Protein 2DRW (pdb70)

Organism: Brucella anthropi (NCBI:txid529)

Nearest PDB structures (foldseek):
  2efu-assembly2_B  TM=1.002E+00  e=4.991E-77  Brucella anthropi
  2efx-assembly3_C  TM=1.000E+00  e=6.703E-76  Brucella anthropi
  2dns-assembly3_C  TM=9.996E-01  e=4.632E-75  Brucella anthropi
  2efx-assembly5_E  TM=1.001E+00  e=9.361E-72  Brucella anthropi
  2dns-assembly5_E  TM=9.984E-01  e=8.812E-72  Brucella anthropi

InterPro domains:
  IPR001466 Beta-lactamase-related [PF00144] (11-337)
  IPR012338 Beta-lactamase/transpeptidase-like [G3DSA:3.40.710.10] (1-363)
  IPR012338 Beta-lactamase/transpeptidase-like [SSF56601] (3-345)
  IPR050491 Beta-lactamase AmpC-like [PTHR46825] (19-333)

CATH classification: 3.40.710.10

Structure (mmCIF, N/CA/C/O backbone):
data_2DRW
#
_entry.id   2DRW
#
_cell.length_a   77.205
_cell.length_b   123.219
_cell.length_c   115.706
_cell.angle_alpha   90.00
_cell.angle_beta   104.36
_cell.angle_gamma   90.00
#
_symmetry.space_group_name_H-M   'P 1 21 1'
#
loop_
_entity.id
_entity.type
_entity.pdbx_description
1 polymer 'D-Amino acid amidase'
2 non-polymer 'BARIUM ION'
3 water water
#
loop_
_atom_site.group_PDB
_atom_site.id
_atom_site.type_symbol
_atom_site.label_atom_id
_atom_site.label_alt_id
_atom_site.label_comp_id
_atom_site.label_asym_id
_atom_site.label_entity_id
_atom_site.label_seq_id
_atom_site.pdbx_PDB_ins_code
_atom_site.Cartn_x
_atom_site.Cartn_y
_atom_site.Cartn_z
_atom_site.occupancy
_atom_site.B_iso_or_equiv
_atom_site.auth_seq_id
_atom_site.auth_comp_id
_atom_site.auth_asym_id
_atom_site.auth_atom_id
_atom_site.pdbx_PDB_model_num
ATOM 1 N N . SER A 1 2 ? 8.482 50.254 114.345 1.00 38.34 2 SER A N 1
ATOM 2 C CA . SER A 1 2 ? 9.730 50.324 113.524 1.00 38.27 2 SER A CA 1
ATOM 3 C C . SER A 1 2 ? 9.603 51.408 112.457 1.00 37.94 2 SER A C 1
ATOM 4 O O . SER A 1 2 ? 8.513 51.953 112.249 1.00 38.25 2 SER A O 1
ATOM 7 N N . ASP A 1 3 ? 10.713 51.722 111.788 1.00 37.34 3 ASP A N 1
ATOM 8 C CA . ASP A 1 3 ? 10.683 52.617 110.632 1.00 36.60 3 ASP A CA 1
ATOM 9 C C . ASP A 1 3 ? 9.813 52.035 109.493 1.00 35.46 3 ASP A C 1
ATOM 10 O O . ASP A 1 3 ? 9.097 52.774 108.808 1.00 35.05 3 ASP A O 1
ATOM 15 N N . LEU A 1 4 ? 9.871 50.717 109.301 1.00 34.03 4 LEU A N 1
ATOM 16 C CA . LEU A 1 4 ? 9.068 50.066 108.254 1.00 33.09 4 LEU A CA 1
ATOM 17 C C . LEU A 1 4 ? 7.563 50.227 108.480 1.00 32.24 4 LEU A C 1
ATOM 18 O O . LEU A 1 4 ? 6.852 50.653 107.577 1.00 31.80 4 LEU A O 1
ATOM 23 N N . ASN A 1 5 ? 7.105 49.886 109.685 1.00 31.69 5 ASN A N 1
ATOM 24 C CA . ASN A 1 5 ? 5.723 50.102 110.127 1.00 31.61 5 ASN A CA 1
ATOM 25 C C . ASN A 1 5 ? 5.185 51.470 109.773 1.00 31.12 5 ASN A C 1
ATOM 26 O O . ASN A 1 5 ? 4.110 51.591 109.186 1.00 31.18 5 ASN A O 1
ATOM 31 N N . ASN A 1 6 ? 5.934 52.501 110.154 1.00 30.72 6 ASN A N 1
ATOM 32 C CA . ASN A 1 6 ? 5.544 53.878 109.902 1.00 30.26 6 ASN A CA 1
ATOM 33 C C . ASN A 1 6 ? 5.535 54.236 108.413 1.00 29.32 6 ASN A C 1
ATOM 34 O O . ASN A 1 6 ? 4.629 54.936 107.944 1.00 28.82 6 ASN A O 1
ATOM 39 N N . ALA A 1 7 ? 6.540 53.761 107.677 1.00 28.10 7 ALA A N 1
ATOM 40 C CA . ALA A 1 7 ? 6.576 53.931 106.227 1.00 27.38 7 ALA A CA 1
ATOM 41 C C . ALA A 1 7 ? 5.340 53.328 105.532 1.00 26.67 7 ALA A C 1
ATOM 42 O O . ALA A 1 7 ? 4.725 53.967 104.673 1.00 26.14 7 ALA A O 1
ATOM 44 N N . ILE A 1 8 ? 4.995 52.101 105.911 1.00 25.83 8 ILE A N 1
ATOM 45 C CA . ILE A 1 8 ? 3.872 51.385 105.313 1.00 25.23 8 ILE A CA 1
ATOM 46 C C . ILE A 1 8 ? 2.548 52.072 105.668 1.00 24.63 8 ILE A C 1
ATOM 47 O O . ILE A 1 8 ? 1.732 52.313 104.791 1.00 24.44 8 ILE A O 1
ATOM 52 N N . GLN A 1 9 ? 2.360 52.414 106.943 1.00 24.11 9 GLN A N 1
ATOM 53 C CA . GLN A 1 9 ? 1.160 53.136 107.367 1.00 23.53 9 GLN A CA 1
ATOM 54 C C . GLN A 1 9 ? 1.022 54.455 106.621 1.00 23.25 9 GLN A C 1
ATOM 55 O O . GLN A 1 9 ? -0.079 54.824 106.214 1.00 23.38 9 GLN A O 1
ATOM 61 N N . GLY A 1 10 ? 2.137 55.150 106.422 1.00 22.52 10 GLY A N 1
ATOM 62 C CA . GLY A 1 10 ? 2.144 56.389 105.645 1.00 23.30 10 GLY A CA 1
ATOM 63 C C . GLY A 1 10 ? 1.727 56.168 104.198 1.00 22.96 10 GLY A C 1
ATOM 64 O O . GLY A 1 10 ? 1.005 56.976 103.624 1.00 23.54 10 GLY A O 1
ATOM 65 N N . ILE A 1 11 ? 2.189 55.071 103.606 1.00 22.83 11 ILE A N 1
ATOM 66 C CA . ILE A 1 11 ? 1.816 54.716 102.234 1.00 21.91 11 ILE A CA 1
ATOM 67 C C . ILE A 1 11 ? 0.300 54.512 102.115 1.00 21.74 11 ILE A C 1
ATOM 68 O O . ILE A 1 11 ? -0.328 54.977 101.165 1.00 21.94 11 ILE A O 1
ATOM 73 N N . LEU A 1 12 ? -0.276 53.810 103.080 1.00 21.67 12 LEU A N 1
ATOM 74 C CA . LEU A 1 12 ? -1.700 53.537 103.073 1.00 21.74 12 LEU A CA 1
ATOM 75 C C . LEU A 1 12 ? -2.507 54.802 103.323 1.00 22.39 12 LEU A C 1
ATOM 76 O O . LEU A 1 12 ? -3.516 55.033 102.666 1.00 22.08 12 LEU A O 1
ATOM 81 N N . ASP A 1 13 ? -2.042 55.634 104.256 1.00 22.97 13 ASP A N 1
ATOM 82 C CA . ASP A 1 13 ? -2.676 56.921 104.519 1.00 23.15 13 ASP A CA 1
ATOM 83 C C . ASP A 1 13 ? -2.637 57.830 103.294 1.00 23.24 13 ASP A C 1
ATOM 84 O O . ASP A 1 13 ? -3.627 58.478 102.977 1.00 23.07 13 ASP A O 1
ATOM 89 N N . ASP A 1 14 ? -1.499 57.875 102.607 1.00 23.54 14 ASP A N 1
ATOM 90 C CA . ASP A 1 14 ? -1.377 58.674 101.384 1.00 23.89 14 ASP A CA 1
ATOM 91 C C . ASP A 1 14 ? -2.378 58.218 100.313 1.00 23.68 14 ASP A C 1
ATOM 92 O O . ASP A 1 14 ? -2.930 59.052 99.604 1.00 23.74 14 ASP A O 1
ATOM 97 N N . HIS A 1 15 ? -2.593 56.902 100.204 1.00 23.70 15 HIS A N 1
ATOM 98 C CA . HIS A 1 15 ? -3.466 56.307 99.163 1.00 23.09 15 HIS A CA 1
ATOM 99 C C . HIS A 1 15 ? -4.938 56.633 99.417 1.00 23.22 15 HIS A C 1
ATOM 100 O O . HIS A 1 15 ? -5.635 57.063 98.504 1.00 23.51 15 HIS A O 1
ATOM 107 N N . VAL A 1 16 ? -5.406 56.460 100.650 1.00 23.38 16 VAL A N 1
ATOM 108 C CA . VAL A 1 16 ? -6.784 56.862 100.989 1.00 24.19 16 VAL A CA 1
ATOM 109 C C . VAL A 1 16 ? -6.988 58.383 100.844 1.00 24.36 16 VAL A C 1
ATOM 110 O O . VAL A 1 16 ? -8.062 58.831 100.445 1.00 24.50 16 VAL A O 1
ATOM 114 N N . ALA A 1 17 ? -5.946 59.161 101.135 1.00 24.06 17 ALA A N 1
ATOM 115 C CA . ALA A 1 17 ? -5.981 60.612 100.930 1.00 23.90 17 ALA A CA 1
ATOM 116 C C . ALA A 1 17 ? -6.067 60.995 99.439 1.00 23.74 17 ALA A C 1
ATOM 117 O O . ALA A 1 17 ? -6.347 62.144 99.102 1.00 23.53 17 ALA A O 1
ATOM 119 N N . ARG A 1 18 ? -5.829 60.031 98.551 1.00 23.43 18 ARG A N 1
ATOM 120 C CA . ARG A 1 18 ? -6.049 60.233 97.116 1.00 22.94 18 ARG A CA 1
ATOM 121 C C . ARG A 1 18 ? -7.534 60.174 96.792 1.00 22.57 18 ARG A C 1
ATOM 122 O O . ARG A 1 18 ? -7.957 60.575 95.712 1.00 22.69 18 ARG A O 1
ATOM 130 N N . GLY A 1 19 ? -8.316 59.652 97.731 1.00 22.59 19 GLY A N 1
ATOM 131 C CA . GLY A 1 19 ? -9.758 59.493 97.549 1.00 22.21 19 GLY A CA 1
ATOM 132 C C . GLY A 1 19 ? -10.231 58.052 97.575 1.00 21.63 19 GLY A C 1
ATOM 133 O O . GLY A 1 19 ? -11.386 57.782 97.269 1.00 21.79 19 GLY A O 1
ATOM 134 N N . VAL A 1 20 ? -9.343 57.125 97.933 1.00 21.47 20 VAL A N 1
ATOM 135 C CA . VAL A 1 20 ? -9.723 55.726 98.181 1.00 21.25 20 VAL A CA 1
ATOM 136 C C . VAL A 1 20 ? -10.411 55.647 99.551 1.00 21.13 20 VAL A C 1
ATOM 137 O O . VAL A 1 20 ? -9.918 56.228 100.516 1.00 21.46 20 VAL A O 1
ATOM 141 N N . VAL A 1 21 ? -11.542 54.943 99.646 1.00 20.98 21 VAL A N 1
ATOM 142 C CA . VAL A 1 21 ? -12.354 54.943 100.880 1.00 20.51 21 VAL A CA 1
ATOM 143 C C . VAL A 1 21 ? -11.614 54.290 102.035 1.00 21.05 21 VAL A C 1
ATOM 144 O O . VAL A 1 21 ? -11.570 54.824 103.151 1.00 21.34 21 VAL A O 1
ATOM 148 N N . GLY A 1 22 ? -11.021 53.133 101.765 1.00 20.98 22 GLY A N 1
ATOM 149 C CA . GLY A 1 22 ? -10.303 52.417 102.792 1.00 20.34 22 GLY A CA 1
ATOM 150 C C . GLY A 1 22 ? -9.393 51.383 102.185 1.00 20.61 22 GLY A C 1
ATOM 151 O O . GLY A 1 22 ? -9.506 51.051 100.994 1.00 19.92 22 GLY A O 1
ATOM 152 N N . VAL A 1 23 ? -8.477 50.883 103.006 1.00 19.88 23 VAL A N 1
ATOM 153 C CA . VAL A 1 23 ? -7.533 49.879 102.555 1.00 20.01 23 VAL A CA 1
ATOM 154 C C . VAL A 1 23 ? -7.132 48.983 103.730 1.00 19.78 23 VAL A C 1
ATOM 155 O O . VAL A 1 23 ? -6.993 49.443 104.880 1.00 20.12 23 VAL A O 1
ATOM 159 N N . SER A 1 24 ? -7.010 47.699 103.436 1.00 18.48 24 SER A N 1
ATOM 160 C CA . SER A 1 24 ? -6.615 46.698 104.412 1.00 18.10 24 SER A CA 1
ATOM 161 C C . SER A 1 24 ? -5.476 45.876 103.797 1.00 17.74 24 SER A C 1
ATOM 162 O O . SER A 1 24 ? -5.616 45.357 102.688 1.00 16.59 24 SER A O 1
ATOM 165 N N . LEU A 1 25 ? -4.359 45.787 104.528 1.00 17.32 25 LEU A N 1
ATOM 166 C CA . LEU A 1 25 ? -3.152 45.064 104.110 1.00 16.80 25 LEU A CA 1
ATOM 167 C C . LEU A 1 25 ? -2.713 44.050 105.166 1.00 17.02 25 LEU A C 1
ATOM 168 O O . LEU A 1 25 ? -2.733 44.336 106.369 1.00 17.24 25 LEU A O 1
ATOM 173 N N . ALA A 1 26 ? -2.334 42.863 104.716 1.00 16.34 26 ALA A N 1
ATOM 174 C CA . ALA A 1 26 ? -1.562 41.938 105.536 1.00 16.93 26 ALA A CA 1
ATOM 175 C C . ALA A 1 26 ? -0.218 41.737 104.835 1.00 17.98 26 ALA A C 1
ATOM 176 O O . ALA A 1 26 ? -0.171 41.586 103.608 1.00 17.02 26 ALA A O 1
ATOM 178 N N . LEU A 1 27 ? 0.864 41.795 105.614 1.00 18.59 27 LEU A N 1
ATOM 179 C CA . LEU A 1 27 ? 2.212 41.606 105.101 1.00 19.40 27 LEU A CA 1
ATOM 180 C C . LEU A 1 27 ? 2.990 40.686 106.019 1.00 20.23 27 LEU A C 1
ATOM 181 O O . LEU A 1 27 ? 3.192 40.991 107.202 1.00 21.04 27 LEU A O 1
ATOM 186 N N . CYS A 1 28 ? 3.438 39.564 105.479 1.00 20.10 28 CYS A N 1
ATOM 187 C CA . CYS A 1 28 ? 4.339 38.717 106.218 1.00 20.91 28 CYS A CA 1
ATOM 188 C C . CYS A 1 28 ? 5.727 38.735 105.600 1.00 21.15 28 CYS A C 1
ATOM 189 O O . CYS A 1 28 ? 5.896 38.566 104.379 1.00 20.70 28 CYS A O 1
ATOM 192 N N . LEU A 1 29 ? 6.716 38.950 106.458 1.00 21.50 29 LEU A N 1
ATOM 193 C CA . LEU A 1 29 ? 8.112 39.002 106.058 1.00 22.20 29 LEU A CA 1
ATOM 194 C C . LEU A 1 29 ? 8.875 37.826 106.625 1.00 22.80 29 LEU A C 1
ATOM 195 O O . LEU A 1 29 ? 8.539 37.344 107.704 1.00 22.37 29 LEU A O 1
ATOM 200 N N . PRO A 1 30 ? 9.940 37.374 105.925 1.00 23.74 30 PRO A N 1
ATOM 201 C CA . PRO A 1 30 ? 10.697 36.228 106.442 1.00 24.04 30 PRO A CA 1
ATOM 202 C C . PRO A 1 30 ? 11.128 36.450 107.900 1.00 24.32 30 PRO A C 1
ATOM 203 O O . PRO A 1 30 ? 11.578 37.538 108.259 1.00 23.63 30 PRO A O 1
ATOM 207 N N . GLY A 1 31 ? 10.945 35.434 108.732 1.00 25.00 31 GLY A N 1
ATOM 208 C CA . GLY A 1 31 ? 11.396 35.499 110.127 1.00 26.55 31 GLY A CA 1
ATOM 209 C C . GLY A 1 31 ? 10.481 36.261 111.067 1.00 27.14 31 GLY A C 1
ATOM 210 O O . GLY A 1 31 ? 10.812 36.430 112.246 1.00 27.41 31 GLY A O 1
ATOM 211 N N . GLU A 1 32 ? 9.338 36.719 110.538 1.00 26.83 32 GLU A N 1
ATOM 212 C CA . GLU A 1 32 ? 8.385 37.546 111.274 1.00 26.44 32 GLU A CA 1
ATOM 213 C C . GLU A 1 32 ? 6.971 36.983 111.170 1.00 26.03 32 GLU A C 1
ATOM 214 O O . GLU A 1 32 ? 6.648 36.229 110.242 1.00 25.70 32 GLU A O 1
ATOM 220 N N . GLU A 1 33 ? 6.139 37.374 112.136 1.00 25.45 33 GLU A N 1
ATOM 221 C CA . GLU A 1 33 ? 4.688 37.204 112.099 1.00 24.36 33 GLU A CA 1
ATOM 222 C C . GLU A 1 33 ? 4.083 38.100 111.034 1.00 24.20 33 GLU A C 1
ATOM 223 O O . GLU A 1 33 ? 4.707 39.081 110.638 1.00 23.89 33 GLU A O 1
ATOM 229 N N . THR A 1 34 ? 2.861 37.777 110.600 1.00 23.82 34 THR A N 1
ATOM 230 C CA . THR A 1 34 ? 2.094 38.646 109.709 1.00 24.02 34 THR A CA 1
ATOM 231 C C . THR A 1 34 ? 1.699 39.915 110.450 1.00 24.50 34 THR A C 1
ATOM 232 O O . THR A 1 34 ? 1.176 39.848 111.561 1.00 25.06 34 THR A O 1
ATOM 236 N N . SER A 1 35 ? 1.998 41.058 109.840 1.00 24.53 35 SER A N 1
ATOM 237 C CA . SER A 1 35 ? 1.562 42.366 110.314 1.00 25.06 35 SER A CA 1
ATOM 238 C C . SER A 1 35 ? 0.376 42.849 109.479 1.00 24.78 35 SER A C 1
ATOM 239 O O . SER A 1 35 ? 0.389 42.709 108.248 1.00 24.83 35 SER A O 1
ATOM 242 N N . LEU A 1 36 ? -0.628 43.416 110.155 1.00 24.23 36 LEU A N 1
ATOM 243 C CA . LEU A 1 36 ? -1.809 43.978 109.510 1.00 23.81 36 LEU A CA 1
ATOM 244 C C . LEU A 1 36 ? -1.821 45.500 109.608 1.00 23.86 36 LEU A C 1
ATOM 245 O O . LEU A 1 36 ? -1.433 46.078 110.627 1.00 23.70 36 LEU A O 1
ATOM 250 N N . TYR A 1 37 ? -2.261 46.143 108.534 1.00 23.51 37 TYR A N 1
ATOM 251 C CA . TYR A 1 37 ? -2.290 47.583 108.457 1.00 23.55 37 TYR A CA 1
ATOM 252 C C . TYR A 1 37 ? -3.596 47.970 107.802 1.00 23.51 37 TYR A C 1
ATOM 253 O O . TYR A 1 37 ? -4.004 47.336 106.833 1.00 22.61 37 TYR A O 1
ATOM 262 N N . GLN A 1 38 ? -4.266 48.989 108.336 1.00 23.25 38 GLN A N 1
ATOM 263 C CA . GLN A 1 38 ? -5.447 49.537 107.674 1.00 23.27 38 GLN A CA 1
ATOM 264 C C . GLN A 1 38 ? -5.414 51.051 107.694 1.00 23.49 38 GLN A C 1
ATOM 265 O O . GLN A 1 38 ? -4.707 51.669 108.513 1.00 23.50 38 GLN A O 1
ATOM 271 N N . SER A 1 39 ? -6.147 51.643 106.758 1.00 23.40 39 SER A N 1
ATOM 272 C CA . SER A 1 39 ? -6.340 53.086 106.707 1.00 23.49 39 SER A CA 1
ATOM 273 C C . SER A 1 39 ? -7.716 53.369 106.119 1.00 23.60 39 SER A C 1
ATOM 274 O O . SER A 1 39 ? -8.260 52.549 105.372 1.00 23.21 39 SER A O 1
ATOM 277 N N . GLY A 1 40 ? -8.291 54.515 106.469 1.00 23.53 40 GLY A N 1
ATOM 278 C CA . GLY A 1 40 ? -9.595 54.902 105.934 1.00 24.08 40 GLY A CA 1
ATOM 279 C C . GLY A 1 40 ? -10.726 54.087 106.524 1.00 24.48 40 GLY A C 1
ATOM 280 O O . GLY A 1 40 ? -10.614 53.582 107.647 1.00 24.44 40 GLY A O 1
ATOM 281 N N . TYR A 1 41 ? -11.799 53.922 105.748 1.00 25.03 41 TYR A N 1
ATOM 282 C CA . TYR A 1 41 ? -13.060 53.402 106.274 1.00 25.64 41 TYR A CA 1
ATOM 283 C C . TYR A 1 41 ? -13.565 52.109 105.629 1.00 25.63 41 TYR A C 1
ATOM 284 O O . TYR A 1 41 ? -13.443 51.924 104.424 1.00 25.22 41 TYR A O 1
ATOM 293 N N . ALA A 1 42 ? -14.174 51.244 106.441 1.00 25.87 42 ALA A N 1
ATOM 294 C CA . ALA A 1 42 ? -14.892 50.075 105.933 1.00 26.70 42 ALA A CA 1
ATOM 295 C C . ALA A 1 42 ? -16.286 50.454 105.452 1.00 27.36 42 ALA A C 1
ATOM 296 O O . ALA A 1 42 ? -16.834 49.803 104.560 1.00 27.71 42 ALA A O 1
ATOM 298 N N . ASP A 1 43 ? -16.837 51.510 106.053 1.00 28.06 43 ASP A N 1
ATOM 299 C CA . ASP A 1 43 ? -18.176 52.013 105.752 1.00 28.83 43 ASP A CA 1
ATOM 300 C C . ASP A 1 43 ? -18.085 53.533 105.644 1.00 29.16 43 ASP A C 1
ATOM 301 O O . ASP A 1 43 ? -17.855 54.211 106.636 1.00 29.39 43 ASP A O 1
ATOM 306 N N . LYS A 1 44 ? -18.239 54.054 104.432 1.00 29.75 44 LYS A N 1
ATOM 307 C CA . LYS A 1 44 ? -18.023 55.473 104.159 1.00 30.75 44 LYS A CA 1
ATOM 308 C C . LYS A 1 44 ? -19.036 56.349 104.900 1.00 31.62 44 LYS A C 1
ATOM 309 O O . LYS A 1 44 ? -18.677 57.377 105.477 1.00 31.82 44 LYS A O 1
ATOM 315 N N . PHE A 1 45 ? -20.293 55.919 104.897 1.00 32.53 45 PHE A N 1
ATOM 316 C CA . PHE A 1 45 ? -21.382 56.742 105.407 1.00 33.84 45 PHE A CA 1
ATOM 317 C C . PHE A 1 45 ? -21.570 56.682 106.925 1.00 34.25 45 PHE A C 1
ATOM 318 O O . PHE A 1 45 ? -21.902 57.691 107.540 1.00 34.51 45 PHE A O 1
ATOM 326 N N . ASN A 1 46 ? -21.314 55.514 107.520 1.00 34.83 46 ASN A N 1
ATOM 327 C CA . ASN A 1 46 ? -21.303 55.355 108.974 1.00 35.37 46 ASN A CA 1
ATOM 328 C C . ASN A 1 46 ? -19.960 55.728 109.613 1.00 35.40 46 ASN A C 1
ATOM 329 O O . ASN A 1 46 ? -19.823 55.722 110.840 1.00 35.34 46 ASN A O 1
ATOM 334 N N . LYS A 1 47 ? -18.976 56.047 108.769 1.00 35.26 47 LYS A N 1
ATOM 335 C CA . LYS A 1 47 ? -17.601 56.324 109.194 1.00 34.97 47 LYS A CA 1
ATOM 336 C C . LYS A 1 47 ? -17.030 55.257 110.137 1.00 34.07 47 LYS A C 1
ATOM 337 O O . LYS A 1 47 ? -16.377 55.577 111.133 1.00 34.16 47 LYS A O 1
ATOM 343 N N . MET A 1 48 ? -17.283 53.987 109.819 1.00 32.99 48 MET A N 1
ATOM 344 C CA . MET A 1 48 ? -16.656 52.888 110.555 1.00 31.96 48 MET A CA 1
ATOM 345 C C . MET A 1 48 ? -15.213 52.705 110.071 1.00 30.30 48 MET A C 1
ATOM 346 O O . MET A 1 48 ? -14.981 52.560 108.867 1.00 29.54 48 MET A O 1
ATOM 351 N N . PRO A 1 49 ? -14.240 52.746 111.006 1.00 29.00 49 PRO A N 1
ATOM 352 C CA . PRO A 1 49 ? -12.830 52.491 110.677 1.00 27.61 49 PRO A CA 1
ATOM 353 C C . PRO A 1 49 ? -12.607 51.104 110.075 1.00 26.25 49 PRO A C 1
ATOM 354 O O . PRO A 1 49 ? -13.212 50.125 110.511 1.00 25.76 49 PRO A O 1
ATOM 358 N N . MET A 1 50 ? -11.748 51.031 109.063 1.00 25.44 50 MET A N 1
ATOM 359 C CA . MET A 1 50 ? -11.345 49.748 108.491 1.00 24.19 50 MET A CA 1
ATOM 360 C C . MET A 1 50 ? -10.505 49.014 109.530 1.00 23.33 50 MET A C 1
ATOM 361 O O . MET A 1 50 ? -9.643 49.622 110.154 1.00 23.64 50 MET A O 1
ATOM 366 N N . THR A 1 51 ? -10.777 47.728 109.735 1.00 22.63 51 THR A N 1
ATOM 367 C CA . THR A 1 51 ? -9.937 46.880 110.584 1.00 22.53 51 THR A CA 1
ATOM 368 C C . THR A 1 51 ? -9.424 45.660 109.802 1.00 22.29 51 THR A C 1
ATOM 369 O O . THR A 1 51 ? -9.895 45.380 108.701 1.00 21.78 51 THR A O 1
ATOM 373 N N . GLY A 1 52 ? -8.470 44.937 110.393 1.00 22.13 52 GLY A N 1
ATOM 374 C CA . GLY A 1 52 ? -7.941 43.703 109.814 1.00 21.90 52 GLY A CA 1
ATOM 375 C C . GLY A 1 52 ? -8.917 42.542 109.859 1.00 21.66 52 GLY A C 1
ATOM 376 O O . GLY A 1 52 ? -8.633 41.455 109.342 1.00 21.35 52 GLY A O 1
ATOM 377 N N . ASP A 1 53 ? -10.061 42.777 110.493 1.00 21.47 53 ASP A N 1
ATOM 378 C CA . ASP A 1 53 ? -11.123 41.792 110.592 1.00 22.07 53 ASP A CA 1
ATOM 379 C C . ASP A 1 53 ? -12.225 41.959 109.547 1.00 21.61 53 ASP A C 1
ATOM 380 O O . ASP A 1 53 ? -13.032 41.055 109.365 1.00 21.92 53 ASP A O 1
ATOM 385 N N . HIS A 1 54 ? -12.268 43.108 108.877 1.00 21.34 54 HIS A N 1
ATOM 386 C CA . HIS A 1 54 ? -13.239 43.304 107.792 1.00 21.43 54 HIS A CA 1
ATOM 387 C C . HIS A 1 54 ? -13.048 42.298 106.642 1.00 20.62 54 HIS A C 1
ATOM 388 O O . HIS A 1 54 ? -11.915 42.014 106.212 1.00 20.27 54 HIS A O 1
ATOM 395 N N . LEU A 1 55 ? -14.166 41.753 106.176 1.00 19.97 55 LEU A N 1
ATOM 396 C CA . LEU A 1 55 ? -14.173 40.785 105.085 1.00 19.45 55 LEU A CA 1
ATOM 397 C C . LEU A 1 55 ? -14.239 41.512 103.761 1.00 19.41 55 LEU A C 1
ATOM 398 O O . LEU A 1 55 ? -14.800 42.626 103.681 1.00 19.24 55 LEU A O 1
ATOM 403 N N . PHE A 1 56 ? -13.666 40.881 102.727 1.00 18.34 56 PHE A N 1
ATOM 404 C CA . PHE A 1 56 ? -13.699 41.417 101.376 1.00 17.84 56 PHE A CA 1
ATOM 405 C C . PHE A 1 56 ? -14.031 40.329 100.347 1.00 17.52 56 PHE A C 1
ATOM 406 O O . PHE A 1 56 ? -13.693 39.155 100.522 1.00 17.29 56 PHE A O 1
ATOM 414 N N . ARG A 1 57 ? -14.641 40.747 99.249 1.00 16.61 57 ARG A N 1
ATOM 415 C CA . ARG A 1 57 ? -14.737 39.897 98.078 1.00 16.73 57 ARG A CA 1
ATOM 416 C C . ARG A 1 57 ? -13.358 39.963 97.368 1.00 16.35 57 ARG A C 1
ATOM 417 O O . ARG A 1 57 ? -12.936 41.028 96.886 1.00 16.13 57 ARG A O 1
ATOM 425 N N . ILE A 1 58 ? -12.668 38.821 97.323 1.00 15.60 58 ILE A N 1
ATOM 426 C CA . ILE A 1 58 ? -11.313 38.748 96.726 1.00 14.89 58 ILE A CA 1
ATOM 427 C C . ILE A 1 58 ? -11.324 38.572 95.207 1.00 14.38 58 ILE A C 1
ATOM 428 O O . ILE A 1 58 ? -10.268 38.577 94.557 1.00 13.95 58 ILE A O 1
ATOM 433 N N . ALA A 1 59 ? -12.524 38.445 94.645 1.00 14.25 59 ALA A N 1
ATOM 434 C CA . ALA A 1 59 ? -12.710 38.474 93.189 1.00 14.03 59 ALA A CA 1
ATOM 435 C C . ALA A 1 59 ? -11.814 37.398 92.561 1.00 13.93 59 ALA A C 1
ATOM 436 O O . ALA A 1 59 ? -11.788 36.277 93.068 1.00 14.34 59 ALA A O 1
ATOM 438 N N . SER A 1 60 ? -11.082 37.728 91.497 1.00 13.46 60 SER A N 1
ATOM 439 C CA . SER A 1 60 ? -10.207 36.767 90.806 1.00 14.25 60 SER A CA 1
ATOM 440 C C . SER A 1 60 ? -9.055 36.138 91.607 1.00 13.69 60 SER A C 1
ATOM 441 O O . SER A 1 60 ? -8.453 35.185 91.145 1.00 13.68 60 SER A O 1
ATOM 444 N N . CYS A 1 61 ? -8.747 36.648 92.796 1.00 13.58 61 CYS A N 1
ATOM 445 C CA . CYS A 1 61 ? -7.798 35.947 93.685 1.00 13.69 61 CYS A CA 1
ATOM 446 C C . CYS A 1 61 ? -8.320 34.537 94.006 1.00 13.48 61 CYS A C 1
ATOM 447 O O . CYS A 1 61 ? -7.548 33.628 94.339 1.00 13.57 61 CYS A O 1
ATOM 450 N N . THR A 1 62 ? -9.637 34.367 93.875 1.00 13.62 62 THR A N 1
ATOM 451 C CA . THR A 1 62 ? -10.308 33.057 93.944 1.00 14.11 62 THR A CA 1
ATOM 452 C C . THR A 1 62 ? -9.643 32.038 93.020 1.00 14.03 62 THR A C 1
ATOM 453 O O . THR A 1 62 ? -9.535 30.865 93.355 1.00 14.48 62 THR A O 1
ATOM 457 N N . LYS A 1 63 ? -9.192 32.512 91.864 1.00 14.81 63 LYS A N 1
ATOM 458 C CA . LYS A 1 63 ? -8.608 31.662 90.835 1.00 14.77 63 LYS A CA 1
ATOM 459 C C . LYS A 1 63 ? -7.402 30.874 91.337 1.00 15.26 63 LYS A C 1
ATOM 460 O O . LYS A 1 63 ? -7.195 29.745 90.923 1.00 14.38 63 LYS A O 1
ATOM 466 N N . SER A 1 64 ? -6.627 31.463 92.253 1.00 15.44 64 SER A N 1
ATOM 467 C CA . SER A 1 64 ? -5.469 30.777 92.814 1.00 16.00 64 SER A CA 1
ATOM 468 C C . SER A 1 64 ? -5.902 29.587 93.684 1.00 16.15 64 SER A C 1
ATOM 469 O O . SER A 1 64 ? -5.238 28.541 93.670 1.00 16.44 64 SER A O 1
ATOM 472 N N . PHE A 1 65 ? -7.011 29.743 94.414 1.00 15.86 65 PHE A N 1
ATOM 473 C CA . PHE A 1 65 ? -7.570 28.657 95.241 1.00 15.73 65 PHE A CA 1
ATOM 474 C C . PHE A 1 65 ? -8.191 27.512 94.403 1.00 16.29 65 PHE A C 1
ATOM 475 O O . PHE A 1 65 ? -8.064 26.322 94.752 1.00 14.99 65 PHE A O 1
ATOM 483 N N . ILE A 1 66 ? -8.884 27.881 93.320 1.00 16.35 66 ILE A N 1
ATOM 484 C CA . ILE A 1 66 ? -9.483 26.900 92.396 1.00 16.90 66 ILE A CA 1
ATOM 485 C C . ILE A 1 66 ? -8.404 26.101 91.660 1.00 17.32 66 ILE A C 1
ATOM 486 O O . ILE A 1 66 ? -8.485 24.874 91.568 1.00 18.21 66 ILE A O 1
ATOM 491 N N . ALA A 1 67 ? -7.381 26.790 91.173 1.00 17.59 67 ALA A N 1
ATOM 492 C CA . ALA A 1 67 ? -6.176 26.142 90.663 1.00 18.28 67 ALA A CA 1
ATOM 493 C C . ALA A 1 67 ? -5.579 25.156 91.672 1.00 19.14 67 ALA A C 1
ATOM 494 O O . ALA A 1 67 ? -5.276 24.004 91.323 1.00 19.25 67 ALA A O 1
ATOM 496 N N . THR A 1 68 ? -5.398 25.612 92.915 1.00 19.59 68 THR A N 1
ATOM 497 C CA . THR A 1 68 ? -4.885 24.762 93.999 1.00 20.52 68 THR A CA 1
ATOM 498 C C . THR A 1 68 ? -5.746 23.524 94.184 1.00 20.69 68 THR A C 1
ATOM 499 O O . THR A 1 68 ? -5.233 22.416 94.320 1.00 21.32 68 THR A O 1
ATOM 503 N N . GLY A 1 69 ? -7.057 23.718 94.162 1.00 21.27 69 GLY A N 1
ATOM 504 C CA . GLY A 1 69 ? -7.996 22.621 94.295 1.00 21.85 69 GLY A CA 1
ATOM 505 C C . GLY A 1 69 ? -7.795 21.604 93.194 1.00 22.27 69 GLY A C 1
ATOM 506 O O . GLY A 1 69 ? -7.756 20.392 93.454 1.00 22.12 69 GLY A O 1
ATOM 507 N N . LEU A 1 70 ? -7.656 22.100 91.963 1.00 22.50 70 LEU A N 1
ATOM 508 C CA . LEU A 1 70 ? -7.479 21.227 90.816 1.00 22.48 70 LEU A CA 1
ATOM 509 C C . LEU A 1 70 ? -6.162 20.470 90.896 1.00 22.47 70 LEU A C 1
ATOM 510 O O . LEU A 1 70 ? -6.144 19.248 90.720 1.00 22.98 70 LEU A O 1
ATOM 515 N N . HIS A 1 71 ? -5.083 21.192 91.187 1.00 22.51 71 HIS A N 1
ATOM 516 C CA . HIS A 1 71 ? -3.748 20.603 91.324 1.00 22.97 71 HIS A CA 1
ATOM 517 C C . HIS A 1 71 ? -3.690 19.539 92.423 1.00 23.61 71 HIS A C 1
ATOM 518 O O . HIS A 1 71 ? -2.963 18.562 92.300 1.00 24.16 71 HIS A O 1
ATOM 525 N N . LEU A 1 72 ? -4.455 19.739 93.491 1.00 24.08 72 LEU A N 1
ATOM 526 C CA . LEU A 1 72 ? -4.656 18.711 94.523 1.00 24.59 72 LEU A CA 1
ATOM 527 C C . LEU A 1 72 ? -5.332 17.426 94.004 1.00 24.50 72 LEU A C 1
ATOM 528 O O . LEU A 1 72 ? -5.004 16.335 94.461 1.00 23.87 72 LEU A O 1
ATOM 533 N N . LEU A 1 73 ? -6.285 17.557 93.074 1.00 25.24 73 LEU A N 1
ATOM 534 C CA . LEU A 1 73 ? -6.952 16.387 92.468 1.00 25.80 73 LEU A CA 1
ATOM 535 C C . LEU A 1 73 ? -6.032 15.668 91.492 1.00 26.56 73 LEU A C 1
ATOM 536 O O . LEU A 1 73 ? -6.222 14.484 91.201 1.00 27.03 73 LEU A O 1
ATOM 541 N N . VAL A 1 74 ? -5.051 16.401 90.976 1.00 27.22 74 VAL A N 1
ATOM 542 C CA . VAL A 1 74 ? -3.966 15.833 90.197 1.00 28.35 74 VAL A CA 1
ATOM 543 C C . VAL A 1 74 ? -3.098 15.000 91.135 1.00 29.16 74 VAL A C 1
ATOM 544 O O . VAL A 1 74 ? -2.737 13.859 90.816 1.00 29.48 74 VAL A O 1
ATOM 548 N N . GLN A 1 75 ? -2.776 15.573 92.292 1.00 29.88 75 GLN A N 1
ATOM 549 C CA . GLN A 1 75 ? -2.052 14.863 93.346 1.00 30.29 75 GLN A CA 1
ATOM 550 C C . GLN A 1 75 ? -2.765 13.590 93.781 1.00 30.74 75 GLN A C 1
ATOM 551 O O . GLN A 1 75 ? -2.126 12.558 93.957 1.00 31.42 75 GLN A O 1
ATOM 557 N N . ASP A 1 76 ? -4.087 13.646 93.908 1.00 31.15 76 ASP A N 1
ATOM 558 C CA . ASP A 1 76 ? -4.876 12.456 94.246 1.00 31.66 76 ASP A CA 1
ATOM 559 C C . ASP A 1 76 ? -4.848 11.372 93.151 1.00 32.10 76 ASP A C 1
ATOM 560 O O . ASP A 1 76 ? -5.252 10.224 93.396 1.00 32.25 76 ASP A O 1
ATOM 565 N N . GLY A 1 77 ? -4.370 11.747 91.962 1.00 31.88 77 GLY A N 1
ATOM 566 C CA . GLY A 1 77 ? -4.194 10.824 90.842 1.00 31.95 77 GLY A CA 1
ATOM 567 C C . GLY A 1 77 ? -5.413 10.667 89.953 1.00 32.24 77 GLY A C 1
ATOM 568 O O . GLY A 1 77 ? -5.432 9.816 89.064 1.00 32.55 77 GLY A O 1
ATOM 569 N N . THR A 1 78 ? -6.437 11.483 90.183 1.00 32.25 78 THR A N 1
ATOM 570 C CA . THR A 1 78 ? -7.672 11.356 89.422 1.00 32.34 78 THR A CA 1
ATOM 571 C C . THR A 1 78 ? -7.769 12.309 88.219 1.00 32.02 78 THR A C 1
ATOM 572 O O . THR A 1 78 ? -8.623 12.126 87.337 1.00 32.47 78 THR A O 1
ATOM 576 N N . VAL A 1 79 ? -6.892 13.314 88.189 1.00 31.47 79 VAL A N 1
ATOM 577 C CA . VAL A 1 79 ? -6.864 14.317 87.121 1.00 30.52 79 VAL A CA 1
ATOM 578 C C . VAL A 1 79 ? -5.453 14.445 86.552 1.00 29.83 79 VAL A C 1
ATOM 579 O O . VAL A 1 79 ? -4.479 14.502 87.294 1.00 29.62 79 VAL A O 1
ATOM 583 N N . ASP A 1 80 ? -5.361 14.484 85.227 1.00 29.09 80 ASP A N 1
ATOM 584 C CA . ASP A 1 80 ? -4.100 14.680 84.535 1.00 28.89 80 ASP A CA 1
ATOM 585 C C . ASP A 1 80 ? -4.173 16.052 83.872 1.00 28.09 80 ASP A C 1
ATOM 586 O O . ASP A 1 80 ? -5.124 16.332 83.147 1.00 27.94 80 ASP A O 1
ATOM 591 N N . LEU A 1 81 ? -3.172 16.891 84.117 1.00 27.33 81 LEU A N 1
ATOM 592 C CA . LEU A 1 81 ? -3.132 18.250 83.554 1.00 27.40 81 LEU A CA 1
ATOM 593 C C . LEU A 1 81 ? -3.115 18.273 82.024 1.00 27.53 81 LEU A C 1
ATOM 594 O O . LEU A 1 81 ? -3.437 19.293 81.406 1.00 27.27 81 LEU A O 1
ATOM 599 N N . ASP A 1 82 ? -2.744 17.146 81.422 1.00 27.56 82 ASP A N 1
ATOM 600 C CA . ASP A 1 82 ? -2.515 17.092 79.985 1.00 27.65 82 ASP A CA 1
ATOM 601 C C . ASP A 1 82 ? -3.592 16.347 79.214 1.00 27.33 82 ASP A C 1
ATOM 602 O O . ASP A 1 82 ? -3.539 16.269 77.985 1.00 27.46 82 ASP A O 1
ATOM 607 N N . GLU A 1 83 ? -4.585 15.834 79.937 1.00 27.28 83 GLU A N 1
ATOM 608 C CA . GLU A 1 83 ? -5.689 15.093 79.331 1.00 27.10 83 GLU A CA 1
ATOM 609 C C . GLU A 1 83 ? -6.786 16.053 78.866 1.00 27.04 83 GLU A C 1
ATOM 610 O O . GLU A 1 83 ? -6.986 17.102 79.506 1.00 26.76 83 GLU A O 1
ATOM 616 N N . PRO A 1 84 ? -7.503 15.696 77.768 1.00 26.53 84 PRO A N 1
ATOM 617 C CA . PRO A 1 84 ? -8.590 16.524 77.221 1.00 26.64 84 PRO A CA 1
ATOM 618 C C . PRO A 1 84 ? -9.823 16.612 78.111 1.00 26.46 84 PRO A C 1
ATOM 619 O O . PRO A 1 84 ? -10.235 15.618 78.713 1.00 26.71 84 PRO A O 1
ATOM 623 N N . ILE A 1 85 ? -10.410 17.804 78.177 1.00 26.45 85 ILE A N 1
ATOM 624 C CA . ILE A 1 85 ? -11.605 18.046 78.995 1.00 26.12 85 ILE A CA 1
ATOM 625 C C . ILE A 1 85 ? -12.894 17.474 78.402 1.00 26.05 85 ILE A C 1
ATOM 626 O O . ILE A 1 85 ? -13.961 17.592 79.008 1.00 26.10 85 ILE A O 1
ATOM 631 N N . THR A 1 86 ? -12.792 16.855 77.221 1.00 26.15 86 THR A N 1
ATOM 632 C CA . THR A 1 86 ? -13.909 16.091 76.637 1.00 26.02 86 THR A CA 1
ATOM 633 C C . THR A 1 86 ? -14.463 15.029 77.598 1.00 26.29 86 THR A C 1
ATOM 634 O O . THR A 1 86 ? -15.633 14.650 77.508 1.00 26.73 86 THR A O 1
ATOM 638 N N . ARG A 1 87 ? -13.612 14.550 78.501 1.00 26.18 87 ARG A N 1
ATOM 639 C CA . ARG A 1 87 ? -14.017 13.638 79.550 1.00 26.53 87 ARG A CA 1
ATOM 640 C C . ARG A 1 87 ? -15.179 14.202 80.381 1.00 26.98 87 ARG A C 1
ATOM 641 O O . ARG A 1 87 ? -16.135 13.473 80.700 1.00 27.36 87 ARG A O 1
ATOM 649 N N . TRP A 1 88 ? -15.107 15.498 80.713 1.00 26.81 88 TRP A N 1
ATOM 650 C CA . TRP A 1 88 ? -16.140 16.156 81.524 1.00 26.20 88 TRP A CA 1
ATOM 651 C C . TRP A 1 88 ? -17.138 16.953 80.687 1.00 26.35 88 TRP A C 1
ATOM 652 O O . TRP A 1 88 ? -18.292 17.117 81.081 1.00 26.50 88 TRP A O 1
ATOM 663 N N . PHE A 1 89 ? -16.685 17.468 79.547 1.00 26.87 89 PHE A N 1
ATOM 664 C CA . PHE A 1 89 ? -17.510 18.358 78.718 1.00 27.44 89 PHE A CA 1
ATOM 665 C C . PHE A 1 89 ? -17.485 17.887 77.267 1.00 28.13 89 PHE A C 1
ATOM 666 O O . PHE A 1 89 ? -16.921 18.565 76.390 1.00 28.03 89 PHE A O 1
ATOM 674 N N . PRO A 1 90 ? -18.107 16.717 76.998 1.00 28.53 90 PRO A N 1
ATOM 675 C CA . PRO A 1 90 ? -17.899 16.087 75.685 1.00 28.82 90 PRO A CA 1
ATOM 676 C C . PRO A 1 90 ? -18.393 16.954 74.533 1.00 28.72 90 PRO A C 1
ATOM 677 O O . PRO A 1 90 ? -17.821 16.907 73.449 1.00 29.15 90 PRO A O 1
ATOM 681 N N . ASP A 1 91 ? -19.417 17.766 74.795 1.00 29.19 91 ASP A N 1
ATOM 682 C CA . ASP A 1 91 ? -20.069 18.588 73.775 1.00 29.12 91 ASP A CA 1
ATOM 683 C C . ASP A 1 91 ? -19.631 20.052 73.736 1.00 28.77 91 ASP A C 1
ATOM 684 O O . ASP A 1 91 ? -20.133 20.818 72.910 1.00 28.73 91 ASP A O 1
ATOM 689 N N . LEU A 1 92 ? -18.731 20.449 74.636 1.00 27.69 92 LEU A N 1
ATOM 690 C CA . LEU A 1 92 ? -18.153 21.797 74.610 1.00 26.91 92 LEU A CA 1
ATOM 691 C C . LEU A 1 92 ? -17.342 22.004 73.333 1.00 26.05 92 LEU A C 1
ATOM 692 O O . LEU A 1 92 ? -16.403 21.259 73.073 1.00 26.33 92 LEU A O 1
ATOM 697 N N . PRO A 1 93 ? -17.697 23.020 72.523 1.00 25.78 93 PRO A N 1
ATOM 698 C CA . PRO A 1 93 ? -16.974 23.243 71.267 1.00 25.41 93 PRO A CA 1
ATOM 699 C C . PRO A 1 93 ? -15.449 23.369 71.439 1.00 25.78 93 PRO A C 1
ATOM 700 O O . PRO A 1 93 ? -14.981 24.174 72.261 1.00 25.82 93 PRO A O 1
ATOM 704 N N . LYS A 1 94 ? -14.706 22.573 70.665 1.00 25.51 94 LYS A N 1
ATOM 705 C CA . LYS A 1 94 ? -13.227 22.524 70.664 1.00 25.81 94 LYS A CA 1
ATOM 706 C C . LYS A 1 94 ? -12.606 21.810 71.880 1.00 26.01 94 LYS A C 1
ATOM 707 O O . LYS A 1 94 ? -11.387 21.850 72.066 1.00 25.69 94 LYS A O 1
ATOM 713 N N . ALA A 1 95 ? -13.433 21.144 72.687 1.00 26.46 95 ALA A N 1
ATOM 714 C CA . ALA A 1 95 ? -12.959 20.516 73.935 1.00 26.49 95 ALA A CA 1
ATOM 715 C C . ALA A 1 95 ? -11.826 19.515 73.735 1.00 26.80 95 ALA A C 1
ATOM 716 O O . ALA A 1 95 ? -10.958 19.391 74.594 1.00 27.40 95 ALA A O 1
ATOM 718 N N . ALA A 1 96 ? -11.823 18.807 72.605 1.00 26.90 96 ALA A N 1
ATOM 719 C CA . ALA A 1 96 ? -10.739 17.859 72.282 1.00 26.92 96 ALA A CA 1
ATOM 720 C C . ALA A 1 96 ? -9.350 18.501 72.172 1.00 26.48 96 ALA A C 1
ATOM 721 O O . ALA A 1 96 ? -8.339 17.849 72.413 1.00 26.74 96 ALA A O 1
ATOM 723 N N . GLN A 1 97 ? -9.297 19.775 71.803 1.00 26.36 97 GLN A N 1
ATOM 724 C CA . GLN A 1 97 ? -8.012 20.479 71.729 1.00 26.35 97 GLN A CA 1
ATOM 725 C C . GLN A 1 97 ? -7.651 21.186 73.055 1.00 25.34 97 GLN A C 1
ATOM 726 O O . GLN A 1 97 ? -6.719 21.989 73.108 1.00 25.33 97 GLN A O 1
ATOM 732 N N . MET A 1 98 ? -8.379 20.858 74.121 1.00 24.27 98 MET A N 1
ATOM 733 C CA . MET A 1 98 ? -8.240 21.553 75.404 1.00 22.75 98 MET A CA 1
ATOM 734 C C . MET A 1 98 ? -7.784 20.630 76.532 1.00 22.11 98 MET A C 1
ATOM 735 O O . MET A 1 98 ? -8.618 19.989 77.173 1.00 22.66 98 MET A O 1
ATOM 740 N N . PRO A 1 99 ? -6.461 20.545 76.782 1.00 21.47 99 PRO A N 1
ATOM 741 C CA . PRO A 1 99 ? -6.006 19.836 77.987 1.00 21.11 99 PRO A CA 1
ATOM 742 C C . PRO A 1 99 ? -6.479 20.547 79.262 1.00 21.17 99 PRO A C 1
ATOM 743 O O . PRO A 1 99 ? -6.756 21.741 79.228 1.00 21.03 99 PRO A O 1
ATOM 747 N N . VAL A 1 100 ? -6.561 19.815 80.370 1.00 20.86 100 VAL A N 1
ATOM 748 C CA . VAL A 1 100 ? -6.918 20.372 81.672 1.00 20.37 100 VAL A CA 1
ATOM 749 C C . VAL A 1 100 ? -6.138 21.667 81.984 1.00 20.21 100 VAL A C 1
ATOM 750 O O . VAL A 1 100 ? -6.740 22.664 82.389 1.00 20.57 100 VAL A O 1
ATOM 754 N N . ARG A 1 101 ? -4.828 21.676 81.739 1.00 19.46 101 ARG A N 1
ATOM 755 C CA . ARG A 1 101 ? -4.013 22.864 82.022 1.00 19.06 101 ARG A CA 1
ATOM 756 C C . ARG A 1 101 ? -4.448 24.183 81.340 1.00 19.13 101 ARG A C 1
ATOM 757 O O . ARG A 1 101 ? -4.199 25.268 81.900 1.00 18.38 101 ARG A O 1
ATOM 765 N N . ILE A 1 102 ? -5.053 24.117 80.149 1.00 18.55 102 ILE A N 1
ATOM 766 C CA . ILE A 1 102 ? -5.468 25.375 79.484 1.00 19.29 102 ILE A CA 1
ATOM 767 C C . ILE A 1 102 ? -6.636 26.091 80.144 1.00 18.56 102 ILE A C 1
ATOM 768 O O . ILE A 1 102 ? -6.946 27.221 79.782 1.00 18.82 102 ILE A O 1
ATOM 773 N N . LEU A 1 103 ? -7.303 25.407 81.070 1.00 18.51 103 LEU A N 1
ATOM 774 C CA . LEU A 1 103 ? -8.369 25.986 81.846 1.00 18.05 103 LEU A CA 1
ATOM 775 C C . LEU A 1 103 ? -7.809 27.000 82.842 1.00 17.87 103 LEU A C 1
ATOM 776 O O . LEU A 1 103 ? -8.523 27.916 83.257 1.00 18.08 103 LEU A O 1
ATOM 781 N N . LEU A 1 104 ? -6.536 26.828 83.202 1.00 17.28 104 LEU A N 1
ATOM 782 C CA . LEU A 1 104 ? -5.870 27.592 84.265 1.00 17.35 104 LEU A CA 1
ATOM 783 C C . LEU A 1 104 ? -4.888 28.652 83.770 1.00 16.84 104 LEU A C 1
ATOM 784 O O . LEU A 1 104 ? -4.576 29.593 84.496 1.00 17.15 104 LEU A O 1
ATOM 789 N N . ASN A 1 105 ? -4.420 28.495 82.534 1.00 16.50 105 ASN A N 1
ATOM 790 C CA . ASN A 1 105 ? -3.335 29.298 81.996 1.00 15.65 105 ASN A CA 1
ATOM 791 C C . ASN A 1 105 ? -3.732 30.422 81.010 1.00 15.44 105 ASN A C 1
ATOM 792 O O . ASN A 1 105 ? -2.863 31.051 80.401 1.00 14.80 105 ASN A O 1
ATOM 797 N N . HIS A 1 106 ? -5.031 30.650 80.837 1.00 15.22 106 HIS A N 1
ATOM 798 C CA . HIS A 1 106 ? -5.529 31.786 80.050 1.00 15.14 106 HIS A CA 1
ATOM 799 C C . HIS A 1 106 ? -5.207 31.713 78.566 1.00 15.65 106 HIS A C 1
ATOM 800 O O . HIS A 1 106 ? -5.098 32.745 77.910 1.00 16.35 106 HIS A O 1
ATOM 807 N N . ARG A 1 107 ? -5.062 30.498 78.029 1.00 16.34 107 ARG A N 1
ATOM 808 C CA . ARG A 1 107 ? -4.763 30.325 76.591 1.00 16.90 107 ARG A CA 1
ATOM 809 C C . ARG A 1 107 ? -5.745 29.386 75.886 1.00 16.95 107 ARG A C 1
ATOM 810 O O . ARG A 1 107 ? -5.466 28.882 74.807 1.00 16.80 107 ARG A O 1
ATOM 818 N N . SER A 1 108 ? -6.890 29.170 76.511 1.00 17.23 108 SER A N 1
ATOM 819 C CA . SER A 1 108 ? -7.886 28.235 76.023 1.00 17.85 108 SER A CA 1
ATOM 820 C C . SER A 1 108 ? -8.633 28.775 74.801 1.00 18.34 108 SER A C 1
ATOM 821 O O . SER A 1 108 ? -9.136 27.995 73.994 1.00 18.51 108 SER A O 1
ATOM 824 N N . GLY A 1 109 ? -8.740 30.101 74.700 1.00 17.55 109 GLY A N 1
ATOM 825 C CA . GLY A 1 109 ? -9.551 30.723 73.661 1.00 18.08 109 GLY A CA 1
ATOM 826 C C . GLY A 1 109 ? -11.037 30.678 73.959 1.00 18.81 109 GLY A C 1
ATOM 827 O O . GLY A 1 109 ? -11.845 31.059 73.113 1.00 19.07 109 GLY A O 1
ATOM 828 N N . LEU A 1 110 ? -11.407 30.243 75.167 1.00 19.09 110 LEU A N 1
ATOM 829 C CA . LEU A 1 110 ? -12.822 30.132 75.562 1.00 19.28 110 LEU A CA 1
ATOM 830 C C . LEU A 1 110 ? -13.540 31.486 75.537 1.00 19.75 110 LEU A C 1
ATOM 831 O O . LEU A 1 110 ? -12.950 32.497 75.911 1.00 20.14 110 LEU A O 1
ATOM 836 N N . PRO A 1 111 ? -14.824 31.502 75.115 1.00 20.09 111 PRO A N 1
ATOM 837 C CA . PRO A 1 111 ? -15.607 32.741 75.152 1.00 20.18 111 PRO A CA 1
ATOM 838 C C . PRO A 1 111 ? -15.882 33.136 76.592 1.00 20.40 111 PRO A C 1
ATOM 839 O O . PRO A 1 111 ? -16.094 32.269 77.433 1.00 19.91 111 PRO A O 1
ATOM 843 N N . ASP A 1 112 ? -15.858 34.434 76.888 1.00 21.09 112 ASP A N 1
ATOM 844 C CA . ASP A 1 112 ? -15.982 34.868 78.277 1.00 20.96 112 ASP A CA 1
ATOM 845 C C . ASP A 1 112 ? -17.366 35.428 78.531 1.00 22.12 112 ASP A C 1
ATOM 846 O O . ASP A 1 112 ? -18.055 35.836 77.591 1.00 22.49 112 ASP A O 1
ATOM 851 N N . PHE A 1 113 ? -17.770 35.426 79.802 1.00 22.82 113 PHE A N 1
ATOM 852 C CA . PHE A 1 113 ? -19.097 35.874 80.207 1.00 23.24 113 PHE A CA 1
ATOM 853 C C . PHE A 1 113 ? -19.116 37.238 80.884 1.00 23.79 113 PHE A C 1
ATOM 854 O O . PHE A 1 113 ? -20.171 37.876 80.941 1.00 24.19 113 PHE A O 1
ATOM 862 N N . GLU A 1 114 ? -17.968 37.675 81.402 1.00 24.13 114 GLU A N 1
ATOM 863 C CA . GLU A 1 114 ? -17.944 38.761 82.400 1.00 25.12 114 GLU A CA 1
ATOM 864 C C . GLU A 1 114 ? -18.414 40.130 81.899 1.00 25.35 114 GLU A C 1
ATOM 865 O O . GLU A 1 114 ? -19.074 40.880 82.624 1.00 25.36 114 GLU A O 1
ATOM 871 N N . THR A 1 115 ? -18.078 40.455 80.660 1.00 25.66 115 THR A N 1
ATOM 872 C CA . THR A 1 115 ? -18.458 41.748 80.118 1.00 26.36 115 THR A CA 1
ATOM 873 C C . THR A 1 115 ? -19.941 41.839 79.699 1.00 26.76 115 THR A C 1
ATOM 874 O O . THR A 1 115 ? -20.440 42.938 79.426 1.00 27.21 115 THR A O 1
ATOM 878 N N . SER A 1 116 ? -20.637 40.698 79.678 1.00 26.93 116 SER A N 1
ATOM 879 C CA . SER A 1 116 ? -22.055 40.631 79.292 1.00 27.56 116 SER A CA 1
ATOM 880 C C . SER A 1 116 ? -22.980 40.450 80.477 1.00 27.83 116 SER A C 1
ATOM 881 O O . SER A 1 116 ? -24.166 40.770 80.396 1.00 28.33 116 SER A O 1
ATOM 884 N N . MET A 1 117 ? -22.447 39.907 81.567 1.00 28.32 117 MET A N 1
ATOM 885 C CA . MET A 1 117 ? -23.256 39.533 82.718 1.00 28.51 117 MET A CA 1
ATOM 886 C C . MET A 1 117 ? -23.798 40.767 83.445 1.00 28.93 117 MET A C 1
ATOM 887 O O . MET A 1 117 ? -23.031 41.662 83.795 1.00 29.05 117 MET A O 1
ATOM 892 N N . PRO A 1 118 ? -25.133 40.838 83.647 1.00 29.46 118 PRO A N 1
ATOM 893 C CA . PRO A 1 118 ? -25.659 41.956 84.435 1.00 29.93 118 PRO A CA 1
ATOM 894 C C . PRO A 1 118 ? -25.058 41.958 85.845 1.00 30.59 118 PRO A C 1
ATOM 895 O O . PRO A 1 118 ? -25.094 40.938 86.537 1.00 30.91 118 PRO A O 1
ATOM 899 N N . MET A 1 119 ? -24.473 43.085 86.245 1.00 31.25 119 MET A N 1
ATOM 900 C CA . MET A 1 119 ? -23.841 43.191 87.559 1.00 32.01 119 MET A CA 1
ATOM 901 C C . MET A 1 119 ? -24.849 43.446 88.668 1.00 32.42 119 MET A C 1
ATOM 902 O O . MET A 1 119 ? -24.675 42.956 89.769 1.00 32.05 119 MET A O 1
ATOM 907 N N . ILE A 1 120 ? -25.887 44.232 88.387 1.00 33.46 120 ILE A N 1
ATOM 908 C CA . ILE A 1 120 ? -26.893 44.528 89.413 1.00 34.29 120 ILE A CA 1
ATOM 909 C C . ILE A 1 120 ? -28.108 43.635 89.189 1.00 34.91 120 ILE A C 1
ATOM 910 O O . ILE A 1 120 ? -28.932 43.912 88.328 1.00 35.61 120 ILE A O 1
ATOM 915 N N . SER A 1 121 ? -28.173 42.540 89.945 1.00 35.33 121 SER A N 1
ATOM 916 C CA . SER A 1 121 ? -29.255 41.563 89.855 1.00 36.08 121 SER A CA 1
ATOM 917 C C . SER A 1 121 ? -29.291 40.686 91.112 1.00 36.65 121 SER A C 1
ATOM 918 O O . SER A 1 121 ? -28.383 40.747 91.947 1.00 36.82 121 SER A O 1
ATOM 921 N N . ASP A 1 122 ? -30.344 39.885 91.248 1.00 37.34 122 ASP A N 1
ATOM 922 C CA . ASP A 1 122 ? -30.496 38.950 92.361 1.00 37.68 122 ASP A CA 1
ATOM 923 C C . ASP A 1 122 ? -30.402 37.504 91.876 1.00 37.49 122 ASP A C 1
ATOM 924 O O . ASP A 1 122 ? -30.703 36.563 92.611 1.00 37.86 122 ASP A O 1
ATOM 929 N N . LYS A 1 123 ? -29.968 37.343 90.632 1.00 37.28 123 LYS A N 1
ATOM 930 C CA . LYS A 1 123 ? -29.941 36.054 89.962 1.00 36.81 123 LYS A CA 1
ATOM 931 C C . LYS A 1 123 ? -28.949 35.069 90.589 1.00 36.56 123 LYS A C 1
ATOM 932 O O . LYS A 1 123 ? -27.772 35.375 90.729 1.00 37.09 123 LYS A O 1
ATOM 938 N N . SER A 1 124 ? -29.439 33.895 90.976 1.00 35.83 124 SER A N 1
ATOM 939 C CA . SER A 1 124 ? -28.580 32.812 91.434 1.00 35.27 124 SER A CA 1
ATOM 940 C C . SER A 1 124 ? -28.119 32.012 90.219 1.00 34.41 124 SER A C 1
ATOM 941 O O . SER A 1 124 ? -28.919 31.351 89.548 1.00 35.17 124 SER A O 1
ATOM 944 N N . TRP A 1 125 ? -26.830 32.086 89.930 1.00 32.74 125 TRP A N 1
ATOM 945 C CA . TRP A 1 125 ? -26.266 31.421 88.765 1.00 30.96 125 TRP A CA 1
ATOM 946 C C . TRP A 1 125 ? -25.837 29.989 89.032 1.00 30.68 125 TRP A C 1
ATOM 947 O O . TRP A 1 125 ? -25.368 29.654 90.120 1.00 30.55 125 TRP A O 1
ATOM 958 N N . THR A 1 126 ? -26.017 29.156 88.013 1.00 29.83 126 THR A N 1
ATOM 959 C CA . THR A 1 126 ? -25.460 27.820 87.951 1.00 29.38 126 THR A CA 1
ATOM 960 C C . THR A 1 126 ? -24.193 27.879 87.087 1.00 28.45 126 THR A C 1
ATOM 961 O O . THR A 1 126 ? -24.101 28.699 86.164 1.00 28.14 126 THR A O 1
ATOM 965 N N . ALA A 1 127 ? -23.221 27.025 87.402 1.00 27.62 127 ALA A N 1
ATOM 966 C CA . ALA A 1 127 ? -21.967 26.924 86.640 1.00 27.17 127 ALA A CA 1
ATOM 967 C C . ALA A 1 127 ? -22.209 26.625 85.157 1.00 26.87 127 ALA A C 1
ATOM 968 O O . ALA A 1 127 ? -21.672 27.302 84.283 1.00 26.45 127 ALA A O 1
ATOM 970 N N . GLN A 1 128 ? -23.037 25.620 84.883 1.00 26.93 128 GLN A N 1
ATOM 971 C CA . GLN A 1 128 ? -23.405 25.266 83.517 1.00 26.89 128 GLN A CA 1
ATOM 972 C C . GLN A 1 128 ? -24.092 26.433 82.803 1.00 26.77 128 GLN A C 1
ATOM 973 O O . GLN A 1 128 ? -23.889 26.659 81.616 1.00 26.74 128 GLN A O 1
ATOM 979 N N . GLU A 1 129 ? -24.911 27.160 83.551 1.00 26.99 129 GLU A N 1
ATOM 980 C CA . GLU A 1 129 ? -25.632 28.314 83.044 1.00 27.40 129 GLU A CA 1
ATOM 981 C C . GLU A 1 129 ? -24.667 29.414 82.595 1.00 26.51 129 GLU A C 1
ATOM 982 O O . GLU A 1 129 ? -24.913 30.109 81.606 1.00 26.83 129 GLU A O 1
ATOM 988 N N . ILE A 1 130 ? -23.559 29.544 83.320 1.00 25.72 130 ILE A N 1
ATOM 989 C CA . ILE A 1 130 ? -22.549 30.561 83.049 1.00 24.17 130 ILE A CA 1
ATOM 990 C C . ILE A 1 130 ? -21.771 30.191 81.797 1.00 24.43 130 ILE A C 1
ATOM 991 O O . ILE A 1 130 ? -21.507 31.042 80.947 1.00 23.83 130 ILE A O 1
ATOM 996 N N . VAL A 1 131 ? -21.402 28.917 81.708 1.00 24.79 131 VAL A N 1
ATOM 997 C CA . VAL A 1 131 ? -20.767 28.352 80.519 1.00 24.96 131 VAL A CA 1
ATOM 998 C C . VAL A 1 131 ? -21.686 28.551 79.304 1.00 24.96 131 VAL A C 1
ATOM 999 O O . VAL A 1 131 ? -21.245 29.051 78.280 1.00 24.30 131 VAL A O 1
ATOM 1003 N N . ASP A 1 132 ? -22.962 28.194 79.444 1.00 25.91 132 ASP A N 1
ATOM 1004 C CA . ASP A 1 132 ? -23.958 28.422 78.376 1.00 26.67 132 ASP A CA 1
ATOM 1005 C C . ASP A 1 132 ? -23.992 29.904 77.998 1.00 26.27 132 ASP A C 1
ATOM 1006 O O . ASP A 1 132 ? -23.905 30.253 76.821 1.00 26.35 132 ASP A O 1
ATOM 1011 N N . PHE A 1 133 ? -24.099 30.766 79.013 1.00 26.47 133 PHE A N 1
ATOM 1012 C CA . PHE A 1 133 ? -24.121 32.228 78.837 1.00 26.37 133 PHE A CA 1
ATOM 1013 C C . PHE A 1 133 ? -22.877 32.724 78.102 1.00 26.79 133 PHE A C 1
ATOM 1014 O O . PHE A 1 133 ? -22.970 33.608 77.246 1.00 26.67 133 PHE A O 1
ATOM 1022 N N . SER A 1 134 ? -21.722 32.141 78.425 1.00 26.77 134 SER A N 1
ATOM 1023 C CA . SER A 1 134 ? -20.446 32.501 77.794 1.00 27.05 134 SER A CA 1
ATOM 1024 C C . SER A 1 134 ? -20.439 32.222 76.302 1.00 27.10 134 SER A C 1
ATOM 1025 O O . SER A 1 134 ? -19.987 33.044 75.525 1.00 27.12 134 SER A O 1
ATOM 1028 N N . PHE A 1 135 ? -20.950 31.060 75.909 1.00 28.06 135 PHE A N 1
ATOM 1029 C CA . PHE A 1 135 ? -20.982 30.671 74.494 1.00 28.54 135 PHE A CA 1
ATOM 1030 C C . PHE A 1 135 ? -22.016 31.457 73.699 1.00 29.37 135 PHE A C 1
ATOM 1031 O O . PHE A 1 135 ? -21.815 31.738 72.515 1.00 29.51 135 PHE A O 1
ATOM 1039 N N . ARG A 1 136 ? -23.091 31.847 74.375 1.00 30.43 136 ARG A N 1
ATOM 1040 C CA . ARG A 1 136 ? -24.127 32.681 73.784 1.00 31.37 136 ARG A CA 1
ATOM 1041 C C . ARG A 1 136 ? -23.607 34.084 73.459 1.00 31.48 136 ARG A C 1
ATOM 1042 O O . ARG A 1 136 ? -23.882 34.593 72.382 1.00 31.44 136 ARG A O 1
ATOM 1050 N N . HIS A 1 137 ? -22.831 34.688 74.365 1.00 31.42 137 HIS A N 1
ATOM 1051 C CA . HIS A 1 137 ? -22.462 36.107 74.230 1.00 31.51 137 HIS A CA 1
ATOM 1052 C C . HIS A 1 137 ? -20.982 36.420 73.993 1.00 31.33 137 HIS A C 1
ATOM 1053 O O . HIS A 1 137 ? -20.644 37.532 73.566 1.00 31.10 137 HIS A O 1
ATOM 1060 N N . GLY A 1 138 ? -20.105 35.465 74.287 1.00 30.97 138 GLY A N 1
ATOM 1061 C CA . GLY A 1 138 ? -18.668 35.662 74.096 1.00 30.44 138 GLY A CA 1
ATOM 1062 C C . GLY A 1 138 ? -18.154 35.186 72.747 1.00 30.10 138 GLY A C 1
ATOM 1063 O O . GLY A 1 138 ? -18.886 34.594 71.958 1.00 30.18 138 GLY A O 1
ATOM 1064 N N . VAL A 1 139 ? -16.878 35.434 72.491 1.00 29.56 139 VAL A N 1
ATOM 1065 C CA . VAL A 1 139 ? -16.259 35.029 71.239 1.00 28.87 139 VAL A CA 1
ATOM 1066 C C . VAL A 1 139 ? -15.234 33.957 71.558 1.00 28.23 139 VAL A C 1
ATOM 1067 O O . VAL A 1 139 ? -14.342 34.176 72.385 1.00 27.60 139 VAL A O 1
ATOM 1071 N N . GLN A 1 140 ? -15.375 32.797 70.915 1.00 27.25 140 GLN A N 1
ATOM 1072 C CA . GLN A 1 140 ? -14.403 31.724 71.071 1.00 26.62 140 GLN A CA 1
ATOM 1073 C C . GLN A 1 140 ? -13.257 31.864 70.092 1.00 26.42 140 GLN A C 1
ATOM 1074 O O . GLN A 1 140 ? -13.473 32.100 68.903 1.00 27.38 140 GLN A O 1
ATOM 1080 N N . LYS A 1 141 ? -12.041 31.707 70.606 1.00 25.60 141 LYS A N 1
ATOM 1081 C CA . LYS A 1 141 ? -10.833 31.618 69.800 1.00 25.25 141 LYS A CA 1
ATOM 1082 C C . LYS A 1 141 ? -10.294 30.177 69.815 1.00 25.05 141 LYS A C 1
ATOM 1083 O O . LYS A 1 141 ? -10.824 29.320 70.515 1.00 25.42 141 LYS A O 1
ATOM 1089 N N . GLU A 1 142 ? -9.242 29.908 69.053 1.00 25.13 142 GLU A N 1
ATOM 1090 C CA . GLU A 1 142 ? -8.631 28.582 69.047 1.00 25.29 142 GLU A CA 1
ATOM 1091 C C . GLU A 1 142 ? -7.789 28.386 70.298 1.00 24.68 142 GLU A C 1
ATOM 1092 O O . GLU A 1 142 ? -7.073 29.298 70.697 1.00 24.59 142 GLU A O 1
ATOM 1098 N N . PRO A 1 143 ? -7.871 27.192 70.920 1.00 23.96 143 PRO A N 1
ATOM 1099 C CA . PRO A 1 143 ? -6.937 26.841 71.989 1.00 23.32 143 PRO A CA 1
ATOM 1100 C C . PRO A 1 143 ? -5.497 27.208 71.622 1.00 22.80 143 PRO A C 1
ATOM 1101 O O . PRO A 1 143 ? -5.046 26.953 70.494 1.00 22.79 143 PRO A O 1
ATOM 1105 N N . TRP A 1 144 ? -4.792 27.826 72.560 1.00 21.67 144 TRP A N 1
ATOM 1106 C CA . TRP A 1 144 ? -3.390 28.192 72.358 1.00 20.94 144 TRP A CA 1
ATOM 1107 C C . TRP A 1 144 ? -3.170 29.339 71.359 1.00 20.08 144 TRP A C 1
ATOM 1108 O O . TRP A 1 144 ? -2.060 29.526 70.889 1.00 20.42 144 TRP A O 1
ATOM 1119 N N . HIS A 1 145 ? -4.217 30.101 71.041 1.00 19.47 145 HIS A N 1
ATOM 1120 C CA . HIS A 1 145 ? -4.106 31.270 70.143 1.00 19.08 145 HIS A CA 1
ATOM 1121 C C . HIS A 1 145 ? -3.087 32.316 70.649 1.00 18.60 145 HIS A C 1
ATOM 1122 O O . HIS A 1 145 ? -2.500 33.054 69.857 1.00 19.35 145 HIS A O 1
ATOM 1129 N N . GLY A 1 146 ? -2.880 32.349 71.967 1.00 18.28 146 GLY A N 1
ATOM 1130 C CA . GLY A 1 146 ? -2.136 33.419 72.672 1.00 16.89 146 GLY A CA 1
ATOM 1131 C C . GLY A 1 146 ? -2.775 33.548 74.056 1.00 16.41 146 GLY A C 1
ATOM 1132 O O . GLY A 1 146 ? -3.667 32.775 74.401 1.00 15.94 146 GLY A O 1
ATOM 1133 N N . MET A 1 147 ? -2.346 34.513 74.855 1.00 15.38 147 MET A N 1
ATOM 1134 C CA . MET A 1 147 ? -2.940 34.693 76.179 1.00 14.98 147 MET A CA 1
ATOM 1135 C C . MET A 1 147 ? -4.087 35.722 76.107 1.00 15.44 147 MET A C 1
ATOM 1136 O O . MET A 1 147 ? -3.888 36.853 75.650 1.00 15.60 147 MET A O 1
ATOM 1141 N N . GLU A 1 148 ? -5.283 35.311 76.527 1.00 15.10 148 GLU A N 1
ATOM 1142 C CA . GLU A 1 148 ? -6.373 36.233 76.799 1.00 15.39 148 GLU A CA 1
ATOM 1143 C C . GLU A 1 148 ? -7.083 35.751 78.055 1.00 15.36 148 GLU A C 1
ATOM 1144 O O . GLU A 1 148 ? -7.586 34.609 78.122 1.00 14.96 148 GLU A O 1
ATOM 1150 N N . TYR A 1 149 ? -7.111 36.625 79.057 1.00 15.11 149 TYR A N 1
ATOM 1151 C CA . TYR A 1 149 ? -7.627 36.285 80.381 1.00 14.59 149 TYR A CA 1
ATOM 1152 C C . TYR A 1 149 ? -9.000 35.634 80.271 1.00 14.71 149 TYR A C 1
ATOM 1153 O O . TYR A 1 149 ? -9.902 36.167 79.618 1.00 14.16 149 TYR A O 1
ATOM 1162 N N . SER A 1 150 ? -9.145 34.475 80.910 1.00 14.37 150 SER A N 1
ATOM 1163 C CA . SER A 1 150 ? -10.350 33.666 80.786 1.00 14.47 150 SER A CA 1
ATOM 1164 C C . SER A 1 150 ? -10.923 33.299 82.146 1.00 14.73 150 SER A C 1
ATOM 1165 O O . SER A 1 150 ? -10.300 32.566 82.934 1.00 13.82 150 SER A O 1
ATOM 1168 N N . ASN A 1 151 ? -12.115 33.822 82.396 1.00 15.13 151 ASN A N 1
ATOM 1169 C CA . ASN A 1 151 ? -12.914 33.463 83.560 1.00 15.67 151 ASN A CA 1
ATOM 1170 C C . ASN A 1 151 ? -13.599 32.126 83.372 1.00 15.81 151 ASN A C 1
ATOM 1171 O O . ASN A 1 151 ? -13.644 31.314 84.295 1.00 15.50 151 ASN A O 1
ATOM 1176 N N . THR A 1 152 ? -14.123 31.912 82.162 1.00 15.97 152 THR A N 1
ATOM 1177 C CA . THR A 1 152 ? -14.782 30.654 81.792 1.00 16.92 152 THR A CA 1
ATOM 1178 C C . THR A 1 152 ? -13.919 29.407 82.100 1.00 17.02 152 THR A C 1
ATOM 1179 O O . THR A 1 152 ? -14.429 28.413 82.608 1.00 17.35 152 THR A O 1
ATOM 1183 N N . GLY A 1 153 ? -12.623 29.481 81.797 1.00 17.55 153 GLY A N 1
ATOM 1184 C CA . GLY A 1 153 ? -11.692 28.388 82.077 1.00 17.40 153 GLY A CA 1
ATOM 1185 C C . GLY A 1 153 ? -11.725 27.964 83.535 1.00 17.70 153 GLY A C 1
ATOM 1186 O O . GLY A 1 153 ? -11.654 26.775 83.858 1.00 18.00 153 GLY A O 1
ATOM 1187 N N . TYR A 1 154 ? -11.848 28.949 84.417 1.00 17.83 154 TYR A N 1
ATOM 1188 C CA . TYR A 1 154 ? -11.930 28.695 85.847 1.00 17.88 154 TYR A CA 1
ATOM 1189 C C . TYR A 1 154 ? -13.289 28.176 86.308 1.00 18.50 154 TYR A C 1
ATOM 1190 O O . TYR A 1 154 ? -13.367 27.373 87.235 1.00 18.40 154 TYR A O 1
ATOM 1199 N N . VAL A 1 155 ? -14.359 28.617 85.652 1.00 18.82 155 VAL A N 1
ATOM 1200 C CA . VAL A 1 155 ? -15.675 28.067 85.946 1.00 19.45 155 VAL A CA 1
ATOM 1201 C C . VAL A 1 155 ? -15.681 26.591 85.574 1.00 19.83 155 VAL A C 1
ATOM 1202 O O . VAL A 1 155 ? -16.194 25.763 86.338 1.00 20.20 155 VAL A O 1
ATOM 1206 N N . LEU A 1 156 ? -15.107 26.270 84.410 1.00 19.75 156 LEU A N 1
ATOM 1207 C CA . LEU A 1 156 ? -14.954 24.881 83.992 1.00 20.00 156 LEU A CA 1
ATOM 1208 C C . LEU A 1 156 ? -14.091 24.080 84.966 1.00 20.67 156 LEU A C 1
ATOM 1209 O O . LEU A 1 156 ? -14.430 22.940 85.292 1.00 20.58 156 LEU A O 1
ATOM 1214 N N . ALA A 1 157 ? -12.983 24.673 85.429 1.00 20.67 157 ALA A N 1
ATOM 1215 C CA . ALA A 1 157 ? -12.145 24.038 86.457 1.00 20.48 157 ALA A CA 1
ATOM 1216 C C . ALA A 1 157 ? -12.954 23.692 87.719 1.00 20.81 157 ALA A C 1
ATOM 1217 O O . ALA A 1 157 ? -12.797 22.608 88.288 1.00 21.35 157 ALA A O 1
ATOM 1219 N N . GLY A 1 158 ? -13.837 24.595 88.141 1.00 20.30 158 GLY A N 1
ATOM 1220 C CA . GLY A 1 158 ? -14.722 24.323 89.277 1.00 20.75 158 GLY A CA 1
ATOM 1221 C C . GLY A 1 158 ? -15.649 23.136 89.040 1.00 20.89 158 GLY A C 1
ATOM 1222 O O . GLY A 1 158 ? -15.980 22.403 89.959 1.00 20.22 158 GLY A O 1
ATOM 1223 N N . MET A 1 159 ? -16.071 22.956 87.794 1.00 21.56 159 MET A N 1
ATOM 1224 C CA . MET A 1 159 ? -16.987 21.876 87.432 1.00 22.41 159 MET A CA 1
ATOM 1225 C C . MET A 1 159 ? -16.301 20.515 87.476 1.00 22.96 159 MET A C 1
ATOM 1226 O O . MET A 1 159 ? -16.926 19.513 87.852 1.00 22.85 159 MET A O 1
ATOM 1231 N N . ILE A 1 160 ? -15.025 20.488 87.091 1.00 23.26 160 ILE A N 1
ATOM 1232 C CA . ILE A 1 160 ? -14.202 19.290 87.233 1.00 24.38 160 ILE A CA 1
ATOM 1233 C C . ILE A 1 160 ? -14.067 18.934 88.713 1.00 24.90 160 ILE A C 1
ATOM 1234 O O . ILE A 1 160 ? -14.314 17.783 89.099 1.00 25.52 160 ILE A O 1
ATOM 1239 N N . ILE A 1 161 ? -13.710 19.919 89.539 1.00 25.21 161 ILE A N 1
ATOM 1240 C CA . ILE A 1 161 ? -13.568 19.692 90.972 1.00 25.47 161 ILE A CA 1
ATOM 1241 C C . ILE A 1 161 ? -14.839 19.058 91.543 1.00 26.31 161 ILE A C 1
ATOM 1242 O O . ILE A 1 161 ? -14.757 18.079 92.292 1.00 26.57 161 ILE A O 1
ATOM 1247 N N . ALA A 1 162 ? -15.998 19.598 91.170 1.00 27.04 162 ALA A N 1
ATOM 1248 C CA . ALA A 1 162 ? -17.278 19.077 91.641 1.00 27.92 162 ALA A CA 1
ATOM 1249 C C . ALA A 1 162 ? -17.493 17.633 91.164 1.00 28.84 162 ALA A C 1
ATOM 1250 O O . ALA A 1 162 ? -17.931 16.776 91.935 1.00 28.54 162 ALA A O 1
ATOM 1252 N N . HIS A 1 163 ? -17.182 17.371 89.897 1.00 29.55 163 HIS A N 1
ATOM 1253 C CA . HIS A 1 163 ? -17.452 16.057 89.334 1.00 31.21 163 HIS A CA 1
ATOM 1254 C C . HIS A 1 163 ? -16.551 14.970 89.930 1.00 31.22 163 HIS A C 1
ATOM 1255 O O . HIS A 1 163 ? -17.014 13.863 90.196 1.00 32.01 163 HIS A O 1
ATOM 1262 N N . GLU A 1 164 ? -15.287 15.308 90.165 1.00 30.96 164 GLU A N 1
ATOM 1263 C CA . GLU A 1 164 ? -14.289 14.366 90.672 1.00 30.89 164 GLU A CA 1
ATOM 1264 C C . GLU A 1 164 ? -14.356 14.150 92.180 1.00 30.91 164 GLU A C 1
ATOM 1265 O O . GLU A 1 164 ? -13.696 13.254 92.711 1.00 31.34 164 GLU A O 1
ATOM 1271 N N . THR A 1 165 ? -15.140 14.973 92.867 1.00 30.60 165 THR A N 1
ATOM 1272 C CA . THR A 1 165 ? -15.297 14.859 94.317 1.00 30.09 165 THR A CA 1
ATOM 1273 C C . THR A 1 165 ? -16.751 14.583 94.686 1.00 30.00 165 THR A C 1
ATOM 1274 O O . THR A 1 165 ? -17.080 14.414 95.876 1.00 30.02 165 THR A O 1
ATOM 1278 N N . GLY A 1 166 ? -17.613 14.551 93.666 1.00 29.15 166 GLY A N 1
ATOM 1279 C CA . GLY A 1 166 ? -19.054 14.345 93.842 1.00 28.90 166 GLY A CA 1
ATOM 1280 C C . GLY A 1 166 ? -19.752 15.345 94.757 1.00 28.66 166 GLY A C 1
ATOM 1281 O O . GLY A 1 166 ? -20.828 15.062 95.283 1.00 28.46 166 GLY A O 1
ATOM 1282 N N . LYS A 1 167 ? -19.138 16.513 94.941 1.00 28.39 167 LYS A N 1
ATOM 1283 C CA . LYS A 1 167 ? -19.647 17.555 95.850 1.00 28.41 167 LYS A CA 1
ATOM 1284 C C . LYS A 1 167 ? -19.316 18.955 95.312 1.00 27.43 167 LYS A C 1
ATOM 1285 O O . LYS A 1 167 ? -18.423 19.086 94.484 1.00 27.18 167 LYS A O 1
ATOM 1291 N N . PRO A 1 168 ? -20.023 20.005 95.786 1.00 26.94 168 PRO A N 1
ATOM 1292 C CA . PRO A 1 168 ? -19.620 21.379 95.411 1.00 26.42 168 PRO A CA 1
ATOM 1293 C C . PRO A 1 168 ? -18.124 21.662 95.667 1.00 25.79 168 PRO A C 1
ATOM 1294 O O . PRO A 1 168 ? -17.560 21.148 96.650 1.00 26.04 168 PRO A O 1
ATOM 1298 N N . TYR A 1 169 ? -17.494 22.466 94.801 1.00 24.76 169 TYR A N 1
ATOM 1299 C CA . TYR A 1 169 ? -16.051 22.784 94.922 1.00 23.70 169 TYR A CA 1
ATOM 1300 C C . TYR A 1 169 ? -15.644 23.493 96.228 1.00 23.68 169 TYR A C 1
ATOM 1301 O O . TYR A 1 169 ? -14.480 23.436 96.647 1.00 23.68 169 TYR A O 1
ATOM 1310 N N . SER A 1 170 ? -16.598 24.175 96.855 1.00 24.20 170 SER A N 1
ATOM 1311 C CA . SER A 1 170 ? -16.412 24.751 98.196 1.00 24.62 170 SER A CA 1
ATOM 1312 C C . SER A 1 170 ? -15.981 23.709 99.249 1.00 25.15 170 SER A C 1
ATOM 1313 O O . SER A 1 170 ? -15.107 23.993 100.081 1.00 25.45 170 SER A O 1
ATOM 1316 N N . ASP A 1 171 ? -16.593 22.518 99.204 1.00 25.69 171 ASP A N 1
ATOM 1317 C CA . ASP A 1 171 ? -16.255 21.406 100.112 1.00 26.22 171 ASP A CA 1
ATOM 1318 C C . ASP A 1 171 ? -14.785 21.008 100.013 1.00 25.88 171 ASP A C 1
ATOM 1319 O O . ASP A 1 171 ? -14.114 20.841 101.028 1.00 26.16 171 ASP A O 1
ATOM 1324 N N . HIS A 1 172 ? -14.290 20.880 98.783 1.00 25.45 172 HIS A N 1
ATOM 1325 C CA . HIS A 1 172 ? -12.908 20.486 98.512 1.00 24.74 172 HIS A CA 1
ATOM 1326 C C . HIS A 1 172 ? -11.931 21.553 98.996 1.00 24.70 172 HIS A C 1
ATOM 1327 O O . HIS A 1 172 ? -10.931 21.246 99.661 1.00 24.51 172 HIS A O 1
ATOM 1334 N N . LEU A 1 173 ? -12.230 22.806 98.657 1.00 24.63 173 LEU A N 1
ATOM 1335 C CA . LEU A 1 173 ? -11.429 23.948 99.074 1.00 24.54 173 LEU A CA 1
ATOM 1336 C C . LEU A 1 173 ? -11.422 24.107 100.591 1.00 24.48 173 LEU A C 1
ATOM 1337 O O . LEU A 1 173 ? -10.367 24.353 101.181 1.00 24.34 173 LEU A O 1
ATOM 1342 N N . ARG A 1 174 ? -12.590 23.971 101.223 1.00 24.60 174 ARG A N 1
ATOM 1343 C CA . ARG A 1 174 ? -12.658 24.034 102.692 1.00 24.76 174 ARG A CA 1
ATOM 1344 C C . ARG A 1 174 ? -11.872 22.900 103.367 1.00 25.32 174 ARG A C 1
ATOM 1345 O O . ARG A 1 174 ? -10.976 23.152 104.184 1.00 25.07 174 ARG A O 1
ATOM 1353 N N . SER A 1 175 ? -12.208 21.655 103.023 1.00 26.26 175 SER A N 1
ATOM 1354 C CA . SER A 1 175 ? -11.568 20.487 103.639 1.00 27.14 175 SER A CA 1
ATOM 1355 C C . SER A 1 175 ? -10.062 20.390 103.355 1.00 27.23 175 SER A C 1
ATOM 1356 O O . SER A 1 175 ? -9.294 19.986 104.230 1.00 27.05 175 SER A O 1
ATOM 1359 N N . ARG A 1 176 ? -9.641 20.770 102.144 1.00 27.18 176 ARG A N 1
ATOM 1360 C CA . ARG A 1 176 ? -8.228 20.635 101.735 1.00 26.58 176 ARG A CA 1
ATOM 1361 C C . ARG A 1 176 ? -7.368 21.896 101.885 1.00 26.47 176 ARG A C 1
ATOM 1362 O O . ARG A 1 176 ? -6.147 21.807 101.812 1.00 26.42 176 ARG A O 1
ATOM 1370 N N . ILE A 1 177 ? -7.986 23.063 102.049 1.00 26.45 177 ILE A N 1
ATOM 1371 C CA . ILE A 1 177 ? -7.224 24.323 102.186 1.00 26.70 177 ILE A CA 1
ATOM 1372 C C . ILE A 1 177 ? -7.575 25.127 103.456 1.00 26.39 177 ILE A C 1
ATOM 1373 O O . ILE A 1 177 ? -6.717 25.289 104.307 1.00 26.95 177 ILE A O 1
ATOM 1378 N N . PHE A 1 178 ? -8.813 25.608 103.591 1.00 26.08 178 PHE A N 1
ATOM 1379 C CA . PHE A 1 178 ? -9.170 26.508 104.715 1.00 25.81 178 PHE A CA 1
ATOM 1380 C C . PHE A 1 178 ? -9.038 25.845 106.097 1.00 26.59 178 PHE A C 1
ATOM 1381 O O . PHE A 1 178 ? -8.400 26.401 106.990 1.00 26.72 178 PHE A O 1
ATOM 1389 N N . ALA A 1 179 ? -9.662 24.673 106.260 1.00 27.17 179 ALA A N 1
ATOM 1390 C CA . ALA A 1 179 ? -9.599 23.907 107.510 1.00 27.40 179 ALA A CA 1
ATOM 1391 C C . ALA A 1 179 ? -8.170 23.586 107.972 1.00 27.83 179 ALA A C 1
ATOM 1392 O O . ALA A 1 179 ? -7.809 23.974 109.076 1.00 28.00 179 ALA A O 1
ATOM 1394 N N . PRO A 1 180 ? -7.353 22.887 107.138 1.00 28.03 180 PRO A N 1
ATOM 1395 C CA . PRO A 1 180 ? -5.998 22.571 107.608 1.00 27.89 180 PRO A CA 1
ATOM 1396 C C . PRO A 1 180 ? -5.111 23.765 107.929 1.00 27.70 180 PRO A C 1
ATOM 1397 O O . PRO A 1 180 ? -4.142 23.609 108.678 1.00 27.65 180 PRO A O 1
ATOM 1401 N N . LEU A 1 181 ? -5.430 24.938 107.379 1.00 27.44 181 LEU A N 1
ATOM 1402 C CA . LEU A 1 181 ? -4.618 26.138 107.606 1.00 27.02 181 LEU A CA 1
ATOM 1403 C C . LEU A 1 181 ? -5.233 27.096 108.629 1.00 26.83 181 LEU A C 1
ATOM 1404 O O . LEU A 1 181 ? -4.659 28.141 108.933 1.00 26.78 181 LEU A O 1
ATOM 1409 N N . GLY A 1 182 ? -6.410 26.747 109.138 1.00 26.91 182 GLY A N 1
ATOM 1410 C CA . GLY A 1 182 ? -7.092 27.566 110.143 1.00 27.10 182 GLY A CA 1
ATOM 1411 C C . GLY A 1 182 ? -7.572 28.905 109.625 1.00 26.79 182 GLY A C 1
ATOM 1412 O O . GLY A 1 182 ? -7.564 29.914 110.350 1.00 26.74 182 GLY A O 1
ATOM 1413 N N . MET A 1 183 ? -7.985 28.913 108.362 1.00 26.62 183 MET A N 1
ATOM 1414 C CA . MET A 1 183 ? -8.575 30.093 107.738 1.00 26.11 183 MET A CA 1
ATOM 1415 C C . MET A 1 183 ? -10.039 30.142 108.108 1.00 26.40 183 MET A C 1
ATOM 1416 O O . MET A 1 183 ? -10.882 29.534 107.435 1.00 26.88 183 MET A O 1
ATOM 1421 N N . LYS A 1 184 ? -10.330 30.859 109.192 1.00 26.28 184 LYS A N 1
ATOM 1422 C CA . LYS A 1 184 ? -11.670 30.897 109.782 1.00 26.82 184 LYS A CA 1
ATOM 1423 C C . LYS A 1 184 ? -12.593 31.979 109.226 1.00 26.20 184 LYS A C 1
ATOM 1424 O O . LYS A 1 184 ? -13.814 31.890 109.393 1.00 27.09 184 LYS A O 1
ATOM 1430 N N . ASP A 1 185 ? -12.015 32.981 108.560 1.00 25.43 185 ASP A N 1
ATOM 1431 C CA . ASP A 1 185 ? -12.781 34.095 107.990 1.00 24.49 185 ASP A CA 1
ATOM 1432 C C . ASP A 1 185 ? -12.799 34.072 106.463 1.00 23.92 185 ASP A C 1
ATOM 1433 O O . ASP A 1 185 ? -12.696 35.122 105.817 1.00 23.86 185 ASP A O 1
ATOM 1438 N N . THR A 1 186 ? -12.935 32.877 105.904 1.00 23.18 186 THR A N 1
ATOM 1439 C CA . THR A 1 186 ? -12.910 32.684 104.454 1.00 22.75 186 THR A CA 1
ATOM 1440 C C . THR A 1 186 ? -14.125 31.858 104.030 1.00 22.61 186 THR A C 1
ATOM 1441 O O . THR A 1 186 ? -14.410 30.816 104.613 1.00 22.43 186 THR A O 1
ATOM 1445 N N . TRP A 1 187 ? -14.848 32.347 103.025 1.00 22.59 187 TRP A N 1
ATOM 1446 C CA . TRP A 1 187 ? -15.964 31.602 102.458 1.00 22.51 187 TRP A CA 1
ATOM 1447 C C . TRP A 1 187 ? -15.947 31.574 100.931 1.00 22.39 187 TRP A C 1
ATOM 1448 O O . TRP A 1 187 ? -15.358 32.446 100.279 1.00 21.98 187 TRP A O 1
ATOM 1459 N N . VAL A 1 188 ? -16.617 30.558 100.387 1.00 22.46 188 VAL A N 1
ATOM 1460 C CA . VAL A 1 188 ? -16.782 30.359 98.951 1.00 21.76 188 VAL A CA 1
ATOM 1461 C C . VAL A 1 188 ? -18.201 30.771 98.621 1.00 22.42 188 VAL A C 1
ATOM 1462 O O . VAL A 1 188 ? -19.154 30.041 98.890 1.00 22.24 188 VAL A O 1
ATOM 1466 N N . GLY A 1 189 ? -18.335 31.963 98.046 1.00 23.03 189 GLY A N 1
ATOM 1467 C CA . GLY A 1 189 ? -19.625 32.643 97.919 1.00 23.51 189 GLY A CA 1
ATOM 1468 C C . GLY A 1 189 ? -20.755 31.926 97.211 1.00 24.30 189 GLY A C 1
ATOM 1469 O O . GLY A 1 189 ? -21.922 32.128 97.553 1.00 24.46 189 GLY A O 1
ATOM 1470 N N . THR A 1 190 ? -20.427 31.101 96.218 1.00 24.44 190 THR A N 1
ATOM 1471 C CA . THR A 1 190 ? -21.457 30.399 95.448 1.00 24.76 190 THR A CA 1
ATOM 1472 C C . THR A 1 190 ? -22.217 29.377 96.302 1.00 25.38 190 THR A C 1
ATOM 1473 O O . THR A 1 190 ? -23.442 29.270 96.201 1.00 25.14 190 THR A O 1
ATOM 1477 N N . HIS A 1 191 ? -21.491 28.670 97.165 1.00 25.71 191 HIS A N 1
ATOM 1478 C CA . HIS A 1 191 ? -22.034 27.521 97.878 1.00 26.67 191 HIS A CA 1
ATOM 1479 C C . HIS A 1 191 ? -22.083 27.690 99.395 1.00 27.28 191 HIS A C 1
ATOM 1480 O O . HIS A 1 191 ? -22.492 26.773 100.103 1.00 27.85 191 HIS A O 1
ATOM 1487 N N . GLU A 1 192 ? -21.655 28.843 99.896 1.00 27.84 192 GLU A N 1
ATOM 1488 C CA . GLU A 1 192 ? -21.606 29.072 101.328 1.00 28.09 192 GLU A CA 1
ATOM 1489 C C . GLU A 1 192 ? -22.190 30.428 101.683 1.00 28.64 192 GLU A C 1
ATOM 1490 O O . GLU A 1 192 ? -22.080 31.376 100.914 1.00 28.24 192 GLU A O 1
ATOM 1496 N N . THR A 1 193 ? -22.833 30.501 102.850 1.00 29.28 193 THR A N 1
ATOM 1497 C CA . THR A 1 193 ? -23.270 31.773 103.412 1.00 29.60 193 THR A CA 1
ATOM 1498 C C . THR A 1 193 ? -22.144 32.340 104.276 1.00 29.73 193 THR A C 1
ATOM 1499 O O . THR A 1 193 ? -21.507 31.625 105.048 1.00 30.22 193 THR A O 1
ATOM 1503 N N . PHE A 1 194 ? -21.876 33.623 104.101 1.00 29.90 194 PHE A N 1
ATOM 1504 C CA . PHE A 1 194 ? -20.880 34.310 104.894 1.00 29.77 194 PHE A CA 1
ATOM 1505 C C . PHE A 1 194 ? -21.594 35.456 105.613 1.00 30.13 194 PHE A C 1
ATOM 1506 O O . PHE A 1 194 ? -22.661 35.897 105.159 1.00 30.24 194 PHE A O 1
ATOM 1514 N N . PRO A 1 195 ? -21.042 35.908 106.756 1.00 30.19 195 PRO A N 1
ATOM 1515 C CA . PRO A 1 195 ? -21.621 37.020 107.522 1.00 30.23 195 PRO A CA 1
ATOM 1516 C C . PRO A 1 195 ? -21.480 38.390 106.846 1.00 30.19 195 PRO A C 1
ATOM 1517 O O . PRO A 1 195 ? -20.458 39.069 106.992 1.00 30.24 195 PRO A O 1
ATOM 1521 N N . ILE A 1 196 ? -22.523 38.789 106.125 1.00 30.34 196 ILE A N 1
ATOM 1522 C CA . ILE A 1 196 ? -22.550 40.047 105.363 1.00 30.26 196 ILE A CA 1
ATOM 1523 C C . ILE A 1 196 ? -22.212 41.249 106.232 1.00 29.61 196 ILE A C 1
ATOM 1524 O O . ILE A 1 196 ? -21.568 42.190 105.777 1.00 29.51 196 ILE A O 1
ATOM 1529 N N . GLU A 1 197 ? -22.648 41.207 107.485 1.00 29.18 197 GLU A N 1
ATOM 1530 C CA . GLU A 1 197 ? -22.471 42.333 108.402 1.00 29.19 197 GLU A CA 1
ATOM 1531 C C . GLU A 1 197 ? -21.004 42.629 108.692 1.00 28.12 197 GLU A C 1
ATOM 1532 O O . GLU A 1 197 ? -20.650 43.752 109.009 1.00 27.92 197 GLU A O 1
ATOM 1538 N N . ARG A 1 198 ? -20.166 41.603 108.578 1.00 27.76 198 ARG A N 1
ATOM 1539 C CA . ARG A 1 198 ? -18.720 41.715 108.778 1.00 27.57 198 ARG A CA 1
ATOM 1540 C C . ARG A 1 198 ? -17.964 42.247 107.550 1.00 26.94 198 ARG A C 1
ATOM 1541 O O . ARG A 1 198 ? -16.786 42.607 107.638 1.00 27.18 198 ARG A O 1
ATOM 1549 N N . GLU A 1 199 ? -18.639 42.316 106.410 1.00 25.96 199 GLU A N 1
ATOM 1550 C CA . GLU A 1 199 ? -17.967 42.702 105.173 1.00 25.01 199 GLU A CA 1
ATOM 1551 C C . GLU A 1 199 ? -17.794 44.213 105.059 1.00 24.55 199 GLU A C 1
ATOM 1552 O O . GLU A 1 199 ? -18.734 44.984 105.299 1.00 24.47 199 GLU A O 1
ATOM 1558 N N . ALA A 1 200 ? -16.581 44.636 104.709 1.00 23.48 200 ALA A N 1
ATOM 1559 C CA . ALA A 1 200 ? -16.356 46.020 104.312 1.00 23.03 200 ALA A CA 1
ATOM 1560 C C . ALA A 1 200 ? -17.267 46.342 103.135 1.00 22.42 200 ALA A C 1
ATOM 1561 O O . ALA A 1 200 ? -17.473 45.516 102.245 1.00 21.88 200 ALA A O 1
ATOM 1563 N N . ARG A 1 201 ? -17.805 47.550 103.140 1.00 21.98 201 ARG A N 1
ATOM 1564 C CA . ARG A 1 201 ? -18.645 48.002 102.050 1.00 21.90 201 ARG A CA 1
ATOM 1565 C C . ARG A 1 201 ? -17.746 48.259 100.842 1.00 21.60 201 ARG A C 1
ATOM 1566 O O . ARG A 1 201 ? -16.604 48.686 100.994 1.00 21.45 201 ARG A O 1
ATOM 1574 N N . GLY A 1 202 ? -18.261 47.982 99.653 1.00 21.58 202 GLY A N 1
ATOM 1575 C CA . GLY A 1 202 ? -17.535 48.271 98.429 1.00 21.28 202 GLY A CA 1
ATOM 1576 C C . GLY A 1 202 ? -18.129 49.487 97.768 1.00 21.16 202 GLY A C 1
ATOM 1577 O O . GLY A 1 202 ? -19.357 49.658 97.755 1.00 21.37 202 GLY A O 1
ATOM 1578 N N . TYR A 1 203 ? -17.260 50.315 97.196 1.00 21.03 203 TYR A N 1
ATOM 1579 C CA . TYR A 1 203 ? -17.652 51.589 96.602 1.00 21.16 203 TYR A CA 1
ATOM 1580 C C . TYR A 1 203 ? -17.165 51.728 95.173 1.00 21.74 203 TYR A C 1
ATOM 1581 O O . TYR A 1 203 ? -15.963 51.609 94.895 1.00 21.44 203 TYR A O 1
ATOM 1590 N N . MET A 1 204 ? -18.112 51.953 94.266 1.00 21.78 204 MET A N 1
ATOM 1591 C CA . MET A 1 204 ? -17.776 52.312 92.901 1.00 22.55 204 MET A CA 1
ATOM 1592 C C . MET A 1 204 ? -17.763 53.831 92.846 1.00 23.02 204 MET A C 1
ATOM 1593 O O . MET A 1 204 ? -18.658 54.471 93.390 1.00 22.94 204 MET A O 1
ATOM 1598 N N . HIS A 1 205 ? -16.753 54.415 92.212 1.00 23.81 205 HIS A N 1
ATOM 1599 C CA . HIS A 1 205 ? -16.606 55.879 92.217 1.00 24.75 205 HIS A CA 1
ATOM 1600 C C . HIS A 1 205 ? -17.106 56.464 90.907 1.00 25.37 205 HIS A C 1
ATOM 1601 O O . HIS A 1 205 ? -16.901 55.874 89.837 1.00 25.38 205 HIS A O 1
ATOM 1608 N N . ALA A 1 206 ? -17.790 57.608 90.994 1.00 25.80 206 ALA A N 1
ATOM 1609 C CA . ALA A 1 206 ? -18.257 58.306 89.809 1.00 25.81 206 ALA A CA 1
ATOM 1610 C C . ALA A 1 206 ? -17.117 59.152 89.246 1.00 25.54 206 ALA A C 1
ATOM 1611 O O . ALA A 1 206 ? -17.166 60.389 89.241 1.00 27.29 206 ALA A O 1
ATOM 1613 N N . ALA A 1 207 ? -16.094 58.468 88.749 1.00 24.49 207 ALA A N 1
ATOM 1614 C CA . ALA A 1 207 ? -14.848 59.098 88.342 1.00 22.60 207 ALA A CA 1
ATOM 1615 C C . ALA A 1 207 ? -14.833 59.446 86.856 1.00 21.76 207 ALA A C 1
ATOM 1616 O O . ALA A 1 207 ? -15.431 58.736 86.033 1.00 21.38 207 ALA A O 1
ATOM 1618 N N . ALA A 1 208 ? -14.131 60.530 86.528 1.00 20.15 208 ALA A N 1
ATOM 1619 C CA . ALA A 1 208 ? -13.940 60.973 85.145 1.00 19.68 208 ALA A CA 1
ATOM 1620 C C . ALA A 1 208 ? -13.192 59.972 84.253 1.00 19.21 208 ALA A C 1
ATOM 1621 O O . ALA A 1 208 ? -13.431 59.927 83.043 1.00 18.83 208 ALA A O 1
ATOM 1623 N N . ASP A 1 209 ? -12.286 59.184 84.834 1.00 18.91 209 ASP A N 1
ATOM 1624 C CA . ASP A 1 209 ? -11.507 58.228 84.040 1.00 19.03 209 ASP A CA 1
ATOM 1625 C C . ASP A 1 209 ? -12.176 56.854 83.898 1.00 19.70 209 ASP A C 1
ATOM 1626 O O . ASP A 1 209 ? -11.598 55.914 83.349 1.00 19.43 209 ASP A O 1
ATOM 1631 N N . ASP A 1 210 ? -13.393 56.740 84.415 1.00 20.14 210 ASP A N 1
ATOM 1632 C CA . ASP A 1 210 ? -14.204 55.577 84.164 1.00 20.87 210 ASP A CA 1
ATOM 1633 C C . ASP A 1 210 ? -14.887 55.752 82.805 1.00 21.67 210 ASP A C 1
ATOM 1634 O O . ASP A 1 210 ? -16.105 55.899 82.718 1.00 22.38 210 ASP A O 1
ATOM 1639 N N . GLU A 1 211 ? -14.075 55.724 81.752 1.00 22.06 211 GLU A N 1
ATOM 1640 C CA . GLU A 1 211 ? -14.529 55.963 80.391 1.00 22.72 211 GLU A CA 1
ATOM 1641 C C . GLU A 1 211 ? -15.054 54.721 79.700 1.00 22.86 211 GLU A C 1
ATOM 1642 O O . GLU A 1 211 ? -16.113 54.769 79.068 1.00 23.26 211 GLU A O 1
ATOM 1648 N N . ASN A 1 212 ? -14.306 53.622 79.806 1.00 22.48 212 ASN A N 1
ATOM 1649 C CA . ASN A 1 212 ? -14.661 52.370 79.168 1.00 22.47 212 ASN A CA 1
ATOM 1650 C C . ASN A 1 212 ? -14.975 51.296 80.198 1.00 22.09 212 ASN A C 1
ATOM 1651 O O . ASN A 1 212 ? -14.163 50.388 80.412 1.00 21.23 212 ASN A O 1
ATOM 1656 N N . PRO A 1 213 ? -16.187 51.347 80.787 1.00 21.91 213 PRO A N 1
ATOM 1657 C CA . PRO A 1 213 ? -16.520 50.432 81.887 1.00 21.67 213 PRO A CA 1
ATOM 1658 C C . PRO A 1 213 ? -16.489 48.970 81.424 1.00 21.37 213 PRO A C 1
ATOM 1659 O O . PRO A 1 213 ? -16.912 48.664 80.315 1.00 20.98 213 PRO A O 1
ATOM 1663 N N . GLN A 1 214 ? -15.953 48.084 82.260 1.00 20.70 214 GLN A N 1
ATOM 1664 C CA . GLN A 1 214 ? -15.854 46.673 81.917 1.00 20.50 214 GLN A CA 1
ATOM 1665 C C . GLN A 1 214 ? -17.106 45.857 82.274 1.00 20.71 214 GLN A C 1
ATOM 1666 O O . GLN A 1 214 ? -17.189 44.679 81.950 1.00 20.93 214 GLN A O 1
ATOM 1672 N N . TRP A 1 215 ? -18.042 46.459 82.995 1.00 21.13 215 TRP A N 1
ATOM 1673 C CA . TRP A 1 215 ? -19.249 45.752 83.403 1.00 21.77 215 TRP A CA 1
ATOM 1674 C C . TRP A 1 215 ? -20.525 46.460 82.973 1.00 22.91 215 TRP A C 1
ATOM 1675 O O . TRP A 1 215 ? -20.543 47.679 82.812 1.00 22.95 215 TRP A O 1
ATOM 1686 N N . ASP A 1 216 ? -21.586 45.673 82.808 1.00 24.15 216 ASP A N 1
ATOM 1687 C CA . ASP A 1 216 ? -22.948 46.181 82.673 1.00 25.37 216 ASP A CA 1
ATOM 1688 C C . ASP A 1 216 ? -23.475 46.610 84.056 1.00 25.75 216 ASP A C 1
ATOM 1689 O O . ASP A 1 216 ? -23.947 45.778 84.830 1.00 25.75 216 ASP A O 1
ATOM 1694 N N . VAL A 1 217 ? -23.373 47.902 84.362 1.00 26.66 217 VAL A N 1
ATOM 1695 C CA . VAL A 1 217 ? -23.804 48.444 85.662 1.00 28.17 217 VAL A CA 1
ATOM 1696 C C . VAL A 1 217 ? -25.100 49.275 85.565 1.00 29.52 217 VAL A C 1
ATOM 1697 O O . VAL A 1 217 ? -25.314 50.226 86.332 1.00 29.62 217 VAL A O 1
ATOM 1701 N N . SER A 1 218 ? -25.966 48.908 84.628 1.00 31.16 218 SER A N 1
ATOM 1702 C CA . SER A 1 218 ? -27.277 49.544 84.541 1.00 32.91 218 SER A CA 1
ATOM 1703 C C . SER A 1 218 ? -28.126 49.175 85.757 1.00 33.56 218 SER A C 1
ATOM 1704 O O . SER A 1 218 ? -28.052 48.053 86.275 1.00 33.96 218 SER A O 1
ATOM 1707 N N . GLY A 1 219 ? -28.905 50.141 86.228 1.00 34.41 219 GLY A N 1
ATOM 1708 C CA . GLY A 1 219 ? -29.745 49.941 87.400 1.00 35.24 219 GLY A CA 1
ATOM 1709 C C . GLY A 1 219 ? -29.070 50.421 88.670 1.00 35.87 219 GLY A C 1
ATOM 1710 O O . GLY A 1 219 ? -29.501 50.067 89.767 1.00 36.33 219 GLY A O 1
ATOM 1711 N N . ALA A 1 220 ? -28.026 51.238 88.529 1.00 36.26 220 ALA A N 1
ATOM 1712 C CA . ALA A 1 220 ? -27.224 51.662 89.677 1.00 37.02 220 ALA A CA 1
ATOM 1713 C C . ALA A 1 220 ? -27.888 52.762 90.493 1.00 37.31 220 ALA A C 1
ATOM 1714 O O . ALA A 1 220 ? -27.598 52.916 91.688 1.00 37.10 220 ALA A O 1
ATOM 1716 N N . GLY A 1 221 ? -28.759 53.530 89.842 1.00 37.44 221 GLY A N 1
ATOM 1717 C CA . GLY A 1 221 ? -29.359 54.697 90.467 1.00 37.90 221 GLY A CA 1
ATOM 1718 C C . GLY A 1 221 ? -28.357 55.832 90.500 1.00 38.29 221 GLY A C 1
ATOM 1719 O O . GLY A 1 221 ? -27.425 55.872 89.698 1.00 38.31 221 GLY A O 1
ATOM 1720 N N . ASP A 1 222 ? -28.543 56.748 91.442 1.00 38.79 222 ASP A N 1
ATOM 1721 C CA . ASP A 1 222 ? -27.723 57.950 91.529 1.00 39.44 222 ASP A CA 1
ATOM 1722 C C . ASP A 1 222 ? -26.594 57.759 92.528 1.00 39.35 222 ASP A C 1
ATOM 1723 O O . ASP A 1 222 ? -26.769 57.059 93.521 1.00 39.65 222 ASP A O 1
ATOM 1728 N N . PRO A 1 223 ? -25.432 58.384 92.275 1.00 39.38 223 PRO A N 1
ATOM 1729 C CA . PRO A 1 223 ? -24.356 58.302 93.272 1.00 39.45 223 PRO A CA 1
ATOM 1730 C C . PRO A 1 223 ? -24.617 59.193 94.494 1.00 39.62 223 PRO A C 1
ATOM 1731 O O . PRO A 1 223 ? -25.078 60.326 94.345 1.00 40.00 223 PRO A O 1
ATOM 1735 N N . VAL A 1 224 ? -24.340 58.670 95.687 1.00 39.46 224 VAL A N 1
ATOM 1736 C CA . VAL A 1 224 ? -24.377 59.460 96.912 1.00 39.27 224 VAL A CA 1
ATOM 1737 C C . VAL A 1 224 ? -22.934 59.761 97.305 1.00 38.82 224 VAL A C 1
ATOM 1738 O O . VAL A 1 224 ? -22.109 58.839 97.379 1.00 38.85 224 VAL A O 1
ATOM 1742 N N . ASP A 1 225 ? -22.640 61.046 97.540 1.00 37.83 225 ASP A N 1
ATOM 1743 C CA . ASP A 1 225 ? -21.299 61.537 97.914 1.00 37.11 225 ASP A CA 1
ATOM 1744 C C . ASP A 1 225 ? -20.187 61.013 96.991 1.00 35.73 225 ASP A C 1
ATOM 1745 O O . ASP A 1 225 ? -19.081 60.703 97.441 1.00 35.19 225 ASP A O 1
ATOM 1750 N N . GLY A 1 226 ? -20.500 60.922 95.701 1.00 34.71 226 GLY A N 1
ATOM 1751 C CA . GLY A 1 226 ? -19.523 60.546 94.669 1.00 33.24 226 GLY A CA 1
ATOM 1752 C C . GLY A 1 226 ? -19.394 59.057 94.391 1.00 32.09 226 GLY A C 1
ATOM 1753 O O . GLY A 1 226 ? -18.636 58.658 93.509 1.00 31.65 226 GLY A O 1
ATOM 1754 N N . VAL A 1 227 ? -20.138 58.237 95.131 1.00 31.11 227 VAL A N 1
ATOM 1755 C CA . VAL A 1 227 ? -20.007 56.782 95.030 1.00 30.46 227 VAL A CA 1
ATOM 1756 C C . VAL A 1 227 ? -21.337 56.040 94.991 1.00 29.95 227 VAL A C 1
ATOM 1757 O O . VAL A 1 227 ? -22.378 56.583 95.370 1.00 30.07 227 VAL A O 1
ATOM 1761 N N . TRP A 1 228 ? -21.289 54.792 94.532 1.00 29.02 228 TRP A N 1
ATOM 1762 C CA . TRP A 1 228 ? -22.371 53.840 94.741 1.00 28.51 228 TRP A CA 1
ATOM 1763 C C . TRP A 1 228 ? -21.882 52.788 95.735 1.00 28.32 228 TRP A C 1
ATOM 1764 O O . TRP A 1 228 ? -20.747 52.327 95.630 1.00 27.63 228 TRP A O 1
ATOM 1775 N N . ASP A 1 229 ? -22.733 52.381 96.674 1.00 28.08 229 ASP A N 1
ATOM 1776 C CA . ASP A 1 229 ? -22.446 51.192 97.468 1.00 28.35 229 ASP A CA 1
ATOM 1777 C C . ASP A 1 229 ? -22.723 49.947 96.610 1.00 28.41 229 ASP A C 1
ATOM 1778 O O . ASP A 1 229 ? -23.881 49.586 96.367 1.00 28.63 229 ASP A O 1
ATOM 1783 N N . SER A 1 230 ? -21.651 49.288 96.167 1.00 27.92 230 SER A N 1
ATOM 1784 C CA . SER A 1 230 ? -21.750 48.157 95.235 1.00 27.30 230 SER A CA 1
ATOM 1785 C C . SER A 1 230 ? -21.479 46.791 95.868 1.00 27.75 230 SER A C 1
ATOM 1786 O O . SER A 1 230 ? -21.298 45.793 95.160 1.00 27.75 230 SER A O 1
ATOM 1789 N N . THR A 1 231 ? -21.469 46.751 97.198 1.00 28.07 231 THR A N 1
ATOM 1790 C CA . THR A 1 231 ? -21.130 45.555 97.962 1.00 28.56 231 THR A CA 1
ATOM 1791 C C . THR A 1 231 ? -21.963 44.359 97.532 1.00 29.74 231 THR A C 1
ATOM 1792 O O . THR A 1 231 ? -21.432 43.275 97.281 1.00 29.59 231 THR A O 1
ATOM 1796 N N . GLU A 1 232 ? -23.272 44.569 97.462 1.00 31.35 232 GLU A N 1
ATOM 1797 C CA . GLU A 1 232 ? -24.218 43.490 97.231 1.00 32.98 232 GLU A CA 1
ATOM 1798 C C . GLU A 1 232 ? -24.923 43.718 95.912 1.00 33.55 232 GLU A C 1
ATOM 1799 O O . GLU A 1 232 ? -26.098 43.400 95.792 1.00 34.27 232 GLU A O 1
ATOM 1805 N N . TRP A 1 233 ? -24.211 44.295 94.941 1.00 34.17 233 TRP A N 1
ATOM 1806 C CA . TRP A 1 233 ? -24.733 44.508 93.586 1.00 34.17 233 TRP A CA 1
ATOM 1807 C C . TRP A 1 233 ? -24.872 43.169 92.891 1.00 34.32 233 TRP A C 1
ATOM 1808 O O . TRP A 1 233 ? -25.927 42.814 92.359 1.00 34.32 233 TRP A O 1
ATOM 1819 N N . PHE A 1 234 ? -23.774 42.427 92.938 1.00 34.43 234 PHE A N 1
ATOM 1820 C CA . PHE A 1 234 ? -23.523 41.318 92.040 1.00 34.04 234 PHE A CA 1
ATOM 1821 C C . PHE A 1 234 ? -23.507 39.990 92.807 1.00 33.34 234 PHE A C 1
ATOM 1822 O O . PHE A 1 234 ? -22.832 39.872 93.840 1.00 33.53 234 PHE A O 1
ATOM 1830 N N . PRO A 1 235 ? -24.308 39.011 92.334 1.00 32.23 235 PRO A N 1
ATOM 1831 C CA . PRO A 1 235 ? -24.254 37.625 92.793 1.00 30.96 235 PRO A CA 1
ATOM 1832 C C . PRO A 1 235 ? -22.870 37.008 92.661 1.00 29.29 235 PRO A C 1
ATOM 1833 O O . PRO A 1 235 ? -22.316 36.942 91.556 1.00 29.50 235 PRO A O 1
ATOM 1837 N N . LEU A 1 236 ? -22.323 36.544 93.781 1.00 27.36 236 LEU A N 1
ATOM 1838 C CA . LEU A 1 236 ? -21.058 35.808 93.762 1.00 25.57 236 LEU A CA 1
ATOM 1839 C C . LEU A 1 236 ? -21.218 34.496 92.978 1.00 24.61 236 LEU A C 1
ATOM 1840 O O . LEU A 1 236 ? -20.264 34.005 92.377 1.00 23.85 236 LEU A O 1
ATOM 1845 N N . SER A 1 237 ? -22.438 33.958 92.943 1.00 23.70 237 SER A N 1
ATOM 1846 C CA . SER A 1 237 ? -22.713 32.773 92.132 1.00 23.52 237 SER A CA 1
ATOM 1847 C C . SER A 1 237 ? -22.412 33.062 90.654 1.00 23.05 237 SER A C 1
ATOM 1848 O O . SER A 1 237 ? -22.055 32.157 89.915 1.00 22.91 237 SER A O 1
ATOM 1851 N N . GLY A 1 238 ? -22.561 34.321 90.245 1.00 22.35 238 GLY A N 1
ATOM 1852 C CA . GLY A 1 238 ? -22.248 34.753 88.881 1.00 21.92 238 GLY A CA 1
ATOM 1853 C C . GLY A 1 238 ? -20.766 34.693 88.539 1.00 21.35 238 GLY A C 1
ATOM 1854 O O . GLY A 1 238 ? -20.396 34.354 87.412 1.00 21.52 238 GLY A O 1
ATOM 1855 N N . ALA A 1 239 ? -19.916 35.012 89.515 1.00 20.70 239 ALA A N 1
ATOM 1856 C CA . ALA A 1 239 ? -18.457 34.886 89.350 1.00 20.44 239 ALA A CA 1
ATOM 1857 C C . ALA A 1 239 ? -18.006 33.421 89.486 1.00 20.01 239 ALA A C 1
ATOM 1858 O O . ALA A 1 239 ? -17.067 32.979 88.823 1.00 20.00 239 ALA A O 1
ATOM 1860 N N . ASN A 1 240 ? -18.703 32.675 90.338 1.00 19.76 240 ASN A N 1
ATOM 1861 C CA . ASN A 1 240 ? -18.466 31.245 90.520 1.00 19.47 240 ASN A CA 1
ATOM 1862 C C . ASN A 1 240 ? -16.974 30.971 90.827 1.00 18.88 240 ASN A C 1
ATOM 1863 O O . ASN A 1 240 ? -16.327 31.735 91.583 1.00 18.63 240 ASN A O 1
ATOM 1868 N N . ALA A 1 241 ? -16.424 29.920 90.225 1.00 17.62 241 ALA A N 1
ATOM 1869 C CA . ALA A 1 241 ? -15.052 29.509 90.496 1.00 17.51 241 ALA A CA 1
ATOM 1870 C C . ALA A 1 241 ? -14.016 30.490 89.902 1.00 16.93 241 ALA A C 1
ATOM 1871 O O . ALA A 1 241 ? -12.803 30.374 90.139 1.00 16.30 241 ALA A O 1
ATOM 1873 N N . ALA A 1 242 ? -14.517 31.475 89.152 1.00 16.21 242 ALA A N 1
ATOM 1874 C CA . ALA A 1 242 ? -13.671 32.536 88.614 1.00 16.37 242 ALA A CA 1
ATOM 1875 C C . ALA A 1 242 ? -13.446 33.722 89.593 1.00 15.55 242 ALA A C 1
ATOM 1876 O O . ALA A 1 242 ? -12.558 34.537 89.367 1.00 15.15 242 ALA A O 1
ATOM 1878 N N . GLY A 1 243 ? -14.240 33.816 90.659 1.00 15.41 243 GLY A N 1
ATOM 1879 C CA . GLY A 1 243 ? -14.121 34.941 91.605 1.00 15.89 243 GLY A CA 1
ATOM 1880 C C . GLY A 1 243 ? -15.141 35.121 92.731 1.00 16.04 243 GLY A C 1
ATOM 1881 O O . GLY A 1 243 ? -15.467 36.261 93.085 1.00 16.60 243 GLY A O 1
ATOM 1882 N N . ASP A 1 244 ? -15.603 34.021 93.336 1.00 16.58 244 ASP A N 1
ATOM 1883 C CA . ASP A 1 244 ? -16.698 34.075 94.325 1.00 16.65 244 ASP A CA 1
ATOM 1884 C C . ASP A 1 244 ? -16.277 34.108 95.804 1.00 16.87 244 ASP A C 1
ATOM 1885 O O . ASP A 1 244 ? -17.123 34.132 96.693 1.00 16.79 244 ASP A O 1
ATOM 1890 N N . MET A 1 245 ? -14.979 34.135 96.079 1.00 17.32 245 MET A N 1
ATOM 1891 C CA . MET A 1 245 ? -14.533 34.013 97.466 1.00 16.94 245 MET A CA 1
ATOM 1892 C C . MET A 1 245 ? -14.600 35.300 98.294 1.00 16.94 245 MET A C 1
ATOM 1893 O O . MET A 1 245 ? -14.514 36.414 97.770 1.00 16.16 245 MET A O 1
ATOM 1898 N N . VAL A 1 246 ? -14.796 35.113 99.599 1.00 17.63 246 VAL A N 1
ATOM 1899 C CA . VAL A 1 246 ? -14.820 36.194 100.580 1.00 18.55 246 VAL A CA 1
ATOM 1900 C C . VAL A 1 246 ? -13.779 35.864 101.656 1.00 18.45 246 VAL A C 1
ATOM 1901 O O . VAL A 1 246 ? -13.703 34.739 102.125 1.00 18.06 246 VAL A O 1
ATOM 1905 N N . SER A 1 247 ? -12.964 36.846 102.029 1.00 19.61 247 SER A N 1
ATOM 1906 C CA . SER A 1 247 ? -11.848 36.590 102.944 1.00 19.40 247 SER A CA 1
ATOM 1907 C C . SER A 1 247 ? -11.290 37.876 103.534 1.00 19.76 247 SER A C 1
ATOM 1908 O O . SER A 1 247 ? -11.784 38.973 103.246 1.00 19.94 247 SER A O 1
ATOM 1911 N N . THR A 1 248 ? -10.237 37.726 104.341 1.00 19.32 248 THR A N 1
ATOM 1912 C CA . THR A 1 248 ? -9.508 38.858 104.919 1.00 19.32 248 THR A CA 1
ATOM 1913 C C . THR A 1 248 ? -8.064 38.829 104.433 1.00 19.01 248 THR A C 1
ATOM 1914 O O . THR A 1 248 ? -7.550 37.764 104.150 1.00 19.31 248 THR A O 1
ATOM 1918 N N . PRO A 1 249 ? -7.393 39.986 104.345 1.00 18.92 249 PRO A N 1
ATOM 1919 C CA . PRO A 1 249 ? -5.960 39.889 104.079 1.00 19.16 249 PRO A CA 1
ATOM 1920 C C . PRO A 1 249 ? -5.225 38.886 105.000 1.00 19.39 249 PRO A C 1
ATOM 1921 O O . PRO A 1 249 ? -4.428 38.071 104.500 1.00 19.06 249 PRO A O 1
ATOM 1925 N N . ARG A 1 250 ? -5.526 38.896 106.305 1.00 18.94 250 ARG A N 1
ATOM 1926 C CA . ARG A 1 250 ? -4.888 37.954 107.247 1.00 18.96 250 ARG A CA 1
ATOM 1927 C C . ARG A 1 250 ? -4.939 36.521 106.727 1.00 18.46 250 ARG A C 1
ATOM 1928 O O . ARG A 1 250 ? -3.910 35.863 106.603 1.00 17.91 250 ARG A O 1
ATOM 1936 N N . ASP A 1 251 ? -6.156 36.050 106.449 1.00 18.86 251 ASP A N 1
ATOM 1937 C CA . ASP A 1 251 ? -6.408 34.698 105.944 1.00 18.55 251 ASP A CA 1
ATOM 1938 C C . ASP A 1 251 ? -5.749 34.392 104.615 1.00 18.87 251 ASP A C 1
ATOM 1939 O O . ASP A 1 251 ? -5.322 33.253 104.390 1.00 19.32 251 ASP A O 1
ATOM 1944 N N . ILE A 1 252 ? -5.694 35.385 103.721 1.00 18.42 252 ILE A N 1
ATOM 1945 C CA . ILE A 1 252 ? -5.076 35.199 102.405 1.00 17.98 252 ILE A CA 1
ATOM 1946 C C . ILE A 1 252 ? -3.559 34.966 102.545 1.00 18.57 252 ILE A C 1
ATOM 1947 O O . ILE A 1 252 ? -2.984 34.122 101.855 1.00 18.34 252 ILE A O 1
ATOM 1952 N N . VAL A 1 253 ? -2.923 35.701 103.455 1.00 19.12 253 VAL A N 1
ATOM 1953 C CA . VAL A 1 253 ? -1.480 35.555 103.716 1.00 19.44 253 VAL A CA 1
ATOM 1954 C C . VAL A 1 253 ? -1.154 34.197 104.364 1.00 19.84 253 VAL A C 1
ATOM 1955 O O . VAL A 1 253 ? -0.117 33.604 104.079 1.00 21.04 253 VAL A O 1
ATOM 1959 N N . LYS A 1 254 ? -2.063 33.687 105.185 1.00 20.09 254 LYS A N 1
ATOM 1960 C CA . LYS A 1 254 ? -1.973 32.313 105.688 1.00 20.26 254 LYS A CA 1
ATOM 1961 C C . LYS A 1 254 ? -1.834 31.303 104.532 1.00 20.51 254 LYS A C 1
ATOM 1962 O O . LYS A 1 254 ? -0.889 30.502 104.494 1.00 20.46 254 LYS A O 1
ATOM 1968 N N . PHE A 1 255 ? -2.789 31.354 103.604 1.00 20.42 255 PHE A N 1
ATOM 1969 C CA . PHE A 1 255 ? -2.761 30.556 102.387 1.00 20.25 255 PHE A CA 1
ATOM 1970 C C . PHE A 1 255 ? -1.479 30.722 101.570 1.00 20.26 255 PHE A C 1
ATOM 1971 O O . PHE A 1 255 ? -0.867 29.735 101.181 1.00 20.56 255 PHE A O 1
ATOM 1979 N N . LEU A 1 256 ? -1.090 31.964 101.300 1.00 21.07 256 LEU A N 1
ATOM 1980 C CA . LEU A 1 256 ? 0.113 32.244 100.517 1.00 20.88 256 LEU A CA 1
ATOM 1981 C C . LEU A 1 256 ? 1.373 31.703 101.178 1.00 21.86 256 LEU A C 1
ATOM 1982 O O . LEU A 1 256 ? 2.190 31.061 100.504 1.00 21.64 256 LEU A O 1
ATOM 1987 N N . ASN A 1 257 ? 1.536 31.952 102.484 1.00 22.29 257 ASN A N 1
ATOM 1988 C CA . ASN A 1 257 ? 2.684 31.394 103.227 1.00 22.60 257 ASN A CA 1
ATOM 1989 C C . ASN A 1 257 ? 2.778 29.890 103.070 1.00 22.53 257 ASN A C 1
ATOM 1990 O O . ASN A 1 257 ? 3.827 29.377 102.740 1.00 22.88 257 ASN A O 1
ATOM 1995 N N . ALA A 1 258 ? 1.670 29.186 103.291 1.00 23.48 258 ALA A N 1
ATOM 1996 C CA . ALA A 1 258 ? 1.667 27.723 103.246 1.00 23.53 258 ALA A CA 1
ATOM 1997 C C . ALA A 1 258 ? 1.898 27.173 101.837 1.00 24.35 258 ALA A C 1
ATOM 1998 O O . ALA A 1 258 ? 2.557 26.138 101.661 1.00 24.13 258 ALA A O 1
ATOM 2000 N N . LEU A 1 259 ? 1.339 27.861 100.840 1.00 24.39 259 LEU A N 1
ATOM 2001 C CA . LEU A 1 259 ? 1.474 27.450 99.447 1.00 24.45 259 LEU A CA 1
ATOM 2002 C C . LEU A 1 259 ? 2.936 27.485 99.022 1.00 24.69 259 LEU A C 1
ATOM 2003 O O . LEU A 1 259 ? 3.461 26.490 98.527 1.00 24.97 259 LEU A O 1
ATOM 2008 N N . PHE A 1 260 ? 3.591 28.620 99.248 1.00 25.56 260 PHE A N 1
ATOM 2009 C CA . PHE A 1 260 ? 4.995 28.816 98.875 1.00 26.77 260 PHE A CA 1
ATOM 2010 C C . PHE A 1 260 ? 5.998 28.155 99.838 1.00 27.77 260 PHE A C 1
ATOM 2011 O O . PHE A 1 260 ? 7.183 28.041 99.501 1.00 28.01 260 PHE A O 1
ATOM 2019 N N . ASP A 1 261 ? 5.528 27.737 101.023 1.00 28.19 261 ASP A N 1
ATOM 2020 C CA . ASP A 1 261 ? 6.322 26.908 101.948 1.00 28.79 261 ASP A CA 1
ATOM 2021 C C . ASP A 1 261 ? 6.176 25.425 101.642 1.00 28.57 261 ASP A C 1
ATOM 2022 O O . ASP A 1 261 ? 6.797 24.589 102.302 1.00 28.82 261 ASP A O 1
ATOM 2027 N N . GLY A 1 262 ? 5.322 25.087 100.677 1.00 28.27 262 GLY A N 1
ATOM 2028 C CA . GLY A 1 262 ? 5.198 23.707 100.219 1.00 27.57 262 GLY A CA 1
ATOM 2029 C C . GLY A 1 262 ? 4.330 22.836 101.107 1.00 27.47 262 GLY A C 1
ATOM 2030 O O . GLY A 1 262 ? 4.466 21.607 101.102 1.00 27.39 262 GLY A O 1
ATOM 2031 N N . ARG A 1 263 ? 3.419 23.478 101.839 1.00 26.64 263 ARG A N 1
ATOM 2032 C CA . ARG A 1 263 ? 2.574 22.809 102.811 1.00 26.16 263 ARG A CA 1
ATOM 2033 C C . ARG A 1 263 ? 1.178 22.535 102.256 1.00 25.78 263 ARG A C 1
ATOM 2034 O O . ARG A 1 263 ? 0.344 21.973 102.949 1.00 25.97 263 ARG A O 1
ATOM 2042 N N . ILE A 1 264 ? 0.925 22.916 101.003 1.00 25.00 264 ILE A N 1
ATOM 2043 C CA . ILE A 1 264 ? -0.343 22.567 100.355 1.00 24.10 264 ILE A CA 1
ATOM 2044 C C . ILE A 1 264 ? -0.136 21.633 99.168 1.00 24.09 264 ILE A C 1
ATOM 2045 O O . ILE A 1 264 ? -0.683 20.532 99.118 1.00 24.21 264 ILE A O 1
ATOM 2050 N N . LEU A 1 265 ? 0.633 22.108 98.198 1.00 24.54 265 LEU A N 1
ATOM 2051 C CA . LEU A 1 265 ? 0.870 21.392 96.964 1.00 24.83 265 LEU A CA 1
ATOM 2052 C C . LEU A 1 265 ? 2.237 20.788 97.042 1.00 24.82 265 LEU A C 1
ATOM 2053 O O . LEU A 1 265 ? 3.170 21.419 97.552 1.00 24.13 265 LEU A O 1
ATOM 2058 N N . ASP A 1 266 ? 2.354 19.576 96.504 1.00 25.24 266 ASP A N 1
ATOM 2059 C CA . ASP A 1 266 ? 3.643 18.937 96.330 1.00 25.65 266 ASP A CA 1
ATOM 2060 C C . ASP A 1 266 ? 4.488 19.733 95.338 1.00 26.38 266 ASP A C 1
ATOM 2061 O O . ASP A 1 266 ? 4.016 20.666 94.674 1.00 26.42 266 ASP A O 1
ATOM 2066 N N . GLN A 1 267 ? 5.747 19.366 95.238 1.00 26.50 267 GLN A N 1
ATOM 2067 C CA . GLN A 1 267 ? 6.699 20.198 94.544 1.00 26.87 267 GLN A CA 1
ATOM 2068 C C . GLN A 1 267 ? 6.455 20.334 93.034 1.00 26.49 267 GLN A C 1
ATOM 2069 O O . GLN A 1 267 ? 6.791 21.374 92.450 1.00 26.49 267 GLN A O 1
ATOM 2075 N N . LYS A 1 268 ? 5.888 19.298 92.416 1.00 25.84 268 LYS A N 1
ATOM 2076 C CA . LYS A 1 268 ? 5.619 19.319 90.975 1.00 25.72 268 LYS A CA 1
ATOM 2077 C C . LYS A 1 268 ? 4.413 20.187 90.653 1.00 25.32 268 LYS A C 1
ATOM 2078 O O . LYS A 1 268 ? 4.422 20.937 89.671 1.00 25.54 268 LYS A O 1
ATOM 2084 N N . ARG A 1 269 ? 3.373 20.062 91.473 1.00 24.73 269 ARG A N 1
ATOM 2085 C CA . ARG A 1 269 ? 2.150 20.823 91.294 1.00 24.16 269 ARG A CA 1
ATOM 2086 C C . ARG A 1 269 ? 2.356 22.297 91.653 1.00 23.99 269 ARG A C 1
ATOM 2087 O O . ARG A 1 269 ? 1.763 23.179 91.021 1.00 24.10 269 ARG A O 1
ATOM 2095 N N . LEU A 1 270 ? 3.210 22.561 92.643 1.00 23.23 270 LEU A N 1
ATOM 2096 C CA . LEU A 1 270 ? 3.596 23.925 92.961 1.00 22.68 270 LEU A CA 1
ATOM 2097 C C . LEU A 1 270 ? 4.334 24.547 91.783 1.00 22.64 270 LEU A C 1
ATOM 2098 O O . LEU A 1 270 ? 4.072 25.692 91.419 1.00 22.70 270 LEU A O 1
ATOM 2103 N N . TRP A 1 271 ? 5.262 23.793 91.200 1.00 22.33 271 TRP A N 1
ATOM 2104 C CA . TRP A 1 271 ? 5.991 24.232 90.016 1.00 21.66 271 TRP A CA 1
ATOM 2105 C C . TRP A 1 271 ? 5.070 24.547 88.808 1.00 21.59 271 TRP A C 1
ATOM 2106 O O . TRP A 1 271 ? 5.307 25.509 88.086 1.00 22.46 271 TRP A O 1
ATOM 2117 N N . GLU A 1 272 ? 4.052 23.717 88.584 1.00 21.29 272 GLU A N 1
ATOM 2118 C CA . GLU A 1 272 ? 3.037 23.962 87.555 1.00 21.42 272 GLU A CA 1
ATOM 2119 C C . GLU A 1 272 ? 2.342 25.301 87.758 1.00 21.48 272 GLU A C 1
ATOM 2120 O O . GLU A 1 272 ? 2.111 26.061 86.811 1.00 21.35 272 GLU A O 1
ATOM 2126 N N . MET A 1 273 ? 2.018 25.585 89.012 1.00 21.26 273 MET A N 1
ATOM 2127 C CA . MET A 1 273 ? 1.301 26.789 89.359 1.00 21.22 273 MET A CA 1
ATOM 2128 C C . MET A 1 273 ? 2.113 28.077 89.193 1.00 20.96 273 MET A C 1
ATOM 2129 O O . MET A 1 273 ? 1.582 29.085 88.690 1.00 21.24 273 MET A O 1
ATOM 2134 N N . LYS A 1 274 ? 3.387 28.045 89.587 1.00 19.74 274 LYS A N 1
ATOM 2135 C CA . LYS A 1 274 ? 4.193 29.264 89.712 1.00 19.31 274 LYS A CA 1
ATOM 2136 C C . LYS A 1 274 ? 5.347 29.412 88.717 1.00 19.13 274 LYS A C 1
ATOM 2137 O O . LYS A 1 274 ? 5.818 30.538 88.464 1.00 19.53 274 LYS A O 1
ATOM 2143 N N . ASP A 1 275 ? 5.838 28.296 88.186 1.00 18.17 275 ASP A N 1
ATOM 2144 C CA . ASP A 1 275 ? 7.080 28.332 87.405 1.00 17.65 275 ASP A CA 1
ATOM 2145 C C . ASP A 1 275 ? 6.907 27.901 85.946 1.00 16.50 275 ASP A C 1
ATOM 2146 O O . ASP A 1 275 ? 7.713 28.252 85.097 1.00 16.26 275 ASP A O 1
ATOM 2151 N N . ASN A 1 276 ? 5.882 27.109 85.661 1.00 16.30 276 ASN A N 1
ATOM 2152 C CA . ASN A 1 276 ? 5.573 26.738 84.271 1.00 15.50 276 ASN A CA 1
ATOM 2153 C C . ASN A 1 276 ? 4.774 27.854 83.594 1.00 15.28 276 ASN A C 1
ATOM 2154 O O . ASN A 1 276 ? 3.550 27.763 83.407 1.00 14.94 276 ASN A O 1
ATOM 2159 N N . ILE A 1 277 ? 5.485 28.918 83.255 1.00 14.94 277 ILE A N 1
ATOM 2160 C CA . ILE A 1 277 ? 4.858 30.173 82.886 1.00 15.34 277 ILE A CA 1
ATOM 2161 C C . ILE A 1 277 ? 5.018 30.512 81.399 1.00 15.21 277 ILE A C 1
ATOM 2162 O O . ILE A 1 277 ? 5.929 30.007 80.722 1.00 15.01 277 ILE A O 1
ATOM 2167 N N . LYS A 1 278 ? 4.106 31.358 80.910 1.00 15.06 278 LYS A N 1
ATOM 2168 C CA . LYS A 1 278 ? 4.242 32.039 79.617 1.00 14.19 278 LYS A CA 1
ATOM 2169 C C . LYS A 1 278 ? 3.829 33.502 79.807 1.00 13.15 278 LYS A C 1
ATOM 2170 O O . LYS A 1 278 ? 3.272 33.853 80.845 1.00 12.56 278 LYS A O 1
ATOM 2176 N N . PRO A 1 279 ? 4.123 34.374 78.825 1.00 12.36 279 PRO A N 1
ATOM 2177 C CA . PRO A 1 279 ? 3.660 35.777 78.904 1.00 12.15 279 PRO A CA 1
ATOM 2178 C C . PRO A 1 279 ? 2.160 35.932 79.169 1.00 11.50 279 PRO A C 1
ATOM 2179 O O . PRO A 1 279 ? 1.345 35.092 78.765 1.00 11.02 279 PRO A O 1
ATOM 2183 N N . ALA A 1 280 ? 1.822 36.993 79.883 1.00 11.82 280 ALA A N 1
ATOM 2184 C CA . ALA A 1 280 ? 0.446 37.304 80.232 1.00 11.35 280 ALA A CA 1
ATOM 2185 C C . ALA A 1 280 ? 0.226 38.794 80.346 1.00 11.81 280 ALA A C 1
ATOM 2186 O O . ALA A 1 280 ? 1.121 39.550 80.796 1.00 12.08 280 ALA A O 1
ATOM 2188 N N . PHE A 1 281 ? -0.976 39.193 79.940 1.00 11.45 281 PHE A N 1
ATOM 2189 C CA . PHE A 1 281 ? -1.486 40.566 79.987 1.00 11.65 281 PHE A CA 1
ATOM 2190 C C . PHE A 1 281 ? -2.822 40.638 80.729 1.00 11.91 281 PHE A C 1
ATOM 2191 O O . PHE A 1 281 ? -3.700 39.769 80.561 1.00 11.14 281 PHE A O 1
ATOM 2199 N N . PHE A 1 282 ? -2.967 41.682 81.546 1.00 12.05 282 PHE A N 1
ATOM 2200 C CA . PHE A 1 282 ? -4.272 42.066 82.101 1.00 12.11 282 PHE A CA 1
ATOM 2201 C C . PHE A 1 282 ? -4.314 43.573 82.096 1.00 11.95 282 PHE A C 1
ATOM 2202 O O . PHE A 1 282 ? -3.411 44.217 82.661 1.00 12.02 282 PHE A O 1
ATOM 2210 N N . PRO A 1 283 ? -5.331 44.146 81.427 1.00 12.03 283 PRO A N 1
ATOM 2211 C CA . PRO A 1 283 ? -5.360 45.587 81.169 1.00 12.22 283 PRO A CA 1
ATOM 2212 C C . PRO A 1 283 ? -5.315 46.420 82.444 1.00 12.05 283 PRO A C 1
ATOM 2213 O O . PRO A 1 283 ? -5.998 46.115 83.417 1.00 11.77 283 PRO A O 1
ATOM 2217 N N . GLY A 1 284 ? -4.484 47.452 82.419 1.00 12.67 284 GLY A N 1
ATOM 2218 C CA . GLY A 1 284 ? -4.264 48.311 83.560 1.00 13.50 284 GLY A CA 1
ATOM 2219 C C . GLY A 1 284 ? -3.330 47.762 84.639 1.00 14.02 284 GLY A C 1
ATOM 2220 O O . GLY A 1 284 ? -2.841 48.537 85.465 1.00 14.43 284 GLY A O 1
ATOM 2221 N N . SER A 1 285 ? -3.079 46.448 84.638 1.00 13.30 285 SER A N 1
ATOM 2222 C CA . SER A 1 285 ? -2.292 45.804 85.700 1.00 13.53 285 SER A CA 1
ATOM 2223 C C . SER A 1 285 ? -0.771 45.807 85.475 1.00 13.87 285 SER A C 1
ATOM 2224 O O . SER A 1 285 ? -0.265 46.398 84.508 1.00 13.68 285 SER A O 1
ATOM 2227 N N . ASN A 1 286 ? -0.058 45.161 86.397 1.00 13.85 286 ASN A N 1
ATOM 2228 C CA . ASN A 1 286 ? 1.389 44.977 86.290 1.00 14.43 286 ASN A CA 1
ATOM 2229 C C . ASN A 1 286 ? 1.748 43.570 85.795 1.00 13.83 286 ASN A C 1
ATOM 2230 O O . ASN A 1 286 ? 2.928 43.206 85.778 1.00 14.49 286 ASN A O 1
ATOM 2235 N N . THR A 1 287 ? 0.737 42.800 85.374 1.00 12.73 287 THR A N 1
ATOM 2236 C CA . THR A 1 287 ? 0.932 41.410 84.943 1.00 12.42 287 THR A CA 1
ATOM 2237 C C . THR A 1 287 ? 1.881 41.326 83.757 1.00 12.12 287 THR A C 1
ATOM 2238 O O . THR A 1 287 ? 1.787 42.133 82.815 1.00 11.70 287 THR A O 1
ATOM 2242 N N . VAL A 1 288 ? 2.798 40.355 83.806 1.00 11.64 288 VAL A N 1
ATOM 2243 C CA . VAL A 1 288 ? 3.743 40.124 82.710 1.00 11.14 288 VAL A CA 1
ATOM 2244 C C . VAL A 1 288 ? 3.723 38.663 82.256 1.00 11.80 288 VAL A C 1
ATOM 2245 O O . VAL A 1 288 ? 4.089 38.372 81.119 1.00 12.14 288 VAL A O 1
ATOM 2249 N N . ALA A 1 289 ? 3.291 37.771 83.146 1.00 11.78 289 ALA A N 1
ATOM 2250 C CA . ALA A 1 289 ? 3.293 36.332 82.918 1.00 12.69 289 ALA A CA 1
ATOM 2251 C C . ALA A 1 289 ? 2.272 35.633 83.815 1.00 12.88 289 ALA A C 1
ATOM 2252 O O . ALA A 1 289 ? 1.757 36.240 84.759 1.00 13.37 289 ALA A O 1
ATOM 2254 N N . ASN A 1 290 ? 1.950 34.384 83.489 1.00 12.88 290 ASN A N 1
ATOM 2255 C CA . ASN A 1 290 ? 1.125 33.525 84.355 1.00 13.69 290 ASN A CA 1
ATOM 2256 C C . ASN A 1 290 ? 1.524 32.049 84.272 1.00 13.97 290 ASN A C 1
ATOM 2257 O O . ASN A 1 290 ? 2.007 31.586 83.227 1.00 14.73 290 ASN A O 1
ATOM 2262 N N . GLY A 1 291 ? 1.302 31.319 85.363 1.00 13.82 291 GLY A N 1
ATOM 2263 C CA . GLY A 1 291 ? 1.445 29.874 85.352 1.00 13.45 291 GLY A CA 1
ATOM 2264 C C . GLY A 1 291 ? 0.080 29.257 85.217 1.00 14.35 291 GLY A C 1
ATOM 2265 O O . GLY A 1 291 ? -0.667 29.569 84.274 1.00 13.64 291 GLY A O 1
ATOM 2266 N N . HIS A 1 292 ? -0.250 28.388 86.172 1.00 14.24 292 HIS A N 1
ATOM 2267 C CA . HIS A 1 292 ? -1.509 27.663 86.183 1.00 14.36 292 HIS A CA 1
ATOM 2268 C C . HIS A 1 292 ? -2.197 27.932 87.510 1.00 14.98 292 HIS A C 1
ATOM 2269 O O . HIS A 1 292 ? -2.307 27.041 88.349 1.00 15.10 292 HIS A O 1
ATOM 2276 N N . GLY A 1 293 ? -2.623 29.184 87.702 1.00 14.38 293 GLY A N 1
ATOM 2277 C CA . GLY A 1 293 ? -3.270 29.617 88.947 1.00 14.70 293 GLY A CA 1
ATOM 2278 C C . GLY A 1 293 ? -2.617 30.838 89.578 1.00 14.38 293 GLY A C 1
ATOM 2279 O O . GLY A 1 293 ? -3.136 31.402 90.552 1.00 14.61 293 GLY A O 1
ATOM 2280 N N . LEU A 1 294 ? -1.482 31.249 89.023 1.00 13.98 294 LEU A N 1
ATOM 2281 C CA . LEU A 1 294 ? -0.738 32.384 89.548 1.00 14.25 294 LEU A CA 1
ATOM 2282 C C . LEU A 1 294 ? -0.280 33.341 88.452 1.00 14.29 294 LEU A C 1
ATOM 2283 O O . LEU A 1 294 ? 0.237 32.911 87.421 1.00 14.13 294 LEU A O 1
ATOM 2288 N N . LEU A 1 295 ? -0.453 34.636 88.706 1.00 13.66 295 LEU A N 1
ATOM 2289 C CA . LEU A 1 295 ? 0.027 35.693 87.830 1.00 13.57 295 LEU A CA 1
ATOM 2290 C C . LEU A 1 295 ? 1.374 36.204 88.321 1.00 13.54 295 LEU A C 1
ATOM 2291 O O . LEU A 1 295 ? 1.612 36.316 89.531 1.00 13.72 295 LEU A O 1
ATOM 2296 N N . LEU A 1 296 ? 2.255 36.522 87.388 1.00 13.64 296 LEU A N 1
ATOM 2297 C CA . LEU A 1 296 ? 3.497 37.202 87.726 1.00 13.88 296 LEU A CA 1
ATOM 2298 C C . LEU A 1 296 ? 3.323 38.706 87.465 1.00 13.89 296 LEU A C 1
ATOM 2299 O O . LEU A 1 296 ? 3.104 39.141 86.324 1.00 12.84 296 LEU A O 1
ATOM 2304 N N . MET A 1 297 ? 3.395 39.504 88.527 1.00 13.63 297 MET A N 1
ATOM 2305 C CA . MET A 1 297 ? 3.147 40.938 88.405 1.00 14.07 297 MET A CA 1
ATOM 2306 C C . MET A 1 297 ? 4.382 41.689 88.857 1.00 14.88 297 MET A C 1
ATOM 2307 O O . MET A 1 297 ? 4.869 41.473 89.961 1.00 14.50 297 MET A O 1
ATOM 2312 N N . ARG A 1 298 ? 4.877 42.568 87.986 1.00 15.75 298 ARG A N 1
ATOM 2313 C CA . ARG A 1 298 ? 6.173 43.231 88.168 1.00 16.74 298 ARG A CA 1
ATOM 2314 C C . ARG A 1 298 ? 6.016 44.635 88.748 1.00 17.05 298 ARG A C 1
ATOM 2315 O O . ARG A 1 298 ? 5.237 45.442 88.235 1.00 17.24 298 ARG A O 1
ATOM 2323 N N . TYR A 1 299 ? 6.755 44.906 89.822 1.00 17.75 299 TYR A N 1
ATOM 2324 C CA . TYR A 1 299 ? 6.742 46.202 90.508 1.00 18.63 299 TYR A CA 1
ATOM 2325 C C . TYR A 1 299 ? 8.153 46.804 90.582 1.00 19.70 299 TYR A C 1
ATOM 2326 O O . TYR A 1 299 ? 8.848 46.756 91.620 1.00 19.75 299 TYR A O 1
ATOM 2335 N N . GLY A 1 300 ? 8.574 47.370 89.462 1.00 21.00 300 GLY A N 1
ATOM 2336 C CA . GLY A 1 300 ? 9.969 47.770 89.289 1.00 22.20 300 GLY A CA 1
ATOM 2337 C C . GLY A 1 300 ? 10.897 46.572 89.463 1.00 22.36 300 GLY A C 1
ATOM 2338 O O . GLY A 1 300 ? 10.847 45.616 88.692 1.00 23.06 300 GLY A O 1
ATOM 2339 N N . SER A 1 301 ? 11.725 46.625 90.495 1.00 22.51 301 SER A N 1
ATOM 2340 C CA . SER A 1 301 ? 12.734 45.617 90.727 1.00 23.09 301 SER A CA 1
ATOM 2341 C C . SER A 1 301 ? 12.254 44.449 91.606 1.00 23.07 301 SER A C 1
ATOM 2342 O O . SER A 1 301 ? 13.013 43.524 91.868 1.00 22.92 301 SER A O 1
ATOM 2345 N N . SER A 1 302 ? 10.997 44.489 92.054 1.00 22.82 302 SER A N 1
ATOM 2346 C CA . SER A 1 302 ? 10.386 43.357 92.765 1.00 22.50 302 SER A CA 1
ATOM 2347 C C . SER A 1 302 ? 9.231 42.746 91.958 1.00 22.09 302 SER A C 1
ATOM 2348 O O . SER A 1 302 ? 8.617 43.423 91.129 1.00 22.35 302 SER A O 1
ATOM 2351 N N . GLU A 1 303 ? 8.925 41.477 92.207 1.00 21.29 303 GLU A N 1
ATOM 2352 C CA . GLU A 1 303 ? 7.834 40.805 91.519 1.00 21.72 303 GLU A CA 1
ATOM 2353 C C . GLU A 1 303 ? 6.994 40.005 92.494 1.00 20.50 303 GLU A C 1
ATOM 2354 O O . GLU A 1 303 ? 7.538 39.321 93.359 1.00 21.18 303 GLU A O 1
ATOM 2360 N N . LEU A 1 304 ? 5.675 40.068 92.332 1.00 19.29 304 LEU A N 1
ATOM 2361 C CA . LEU A 1 304 ? 4.777 39.184 93.055 1.00 18.07 304 LEU A CA 1
ATOM 2362 C C . LEU A 1 304 ? 4.324 38.037 92.181 1.00 17.69 304 LEU A C 1
ATOM 2363 O O . LEU A 1 304 ? 4.094 38.216 90.989 1.00 15.83 304 LEU A O 1
ATOM 2368 N N . LYS A 1 305 ? 4.219 36.864 92.806 1.00 17.26 305 LYS A N 1
ATOM 2369 C CA . LYS A 1 305 ? 3.557 35.723 92.244 1.00 17.61 305 LYS A CA 1
ATOM 2370 C C . LYS A 1 305 ? 2.292 35.568 93.045 1.00 17.04 305 LYS A C 1
ATOM 2371 O O . LYS A 1 305 ? 2.334 35.206 94.234 1.00 17.29 305 LYS A O 1
ATOM 2377 N N . GLY A 1 306 ? 1.167 35.883 92.412 1.00 16.57 306 GLY A N 1
ATOM 2378 C CA . GLY A 1 306 ? -0.120 35.856 93.084 1.00 16.01 306 GLY A CA 1
ATOM 2379 C C . GLY A 1 306 ? -1.273 36.036 92.128 1.00 15.82 306 GLY A C 1
ATOM 2380 O O . GLY A 1 306 ? -1.425 35.269 91.168 1.00 15.23 306 GLY A O 1
ATOM 2381 N N . HIS A 1 307 ? -2.085 37.057 92.404 1.00 15.07 307 HIS A N 1
ATOM 2382 C CA . HIS A 1 307 ? -3.219 37.389 91.566 1.00 15.23 307 HIS A CA 1
ATOM 2383 C C . HIS A 1 307 ? -3.750 38.794 91.867 1.00 14.59 307 HIS A C 1
ATOM 2384 O O . HIS A 1 307 ? -3.498 39.363 92.936 1.00 14.35 307 HIS A O 1
ATOM 2391 N N . LEU A 1 308 ? -4.458 39.350 90.896 1.00 14.04 308 LEU A N 1
ATOM 2392 C CA . LEU A 1 308 ? -5.229 40.575 91.097 1.00 13.45 308 LEU A CA 1
ATOM 2393 C C . LEU A 1 308 ? -6.693 40.187 91.170 1.00 13.23 308 LEU A C 1
ATOM 2394 O O . LEU A 1 308 ? -7.071 39.111 90.698 1.00 12.88 308 LEU A O 1
ATOM 2399 N N . GLY A 1 309 ? -7.507 41.048 91.775 1.00 13.11 309 GLY A N 1
ATOM 2400 C CA . GLY A 1 309 ? -8.940 40.858 91.844 1.00 12.85 309 GLY A CA 1
ATOM 2401 C C . GLY A 1 309 ? -9.700 42.166 91.663 1.00 13.32 309 GLY A C 1
ATOM 2402 O O . GLY A 1 309 ? -9.372 43.184 92.301 1.00 12.26 309 GLY A O 1
ATOM 2403 N N . GLN A 1 310 ? -10.691 42.133 90.767 1.00 13.46 310 GLN A N 1
ATOM 2404 C CA . GLN A 1 310 ? -11.618 43.247 90.560 1.00 14.57 310 GLN A CA 1
ATOM 2405 C C . GLN A 1 310 ? -13.080 42.780 90.547 1.00 14.76 310 GLN A C 1
ATOM 2406 O O . GLN A 1 310 ? -13.514 42.116 89.619 1.00 14.54 310 GLN A O 1
ATOM 2412 N N . ILE A 1 311 ? -13.825 43.135 91.593 1.00 15.75 311 ILE A N 1
ATOM 2413 C CA . ILE A 1 311 ? -15.273 42.925 91.657 1.00 15.54 311 ILE A CA 1
ATOM 2414 C C . ILE A 1 311 ? -15.852 44.257 92.156 1.00 15.73 311 ILE A C 1
ATOM 2415 O O . ILE A 1 311 ? -15.238 44.894 93.013 1.00 15.82 311 ILE A O 1
ATOM 2420 N N . PRO A 1 312 ? -17.002 44.716 91.603 1.00 15.75 312 PRO A N 1
ATOM 2421 C CA . PRO A 1 312 ? -17.402 46.106 91.896 1.00 15.52 312 PRO A CA 1
ATOM 2422 C C . PRO A 1 312 ? -17.216 46.578 93.366 1.00 15.81 312 PRO A C 1
ATOM 2423 O O . PRO A 1 312 ? -17.821 46.034 94.305 1.00 15.87 312 PRO A O 1
ATOM 2427 N N . GLY A 1 313 ? -16.324 47.541 93.550 1.00 15.72 313 GLY A N 1
ATOM 2428 C CA . GLY A 1 313 ? -16.079 48.122 94.857 1.00 16.03 313 GLY A CA 1
ATOM 2429 C C . GLY A 1 313 ? -14.942 47.537 95.681 1.00 16.31 313 GLY A C 1
ATOM 2430 O O . GLY A 1 313 ? -14.475 48.206 96.582 1.00 16.61 313 GLY A O 1
ATOM 2431 N N . HIS A 1 314 ? -14.512 46.300 95.399 1.00 15.85 314 HIS A N 1
ATOM 2432 C CA . HIS A 1 314 ? -13.394 45.664 96.121 1.00 16.03 314 HIS A CA 1
ATOM 2433 C C . HIS A 1 314 ? -12.245 45.352 95.147 1.00 16.09 314 HIS A C 1
ATOM 2434 O O . HIS A 1 314 ? -12.416 44.576 94.214 1.00 15.64 314 HIS A O 1
ATOM 2441 N N . THR A 1 315 ? -11.082 45.956 95.369 1.00 16.23 315 THR A N 1
ATOM 2442 C CA . THR A 1 315 ? -9.960 45.836 94.438 1.00 15.92 315 THR A CA 1
ATOM 2443 C C . THR A 1 315 ? -8.746 45.293 95.186 1.00 16.40 315 THR A C 1
ATOM 2444 O O . THR A 1 315 ? -8.265 45.926 96.132 1.00 15.56 315 THR A O 1
ATOM 2448 N N . SER A 1 316 ? -8.242 44.141 94.734 1.00 16.40 316 SER A N 1
ATOM 2449 C CA . SER A 1 316 ? -7.275 43.353 95.503 1.00 16.55 316 SER A CA 1
ATOM 2450 C C . SER A 1 316 ? -6.004 42.945 94.731 1.00 16.87 316 SER A C 1
ATOM 2451 O O . SER A 1 316 ? -6.040 42.650 93.530 1.00 16.23 316 SER A O 1
ATOM 2454 N N . ILE A 1 317 ? -4.878 42.952 95.435 1.00 17.28 317 ILE A N 1
ATOM 2455 C CA . ILE A 1 317 ? -3.597 42.458 94.915 1.00 17.28 317 ILE A CA 1
ATOM 2456 C C . ILE A 1 317 ? -3.024 41.522 95.977 1.00 18.17 317 ILE A C 1
ATOM 2457 O O . ILE A 1 317 ? -2.807 41.956 97.118 1.00 18.91 317 ILE A O 1
ATOM 2462 N N . MET A 1 318 ? -2.804 40.254 95.626 1.00 17.68 318 MET A N 1
ATOM 2463 C CA . MET A 1 318 ? -2.091 39.339 96.525 1.00 17.24 318 MET A CA 1
ATOM 2464 C C . MET A 1 318 ? -0.859 38.760 95.858 1.00 17.55 318 MET A C 1
ATOM 2465 O O . MET A 1 318 ? -0.738 38.754 94.613 1.00 17.48 318 MET A O 1
ATOM 2470 N N . GLY A 1 319 ? 0.077 38.314 96.683 1.00 17.71 319 GLY A N 1
ATOM 2471 C CA . GLY A 1 319 ? 1.256 37.664 96.166 1.00 19.12 319 GLY A CA 1
ATOM 2472 C C . GLY A 1 319 ? 2.413 37.470 97.110 1.00 20.05 319 GLY A C 1
ATOM 2473 O O . GLY A 1 319 ? 2.499 38.088 98.171 1.00 19.80 319 GLY A O 1
ATOM 2474 N N . ARG A 1 320 ? 3.310 36.594 96.681 1.00 21.46 320 ARG A N 1
ATOM 2475 C CA . ARG A 1 320 ? 4.572 36.358 97.340 1.00 22.56 320 ARG A CA 1
ATOM 2476 C C . ARG A 1 320 ? 5.709 36.859 96.453 1.00 22.94 320 ARG A C 1
ATOM 2477 O O . ARG A 1 320 ? 5.727 36.613 95.237 1.00 22.41 320 ARG A O 1
ATOM 2485 N N . ASP A 1 321 ? 6.631 37.601 97.068 1.00 23.50 321 ASP A N 1
ATOM 2486 C CA . ASP A 1 321 ? 7.885 37.987 96.431 1.00 24.92 321 ASP A CA 1
ATOM 2487 C C . ASP A 1 321 ? 8.921 36.876 96.687 1.00 25.88 321 ASP A C 1
ATOM 2488 O O . ASP A 1 321 ? 9.451 36.751 97.797 1.00 24.76 321 ASP A O 1
ATOM 2493 N N . GLU A 1 322 ? 9.177 36.056 95.667 1.00 26.95 322 GLU A N 1
ATOM 2494 C CA . GLU A 1 322 ? 10.042 34.871 95.809 1.00 28.96 322 GLU A CA 1
ATOM 2495 C C . GLU A 1 322 ? 11.488 35.200 96.171 1.00 29.49 322 GLU A C 1
ATOM 2496 O O . GLU A 1 322 ? 12.162 34.399 96.802 1.00 30.29 322 GLU A O 1
ATOM 2502 N N . GLU A 1 323 ? 11.945 36.382 95.777 1.00 30.76 323 GLU A N 1
ATOM 2503 C CA . GLU A 1 323 ? 13.278 36.852 96.093 1.00 31.88 323 GLU A CA 1
ATOM 2504 C C . GLU A 1 323 ? 13.404 37.122 97.579 1.00 32.37 323 GLU A C 1
ATOM 2505 O O . GLU A 1 323 ? 14.250 36.516 98.256 1.00 32.67 323 GLU A O 1
ATOM 2511 N N . THR A 1 324 ? 12.556 38.032 98.068 1.00 32.06 324 THR A N 1
ATOM 2512 C CA . THR A 1 324 ? 12.619 38.522 99.443 1.00 31.83 324 THR A CA 1
ATOM 2513 C C . THR A 1 324 ? 11.889 37.629 100.448 1.00 31.29 324 THR A C 1
ATOM 2514 O O . THR A 1 324 ? 12.193 37.663 101.637 1.00 32.59 324 THR A O 1
ATOM 2518 N N . GLY A 1 325 ? 10.961 36.812 99.967 1.00 30.28 325 GLY A N 1
ATOM 2519 C CA . GLY A 1 325 ? 10.191 35.898 100.809 1.00 28.49 325 GLY A CA 1
ATOM 2520 C C . GLY A 1 325 ? 8.921 36.521 101.378 1.00 27.37 325 GLY A C 1
ATOM 2521 O O . GLY A 1 325 ? 8.171 35.874 102.113 1.00 27.59 325 GLY A O 1
ATOM 2522 N N . ALA A 1 326 ? 8.682 37.782 101.046 1.00 26.32 326 ALA A N 1
ATOM 2523 C CA . ALA A 1 326 ? 7.521 38.508 101.555 1.00 24.89 326 ALA A CA 1
ATOM 2524 C C . ALA A 1 326 ? 6.205 37.998 100.949 1.00 24.21 326 ALA A C 1
ATOM 2525 O O . ALA A 1 326 ? 6.169 37.581 99.786 1.00 24.84 326 ALA A O 1
ATOM 2527 N N . ALA A 1 327 ? 5.142 37.998 101.747 1.00 22.23 327 ALA A N 1
ATOM 2528 C CA . ALA A 1 327 ? 3.805 37.662 101.272 1.00 20.60 327 ALA A CA 1
ATOM 2529 C C . ALA A 1 327 ? 2.855 38.773 101.686 1.00 19.98 327 ALA A C 1
ATOM 2530 O O . ALA A 1 327 ? 2.921 39.258 102.814 1.00 19.12 327 ALA A O 1
ATOM 2532 N N . LEU A 1 328 ? 1.999 39.201 100.756 1.00 19.00 328 LEU A N 1
ATOM 2533 C CA . LEU A 1 328 ? 1.065 40.291 101.015 1.00 18.17 328 LEU A CA 1
ATOM 2534 C C . LEU A 1 328 ? -0.325 40.109 100.373 1.00 18.25 328 LEU A C 1
ATOM 2535 O O . LEU A 1 328 ? -0.494 39.399 99.381 1.00 17.65 328 LEU A O 1
ATOM 2540 N N . MET A 1 329 ? -1.312 40.750 100.975 1.00 17.50 329 MET A N 1
ATOM 2541 C CA . MET A 1 329 ? -2.613 40.924 100.360 1.00 17.37 329 MET A CA 1
ATOM 2542 C C . MET A 1 329 ? -3.040 42.331 100.713 1.00 17.36 329 MET A C 1
ATOM 2543 O O . MET A 1 329 ? -3.221 42.651 101.897 1.00 17.42 329 MET A O 1
ATOM 2548 N N . LEU A 1 330 ? -3.166 43.175 99.692 1.00 16.57 330 LEU A N 1
ATOM 2549 C CA . LEU A 1 330 ? -3.737 44.496 99.864 1.00 16.03 330 LEU A CA 1
ATOM 2550 C C . LEU A 1 330 ? -5.104 44.545 99.174 1.00 16.52 330 LEU A C 1
ATOM 2551 O O . LEU A 1 330 ? -5.214 44.200 97.995 1.00 15.57 330 LEU A O 1
ATOM 2556 N N . ILE A 1 331 ? -6.140 44.956 99.916 1.00 16.62 331 ILE A N 1
ATOM 2557 C CA . ILE A 1 331 ? -7.468 45.173 99.325 1.00 16.63 331 ILE A CA 1
ATOM 2558 C C . ILE A 1 331 ? -7.966 46.559 99.704 1.00 17.62 331 ILE A C 1
ATOM 2559 O O . ILE A 1 331 ? -7.925 46.950 100.891 1.00 17.47 331 ILE A O 1
ATOM 2564 N N . GLN A 1 332 ? -8.389 47.320 98.695 1.00 17.13 332 GLN A N 1
ATOM 2565 C CA . GLN A 1 332 ? -9.131 48.545 98.937 1.00 17.47 332 GLN A CA 1
ATOM 2566 C C . GLN A 1 332 ? -10.636 48.354 98.656 1.00 17.78 332 GLN A C 1
ATOM 2567 O O . GLN A 1 332 ? -11.035 47.499 97.856 1.00 17.44 332 GLN A O 1
ATOM 2573 N N . ASN A 1 333 ? -11.467 49.159 99.307 1.00 17.80 333 ASN A N 1
ATOM 2574 C CA . ASN A 1 333 ? -12.902 49.122 99.021 1.00 18.01 333 ASN A CA 1
ATOM 2575 C C . ASN A 1 333 ? -13.361 50.290 98.149 1.00 18.00 333 ASN A C 1
ATOM 2576 O O . ASN A 1 333 ? -14.490 50.771 98.268 1.00 18.49 333 ASN A O 1
ATOM 2581 N N . SER A 1 334 ? -12.460 50.725 97.268 1.00 17.86 334 SER A N 1
ATOM 2582 C CA . SER A 1 334 ? -12.763 51.613 96.141 1.00 17.61 334 SER A CA 1
ATOM 2583 C C . SER A 1 334 ? -12.522 50.866 94.838 1.00 17.61 334 SER A C 1
ATOM 2584 O O . SER A 1 334 ? -11.550 50.104 94.704 1.00 16.58 334 SER A O 1
ATOM 2587 N N . GLY A 1 335 ? -13.413 51.093 93.880 1.00 17.36 335 GLY A N 1
ATOM 2588 C CA . GLY A 1 335 ? -13.199 50.667 92.513 1.00 17.30 335 GLY A CA 1
ATOM 2589 C C . GLY A 1 335 ? -13.921 51.564 91.525 1.00 17.75 335 GLY A C 1
ATOM 2590 O O . GLY A 1 335 ? -14.551 52.541 91.907 1.00 17.62 335 GLY A O 1
ATOM 2591 N N . ALA A 1 336 ? -13.796 51.227 90.248 1.00 17.67 336 ALA A N 1
ATOM 2592 C CA . ALA A 1 336 ? -14.543 51.844 89.161 1.00 17.61 336 ALA A CA 1
ATOM 2593 C C . ALA A 1 336 ? -14.726 50.704 88.151 1.00 17.49 336 ALA A C 1
ATOM 2594 O O . ALA A 1 336 ? -14.393 49.562 88.465 1.00 18.56 336 ALA A O 1
ATOM 2596 N N . GLY A 1 337 ? -15.258 50.983 86.966 1.00 17.20 337 GLY A N 1
ATOM 2597 C CA . GLY A 1 337 ? -15.454 49.945 85.945 1.00 16.19 337 GLY A CA 1
ATOM 2598 C C . GLY A 1 337 ? -14.276 49.817 84.986 1.00 16.26 337 GLY A C 1
ATOM 2599 O O . GLY A 1 337 ? -13.889 48.720 84.609 1.00 15.90 337 GLY A O 1
ATOM 2600 N N . ASP A 1 338 ? -13.688 50.949 84.616 1.00 16.24 338 ASP A N 1
ATOM 2601 C CA . ASP A 1 338 ? -12.655 51.006 83.586 1.00 16.34 338 ASP A CA 1
ATOM 2602 C C . ASP A 1 338 ? -11.317 50.482 84.134 1.00 16.82 338 ASP A C 1
ATOM 2603 O O . ASP A 1 338 ? -10.860 50.945 85.184 1.00 17.08 338 ASP A O 1
ATOM 2608 N N . PHE A 1 339 ? -10.714 49.530 83.416 1.00 16.44 339 PHE A N 1
ATOM 2609 C CA . PHE A 1 339 ? -9.423 48.909 83.796 1.00 17.35 339 PHE A CA 1
ATOM 2610 C C . PHE A 1 339 ? -8.314 49.920 84.058 1.00 17.10 339 PHE A C 1
ATOM 2611 O O . PHE A 1 339 ? -7.421 49.667 84.866 1.00 17.30 339 PHE A O 1
ATOM 2619 N N . GLU A 1 340 ? -8.361 51.032 83.333 1.00 17.44 340 GLU A N 1
ATOM 2620 C CA . GLU A 1 340 ? -7.348 52.080 83.409 1.00 18.29 340 GLU A CA 1
ATOM 2621 C C . GLU A 1 340 ? -7.700 53.187 84.394 1.00 17.73 340 GLU A C 1
ATOM 2622 O O . GLU A 1 340 ? -6.922 54.128 84.540 1.00 17.74 340 GLU A O 1
ATOM 2628 N N . SER A 1 341 ? -8.860 53.099 85.050 1.00 17.29 341 SER A N 1
ATOM 2629 C CA . SER A 1 341 ? -9.211 54.078 86.094 1.00 17.08 341 SER A CA 1
ATOM 2630 C C . SER A 1 341 ? -8.253 53.994 87.258 1.00 16.95 341 SER A C 1
ATOM 2631 O O . SER A 1 341 ? -7.858 52.904 87.646 1.00 17.06 341 SER A O 1
ATOM 2634 N N . PHE A 1 342 ? -7.907 55.146 87.831 1.00 17.07 342 PHE A N 1
ATOM 2635 C CA . PHE A 1 342 ? -7.115 55.180 89.051 1.00 16.66 342 PHE A CA 1
ATOM 2636 C C . PHE A 1 342 ? -7.711 54.273 90.120 1.00 16.57 342 PHE A C 1
ATOM 2637 O O . PHE A 1 342 ? -6.985 53.637 90.880 1.00 16.35 342 PHE A O 1
ATOM 2645 N N . TYR A 1 343 ? -9.035 54.214 90.179 1.00 17.00 343 TYR A N 1
ATOM 2646 C CA . TYR A 1 343 ? -9.719 53.494 91.261 1.00 17.45 343 TYR A CA 1
ATOM 2647 C C . TYR A 1 343 ? -9.587 51.992 91.094 1.00 17.07 343 TYR A C 1
ATOM 2648 O O . TYR A 1 343 ? -9.858 51.246 92.028 1.00 16.67 343 TYR A O 1
ATOM 2657 N N . LEU A 1 344 ? -9.159 51.569 89.899 1.00 16.44 344 LEU A N 1
ATOM 2658 C CA . LEU A 1 344 ? -8.865 50.179 89.614 1.00 16.51 344 LEU A CA 1
ATOM 2659 C C . LEU A 1 344 ? -7.350 49.945 89.526 1.00 16.26 344 LEU A C 1
ATOM 2660 O O . LEU A 1 344 ? -6.757 49.257 90.375 1.00 16.27 344 LEU A O 1
ATOM 2665 N N . LYS A 1 345 ? -6.719 50.532 88.518 1.00 16.04 345 LYS A N 1
ATOM 2666 C CA . LYS A 1 345 ? -5.305 50.266 88.276 1.00 16.15 345 LYS A CA 1
ATOM 2667 C C . LYS A 1 345 ? -4.373 50.868 89.352 1.00 15.90 345 LYS A C 1
ATOM 2668 O O . LYS A 1 345 ? -3.266 50.366 89.573 1.00 15.51 345 LYS A O 1
ATOM 2674 N N . GLY A 1 346 ? -4.848 51.911 90.039 1.00 15.23 346 GLY A N 1
ATOM 2675 C CA . GLY A 1 346 ? -4.062 52.632 91.047 1.00 14.86 346 GLY A CA 1
ATOM 2676 C C . GLY A 1 346 ? -3.816 51.871 92.327 1.00 14.80 346 GLY A C 1
ATOM 2677 O O . GLY A 1 346 ? -3.010 52.297 93.147 1.00 14.87 346 GLY A O 1
ATOM 2678 N N . VAL A 1 347 ? -4.503 50.740 92.500 1.00 14.75 347 VAL A N 1
ATOM 2679 C CA . VAL A 1 347 ? -4.253 49.814 93.610 1.00 13.66 347 VAL A CA 1
ATOM 2680 C C . VAL A 1 347 ? -2.821 49.287 93.578 1.00 14.36 347 VAL A C 1
ATOM 2681 O O . VAL A 1 347 ? -2.272 48.884 94.617 1.00 14.01 347 VAL A O 1
ATOM 2685 N N . ASN A 1 348 ? -2.218 49.293 92.387 1.00 13.77 348 ASN A N 1
ATOM 2686 C CA . ASN A 1 348 ? -0.849 48.845 92.228 1.00 14.26 348 ASN A CA 1
ATOM 2687 C C . ASN A 1 348 ? 0.192 49.828 92.785 1.00 14.93 348 ASN A C 1
ATOM 2688 O O . ASN A 1 348 ? 1.339 49.441 93.033 1.00 14.14 348 ASN A O 1
ATOM 2693 N N . GLU A 1 349 ? -0.209 51.090 92.964 1.00 15.34 349 GLU A N 1
ATOM 2694 C CA . GLU A 1 349 ? 0.700 52.110 93.480 1.00 16.46 349 GLU A CA 1
ATOM 2695 C C . GLU A 1 349 ? 1.131 51.869 94.923 1.00 16.45 349 GLU A C 1
ATOM 2696 O O . GLU A 1 349 ? 2.320 51.847 95.185 1.00 17.54 349 GLU A O 1
ATOM 2702 N N . PRO A 1 350 ? 0.184 51.712 95.870 1.00 16.68 350 PRO A N 1
ATOM 2703 C CA . PRO A 1 350 ? 0.671 51.402 97.217 1.00 16.29 350 PRO A CA 1
ATOM 2704 C C . PRO A 1 350 ? 1.409 50.062 97.315 1.00 16.55 350 PRO A C 1
ATOM 2705 O O . PRO A 1 350 ? 2.360 49.958 98.091 1.00 16.63 350 PRO A O 1
ATOM 2709 N N . VAL A 1 351 ? 0.998 49.060 96.534 1.00 16.35 351 VAL A N 1
ATOM 2710 C CA . VAL A 1 351 ? 1.739 47.785 96.464 1.00 15.99 351 VAL A CA 1
ATOM 2711 C C . VAL A 1 351 ? 3.190 48.032 96.040 1.00 16.64 351 VAL A C 1
ATOM 2712 O O . VAL A 1 351 ? 4.121 47.541 96.684 1.00 16.35 351 VAL A O 1
ATOM 2716 N N . ASP A 1 352 ? 3.376 48.803 94.971 1.00 16.86 352 ASP A N 1
ATOM 2717 C CA . ASP A 1 352 ? 4.714 49.166 94.512 1.00 18.21 352 ASP A CA 1
ATOM 2718 C C . ASP A 1 352 ? 5.535 49.826 95.653 1.00 18.95 352 ASP A C 1
ATOM 2719 O O . ASP A 1 352 ? 6.645 49.375 95.947 1.00 19.15 352 ASP A O 1
ATOM 2724 N N . ARG A 1 353 ? 4.971 50.862 96.287 1.00 19.43 353 ARG A N 1
ATOM 2725 C CA . ARG A 1 353 ? 5.607 51.576 97.415 1.00 20.31 353 ARG A CA 1
ATOM 2726 C C . ARG A 1 353 ? 5.964 50.671 98.584 1.00 20.51 353 ARG A C 1
ATOM 2727 O O . ARG A 1 353 ? 7.027 50.815 99.190 1.00 20.47 353 ARG A O 1
ATOM 2735 N N . VAL A 1 354 ? 5.085 49.730 98.897 1.00 20.74 354 VAL A N 1
ATOM 2736 C CA . VAL A 1 354 ? 5.332 48.808 100.013 1.00 20.61 354 VAL A CA 1
ATOM 2737 C C . VAL A 1 354 ? 6.564 47.948 99.731 1.00 21.11 354 VAL A C 1
ATOM 2738 O O . VAL A 1 354 ? 7.428 47.773 100.597 1.00 20.54 354 VAL A O 1
ATOM 2742 N N . LEU A 1 355 ? 6.644 47.424 98.508 1.00 21.72 355 LEU A N 1
ATOM 2743 C CA . LEU A 1 355 ? 7.722 46.521 98.147 1.00 22.18 355 LEU A CA 1
ATOM 2744 C C . LEU A 1 355 ? 9.068 47.237 98.165 1.00 22.69 355 LEU A C 1
ATOM 2745 O O . LEU A 1 355 ? 10.078 46.651 98.606 1.00 22.24 355 LEU A O 1
ATOM 2750 N N . GLU A 1 356 ? 9.077 48.487 97.698 1.00 23.46 356 GLU A N 1
ATOM 2751 C CA . GLU A 1 356 ? 10.296 49.298 97.741 1.00 25.69 356 GLU A CA 1
ATOM 2752 C C . GLU A 1 356 ? 10.649 49.772 99.165 1.00 25.90 356 GLU A C 1
ATOM 2753 O O . GLU A 1 356 ? 11.816 50.008 99.446 1.00 26.27 356 GLU A O 1
ATOM 2759 N N . ALA A 1 357 ? 9.662 49.870 100.060 1.00 26.70 357 ALA A N 1
ATOM 2760 C CA . ALA A 1 357 ? 9.936 50.170 101.480 1.00 27.39 357 ALA A CA 1
ATOM 2761 C C . ALA A 1 357 ? 10.585 48.964 102.151 1.00 28.09 357 ALA A C 1
ATOM 2762 O O . ALA A 1 357 ? 11.551 49.114 102.898 1.00 28.09 357 ALA A O 1
ATOM 2764 N N . ILE A 1 358 ? 10.054 47.773 101.870 1.00 28.91 358 ILE A N 1
ATOM 2765 C CA . ILE A 1 358 ? 10.642 46.512 102.345 1.00 29.98 358 ILE A CA 1
ATOM 2766 C C . ILE A 1 358 ? 12.101 46.392 101.880 1.00 31.29 358 ILE A C 1
ATOM 2767 O O . ILE A 1 358 ? 12.989 46.041 102.671 1.00 31.33 358 ILE A O 1
ATOM 2772 N N . LYS A 1 359 ? 12.321 46.688 100.601 1.00 32.50 359 LYS A N 1
ATOM 2773 C CA . LYS A 1 359 ? 13.624 46.570 99.958 1.00 34.36 359 LYS A CA 1
ATOM 2774 C C . LYS A 1 359 ? 14.618 47.513 100.615 1.00 35.45 359 LYS A C 1
ATOM 2775 O O . LYS A 1 359 ? 15.748 47.122 100.897 1.00 35.90 359 LYS A O 1
ATOM 2781 N N . ASN A 1 360 ? 14.181 48.743 100.871 1.00 36.70 360 ASN A N 1
ATOM 2782 C CA . ASN A 1 360 ? 15.007 49.733 101.533 1.00 38.41 360 ASN A CA 1
ATOM 2783 C C . ASN A 1 360 ? 15.293 49.405 102.998 1.00 38.96 360 ASN A C 1
ATOM 2784 O O . ASN A 1 360 ? 16.380 49.698 103.495 1.00 39.05 360 ASN A O 1
ATOM 2789 N N . SER A 1 361 ? 14.337 48.771 103.674 1.00 39.68 361 SER A N 1
ATOM 2790 C CA . SER A 1 361 ? 14.539 48.333 105.058 1.00 40.35 361 SER A CA 1
ATOM 2791 C C . SER A 1 361 ? 15.550 47.183 105.129 1.00 40.96 361 SER A C 1
ATOM 2792 O O . SER A 1 361 ? 16.065 46.871 106.206 1.00 40.86 361 SER A O 1
ATOM 2795 N N . ARG A 1 362 ? 15.820 46.573 103.972 1.00 41.72 362 ARG A N 1
ATOM 2796 C CA . ARG A 1 362 ? 16.677 45.393 103.846 1.00 42.70 362 ARG A CA 1
ATOM 2797 C C . ARG A 1 362 ? 18.057 45.686 103.242 1.00 43.11 362 ARG A C 1
ATOM 2798 O O . ARG A 1 362 ? 18.918 44.801 103.214 1.00 43.19 362 ARG A O 1
ATOM 2806 N N . SER A 1 363 ? 18.260 46.911 102.757 1.00 43.95 363 SER A N 1
ATOM 2807 C CA . SER A 1 363 ? 19.476 47.276 102.002 1.00 44.50 363 SER A CA 1
ATOM 2808 C C . SER A 1 363 ? 20.782 47.155 102.809 1.00 44.89 363 SER A C 1
ATOM 2809 O O . SER A 1 363 ? 21.040 47.919 103.748 1.00 45.29 363 SER A O 1
ATOM 2812 N N . SER B 1 2 ? 27.503 63.691 90.807 1.00 42.83 2 SER B N 1
ATOM 2813 C CA . SER B 1 2 ? 28.559 63.907 91.831 1.00 42.86 2 SER B CA 1
ATOM 2814 C C . SER B 1 2 ? 29.629 62.832 91.707 1.00 42.80 2 SER B C 1
ATOM 2815 O O . SER B 1 2 ? 30.555 62.941 90.885 1.00 42.86 2 SER B O 1
ATOM 2818 N N . ASP B 1 3 ? 29.487 61.814 92.559 1.00 42.17 3 ASP B N 1
ATOM 2819 C CA . ASP B 1 3 ? 30.244 60.580 92.490 1.00 41.42 3 ASP B CA 1
ATOM 2820 C C . ASP B 1 3 ? 29.854 59.881 91.187 1.00 40.10 3 ASP B C 1
ATOM 2821 O O . ASP B 1 3 ? 30.729 59.452 90.425 1.00 39.37 3 ASP B O 1
ATOM 2826 N N . LEU B 1 4 ? 28.542 59.806 90.930 1.00 38.39 4 LEU B N 1
ATOM 2827 C CA . LEU B 1 4 ? 28.010 59.159 89.723 1.00 36.97 4 LEU B CA 1
ATOM 2828 C C . LEU B 1 4 ? 28.478 59.846 88.434 1.00 35.85 4 LEU B C 1
ATOM 2829 O O . LEU B 1 4 ? 28.909 59.179 87.493 1.00 35.45 4 LEU B O 1
ATOM 2834 N N . ASN B 1 5 ? 28.406 61.176 88.407 1.00 34.69 5 ASN B N 1
ATOM 2835 C CA . ASN B 1 5 ? 28.845 61.953 87.258 1.00 34.03 5 ASN B CA 1
ATOM 2836 C C . ASN B 1 5 ? 30.305 61.676 86.925 1.00 32.87 5 ASN B C 1
ATOM 2837 O O . ASN B 1 5 ? 30.673 61.508 85.753 1.00 32.56 5 ASN B O 1
ATOM 2842 N N . ASN B 1 6 ? 31.129 61.616 87.969 1.00 31.07 6 ASN B N 1
ATOM 2843 C CA . ASN B 1 6 ? 32.544 61.345 87.812 1.00 29.47 6 ASN B CA 1
ATOM 2844 C C . ASN B 1 6 ? 32.823 59.912 87.377 1.00 27.59 6 ASN B C 1
ATOM 2845 O O . ASN B 1 6 ? 33.641 59.695 86.488 1.00 27.10 6 ASN B O 1
ATOM 2850 N N . ALA B 1 7 ? 32.159 58.945 88.010 1.00 25.67 7 ALA B N 1
ATOM 2851 C CA . ALA B 1 7 ? 32.301 57.540 87.628 1.00 24.24 7 ALA B CA 1
ATOM 2852 C C . ALA B 1 7 ? 31.899 57.295 86.170 1.00 23.13 7 ALA B C 1
ATOM 2853 O O . ALA B 1 7 ? 32.599 56.584 85.460 1.00 23.20 7 ALA B O 1
ATOM 2855 N N . ILE B 1 8 ? 30.795 57.901 85.731 1.00 21.76 8 ILE B N 1
ATOM 2856 C CA . ILE B 1 8 ? 30.310 57.764 84.335 1.00 20.62 8 ILE B CA 1
ATOM 2857 C C . ILE B 1 8 ? 31.283 58.364 83.319 1.00 20.10 8 ILE B C 1
ATOM 2858 O O . ILE B 1 8 ? 31.630 57.713 82.327 1.00 19.28 8 ILE B O 1
ATOM 2863 N N . GLN B 1 9 ? 31.720 59.602 83.573 1.00 19.55 9 GLN B N 1
ATOM 2864 C CA . GLN B 1 9 ? 32.682 60.265 82.698 1.00 18.62 9 GLN B CA 1
ATOM 2865 C C . GLN B 1 9 ? 33.934 59.407 82.547 1.00 18.57 9 GLN B C 1
ATOM 2866 O O . GLN B 1 9 ? 34.416 59.222 81.437 1.00 18.77 9 GLN B O 1
ATOM 2872 N N . GLY B 1 10 ? 34.421 58.848 83.652 1.00 18.45 10 GLY B N 1
ATOM 2873 C CA . GLY B 1 10 ? 35.599 57.964 83.626 1.00 18.15 10 GLY B CA 1
ATOM 2874 C C . GLY B 1 10 ? 35.387 56.684 82.837 1.00 17.67 10 GLY B C 1
ATOM 2875 O O . GLY B 1 10 ? 36.260 56.264 82.075 1.00 17.56 10 GLY B O 1
ATOM 2876 N N . ILE B 1 11 ? 34.221 56.059 83.011 1.00 17.93 11 ILE B N 1
ATOM 2877 C CA . ILE B 1 11 ? 33.829 54.908 82.168 1.00 17.11 11 ILE B CA 1
ATOM 2878 C C . ILE B 1 11 ? 33.964 55.211 80.668 1.00 17.54 11 ILE B C 1
ATOM 2879 O O . ILE B 1 11 ? 34.536 54.406 79.915 1.00 18.37 11 ILE B O 1
ATOM 2884 N N . LEU B 1 12 ? 33.451 56.360 80.231 1.00 17.82 12 LEU B N 1
ATOM 2885 C CA . LEU B 1 12 ? 33.565 56.757 78.813 1.00 17.63 12 LEU B CA 1
ATOM 2886 C C . LEU B 1 12 ? 34.995 57.048 78.374 1.00 17.73 12 LEU B C 1
ATOM 2887 O O . LEU B 1 12 ? 35.417 56.638 77.287 1.00 17.71 12 LEU B O 1
ATOM 2892 N N . ASP B 1 13 ? 35.737 57.764 79.220 1.00 18.00 13 ASP B N 1
ATOM 2893 C CA . ASP B 1 13 ? 37.140 58.063 78.943 1.00 18.18 13 ASP B CA 1
ATOM 2894 C C . ASP B 1 13 ? 37.944 56.775 78.816 1.00 17.68 13 ASP B C 1
ATOM 2895 O O . ASP B 1 13 ? 38.692 56.606 77.851 1.00 18.96 13 ASP B O 1
ATOM 2900 N N . ASP B 1 14 ? 37.770 55.865 79.775 1.00 17.80 14 ASP B N 1
ATOM 2901 C CA . ASP B 1 14 ? 38.423 54.548 79.746 1.00 18.26 14 ASP B CA 1
ATOM 2902 C C . ASP B 1 14 ? 38.137 53.792 78.459 1.00 17.97 14 ASP B C 1
ATOM 2903 O O . ASP B 1 14 ? 39.024 53.149 77.901 1.00 18.04 14 ASP B O 1
ATOM 2908 N N . HIS B 1 15 ? 36.889 53.863 77.999 1.00 18.05 15 HIS B N 1
ATOM 2909 C CA . HIS B 1 15 ? 36.478 53.227 76.740 1.00 17.61 15 HIS B CA 1
ATOM 2910 C C . HIS B 1 15 ? 37.165 53.880 75.524 1.00 17.80 15 HIS B C 1
ATOM 2911 O O . HIS B 1 15 ? 37.634 53.195 74.616 1.00 17.70 15 HIS B O 1
ATOM 2918 N N . VAL B 1 16 ? 37.203 55.208 75.502 1.00 18.48 16 VAL B N 1
ATOM 2919 C CA . VAL B 1 16 ? 37.937 55.940 74.470 1.00 18.97 16 VAL B CA 1
ATOM 2920 C C . VAL B 1 16 ? 39.438 55.579 74.439 1.00 19.94 16 VAL B C 1
ATOM 2921 O O . VAL B 1 16 ? 40.021 55.436 73.355 1.00 19.92 16 VAL B O 1
ATOM 2925 N N . ALA B 1 17 ? 40.054 55.413 75.611 1.00 20.95 17 ALA B N 1
ATOM 2926 C CA . ALA B 1 17 ? 41.498 55.073 75.664 1.00 21.75 17 ALA B CA 1
ATOM 2927 C C . ALA B 1 17 ? 41.787 53.662 75.188 1.00 22.44 17 ALA B C 1
ATOM 2928 O O . ALA B 1 17 ? 42.932 53.337 74.867 1.00 22.84 17 ALA B O 1
ATOM 2930 N N . ARG B 1 18 ? 40.746 52.830 75.117 1.00 22.95 18 ARG B N 1
ATOM 2931 C CA . ARG B 1 18 ? 40.876 51.492 74.545 1.00 23.16 18 ARG B CA 1
ATOM 2932 C C . ARG B 1 18 ? 40.907 51.481 73.008 1.00 23.04 18 ARG B C 1
ATOM 2933 O O . ARG B 1 18 ? 41.079 50.420 72.398 1.00 23.22 18 ARG B O 1
ATOM 2941 N N . GLY B 1 19 ? 40.755 52.655 72.391 1.00 21.95 19 GLY B N 1
ATOM 2942 C CA . GLY B 1 19 ? 40.817 52.779 70.931 1.00 21.32 19 GLY B CA 1
ATOM 2943 C C . GLY B 1 19 ? 39.580 53.366 70.261 1.00 20.68 19 GLY B C 1
ATOM 2944 O O . GLY B 1 19 ? 39.603 53.671 69.059 1.00 20.87 19 GLY B O 1
ATOM 2945 N N . VAL B 1 20 ? 38.500 53.518 71.028 1.00 19.90 20 VAL B N 1
ATOM 2946 C CA . VAL B 1 20 ? 37.218 54.052 70.507 1.00 18.83 20 VAL B CA 1
ATOM 2947 C C . VAL B 1 20 ? 37.357 55.559 70.275 1.00 18.48 20 VAL B C 1
ATOM 2948 O O . VAL B 1 20 ? 37.845 56.268 71.157 1.00 18.29 20 VAL B O 1
ATOM 2952 N N . VAL B 1 21 ? 36.952 56.039 69.094 1.00 17.57 21 VAL B N 1
ATOM 2953 C CA . VAL B 1 21 ? 37.161 57.440 68.705 1.00 17.16 21 VAL B CA 1
ATOM 2954 C C . VAL B 1 21 ? 36.396 58.429 69.595 1.00 17.25 21 VAL B C 1
ATOM 2955 O O . VAL B 1 21 ? 36.947 59.431 70.065 1.00 16.19 21 VAL B O 1
ATOM 2959 N N . GLY B 1 22 ? 35.115 58.141 69.807 1.00 16.78 22 GLY B N 1
ATOM 2960 C CA . GLY B 1 22 ? 34.244 59.012 70.581 1.00 16.38 22 GLY B CA 1
ATOM 2961 C C . GLY B 1 22 ? 33.004 58.254 70.998 1.00 16.78 22 GLY B C 1
ATOM 2962 O O . GLY B 1 22 ? 32.688 57.188 70.440 1.00 16.19 22 GLY B O 1
ATOM 2963 N N . VAL B 1 23 ? 32.314 58.800 71.990 1.00 16.74 23 VAL B N 1
ATOM 2964 C CA . VAL B 1 23 ? 31.138 58.182 72.577 1.00 16.73 23 VAL B CA 1
ATOM 2965 C C . VAL B 1 23 ? 30.225 59.314 73.034 1.00 16.79 23 VAL B C 1
ATOM 2966 O O . VAL B 1 23 ? 30.685 60.322 73.603 1.00 17.05 23 VAL B O 1
ATOM 2970 N N . SER B 1 24 ? 28.937 59.154 72.784 1.00 15.90 24 SER B N 1
ATOM 2971 C CA . SER B 1 24 ? 27.939 60.116 73.237 1.00 15.98 24 SER B CA 1
ATOM 2972 C C . SER B 1 24 ? 26.861 59.350 74.008 1.00 15.43 24 SER B C 1
ATOM 2973 O O . SER B 1 24 ? 26.277 58.383 73.498 1.00 15.04 24 SER B O 1
ATOM 2976 N N . LEU B 1 25 ? 26.618 59.783 75.238 1.00 14.90 25 LEU B N 1
ATOM 2977 C CA . LEU B 1 25 ? 25.664 59.128 76.122 1.00 14.75 25 LEU B CA 1
ATOM 2978 C C . LEU B 1 25 ? 24.606 60.104 76.593 1.00 15.03 25 LEU B C 1
ATOM 2979 O O . LEU B 1 25 ? 24.904 61.262 76.878 1.00 14.72 25 LEU B O 1
ATOM 2984 N N . ALA B 1 26 ? 23.368 59.620 76.619 1.00 14.81 26 ALA B N 1
ATOM 2985 C CA . ALA B 1 26 ? 22.264 60.275 77.304 1.00 14.93 26 ALA B CA 1
ATOM 2986 C C . ALA B 1 26 ? 21.707 59.261 78.303 1.00 15.26 26 ALA B C 1
ATOM 2987 O O . ALA B 1 26 ? 21.521 58.079 77.975 1.00 14.46 26 ALA B O 1
ATOM 2989 N N . LEU B 1 27 ? 21.470 59.728 79.524 1.00 16.39 27 LEU B N 1
ATOM 2990 C CA . LEU B 1 27 ? 20.983 58.889 80.607 1.00 18.15 27 LEU B CA 1
ATOM 2991 C C . LEU B 1 27 ? 19.922 59.644 81.395 1.00 19.86 27 LEU B C 1
ATOM 2992 O O . LEU B 1 27 ? 20.120 60.807 81.748 1.00 19.89 27 LEU B O 1
ATOM 2997 N N . CYS B 1 28 ? 18.784 58.996 81.645 1.00 21.67 28 CYS B N 1
ATOM 2998 C CA . CYS B 1 28 ? 17.745 59.584 82.482 1.00 24.07 28 CYS B CA 1
ATOM 2999 C C . CYS B 1 28 ? 17.398 58.620 83.595 1.00 25.15 28 CYS B C 1
ATOM 3000 O O . CYS B 1 28 ? 16.978 57.499 83.345 1.00 24.64 28 CYS B O 1
ATOM 3003 N N . LEU B 1 29 ? 17.624 59.056 84.828 1.00 27.20 29 LEU B N 1
ATOM 3004 C CA . LEU B 1 29 ? 17.219 58.297 85.996 1.00 28.96 29 LEU B CA 1
ATOM 3005 C C . LEU B 1 29 ? 15.788 58.699 86.345 1.00 30.65 29 LEU B C 1
ATOM 3006 O O . LEU B 1 29 ? 15.399 59.852 86.120 1.00 30.98 29 LEU B O 1
ATOM 3011 N N . PRO B 1 30 ? 14.993 57.759 86.896 1.00 32.04 30 PRO B N 1
ATOM 3012 C CA . PRO B 1 30 ? 13.564 58.018 87.048 1.00 33.32 30 PRO B CA 1
ATOM 3013 C C . PRO B 1 30 ? 13.273 59.286 87.868 1.00 34.52 30 PRO B C 1
ATOM 3014 O O . PRO B 1 30 ? 13.900 59.529 88.914 1.00 34.39 30 PRO B O 1
ATOM 3018 N N . GLY B 1 31 ? 12.365 60.104 87.337 1.00 35.89 31 GLY B N 1
ATOM 3019 C CA . GLY B 1 31 ? 11.983 61.376 87.949 1.00 37.47 31 GLY B CA 1
ATOM 3020 C C . GLY B 1 31 ? 13.086 62.414 88.032 1.00 38.44 31 GLY B C 1
ATOM 3021 O O . GLY B 1 31 ? 12.997 63.368 88.821 1.00 39.08 31 GLY B O 1
ATOM 3022 N N . GLU B 1 32 ? 14.135 62.233 87.234 1.00 38.83 32 GLU B N 1
ATOM 3023 C CA . GLU B 1 32 ? 15.185 63.244 87.102 1.00 38.99 32 GLU B CA 1
ATOM 3024 C C . GLU B 1 32 ? 15.224 63.763 85.675 1.00 38.44 32 GLU B C 1
ATOM 3025 O O . GLU B 1 32 ? 14.430 63.333 84.832 1.00 38.71 32 GLU B O 1
ATOM 3031 N N . GLU B 1 33 ? 16.130 64.700 85.407 1.00 37.82 33 GLU B N 1
ATOM 3032 C CA . GLU B 1 33 ? 16.290 65.217 84.044 1.00 36.68 33 GLU B CA 1
ATOM 3033 C C . GLU B 1 33 ? 17.520 64.591 83.393 1.00 34.91 33 GLU B C 1
ATOM 3034 O O . GLU B 1 33 ? 18.521 64.289 84.071 1.00 34.63 33 GLU B O 1
ATOM 3040 N N . THR B 1 34 ? 17.419 64.388 82.080 1.00 32.67 34 THR B N 1
ATOM 3041 C CA . THR B 1 34 ? 18.428 63.688 81.290 1.00 30.36 34 THR B CA 1
ATOM 3042 C C . THR B 1 34 ? 19.847 64.232 81.507 1.00 28.64 34 THR B C 1
ATOM 3043 O O . THR B 1 34 ? 20.066 65.441 81.489 1.00 27.96 34 THR B O 1
ATOM 3047 N N . SER B 1 35 ? 20.787 63.318 81.749 1.00 26.21 35 SER B N 1
ATOM 3048 C CA . SER B 1 35 ? 22.209 63.640 81.858 1.00 24.88 35 SER B CA 1
ATOM 3049 C C . SER B 1 35 ? 22.935 63.201 80.593 1.00 23.16 35 SER B C 1
ATOM 3050 O O . SER B 1 35 ? 22.882 62.023 80.221 1.00 23.04 35 SER B O 1
ATOM 3053 N N . LEU B 1 36 ? 23.618 64.145 79.955 1.00 20.71 36 LEU B N 1
ATOM 3054 C CA . LEU B 1 36 ? 24.408 63.872 78.758 1.00 19.37 36 LEU B CA 1
ATOM 3055 C C . LEU B 1 36 ? 25.884 63.791 79.118 1.00 18.78 36 LEU B C 1
ATOM 3056 O O . LEU B 1 36 ? 26.366 64.585 79.938 1.00 18.40 36 LEU B O 1
ATOM 3061 N N . TYR B 1 37 ? 26.581 62.821 78.520 1.00 18.32 37 TYR B N 1
ATOM 3062 C CA . TYR B 1 37 ? 28.037 62.686 78.621 1.00 18.33 37 TYR B CA 1
ATOM 3063 C C . TYR B 1 37 ? 28.644 62.412 77.246 1.00 17.95 37 TYR B C 1
ATOM 3064 O O . TYR B 1 37 ? 28.013 61.786 76.414 1.00 17.66 37 TYR B O 1
ATOM 3073 N N . GLN B 1 38 ? 29.869 62.888 77.018 1.00 17.72 38 GLN B N 1
ATOM 3074 C CA . GLN B 1 38 ? 30.645 62.551 75.819 1.00 17.33 38 GLN B CA 1
ATOM 3075 C C . GLN B 1 38 ? 32.116 62.389 76.200 1.00 17.66 38 GLN B C 1
ATOM 3076 O O . GLN B 1 38 ? 32.569 62.969 77.181 1.00 17.99 38 GLN B O 1
ATOM 3082 N N . SER B 1 39 ? 32.852 61.611 75.414 1.00 17.46 39 SER B N 1
ATOM 3083 C CA . SER B 1 39 ? 34.314 61.598 75.468 1.00 17.40 39 SER B CA 1
ATOM 3084 C C . SER B 1 39 ? 34.815 61.436 74.046 1.00 17.24 39 SER B C 1
ATOM 3085 O O . SER B 1 39 ? 34.102 60.890 73.196 1.00 17.06 39 SER B O 1
ATOM 3088 N N . GLY B 1 40 ? 36.027 61.927 73.780 1.00 16.88 40 GLY B N 1
ATOM 3089 C CA . GLY B 1 40 ? 36.671 61.716 72.488 1.00 16.22 40 GLY B CA 1
ATOM 3090 C C . GLY B 1 40 ? 36.139 62.625 71.397 1.00 16.20 40 GLY B C 1
ATOM 3091 O O . GLY B 1 40 ? 35.607 63.688 71.678 1.00 15.95 40 GLY B O 1
ATOM 3092 N N . TYR B 1 41 ? 36.251 62.163 70.156 1.00 16.84 41 TYR B N 1
ATOM 3093 C CA . TYR B 1 41 ? 36.102 62.997 68.966 1.00 17.80 41 TYR B CA 1
ATOM 3094 C C . TYR B 1 41 ? 34.958 62.598 68.029 1.00 17.58 41 TYR B C 1
ATOM 3095 O O . TYR B 1 41 ? 34.720 61.416 67.767 1.00 17.08 41 TYR B O 1
ATOM 3104 N N . ALA B 1 42 ? 34.247 63.605 67.542 1.00 17.48 42 ALA B N 1
ATOM 3105 C CA . ALA B 1 42 ? 33.274 63.413 66.478 1.00 17.88 42 ALA B CA 1
ATOM 3106 C C . ALA B 1 42 ? 34.006 63.312 65.132 1.00 18.27 42 ALA B C 1
ATOM 3107 O O . ALA B 1 42 ? 33.590 62.575 64.244 1.00 18.39 42 ALA B O 1
ATOM 3109 N N . ASP B 1 43 ? 35.107 64.047 65.000 1.00 18.63 43 ASP B N 1
ATOM 3110 C CA . ASP B 1 43 ? 35.942 64.014 63.802 1.00 19.24 43 ASP B CA 1
ATOM 3111 C C . ASP B 1 43 ? 37.390 63.828 64.263 1.00 20.37 43 ASP B C 1
ATOM 3112 O O . ASP B 1 43 ? 38.009 64.746 64.817 1.00 19.85 43 ASP B O 1
ATOM 3117 N N . LYS B 1 44 ? 37.903 62.625 64.030 1.00 21.85 44 LYS B N 1
ATOM 3118 C CA . LYS B 1 44 ? 39.236 62.221 64.461 1.00 23.50 44 LYS B CA 1
ATOM 3119 C C . LYS B 1 44 ? 40.325 63.081 63.824 1.00 24.23 44 LYS B C 1
ATOM 3120 O O . LYS B 1 44 ? 41.254 63.507 64.505 1.00 24.97 44 LYS B O 1
ATOM 3126 N N . PHE B 1 45 ? 40.201 63.348 62.532 1.00 25.12 45 PHE B N 1
ATOM 3127 C CA . PHE B 1 45 ? 41.267 64.027 61.810 1.00 26.22 45 PHE B CA 1
ATOM 3128 C C . PHE B 1 45 ? 41.229 65.558 61.884 1.00 26.32 45 PHE B C 1
ATOM 3129 O O . PHE B 1 45 ? 42.284 66.202 61.918 1.00 26.30 45 PHE B O 1
ATOM 3137 N N . ASN B 1 46 ? 40.029 66.129 61.960 1.00 25.77 46 ASN B N 1
ATOM 3138 C CA . ASN B 1 46 ? 39.882 67.571 62.179 1.00 25.25 46 ASN B CA 1
ATOM 3139 C C . ASN B 1 46 ? 39.839 67.926 63.657 1.00 24.62 46 ASN B C 1
ATOM 3140 O O . ASN B 1 46 ? 39.642 69.089 64.025 1.00 24.11 46 ASN B O 1
ATOM 3145 N N . LYS B 1 47 ? 40.020 66.910 64.495 1.00 24.18 47 LYS B N 1
ATOM 3146 C CA . LYS B 1 47 ? 40.099 67.084 65.941 1.00 24.14 47 LYS B CA 1
ATOM 3147 C C . LYS B 1 47 ? 38.888 67.851 66.470 1.00 23.38 47 LYS B C 1
ATOM 3148 O O . LYS B 1 47 ? 39.032 68.765 67.292 1.00 23.40 47 LYS B O 1
ATOM 3154 N N . MET B 1 48 ? 37.702 67.477 65.979 1.00 22.19 48 MET B N 1
ATOM 3155 C CA . MET B 1 48 ? 36.452 68.055 66.449 1.00 21.87 48 MET B CA 1
ATOM 3156 C C . MET B 1 48 ? 35.908 67.175 67.567 1.00 20.59 48 MET B C 1
ATOM 3157 O O . MET B 1 48 ? 35.614 65.998 67.340 1.00 21.08 48 MET B O 1
ATOM 3162 N N . PRO B 1 49 ? 35.810 67.721 68.790 1.00 19.52 49 PRO B N 1
ATOM 3163 C CA . PRO B 1 49 ? 35.382 66.890 69.922 1.00 18.81 49 PRO B CA 1
ATOM 3164 C C . PRO B 1 49 ? 33.910 66.507 69.853 1.00 18.18 49 PRO B C 1
ATOM 3165 O O . PRO B 1 49 ? 33.097 67.233 69.298 1.00 17.65 49 PRO B O 1
ATOM 3169 N N . MET B 1 50 ? 33.596 65.360 70.430 1.00 17.72 50 MET B N 1
ATOM 3170 C CA . MET B 1 50 ? 32.232 64.883 70.529 1.00 17.32 50 MET B CA 1
ATOM 3171 C C . MET B 1 50 ? 31.428 65.740 71.511 1.00 17.03 50 MET B C 1
ATOM 3172 O O . MET B 1 50 ? 31.873 65.980 72.629 1.00 16.52 50 MET B O 1
ATOM 3177 N N . THR B 1 51 ? 30.244 66.175 71.081 1.00 16.46 51 THR B N 1
ATOM 3178 C CA . THR B 1 51 ? 29.298 66.934 71.918 1.00 16.60 51 THR B CA 1
ATOM 3179 C C . THR B 1 51 ? 27.914 66.243 71.974 1.00 16.47 51 THR B C 1
ATOM 3180 O O . THR B 1 51 ? 27.661 65.295 71.234 1.00 16.75 51 THR B O 1
ATOM 3184 N N . GLY B 1 52 ? 27.026 66.715 72.850 1.00 15.99 52 GLY B N 1
ATOM 3185 C CA . GLY B 1 52 ? 25.676 66.187 72.937 1.00 16.16 52 GLY B CA 1
ATOM 3186 C C . GLY B 1 52 ? 24.792 66.565 71.759 1.00 16.69 52 GLY B C 1
ATOM 3187 O O . GLY B 1 52 ? 23.645 66.108 71.662 1.00 16.85 52 GLY B O 1
ATOM 3188 N N . ASP B 1 53 ? 25.317 67.405 70.871 1.00 15.99 53 ASP B N 1
ATOM 3189 C CA . ASP B 1 53 ? 24.573 67.838 69.693 1.00 16.57 53 ASP B CA 1
ATOM 3190 C C . ASP B 1 53 ? 24.895 67.037 68.421 1.00 15.76 53 ASP B C 1
ATOM 3191 O O . ASP B 1 53 ? 24.160 67.136 67.449 1.00 16.20 53 ASP B O 1
ATOM 3196 N N . HIS B 1 54 ? 25.973 66.254 68.425 1.00 14.26 54 HIS B N 1
ATOM 3197 C CA . HIS B 1 54 ? 26.298 65.421 67.263 1.00 13.89 54 HIS B CA 1
ATOM 3198 C C . HIS B 1 54 ? 25.231 64.361 66.975 1.00 13.16 54 HIS B C 1
ATOM 3199 O O . HIS B 1 54 ? 24.729 63.684 67.885 1.00 12.58 54 HIS B O 1
ATOM 3206 N N . LEU B 1 55 ? 24.911 64.239 65.692 1.00 12.62 55 LEU B N 1
ATOM 3207 C CA . LEU B 1 55 ? 23.962 63.246 65.181 1.00 12.11 55 LEU B CA 1
ATOM 3208 C C . LEU B 1 55 ? 24.702 61.964 64.856 1.00 11.93 55 LEU B C 1
ATOM 3209 O O . LEU B 1 55 ? 25.879 61.998 64.511 1.00 12.46 55 LEU B O 1
ATOM 3214 N N . PHE B 1 56 ? 23.993 60.841 64.966 1.00 11.60 56 PHE B N 1
ATOM 3215 C CA . PHE B 1 56 ? 24.512 59.526 64.666 1.00 10.85 56 PHE B CA 1
ATOM 3216 C C . PHE B 1 56 ? 23.481 58.784 63.855 1.00 11.22 56 PHE B C 1
ATOM 3217 O O . PHE B 1 56 ? 22.292 59.044 63.962 1.00 9.27 56 PHE B O 1
ATOM 3225 N N . ARG B 1 57 ? 23.944 57.822 63.074 1.00 11.58 57 ARG B N 1
ATOM 3226 C CA . ARG B 1 57 ? 23.040 56.843 62.452 1.00 12.20 57 ARG B CA 1
ATOM 3227 C C . ARG B 1 57 ? 22.753 55.756 63.493 1.00 12.08 57 ARG B C 1
ATOM 3228 O O . ARG B 1 57 ? 23.668 55.039 63.920 1.00 11.57 57 ARG B O 1
ATOM 3236 N N . ILE B 1 58 ? 21.484 55.629 63.915 1.00 11.66 58 ILE B N 1
ATOM 3237 C CA . ILE B 1 58 ? 21.150 54.689 64.995 1.00 11.11 58 ILE B CA 1
ATOM 3238 C C . ILE B 1 58 ? 20.904 53.260 64.507 1.00 11.91 58 ILE B C 1
ATOM 3239 O O . ILE B 1 58 ? 20.595 52.378 65.305 1.00 11.69 58 ILE B O 1
ATOM 3244 N N . ALA B 1 59 ? 21.045 53.047 63.196 1.00 11.72 59 ALA B N 1
ATOM 3245 C CA . ALA B 1 59 ? 20.937 51.728 62.587 1.00 12.04 59 ALA B CA 1
ATOM 3246 C C . ALA B 1 59 ? 19.652 51.005 63.056 1.00 12.22 59 ALA B C 1
ATOM 3247 O O . ALA B 1 59 ? 18.577 51.616 63.094 1.00 12.69 59 ALA B O 1
ATOM 3249 N N . SER B 1 60 ? 19.776 49.744 63.465 1.00 11.89 60 SER B N 1
ATOM 3250 C CA . SER B 1 60 ? 18.623 48.923 63.852 1.00 12.39 60 SER B CA 1
ATOM 3251 C C . SER B 1 60 ? 17.810 49.401 65.063 1.00 12.26 60 SER B C 1
ATOM 3252 O O . SER B 1 60 ? 16.753 48.852 65.335 1.00 11.65 60 SER B O 1
ATOM 3255 N N . CYS B 1 61 ? 18.291 50.411 65.791 1.00 12.22 61 CYS B N 1
ATOM 3256 C CA . CYS B 1 61 ? 17.441 51.055 66.797 1.00 11.93 61 CYS B CA 1
ATOM 3257 C C . CYS B 1 61 ? 16.165 51.607 66.132 1.00 11.74 61 CYS B C 1
ATOM 3258 O O . CYS B 1 61 ? 15.138 51.733 66.781 1.00 10.92 61 CYS B O 1
ATOM 3261 N N . THR B 1 62 ? 16.260 51.895 64.828 1.00 11.89 62 THR B N 1
ATOM 3262 C CA . THR B 1 62 ? 15.141 52.328 63.979 1.00 12.01 62 THR B CA 1
ATOM 3263 C C . THR B 1 62 ? 13.988 51.341 64.100 1.00 11.66 62 THR B C 1
ATOM 3264 O O . THR B 1 62 ? 12.822 51.732 64.045 1.00 11.42 62 THR B O 1
ATOM 3268 N N . LYS B 1 63 ? 14.325 50.067 64.291 1.00 11.34 63 LYS B N 1
ATOM 3269 C CA . LYS B 1 63 ? 13.320 48.996 64.347 1.00 11.52 63 LYS B CA 1
ATOM 3270 C C . LYS B 1 63 ? 12.305 49.234 65.456 1.00 11.41 63 LYS B C 1
ATOM 3271 O O . LYS B 1 63 ? 11.133 48.910 65.284 1.00 11.13 63 LYS B O 1
ATOM 3277 N N . SER B 1 64 ? 12.747 49.802 66.591 1.00 10.69 64 SER B N 1
ATOM 3278 C CA . SER B 1 64 ? 11.823 50.085 67.713 1.00 10.50 64 SER B CA 1
ATOM 3279 C C . SER B 1 64 ? 10.799 51.154 67.332 1.00 9.90 64 SER B C 1
ATOM 3280 O O . SER B 1 64 ? 9.651 51.118 67.766 1.00 10.40 64 SER B O 1
ATOM 3283 N N . PHE B 1 65 ? 11.236 52.130 66.552 1.00 9.77 65 PHE B N 1
ATOM 3284 C CA . PHE B 1 65 ? 10.363 53.182 66.041 1.00 10.14 65 PHE B CA 1
ATOM 3285 C C . PHE B 1 65 ? 9.346 52.683 65.009 1.00 9.71 65 PHE B C 1
ATOM 3286 O O . PHE B 1 65 ? 8.211 53.041 65.063 1.00 9.83 65 PHE B O 1
ATOM 3294 N N . ILE B 1 66 ? 9.784 51.854 64.076 1.00 10.55 66 ILE B N 1
ATOM 3295 C CA . ILE B 1 66 ? 8.902 51.241 63.076 1.00 10.53 66 ILE B CA 1
ATOM 3296 C C . ILE B 1 66 ? 7.890 50.277 63.727 1.00 10.63 66 ILE B C 1
ATOM 3297 O O . ILE B 1 66 ? 6.713 50.251 63.357 1.00 11.50 66 ILE B O 1
ATOM 3302 N N . ALA B 1 67 ? 8.346 49.498 64.698 1.00 10.21 67 ALA B N 1
ATOM 3303 C CA . ALA B 1 67 ? 7.450 48.647 65.482 1.00 10.91 67 ALA B CA 1
ATOM 3304 C C . ALA B 1 67 ? 6.399 49.476 66.205 1.00 10.93 67 ALA B C 1
ATOM 3305 O O . ALA B 1 67 ? 5.209 49.141 66.171 1.00 11.07 67 ALA B O 1
ATOM 3307 N N . THR B 1 68 ? 6.844 50.552 66.863 1.00 10.63 68 THR B N 1
ATOM 3308 C CA . THR B 1 68 ? 5.939 51.519 67.499 1.00 10.89 68 THR B CA 1
ATOM 3309 C C . THR B 1 68 ? 4.922 52.068 66.481 1.00 11.17 68 THR B C 1
ATOM 3310 O O . THR B 1 68 ? 3.730 52.089 66.759 1.00 11.52 68 THR B O 1
ATOM 3314 N N . GLY B 1 69 ? 5.418 52.482 65.311 1.00 10.98 69 GLY B N 1
ATOM 3315 C CA . GLY B 1 69 ? 4.587 52.956 64.207 1.00 11.28 69 GLY B CA 1
ATOM 3316 C C . GLY B 1 69 ? 3.511 51.945 63.812 1.00 11.29 69 GLY B C 1
ATOM 3317 O O . GLY B 1 69 ? 2.358 52.327 63.622 1.00 12.14 69 GLY B O 1
ATOM 3318 N N . LEU B 1 70 ? 3.884 50.673 63.713 1.00 11.12 70 LEU B N 1
ATOM 3319 C CA . LEU B 1 70 ? 2.955 49.595 63.350 1.00 12.15 70 LEU B CA 1
ATOM 3320 C C . LEU B 1 70 ? 1.915 49.319 64.432 1.00 12.57 70 LEU B C 1
ATOM 3321 O O . LEU B 1 70 ? 0.724 49.218 64.134 1.00 12.97 70 LEU B O 1
ATOM 3326 N N . HIS B 1 71 ? 2.376 49.176 65.671 1.00 12.59 71 HIS B N 1
ATOM 3327 C CA . HIS B 1 71 ? 1.507 49.059 66.846 1.00 12.95 71 HIS B CA 1
ATOM 3328 C C . HIS B 1 71 ? 0.490 50.204 66.953 1.00 12.80 71 HIS B C 1
ATOM 3329 O O . HIS B 1 71 ? -0.636 49.993 67.404 1.00 12.63 71 HIS B O 1
ATOM 3336 N N . LEU B 1 72 ? 0.895 51.412 66.570 1.00 12.77 72 LEU B N 1
ATOM 3337 C CA . LEU B 1 72 ? -0.044 52.549 66.514 1.00 12.91 72 LEU B CA 1
ATOM 3338 C C . LEU B 1 72 ? -1.225 52.275 65.572 1.00 12.85 72 LEU B C 1
ATOM 3339 O O . LEU B 1 72 ? -2.356 52.608 65.895 1.00 13.34 72 LEU B O 1
ATOM 3344 N N . LEU B 1 73 ? -0.956 51.688 64.412 1.00 13.04 73 LEU B N 1
ATOM 3345 C CA . LEU B 1 73 ? -2.029 51.245 63.492 1.00 13.30 73 LEU B CA 1
ATOM 3346 C C . LEU B 1 73 ? -2.865 50.115 64.085 1.00 14.00 73 LEU B C 1
ATOM 3347 O O . LEU B 1 73 ? -4.074 50.053 63.854 1.00 14.25 73 LEU B O 1
ATOM 3352 N N . VAL B 1 74 ? -2.222 49.223 64.838 1.00 14.16 74 VAL B N 1
ATOM 3353 C CA . VAL B 1 74 ? -2.932 48.177 65.560 1.00 15.05 74 VAL B CA 1
ATOM 3354 C C . VAL B 1 74 ? -3.940 48.787 66.559 1.00 16.02 74 VAL B C 1
ATOM 3355 O O . VAL B 1 74 ? -5.139 48.457 66.518 1.00 16.62 74 VAL B O 1
ATOM 3359 N N . GLN B 1 75 ? -3.495 49.708 67.414 1.00 16.72 75 GLN B N 1
ATOM 3360 C CA . GLN B 1 75 ? -4.445 50.360 68.342 1.00 17.24 75 GLN B CA 1
ATOM 3361 C C . GLN B 1 75 ? -5.507 51.240 67.645 1.00 17.29 75 GLN B C 1
ATOM 3362 O O . GLN B 1 75 ? -6.640 51.285 68.091 1.00 18.22 75 GLN B O 1
ATOM 3368 N N . ASP B 1 76 ? -5.159 51.878 66.531 1.00 17.60 76 ASP B N 1
ATOM 3369 C CA . ASP B 1 76 ? -6.146 52.506 65.639 1.00 17.78 76 ASP B CA 1
ATOM 3370 C C . ASP B 1 76 ? -7.273 51.553 65.179 1.00 18.25 76 ASP B C 1
ATOM 3371 O O . ASP B 1 76 ? -8.374 52.004 64.882 1.00 17.91 76 ASP B O 1
ATOM 3376 N N . GLY B 1 77 ? -6.980 50.251 65.107 1.00 18.71 77 GLY B N 1
ATOM 3377 C CA . GLY B 1 77 ? -7.943 49.251 64.626 1.00 18.65 77 GLY B CA 1
ATOM 3378 C C . GLY B 1 77 ? -7.743 48.875 63.175 1.00 18.82 77 GLY B C 1
ATOM 3379 O O . GLY B 1 77 ? -8.546 48.147 62.611 1.00 19.54 77 GLY B O 1
ATOM 3380 N N . THR B 1 78 ? -6.658 49.359 62.576 1.00 18.61 78 THR B N 1
ATOM 3381 C CA . THR B 1 78 ? -6.432 49.283 61.135 1.00 19.27 78 THR B CA 1
ATOM 3382 C C . THR B 1 78 ? -5.698 47.985 60.767 1.00 18.97 78 THR B C 1
ATOM 3383 O O . THR B 1 78 ? -5.881 47.429 59.676 1.00 19.14 78 THR B O 1
ATOM 3387 N N . VAL B 1 79 ? -4.852 47.529 61.692 1.00 18.05 79 VAL B N 1
ATOM 3388 C CA . VAL B 1 79 ? -4.042 46.340 61.528 1.00 17.39 79 VAL B CA 1
ATOM 3389 C C . VAL B 1 79 ? -4.302 45.445 62.738 1.00 17.33 79 VAL B C 1
ATOM 3390 O O . VAL B 1 79 ? -4.499 45.940 63.852 1.00 17.35 79 VAL B O 1
ATOM 3394 N N . ASP B 1 80 ? -4.329 44.136 62.505 1.00 16.62 80 ASP B N 1
ATOM 3395 C CA . ASP B 1 80 ? -4.393 43.142 63.568 1.00 17.07 80 ASP B CA 1
ATOM 3396 C C . ASP B 1 80 ? -3.064 42.403 63.564 1.00 17.06 80 ASP B C 1
ATOM 3397 O O . ASP B 1 80 ? -2.610 41.968 62.501 1.00 17.10 80 ASP B O 1
ATOM 3402 N N . LEU B 1 81 ? -2.442 42.244 64.734 1.00 16.62 81 LEU B N 1
ATOM 3403 C CA . LEU B 1 81 ? -1.142 41.571 64.817 1.00 16.35 81 LEU B CA 1
ATOM 3404 C C . LEU B 1 81 ? -1.178 40.104 64.389 1.00 17.13 81 LEU B C 1
ATOM 3405 O O . LEU B 1 81 ? -0.129 39.496 64.074 1.00 16.70 81 LEU B O 1
ATOM 3410 N N . ASP B 1 82 ? -2.372 39.518 64.400 1.00 17.71 82 ASP B N 1
ATOM 3411 C CA . ASP B 1 82 ? -2.496 38.093 64.077 1.00 18.93 82 ASP B CA 1
ATOM 3412 C C . ASP B 1 82 ? -3.096 37.799 62.697 1.00 18.81 82 ASP B C 1
ATOM 3413 O O . ASP B 1 82 ? -3.314 36.642 62.350 1.00 19.13 82 ASP B O 1
ATOM 3418 N N . GLU B 1 83 ? -3.316 38.847 61.904 1.00 18.98 83 GLU B N 1
ATOM 3419 C CA . GLU B 1 83 ? -3.839 38.680 60.545 1.00 18.95 83 GLU B CA 1
ATOM 3420 C C . GLU B 1 83 ? -2.706 38.390 59.556 1.00 19.11 83 GLU B C 1
ATOM 3421 O O . GLU B 1 83 ? -1.598 38.893 59.741 1.00 19.60 83 GLU B O 1
ATOM 3427 N N . PRO B 1 84 ? -2.968 37.561 58.517 1.00 19.36 84 PRO B N 1
ATOM 3428 C CA . PRO B 1 84 ? -1.927 37.223 57.536 1.00 18.82 84 PRO B CA 1
ATOM 3429 C C . PRO B 1 84 ? -1.481 38.415 56.685 1.00 19.22 84 PRO B C 1
ATOM 3430 O O . PRO B 1 84 ? -2.308 39.253 56.270 1.00 19.41 84 PRO B O 1
ATOM 3434 N N . ILE B 1 85 ? -0.183 38.495 56.403 1.00 18.91 85 ILE B N 1
ATOM 3435 C CA . ILE B 1 85 ? 0.324 39.639 55.632 1.00 18.63 85 ILE B CA 1
ATOM 3436 C C . ILE B 1 85 ? -0.051 39.599 54.144 1.00 18.99 85 ILE B C 1
ATOM 3437 O O . ILE B 1 85 ? 0.271 40.521 53.400 1.00 18.67 85 ILE B O 1
ATOM 3442 N N . THR B 1 86 ? -0.755 38.541 53.726 1.00 19.32 86 THR B N 1
ATOM 3443 C CA . THR B 1 86 ? -1.234 38.428 52.346 1.00 19.61 86 THR B CA 1
ATOM 3444 C C . THR B 1 86 ? -2.100 39.621 51.938 1.00 19.81 86 THR B C 1
ATOM 3445 O O . THR B 1 86 ? -2.242 39.910 50.739 1.00 19.83 86 THR B O 1
ATOM 3449 N N . ARG B 1 87 ? -2.666 40.311 52.935 1.00 19.23 87 ARG B N 1
ATOM 3450 C CA . ARG B 1 87 ? -3.463 41.519 52.714 1.00 19.00 87 ARG B CA 1
ATOM 3451 C C . ARG B 1 87 ? -2.650 42.573 51.968 1.00 19.23 87 ARG B C 1
ATOM 3452 O O . ARG B 1 87 ? -3.198 43.326 51.160 1.00 19.59 87 ARG B O 1
ATOM 3460 N N . TRP B 1 88 ? -1.347 42.630 52.257 1.00 19.06 88 TRP B N 1
ATOM 3461 C CA . TRP B 1 88 ? -0.452 43.606 51.639 1.00 18.55 88 TRP B CA 1
ATOM 3462 C C . TRP B 1 88 ? 0.499 42.973 50.627 1.00 18.94 88 TRP B C 1
ATOM 3463 O O . TRP B 1 88 ? 0.891 43.623 49.652 1.00 18.95 88 TRP B O 1
ATOM 3474 N N . PHE B 1 89 ? 0.889 41.722 50.881 1.00 18.83 89 PHE B N 1
ATOM 3475 C CA . PHE B 1 89 ? 1.889 41.026 50.063 1.00 19.41 89 PHE B CA 1
ATOM 3476 C C . PHE B 1 89 ? 1.374 39.639 49.615 1.00 19.79 89 PHE B C 1
ATOM 3477 O O . PHE B 1 89 ? 1.910 38.606 50.034 1.00 19.05 89 PHE B O 1
ATOM 3485 N N . PRO B 1 90 ? 0.325 39.621 48.763 1.00 20.67 90 PRO B N 1
ATOM 3486 C CA . PRO B 1 90 ? -0.333 38.369 48.357 1.00 21.54 90 PRO B CA 1
ATOM 3487 C C . PRO B 1 90 ? 0.590 37.387 47.631 1.00 22.32 90 PRO B C 1
ATOM 3488 O O . PRO B 1 90 ? 0.400 36.171 47.721 1.00 23.25 90 PRO B O 1
ATOM 3492 N N . ASP B 1 91 ? 1.596 37.917 46.944 1.00 22.87 91 ASP B N 1
ATOM 3493 C CA . ASP B 1 91 ? 2.500 37.121 46.135 1.00 23.24 91 ASP B CA 1
ATOM 3494 C C . ASP B 1 91 ? 3.769 36.713 46.846 1.00 23.16 91 ASP B C 1
ATOM 3495 O O . ASP B 1 91 ? 4.525 35.909 46.328 1.00 23.64 91 ASP B O 1
ATOM 3500 N N . LEU B 1 92 ? 4.011 37.261 48.030 1.00 23.05 92 LEU B N 1
ATOM 3501 C CA . LEU B 1 92 ? 5.229 36.945 48.756 1.00 23.08 92 LEU B CA 1
ATOM 3502 C C . LEU B 1 92 ? 5.196 35.498 49.259 1.00 22.89 92 LEU B C 1
ATOM 3503 O O . LEU B 1 92 ? 4.249 35.102 49.940 1.00 23.59 92 LEU B O 1
ATOM 3508 N N . PRO B 1 93 ? 6.216 34.693 48.906 1.00 22.52 93 PRO B N 1
ATOM 3509 C CA . PRO B 1 93 ? 6.204 33.289 49.300 1.00 22.18 93 PRO B CA 1
ATOM 3510 C C . PRO B 1 93 ? 5.970 33.090 50.799 1.00 22.04 93 PRO B C 1
ATOM 3511 O O . PRO B 1 93 ? 6.682 33.675 51.626 1.00 21.64 93 PRO B O 1
ATOM 3515 N N . LYS B 1 94 ? 4.968 32.266 51.117 1.00 21.74 94 LYS B N 1
ATOM 3516 C CA . LYS B 1 94 ? 4.623 31.825 52.482 1.00 21.55 94 LYS B CA 1
ATOM 3517 C C . LYS B 1 94 ? 3.912 32.895 53.309 1.00 21.33 94 LYS B C 1
ATOM 3518 O O . LYS B 1 94 ? 3.766 32.740 54.525 1.00 21.78 94 LYS B O 1
ATOM 3524 N N . ALA B 1 95 ? 3.461 33.964 52.654 1.00 20.79 95 ALA B N 1
ATOM 3525 C CA . ALA B 1 95 ? 2.814 35.091 53.343 1.00 20.75 95 ALA B CA 1
ATOM 3526 C C . ALA B 1 95 ? 1.526 34.690 54.080 1.00 20.83 95 ALA B C 1
ATOM 3527 O O . ALA B 1 95 ? 1.188 35.262 55.125 1.00 20.59 95 ALA B O 1
ATOM 3529 N N . ALA B 1 96 ? 0.811 33.701 53.556 1.00 20.47 96 ALA B N 1
ATOM 3530 C CA . ALA B 1 96 ? -0.380 33.214 54.241 1.00 20.09 96 ALA B CA 1
ATOM 3531 C C . ALA B 1 96 ? -0.068 32.608 55.608 1.00 20.10 96 ALA B C 1
ATOM 3532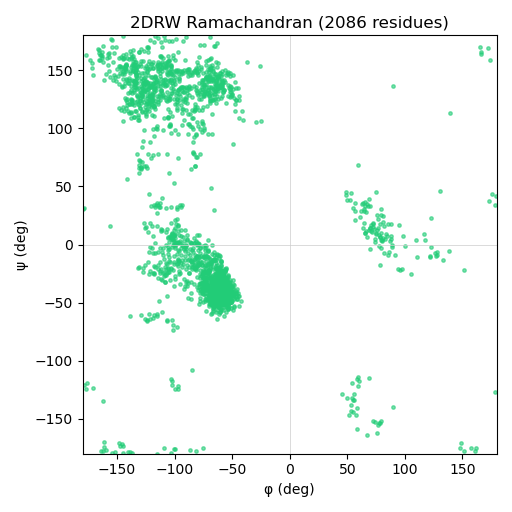 O O . ALA B 1 96 ? -0.934 32.618 56.478 1.00 20.21 96 ALA B O 1
ATOM 3534 N N . GLN B 1 97 ? 1.149 32.090 55.801 1.00 19.94 97 GLN B N 1
ATOM 3535 C CA . GLN B 1 97 ? 1.574 31.579 57.121 1.00 20.49 97 GLN B CA 1
ATOM 3536 C C . GLN B 1 97 ? 2.232 32.641 58.012 1.00 19.94 97 GLN B C 1
ATOM 3537 O O . GLN B 1 97 ? 2.784 32.307 59.064 1.00 19.74 97 GLN B O 1
ATOM 3543 N N . MET B 1 98 ? 2.197 33.897 57.575 1.00 18.97 98 MET B N 1
ATOM 3544 C CA . MET B 1 98 ? 2.869 34.974 58.277 1.00 18.02 98 MET B CA 1
ATOM 3545 C C . MET B 1 98 ? 1.876 36.004 58.812 1.00 17.24 98 MET B C 1
ATOM 3546 O O . MET B 1 98 ? 1.396 36.859 58.043 1.00 16.98 98 MET B O 1
ATOM 3551 N N . PRO B 1 99 ? 1.555 35.919 60.125 1.00 16.20 99 PRO B N 1
ATOM 3552 C CA . PRO B 1 99 ? 0.766 36.975 60.762 1.00 16.35 99 PRO B CA 1
ATOM 3553 C C . PRO B 1 99 ? 1.619 38.235 60.862 1.00 16.31 99 PRO B C 1
ATOM 3554 O O . PRO B 1 99 ? 2.863 38.133 60.904 1.00 16.44 99 PRO B O 1
ATOM 3558 N N . VAL B 1 100 ? 0.970 39.399 60.887 1.00 15.79 100 VAL B N 1
ATOM 3559 C CA . VAL B 1 100 ? 1.677 40.683 61.005 1.00 15.38 100 VAL B CA 1
ATOM 3560 C C . VAL B 1 100 ? 2.774 40.660 62.081 1.00 15.29 100 VAL B C 1
ATOM 3561 O O . VAL B 1 100 ? 3.884 41.132 61.829 1.00 14.81 100 VAL B O 1
ATOM 3565 N N . ARG B 1 101 ? 2.478 40.084 63.253 1.00 14.52 101 ARG B N 1
ATOM 3566 C CA . ARG B 1 101 ? 3.446 40.053 64.364 1.00 14.06 101 ARG B CA 1
ATOM 3567 C C . ARG B 1 101 ? 4.778 39.429 63.968 1.00 13.65 101 ARG B C 1
ATOM 3568 O O . ARG B 1 101 ? 5.825 39.784 64.537 1.00 13.40 101 ARG B O 1
ATOM 3576 N N . ILE B 1 102 ? 4.743 38.512 62.998 1.00 12.92 102 ILE B N 1
ATOM 3577 C CA . ILE B 1 102 ? 5.943 37.756 62.618 1.00 12.48 102 ILE B CA 1
ATOM 3578 C C . ILE B 1 102 ? 7.015 38.633 61.907 1.00 12.63 102 ILE B C 1
ATOM 3579 O O . ILE B 1 102 ? 8.208 38.286 61.848 1.00 12.66 102 ILE B O 1
ATOM 3584 N N . LEU B 1 103 ? 6.583 39.785 61.414 1.00 13.03 103 LEU B N 1
ATOM 3585 C CA . LEU B 1 103 ? 7.486 40.767 60.815 1.00 13.66 103 LEU B CA 1
ATOM 3586 C C . LEU B 1 103 ? 8.396 41.446 61.857 1.00 13.92 103 LEU B C 1
ATOM 3587 O O . LEU B 1 103 ? 9.456 41.984 61.516 1.00 14.59 103 LEU B O 1
ATOM 3592 N N . LEU B 1 104 ? 7.962 41.407 63.118 1.00 13.12 104 LEU B N 1
ATOM 3593 C CA . LEU B 1 104 ? 8.563 42.201 64.194 1.00 12.35 104 LEU B CA 1
ATOM 3594 C C . LEU B 1 104 ? 9.371 41.384 65.168 1.00 11.95 104 LEU B C 1
ATOM 3595 O O . LEU B 1 104 ? 10.234 41.946 65.855 1.00 11.51 104 LEU B O 1
ATOM 3600 N N . ASN B 1 105 ? 9.106 40.073 65.218 1.00 11.02 105 ASN B N 1
ATOM 3601 C CA . ASN B 1 105 ? 9.655 39.199 66.266 1.00 11.91 105 ASN B CA 1
ATOM 3602 C C . ASN B 1 105 ? 10.815 38.302 65.844 1.00 11.30 105 ASN B C 1
ATOM 3603 O O . ASN B 1 105 ? 11.204 37.419 66.598 1.00 11.67 105 ASN B O 1
ATOM 3608 N N . HIS B 1 106 ? 11.310 38.489 64.627 1.00 11.69 106 HIS B N 1
ATOM 3609 C CA . HIS B 1 106 ? 12.501 37.784 64.141 1.00 12.55 106 HIS B CA 1
ATOM 3610 C C . HIS B 1 106 ? 12.301 36.262 64.027 1.00 12.98 106 HIS B C 1
ATOM 3611 O O . HIS B 1 106 ? 13.235 35.469 64.198 1.00 12.98 106 HIS B O 1
ATOM 3618 N N . ARG B 1 107 ? 11.061 35.864 63.745 1.00 13.34 107 ARG B N 1
ATOM 3619 C CA . ARG B 1 107 ? 10.736 34.449 63.590 1.00 13.89 107 ARG B CA 1
ATOM 3620 C C . ARG B 1 107 ? 10.053 34.152 62.259 1.00 14.23 107 ARG B C 1
ATOM 3621 O O . ARG B 1 107 ? 9.481 33.081 62.096 1.00 14.49 107 ARG B O 1
ATOM 3629 N N . SER B 1 108 ? 10.105 35.107 61.324 1.00 14.31 108 SER B N 1
ATOM 3630 C CA . SER B 1 108 ? 9.430 34.974 60.026 1.00 14.95 108 SER B CA 1
ATOM 3631 C C . SER B 1 108 ? 10.064 33.947 59.099 1.00 15.43 108 SER B C 1
ATOM 3632 O O . SER B 1 108 ? 9.389 33.413 58.209 1.00 15.99 108 SER B O 1
ATOM 3635 N N . GLY B 1 109 ? 11.371 33.728 59.263 1.00 15.29 109 GLY B N 1
ATOM 3636 C CA . GLY B 1 109 ? 12.144 32.935 58.308 1.00 15.54 109 GLY B CA 1
ATOM 3637 C C . GLY B 1 109 ? 12.352 33.633 56.980 1.00 16.17 109 GLY B C 1
ATOM 3638 O O . GLY B 1 109 ? 12.783 33.003 56.011 1.00 16.43 109 GLY B O 1
ATOM 3639 N N . LEU B 1 110 ? 12.041 34.934 56.922 1.00 15.93 110 LEU B N 1
ATOM 3640 C CA . LEU B 1 110 ? 12.225 35.708 55.713 1.00 16.19 110 LEU B CA 1
ATOM 3641 C C . LEU B 1 110 ? 13.695 35.738 55.309 1.00 16.90 110 LEU B C 1
ATOM 3642 O O . LEU B 1 110 ? 14.593 35.765 56.186 1.00 17.01 110 LEU B O 1
ATOM 3647 N N . PRO B 1 111 ? 13.949 35.744 53.985 1.00 16.72 111 PRO B N 1
ATOM 3648 C CA . PRO B 1 111 ? 15.313 35.831 53.466 1.00 17.13 111 PRO B CA 1
ATOM 3649 C C . PRO B 1 111 ? 15.836 37.235 53.731 1.00 17.16 111 PRO B C 1
ATOM 3650 O O . PRO B 1 111 ? 15.072 38.195 53.615 1.00 17.80 111 PRO B O 1
ATOM 3654 N N . ASP B 1 112 ? 17.115 37.365 54.067 1.00 17.41 112 ASP B N 1
ATOM 3655 C CA . ASP B 1 112 ? 17.672 38.677 54.439 1.00 17.23 112 ASP B CA 1
ATOM 3656 C C . ASP B 1 112 ? 18.608 39.311 53.404 1.00 17.71 112 ASP B C 1
ATOM 3657 O O . ASP B 1 112 ? 19.290 38.616 52.644 1.00 17.68 112 ASP B O 1
ATOM 3662 N N . PHE B 1 113 ? 18.651 40.644 53.407 1.00 18.16 113 PHE B N 1
ATOM 3663 C CA . PHE B 1 113 ? 19.457 41.408 52.455 1.00 18.30 113 PHE B CA 1
ATOM 3664 C C . PHE B 1 113 ? 20.832 41.865 52.958 1.00 19.25 113 PHE B C 1
ATOM 3665 O O . PHE B 1 113 ? 21.704 42.212 52.151 1.00 18.24 113 PHE B O 1
ATOM 3673 N N . GLU B 1 114 ? 21.025 41.880 54.279 1.00 20.43 114 GLU B N 1
ATOM 3674 C CA . GLU B 1 114 ? 22.161 42.609 54.848 1.00 22.02 114 GLU B CA 1
ATOM 3675 C C . GLU B 1 114 ? 23.505 41.970 54.522 1.00 22.12 114 GLU B C 1
ATOM 3676 O O . GLU B 1 114 ? 24.468 42.675 54.240 1.00 22.11 114 GLU B O 1
ATOM 3682 N N . THR B 1 115 ? 23.550 40.641 54.547 1.00 21.92 115 THR B N 1
ATOM 3683 C CA . THR B 1 115 ? 24.761 39.897 54.200 1.00 23.10 115 THR B CA 1
ATOM 3684 C C . THR B 1 115 ? 25.335 40.217 52.796 1.00 22.22 115 THR B C 1
ATOM 3685 O O . THR B 1 115 ? 26.541 40.310 52.655 1.00 22.50 115 THR B O 1
ATOM 3689 N N . SER B 1 116 ? 24.498 40.406 51.772 1.00 21.41 116 SER B N 1
ATOM 3690 C CA . SER B 1 116 ? 25.050 40.711 50.445 1.00 21.21 116 SER B CA 1
ATOM 3691 C C . SER B 1 116 ? 24.813 42.109 49.829 1.00 20.40 116 SER B C 1
ATOM 3692 O O . SER B 1 116 ? 25.330 42.393 48.746 1.00 19.81 116 SER B O 1
ATOM 3695 N N . MET B 1 117 ? 24.063 42.975 50.508 1.00 19.88 117 MET B N 1
ATOM 3696 C CA . MET B 1 117 ? 23.837 44.330 50.005 1.00 19.58 117 MET B CA 1
ATOM 3697 C C . MET B 1 117 ? 25.160 45.080 49.998 1.00 19.12 117 MET B C 1
ATOM 3698 O O . MET B 1 117 ? 25.865 45.052 50.998 1.00 17.98 117 MET B O 1
ATOM 3703 N N . PRO B 1 118 ? 25.515 45.717 48.860 1.00 19.40 118 PRO B N 1
ATOM 3704 C CA . PRO B 1 118 ? 26.755 46.519 48.820 1.00 19.25 118 PRO B CA 1
ATOM 3705 C C . PRO B 1 118 ? 26.802 47.576 49.944 1.00 19.49 118 PRO B C 1
ATOM 3706 O O . PRO B 1 118 ? 25.922 48.458 50.035 1.00 18.98 118 PRO B O 1
ATOM 3710 N N A MET B 1 119 ? 27.828 47.444 50.781 0.50 19.52 119 MET B N 1
ATOM 3711 N N B MET B 1 119 ? 27.821 47.502 50.788 0.50 19.59 119 MET B N 1
ATOM 3712 C CA A MET B 1 119 ? 28.091 48.319 51.921 0.50 19.88 119 MET B CA 1
ATOM 3713 C CA B MET B 1 119 ? 27.916 48.434 51.909 0.50 20.01 119 MET B CA 1
ATOM 3714 C C A MET B 1 119 ? 28.515 49.703 51.448 0.50 19.48 119 MET B C 1
ATOM 3715 C C B MET B 1 119 ? 28.640 49.728 51.550 0.50 19.54 119 MET B C 1
ATOM 3716 O O A MET B 1 119 ? 28.073 50.714 51.981 0.50 19.54 119 MET B O 1
ATOM 3717 O O B MET B 1 119 ? 28.523 50.715 52.270 0.50 19.58 119 MET B O 1
ATOM 3726 N N . ILE B 1 120 ? 29.373 49.733 50.437 1.00 19.38 120 ILE B N 1
ATOM 3727 C CA . ILE B 1 120 ? 29.921 50.972 49.898 1.00 18.98 120 ILE B CA 1
ATOM 3728 C C . ILE B 1 120 ? 29.260 51.255 48.550 1.00 19.31 120 ILE B C 1
ATOM 3729 O O . ILE B 1 120 ? 29.594 50.646 47.524 1.00 18.71 120 ILE B O 1
ATOM 3734 N N . SER B 1 121 ? 28.309 52.188 48.552 1.00 19.31 121 SER B N 1
ATOM 3735 C CA . SER B 1 121 ? 27.437 52.360 47.393 1.00 19.29 121 SER B CA 1
ATOM 3736 C C . SER B 1 121 ? 26.843 53.750 47.347 1.00 19.33 121 SER B C 1
ATOM 3737 O O . SER B 1 121 ? 26.629 54.368 48.387 1.00 19.21 121 SER B O 1
ATOM 3740 N N . ASP B 1 122 ? 26.590 54.234 46.139 1.00 19.40 122 ASP B N 1
ATOM 3741 C CA . ASP B 1 122 ? 25.870 55.484 45.932 1.00 19.54 122 ASP B CA 1
ATOM 3742 C C . ASP B 1 122 ? 24.417 55.244 45.528 1.00 19.15 122 ASP B C 1
ATOM 3743 O O . ASP B 1 122 ? 23.725 56.169 45.121 1.00 19.20 122 ASP B O 1
ATOM 3748 N N . LYS B 1 123 ? 23.962 53.999 45.619 1.00 18.40 123 LYS B N 1
ATOM 3749 C CA . LYS B 1 123 ? 22.613 53.667 45.173 1.00 18.40 123 LYS B CA 1
ATOM 3750 C C . LYS B 1 123 ? 21.517 54.149 46.133 1.00 18.90 123 LYS B C 1
ATOM 3751 O O . LYS B 1 123 ? 21.615 53.991 47.360 1.00 18.25 123 LYS B O 1
ATOM 3757 N N . SER B 1 124 ? 20.479 54.722 45.533 1.00 18.72 124 SER B N 1
ATOM 3758 C CA . SER B 1 124 ? 19.221 55.031 46.191 1.00 19.48 124 SER B CA 1
ATOM 3759 C C . SER B 1 124 ? 18.261 53.823 46.053 1.00 19.10 124 SER B C 1
ATOM 3760 O O . SER B 1 124 ? 17.877 53.438 44.938 1.00 19.00 124 SER B O 1
ATOM 3763 N N . TRP B 1 125 ? 17.912 53.208 47.184 1.00 18.36 125 TRP B N 1
ATOM 3764 C CA . TRP B 1 125 ? 17.111 51.992 47.173 1.00 17.82 125 TRP B CA 1
ATOM 3765 C C . TRP B 1 125 ? 15.633 52.279 47.435 1.00 17.86 125 TRP B C 1
ATOM 3766 O O . TRP B 1 125 ? 15.265 53.214 48.149 1.00 17.35 125 TRP B O 1
ATOM 3777 N N . THR B 1 126 ? 14.802 51.426 46.861 1.00 17.43 126 THR B N 1
ATOM 3778 C CA . THR B 1 126 ? 13.372 51.454 47.049 1.00 18.11 126 THR B CA 1
ATOM 3779 C C . THR B 1 126 ? 13.039 50.299 48.026 1.00 17.04 126 THR B C 1
ATOM 3780 O O . THR B 1 126 ? 13.807 49.337 48.104 1.00 16.96 126 THR B O 1
ATOM 3784 N N . ALA B 1 127 ? 11.953 50.400 48.796 1.00 15.97 127 ALA B N 1
ATOM 3785 C CA . ALA B 1 127 ? 11.533 49.296 49.689 1.00 16.14 127 ALA B CA 1
ATOM 3786 C C . ALA B 1 127 ? 11.339 47.993 48.925 1.00 15.69 127 ALA B C 1
ATOM 3787 O O . ALA B 1 127 ? 11.786 46.945 49.375 1.00 15.06 127 ALA B O 1
ATOM 3789 N N . GLN B 1 128 ? 10.664 48.075 47.777 1.00 16.45 128 GLN B N 1
ATOM 3790 C CA . GLN B 1 128 ? 10.374 46.897 46.953 1.00 16.73 128 GLN B CA 1
ATOM 3791 C C . GLN B 1 128 ? 11.653 46.329 46.363 1.00 16.51 128 GLN B C 1
ATOM 3792 O O . GLN B 1 128 ? 11.803 45.120 46.275 1.00 17.26 128 GLN B O 1
ATOM 3798 N N . GLU B 1 129 ? 12.578 47.201 45.976 1.00 16.27 129 GLU B N 1
ATOM 3799 C CA . GLU B 1 129 ? 13.919 46.764 45.551 1.00 15.84 129 GLU B CA 1
ATOM 3800 C C . GLU B 1 129 ? 14.646 45.942 46.617 1.00 15.38 129 GLU B C 1
ATOM 3801 O O . GLU B 1 129 ? 15.216 44.897 46.311 1.00 14.89 129 GLU B O 1
ATOM 3807 N N . ILE B 1 130 ? 14.630 46.431 47.862 1.00 14.55 130 ILE B N 1
ATOM 3808 C CA . ILE B 1 130 ? 15.179 45.697 49.000 1.00 14.09 130 ILE B CA 1
ATOM 3809 C C . ILE B 1 130 ? 14.505 44.337 49.206 1.00 14.24 130 ILE B C 1
ATOM 3810 O O . ILE B 1 130 ? 15.183 43.339 49.472 1.00 13.68 130 ILE B O 1
ATOM 3815 N N . VAL B 1 131 ? 13.175 44.298 49.083 1.00 14.56 131 VAL B N 1
ATOM 3816 C CA . VAL B 1 131 ? 12.441 43.047 49.233 1.00 14.30 131 VAL B CA 1
ATOM 3817 C C . VAL B 1 131 ? 12.850 42.081 48.121 1.00 14.43 131 VAL B C 1
ATOM 3818 O O . VAL B 1 131 ? 13.138 40.922 48.392 1.00 14.80 131 VAL B O 1
ATOM 3822 N N . ASP B 1 132 ? 12.883 42.567 46.880 1.00 14.83 132 ASP B N 1
ATOM 3823 C CA . ASP B 1 132 ? 13.307 41.746 45.751 1.00 15.66 132 ASP B CA 1
ATOM 3824 C C . ASP B 1 132 ? 14.746 41.250 45.937 1.00 15.69 132 ASP B C 1
ATOM 3825 O O . ASP B 1 132 ? 15.027 40.084 45.674 1.00 16.18 132 ASP B O 1
ATOM 3830 N N . PHE B 1 133 ? 15.630 42.133 46.410 1.00 14.98 133 PHE B N 1
ATOM 3831 C CA . PHE B 1 133 ? 17.041 41.801 46.717 1.00 15.13 133 PHE B CA 1
ATOM 3832 C C . PHE B 1 133 ? 17.153 40.677 47.733 1.00 15.41 133 PHE B C 1
ATOM 3833 O O . PHE B 1 133 ? 17.978 39.768 47.580 1.00 15.60 133 PHE B O 1
ATOM 3841 N N . SER B 1 134 ? 16.329 40.745 48.781 1.00 15.67 134 SER B N 1
ATOM 3842 C CA . SER B 1 134 ? 16.335 39.735 49.834 1.00 16.30 134 SER B CA 1
ATOM 3843 C C . SER B 1 134 ? 15.977 38.351 49.300 1.00 16.30 134 SER B C 1
ATOM 3844 O O . SER B 1 134 ? 16.580 37.351 49.702 1.00 16.39 134 SER B O 1
ATOM 3847 N N . PHE B 1 135 ? 14.978 38.291 48.427 1.00 16.63 135 PHE B N 1
ATOM 3848 C CA . PHE B 1 135 ? 14.574 37.017 47.840 1.00 17.61 135 PHE B CA 1
ATOM 3849 C C . PHE B 1 135 ? 15.540 36.564 46.755 1.00 17.40 135 PHE B C 1
ATOM 3850 O O . PHE B 1 135 ? 15.666 35.384 46.510 1.00 18.22 135 PHE B O 1
ATOM 3858 N N . ARG B 1 136 ? 16.238 37.510 46.134 1.00 17.87 136 ARG B N 1
ATOM 3859 C CA . ARG B 1 136 ? 17.263 37.179 45.149 1.00 17.41 136 ARG B CA 1
ATOM 3860 C C . ARG B 1 136 ? 18.495 36.524 45.798 1.00 17.49 136 ARG B C 1
ATOM 3861 O O . ARG B 1 136 ? 19.044 35.552 45.265 1.00 17.69 136 ARG B O 1
ATOM 3869 N N . HIS B 1 137 ? 18.908 37.031 46.964 1.00 17.44 137 HIS B N 1
ATOM 3870 C CA . HIS B 1 137 ? 20.217 36.698 47.539 1.00 17.05 137 HIS B CA 1
ATOM 3871 C C . HIS B 1 137 ? 20.173 35.965 48.877 1.00 17.59 137 HIS B C 1
ATOM 3872 O O . HIS B 1 137 ? 21.168 35.348 49.289 1.00 16.44 137 HIS B O 1
ATOM 3879 N N . GLY B 1 138 ? 19.036 36.057 49.564 1.00 17.92 138 GLY B N 1
ATOM 3880 C CA . GLY B 1 138 ? 18.907 35.506 50.907 1.00 18.56 138 GLY B CA 1
ATOM 3881 C C . GLY B 1 138 ? 18.230 34.164 50.839 1.00 19.64 138 GLY B C 1
ATOM 3882 O O . GLY B 1 138 ? 17.809 33.738 49.765 1.00 19.85 138 GLY B O 1
ATOM 3883 N N . VAL B 1 139 ? 18.100 33.522 51.994 1.00 20.03 139 VAL B N 1
ATOM 3884 C CA . VAL B 1 139 ? 17.551 32.171 52.126 1.00 20.71 139 VAL B CA 1
ATOM 3885 C C . VAL B 1 139 ? 16.274 32.207 52.977 1.00 20.79 139 VAL B C 1
ATOM 3886 O O . VAL B 1 139 ? 16.296 32.659 54.127 1.00 20.77 139 VAL B O 1
ATOM 3890 N N . GLN B 1 140 ? 15.161 31.743 52.415 1.00 21.06 140 GLN B N 1
ATOM 3891 C CA . GLN B 1 140 ? 13.903 31.718 53.156 1.00 21.50 140 GLN B CA 1
ATOM 3892 C C . GLN B 1 140 ? 13.736 30.410 53.922 1.00 22.08 140 GLN B C 1
ATOM 3893 O O . GLN B 1 140 ? 13.962 29.338 53.373 1.00 22.63 140 GLN B O 1
ATOM 3899 N N . LYS B 1 141 ? 13.402 30.515 55.208 1.00 22.22 141 LYS B N 1
ATOM 3900 C CA . LYS B 1 141 ? 13.087 29.356 56.036 1.00 22.60 141 LYS B CA 1
ATOM 3901 C C . LYS B 1 141 ? 11.590 29.358 56.336 1.00 22.44 141 LYS B C 1
ATOM 3902 O O . LYS B 1 141 ? 10.846 30.184 55.810 1.00 22.05 141 LYS B O 1
ATOM 3908 N N . GLU B 1 142 ? 11.146 28.423 57.165 1.00 22.87 142 GLU B N 1
ATOM 3909 C CA . GLU B 1 142 ? 9.723 28.323 57.478 1.00 22.95 142 GLU B CA 1
ATOM 3910 C C . GLU B 1 142 ? 9.338 29.337 58.544 1.00 22.10 142 GLU B C 1
ATOM 3911 O O . GLU B 1 142 ? 10.046 29.472 59.535 1.00 21.79 142 GLU B O 1
ATOM 3917 N N . PRO B 1 143 ? 8.205 30.036 58.355 1.00 21.68 143 PRO B N 1
ATOM 3918 C CA . PRO B 1 143 ? 7.686 30.839 59.451 1.00 21.24 143 PRO B CA 1
ATOM 3919 C C . PRO B 1 143 ? 7.689 30.032 60.759 1.00 20.90 143 PRO B C 1
ATOM 3920 O O . PRO B 1 143 ? 7.314 28.852 60.766 1.00 20.46 143 PRO B O 1
ATOM 3924 N N . TRP B 1 144 ? 8.159 30.663 61.834 1.00 20.22 144 TRP B N 1
ATOM 3925 C CA . TRP B 1 144 ? 8.223 30.068 63.184 1.00 20.06 144 TRP B CA 1
ATOM 3926 C C . TRP B 1 144 ? 9.293 29.000 63.385 1.00 19.76 144 TRP B C 1
ATOM 3927 O O . TRP B 1 144 ? 9.264 28.305 64.385 1.00 20.11 144 TRP B O 1
ATOM 3938 N N . HIS B 1 145 ? 10.244 28.887 62.459 1.00 20.02 145 HIS B N 1
ATOM 3939 C CA . HIS B 1 145 ? 11.338 27.901 62.549 1.00 20.02 145 HIS B CA 1
ATOM 3940 C C . HIS B 1 145 ? 12.136 28.061 63.841 1.00 19.41 145 HIS B C 1
ATOM 3941 O O . HIS B 1 145 ? 12.655 27.093 64.409 1.00 19.73 145 HIS B O 1
ATOM 3948 N N . GLY B 1 146 ? 12.217 29.300 64.308 1.00 19.09 146 GLY B N 1
ATOM 3949 C CA . GLY B 1 146 ? 13.036 29.654 65.455 1.00 17.86 146 GLY B CA 1
ATOM 3950 C C . GLY B 1 146 ? 13.451 31.093 65.259 1.00 17.23 146 GLY B C 1
ATOM 3951 O O . GLY B 1 146 ? 13.035 31.733 64.297 1.00 16.71 146 GLY B O 1
ATOM 3952 N N . MET B 1 147 ? 14.256 31.614 66.171 1.00 16.51 147 MET B N 1
ATOM 3953 C CA . MET B 1 147 ? 14.644 33.006 66.060 1.00 16.30 147 MET B CA 1
ATOM 3954 C C . MET B 1 147 ? 15.851 33.153 65.141 1.00 15.88 147 MET B C 1
ATOM 3955 O O . MET B 1 147 ? 16.875 32.496 65.331 1.00 15.07 147 MET B O 1
ATOM 3960 N N . GLU B 1 148 ? 15.703 34.032 64.156 1.00 15.65 148 GLU B N 1
ATOM 3961 C CA . GLU B 1 148 ? 16.813 34.484 63.343 1.00 16.53 148 GLU B CA 1
ATOM 3962 C C . GLU B 1 148 ? 16.600 35.938 62.936 1.00 16.01 148 GLU B C 1
ATOM 3963 O O . GLU B 1 148 ? 15.650 36.268 62.219 1.00 15.58 148 GLU B O 1
ATOM 3969 N N . TYR B 1 149 ? 17.484 36.811 63.408 1.00 15.80 149 TYR B N 1
ATOM 3970 C CA . TYR B 1 149 ? 17.343 38.246 63.182 1.00 15.56 149 TYR B CA 1
ATOM 3971 C C . TYR B 1 149 ? 16.956 38.617 61.748 1.00 15.50 149 TYR B C 1
ATOM 3972 O O . TYR B 1 149 ? 17.648 38.260 60.768 1.00 16.46 149 TYR B O 1
ATOM 3981 N N . SER B 1 150 ? 15.860 39.352 61.610 1.00 14.02 150 SER B N 1
ATOM 3982 C CA . SER B 1 150 ? 15.340 39.670 60.286 1.00 13.64 150 SER B CA 1
ATOM 3983 C C . SER B 1 150 ? 15.195 41.172 60.056 1.00 13.94 150 SER B C 1
ATOM 3984 O O . SER B 1 150 ? 14.406 41.853 60.739 1.00 14.27 150 SER B O 1
ATOM 3987 N N . ASN B 1 151 ? 15.959 41.678 59.088 1.00 13.60 151 ASN B N 1
ATOM 3988 C CA . ASN B 1 151 ? 15.808 43.048 58.624 1.00 13.82 151 ASN B CA 1
ATOM 3989 C C . ASN B 1 151 ? 14.617 43.195 57.698 1.00 13.33 151 ASN B C 1
ATOM 3990 O O . ASN B 1 151 ? 13.899 44.191 57.749 1.00 12.91 151 ASN B O 1
ATOM 3995 N N . THR B 1 152 ? 14.424 42.183 56.858 1.00 12.91 152 THR B N 1
ATOM 3996 C CA . THR B 1 152 ? 13.369 42.183 55.857 1.00 12.87 152 THR B CA 1
ATOM 3997 C C . THR B 1 152 ? 11.977 42.344 56.493 1.00 12.26 152 THR B C 1
ATOM 3998 O O . THR B 1 152 ? 11.153 43.081 55.968 1.00 11.92 152 THR B O 1
ATOM 4002 N N . GLY B 1 153 ? 11.740 41.663 57.620 1.00 12.64 153 GLY B N 1
ATOM 4003 C CA . GLY B 1 153 ? 10.486 41.818 58.383 1.00 12.76 153 GLY B CA 1
ATOM 4004 C C . GLY B 1 153 ? 10.141 43.274 58.627 1.00 12.64 153 GLY B C 1
ATOM 4005 O O . GLY B 1 153 ? 8.995 43.708 58.442 1.00 12.40 153 GLY B O 1
ATOM 4006 N N . TYR B 1 154 ? 11.158 44.046 59.008 1.00 12.66 154 TYR B N 1
ATOM 4007 C CA . TYR B 1 154 ? 10.976 45.466 59.307 1.00 11.86 154 TYR B CA 1
ATOM 4008 C C . TYR B 1 154 ? 10.789 46.302 58.085 1.00 11.50 154 TYR B C 1
ATOM 4009 O O . TYR B 1 154 ? 10.059 47.288 58.127 1.00 11.33 154 TYR B O 1
ATOM 4018 N N . VAL B 1 155 ? 11.416 45.906 56.976 1.00 11.03 155 VAL B N 1
ATOM 4019 C CA . VAL B 1 155 ? 11.138 46.578 55.710 1.00 10.72 155 VAL B CA 1
ATOM 4020 C C . VAL B 1 155 ? 9.656 46.412 55.276 1.00 11.19 155 VAL B C 1
ATOM 4021 O O . VAL B 1 155 ? 8.985 47.386 54.899 1.00 11.56 155 VAL B O 1
ATOM 4025 N N . LEU B 1 156 ? 9.159 45.185 55.334 1.00 11.34 156 LEU B N 1
ATOM 4026 C CA . LEU B 1 156 ? 7.740 44.921 55.084 1.00 12.18 156 LEU B CA 1
ATOM 4027 C C . LEU B 1 156 ? 6.807 45.669 56.061 1.00 12.56 156 LEU B C 1
ATOM 4028 O O . LEU B 1 156 ? 5.770 46.198 55.650 1.00 13.25 156 LEU B O 1
ATOM 4033 N N . ALA B 1 157 ? 7.158 45.691 57.351 1.00 12.30 157 ALA B N 1
ATOM 4034 C CA . ALA B 1 157 ? 6.431 46.527 58.322 1.00 12.18 157 ALA B CA 1
ATOM 4035 C C . ALA B 1 157 ? 6.279 47.994 57.850 1.00 12.33 157 ALA B C 1
ATOM 4036 O O . ALA B 1 157 ? 5.172 48.551 57.863 1.00 12.61 157 ALA B O 1
ATOM 4038 N N . GLY B 1 158 ? 7.366 48.606 57.395 1.00 11.82 158 GLY B N 1
ATOM 4039 C CA . GLY B 1 158 ? 7.296 49.983 56.886 1.00 11.94 158 GLY B CA 1
ATOM 4040 C C . GLY B 1 158 ? 6.363 50.124 55.692 1.00 12.52 158 GLY B C 1
ATOM 4041 O O . GLY B 1 158 ? 5.703 51.163 55.515 1.00 12.16 158 GLY B O 1
ATOM 4042 N N . MET B 1 159 ? 6.306 49.073 54.869 1.00 13.05 159 MET B N 1
ATOM 4043 C CA . MET B 1 159 ? 5.490 49.078 53.664 1.00 13.83 159 MET B CA 1
ATOM 4044 C C . MET B 1 159 ? 4.002 49.023 54.021 1.00 13.45 159 MET B C 1
ATOM 4045 O O . MET B 1 159 ? 3.194 49.684 53.384 1.00 14.64 159 MET B O 1
ATOM 4050 N N . ILE B 1 160 ? 3.659 48.241 55.040 1.00 13.53 160 ILE B N 1
ATOM 4051 C CA . ILE B 1 160 ? 2.313 48.281 55.640 1.00 13.67 160 ILE B CA 1
ATOM 4052 C C . ILE B 1 160 ? 1.997 49.706 56.123 1.00 13.88 160 ILE B C 1
ATOM 4053 O O . ILE B 1 160 ? 0.963 50.284 55.761 1.00 14.21 160 ILE B O 1
ATOM 4058 N N . ILE B 1 161 ? 2.908 50.297 56.892 1.00 13.48 161 ILE B N 1
ATOM 4059 C CA . ILE B 1 161 ? 2.697 51.663 57.370 1.00 13.33 161 ILE B CA 1
ATOM 4060 C C . ILE B 1 161 ? 2.456 52.618 56.207 1.00 14.06 161 ILE B C 1
ATOM 4061 O O . ILE B 1 161 ? 1.515 53.421 56.243 1.00 14.46 161 ILE B O 1
ATOM 4066 N N . ALA B 1 162 ? 3.327 52.554 55.197 1.00 14.42 162 ALA B N 1
ATOM 4067 C CA . ALA B 1 162 ? 3.200 53.401 54.009 1.00 16.06 162 ALA B CA 1
ATOM 4068 C C . ALA B 1 162 ? 1.849 53.165 53.320 1.00 16.81 162 ALA B C 1
ATOM 4069 O O . ALA B 1 162 ? 1.219 54.113 52.859 1.00 17.64 162 ALA B O 1
ATOM 4071 N N . HIS B 1 163 ? 1.420 51.902 53.239 1.00 17.22 163 HIS B N 1
ATOM 4072 C CA . HIS B 1 163 ? 0.170 51.599 52.556 1.00 17.65 163 HIS B CA 1
ATOM 4073 C C . HIS B 1 163 ? -1.033 52.177 53.296 1.00 17.53 163 HIS B C 1
ATOM 4074 O O . HIS B 1 163 ? -1.844 52.894 52.713 1.00 17.96 163 HIS B O 1
ATOM 4081 N N . GLU B 1 164 ? -1.130 51.881 54.588 1.00 17.99 164 GLU B N 1
ATOM 4082 C CA . GLU B 1 164 ? -2.307 52.262 55.359 1.00 18.00 164 GLU B CA 1
ATOM 4083 C C . GLU B 1 164 ? -2.446 53.759 55.507 1.00 17.99 164 GLU B C 1
ATOM 4084 O O . GLU B 1 164 ? -3.561 54.288 55.526 1.00 18.51 164 GLU B O 1
ATOM 4090 N N . THR B 1 165 ? -1.309 54.448 55.552 1.00 17.38 165 THR B N 1
ATOM 4091 C CA . THR B 1 165 ? -1.285 55.893 55.759 1.00 15.77 165 THR B CA 1
ATOM 4092 C C . THR B 1 165 ? -1.265 56.682 54.449 1.00 15.85 165 THR B C 1
ATOM 4093 O O . THR B 1 165 ? -1.536 57.887 54.457 1.00 15.77 165 THR B O 1
ATOM 4097 N N . GLY B 1 166 ? -0.932 56.027 53.335 1.00 15.52 166 GLY B N 1
ATOM 4098 C CA . GLY B 1 166 ? -0.851 56.731 52.042 1.00 15.30 166 GLY B CA 1
ATOM 4099 C C . GLY B 1 166 ? 0.298 57.739 51.902 1.00 15.77 166 GLY B C 1
ATOM 4100 O O . GLY B 1 166 ? 0.323 58.543 50.956 1.00 16.35 166 GLY B O 1
ATOM 4101 N N . LYS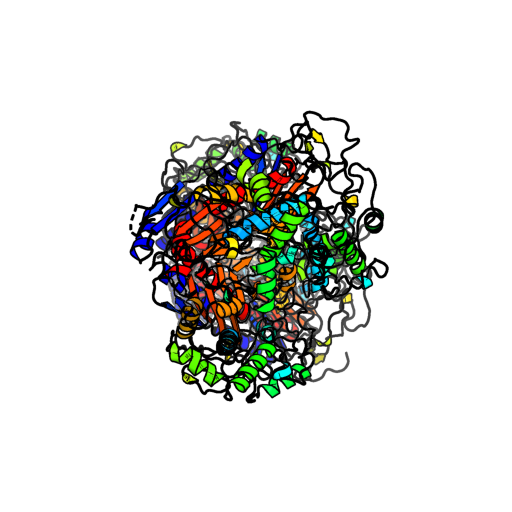 B 1 167 ? 1.252 57.696 52.838 1.00 15.58 167 LYS B N 1
ATOM 4102 C CA . LYS B 1 167 ? 2.457 58.540 52.820 1.00 15.33 167 LYS B CA 1
ATOM 4103 C C . LYS B 1 167 ? 3.691 57.705 53.216 1.00 14.55 167 LYS B C 1
ATOM 4104 O O . LYS B 1 167 ? 3.534 56.630 53.802 1.00 14.71 167 LYS B O 1
ATOM 4110 N N . PRO B 1 168 ? 4.919 58.172 52.888 1.00 13.76 168 PRO B N 1
ATOM 4111 C CA . PRO B 1 168 ? 6.106 57.412 53.328 1.00 13.70 168 PRO B CA 1
ATOM 4112 C C . PRO B 1 168 ? 6.060 57.224 54.854 1.00 12.80 168 PRO B C 1
ATOM 4113 O O . PRO B 1 168 ? 5.531 58.095 55.536 1.00 12.56 168 PRO B O 1
ATOM 4117 N N . TYR B 1 169 ? 6.548 56.091 55.364 1.00 12.59 169 TYR B N 1
ATOM 4118 C CA . TYR B 1 169 ? 6.504 55.793 56.812 1.00 12.80 169 TYR B CA 1
ATOM 4119 C C . TYR B 1 169 ? 7.154 56.884 57.703 1.00 12.66 169 TYR B C 1
ATOM 4120 O O . TYR B 1 169 ? 6.868 56.968 58.898 1.00 13.09 169 TYR B O 1
ATOM 4129 N N . SER B 1 170 ? 8.020 57.702 57.109 1.00 12.48 170 SER B N 1
ATOM 4130 C CA . SER B 1 170 ? 8.628 58.854 57.784 1.00 12.81 170 SER B CA 1
ATOM 4131 C C . SER B 1 170 ? 7.594 59.851 58.327 1.00 12.75 170 SER B C 1
ATOM 4132 O O . SER B 1 170 ? 7.776 60.397 59.425 1.00 11.44 170 SER B O 1
ATOM 4135 N N . ASP B 1 171 ? 6.518 60.073 57.561 1.00 11.95 171 ASP B N 1
ATOM 4136 C CA . ASP B 1 171 ? 5.427 60.955 57.988 1.00 12.81 171 ASP B CA 1
ATOM 4137 C C . ASP B 1 171 ? 4.699 60.418 59.223 1.00 12.59 171 ASP B C 1
ATOM 4138 O O . ASP B 1 171 ? 4.283 61.190 60.079 1.00 12.38 171 ASP B O 1
ATOM 4143 N N . HIS B 1 172 ? 4.511 59.101 59.262 1.00 12.34 172 HIS B N 1
ATOM 4144 C CA . HIS B 1 172 ? 3.841 58.424 60.361 1.00 12.76 172 HIS B CA 1
ATOM 4145 C C . HIS B 1 172 ? 4.668 58.551 61.658 1.00 12.51 172 HIS B C 1
ATOM 4146 O O . HIS B 1 172 ? 4.159 58.931 62.718 1.00 12.31 172 HIS B O 1
ATOM 4153 N N . LEU B 1 173 ? 5.954 58.241 61.550 1.00 12.10 173 LEU B N 1
ATOM 4154 C CA . LEU B 1 173 ? 6.891 58.366 62.673 1.00 12.89 173 LEU B CA 1
ATOM 4155 C C . LEU B 1 173 ? 7.059 59.802 63.153 1.00 12.46 173 LEU B C 1
ATOM 4156 O O . LEU B 1 173 ? 7.116 60.041 64.350 1.00 12.75 173 LEU B O 1
ATOM 4161 N N . ARG B 1 174 ? 7.147 60.747 62.223 1.00 12.62 174 ARG B N 1
ATOM 4162 C CA . ARG B 1 174 ? 7.302 62.171 62.575 1.00 12.91 174 ARG B CA 1
ATOM 4163 C C . ARG B 1 174 ? 6.050 62.742 63.246 1.00 13.77 174 ARG B C 1
ATOM 4164 O O . ARG B 1 174 ? 6.142 63.341 64.339 1.00 14.32 174 ARG B O 1
ATOM 4172 N N . SER B 1 175 ? 4.889 62.555 62.613 1.00 13.25 175 SER B N 1
ATOM 4173 C CA . SER B 1 175 ? 3.635 63.149 63.115 1.00 14.08 175 SER B CA 1
ATOM 4174 C C . SER B 1 175 ? 3.158 62.562 64.450 1.00 13.88 175 SER B C 1
ATOM 4175 O O . SER B 1 175 ? 2.587 63.278 65.280 1.00 14.20 175 SER B O 1
ATOM 4178 N N . ARG B 1 176 ? 3.417 61.272 64.665 1.00 13.36 176 ARG B N 1
ATOM 4179 C CA . ARG B 1 176 ? 2.889 60.552 65.830 1.00 13.03 176 ARG B CA 1
ATOM 4180 C C . ARG B 1 176 ? 3.941 60.140 66.869 1.00 12.94 176 ARG B C 1
ATOM 4181 O O . ARG B 1 176 ? 3.598 59.636 67.958 1.00 12.64 176 ARG B O 1
ATOM 4189 N N . ILE B 1 177 ? 5.213 60.350 66.542 1.00 12.39 177 ILE B N 1
ATOM 4190 C CA . ILE B 1 177 ? 6.281 60.140 67.537 1.00 12.74 177 ILE B CA 1
ATOM 4191 C C . ILE B 1 177 ? 7.125 61.393 67.704 1.00 12.77 177 ILE B C 1
ATOM 4192 O O . ILE B 1 177 ? 7.061 62.024 68.760 1.00 13.56 177 ILE B O 1
ATOM 4197 N N . PHE B 1 178 ? 7.867 61.793 66.669 1.00 12.76 178 PHE B N 1
ATOM 4198 C CA . PHE B 1 178 ? 8.902 62.823 66.857 1.00 12.78 178 PHE B CA 1
ATOM 4199 C C . PHE B 1 178 ? 8.323 64.155 67.284 1.00 13.14 178 PHE B C 1
ATOM 4200 O O . PHE B 1 178 ? 8.807 64.763 68.247 1.00 13.30 178 PHE B O 1
ATOM 4208 N N . ALA B 1 179 ? 7.304 64.615 66.552 1.00 13.45 179 ALA B N 1
ATOM 4209 C CA . ALA B 1 179 ? 6.726 65.946 66.760 1.00 13.22 179 ALA B CA 1
ATOM 4210 C C . ALA B 1 179 ? 6.063 66.133 68.144 1.00 14.22 179 ALA B C 1
ATOM 4211 O O . ALA B 1 179 ? 6.375 67.106 68.824 1.00 13.88 179 ALA B O 1
ATOM 4213 N N . PRO B 1 180 ? 5.137 65.223 68.553 1.00 14.80 180 PRO B N 1
ATOM 4214 C CA . PRO B 1 180 ? 4.568 65.345 69.903 1.00 14.97 180 PRO B CA 1
ATOM 4215 C C . PRO B 1 180 ? 5.602 65.282 71.029 1.00 15.54 180 PRO B C 1
ATOM 4216 O O . PRO B 1 180 ? 5.386 65.861 72.095 1.00 15.46 180 PRO B O 1
ATOM 4220 N N . LEU B 1 181 ? 6.710 64.590 70.797 1.00 15.88 181 LEU B N 1
ATOM 4221 C CA . LEU B 1 181 ? 7.724 64.431 71.838 1.00 15.81 181 LEU B CA 1
ATOM 4222 C C . LEU B 1 181 ? 8.795 65.511 71.810 1.00 15.65 181 LEU B C 1
ATOM 4223 O O . LEU B 1 181 ? 9.629 65.560 72.695 1.00 15.99 181 LEU B O 1
ATOM 4228 N N . GLY B 1 182 ? 8.758 66.382 70.804 1.00 15.41 182 GLY B N 1
ATOM 4229 C CA . GLY B 1 182 ? 9.768 67.426 70.665 1.00 15.45 182 GLY B CA 1
ATOM 4230 C C . GLY B 1 182 ? 11.149 66.885 70.322 1.00 15.29 182 GLY B C 1
ATOM 4231 O O . GLY B 1 182 ? 12.174 67.438 70.751 1.00 14.37 182 GLY B O 1
ATOM 4232 N N . MET B 1 183 ? 11.169 65.786 69.563 1.00 14.94 183 MET B N 1
ATOM 4233 C CA . MET B 1 183 ? 12.406 65.260 68.989 1.00 15.09 183 MET B CA 1
ATOM 4234 C C . MET B 1 183 ? 12.752 66.041 67.724 1.00 15.50 183 MET B C 1
ATOM 4235 O O . MET B 1 183 ? 12.271 65.729 66.611 1.00 16.03 183 MET B O 1
ATOM 4240 N N . LYS B 1 184 ? 13.591 67.060 67.897 1.00 14.78 184 LYS B N 1
ATOM 4241 C CA . LYS B 1 184 ? 13.909 67.994 66.823 1.00 14.87 184 LYS B CA 1
ATOM 4242 C C . LYS B 1 184 ? 15.207 67.658 66.122 1.00 14.58 184 LYS B C 1
ATOM 4243 O O . LYS B 1 184 ? 15.519 68.248 65.094 1.00 14.26 184 LYS B O 1
ATOM 4249 N N . ASP B 1 185 ? 15.946 66.694 66.667 1.00 14.34 185 ASP B N 1
ATOM 4250 C CA . ASP B 1 185 ? 17.217 66.273 66.081 1.00 14.34 185 ASP B CA 1
ATOM 4251 C C . ASP B 1 185 ? 17.165 64.818 65.582 1.00 14.22 185 ASP B C 1
ATOM 4252 O O . ASP B 1 185 ? 18.162 64.079 65.639 1.00 13.34 185 ASP B O 1
ATOM 4257 N N . THR B 1 186 ? 16.002 64.436 65.065 1.00 13.69 186 THR B N 1
ATOM 4258 C CA . THR B 1 186 ? 15.755 63.068 64.633 1.00 13.50 186 THR B CA 1
ATOM 4259 C C . THR B 1 186 ? 15.193 63.075 63.213 1.00 14.01 186 THR B C 1
ATOM 4260 O O . THR B 1 186 ? 14.249 63.837 62.934 1.00 14.55 186 THR B O 1
ATOM 4264 N N . TRP B 1 187 ? 15.765 62.251 62.324 1.00 13.51 187 TRP B N 1
ATOM 4265 C CA . TRP B 1 187 ? 15.268 62.120 60.938 1.00 13.88 187 TRP B CA 1
ATOM 4266 C C . TRP B 1 187 ? 15.186 60.673 60.486 1.00 13.79 187 TRP B C 1
ATOM 4267 O O . TRP B 1 187 ? 15.862 59.804 61.039 1.00 12.41 187 TRP B O 1
ATOM 4278 N N . VAL B 1 188 ? 14.369 60.441 59.451 1.00 13.76 188 VAL B N 1
ATOM 4279 C CA . VAL B 1 188 ? 14.239 59.119 58.824 1.00 13.63 188 VAL B CA 1
ATOM 4280 C C . VAL B 1 188 ? 14.972 59.177 57.466 1.00 14.09 188 VAL B C 1
ATOM 4281 O O . VAL B 1 188 ? 14.503 59.814 56.536 1.00 13.57 188 VAL B O 1
ATOM 4285 N N . GLY B 1 189 ? 16.117 58.495 57.377 1.00 14.93 189 GLY B N 1
ATOM 4286 C CA . GLY B 1 189 ? 17.111 58.691 56.299 1.00 14.92 189 GLY B CA 1
ATOM 4287 C C . GLY B 1 189 ? 16.753 58.344 54.864 1.00 14.88 189 GLY B C 1
ATOM 4288 O O . GLY B 1 189 ? 17.316 58.915 53.928 1.00 14.34 189 GLY B O 1
ATOM 4289 N N . THR B 1 190 ? 15.813 57.425 54.686 1.00 15.06 190 THR B N 1
ATOM 4290 C CA . THR B 1 190 ? 15.309 57.066 53.357 1.00 15.65 190 THR B CA 1
ATOM 4291 C C . THR B 1 190 ? 14.471 58.186 52.745 1.00 15.85 190 THR B C 1
ATOM 4292 O O . THR B 1 190 ? 14.514 58.422 51.541 1.00 16.34 190 THR B O 1
ATOM 4296 N N . HIS B 1 191 ? 13.720 58.890 53.583 1.00 16.07 191 HIS B N 1
ATOM 4297 C CA . HIS B 1 191 ? 12.708 59.811 53.097 1.00 16.51 191 HIS B CA 1
ATOM 4298 C C . HIS B 1 191 ? 12.927 61.270 53.498 1.00 17.39 191 HIS B C 1
ATOM 4299 O O . HIS B 1 191 ? 12.192 62.151 53.055 1.00 17.53 191 HIS B O 1
ATOM 4306 N N . GLU B 1 192 ? 13.911 61.535 54.350 1.00 17.48 192 GLU B N 1
ATOM 4307 C CA . GLU B 1 192 ? 14.123 62.910 54.810 1.00 18.35 192 GLU B CA 1
ATOM 4308 C C . GLU B 1 192 ? 15.594 63.286 54.680 1.00 18.90 192 GLU B C 1
ATOM 4309 O O . GLU B 1 192 ? 16.463 62.446 54.831 1.00 19.09 192 GLU B O 1
ATOM 4315 N N . THR B 1 193 ? 15.861 64.547 54.380 1.00 20.61 193 THR B N 1
ATOM 4316 C CA . THR B 1 193 ? 17.232 65.051 54.385 1.00 21.98 193 THR B CA 1
ATOM 4317 C C . THR B 1 193 ? 17.571 65.528 55.795 1.00 21.76 193 THR B C 1
ATOM 4318 O O . THR B 1 193 ? 16.756 66.166 56.459 1.00 21.96 193 THR B O 1
ATOM 4322 N N . PHE B 1 194 ? 18.757 65.162 56.262 1.00 22.04 194 PHE B N 1
ATOM 4323 C CA . PHE B 1 194 ? 19.238 65.557 57.580 1.00 21.92 194 PHE B CA 1
ATOM 4324 C C . PHE B 1 194 ? 20.528 66.380 57.419 1.00 22.22 194 PHE B C 1
ATOM 4325 O O . PHE B 1 194 ? 21.229 66.239 56.415 1.00 21.81 194 PHE B O 1
ATOM 4333 N N . PRO B 1 195 ? 20.847 67.245 58.402 1.00 22.44 195 PRO B N 1
ATOM 4334 C CA . PRO B 1 195 ? 22.048 68.045 58.213 1.00 22.13 195 PRO B CA 1
ATOM 4335 C C . PRO B 1 195 ? 23.319 67.207 58.441 1.00 22.30 195 PRO B C 1
ATOM 4336 O O . PRO B 1 195 ? 23.666 66.903 59.583 1.00 21.43 195 PRO B O 1
ATOM 4340 N N . ILE B 1 196 ? 23.987 66.827 57.346 1.00 22.30 196 ILE B N 1
ATOM 4341 C CA . ILE B 1 196 ? 25.204 66.000 57.415 1.00 22.79 196 ILE B CA 1
ATOM 4342 C C . ILE B 1 196 ? 26.342 66.665 58.198 1.00 22.37 196 ILE B C 1
ATOM 4343 O O . ILE B 1 196 ? 27.152 65.968 58.823 1.00 22.25 196 ILE B O 1
ATOM 4348 N N . GLU B 1 197 ? 26.389 67.998 58.178 1.00 21.73 197 GLU B N 1
ATOM 4349 C CA . GLU B 1 197 ? 27.434 68.745 58.884 1.00 21.66 197 GLU B CA 1
ATOM 4350 C C . GLU B 1 197 ? 27.356 68.542 60.404 1.00 20.22 197 GLU B C 1
ATOM 4351 O O . GLU B 1 197 ? 28.339 68.725 61.114 1.00 20.37 197 GLU B O 1
ATOM 4357 N N . ARG B 1 198 ? 26.190 68.133 60.889 1.00 18.12 198 ARG B N 1
ATOM 4358 C CA . ARG B 1 198 ? 25.994 67.912 62.315 1.00 16.39 198 ARG B CA 1
ATOM 4359 C C . ARG B 1 198 ? 26.297 66.477 62.714 1.00 15.28 198 ARG B C 1
ATOM 4360 O O . ARG B 1 198 ? 26.353 66.168 63.898 1.00 15.33 198 ARG B O 1
ATOM 4368 N N . GLU B 1 199 ? 26.493 65.602 61.732 1.00 14.13 199 GLU B N 1
ATOM 4369 C CA . GLU B 1 199 ? 26.716 64.191 62.011 1.00 13.31 199 GLU B CA 1
ATOM 4370 C C . GLU B 1 199 ? 28.148 63.917 62.472 1.00 13.32 199 GLU B C 1
ATOM 4371 O O . GLU B 1 199 ? 29.108 64.388 61.845 1.00 12.57 199 GLU B O 1
ATOM 4377 N N . ALA B 1 200 ? 28.278 63.146 63.555 1.00 12.97 200 ALA B N 1
ATOM 4378 C CA . ALA B 1 200 ? 29.571 62.632 63.981 1.00 12.78 200 ALA B CA 1
ATOM 4379 C C . ALA B 1 200 ? 30.062 61.714 62.887 1.00 13.06 200 ALA B C 1
ATOM 4380 O O . ALA B 1 200 ? 29.293 60.913 62.332 1.00 12.90 200 ALA B O 1
ATOM 4382 N N . ARG B 1 201 ? 31.339 61.821 62.556 1.00 13.31 201 ARG B N 1
ATOM 4383 C CA . ARG B 1 201 ? 31.901 60.921 61.560 1.00 14.04 201 ARG B CA 1
ATOM 4384 C C . ARG B 1 201 ? 31.913 59.543 62.182 1.00 14.21 201 ARG B C 1
ATOM 4385 O O . ARG B 1 201 ? 31.959 59.407 63.414 1.00 14.30 201 ARG B O 1
ATOM 4393 N N . GLY B 1 202 ? 31.827 58.525 61.335 1.00 14.80 202 GLY B N 1
ATOM 4394 C CA . GLY B 1 202 ? 31.918 57.138 61.796 1.00 14.95 202 GLY B CA 1
ATOM 4395 C C . GLY B 1 202 ? 33.197 56.525 61.265 1.00 15.19 202 GLY B C 1
ATOM 4396 O O . GLY B 1 202 ? 33.642 56.847 60.163 1.00 15.04 202 GLY B O 1
ATOM 4397 N N . TYR B 1 203 ? 33.796 55.657 62.062 1.00 16.14 203 TYR B N 1
ATOM 4398 C CA . TYR B 1 203 ? 35.096 55.075 61.732 1.00 17.81 203 TYR B CA 1
ATOM 4399 C C . TYR B 1 203 ? 35.066 53.567 61.827 1.00 18.52 203 TYR B C 1
ATOM 4400 O O . TYR B 1 203 ? 34.650 53.013 62.842 1.00 18.59 203 TYR B O 1
ATOM 4409 N N . MET B 1 204 ? 35.513 52.913 60.762 1.00 20.20 204 MET B N 1
ATOM 4410 C CA . MET B 1 204 ? 35.707 51.464 60.766 1.00 22.45 204 MET B CA 1
ATOM 4411 C C . MET B 1 204 ? 37.170 51.147 61.072 1.00 24.18 204 MET B C 1
ATOM 4412 O O . MET B 1 204 ? 38.068 51.685 60.432 1.00 23.86 204 MET B O 1
ATOM 4417 N N . HIS B 1 205 ? 37.399 50.260 62.037 1.00 26.67 205 HIS B N 1
ATOM 4418 C CA . HIS B 1 205 ? 38.750 50.009 62.532 1.00 29.54 205 HIS B CA 1
ATOM 4419 C C . HIS B 1 205 ? 39.437 48.831 61.869 1.00 32.00 205 HIS B C 1
ATOM 4420 O O . HIS B 1 205 ? 38.889 47.726 61.813 1.00 31.76 205 HIS B O 1
ATOM 4427 N N . ALA B 1 206 ? 40.648 49.102 61.377 1.00 35.26 206 ALA B N 1
ATOM 4428 C CA . ALA B 1 206 ? 41.462 48.127 60.656 1.00 38.40 206 ALA B CA 1
ATOM 4429 C C . ALA B 1 206 ? 41.588 46.828 61.428 1.00 40.32 206 ALA B C 1
ATOM 4430 O O . ALA B 1 206 ? 41.951 46.816 62.612 1.00 40.73 206 ALA B O 1
ATOM 4432 N N . ALA B 1 207 ? 41.267 45.750 60.719 1.00 42.77 207 ALA B N 1
ATOM 4433 C CA . ALA B 1 207 ? 41.166 44.401 61.256 1.00 44.72 207 ALA B CA 1
ATOM 4434 C C . ALA B 1 207 ? 42.362 43.946 62.078 1.00 46.07 207 ALA B C 1
ATOM 4435 O O . ALA B 1 207 ? 43.515 44.066 61.644 1.00 46.63 207 ALA B O 1
ATOM 4437 N N . ALA B 1 208 ? 42.058 43.444 63.273 1.00 47.51 208 ALA B N 1
ATOM 4438 C CA . ALA B 1 208 ? 42.977 42.644 64.086 1.00 48.64 208 ALA B CA 1
ATOM 4439 C C . ALA B 1 208 ? 42.146 41.501 64.679 1.00 49.35 208 ALA B C 1
ATOM 4440 O O . ALA B 1 208 ? 42.400 40.324 64.401 1.00 49.71 208 ALA B O 1
ATOM 4442 N N . ASP B 1 209 ? 41.142 41.866 65.479 1.00 50.01 209 ASP B N 1
ATOM 4443 C CA . ASP B 1 209 ? 40.100 40.936 65.929 1.00 50.36 209 ASP B CA 1
ATOM 4444 C C . ASP B 1 209 ? 38.885 40.968 64.983 1.00 51.01 209 ASP B C 1
ATOM 4445 O O . ASP B 1 209 ? 37.848 40.355 65.250 1.00 50.97 209 ASP B O 1
ATOM 4450 N N . ASP B 1 210 ? 39.034 41.697 63.880 1.00 51.80 210 ASP B N 1
ATOM 4451 C CA . ASP B 1 210 ? 38.038 41.746 62.823 1.00 52.54 210 ASP B CA 1
ATOM 4452 C C . ASP B 1 210 ? 38.304 40.566 61.874 1.00 53.33 210 ASP B C 1
ATOM 4453 O O . ASP B 1 210 ? 38.643 40.746 60.698 1.00 53.52 210 ASP B O 1
ATOM 4458 N N . GLU B 1 211 ? 38.134 39.359 62.418 1.00 54.24 211 GLU B N 1
ATOM 4459 C CA . GLU B 1 211 ? 38.507 38.105 61.762 1.00 55.23 211 GLU B CA 1
ATOM 4460 C C . GLU B 1 211 ? 37.654 37.803 60.533 1.00 55.56 211 GLU B C 1
ATOM 4461 O O . GLU B 1 211 ? 38.188 37.644 59.434 1.00 55.74 211 GLU B O 1
ATOM 4467 N N . ASN B 1 212 ? 36.337 37.708 60.721 1.00 56.08 212 ASN B N 1
ATOM 4468 C CA . ASN B 1 212 ? 35.406 37.615 59.587 1.00 56.49 212 ASN B CA 1
ATOM 4469 C C . ASN B 1 212 ? 34.314 38.687 59.609 1.00 56.76 212 ASN B C 1
ATOM 4470 O O . ASN B 1 212 ? 33.481 38.711 60.517 1.00 56.90 212 ASN B O 1
ATOM 4475 N N . PRO B 1 213 ? 34.323 39.577 58.598 1.00 57.02 213 PRO B N 1
ATOM 4476 C CA . PRO B 1 213 ? 33.369 40.676 58.485 1.00 57.05 213 PRO B CA 1
ATOM 4477 C C . PRO B 1 213 ? 31.956 40.211 58.155 1.00 57.18 213 PRO B C 1
ATOM 4478 O O . PRO B 1 213 ? 31.776 39.193 57.479 1.00 57.18 213 PRO B O 1
ATOM 4482 N N . GLN B 1 214 ? 30.972 40.956 58.653 1.00 57.16 214 GLN B N 1
ATOM 4483 C CA . GLN B 1 214 ? 29.570 40.772 58.289 1.00 57.14 214 GLN B CA 1
ATOM 4484 C C . GLN B 1 214 ? 29.250 41.537 57.001 1.00 57.12 214 GLN B C 1
ATOM 4485 O O . GLN B 1 214 ? 28.219 41.307 56.367 1.00 57.15 214 GLN B O 1
ATOM 4491 N N . TRP B 1 215 ? 30.147 42.448 56.635 1.00 57.18 215 TRP B N 1
ATOM 4492 C CA . TRP B 1 215 ? 29.969 43.318 55.481 1.00 57.34 215 TRP B CA 1
ATOM 4493 C C . TRP B 1 215 ? 31.092 43.115 54.453 1.00 57.35 215 TRP B C 1
ATOM 4494 O O . TRP B 1 215 ? 31.955 42.253 54.634 1.00 57.53 215 TRP B O 1
ATOM 4505 N N A ASP B 1 216 ? 31.024 43.899 53.376 0.70 57.44 216 ASP B N 1
ATOM 4506 N N B ASP B 1 216 ? 31.128 43.934 53.404 0.30 57.29 216 ASP B N 1
ATOM 4507 C CA A ASP B 1 216 ? 31.974 43.832 52.271 0.70 57.37 216 ASP B CA 1
ATOM 4508 C CA B ASP B 1 216 ? 32.076 43.726 52.294 0.30 57.15 216 ASP B CA 1
ATOM 4509 C C A ASP B 1 216 ? 32.690 45.176 52.059 0.70 57.28 216 ASP B C 1
ATOM 4510 C C B ASP B 1 216 ? 33.440 44.421 52.459 0.30 57.14 216 ASP B C 1
ATOM 4511 O O A ASP B 1 216 ? 32.559 45.820 51.013 0.70 57.20 216 ASP B O 1
ATOM 4512 O O B ASP B 1 216 ? 34.471 43.893 52.038 0.30 57.18 216 ASP B O 1
ATOM 4521 N N . VAL B 1 217 ? 33.415 45.590 53.096 1.00 57.23 217 VAL B N 1
ATOM 4522 C CA . VAL B 1 217 ? 34.459 46.666 53.049 1.00 56.91 217 VAL B CA 1
ATOM 4523 C C . VAL B 1 217 ? 35.470 46.796 51.871 1.00 56.54 217 VAL B C 1
ATOM 4524 O O . VAL B 1 217 ? 36.377 47.636 51.929 1.00 56.62 217 VAL B O 1
ATOM 4528 N N . SER B 1 218 ? 35.333 45.998 50.818 1.00 55.84 218 SER B N 1
ATOM 4529 C CA . SER B 1 218 ? 36.247 46.122 49.688 1.00 55.29 218 SER B CA 1
ATOM 4530 C C . SER B 1 218 ? 36.034 47.455 48.980 1.00 54.95 218 SER B C 1
ATOM 4531 O O . SER B 1 218 ? 34.903 47.928 48.876 1.00 54.78 218 SER B O 1
ATOM 4534 N N . GLY B 1 219 ? 37.131 48.062 48.525 1.00 54.45 219 GLY B N 1
ATOM 4535 C CA . GLY B 1 219 ? 37.077 49.340 47.813 1.00 53.90 219 GLY B CA 1
ATOM 4536 C C . GLY B 1 219 ? 36.916 50.534 48.736 1.00 53.51 219 GLY B C 1
ATOM 4537 O O . GLY B 1 219 ? 36.400 51.577 48.332 1.00 53.37 219 GLY B O 1
ATOM 4538 N N . ALA B 1 220 ? 37.364 50.372 49.980 1.00 53.17 220 ALA B N 1
ATOM 4539 C CA . ALA B 1 220 ? 37.325 51.437 50.988 1.00 52.82 220 ALA B CA 1
ATOM 4540 C C . ALA B 1 220 ? 38.541 52.369 50.882 1.00 52.52 220 ALA B C 1
ATOM 4541 O O . ALA B 1 220 ? 38.562 53.458 51.472 1.00 52.33 220 ALA B O 1
ATOM 4543 N N . GLY B 1 221 ? 39.535 51.935 50.109 1.00 52.12 221 GLY B N 1
ATOM 4544 C CA . GLY B 1 221 ? 40.839 52.582 50.071 1.00 51.52 221 GLY B CA 1
ATOM 4545 C C . GLY B 1 221 ? 41.694 51.924 51.131 1.00 51.05 221 GLY B C 1
ATOM 4546 O O . GLY B 1 221 ? 41.634 50.707 51.308 1.00 51.17 221 GLY B O 1
ATOM 4547 N N . ASP B 1 222 ? 42.477 52.729 51.845 1.00 50.69 222 ASP B N 1
ATOM 4548 C CA . ASP B 1 222 ? 43.289 52.250 52.970 1.00 50.18 222 ASP B CA 1
ATOM 4549 C C . ASP B 1 222 ? 43.071 53.150 54.195 1.00 49.31 222 ASP B C 1
ATOM 4550 O O . ASP B 1 222 ? 42.501 54.237 54.051 1.00 48.86 222 ASP B O 1
ATOM 4555 N N . PRO B 1 223 ? 43.496 52.695 55.406 1.00 48.81 223 PRO B N 1
ATOM 4556 C CA . PRO B 1 223 ? 43.712 53.601 56.549 1.00 48.33 223 PRO B CA 1
ATOM 4557 C C . PRO B 1 223 ? 44.291 54.907 55.991 1.00 47.70 223 PRO B C 1
ATOM 4558 O O . PRO B 1 223 ? 44.979 54.847 54.966 1.00 47.54 223 PRO B O 1
ATOM 4562 N N . VAL B 1 224 ? 44.176 56.056 56.655 1.00 46.77 224 VAL B N 1
ATOM 4563 C CA . VAL B 1 224 ? 44.767 56.400 57.962 1.00 45.59 224 VAL B CA 1
ATOM 4564 C C . VAL B 1 224 ? 44.450 55.830 59.342 1.00 44.89 224 VAL B C 1
ATOM 4565 O O . VAL B 1 224 ? 43.381 56.037 59.913 1.00 44.48 224 VAL B O 1
ATOM 4569 N N . ASP B 1 225 ? 45.447 55.118 59.862 1.00 43.83 225 ASP B N 1
ATOM 4570 C CA . ASP B 1 225 ? 45.771 55.124 61.288 1.00 42.66 225 ASP B CA 1
ATOM 4571 C C . ASP B 1 225 ? 44.725 54.682 62.324 1.00 41.20 225 ASP B C 1
ATOM 4572 O O . ASP B 1 225 ? 44.203 55.516 63.058 1.00 41.47 225 ASP B O 1
ATOM 4577 N N . GLY B 1 226 ? 44.353 53.405 62.377 1.00 39.57 226 GLY B N 1
ATOM 4578 C CA . GLY B 1 226 ? 44.237 52.512 61.241 1.00 36.83 226 GLY B CA 1
ATOM 4579 C C . GLY B 1 226 ? 42.717 52.431 61.134 1.00 34.93 226 GLY B C 1
ATOM 4580 O O . GLY B 1 226 ? 42.090 51.489 61.624 1.00 35.26 226 GLY B O 1
ATOM 4581 N N . VAL B 1 227 ? 42.123 53.472 60.560 1.00 32.78 227 VAL B N 1
ATOM 4582 C CA . VAL B 1 227 ? 40.677 53.589 60.462 1.00 30.28 227 VAL B CA 1
ATOM 4583 C C . VAL B 1 227 ? 40.284 54.103 59.082 1.00 28.68 227 VAL B C 1
ATOM 4584 O O . VAL B 1 227 ? 41.049 54.816 58.425 1.00 27.64 227 VAL B O 1
ATOM 4588 N N . TRP B 1 228 ? 39.073 53.742 58.660 1.00 26.51 228 TRP B N 1
ATOM 4589 C CA . TRP B 1 228 ? 38.431 54.387 57.522 1.00 24.98 228 TRP B CA 1
ATOM 4590 C C . TRP B 1 228 ? 37.297 55.252 58.020 1.00 23.36 228 TRP B C 1
ATOM 4591 O O . TRP B 1 228 ? 36.568 54.859 58.928 1.00 22.65 228 TRP B O 1
ATOM 4602 N N . ASP B 1 229 ? 37.132 56.411 57.404 1.00 21.51 229 ASP B N 1
ATOM 4603 C CA . ASP B 1 229 ? 35.956 57.219 57.628 1.00 20.74 229 ASP B CA 1
ATOM 4604 C C . ASP B 1 229 ? 34.828 56.626 56.772 1.00 20.39 229 ASP B C 1
ATOM 4605 O O . ASP B 1 229 ? 34.787 56.828 55.550 1.00 20.49 229 ASP B O 1
ATOM 4610 N N . SER B 1 230 ? 33.945 55.880 57.435 1.00 19.04 230 SER B N 1
ATOM 4611 C CA . SER B 1 230 ? 32.861 55.163 56.784 1.00 18.58 230 SER B CA 1
ATOM 4612 C C . SER B 1 230 ? 31.518 55.912 56.778 1.00 18.97 230 SER B C 1
ATOM 4613 O O . SER B 1 230 ? 30.509 55.333 56.384 1.00 18.40 230 SER B O 1
ATOM 4616 N N . THR B 1 231 ? 31.508 57.178 57.206 1.00 19.04 231 THR B N 1
ATOM 4617 C CA . THR B 1 231 ? 30.250 57.917 57.446 1.00 19.83 231 THR B CA 1
ATOM 4618 C C . THR B 1 231 ? 29.263 57.884 56.275 1.00 20.21 231 THR B C 1
ATOM 4619 O O . THR B 1 231 ? 28.057 57.785 56.476 1.00 20.69 231 THR B O 1
ATOM 4623 N N . GLU B 1 232 ? 29.789 58.008 55.069 1.00 20.71 232 GLU B N 1
ATOM 4624 C CA . GLU B 1 232 ? 28.975 58.067 53.881 1.00 21.26 232 GLU B CA 1
ATOM 4625 C C . GLU B 1 232 ? 29.327 56.919 52.932 1.00 20.26 232 GLU B C 1
ATOM 4626 O O . GLU B 1 232 ? 29.279 57.088 51.722 1.00 19.34 232 GLU B O 1
ATOM 4632 N N . TRP B 1 233 ? 29.701 55.767 53.487 1.00 19.24 233 TRP B N 1
ATOM 4633 C CA . TRP B 1 233 ? 29.914 54.566 52.693 1.00 18.70 233 TRP B CA 1
ATOM 4634 C C . TRP B 1 233 ? 28.556 54.083 52.237 1.00 18.99 233 TRP B C 1
ATOM 4635 O O . TRP B 1 233 ? 28.364 53.767 51.077 1.00 19.04 233 TRP B O 1
ATOM 4646 N N . PHE B 1 234 ? 27.618 54.020 53.178 1.00 19.07 234 PHE B N 1
ATOM 4647 C CA . PHE B 1 234 ? 26.398 53.247 52.995 1.00 19.39 234 PHE B CA 1
ATOM 4648 C C . PHE B 1 234 ? 25.197 54.175 52.842 1.00 19.25 234 PHE B C 1
ATOM 4649 O O . PHE B 1 234 ? 25.000 55.073 53.639 1.00 19.10 234 PHE B O 1
ATOM 4657 N N . PRO B 1 235 ? 24.406 53.967 51.787 1.00 19.47 235 PRO B N 1
ATOM 4658 C CA . PRO B 1 235 ? 23.183 54.755 51.609 1.00 18.80 235 PRO B CA 1
ATOM 4659 C C . PRO B 1 235 ? 22.138 54.338 52.648 1.00 17.92 235 PRO B C 1
ATOM 4660 O O . PRO B 1 235 ? 21.866 53.150 52.792 1.00 17.96 235 PRO B O 1
ATOM 4664 N N . LEU B 1 236 ? 21.561 55.307 53.358 1.00 16.91 236 LEU B N 1
ATOM 4665 C CA . LEU B 1 236 ? 20.606 55.024 54.423 1.00 16.61 236 LEU B CA 1
ATOM 4666 C C . LEU B 1 236 ? 19.362 54.324 53.905 1.00 16.40 236 LEU B C 1
ATOM 4667 O O . LEU B 1 236 ? 18.845 53.451 54.574 1.00 16.24 236 LEU B O 1
ATOM 4672 N N . SER B 1 237 ? 18.920 54.699 52.702 1.00 16.10 237 SER B N 1
ATOM 4673 C CA . SER B 1 237 ? 17.827 54.031 51.992 1.00 16.69 237 SER B CA 1
ATOM 4674 C C . SER B 1 237 ? 18.071 52.529 51.792 1.00 16.55 237 SER B C 1
ATOM 4675 O O . SER B 1 237 ? 17.125 51.759 51.608 1.00 16.26 237 SER B O 1
ATOM 4678 N N . GLY B 1 238 ? 19.339 52.123 51.830 1.00 16.32 238 GLY B N 1
ATOM 4679 C CA . GLY B 1 238 ? 19.696 50.712 51.784 1.00 15.71 238 GLY B CA 1
ATOM 4680 C C . GLY B 1 238 ? 19.312 49.945 53.034 1.00 15.80 238 GLY B C 1
ATOM 4681 O O . GLY B 1 238 ? 19.239 48.723 53.012 1.00 16.47 238 GLY B O 1
ATOM 4682 N N . ALA B 1 239 ? 19.095 50.657 54.134 1.00 15.01 239 ALA B N 1
ATOM 4683 C CA . ALA B 1 239 ? 18.608 50.030 55.363 1.00 14.98 239 ALA B CA 1
ATOM 4684 C C . ALA B 1 239 ? 17.079 50.142 55.472 1.00 14.47 239 ALA B C 1
ATOM 4685 O O . ALA B 1 239 ? 16.432 49.240 55.991 1.00 15.05 239 ALA B O 1
ATOM 4687 N N . ASN B 1 240 ? 16.525 51.248 54.973 1.00 13.86 240 ASN B N 1
ATOM 4688 C CA . ASN B 1 240 ? 15.084 51.481 54.937 1.00 14.13 240 ASN B CA 1
ATOM 4689 C C . ASN B 1 240 ? 14.511 51.327 56.376 1.00 13.80 240 ASN B C 1
ATOM 4690 O O . ASN B 1 240 ? 15.208 51.658 57.337 1.00 13.91 240 ASN B O 1
ATOM 4695 N N . ALA B 1 241 ? 13.298 50.786 56.529 1.00 13.13 241 ALA B N 1
ATOM 4696 C CA . ALA B 1 241 ? 12.660 50.669 57.838 1.00 12.66 241 ALA B CA 1
ATOM 4697 C C . ALA B 1 241 ? 13.412 49.769 58.805 1.00 12.46 241 ALA B C 1
ATOM 4698 O O . ALA B 1 241 ? 13.084 49.708 59.996 1.00 12.19 241 ALA B O 1
ATOM 4700 N N . ALA B 1 242 ? 14.434 49.069 58.314 1.00 11.88 242 ALA B N 1
ATOM 4701 C CA . ALA B 1 242 ? 15.240 48.234 59.224 1.00 10.95 242 ALA B CA 1
ATOM 4702 C C . ALA B 1 242 ? 16.362 49.016 59.923 1.00 10.72 242 ALA B C 1
ATOM 4703 O O . ALA B 1 242 ? 16.916 48.521 60.905 1.00 11.25 242 ALA B O 1
ATOM 4705 N N . GLY B 1 243 ? 16.713 50.200 59.416 1.00 10.28 243 GLY B N 1
ATOM 4706 C CA . GLY B 1 243 ? 17.824 50.967 60.010 1.00 10.99 243 GLY B CA 1
ATOM 4707 C C . GLY B 1 243 ? 18.241 52.327 59.488 1.00 11.32 243 GLY B C 1
ATOM 4708 O O . GLY B 1 243 ? 19.415 52.689 59.573 1.00 11.89 243 GLY B O 1
ATOM 4709 N N . ASP B 1 244 ? 17.302 53.109 58.959 1.00 11.91 244 ASP B N 1
ATOM 4710 C CA . ASP B 1 244 ? 17.657 54.386 58.338 1.00 11.85 244 ASP B CA 1
ATOM 4711 C C . ASP B 1 244 ? 17.581 55.669 59.207 1.00 11.39 244 ASP B C 1
ATOM 4712 O O . ASP B 1 244 ? 17.703 56.768 58.666 1.00 11.19 244 ASP B O 1
ATOM 4717 N N . MET B 1 245 ? 17.338 55.566 60.514 1.00 10.39 245 MET B N 1
ATOM 4718 C CA . MET B 1 245 ? 17.151 56.806 61.279 1.00 10.17 245 MET B CA 1
ATOM 4719 C C . MET B 1 245 ? 18.437 57.495 61.739 1.00 10.17 245 MET B C 1
ATOM 4720 O O . MET B 1 245 ? 19.434 56.851 61.994 1.00 9.73 245 MET B O 1
ATOM 4725 N N . VAL B 1 246 ? 18.379 58.815 61.847 1.00 10.89 246 VAL B N 1
ATOM 4726 C CA . VAL B 1 246 ? 19.493 59.640 62.327 1.00 11.33 246 VAL B CA 1
ATOM 4727 C C . VAL B 1 246 ? 18.956 60.375 63.530 1.00 11.49 246 VAL B C 1
ATOM 4728 O O . VAL B 1 246 ? 17.883 60.963 63.450 1.00 11.45 246 VAL B O 1
ATOM 4732 N N . SER B 1 247 ? 19.670 60.318 64.650 1.00 11.41 247 SER B N 1
ATOM 4733 C CA . SER B 1 247 ? 19.222 60.974 65.878 1.00 11.75 247 SER B CA 1
ATOM 4734 C C . SER B 1 247 ? 20.385 61.338 66.806 1.00 12.19 247 SER B C 1
ATOM 4735 O O . SER B 1 247 ? 21.545 61.098 66.476 1.00 12.63 247 SER B O 1
ATOM 4738 N N . THR B 1 248 ? 20.046 61.925 67.956 1.00 12.53 248 THR B N 1
ATOM 4739 C CA . THR B 1 248 ? 20.981 62.209 69.043 1.00 12.20 248 THR B CA 1
ATOM 4740 C C . THR B 1 248 ? 20.646 61.298 70.201 1.00 12.05 248 THR B C 1
ATOM 4741 O O . THR B 1 248 ? 19.491 60.869 70.342 1.00 12.61 248 THR B O 1
ATOM 4745 N N . PRO B 1 249 ? 21.645 60.965 71.034 1.00 11.77 249 PRO B N 1
ATOM 4746 C CA . PRO B 1 249 ? 21.260 60.229 72.246 1.00 11.81 249 PRO B CA 1
ATOM 4747 C C . PRO B 1 249 ? 20.143 60.885 73.104 1.00 12.50 249 PRO B C 1
ATOM 4748 O O . PRO B 1 249 ? 19.283 60.170 73.646 1.00 12.63 249 PRO B O 1
ATOM 4752 N N . ARG B 1 250 ? 20.146 62.213 73.206 1.00 12.96 250 ARG B N 1
ATOM 4753 C CA . ARG B 1 250 ? 19.104 62.971 73.932 1.00 13.44 250 ARG B CA 1
ATOM 4754 C C . ARG B 1 250 ? 17.687 62.656 73.412 1.00 13.23 250 ARG B C 1
ATOM 4755 O O . ARG B 1 250 ? 16.795 62.328 74.193 1.00 12.70 250 ARG B O 1
ATOM 4763 N N . ASP B 1 251 ? 17.505 62.751 72.098 1.00 13.34 251 ASP B N 1
ATOM 4764 C CA . ASP B 1 251 ? 16.195 62.503 71.465 1.00 13.05 251 ASP B CA 1
ATOM 4765 C C . ASP B 1 251 ? 15.748 61.099 71.679 1.00 13.10 251 ASP B C 1
ATOM 4766 O O . ASP B 1 251 ? 14.573 60.873 71.929 1.00 13.35 251 ASP B O 1
ATOM 4771 N N . ILE B 1 252 ? 16.677 60.149 71.575 1.00 13.60 252 ILE B N 1
ATOM 4772 C CA . ILE B 1 252 ? 16.349 58.732 71.786 1.00 13.34 252 ILE B CA 1
ATOM 4773 C C . ILE B 1 252 ? 15.807 58.471 73.196 1.00 14.17 252 ILE B C 1
ATOM 4774 O O . ILE B 1 252 ? 14.835 57.716 73.370 1.00 14.12 252 ILE B O 1
ATOM 4779 N N . VAL B 1 253 ? 16.412 59.112 74.199 1.00 14.15 253 VAL B N 1
ATOM 4780 C CA . VAL B 1 253 ? 15.921 58.988 75.566 1.00 14.06 253 VAL B CA 1
ATOM 4781 C C . VAL B 1 253 ? 14.534 59.680 75.697 1.00 13.68 253 VAL B C 1
ATOM 4782 O O . VAL B 1 253 ? 13.709 59.209 76.447 1.00 13.69 253 VAL B O 1
ATOM 4786 N N . LYS B 1 254 ? 14.267 60.748 74.932 1.00 13.32 254 LYS B N 1
ATOM 4787 C CA . LYS B 1 254 ? 12.906 61.319 74.885 1.00 13.66 254 LYS B CA 1
ATOM 4788 C C . LYS B 1 254 ? 11.893 60.252 74.470 1.00 13.16 254 LYS B C 1
ATOM 4789 O O . LYS B 1 254 ? 10.861 60.071 75.124 1.00 13.19 254 LYS B O 1
ATOM 4795 N N . PHE B 1 255 ? 12.189 59.555 73.376 1.00 12.61 255 PHE B N 1
ATOM 4796 C CA . PHE B 1 255 ? 11.371 58.408 72.937 1.00 11.70 255 PHE B CA 1
ATOM 4797 C C . PHE B 1 255 ? 11.230 57.322 73.994 1.00 11.37 255 PHE B C 1
ATOM 4798 O O . PHE B 1 255 ? 10.128 56.878 74.291 1.00 11.55 255 PHE B O 1
ATOM 4806 N N . LEU B 1 256 ? 12.340 56.862 74.560 1.00 11.69 256 LEU B N 1
ATOM 4807 C CA . LEU B 1 256 ? 12.289 55.752 75.517 1.00 11.84 256 LEU B CA 1
ATOM 4808 C C . LEU B 1 256 ? 11.440 56.078 76.741 1.00 12.36 256 LEU B C 1
ATOM 4809 O O . LEU B 1 256 ? 10.624 55.268 77.184 1.00 12.05 256 LEU B O 1
ATOM 4814 N N . ASN B 1 257 ? 11.632 57.276 77.279 1.00 13.04 257 ASN B N 1
ATOM 4815 C CA . ASN B 1 257 ? 10.872 57.716 78.439 1.00 13.89 257 ASN B CA 1
ATOM 4816 C C . ASN B 1 257 ? 9.377 57.686 78.155 1.00 13.42 257 ASN B C 1
ATOM 4817 O O . ASN B 1 257 ? 8.619 57.118 78.920 1.00 13.69 257 ASN B O 1
ATOM 4822 N N . ALA B 1 258 ? 8.970 58.290 77.043 1.00 13.03 258 ALA B N 1
ATOM 4823 C CA . ALA B 1 258 ? 7.556 58.332 76.648 1.00 12.30 258 ALA B CA 1
ATOM 4824 C C . ALA B 1 258 ? 6.969 56.950 76.360 1.00 11.99 258 ALA B C 1
ATOM 4825 O O . ALA B 1 258 ? 5.805 56.676 76.682 1.00 11.88 258 ALA B O 1
ATOM 4827 N N . LEU B 1 259 ? 7.755 56.095 75.707 1.00 12.09 259 LEU B N 1
ATOM 4828 C CA . LEU B 1 259 ? 7.315 54.716 75.399 1.00 12.82 259 LEU B CA 1
ATOM 4829 C C . LEU B 1 259 ? 7.021 53.909 76.672 1.00 13.26 259 LEU B C 1
ATOM 4830 O O . LEU B 1 259 ? 5.939 53.314 76.832 1.00 12.90 259 LEU B O 1
ATOM 4835 N N . PHE B 1 260 ? 7.990 53.894 77.582 1.00 13.73 260 PHE B N 1
ATOM 4836 C CA . PHE B 1 260 ? 7.850 53.089 78.771 1.00 14.39 260 PHE B CA 1
ATOM 4837 C C . PHE B 1 260 ? 6.967 53.739 79.838 1.00 15.07 260 PHE B C 1
ATOM 4838 O O . PHE B 1 260 ? 6.459 53.048 80.730 1.00 14.59 260 PHE B O 1
ATOM 4846 N N . ASP B 1 261 ? 6.753 55.053 79.730 1.00 16.12 261 ASP B N 1
ATOM 4847 C CA . ASP B 1 261 ? 5.788 55.744 80.609 1.00 17.10 261 ASP B CA 1
ATOM 4848 C C . ASP B 1 261 ? 4.345 55.698 80.062 1.00 16.88 261 ASP B C 1
ATOM 4849 O O . ASP B 1 261 ? 3.445 56.289 80.658 1.00 16.86 261 ASP B O 1
ATOM 4854 N N . GLY B 1 262 ? 4.127 55.023 78.927 1.00 16.66 262 GLY B N 1
ATOM 4855 C CA . GLY B 1 262 ? 2.766 54.817 78.405 1.00 15.67 262 GLY B CA 1
ATOM 4856 C C . GLY B 1 262 ? 2.171 55.982 77.628 1.00 16.16 262 GLY B C 1
ATOM 4857 O O . GLY B 1 262 ? 0.954 56.054 77.432 1.00 15.26 262 GLY B O 1
ATOM 4858 N N . ARG B 1 263 ? 3.026 56.886 77.155 1.00 15.86 263 ARG B N 1
ATOM 4859 C CA . ARG B 1 263 ? 2.555 58.073 76.464 1.00 16.30 263 ARG B CA 1
ATOM 4860 C C . ARG B 1 263 ? 2.470 57.938 74.936 1.00 16.24 263 ARG B C 1
ATOM 4861 O O . ARG B 1 263 ? 2.078 58.887 74.263 1.00 16.61 263 ARG B O 1
ATOM 4869 N N . ILE B 1 264 ? 2.850 56.780 74.393 1.00 15.73 264 ILE B N 1
ATOM 4870 C CA . ILE B 1 264 ? 2.801 56.564 72.940 1.00 15.32 264 ILE B CA 1
ATOM 4871 C C . ILE B 1 264 ? 1.846 55.419 72.598 1.00 14.85 264 ILE B C 1
ATOM 4872 O O . ILE B 1 264 ? 0.853 55.622 71.894 1.00 14.77 264 ILE B O 1
ATOM 4877 N N . LEU B 1 265 ? 2.190 54.221 73.078 1.00 14.53 265 LEU B N 1
ATOM 4878 C CA . LEU B 1 265 ? 1.381 53.019 72.895 1.00 14.25 265 LEU B CA 1
ATOM 4879 C C . LEU B 1 265 ? 0.537 52.773 74.144 1.00 14.64 265 LEU B C 1
ATOM 4880 O O . LEU B 1 265 ? 0.936 53.121 75.258 1.00 14.08 265 LEU B O 1
ATOM 4885 N N . ASP B 1 266 ? -0.632 52.174 73.939 1.00 14.92 266 ASP B N 1
ATOM 4886 C CA . ASP B 1 266 ? -1.502 51.795 75.031 1.00 14.52 266 ASP B CA 1
ATOM 4887 C C . ASP B 1 266 ? -0.941 50.510 75.640 1.00 15.02 266 ASP B C 1
ATOM 4888 O O . ASP B 1 266 ? 0.007 49.913 75.098 1.00 14.77 266 ASP B O 1
ATOM 4893 N N . GLN B 1 267 ? -1.499 50.089 76.770 1.00 14.83 267 GLN B N 1
ATOM 4894 C CA . GLN B 1 267 ? -0.862 49.037 77.558 1.00 15.22 267 GLN B CA 1
ATOM 4895 C C . GLN B 1 267 ? -0.699 47.722 76.830 1.00 14.57 267 GLN B C 1
ATOM 4896 O O . GLN B 1 267 ? 0.337 47.077 76.943 1.00 14.46 267 GLN B O 1
ATOM 4902 N N . LYS B 1 268 ? -1.727 47.328 76.094 1.00 14.54 268 LYS B N 1
ATOM 4903 C CA . LYS B 1 268 ? -1.693 46.091 75.312 1.00 14.15 268 LYS B CA 1
ATOM 4904 C C . LYS B 1 268 ? -0.584 46.087 74.252 1.00 13.31 268 LYS B C 1
ATOM 4905 O O . LYS B 1 268 ? 0.151 45.114 74.156 1.00 13.24 268 LYS B O 1
ATOM 4911 N N . ARG B 1 269 ? -0.463 47.161 73.475 1.00 12.82 269 ARG B N 1
ATOM 4912 C CA . ARG B 1 269 ? 0.592 47.251 72.439 1.00 13.46 269 ARG B CA 1
ATOM 4913 C C . ARG B 1 269 ? 1.990 47.404 73.016 1.00 13.20 269 ARG B C 1
ATOM 4914 O O . ARG B 1 269 ? 2.947 46.849 72.475 1.00 13.32 269 ARG B O 1
ATOM 4922 N N . LEU B 1 270 ? 2.101 48.165 74.102 1.00 12.19 270 LEU B N 1
ATOM 4923 C CA . LEU B 1 270 ? 3.349 48.217 74.854 1.00 12.25 270 LEU B CA 1
ATOM 4924 C C . LEU B 1 270 ? 3.734 46.831 75.417 1.00 12.23 270 LEU B C 1
ATOM 4925 O O . LEU B 1 270 ? 4.912 46.453 75.397 1.00 12.56 270 LEU B O 1
ATOM 4930 N N . TRP B 1 271 ? 2.748 46.099 75.942 1.00 11.94 271 TRP B N 1
ATOM 4931 C CA . TRP B 1 271 ? 2.939 44.713 76.367 1.00 11.99 271 TRP B CA 1
ATOM 4932 C C . TRP B 1 271 ? 3.423 43.805 75.207 1.00 12.54 271 TRP B C 1
ATOM 4933 O O . TRP B 1 271 ? 4.366 43.018 75.366 1.00 11.57 271 TRP B O 1
ATOM 4944 N N . GLU B 1 272 ? 2.787 43.932 74.038 1.00 13.08 272 GLU B N 1
ATOM 4945 C CA . GLU B 1 272 ? 3.234 43.203 72.842 1.00 13.96 272 GLU B CA 1
ATOM 4946 C C . GLU B 1 272 ? 4.699 43.487 72.504 1.00 14.11 272 GLU B C 1
ATOM 4947 O O . GLU B 1 272 ? 5.487 42.579 72.256 1.00 13.87 272 GLU B O 1
ATOM 4953 N N . MET B 1 273 ? 5.045 44.764 72.539 1.00 14.48 273 MET B N 1
ATOM 4954 C CA . MET B 1 273 ? 6.355 45.230 72.163 1.00 14.23 273 MET B CA 1
ATOM 4955 C C . MET B 1 273 ? 7.444 44.755 73.133 1.00 14.25 273 MET B C 1
ATOM 4956 O O . MET B 1 273 ? 8.505 44.296 72.691 1.00 14.37 273 MET B O 1
ATOM 4961 N N . LYS B 1 274 ? 7.173 44.825 74.436 1.00 13.31 274 LYS B N 1
ATOM 4962 C CA . LYS B 1 274 ? 8.197 44.571 75.455 1.00 13.10 274 LYS B CA 1
ATOM 4963 C C . LYS B 1 274 ? 8.078 43.283 76.265 1.00 13.18 274 LYS B C 1
ATOM 4964 O O . LYS B 1 274 ? 9.079 42.784 76.761 1.00 13.34 274 LYS B O 1
ATOM 4970 N N . ASP B 1 275 ? 6.863 42.761 76.431 1.00 13.32 275 ASP B N 1
ATOM 4971 C CA . ASP B 1 275 ? 6.647 41.665 77.366 1.00 13.14 275 ASP B CA 1
ATOM 4972 C C . ASP B 1 275 ? 6.224 40.351 76.731 1.00 13.16 275 ASP B C 1
ATOM 4973 O O . ASP B 1 275 ? 6.354 39.285 77.352 1.00 13.20 275 ASP B O 1
ATOM 4978 N N . ASN B 1 276 ? 5.687 40.430 75.517 1.00 13.36 276 ASN B N 1
ATOM 4979 C CA . ASN B 1 276 ? 5.340 39.234 74.759 1.00 13.14 276 ASN B CA 1
ATOM 4980 C C . ASN B 1 276 ? 6.583 38.701 74.034 1.00 12.88 276 ASN B C 1
ATOM 4981 O O . ASN B 1 276 ? 6.754 38.895 72.840 1.00 13.21 276 ASN B O 1
ATOM 4986 N N . ILE B 1 277 ? 7.439 38.034 74.802 1.00 13.13 277 ILE B N 1
ATOM 4987 C CA . ILE B 1 277 ? 8.814 37.747 74.417 1.00 13.47 277 ILE B CA 1
ATOM 4988 C C . ILE B 1 277 ? 9.055 36.262 74.204 1.00 13.89 277 ILE B C 1
ATOM 4989 O O . ILE B 1 277 ? 8.317 35.419 74.717 1.00 13.64 277 ILE B O 1
ATOM 4994 N N . LYS B 1 278 ? 10.070 35.965 73.397 1.00 14.12 278 LYS B N 1
ATOM 4995 C CA . LYS B 1 278 ? 10.622 34.614 73.253 1.00 14.72 278 LYS B CA 1
ATOM 4996 C C . LYS B 1 278 ? 12.150 34.749 73.224 1.00 14.31 278 LYS B C 1
ATOM 4997 O O . LYS B 1 278 ? 12.650 35.858 73.027 1.00 13.76 278 LYS B O 1
ATOM 5003 N N . PRO B 1 279 ? 12.898 33.637 73.432 1.00 14.53 279 PRO B N 1
ATOM 5004 C CA . PRO B 1 279 ? 14.365 33.738 73.354 1.00 14.39 279 PRO B CA 1
ATOM 5005 C C . PRO B 1 279 ? 14.878 34.333 72.037 1.00 14.56 279 PRO B C 1
ATOM 5006 O O . PRO B 1 279 ? 14.280 34.109 70.975 1.00 14.89 279 PRO B O 1
ATOM 5010 N N . ALA B 1 280 ? 15.998 35.059 72.110 1.00 14.50 280 ALA B N 1
ATOM 5011 C CA . ALA B 1 280 ? 16.595 35.697 70.937 1.00 14.02 280 ALA B CA 1
ATOM 5012 C C . ALA B 1 280 ? 18.130 35.750 70.965 1.00 14.26 280 ALA B C 1
ATOM 5013 O O . ALA B 1 280 ? 18.747 35.906 72.014 1.00 14.56 280 ALA B O 1
ATOM 5015 N N . PHE B 1 281 ? 18.722 35.658 69.781 1.00 15.12 281 PHE B N 1
ATOM 5016 C CA . PHE B 1 281 ? 20.166 35.697 69.593 1.00 15.58 281 PHE B CA 1
ATOM 5017 C C . PHE B 1 281 ? 20.517 36.849 68.664 1.00 15.56 281 PHE B C 1
ATOM 5018 O O . PHE B 1 281 ? 19.800 37.122 67.689 1.00 15.74 281 PHE B O 1
ATOM 5026 N N . PHE B 1 282 ? 21.598 37.551 68.990 1.00 15.60 282 PHE B N 1
ATOM 5027 C CA . PHE B 1 282 ? 22.276 38.414 68.021 1.00 16.14 282 PHE B CA 1
ATOM 5028 C C . PHE B 1 282 ? 23.782 38.296 68.284 1.00 16.70 282 PHE B C 1
ATOM 5029 O O . PHE B 1 282 ? 24.221 38.526 69.415 1.00 17.24 282 PHE B O 1
ATOM 5037 N N . PRO B 1 283 ? 24.570 37.919 67.256 1.00 17.15 283 PRO B N 1
ATOM 5038 C CA . PRO B 1 283 ? 25.970 37.543 67.518 1.00 17.67 283 PRO B CA 1
ATOM 5039 C C . PRO B 1 283 ? 26.817 38.695 68.082 1.00 18.16 283 PRO B C 1
ATOM 5040 O O . PRO B 1 283 ? 26.754 39.826 67.587 1.00 17.56 283 PRO B O 1
ATOM 5044 N N . GLY B 1 284 ? 27.588 38.389 69.120 1.00 18.35 284 GLY B N 1
ATOM 5045 C CA . GLY B 1 284 ? 28.439 39.379 69.795 1.00 19.10 284 GLY B CA 1
ATOM 5046 C C . GLY B 1 284 ? 27.743 40.199 70.880 1.00 19.74 284 GLY B C 1
ATOM 5047 O O . GLY B 1 284 ? 28.399 40.915 71.629 1.00 20.33 284 GLY B O 1
ATOM 5048 N N . SER B 1 285 ? 26.418 40.090 70.985 1.00 19.33 285 SER B N 1
ATOM 5049 C CA . SER B 1 285 ? 25.651 41.012 71.821 1.00 18.68 285 SER B CA 1
ATOM 5050 C C . SER B 1 285 ? 25.312 40.399 73.180 1.00 18.41 285 SER B C 1
ATOM 5051 O O . SER B 1 285 ? 25.746 39.289 73.493 1.00 18.50 285 SER B O 1
ATOM 5054 N N . ASN B 1 286 ? 24.536 41.134 73.977 1.00 18.64 286 ASN B N 1
ATOM 5055 C CA . ASN B 1 286 ? 24.008 40.642 75.258 1.00 18.56 286 ASN B CA 1
ATOM 5056 C C . ASN B 1 286 ? 22.517 40.254 75.164 1.00 18.09 286 ASN B C 1
ATOM 5057 O O . ASN B 1 286 ? 21.837 40.149 76.186 1.00 18.43 286 ASN B O 1
ATOM 5062 N N . THR B 1 287 ? 22.026 40.046 73.943 1.00 17.97 287 THR B N 1
ATOM 5063 C CA . THR B 1 287 ? 20.603 39.764 73.690 1.00 17.43 287 THR B CA 1
ATOM 5064 C C . THR B 1 287 ? 20.257 38.379 74.184 1.00 17.15 287 THR B C 1
ATOM 5065 O O . THR B 1 287 ? 20.987 37.414 73.907 1.00 17.41 287 THR B O 1
ATOM 5069 N N . VAL B 1 288 ? 19.148 38.273 74.920 1.00 15.87 288 VAL B N 1
ATOM 5070 C CA . VAL B 1 288 ? 18.656 36.972 75.389 1.00 14.69 288 VAL B CA 1
ATOM 5071 C C . VAL B 1 288 ? 17.209 36.677 74.952 1.00 14.55 288 VAL B C 1
ATOM 5072 O O . VAL B 1 288 ? 16.759 35.539 75.048 1.00 15.31 288 VAL B O 1
ATOM 5076 N N . ALA B 1 289 ? 16.505 37.712 74.494 1.00 13.82 289 ALA B N 1
ATOM 5077 C CA . ALA B 1 289 ? 15.088 37.642 74.143 1.00 13.65 289 ALA B CA 1
ATOM 5078 C C . ALA B 1 289 ? 14.669 38.858 73.326 1.00 13.28 289 ALA B C 1
ATOM 5079 O O . ALA B 1 289 ? 15.392 39.860 73.224 1.00 13.06 289 ALA B O 1
ATOM 5081 N N . ASN B 1 290 ? 13.509 38.743 72.697 1.00 13.51 290 ASN B N 1
ATOM 5082 C CA . ASN B 1 290 ? 12.879 39.871 72.038 1.00 13.25 290 ASN B CA 1
ATOM 5083 C C . ASN B 1 290 ? 11.354 39.771 72.091 1.00 13.63 290 ASN B C 1
ATOM 5084 O O . ASN B 1 290 ? 10.801 38.665 72.189 1.00 14.15 290 ASN B O 1
ATOM 5089 N N . GLY B 1 291 ? 10.701 40.934 72.023 1.00 13.19 291 GLY B N 1
ATOM 5090 C CA . GLY B 1 291 ? 9.248 41.027 71.908 1.00 13.21 291 GLY B CA 1
ATOM 5091 C C . GLY B 1 291 ? 8.883 41.340 70.476 1.00 12.67 291 GLY B C 1
ATOM 5092 O O . GLY B 1 291 ? 9.206 40.577 69.566 1.00 13.70 291 GLY B O 1
ATOM 5093 N N . HIS B 1 292 ? 8.203 42.464 70.280 1.00 12.27 292 HIS B N 1
ATOM 5094 C CA . HIS B 1 292 ? 7.812 42.925 68.952 1.00 11.40 292 HIS B CA 1
ATOM 5095 C C . HIS B 1 292 ? 8.261 44.370 68.766 1.00 11.32 292 HIS B C 1
ATOM 5096 O O . HIS B 1 292 ? 7.436 45.297 68.751 1.00 10.74 292 HIS B O 1
ATOM 5103 N N . GLY B 1 293 ? 9.584 44.536 68.633 1.00 11.19 293 GLY B N 1
ATOM 5104 C CA . GLY B 1 293 ? 10.229 45.839 68.419 1.00 12.03 293 GLY B CA 1
ATOM 5105 C C . GLY B 1 293 ? 11.277 46.187 69.475 1.00 12.68 293 GLY B C 1
ATOM 5106 O O . GLY B 1 293 ? 11.948 47.211 69.387 1.00 12.86 293 GLY B O 1
ATOM 5107 N N . LEU B 1 294 ? 11.440 45.320 70.463 1.00 13.53 294 LEU B N 1
ATOM 5108 C CA . LEU B 1 294 ? 12.429 45.539 71.516 1.00 14.16 294 LEU B CA 1
ATOM 5109 C C . LEU B 1 294 ? 13.206 44.257 71.780 1.00 14.82 294 LEU B C 1
ATOM 5110 O O . LEU B 1 294 ? 12.631 43.164 71.827 1.00 15.17 294 LEU B O 1
ATOM 5115 N N . LEU B 1 295 ? 14.511 44.407 71.973 1.00 14.97 295 LEU B N 1
ATOM 5116 C CA . LEU B 1 295 ? 15.361 43.318 72.445 1.00 15.02 295 LEU B CA 1
ATOM 5117 C C . LEU B 1 295 ? 15.518 43.386 73.954 1.00 15.24 295 LEU B C 1
ATOM 5118 O O . LEU B 1 295 ? 15.517 44.460 74.532 1.00 14.99 295 LEU B O 1
ATOM 5123 N N . LEU B 1 296 ? 15.637 42.223 74.591 1.00 16.07 296 LEU B N 1
ATOM 5124 C CA . LEU B 1 296 ? 16.043 42.153 75.991 1.00 16.84 296 LEU B CA 1
ATOM 5125 C C . LEU B 1 296 ? 17.531 41.860 76.047 1.00 16.65 296 LEU B C 1
ATOM 5126 O O . LEU B 1 296 ? 17.958 40.819 75.574 1.00 16.67 296 LEU B O 1
ATOM 5131 N N . MET B 1 297 ? 18.320 42.782 76.608 1.00 17.14 297 MET B N 1
ATOM 5132 C CA . MET B 1 297 ? 19.789 42.624 76.654 1.00 17.18 297 MET B CA 1
ATOM 5133 C C . MET B 1 297 ? 20.309 42.661 78.102 1.00 17.94 297 MET B C 1
ATOM 5134 O O . MET B 1 297 ? 20.045 43.615 78.837 1.00 17.13 297 MET B O 1
ATOM 5139 N N . ARG B 1 298 ? 21.033 41.616 78.509 1.00 18.73 298 ARG B N 1
ATOM 5140 C CA . ARG B 1 298 ? 21.484 41.488 79.903 1.00 20.49 298 ARG B CA 1
ATOM 5141 C C . ARG B 1 298 ? 22.839 42.104 80.220 1.00 20.43 298 ARG B C 1
ATOM 5142 O O . ARG B 1 298 ? 23.806 41.926 79.491 1.00 20.51 298 ARG B O 1
ATOM 5150 N N . TYR B 1 299 ? 22.885 42.815 81.340 1.00 21.27 299 TYR B N 1
ATOM 5151 C CA . TYR B 1 299 ? 24.092 43.496 81.813 1.00 21.85 299 TYR B CA 1
ATOM 5152 C C . TYR B 1 299 ? 24.264 43.173 83.282 1.00 22.46 299 TYR B C 1
ATOM 5153 O O . TYR B 1 299 ? 23.932 43.981 84.153 1.00 22.64 299 TYR B O 1
ATOM 5162 N N . GLY B 1 300 ? 24.766 41.969 83.538 1.00 23.50 300 GLY B N 1
ATOM 5163 C CA . GLY B 1 300 ? 24.867 41.440 84.889 1.00 24.83 300 GLY B CA 1
ATOM 5164 C C . GLY B 1 300 ? 23.514 41.346 85.557 1.00 25.84 300 GLY B C 1
ATOM 5165 O O . GLY B 1 300 ? 22.628 40.625 85.085 1.00 26.27 300 GLY B O 1
ATOM 5166 N N . SER B 1 301 ? 23.360 42.094 86.650 1.00 27.10 301 SER B N 1
ATOM 5167 C CA . SER B 1 301 ? 22.107 42.170 87.391 1.00 28.57 301 SER B CA 1
ATOM 5168 C C . SER B 1 301 ? 21.106 43.145 86.761 1.00 28.62 301 SER B C 1
ATOM 5169 O O . SER B 1 301 ? 19.931 43.180 87.148 1.00 29.58 301 SER B O 1
ATOM 5172 N N . SER B 1 302 ? 21.570 43.933 85.792 1.00 28.28 302 SER B N 1
ATOM 5173 C CA . SER B 1 302 ? 20.690 44.819 85.041 1.00 27.52 302 SER B CA 1
ATOM 5174 C C . SER B 1 302 ? 20.299 44.223 83.686 1.00 27.29 302 SER B C 1
ATOM 5175 O O . SER B 1 302 ? 20.966 43.329 83.155 1.00 27.10 302 SER B O 1
ATOM 5178 N N . GLU B 1 303 ? 19.197 44.729 83.141 1.00 26.89 303 GLU B N 1
ATOM 5179 C CA . GLU B 1 303 ? 18.685 44.299 81.855 1.00 26.47 303 GLU B CA 1
ATOM 5180 C C . GLU B 1 303 ? 18.102 45.497 81.139 1.00 25.53 303 GLU B C 1
ATOM 5181 O O . GLU B 1 303 ? 17.402 46.297 81.751 1.00 26.44 303 GLU B O 1
ATOM 5187 N N . LEU B 1 304 ? 18.388 45.626 79.846 1.00 23.42 304 LEU B N 1
ATOM 5188 C CA . LEU B 1 304 ? 17.817 46.698 79.060 1.00 21.21 304 LEU B CA 1
ATOM 5189 C C . LEU B 1 304 ? 16.787 46.114 78.106 1.00 20.08 304 LEU B C 1
ATOM 5190 O O . LEU B 1 304 ? 17.003 45.046 77.524 1.00 19.05 304 LEU B O 1
ATOM 5195 N N . LYS B 1 305 ? 15.667 46.821 77.979 1.00 18.54 305 LYS B N 1
ATOM 5196 C CA . LYS B 1 305 ? 14.674 46.567 76.950 1.00 17.92 305 LYS B CA 1
ATOM 5197 C C . LYS B 1 305 ? 14.850 47.688 75.949 1.00 16.77 305 LYS B C 1
ATOM 5198 O O . LYS B 1 305 ? 14.548 48.839 76.239 1.00 15.83 305 LYS B O 1
ATOM 5204 N N . GLY B 1 306 ? 15.363 47.356 74.777 1.00 15.97 306 GLY B N 1
ATOM 5205 C CA . GLY B 1 306 ? 15.673 48.387 73.791 1.00 15.69 306 GLY B CA 1
ATOM 5206 C C . GLY B 1 306 ? 16.154 47.770 72.511 1.00 15.03 306 GLY B C 1
ATOM 5207 O O . GLY B 1 306 ? 15.432 47.005 71.894 1.00 14.54 306 GLY B O 1
ATOM 5208 N N . HIS B 1 307 ? 17.382 48.098 72.119 1.00 14.45 307 HIS B N 1
ATOM 5209 C CA . HIS B 1 307 ? 17.928 47.642 70.846 1.00 13.86 307 HIS B CA 1
ATOM 5210 C C . HIS B 1 307 ? 19.394 48.018 70.722 1.00 13.66 307 HIS B C 1
ATOM 5211 O O . HIS B 1 307 ? 19.874 48.920 71.411 1.00 12.70 307 HIS B O 1
ATOM 5218 N N . LEU B 1 308 ? 20.089 47.292 69.851 1.00 13.29 308 LEU B N 1
ATOM 5219 C CA . LEU B 1 308 ? 21.474 47.570 69.470 1.00 12.79 308 LEU B CA 1
ATOM 5220 C C . LEU B 1 308 ? 21.386 48.017 68.033 1.00 12.99 308 LEU B C 1
ATOM 5221 O O . LEU B 1 308 ? 20.435 47.673 67.333 1.00 13.30 308 LEU B O 1
ATOM 5226 N N . GLY B 1 309 ? 22.361 48.783 67.588 1.00 12.90 309 GLY B N 1
ATOM 5227 C CA . GLY B 1 309 ? 22.408 49.212 66.209 1.00 13.36 309 GLY B CA 1
ATOM 5228 C C . GLY B 1 309 ? 23.839 49.106 65.729 1.00 13.97 309 GLY B C 1
ATOM 5229 O O . GLY B 1 309 ? 24.765 49.529 66.424 1.00 14.19 309 GLY B O 1
ATOM 5230 N N . GLN B 1 310 ? 24.030 48.524 64.553 1.00 14.34 310 GLN B N 1
ATOM 5231 C CA . GLN B 1 310 ? 25.358 48.501 63.941 1.00 14.92 310 GLN B CA 1
ATOM 5232 C C . GLN B 1 310 ? 25.260 48.868 62.466 1.00 15.90 310 GLN B C 1
ATOM 5233 O O . GLN B 1 310 ? 24.677 48.132 61.677 1.00 16.58 310 GLN B O 1
ATOM 5239 N N . ILE B 1 311 ? 25.848 50.002 62.108 1.00 16.20 311 ILE B N 1
ATOM 5240 C CA . ILE B 1 311 ? 25.912 50.480 60.728 1.00 16.47 311 ILE B CA 1
ATOM 5241 C C . ILE B 1 311 ? 27.335 51.045 60.597 1.00 16.91 311 ILE B C 1
ATOM 5242 O O . ILE B 1 311 ? 27.855 51.581 61.572 1.00 17.77 311 ILE B O 1
ATOM 5247 N N . PRO B 1 312 ? 27.987 50.885 59.430 1.00 16.69 312 PRO B N 1
ATOM 5248 C CA . PRO B 1 312 ? 29.433 51.142 59.360 1.00 16.74 312 PRO B CA 1
ATOM 5249 C C . PRO B 1 312 ? 29.915 52.363 60.151 1.00 16.31 312 PRO B C 1
ATOM 5250 O O . PRO B 1 312 ? 29.630 53.497 59.770 1.00 17.10 312 PRO B O 1
ATOM 5254 N N . GLY B 1 313 ? 30.593 52.114 61.271 1.00 16.36 313 GLY B N 1
ATOM 5255 C CA . GLY B 1 313 ? 31.227 53.175 62.042 1.00 15.95 313 GLY B CA 1
ATOM 5256 C C . GLY B 1 313 ? 30.429 53.832 63.155 1.00 15.88 313 GLY B C 1
ATOM 5257 O O . GLY B 1 313 ? 31.001 54.630 63.916 1.00 15.59 313 GLY B O 1
ATOM 5258 N N . HIS B 1 314 ? 29.122 53.536 63.245 1.00 15.00 314 HIS B N 1
ATOM 5259 C CA . HIS B 1 314 ? 28.278 54.028 64.344 1.00 14.19 314 HIS B CA 1
ATOM 5260 C C . HIS B 1 314 ? 27.656 52.851 65.067 1.00 14.52 314 HIS B C 1
ATOM 5261 O O . HIS B 1 314 ? 26.841 52.123 64.496 1.00 14.07 314 HIS B O 1
ATOM 5268 N N . THR B 1 315 ? 28.043 52.676 66.325 1.00 14.29 315 THR B N 1
ATOM 5269 C CA . THR B 1 315 ? 27.634 51.524 67.109 1.00 14.84 315 THR B CA 1
ATOM 5270 C C . THR B 1 315 ? 26.844 51.964 68.340 1.00 14.55 315 THR B C 1
ATOM 5271 O O . THR B 1 315 ? 27.357 52.706 69.178 1.00 14.45 315 THR B O 1
ATOM 5275 N N . SER B 1 316 ? 25.596 51.502 68.441 1.00 14.15 316 SER B N 1
ATOM 5276 C CA . SER B 1 316 ? 24.651 52.071 69.402 1.00 14.34 316 SER B CA 1
ATOM 5277 C C . SER B 1 316 ? 23.986 51.033 70.285 1.00 14.68 316 SER B C 1
ATOM 5278 O O . SER B 1 316 ? 23.761 49.896 69.860 1.00 14.93 316 SER B O 1
ATOM 5281 N N . ILE B 1 317 ? 23.680 51.434 71.519 1.00 14.64 317 ILE B N 1
ATOM 5282 C CA . ILE B 1 317 ? 22.873 50.634 72.437 1.00 14.42 317 ILE B CA 1
ATOM 5283 C C . ILE B 1 317 ? 21.875 51.542 73.126 1.00 14.83 317 ILE B C 1
ATOM 5284 O O . ILE B 1 317 ? 22.271 52.502 73.810 1.00 14.82 317 ILE B O 1
ATOM 5289 N N . MET B 1 318 ? 20.586 51.235 72.964 1.00 14.75 318 MET B N 1
ATOM 5290 C CA . MET B 1 318 ? 19.536 51.967 73.675 1.00 15.04 318 MET B CA 1
ATOM 5291 C C . MET B 1 318 ? 18.640 51.054 74.516 1.00 15.61 318 MET B C 1
ATOM 5292 O O . MET B 1 318 ? 18.511 49.855 74.236 1.00 15.46 318 MET B O 1
ATOM 5297 N N . GLY B 1 319 ? 18.024 51.616 75.548 1.00 15.69 319 GLY B N 1
ATOM 5298 C CA . GLY B 1 319 ? 17.077 50.842 76.326 1.00 16.63 319 GLY B CA 1
ATOM 5299 C C . GLY B 1 319 ? 16.685 51.440 77.655 1.00 17.56 319 GLY B C 1
ATOM 5300 O O . GLY B 1 319 ? 17.325 52.384 78.140 1.00 16.70 319 GLY B O 1
ATOM 5301 N N . ARG B 1 320 ? 15.607 50.901 78.220 1.00 18.71 320 ARG B N 1
ATOM 5302 C CA . ARG B 1 320 ? 15.208 51.194 79.592 1.00 20.78 320 ARG B CA 1
ATOM 5303 C C . ARG B 1 320 ? 15.486 49.961 80.450 1.00 21.59 320 ARG B C 1
ATOM 5304 O O . ARG B 1 320 ? 15.208 48.845 80.031 1.00 20.29 320 ARG B O 1
ATOM 5312 N N . ASP B 1 321 ? 16.055 50.186 81.633 1.00 23.77 321 ASP B N 1
ATOM 5313 C CA . ASP B 1 321 ? 16.145 49.191 82.696 1.00 26.63 321 ASP B CA 1
ATOM 5314 C C . ASP B 1 321 ? 14.857 49.331 83.511 1.00 27.96 321 ASP B C 1
ATOM 5315 O O . ASP B 1 321 ? 14.765 50.181 84.393 1.00 27.84 321 ASP B O 1
ATOM 5320 N N . GLU B 1 322 ? 13.855 48.507 83.192 1.00 29.94 322 GLU B N 1
ATOM 5321 C CA . GLU B 1 322 ? 12.483 48.625 83.757 1.00 31.46 322 GLU B CA 1
ATOM 5322 C C . GLU B 1 322 ? 12.427 48.580 85.285 1.00 32.42 322 GLU B C 1
ATOM 5323 O O . GLU B 1 322 ? 11.465 49.057 85.905 1.00 33.18 322 GLU B O 1
ATOM 5329 N N . GLU B 1 323 ? 13.464 48.005 85.881 1.00 33.02 323 GLU B N 1
ATOM 5330 C CA . GLU B 1 323 ? 13.552 47.883 87.320 1.00 33.80 323 GLU B CA 1
ATOM 5331 C C . GLU B 1 323 ? 13.853 49.207 87.990 1.00 33.93 323 GLU B C 1
ATOM 5332 O O . GLU B 1 323 ? 13.155 49.602 88.934 1.00 34.45 323 GLU B O 1
ATOM 5338 N N . THR B 1 324 ? 14.868 49.908 87.480 1.00 33.58 324 THR B N 1
ATOM 5339 C CA . THR B 1 324 ? 15.291 51.182 88.060 1.00 32.86 324 THR B CA 1
ATOM 5340 C C . THR B 1 324 ? 14.627 52.365 87.378 1.00 31.77 324 THR B C 1
ATOM 5341 O O . THR B 1 324 ? 14.665 53.483 87.890 1.00 31.88 324 THR B O 1
ATOM 5345 N N . GLY B 1 325 ? 14.017 52.114 86.228 1.00 29.74 325 GLY B N 1
ATOM 5346 C CA . GLY B 1 325 ? 13.365 53.166 85.471 1.00 27.73 325 GLY B CA 1
ATOM 5347 C C . GLY B 1 325 ? 14.346 53.972 84.647 1.00 25.98 325 GLY B C 1
ATOM 5348 O O . GLY B 1 325 ? 13.947 54.949 84.013 1.00 27.03 325 GLY B O 1
ATOM 5349 N N . ALA B 1 326 ? 15.610 53.548 84.628 1.00 24.21 326 ALA B N 1
ATOM 5350 C CA . ALA B 1 326 ? 16.686 54.258 83.913 1.00 22.45 326 ALA B CA 1
ATOM 5351 C C . ALA B 1 326 ? 16.656 54.040 82.400 1.00 20.81 326 ALA B C 1
ATOM 5352 O O . ALA B 1 326 ? 16.687 52.902 81.938 1.00 21.23 326 ALA B O 1
ATOM 5354 N N . ALA B 1 327 ? 16.618 55.129 81.636 1.00 18.61 327 ALA B N 1
ATOM 5355 C CA . ALA B 1 327 ? 16.633 55.046 80.178 1.00 17.24 327 ALA B CA 1
ATOM 5356 C C . ALA B 1 327 ? 17.930 55.625 79.619 1.00 16.26 327 ALA B C 1
ATOM 5357 O O . ALA B 1 327 ? 18.380 56.683 80.060 1.00 15.49 327 ALA B O 1
ATOM 5359 N N . LEU B 1 328 ? 18.524 54.930 78.649 1.00 14.97 328 LEU B N 1
ATOM 5360 C CA . LEU B 1 328 ? 19.799 55.359 78.087 1.00 14.13 328 LEU B CA 1
ATOM 5361 C C . LEU B 1 328 ? 19.940 55.095 76.592 1.00 13.80 328 LEU B C 1
ATOM 5362 O O . LEU B 1 328 ? 19.290 54.208 76.020 1.00 13.64 328 LEU B O 1
ATOM 5367 N N . MET B 1 329 ? 20.762 55.920 75.967 1.00 12.58 329 MET B N 1
ATOM 5368 C CA . MET B 1 329 ? 21.234 55.678 74.626 1.00 12.58 329 MET B CA 1
ATOM 5369 C C . MET B 1 329 ? 22.717 56.016 74.646 1.00 12.07 329 MET B C 1
ATOM 5370 O O . MET B 1 329 ? 23.098 57.129 75.002 1.00 12.78 329 MET B O 1
ATOM 5375 N N . LEU B 1 330 ? 23.544 55.035 74.300 1.00 12.03 330 LEU B N 1
ATOM 5376 C CA . LEU B 1 330 ? 24.980 55.240 74.185 1.00 12.01 330 LEU B CA 1
ATOM 5377 C C . LEU B 1 330 ? 25.359 54.931 72.752 1.00 11.66 330 LEU B C 1
ATOM 5378 O O . LEU B 1 330 ? 25.049 53.850 72.238 1.00 12.26 330 LEU B O 1
ATOM 5383 N N . ILE B 1 331 ? 26.032 55.865 72.102 1.00 11.46 331 ILE B N 1
ATOM 5384 C CA . ILE B 1 331 ? 26.500 55.637 70.726 1.00 11.46 331 ILE B CA 1
ATOM 5385 C C . ILE B 1 331 ? 27.979 55.985 70.604 1.00 12.20 331 ILE B C 1
ATOM 5386 O O . ILE B 1 331 ? 28.405 57.030 71.081 1.00 12.01 331 ILE B O 1
ATOM 5391 N N . GLN B 1 332 ? 28.766 55.090 70.006 1.00 13.30 332 GLN B N 1
ATOM 5392 C CA . GLN B 1 332 ? 30.178 55.409 69.681 1.00 13.17 332 GLN B CA 1
ATOM 5393 C C . GLN B 1 332 ? 30.348 55.480 68.171 1.00 13.25 332 GLN B C 1
ATOM 5394 O O . GLN B 1 332 ? 29.658 54.751 67.422 1.00 13.10 332 GLN B O 1
ATOM 5400 N N . ASN B 1 333 ? 31.255 56.345 67.719 1.00 12.95 333 ASN B N 1
ATOM 5401 C CA . ASN B 1 333 ? 31.581 56.453 66.301 1.00 13.26 333 ASN B CA 1
ATOM 5402 C C . ASN B 1 333 ? 32.792 55.595 65.921 1.00 13.95 333 ASN B C 1
ATOM 5403 O O . ASN B 1 333 ? 33.566 55.940 65.031 1.00 14.11 333 ASN B O 1
ATOM 5408 N N . SER B 1 334 ? 32.923 54.469 66.613 1.00 14.96 334 SER B N 1
ATOM 5409 C CA . SER B 1 334 ? 33.799 53.378 66.214 1.00 16.23 334 SER B CA 1
ATOM 5410 C C . SER B 1 334 ? 32.961 52.111 65.932 1.00 16.77 334 SER B C 1
ATOM 5411 O O . SER B 1 334 ? 32.037 51.769 66.680 1.00 16.44 334 SER B O 1
ATOM 5414 N N . GLY B 1 335 ? 33.300 51.427 64.846 1.00 17.96 335 GLY B N 1
ATOM 5415 C CA . GLY B 1 335 ? 32.808 50.084 64.595 1.00 18.63 335 GLY B CA 1
ATOM 5416 C C . GLY B 1 335 ? 33.855 49.222 63.911 1.00 20.04 335 GLY B C 1
ATOM 5417 O O . GLY B 1 335 ? 34.988 49.667 63.654 1.00 19.73 335 GLY B O 1
ATOM 5418 N N . ALA B 1 336 ? 33.488 47.962 63.659 1.00 20.44 336 ALA B N 1
ATOM 5419 C CA . ALA B 1 336 ? 34.265 47.083 62.793 1.00 20.99 336 ALA B CA 1
ATOM 5420 C C . ALA B 1 336 ? 33.324 46.162 62.002 1.00 21.54 336 ALA B C 1
ATOM 5421 O O . ALA B 1 336 ? 32.096 46.355 62.017 1.00 20.67 336 ALA B O 1
ATOM 5423 N N . GLY B 1 337 ? 33.904 45.206 61.271 1.00 22.23 337 GLY B N 1
ATOM 5424 C CA . GLY B 1 337 ? 33.127 44.289 60.439 1.00 23.01 337 GLY B CA 1
ATOM 5425 C C . GLY B 1 337 ? 32.634 43.078 61.218 1.00 23.93 337 GLY B C 1
ATOM 5426 O O . GLY B 1 337 ? 31.491 42.658 61.065 1.00 24.64 337 GLY B O 1
ATOM 5427 N N . ASP B 1 338 ? 33.497 42.534 62.066 1.00 23.95 338 ASP B N 1
ATOM 5428 C CA . ASP B 1 338 ? 33.258 41.255 62.716 1.00 24.40 338 ASP B CA 1
ATOM 5429 C C . ASP B 1 338 ? 32.434 41.512 63.966 1.00 23.65 338 ASP B C 1
ATOM 5430 O O . ASP B 1 338 ? 32.737 42.441 64.704 1.00 22.99 338 ASP B O 1
ATOM 5435 N N . PHE B 1 339 ? 31.400 40.689 64.186 1.00 22.77 339 PHE B N 1
ATOM 5436 C CA . PHE B 1 339 ? 30.521 40.807 65.362 1.00 22.84 339 PHE B CA 1
ATOM 5437 C C . PHE B 1 339 ? 31.229 40.678 66.693 1.00 23.04 339 PHE B C 1
ATOM 5438 O O . PHE B 1 339 ? 30.775 41.230 67.704 1.00 23.28 339 PHE B O 1
ATOM 5446 N N . GLU B 1 340 ? 32.310 39.909 66.701 1.00 23.36 340 GLU B N 1
ATOM 5447 C CA . GLU B 1 340 ? 33.040 39.629 67.917 1.00 24.42 340 GLU B CA 1
ATOM 5448 C C . GLU B 1 340 ? 34.242 40.566 68.062 1.00 23.57 340 GLU B C 1
ATOM 5449 O O . GLU B 1 340 ? 34.991 40.465 69.029 1.00 23.98 340 GLU B O 1
ATOM 5455 N N . SER B 1 341 ? 34.415 41.479 67.105 1.00 22.88 341 SER B N 1
ATOM 5456 C CA . SER B 1 341 ? 35.424 42.534 67.226 1.00 22.18 341 SER B CA 1
ATOM 5457 C C . SER B 1 341 ? 35.082 43.458 68.389 1.00 22.06 341 SER B C 1
ATOM 5458 O O . SER B 1 341 ? 33.913 43.818 68.576 1.00 21.49 341 SER B O 1
ATOM 5461 N N . PHE B 1 342 ? 36.104 43.844 69.158 1.00 21.04 342 PHE B N 1
ATOM 5462 C CA . PHE B 1 342 ? 35.937 44.789 70.256 1.00 20.31 342 PHE B CA 1
ATOM 5463 C C . PHE B 1 342 ? 35.158 46.045 69.844 1.00 19.74 342 PHE B C 1
ATOM 5464 O O . PHE B 1 342 ? 34.365 46.572 70.626 1.00 19.18 342 PHE B O 1
ATOM 5472 N N . TYR B 1 343 ? 35.403 46.531 68.628 1.00 19.57 343 TYR B N 1
ATOM 5473 C CA . TYR B 1 343 ? 34.776 47.784 68.153 1.00 20.13 343 TYR B CA 1
ATOM 5474 C C . TYR B 1 343 ? 33.274 47.679 67.830 1.00 19.81 343 TYR B C 1
ATOM 5475 O O . TYR B 1 343 ? 32.616 48.693 67.590 1.00 20.23 343 TYR B O 1
ATOM 5484 N N . LEU B 1 344 ? 32.741 46.459 67.819 1.00 19.18 344 LEU B N 1
ATOM 5485 C CA . LEU B 1 344 ? 31.293 46.265 67.777 1.00 18.87 344 LEU B CA 1
ATOM 5486 C C . LEU B 1 344 ? 30.810 45.793 69.127 1.00 18.56 344 LEU B C 1
ATOM 5487 O O . LEU B 1 344 ? 30.081 46.494 69.813 1.00 18.60 344 LEU B O 1
ATOM 5492 N N . LYS B 1 345 ? 31.249 44.592 69.497 1.00 18.54 345 LYS B N 1
ATOM 5493 C CA . LYS B 1 345 ? 30.870 43.902 70.722 1.00 18.46 345 LYS B CA 1
ATOM 5494 C C . LYS B 1 345 ? 31.187 44.693 71.984 1.00 18.05 345 LYS B C 1
ATOM 5495 O O . LYS B 1 345 ? 30.432 44.649 72.959 1.00 18.31 345 LYS B O 1
ATOM 5501 N N . GLY B 1 346 ? 32.302 45.421 71.975 1.00 17.36 346 GLY B N 1
ATOM 5502 C CA . GLY B 1 346 ? 32.742 46.135 73.172 1.00 16.11 346 GLY B CA 1
ATOM 5503 C C . GLY B 1 346 ? 31.875 47.317 73.569 1.00 16.14 346 GLY B C 1
ATOM 5504 O O . GLY B 1 346 ? 32.028 47.825 74.675 1.00 16.29 346 GLY B O 1
ATOM 5505 N N . VAL B 1 347 ? 30.959 47.757 72.685 1.00 15.47 347 VAL B N 1
ATOM 5506 C CA . VAL B 1 347 ? 30.028 48.842 73.024 1.00 15.01 347 VAL B CA 1
ATOM 5507 C C . VAL B 1 347 ? 29.221 48.475 74.269 1.00 14.96 347 VAL B C 1
ATOM 5508 O O . VAL B 1 347 ? 28.807 49.346 75.029 1.00 14.83 347 VAL B O 1
ATOM 5512 N N . ASN B 1 348 ? 29.063 47.168 74.494 1.00 15.25 348 ASN B N 1
ATOM 5513 C CA . ASN B 1 348 ? 28.343 46.633 75.653 1.00 15.34 348 ASN B CA 1
ATOM 5514 C C . ASN B 1 348 ? 29.090 46.795 76.970 1.00 16.22 348 ASN B C 1
ATOM 5515 O O . ASN B 1 348 ? 28.467 46.809 78.044 1.00 15.89 348 ASN B O 1
ATOM 5520 N N . GLU B 1 349 ? 30.417 46.914 76.892 1.00 17.01 349 GLU B N 1
ATOM 5521 C CA . GLU B 1 349 ? 31.230 47.103 78.107 1.00 17.84 349 GLU B CA 1
ATOM 5522 C C . GLU B 1 349 ? 30.889 48.383 78.895 1.00 17.37 349 GLU B C 1
ATOM 5523 O O . GLU B 1 349 ? 30.522 48.277 80.050 1.00 18.15 349 GLU B O 1
ATOM 5529 N N . PRO B 1 350 ? 30.986 49.587 78.282 1.00 16.80 350 PRO B N 1
ATOM 5530 C CA . PRO B 1 350 ? 30.615 50.804 79.026 1.00 16.84 350 PRO B CA 1
ATOM 5531 C C . PRO B 1 350 ? 29.156 50.875 79.485 1.00 17.01 350 PRO B C 1
ATOM 5532 O O . PRO B 1 350 ? 28.879 51.492 80.514 1.00 16.68 350 PRO B O 1
ATOM 5536 N N . VAL B 1 351 ? 28.237 50.234 78.750 1.00 16.46 351 VAL B N 1
ATOM 5537 C CA . VAL B 1 351 ? 26.838 50.130 79.184 1.00 16.30 351 VAL B CA 1
ATOM 5538 C C . VAL B 1 351 ? 26.729 49.324 80.480 1.00 16.95 351 VAL B C 1
ATOM 5539 O O . VAL B 1 351 ? 26.071 49.750 81.435 1.00 16.38 351 VAL B O 1
ATOM 5543 N N . ASP B 1 352 ? 27.383 48.162 80.500 1.00 17.99 352 ASP B N 1
ATOM 5544 C CA . ASP B 1 352 ? 27.463 47.313 81.694 1.00 19.40 352 ASP B CA 1
ATOM 5545 C C . ASP B 1 352 ? 28.007 48.125 82.860 1.00 19.73 352 ASP B C 1
ATOM 5546 O O . ASP B 1 352 ? 27.447 48.099 83.948 1.00 19.84 352 ASP B O 1
ATOM 5551 N N . ARG B 1 353 ? 29.102 48.847 82.619 1.00 20.36 353 ARG B N 1
ATOM 5552 C CA . ARG B 1 353 ? 29.741 49.660 83.654 1.00 21.30 353 ARG B CA 1
ATOM 5553 C C . ARG B 1 353 ? 28.841 50.797 84.131 1.00 20.53 353 ARG B C 1
ATOM 5554 O O . ARG B 1 353 ? 28.732 51.018 85.329 1.00 20.92 353 ARG B O 1
ATOM 5562 N N . VAL B 1 354 ? 28.177 51.484 83.201 1.00 20.61 354 VAL B N 1
ATOM 5563 C CA . VAL B 1 354 ? 27.260 52.572 83.545 1.00 20.41 354 VAL B CA 1
ATOM 5564 C C . VAL B 1 354 ? 26.121 52.075 84.439 1.00 21.02 354 VAL B C 1
ATOM 5565 O O . VAL B 1 354 ? 25.826 52.685 85.471 1.00 20.42 354 VAL B O 1
ATOM 5569 N N . LEU B 1 355 ? 25.506 50.956 84.053 1.00 21.60 355 LEU B N 1
ATOM 5570 C CA . LEU B 1 355 ? 24.401 50.382 84.821 1.00 22.59 355 LEU B CA 1
ATOM 5571 C C . LEU B 1 355 ? 24.844 49.934 86.224 1.00 23.53 355 LEU B C 1
ATOM 5572 O O . LEU B 1 355 ? 24.135 50.173 87.191 1.00 23.48 355 LEU B O 1
ATOM 5577 N N . GLU B 1 356 ? 26.024 49.324 86.318 1.00 25.41 356 GLU B N 1
ATOM 5578 C CA . GLU B 1 356 ? 26.657 48.959 87.602 1.00 27.65 356 GLU B CA 1
ATOM 5579 C C . GLU B 1 356 ? 26.848 50.207 88.501 1.00 28.08 356 GLU B C 1
ATOM 5580 O O . GLU B 1 356 ? 26.509 50.186 89.689 1.00 27.53 356 GLU B O 1
ATOM 5586 N N . ALA B 1 357 ? 27.324 51.305 87.902 1.00 28.93 357 ALA B N 1
ATOM 5587 C CA . ALA B 1 357 ? 27.549 52.574 88.608 1.00 29.57 357 ALA B CA 1
ATOM 5588 C C . ALA B 1 357 ? 26.260 53.184 89.168 1.00 30.70 357 ALA B C 1
ATOM 5589 O O . ALA B 1 357 ? 26.262 53.777 90.259 1.00 30.06 357 ALA B O 1
ATOM 5591 N N . ILE B 1 358 ? 25.168 53.035 88.415 1.00 32.08 358 ILE B N 1
ATOM 5592 C CA . ILE B 1 358 ? 23.827 53.449 88.859 1.00 33.02 358 ILE B CA 1
ATOM 5593 C C . ILE B 1 358 ? 23.364 52.606 90.058 1.00 34.68 358 ILE B C 1
ATOM 5594 O O . ILE B 1 358 ? 22.922 53.159 91.063 1.00 34.65 358 ILE B O 1
ATOM 5599 N N . LYS B 1 359 ? 23.477 51.279 89.948 1.00 36.40 359 LYS B N 1
ATOM 5600 C CA . LYS B 1 359 ? 23.087 50.357 91.031 1.00 38.76 359 LYS B CA 1
ATOM 5601 C C . LYS B 1 359 ? 23.863 50.586 92.336 1.00 40.15 359 LYS B C 1
ATOM 5602 O O . LYS B 1 359 ? 23.285 50.543 93.429 1.00 40.53 359 LYS B O 1
ATOM 5608 N N . ASN B 1 360 ? 25.164 50.833 92.215 1.00 41.86 360 ASN B N 1
ATOM 5609 C CA . ASN B 1 360 ? 26.010 51.047 93.381 1.00 43.74 360 ASN B CA 1
ATOM 5610 C C . ASN B 1 360 ? 25.830 52.422 94.028 1.00 44.84 360 ASN B C 1
ATOM 5611 O O . ASN B 1 360 ? 26.019 52.571 95.230 1.00 45.29 360 ASN B O 1
ATOM 5616 N N . SER B 1 361 ? 25.432 53.416 93.242 1.00 46.34 361 SER B N 1
ATOM 5617 C CA . SER B 1 361 ? 25.109 54.733 93.794 1.00 47.72 361 SER B CA 1
ATOM 5618 C C . SER B 1 361 ? 23.775 54.712 94.561 1.00 48.92 361 SER B C 1
ATOM 5619 O O . SER B 1 361 ? 23.583 55.480 95.511 1.00 49.07 361 SER B O 1
ATOM 5622 N N . ARG B 1 362 ? 22.865 53.834 94.134 1.00 50.10 362 ARG B N 1
ATOM 5623 C CA . ARG B 1 362 ? 21.580 53.624 94.803 1.00 51.34 362 ARG B CA 1
ATOM 5624 C C . ARG B 1 362 ? 21.651 52.353 95.666 1.00 51.94 362 ARG B C 1
ATOM 5625 O O . ARG B 1 362 ? 20.808 51.462 95.544 1.00 52.24 362 ARG B O 1
ATOM 5633 N N . SER B 1 363 ? 22.662 52.273 96.534 1.00 52.63 363 SER B N 1
ATOM 5634 C CA . SER B 1 363 ? 22.937 51.048 97.297 1.00 52.97 363 SER B CA 1
ATOM 5635 C C . SER B 1 363 ? 23.191 51.331 98.782 1.00 53.23 363 SER B C 1
ATOM 5636 O O . SER B 1 363 ? 22.884 50.503 99.650 1.00 53.41 363 SER B O 1
ATOM 5639 N N . ASP C 1 3 ? 5.239 78.585 115.734 1.00 43.73 3 ASP C N 1
ATOM 5640 C CA . ASP C 1 3 ? 4.622 77.900 114.556 1.00 43.95 3 ASP C CA 1
ATOM 5641 C C . ASP C 1 3 ? 5.298 78.247 113.231 1.00 43.14 3 ASP C C 1
ATOM 5642 O O . ASP C 1 3 ? 5.806 77.355 112.544 1.00 42.97 3 ASP C O 1
ATOM 5647 N N . LEU C 1 4 ? 5.292 79.537 112.881 1.00 42.45 4 LEU C N 1
ATOM 5648 C CA . LEU C 1 4 ? 5.779 80.000 111.564 1.00 41.46 4 LEU C CA 1
ATOM 5649 C C . LEU C 1 4 ? 7.288 79.842 111.413 1.00 40.94 4 LEU C C 1
ATOM 5650 O O . LEU C 1 4 ? 7.759 79.402 110.360 1.00 41.17 4 LEU C O 1
ATOM 5655 N N . ASN C 1 5 ? 8.030 80.198 112.464 1.00 40.09 5 ASN C N 1
ATOM 5656 C CA . ASN C 1 5 ? 9.480 80.026 112.505 1.00 39.69 5 ASN C CA 1
ATOM 5657 C C . ASN C 1 5 ? 9.896 78.590 112.182 1.00 39.07 5 ASN C C 1
ATOM 5658 O O . ASN C 1 5 ? 10.807 78.363 111.383 1.00 39.00 5 ASN C O 1
ATOM 5663 N N . ASN C 1 6 ? 9.208 77.628 112.795 1.00 38.16 6 ASN C N 1
ATOM 5664 C CA . ASN C 1 6 ? 9.491 76.209 112.596 1.00 37.16 6 ASN C CA 1
ATOM 5665 C C . ASN C 1 6 ? 9.131 75.743 111.192 1.00 35.97 6 ASN C C 1
ATOM 5666 O O . ASN C 1 6 ? 9.895 75.007 110.563 1.00 35.49 6 ASN C O 1
ATOM 5671 N N . ALA C 1 7 ? 7.964 76.179 110.719 1.00 34.72 7 ALA C N 1
ATOM 5672 C CA . ALA C 1 7 ? 7.504 75.917 109.355 1.00 33.78 7 ALA C CA 1
ATOM 5673 C C . ALA C 1 7 ? 8.461 76.473 108.286 1.00 32.85 7 ALA C C 1
ATOM 5674 O O . ALA C 1 7 ? 8.731 75.804 107.294 1.00 32.89 7 ALA C O 1
ATOM 5676 N N . ILE C 1 8 ? 8.966 77.688 108.494 1.00 32.02 8 ILE C N 1
ATOM 5677 C CA . ILE C 1 8 ? 9.923 78.302 107.565 1.00 31.00 8 ILE C CA 1
ATOM 5678 C C . ILE C 1 8 ? 11.244 77.540 107.572 1.00 30.91 8 ILE C C 1
ATOM 5679 O O . ILE C 1 8 ? 11.826 77.270 106.509 1.00 30.85 8 ILE C O 1
ATOM 5684 N N . GLN C 1 9 ? 11.703 77.177 108.771 1.00 30.48 9 GLN C N 1
ATOM 5685 C CA . GLN C 1 9 ? 12.925 76.389 108.921 1.00 30.15 9 GLN C CA 1
ATOM 5686 C C . GLN C 1 9 ? 12.804 75.038 108.209 1.00 29.84 9 GLN C C 1
ATOM 5687 O O . GLN C 1 9 ? 13.736 74.596 107.532 1.00 29.56 9 GLN C O 1
ATOM 5693 N N . GLY C 1 10 ? 11.645 74.401 108.371 1.00 29.86 10 GLY C N 1
ATOM 5694 C CA . GLY C 1 10 ? 11.326 73.151 107.689 1.00 29.67 10 GLY C CA 1
ATOM 5695 C C . GLY C 1 10 ? 11.395 73.299 106.181 1.00 29.27 10 GLY C C 1
ATOM 5696 O O . GLY C 1 10 ? 11.989 72.460 105.501 1.00 29.48 10 GLY C O 1
ATOM 5697 N N . ILE C 1 11 ? 10.797 74.373 105.662 1.00 28.86 11 ILE C N 1
ATOM 5698 C CA . ILE C 1 11 ? 10.809 74.643 104.216 1.00 28.51 11 ILE C CA 1
ATOM 5699 C C . ILE C 1 11 ? 12.242 74.681 103.662 1.00 28.44 11 ILE C C 1
ATOM 5700 O O . ILE C 1 11 ? 12.528 74.060 102.633 1.00 28.58 11 ILE C O 1
ATOM 5705 N N . LEU C 1 12 ? 13.123 75.392 104.367 1.00 28.43 12 LEU C N 1
ATOM 5706 C CA . LEU C 1 12 ? 14.510 75.581 103.962 1.00 28.60 12 LEU C CA 1
ATOM 5707 C C . LEU C 1 12 ? 15.306 74.300 104.052 1.00 28.90 12 LEU C C 1
ATOM 5708 O O . LEU C 1 12 ? 16.035 73.952 103.115 1.00 29.42 12 LEU C O 1
ATOM 5713 N N . ASP C 1 13 ? 15.167 73.607 105.185 1.00 29.42 13 ASP C N 1
ATOM 5714 C CA . ASP C 1 13 ? 15.810 72.308 105.414 1.00 29.25 13 ASP C CA 1
ATOM 5715 C C . ASP C 1 13 ? 15.497 71.292 104.315 1.00 29.03 13 ASP C C 1
ATOM 5716 O O . ASP C 1 13 ? 16.391 70.574 103.856 1.00 29.18 13 ASP C O 1
ATOM 5721 N N . ASP C 1 14 ? 14.230 71.249 103.904 1.00 28.87 14 ASP C N 1
ATOM 5722 C CA . ASP C 1 14 ? 13.754 70.359 102.848 1.00 28.92 14 ASP C CA 1
ATOM 5723 C C . ASP C 1 14 ? 14.310 70.700 101.471 1.00 28.81 14 ASP C C 1
ATOM 5724 O O . ASP C 1 14 ? 14.468 69.820 100.628 1.00 28.61 14 ASP C O 1
ATOM 5729 N N . HIS C 1 15 ? 14.574 71.985 101.244 1.00 28.92 15 HIS C N 1
ATOM 5730 C CA . HIS C 1 15 ? 15.112 72.468 99.969 1.00 28.76 15 HIS C CA 1
ATOM 5731 C C . HIS C 1 15 ? 16.576 72.072 99.872 1.00 28.99 15 HIS C C 1
ATOM 5732 O O . HIS C 1 15 ? 17.016 71.546 98.847 1.00 28.51 15 HIS C O 1
ATOM 5739 N N . VAL C 1 16 ? 17.328 72.308 100.945 1.00 29.60 16 VAL C N 1
ATOM 5740 C CA . VAL C 1 16 ? 18.733 71.913 100.966 1.00 30.39 16 VAL C CA 1
ATOM 5741 C C . VAL C 1 16 ? 18.876 70.388 100.829 1.00 30.94 16 VAL C C 1
ATOM 5742 O O . VAL C 1 16 ? 19.796 69.898 100.162 1.00 31.27 16 VAL C O 1
ATOM 5746 N N . ALA C 1 17 ? 17.930 69.652 101.418 1.00 31.64 17 ALA C N 1
ATOM 5747 C CA . ALA C 1 17 ? 17.903 68.187 101.344 1.00 32.15 17 ALA C CA 1
ATOM 5748 C C . ALA C 1 17 ? 17.776 67.713 99.898 1.00 32.70 17 ALA C C 1
ATOM 5749 O O . ALA C 1 17 ? 18.238 66.625 99.545 1.00 32.34 17 ALA C O 1
ATOM 5751 N N . ARG C 1 18 ? 17.164 68.555 99.065 1.00 33.14 18 ARG C N 1
ATOM 5752 C CA . ARG C 1 18 ? 16.949 68.242 97.662 1.00 33.56 18 ARG C CA 1
ATOM 5753 C C . ARG C 1 18 ? 18.182 68.411 96.788 1.00 33.37 18 ARG C C 1
ATOM 5754 O O . ARG C 1 18 ? 18.136 68.130 95.592 1.00 33.98 18 ARG C O 1
ATOM 5762 N N . GLY C 1 19 ? 19.280 68.872 97.374 1.00 33.09 19 GLY C N 1
ATOM 5763 C CA . GLY C 1 19 ? 20.523 69.034 96.622 1.00 32.92 19 GLY C CA 1
ATOM 5764 C C . GLY C 1 19 ? 21.095 70.440 96.604 1.00 32.41 19 GLY C C 1
ATOM 5765 O O . GLY C 1 19 ? 22.231 70.646 96.173 1.00 32.78 19 GLY C O 1
ATOM 5766 N N . VAL C 1 20 ? 20.310 71.409 97.068 1.00 31.89 20 VAL C N 1
ATOM 5767 C CA . VAL C 1 20 ? 20.794 72.785 97.246 1.00 30.96 20 VAL C CA 1
ATOM 5768 C C . VAL C 1 20 ? 21.792 72.838 98.417 1.00 30.20 20 VAL C C 1
ATOM 5769 O O . VAL C 1 20 ? 21.501 72.338 99.501 1.00 29.99 20 VAL C O 1
ATOM 5773 N N . VAL C 1 21 ? 22.966 73.423 98.171 1.00 29.48 21 VAL C N 1
ATOM 5774 C CA . VAL C 1 21 ? 24.073 73.466 99.136 1.00 28.86 21 VAL C CA 1
ATOM 5775 C C . VAL C 1 21 ? 23.718 74.237 100.417 1.00 29.04 21 VAL C C 1
ATOM 5776 O O . VAL C 1 21 ? 23.935 73.732 101.541 1.00 29.02 21 VAL C O 1
ATOM 5780 N N . GLY C 1 22 ? 23.161 75.439 100.246 1.00 27.92 22 GLY C N 1
ATOM 5781 C CA . GLY C 1 22 ? 22.780 76.297 101.369 1.00 27.61 22 GLY C CA 1
ATOM 5782 C C . GLY C 1 22 ? 21.796 77.385 100.952 1.00 27.49 22 GLY C C 1
ATOM 5783 O O . GLY C 1 22 ? 21.702 77.730 99.763 1.00 27.22 22 GLY C O 1
ATOM 5784 N N . VAL C 1 23 ? 21.043 77.897 101.923 1.00 26.56 23 VAL C N 1
ATOM 5785 C CA . VAL C 1 23 ? 20.056 78.960 101.690 1.00 26.17 23 VAL C CA 1
ATOM 5786 C C . VAL C 1 23 ? 20.139 79.967 102.843 1.00 25.83 23 VAL C C 1
ATOM 5787 O O . VAL C 1 23 ? 20.475 79.608 103.983 1.00 26.07 23 VAL C O 1
ATOM 5791 N N . SER C 1 24 ? 19.844 81.225 102.540 1.00 24.92 24 SER C N 1
ATOM 5792 C CA . SER C 1 24 ? 19.741 82.267 103.550 1.00 23.82 24 SER C CA 1
ATOM 5793 C C . SER C 1 24 ? 18.525 83.137 103.234 1.00 23.36 24 SER C C 1
ATOM 5794 O O . SER C 1 24 ? 18.377 83.660 102.112 1.00 22.66 24 SER C O 1
ATOM 5797 N N . LEU C 1 25 ? 17.637 83.239 104.219 1.00 22.79 25 LEU C N 1
ATOM 5798 C CA . LEU C 1 25 ? 16.391 83.989 104.115 1.00 22.42 25 LEU C CA 1
ATOM 5799 C C . LEU C 1 25 ? 16.285 85.115 105.146 1.00 22.78 25 LEU C C 1
ATOM 5800 O O . LEU C 1 25 ? 16.618 84.934 106.327 1.00 22.53 25 LEU C O 1
ATOM 5805 N N . ALA C 1 26 ? 15.829 86.276 104.686 1.00 22.48 26 ALA C N 1
ATOM 5806 C CA . ALA C 1 26 ? 15.358 87.316 105.576 1.00 22.53 26 ALA C CA 1
ATOM 5807 C C . ALA C 1 26 ? 13.890 87.539 105.256 1.00 22.53 26 ALA C C 1
ATOM 5808 O O . ALA C 1 26 ? 13.502 87.613 104.082 1.00 22.61 26 ALA C O 1
ATOM 5810 N N . LEU C 1 27 ? 13.082 87.605 106.306 1.00 21.90 27 LEU C N 1
ATOM 5811 C CA . LEU C 1 27 ? 11.654 87.840 106.197 1.00 22.30 27 LEU C CA 1
ATOM 5812 C C . LEU C 1 27 ? 11.212 88.849 107.258 1.00 22.67 27 LEU C C 1
ATOM 5813 O O . LEU C 1 27 ? 11.543 88.701 108.435 1.00 22.00 27 LEU C O 1
ATOM 5818 N N . CYS C 1 28 ? 10.475 89.868 106.827 1.00 23.08 28 CYS C N 1
ATOM 5819 C CA . CYS C 1 28 ? 9.855 90.794 107.749 1.00 24.26 28 CYS C CA 1
ATOM 5820 C C . CYS C 1 28 ? 8.347 90.808 107.533 1.00 25.23 28 CYS C C 1
ATOM 5821 O O . CYS C 1 28 ? 7.872 90.835 106.393 1.00 25.18 28 CYS C O 1
ATOM 5824 N N . LEU C 1 29 ? 7.595 90.777 108.628 1.00 25.91 29 LEU C N 1
ATOM 5825 C CA . LEU C 1 29 ? 6.155 90.933 108.553 1.00 26.96 29 LEU C CA 1
ATOM 5826 C C . LEU C 1 29 ? 5.781 92.313 109.095 1.00 27.73 29 LEU C C 1
ATOM 5827 O O . LEU C 1 29 ? 6.528 92.873 109.899 1.00 27.61 29 LEU C O 1
ATOM 5832 N N . PRO C 1 30 ? 4.638 92.877 108.651 1.00 28.34 30 PRO C N 1
ATOM 5833 C CA . PRO C 1 30 ? 4.318 94.252 109.038 1.00 29.20 30 PRO C CA 1
ATOM 5834 C C . PRO C 1 30 ? 4.101 94.378 110.549 1.00 29.66 30 PRO C C 1
ATOM 5835 O O . PRO C 1 30 ? 3.513 93.483 111.177 1.00 29.44 30 PRO C O 1
ATOM 5839 N N . GLY C 1 31 ? 4.604 95.469 111.115 1.00 30.23 31 GLY C N 1
ATOM 5840 C CA . GLY C 1 31 ? 4.587 95.675 112.568 1.00 31.12 31 GLY C CA 1
ATOM 5841 C C . GLY C 1 31 ? 5.642 94.890 113.329 1.00 31.23 31 GLY C C 1
ATOM 5842 O O . GLY C 1 31 ? 5.748 95.014 114.551 1.00 31.61 31 GLY C O 1
ATOM 5843 N N . GLU C 1 32 ? 6.430 94.090 112.613 1.00 31.26 32 GLU C N 1
ATOM 5844 C CA . GLU C 1 32 ? 7.488 93.297 113.234 1.00 31.11 32 GLU C CA 1
ATOM 5845 C C . GLU C 1 32 ? 8.890 93.705 112.782 1.00 30.69 32 GLU C C 1
ATOM 5846 O O . GLU C 1 32 ? 9.069 94.627 111.980 1.00 30.84 32 GLU C O 1
ATOM 5852 N N . GLU C 1 33 ? 9.879 93.005 113.325 1.00 29.76 33 GLU C N 1
ATOM 5853 C CA . GLU C 1 33 ? 11.267 93.179 112.959 1.00 29.18 33 GLU C CA 1
ATOM 5854 C C . GLU C 1 33 ? 11.673 91.970 112.147 1.00 28.21 33 GLU C C 1
ATOM 5855 O O . GLU C 1 33 ? 11.081 90.898 112.286 1.00 27.93 33 GLU C O 1
ATOM 5861 N N . THR C 1 34 ? 12.689 92.152 111.308 1.00 27.34 34 THR C N 1
ATOM 5862 C CA . THR C 1 34 ? 13.139 91.119 110.381 1.00 26.60 34 THR C CA 1
ATOM 5863 C C . THR C 1 34 ? 13.673 89.898 111.115 1.00 26.48 34 THR C C 1
ATOM 5864 O O . THR C 1 34 ? 14.470 90.030 112.039 1.00 26.45 34 THR C O 1
ATOM 5868 N N . SER C 1 35 ? 13.205 88.724 110.690 1.00 26.57 35 SER C N 1
ATOM 5869 C CA . SER C 1 35 ? 13.712 87.423 111.127 1.00 26.39 35 SER C CA 1
ATOM 5870 C C . SER C 1 35 ? 14.597 86.769 110.072 1.00 26.14 35 SER C C 1
ATOM 5871 O O . SER C 1 35 ? 14.287 86.803 108.873 1.00 26.11 35 SER C O 1
ATOM 5874 N N . LEU C 1 36 ? 15.674 86.149 110.542 1.00 25.79 36 LEU C N 1
ATOM 5875 C CA . LEU C 1 36 ? 16.660 85.495 109.706 1.00 25.57 36 LEU C CA 1
ATOM 5876 C C . LEU C 1 36 ? 16.609 83.975 109.849 1.00 26.50 36 LEU C C 1
ATOM 5877 O O . LEU C 1 36 ? 16.439 83.447 110.952 1.00 25.73 36 LEU C O 1
ATOM 5882 N N . TYR C 1 37 ? 16.749 83.274 108.725 1.00 27.37 37 TYR C N 1
ATOM 5883 C CA . TYR C 1 37 ? 16.779 81.811 108.718 1.00 28.16 37 TYR C CA 1
ATOM 5884 C C . TYR C 1 37 ? 17.802 81.306 107.720 1.00 28.58 37 TYR C C 1
ATOM 5885 O O . TYR C 1 37 ? 17.921 81.835 106.608 1.00 28.51 37 TYR C O 1
ATOM 5894 N N . GLN C 1 38 ? 18.533 80.271 108.114 1.00 28.59 38 GLN C N 1
ATOM 5895 C CA . GLN C 1 38 ? 19.468 79.619 107.215 1.00 28.99 38 GLN C CA 1
ATOM 5896 C C . GLN C 1 38 ? 19.369 78.109 107.346 1.00 29.21 38 GLN C C 1
ATOM 5897 O O . GLN C 1 38 ? 18.838 77.580 108.328 1.00 29.09 38 GLN C O 1
ATOM 5903 N N . SER C 1 39 ? 19.874 77.431 106.326 1.00 29.43 39 SER C N 1
ATOM 5904 C CA . SER C 1 39 ? 19.994 75.988 106.309 1.00 29.80 39 SER C CA 1
ATOM 5905 C C . SER C 1 39 ? 21.200 75.729 105.443 1.00 29.99 39 SER C C 1
ATOM 5906 O O . SER C 1 39 ? 21.514 76.542 104.567 1.00 30.11 39 SER C O 1
ATOM 5909 N N . GLY C 1 40 ? 21.891 74.623 105.705 1.00 30.16 40 GLY C N 1
ATOM 5910 C CA . GLY C 1 40 ? 23.023 74.191 104.897 1.00 30.23 40 GLY C CA 1
ATOM 5911 C C . GLY C 1 40 ? 24.304 74.979 105.072 1.00 30.72 40 GLY C C 1
ATOM 5912 O O . GLY C 1 40 ? 24.547 75.588 106.120 1.00 30.59 40 GLY C O 1
ATOM 5913 N N . TYR C 1 41 ? 25.112 74.985 104.019 1.00 31.33 41 TYR C N 1
ATOM 5914 C CA . TYR C 1 41 ? 26.485 75.473 104.091 1.00 32.19 41 TYR C CA 1
ATOM 5915 C C . TYR C 1 41 ? 26.767 76.698 103.229 1.00 32.27 41 TYR C C 1
ATOM 5916 O O . TYR C 1 41 ? 26.307 76.781 102.090 1.00 31.89 41 TYR C O 1
ATOM 5925 N N . ALA C 1 42 ? 27.553 77.618 103.782 1.00 32.51 42 ALA C N 1
ATOM 5926 C CA . ALA C 1 42 ? 28.196 78.679 103.024 1.00 33.33 42 ALA C CA 1
ATOM 5927 C C . ALA C 1 42 ? 29.386 78.146 102.224 1.00 34.12 42 ALA C C 1
ATOM 5928 O O . ALA C 1 42 ? 29.734 78.690 101.176 1.00 34.26 42 ALA C O 1
ATOM 5930 N N . ASP C 1 43 ? 30.013 77.092 102.738 1.00 35.17 43 ASP C N 1
ATOM 5931 C CA . ASP C 1 43 ? 31.195 76.500 102.134 1.00 36.27 43 ASP C CA 1
ATOM 5932 C C . ASP C 1 43 ? 31.001 74.994 102.155 1.00 37.20 43 ASP C C 1
ATOM 5933 O O . ASP C 1 43 ? 31.015 74.379 103.221 1.00 37.39 43 ASP C O 1
ATOM 5938 N N . LYS C 1 44 ? 30.796 74.414 100.974 1.00 38.65 44 LYS C N 1
ATOM 5939 C CA . LYS C 1 44 ? 30.455 72.997 100.836 1.00 39.84 44 LYS C CA 1
ATOM 5940 C C . LYS C 1 44 ? 31.589 72.086 101.274 1.00 40.82 44 LYS C C 1
ATOM 5941 O O . LYS C 1 44 ? 31.348 71.043 101.886 1.00 41.33 44 LYS C O 1
ATOM 5947 N N . PHE C 1 45 ? 32.818 72.480 100.945 1.00 41.82 45 PHE C N 1
ATOM 5948 C CA . PHE C 1 45 ? 33.986 71.632 101.158 1.00 42.77 45 PHE C CA 1
ATOM 5949 C C . PHE C 1 45 ? 34.593 71.811 102.552 1.00 43.01 45 PHE C C 1
ATOM 5950 O O . PHE C 1 45 ? 34.900 70.821 103.227 1.00 43.27 45 PHE C O 1
ATOM 5958 N N . ASN C 1 46 ? 34.756 73.063 102.980 1.00 42.93 46 ASN C N 1
ATOM 5959 C CA . ASN C 1 46 ? 35.239 73.372 104.327 1.00 42.93 46 ASN C CA 1
ATOM 5960 C C . ASN C 1 46 ? 34.150 73.285 105.395 1.00 42.78 46 ASN C C 1
ATOM 5961 O O . ASN C 1 46 ? 34.357 73.704 106.533 1.00 43.03 46 ASN C O 1
ATOM 5966 N N . LYS C 1 47 ? 32.979 72.785 105.009 1.00 42.57 47 LYS C N 1
ATOM 5967 C CA . LYS C 1 47 ? 31.880 72.504 105.935 1.00 42.27 47 LYS C CA 1
ATOM 5968 C C . LYS C 1 47 ? 31.427 73.677 106.812 1.00 41.98 47 LYS C C 1
ATOM 5969 O O . LYS C 1 47 ? 30.957 73.472 107.936 1.00 41.88 47 LYS C O 1
ATOM 5975 N N . MET C 1 48 ? 31.538 74.897 106.282 1.00 41.17 48 MET C N 1
ATOM 5976 C CA . MET C 1 48 ? 31.125 76.108 106.990 1.00 40.35 48 MET C CA 1
ATOM 5977 C C . MET C 1 48 ? 29.616 76.340 106.860 1.00 38.90 48 MET C C 1
ATOM 5978 O O . MET C 1 48 ? 29.111 76.520 105.744 1.00 38.75 48 MET C O 1
ATOM 5983 N N . PRO C 1 49 ? 28.891 76.337 108.000 1.00 37.34 49 PRO C N 1
ATOM 5984 C CA . PRO C 1 49 ? 27.440 76.531 108.004 1.00 35.97 49 PRO C CA 1
ATOM 5985 C C . PRO C 1 49 ? 27.019 77.939 107.555 1.00 34.62 49 PRO C C 1
ATOM 5986 O O . PRO C 1 49 ? 27.742 78.904 107.785 1.00 34.49 49 PRO C O 1
ATOM 5990 N N . MET C 1 50 ? 25.853 78.036 106.920 1.00 33.29 50 MET C N 1
ATOM 5991 C CA . MET C 1 50 ? 25.311 79.308 106.455 1.00 31.46 50 MET C CA 1
ATOM 5992 C C . MET C 1 50 ? 24.797 80.127 107.626 1.00 31.03 50 MET C C 1
ATOM 5993 O O . MET C 1 50 ? 24.047 79.618 108.465 1.00 31.04 50 MET C O 1
ATOM 5998 N N . THR C 1 51 ? 25.185 81.400 107.666 1.00 29.86 51 THR C N 1
ATOM 5999 C CA . THR C 1 51 ? 24.679 82.348 108.659 1.00 29.09 51 THR C CA 1
ATOM 6000 C C . THR C 1 51 ? 24.048 83.560 107.957 1.00 28.88 51 THR C C 1
ATOM 6001 O O . THR C 1 51 ? 24.189 83.723 106.744 1.00 28.64 51 THR C O 1
ATOM 6005 N N . GLY C 1 52 ? 23.359 84.402 108.729 1.00 28.41 52 GLY C N 1
ATOM 6006 C CA . GLY C 1 52 ? 22.668 85.574 108.194 1.00 27.63 52 GLY C CA 1
ATOM 6007 C C . GLY C 1 52 ? 23.605 86.736 107.921 1.00 27.31 52 GLY C C 1
ATOM 6008 O O . GLY C 1 52 ? 23.172 87.803 107.491 1.00 27.19 52 GLY C O 1
ATOM 6009 N N . ASP C 1 53 ? 24.890 86.524 108.184 1.00 26.84 53 ASP C N 1
ATOM 6010 C CA . ASP C 1 53 ? 25.918 87.506 107.868 1.00 26.97 53 ASP C CA 1
ATOM 6011 C C . ASP C 1 53 ? 26.691 87.182 106.587 1.00 25.98 53 ASP C C 1
ATOM 6012 O O . ASP C 1 53 ? 27.452 88.004 106.118 1.00 26.12 53 ASP C O 1
ATOM 6017 N N . HIS C 1 54 ? 26.493 85.991 106.032 1.00 24.98 54 HIS C N 1
ATOM 6018 C CA . HIS C 1 54 ? 27.096 85.659 104.749 1.00 24.09 54 HIS C CA 1
ATOM 6019 C C . HIS C 1 54 ? 26.592 86.560 103.624 1.00 23.11 54 HIS C C 1
ATOM 6020 O O . HIS C 1 54 ? 25.393 86.837 103.513 1.00 22.67 54 HIS C O 1
ATOM 6027 N N . LEU C 1 55 ? 27.542 87.021 102.816 1.00 22.43 55 LEU C N 1
ATOM 6028 C CA . LEU C 1 55 ? 27.268 87.881 101.667 1.00 21.61 55 LEU C CA 1
ATOM 6029 C C . LEU C 1 55 ? 27.005 87.026 100.430 1.00 21.06 55 LEU C C 1
ATOM 6030 O O . LEU C 1 55 ? 27.535 85.924 100.309 1.00 20.83 55 LEU C O 1
ATOM 6035 N N . PHE C 1 56 ? 26.157 87.534 99.530 1.00 20.25 56 PHE C N 1
ATOM 6036 C CA . PHE C 1 56 ? 25.880 86.884 98.253 1.00 19.04 56 PHE C CA 1
ATOM 6037 C C . PHE C 1 56 ? 25.924 87.932 97.152 1.00 18.43 56 PHE C C 1
ATOM 6038 O O . PHE C 1 56 ? 25.630 89.101 97.394 1.00 17.96 56 PHE C O 1
ATOM 6046 N N . ARG C 1 57 ? 26.272 87.501 95.943 1.00 17.54 57 ARG C N 1
ATOM 6047 C CA . ARG C 1 57 ? 26.050 88.312 94.761 1.00 16.93 57 ARG C CA 1
ATOM 6048 C C . ARG C 1 57 ? 24.544 88.235 94.444 1.00 16.51 57 ARG C C 1
ATOM 6049 O O . ARG C 1 57 ? 23.993 87.157 94.228 1.00 15.86 57 ARG C O 1
ATOM 6057 N N . ILE C 1 58 ? 23.871 89.384 94.475 1.00 16.39 58 ILE C N 1
ATOM 6058 C CA . ILE C 1 58 ? 22.403 89.407 94.294 1.00 16.13 58 ILE C CA 1
ATOM 6059 C C . ILE C 1 58 ? 22.052 89.513 92.801 1.00 15.56 58 ILE C C 1
ATOM 6060 O O . ILE C 1 58 ? 20.888 89.402 92.413 1.00 14.94 58 ILE C O 1
ATOM 6065 N N . ALA C 1 59 ? 23.076 89.721 91.973 1.00 15.20 59 ALA C N 1
ATOM 6066 C CA . ALA C 1 59 ? 22.895 89.723 90.519 1.00 14.65 59 ALA C CA 1
ATOM 6067 C C . ALA C 1 59 ? 21.824 90.744 90.109 1.00 14.12 59 ALA C C 1
ATOM 6068 O O . ALA C 1 59 ? 21.892 91.902 90.526 1.00 14.15 59 ALA C O 1
ATOM 6070 N N . SER C 1 60 ? 20.832 90.327 89.324 1.00 13.75 60 SER C N 1
ATOM 6071 C CA . SER C 1 60 ? 19.861 91.281 88.760 1.00 13.74 60 SER C CA 1
ATOM 6072 C C . SER C 1 60 ? 18.986 92.015 89.790 1.00 13.66 60 SER C C 1
ATOM 6073 O O . SER C 1 60 ? 18.307 92.979 89.435 1.00 12.60 60 SER C O 1
ATOM 6076 N N . CYS C 1 61 ? 19.004 91.587 91.056 1.00 13.07 61 CYS C N 1
ATOM 6077 C CA . CYS C 1 61 ? 18.313 92.383 92.096 1.00 13.44 61 CYS C CA 1
ATOM 6078 C C . CYS C 1 61 ? 18.943 93.787 92.189 1.00 13.37 61 CYS C C 1
ATOM 6079 O O . CYS C 1 61 ? 18.304 94.719 92.663 1.00 13.95 61 CYS C O 1
ATOM 6082 N N . THR C 1 62 ? 20.185 93.920 91.698 1.00 13.08 62 THR C N 1
ATOM 6083 C CA . THR C 1 62 ? 20.888 95.201 91.532 1.00 12.10 62 THR C CA 1
ATOM 6084 C C . THR C 1 62 ? 20.028 96.180 90.747 1.00 11.92 62 THR C C 1
ATOM 6085 O O . THR C 1 62 ? 20.062 97.394 90.987 1.00 11.26 62 THR C O 1
ATOM 6089 N N . LYS C 1 63 ? 19.248 95.642 89.810 1.00 11.47 63 LYS C N 1
ATOM 6090 C CA . LYS C 1 63 ? 18.436 96.479 88.921 1.00 11.32 63 LYS C CA 1
ATOM 6091 C C . LYS C 1 63 ? 17.457 97.344 89.686 1.00 10.84 63 LYS C C 1
ATOM 6092 O O . LYS C 1 63 ? 17.223 98.484 89.309 1.00 10.82 63 LYS C O 1
ATOM 6098 N N . SER C 1 64 ? 16.903 96.806 90.770 1.00 9.98 64 SER C N 1
ATOM 6099 C CA . SER C 1 64 ? 15.970 97.579 91.581 1.00 10.54 64 SER C CA 1
ATOM 6100 C C . SER C 1 64 ? 16.645 98.796 92.224 1.00 9.95 64 SER C C 1
ATOM 6101 O O . SER C 1 64 ? 16.023 99.842 92.382 1.00 9.97 64 SER C O 1
ATOM 6104 N N . PHE C 1 65 ? 17.923 98.673 92.561 1.00 10.71 65 PHE C N 1
ATOM 6105 C CA . PHE C 1 65 ? 18.671 99.794 93.173 1.00 11.22 65 PHE C CA 1
ATOM 6106 C C . PHE C 1 65 ? 19.066 100.829 92.130 1.00 11.44 65 PHE C C 1
ATOM 6107 O O . PHE C 1 65 ? 19.039 102.046 92.388 1.00 11.75 65 PHE C O 1
ATOM 6115 N N . ILE C 1 66 ? 19.469 100.343 90.953 1.00 11.70 66 ILE C N 1
ATOM 6116 C CA . ILE C 1 66 ? 19.779 101.239 89.841 1.00 11.34 66 ILE C CA 1
ATOM 6117 C C . ILE C 1 66 ? 18.530 102.006 89.425 1.00 11.28 66 ILE C C 1
ATOM 6118 O O . ILE C 1 66 ? 18.566 103.244 89.301 1.00 11.22 66 ILE C O 1
ATOM 6123 N N . ALA C 1 67 ? 17.415 101.290 89.259 1.00 10.44 67 ALA C N 1
ATOM 6124 C CA . ALA C 1 67 ? 16.149 101.963 88.973 1.00 10.90 67 ALA C CA 1
ATOM 6125 C C . ALA C 1 67 ? 15.829 103.027 90.032 1.00 11.08 67 ALA C C 1
ATOM 6126 O O . ALA C 1 67 ? 15.514 104.150 89.688 1.00 10.56 67 ALA C O 1
ATOM 6128 N N . THR C 1 68 ? 15.896 102.653 91.309 1.00 11.61 68 THR C N 1
ATOM 6129 C CA . THR C 1 68 ? 15.652 103.605 92.407 1.00 12.28 68 THR C CA 1
ATOM 6130 C C . THR C 1 68 ? 16.571 104.842 92.281 1.00 12.67 68 THR C C 1
ATOM 6131 O O . THR C 1 68 ? 16.138 105.972 92.480 1.00 13.32 68 THR C O 1
ATOM 6135 N N . GLY C 1 69 ? 17.843 104.610 91.966 1.00 13.04 69 GLY C N 1
ATOM 6136 C CA . GLY C 1 69 ? 18.809 105.696 91.817 1.00 13.47 69 GLY C CA 1
ATOM 6137 C C . GLY C 1 69 ? 18.468 106.634 90.678 1.00 14.35 69 GLY C C 1
ATOM 6138 O O . GLY C 1 69 ? 18.623 107.850 90.806 1.00 14.92 69 GLY C O 1
ATOM 6139 N N . LEU C 1 70 ? 17.985 106.084 89.565 1.00 13.96 70 LEU C N 1
ATOM 6140 C CA . LEU C 1 70 ? 17.576 106.914 88.438 1.00 14.13 70 LEU C CA 1
ATOM 6141 C C . LEU C 1 70 ? 16.273 107.667 88.766 1.00 13.92 70 LEU C C 1
ATOM 6142 O O . LEU C 1 70 ? 16.132 108.832 88.402 1.00 13.45 70 LEU C O 1
ATOM 6147 N N . HIS C 1 71 ? 15.335 107.006 89.457 1.00 13.57 71 HIS C N 1
ATOM 6148 C CA . HIS C 1 71 ? 14.105 107.676 89.928 1.00 13.43 71 HIS C CA 1
ATOM 6149 C C . HIS C 1 71 ? 14.407 108.830 90.905 1.00 13.53 71 HIS C C 1
ATOM 6150 O O . HIS C 1 71 ? 13.726 109.854 90.875 1.00 14.23 71 HIS C O 1
ATOM 6157 N N . LEU C 1 72 ? 15.426 108.682 91.751 1.00 13.67 72 LEU C N 1
ATOM 6158 C CA . LEU C 1 72 ? 15.878 109.819 92.593 1.00 13.97 72 LEU C CA 1
ATOM 6159 C C . LEU C 1 72 ? 16.300 111.058 91.794 1.00 14.08 72 LEU C C 1
ATOM 6160 O O . LEU C 1 72 ? 15.976 112.189 92.174 1.00 14.56 72 LEU C O 1
ATOM 6165 N N . LEU C 1 73 ? 17.015 110.840 90.692 1.00 13.87 73 LEU C N 1
ATOM 6166 C CA . LEU C 1 73 ? 17.441 111.927 89.804 1.00 14.18 73 LEU C CA 1
ATOM 6167 C C . LEU C 1 73 ? 16.237 112.528 89.097 1.00 13.88 73 LEU C C 1
ATOM 6168 O O . LEU C 1 73 ? 16.237 113.698 88.748 1.00 14.81 73 LEU C O 1
ATOM 6173 N N . VAL C 1 74 ? 15.219 111.716 88.875 1.00 14.05 74 VAL C N 1
ATOM 6174 C CA . VAL C 1 74 ? 13.940 112.206 88.359 1.00 14.42 74 VAL C CA 1
ATOM 6175 C C . VAL C 1 74 ? 13.300 113.168 89.387 1.00 15.01 74 VAL C C 1
ATOM 6176 O O . VAL C 1 74 ? 12.947 114.297 89.050 1.00 14.88 74 VAL C O 1
ATOM 6180 N N . GLN C 1 75 ? 13.208 112.734 90.640 1.00 15.86 75 GLN C N 1
ATOM 6181 C CA . GLN C 1 75 ? 12.705 113.600 91.720 1.00 17.62 75 GLN C CA 1
ATOM 6182 C C . GLN C 1 75 ? 13.523 114.864 91.865 1.00 18.17 75 GLN C C 1
ATOM 6183 O O . GLN C 1 75 ? 12.964 115.938 92.075 1.00 19.41 75 GLN C O 1
ATOM 6189 N N . ASP C 1 76 ? 14.846 114.736 91.771 1.00 18.94 76 ASP C N 1
ATOM 6190 C CA . ASP C 1 76 ? 15.740 115.893 91.848 1.00 19.34 76 ASP C CA 1
ATOM 6191 C C . ASP C 1 76 ? 15.499 116.874 90.718 1.00 19.89 76 ASP C C 1
ATOM 6192 O O . ASP C 1 76 ? 15.868 118.029 90.836 1.00 20.12 76 ASP C O 1
ATOM 6197 N N . GLY C 1 77 ? 14.928 116.411 89.609 1.00 20.75 77 GLY C N 1
ATOM 6198 C CA . GLY C 1 77 ? 14.603 117.299 88.475 1.00 21.05 77 GLY C CA 1
ATOM 6199 C C . GLY C 1 77 ? 15.574 117.296 87.295 1.00 21.45 77 GLY C C 1
ATOM 6200 O O . GLY C 1 77 ? 15.352 118.016 86.314 1.00 21.47 77 GLY C O 1
ATOM 6201 N N . THR C 1 78 ? 16.650 116.513 87.377 1.00 21.29 78 THR C N 1
ATOM 6202 C CA . THR C 1 78 ? 17.667 116.487 86.297 1.00 21.94 78 THR C CA 1
ATOM 6203 C C . THR C 1 78 ? 17.314 115.594 85.112 1.00 20.76 78 THR C C 1
ATOM 6204 O O . THR C 1 78 ? 17.859 115.764 84.022 1.00 21.60 78 THR C O 1
ATOM 6208 N N . VAL C 1 79 ? 16.422 114.645 85.354 1.00 19.66 79 VAL C N 1
ATOM 6209 C CA . VAL C 1 79 ? 16.093 113.578 84.424 1.00 18.65 79 VAL C CA 1
ATOM 6210 C C . VAL C 1 79 ? 14.566 113.469 84.338 1.00 18.11 79 VAL C C 1
ATOM 6211 O O . VAL C 1 79 ? 13.864 113.569 85.343 1.00 17.54 79 VAL C O 1
ATOM 6215 N N . ASP C 1 80 ? 14.071 113.272 83.124 1.00 17.38 80 ASP C N 1
ATOM 6216 C CA . ASP C 1 80 ? 12.657 113.103 82.852 1.00 16.51 80 ASP C CA 1
ATOM 6217 C C . ASP C 1 80 ? 12.484 111.693 82.269 1.00 15.05 80 ASP C C 1
ATOM 6218 O O . ASP C 1 80 ? 13.095 111.359 81.265 1.00 14.91 80 ASP C O 1
ATOM 6223 N N . LEU C 1 81 ? 11.650 110.866 82.891 1.00 13.98 81 LEU C N 1
ATOM 6224 C CA . LEU C 1 81 ? 11.429 109.480 82.409 1.00 12.95 81 LEU C CA 1
ATOM 6225 C C . LEU C 1 81 ? 10.989 109.405 80.944 1.00 12.63 81 LEU C C 1
ATOM 6226 O O . LEU C 1 81 ? 11.131 108.378 80.317 1.00 12.23 81 LEU C O 1
ATOM 6231 N N . ASP C 1 82 ? 10.471 110.509 80.406 1.00 13.35 82 ASP C N 1
ATOM 6232 C CA . ASP C 1 82 ? 9.970 110.544 79.032 1.00 13.76 82 ASP C CA 1
ATOM 6233 C C . ASP C 1 82 ? 10.834 111.273 77.981 1.00 13.79 82 ASP C C 1
ATOM 6234 O O . ASP C 1 82 ? 10.526 111.269 76.791 1.00 13.62 82 ASP C O 1
ATOM 6239 N N . GLU C 1 83 ? 11.948 111.848 78.415 1.00 13.84 83 GLU C N 1
ATOM 6240 C CA . GLU C 1 83 ? 12.864 112.495 77.490 1.00 13.44 83 GLU C CA 1
ATOM 6241 C C . GLU C 1 83 ? 13.755 111.452 76.792 1.00 12.98 83 GLU C C 1
ATOM 6242 O O . GLU C 1 83 ? 14.048 110.403 77.376 1.00 13.18 83 GLU C O 1
ATOM 6248 N N . PRO C 1 84 ? 14.166 111.723 75.528 1.00 13.08 84 PRO C N 1
ATOM 6249 C CA . PRO C 1 84 ? 14.995 110.762 74.781 1.00 12.58 84 PRO C CA 1
ATOM 6250 C C . PRO C 1 84 ? 16.419 110.645 75.363 1.00 13.06 84 PRO C C 1
ATOM 6251 O O . PRO C 1 84 ? 16.986 111.630 75.854 1.00 13.03 84 PRO C O 1
ATOM 6255 N N . ILE C 1 85 ? 16.993 109.449 75.300 1.00 12.73 85 ILE C N 1
ATOM 6256 C CA . ILE C 1 85 ? 18.333 109.238 75.852 1.00 12.78 85 ILE C CA 1
ATOM 6257 C C . ILE C 1 85 ? 19.461 109.730 74.924 1.00 12.87 85 ILE C C 1
ATOM 6258 O O . ILE C 1 85 ? 20.636 109.599 75.245 1.00 13.24 85 ILE C O 1
ATOM 6263 N N . THR C 1 86 ? 19.101 110.302 73.782 1.00 13.73 86 THR C N 1
ATOM 6264 C CA . THR C 1 86 ? 20.091 110.934 72.907 1.00 14.62 86 THR C CA 1
ATOM 6265 C C . THR C 1 86 ? 20.875 112.011 73.653 1.00 14.39 86 THR C C 1
ATOM 6266 O O . THR C 1 86 ? 21.978 112.332 73.255 1.00 14.75 86 THR C O 1
ATOM 6270 N N . ARG C 1 87 ? 20.295 112.560 74.723 1.00 14.02 87 ARG C N 1
ATOM 6271 C CA . ARG C 1 87 ? 20.939 113.574 75.567 1.00 14.64 87 ARG C CA 1
ATOM 6272 C C . ARG C 1 87 ? 22.263 113.036 76.112 1.00 14.95 87 ARG C C 1
ATOM 6273 O O . ARG C 1 87 ? 23.257 113.767 76.197 1.00 15.38 87 ARG C O 1
ATOM 6281 N N . TRP C 1 88 ? 22.276 111.744 76.435 1.00 14.62 88 TRP C N 1
ATOM 6282 C CA . TRP C 1 88 ? 23.464 111.089 76.989 1.00 14.05 88 TRP C CA 1
ATOM 6283 C C . TRP C 1 88 ? 24.190 110.228 75.959 1.00 14.18 88 TRP C C 1
ATOM 6284 O O . TRP C 1 88 ? 25.414 110.082 76.007 1.00 13.90 88 TRP C O 1
ATOM 6295 N N . PHE C 1 89 ? 23.438 109.668 75.018 1.00 13.66 89 PHE C N 1
ATOM 6296 C CA . PHE C 1 89 ? 24.006 108.724 74.056 1.00 13.35 89 PHE C CA 1
ATOM 6297 C C . PHE C 1 89 ? 23.638 109.123 72.620 1.00 13.40 89 PHE C C 1
ATOM 6298 O O . PHE C 1 89 ? 22.899 108.404 71.961 1.00 13.81 89 PHE C O 1
ATOM 6306 N N . PRO C 1 90 ? 24.131 110.285 72.139 1.00 14.04 90 PRO C N 1
ATOM 6307 C CA . PRO C 1 90 ? 23.769 110.732 70.772 1.00 14.71 90 PRO C CA 1
ATOM 6308 C C . PRO C 1 90 ? 24.249 109.806 69.633 1.00 15.06 90 PRO C C 1
ATOM 6309 O O . PRO C 1 90 ? 23.689 109.843 68.548 1.00 14.98 90 PRO C O 1
ATOM 6313 N N . ASP C 1 91 ? 25.264 108.988 69.902 1.00 15.85 91 ASP C N 1
ATOM 6314 C CA . ASP C 1 91 ? 25.829 108.048 68.932 1.00 16.95 91 ASP C CA 1
ATOM 6315 C C . ASP C 1 91 ? 25.203 106.648 68.968 1.00 17.02 91 ASP C C 1
ATOM 6316 O O . ASP C 1 91 ? 25.624 105.752 68.239 1.00 17.03 91 ASP C O 1
ATOM 6321 N N . LEU C 1 92 ? 24.194 106.465 69.810 1.00 17.09 92 LEU C N 1
ATOM 6322 C CA . LEU C 1 92 ? 23.590 105.157 70.012 1.00 16.85 92 LEU C CA 1
ATOM 6323 C C . LEU C 1 92 ? 22.424 104.949 69.057 1.00 16.33 92 LEU C C 1
ATOM 6324 O O . LEU C 1 92 ? 21.490 105.746 69.050 1.00 16.08 92 LEU C O 1
ATOM 6329 N N . PRO C 1 93 ? 22.471 103.878 68.239 1.00 15.91 93 PRO C N 1
ATOM 6330 C CA . PRO C 1 93 ? 21.399 103.703 67.270 1.00 15.84 93 PRO C CA 1
ATOM 6331 C C . PRO C 1 93 ? 20.000 103.598 67.895 1.00 15.84 93 PRO C C 1
ATOM 6332 O O . PRO C 1 93 ? 19.799 102.890 68.888 1.00 15.58 93 PRO C O 1
ATOM 6336 N N . LYS C 1 94 ? 19.068 104.342 67.301 1.00 15.31 94 LYS C N 1
ATOM 6337 C CA . LYS C 1 94 ? 17.650 104.406 67.705 1.00 15.01 94 LYS C CA 1
ATOM 6338 C C . LYS C 1 94 ? 17.430 105.098 69.041 1.00 14.83 94 LYS C C 1
ATOM 6339 O O . LYS C 1 94 ? 16.337 105.025 69.601 1.00 15.38 94 LYS C O 1
ATOM 6345 N N . ALA C 1 95 ? 18.445 105.796 69.539 1.00 14.03 95 ALA C N 1
ATOM 6346 C CA . ALA C 1 95 ? 18.347 106.454 70.843 1.00 13.67 95 ALA C CA 1
ATOM 6347 C C . ALA C 1 95 ? 17.249 107.525 70.856 1.00 13.41 95 ALA C C 1
ATOM 6348 O O . ALA C 1 95 ? 16.617 107.741 71.875 1.00 12.49 95 ALA C O 1
ATOM 6350 N N . ALA C 1 96 ? 17.012 108.163 69.707 1.00 13.33 96 ALA C N 1
ATOM 6351 C CA . ALA C 1 96 ? 15.948 109.144 69.580 1.00 13.78 96 ALA C CA 1
ATOM 6352 C C . ALA C 1 96 ? 14.569 108.543 69.887 1.00 14.08 96 ALA C C 1
ATOM 6353 O O . ALA C 1 96 ? 13.637 109.245 70.273 1.00 14.25 96 ALA C O 1
ATOM 6355 N N . GLN C 1 97 ? 14.451 107.231 69.726 1.00 14.48 97 GLN C N 1
ATOM 6356 C CA . GLN C 1 97 ? 13.185 106.531 69.953 1.00 14.80 97 GLN C CA 1
ATOM 6357 C C . GLN C 1 97 ? 13.134 105.844 71.310 1.00 14.38 97 GLN C C 1
ATOM 6358 O O . GLN C 1 97 ? 12.232 105.047 71.576 1.00 13.81 97 GLN C O 1
ATOM 6364 N N . MET C 1 98 ? 14.092 106.180 72.171 1.00 13.83 98 MET C N 1
ATOM 6365 C CA . MET C 1 98 ? 14.190 105.588 73.506 1.00 13.49 98 MET C CA 1
ATOM 6366 C C . MET C 1 98 ? 14.065 106.640 74.595 1.00 13.75 98 MET C C 1
ATOM 6367 O O . MET C 1 98 ? 15.037 107.309 74.915 1.00 13.75 98 MET C O 1
ATOM 6372 N N . PRO C 1 99 ? 12.861 106.769 75.185 1.00 14.00 99 PRO C N 1
ATOM 6373 C CA . PRO C 1 99 ? 12.656 107.596 76.369 1.00 13.39 99 PRO C CA 1
ATOM 6374 C C . PRO C 1 99 ? 13.408 106.944 77.531 1.00 13.23 99 PRO C C 1
ATOM 6375 O O . PRO C 1 99 ? 13.638 105.730 77.511 1.00 13.19 99 PRO C O 1
ATOM 6379 N N . VAL C 1 100 ? 13.805 107.737 78.524 1.00 12.79 100 VAL C N 1
ATOM 6380 C CA . VAL C 1 100 ? 14.578 107.228 79.666 1.00 12.05 100 VAL C CA 1
ATOM 6381 C C . VAL C 1 100 ? 13.945 105.961 80.287 1.00 12.02 100 VAL C C 1
ATOM 6382 O O . VAL C 1 100 ? 14.652 105.006 80.644 1.00 11.28 100 VAL C O 1
ATOM 6386 N N . ARG C 1 101 ? 12.618 105.959 80.427 1.00 11.71 101 ARG C N 1
ATOM 6387 C CA . ARG C 1 101 ? 11.920 104.846 81.089 1.00 11.58 101 ARG C CA 1
ATOM 6388 C C . ARG C 1 101 ? 12.144 103.498 80.410 1.00 11.22 101 ARG C C 1
ATOM 6389 O O . ARG C 1 101 ? 12.115 102.465 81.067 1.00 11.12 101 ARG C O 1
ATOM 6397 N N . ILE C 1 102 ? 12.388 103.522 79.094 1.00 11.89 102 ILE C N 1
ATOM 6398 C CA . ILE C 1 102 ? 12.522 102.302 78.303 1.00 11.69 102 ILE C CA 1
ATOM 6399 C C . ILE C 1 102 ? 13.790 101.519 78.674 1.00 11.96 102 ILE C C 1
ATOM 6400 O O . ILE C 1 102 ? 13.936 100.337 78.339 1.00 12.63 102 ILE C O 1
ATOM 6405 N N . LEU C 1 103 ? 14.706 102.182 79.373 1.00 11.89 103 LEU C N 1
ATOM 6406 C CA . LEU C 1 103 ? 15.934 101.547 79.850 1.00 11.58 103 LEU C CA 1
ATOM 6407 C C . LEU C 1 103 ? 15.629 100.640 81.023 1.00 11.75 103 LEU C C 1
ATOM 6408 O O . LEU C 1 103 ? 16.379 99.695 81.308 1.00 12.44 103 LEU C O 1
ATOM 6413 N N . LEU C 1 104 ? 14.516 100.939 81.693 1.00 11.70 104 LEU C N 1
ATOM 6414 C CA . LEU C 1 104 ? 14.131 100.299 82.959 1.00 11.46 104 LEU C CA 1
ATOM 6415 C C . LEU C 1 104 ? 13.061 99.220 82.829 1.00 10.96 104 LEU C C 1
ATOM 6416 O O . LEU C 1 104 ? 12.942 98.351 83.699 1.00 11.75 104 LEU C O 1
ATOM 6421 N N . ASN C 1 105 ? 12.295 99.279 81.742 1.00 11.25 105 ASN C N 1
ATOM 6422 C CA . ASN C 1 105 ? 11.060 98.478 81.556 1.00 11.09 105 ASN C CA 1
ATOM 6423 C C . ASN C 1 105 ? 11.174 97.276 80.618 1.00 11.48 105 ASN C C 1
ATOM 6424 O O . ASN C 1 105 ? 10.146 96.655 80.279 1.00 11.60 105 ASN C O 1
ATOM 6429 N N . HIS C 1 106 ? 12.401 96.978 80.188 1.00 11.17 106 HIS C N 1
ATOM 6430 C CA . HIS C 1 106 ? 12.722 95.801 79.368 1.00 11.54 106 HIS C CA 1
ATOM 6431 C C . HIS C 1 106 ? 12.038 95.779 78.004 1.00 11.41 106 HIS C C 1
ATOM 6432 O O . HIS C 1 106 ? 11.785 94.714 77.433 1.00 12.78 106 HIS C O 1
ATOM 6439 N N . ARG C 1 107 ? 11.761 96.963 77.479 1.00 10.93 107 ARG C N 1
ATOM 6440 C CA . ARG C 1 107 ? 11.173 97.101 76.156 1.00 10.76 107 ARG C CA 1
ATOM 6441 C C . ARG C 1 107 ? 12.041 97.917 75.213 1.00 10.28 107 ARG C C 1
ATOM 6442 O O . ARG C 1 107 ? 11.560 98.398 74.225 1.00 10.61 107 ARG C O 1
ATOM 6450 N N . SER C 1 108 ? 13.325 98.072 75.517 1.00 10.57 108 SER C N 1
ATOM 6451 C CA . SER C 1 108 ? 14.163 98.988 74.732 1.00 10.86 108 SER C CA 1
ATOM 6452 C C . SER C 1 108 ? 14.529 98.395 73.392 1.00 10.98 108 SER C C 1
ATOM 6453 O O . SER C 1 108 ? 14.839 99.129 72.465 1.00 11.59 108 SER C O 1
ATOM 6456 N N . GLY C 1 109 ? 14.516 97.066 73.306 1.00 11.32 109 GLY C N 1
ATOM 6457 C CA . GLY C 1 109 ? 15.032 96.361 72.129 1.00 11.73 109 GLY C CA 1
ATOM 6458 C C . GLY C 1 109 ? 16.547 96.415 72.023 1.00 12.07 109 GLY C C 1
ATOM 6459 O O . GLY C 1 109 ? 17.106 96.038 70.998 1.00 12.32 109 GLY C O 1
ATOM 6460 N N . LEU C 1 110 ? 17.228 96.873 73.077 1.00 11.99 110 LEU C N 1
ATOM 6461 C CA . LEU C 1 110 ? 18.692 96.927 73.055 1.00 11.76 110 LEU C CA 1
ATOM 6462 C C . LEU C 1 110 ? 19.341 95.549 72.911 1.00 12.38 110 LEU C C 1
ATOM 6463 O O . LEU C 1 110 ? 18.859 94.557 73.478 1.00 12.26 110 LEU C O 1
ATOM 6468 N N . PRO C 1 111 ? 20.469 95.485 72.182 1.00 13.18 111 PRO C N 1
ATOM 6469 C CA . PRO C 1 111 ? 21.153 94.213 72.062 1.00 13.76 111 PRO C CA 1
ATOM 6470 C C . PRO C 1 111 ? 21.772 93.847 73.424 1.00 14.35 111 PRO C C 1
ATOM 6471 O O . PRO C 1 111 ? 22.236 94.732 74.145 1.00 15.02 111 PRO C O 1
ATOM 6475 N N . ASP C 1 112 ? 21.745 92.571 73.789 1.00 15.19 112 ASP C N 1
ATOM 6476 C CA . ASP C 1 112 ? 22.220 92.144 75.117 1.00 16.20 112 ASP C CA 1
ATOM 6477 C C . ASP C 1 112 ? 23.588 91.490 75.087 1.00 16.77 112 ASP C C 1
ATOM 6478 O O . ASP C 1 112 ? 23.977 90.903 74.077 1.00 17.03 112 ASP C O 1
ATOM 6483 N N . PHE C 1 113 ? 24.306 91.583 76.209 1.00 17.88 113 PHE C N 1
ATOM 6484 C CA . PHE C 1 113 ? 25.660 91.047 76.329 1.00 18.41 113 PHE C CA 1
ATOM 6485 C C . PHE C 1 113 ? 25.744 89.733 77.100 1.00 19.57 113 PHE C C 1
ATOM 6486 O O . PHE C 1 113 ? 26.716 89.000 76.949 1.00 18.94 113 PHE C O 1
ATOM 6494 N N . GLU C 1 114 ? 24.747 89.434 77.929 1.00 21.41 114 GLU C N 1
ATOM 6495 C CA . GLU C 1 114 ? 24.962 88.443 78.998 1.00 23.17 114 GLU C CA 1
ATOM 6496 C C . GLU C 1 114 ? 25.230 87.038 78.483 1.00 23.87 114 GLU C C 1
ATOM 6497 O O . GLU C 1 114 ? 25.977 86.271 79.099 1.00 23.86 114 GLU C O 1
ATOM 6503 N N . THR C 1 115 ? 24.627 86.718 77.344 1.00 24.64 115 THR C N 1
ATOM 6504 C CA . THR C 1 115 ? 24.687 85.373 76.799 1.00 25.92 115 THR C CA 1
ATOM 6505 C C . THR C 1 115 ? 26.014 85.017 76.130 1.00 26.08 115 THR C C 1
ATOM 6506 O O . THR C 1 115 ? 26.309 83.839 75.934 1.00 26.46 115 THR C O 1
ATOM 6510 N N . SER C 1 116 ? 26.821 86.020 75.791 1.00 26.54 116 SER C N 1
ATOM 6511 C CA . SER C 1 116 ? 28.105 85.756 75.130 1.00 26.82 116 SER C CA 1
ATOM 6512 C C . SER C 1 116 ? 29.317 86.304 75.869 1.00 26.63 116 SER C C 1
ATOM 6513 O O . SER C 1 116 ? 30.459 86.049 75.479 1.00 26.83 116 SER C O 1
ATOM 6516 N N . MET C 1 117 ? 29.083 87.061 76.933 1.00 26.57 117 MET C N 1
ATOM 6517 C CA . MET C 1 117 ? 30.188 87.518 77.761 1.00 26.42 117 MET C CA 1
ATOM 6518 C C . MET C 1 117 ? 30.799 86.309 78.468 1.00 26.66 117 MET C C 1
ATOM 6519 O O . MET C 1 117 ? 30.077 85.577 79.131 1.00 26.13 117 MET C O 1
ATOM 6524 N N . PRO C 1 118 ? 32.124 86.081 78.301 1.00 27.56 118 PRO C N 1
ATOM 6525 C CA . PRO C 1 118 ? 32.794 85.003 79.043 1.00 28.15 118 PRO C CA 1
ATOM 6526 C C . PRO C 1 118 ? 32.656 85.183 80.559 1.00 28.74 118 PRO C C 1
ATOM 6527 O O . PRO C 1 118 ? 32.950 86.260 81.105 1.00 28.73 118 PRO C O 1
ATOM 6531 N N . MET C 1 119 ? 32.195 84.128 81.221 1.00 29.55 119 MET C N 1
ATOM 6532 C CA . MET C 1 119 ? 31.900 84.185 82.651 1.00 30.38 119 MET C CA 1
ATOM 6533 C C . MET C 1 119 ? 33.100 83.878 83.524 1.00 30.84 119 MET C C 1
ATOM 6534 O O . MET C 1 119 ? 33.152 84.309 84.665 1.00 31.10 119 MET C O 1
ATOM 6539 N N . ILE C 1 120 ? 34.062 83.141 82.979 1.00 31.38 120 ILE C N 1
ATOM 6540 C CA . ILE C 1 120 ? 35.267 82.784 83.708 1.00 31.75 120 ILE C CA 1
ATOM 6541 C C . ILE C 1 120 ? 36.419 83.545 83.080 1.00 32.38 120 ILE C C 1
ATOM 6542 O O . ILE C 1 120 ? 36.941 83.155 82.033 1.00 32.88 120 ILE C O 1
ATOM 6547 N N . SER C 1 121 ? 36.777 84.662 83.712 1.00 32.53 121 SER C N 1
ATOM 6548 C CA . SER C 1 121 ? 37.791 85.580 83.202 1.00 32.74 121 SER C CA 1
ATOM 6549 C C . SER C 1 121 ? 38.201 86.546 84.304 1.00 32.49 121 SER C C 1
ATOM 6550 O O . SER C 1 121 ? 37.534 86.631 85.333 1.00 32.11 121 SER C O 1
ATOM 6553 N N . ASP C 1 122 ? 39.295 87.268 84.090 1.00 32.48 122 ASP C N 1
ATOM 6554 C CA . ASP C 1 122 ? 39.718 88.315 85.019 1.00 32.67 122 ASP C CA 1
ATOM 6555 C C . ASP C 1 122 ? 39.598 89.700 84.408 1.00 32.36 122 ASP C C 1
ATOM 6556 O O . ASP C 1 122 ? 40.136 90.668 84.948 1.00 32.63 122 ASP C O 1
ATOM 6561 N N . LYS C 1 123 ? 38.898 89.806 83.282 1.00 32.20 123 LYS C N 1
ATOM 6562 C CA . LYS C 1 123 ? 38.754 91.105 82.619 1.00 31.49 123 LYS C CA 1
ATOM 6563 C C . LYS C 1 123 ? 38.035 92.107 83.506 1.00 31.00 123 LYS C C 1
ATOM 6564 O O . LYS C 1 123 ? 36.939 91.830 83.987 1.00 31.03 123 LYS C O 1
ATOM 6570 N N . SER C 1 124 ? 38.666 93.258 83.730 1.00 30.25 124 SER C N 1
ATOM 6571 C CA . SER C 1 124 ? 37.994 94.405 84.330 1.00 29.60 124 SER C CA 1
ATOM 6572 C C . SER C 1 124 ? 37.255 95.136 83.214 1.00 28.45 124 SER C C 1
ATOM 6573 O O . SER C 1 124 ? 37.887 95.665 82.287 1.00 28.84 124 SER C O 1
ATOM 6576 N N . TRP C 1 125 ? 35.925 95.150 83.305 1.00 25.65 125 TRP C N 1
ATOM 6577 C CA . TRP C 1 125 ? 35.084 95.781 82.300 1.00 22.96 125 TRP C CA 1
ATOM 6578 C C . TRP C 1 125 ? 34.753 97.236 82.626 1.00 22.01 125 TRP C C 1
ATOM 6579 O O . TRP C 1 125 ? 34.610 97.632 83.781 1.00 21.48 125 TRP C O 1
ATOM 6590 N N . THR C 1 126 ? 34.612 98.018 81.569 1.00 20.49 126 THR C N 1
ATOM 6591 C CA . THR C 1 126 ? 34.103 99.364 81.652 1.00 19.32 126 THR C CA 1
ATOM 6592 C C . THR C 1 126 ? 32.661 99.347 81.068 1.00 17.86 126 THR C C 1
ATOM 6593 O O . THR C 1 126 ? 32.331 98.481 80.262 1.00 16.70 126 THR C O 1
ATOM 6597 N N . ALA C 1 127 ? 31.820 100.287 81.486 1.00 16.89 127 ALA C N 1
ATOM 6598 C CA . ALA C 1 127 ? 30.447 100.407 80.967 1.00 16.56 127 ALA C CA 1
ATOM 6599 C C . ALA C 1 127 ? 30.366 100.491 79.431 1.00 16.56 127 ALA C C 1
ATOM 6600 O O . ALA C 1 127 ? 29.602 99.755 78.811 1.00 15.33 127 ALA C O 1
ATOM 6602 N N . GLN C 1 128 ? 31.179 101.360 78.819 1.00 16.71 128 GLN C N 1
ATOM 6603 C CA . GLN C 1 128 ? 31.205 101.472 77.350 1.00 17.22 128 GLN C CA 1
ATOM 6604 C C . GLN C 1 128 ? 31.622 100.163 76.657 1.00 17.51 128 GLN C C 1
ATOM 6605 O O . GLN C 1 128 ? 31.040 99.782 75.632 1.00 17.97 128 GLN C O 1
ATOM 6611 N N . GLU C 1 129 ? 32.614 99.472 77.221 1.00 17.54 129 GLU C N 1
ATOM 6612 C CA . GLU C 1 129 ? 33.045 98.164 76.705 1.00 18.00 129 GLU C CA 1
ATOM 6613 C C . GLU C 1 129 ? 31.891 97.175 76.672 1.00 17.67 129 GLU C C 1
ATOM 6614 O O . GLU C 1 129 ? 31.738 96.423 75.712 1.00 18.22 129 GLU C O 1
ATOM 6620 N N . ILE C 1 130 ? 31.104 97.155 77.744 1.00 16.71 130 ILE C N 1
ATOM 6621 C CA . ILE C 1 130 ? 29.889 96.343 77.794 1.00 15.64 130 ILE C CA 1
ATOM 6622 C C . ILE C 1 130 ? 28.938 96.735 76.663 1.00 15.31 130 ILE C C 1
ATOM 6623 O O . ILE C 1 130 ? 28.477 95.871 75.918 1.00 15.99 130 ILE C O 1
ATOM 6628 N N . VAL C 1 131 ? 28.654 98.029 76.526 1.00 15.52 131 VAL C N 1
ATOM 6629 C CA . VAL C 1 131 ? 27.795 98.517 75.428 1.00 15.77 131 VAL C CA 1
ATOM 6630 C C . VAL C 1 131 ? 28.346 98.118 74.048 1.00 15.71 131 VAL C C 1
ATOM 6631 O O . VAL C 1 131 ? 27.607 97.598 73.225 1.00 15.89 131 VAL C O 1
ATOM 6635 N N . ASP C 1 132 ? 29.631 98.378 73.810 1.00 16.41 132 ASP C N 1
ATOM 6636 C CA . ASP C 1 132 ? 30.337 97.955 72.590 1.00 17.42 132 ASP C CA 1
ATOM 6637 C C . ASP C 1 132 ? 30.162 96.465 72.368 1.00 17.36 132 ASP C C 1
ATOM 6638 O O . ASP C 1 132 ? 29.750 96.029 71.309 1.00 17.83 132 ASP C O 1
ATOM 6643 N N . PHE C 1 133 ? 30.491 95.682 73.388 1.00 17.44 133 PHE C N 1
ATOM 6644 C CA . PHE C 1 133 ? 30.338 94.240 73.326 1.00 17.60 133 PHE C CA 1
ATOM 6645 C C . PHE C 1 133 ? 28.887 93.806 73.003 1.00 17.79 133 PHE C C 1
ATOM 6646 O O . PHE C 1 133 ? 28.683 92.853 72.250 1.00 17.38 133 PHE C O 1
ATOM 6654 N N . SER C 1 134 ? 27.898 94.483 73.600 1.00 18.18 134 SER C N 1
ATOM 6655 C CA . SER C 1 134 ? 26.471 94.231 73.325 1.00 19.13 134 SER C CA 1
ATOM 6656 C C . SER C 1 134 ? 26.140 94.348 71.833 1.00 19.43 134 SER C C 1
ATOM 6657 O O . SER C 1 134 ? 25.484 93.471 71.271 1.00 19.58 134 SER C O 1
ATOM 6660 N N . PHE C 1 135 ? 26.596 95.425 71.190 1.00 20.04 135 PHE C N 1
ATOM 6661 C CA . PHE C 1 135 ? 26.345 95.610 69.752 1.00 21.39 135 PHE C CA 1
ATOM 6662 C C . PHE C 1 135 ? 27.054 94.605 68.844 1.00 22.42 135 PHE C C 1
ATOM 6663 O O . PHE C 1 135 ? 26.516 94.236 67.809 1.00 22.21 135 PHE C O 1
ATOM 6671 N N . ARG C 1 136 ? 28.230 94.123 69.245 1.00 24.16 136 ARG C N 1
ATOM 6672 C CA . ARG C 1 136 ? 28.918 93.112 68.434 1.00 25.53 136 ARG C CA 1
ATOM 6673 C C . ARG C 1 136 ? 28.254 91.747 68.496 1.00 25.60 136 ARG C C 1
ATOM 6674 O O . ARG C 1 136 ? 28.267 90.997 67.521 1.00 25.87 136 ARG C O 1
ATOM 6682 N N . HIS C 1 137 ? 27.703 91.404 69.653 1.00 25.55 137 HIS C N 1
ATOM 6683 C CA . HIS C 1 137 ? 27.284 90.026 69.883 1.00 25.42 137 HIS C CA 1
ATOM 6684 C C . HIS C 1 137 ? 25.781 89.842 69.985 1.00 24.88 137 HIS C C 1
ATOM 6685 O O . HIS C 1 137 ? 25.291 88.738 69.795 1.00 25.46 137 HIS C O 1
ATOM 6692 N N . GLY C 1 138 ? 25.056 90.914 70.290 1.00 23.85 138 GLY C N 1
ATOM 6693 C CA . GLY C 1 138 ? 23.614 90.834 70.428 1.00 22.80 138 GLY C CA 1
ATOM 6694 C C . GLY C 1 138 ? 22.867 91.338 69.208 1.00 21.85 138 GLY C C 1
ATOM 6695 O O . GLY C 1 138 ? 23.461 91.702 68.200 1.00 21.41 138 GLY C O 1
ATOM 6696 N N . VAL C 1 139 ? 21.547 91.373 69.318 1.00 21.48 139 VAL C N 1
ATOM 6697 C CA . VAL C 1 139 ? 20.693 91.815 68.225 1.00 20.98 139 VAL C CA 1
ATOM 6698 C C . VAL C 1 139 ? 19.811 92.962 68.705 1.00 19.29 139 VAL C C 1
ATOM 6699 O O . VAL C 1 139 ? 19.110 92.809 69.697 1.00 18.55 139 VAL C O 1
ATOM 6703 N N . GLN C 1 140 ? 19.834 94.088 67.989 1.00 18.05 140 GLN C N 1
ATOM 6704 C CA . GLN C 1 140 ? 18.989 95.214 68.332 1.00 17.83 140 GLN C CA 1
ATOM 6705 C C . GLN C 1 140 ? 17.617 95.100 67.675 1.00 18.01 140 GLN C C 1
ATOM 6706 O O . GLN C 1 140 ? 17.497 94.876 66.464 1.00 18.51 140 GLN C O 1
ATOM 6712 N N . LYS C 1 141 ? 16.585 95.236 68.491 1.00 17.71 141 LYS C N 1
ATOM 6713 C CA . LYS C 1 141 ? 15.213 95.325 67.998 1.00 17.73 141 LYS C CA 1
ATOM 6714 C C . LYS C 1 141 ? 14.705 96.773 68.040 1.00 17.37 141 LYS C C 1
ATOM 6715 O O . LYS C 1 141 ? 15.431 97.689 68.417 1.00 16.86 141 LYS C O 1
ATOM 6721 N N . GLU C 1 142 ? 13.460 96.989 67.634 1.00 17.64 142 GLU C N 1
ATOM 6722 C CA . GLU C 1 142 ? 12.894 98.321 67.662 1.00 17.35 142 GLU C CA 1
ATOM 6723 C C . GLU C 1 142 ? 12.482 98.621 69.086 1.00 16.55 142 GLU C C 1
ATOM 6724 O O . GLU C 1 142 ? 11.988 97.740 69.765 1.00 16.76 142 GLU C O 1
ATOM 6730 N N . PRO C 1 143 ? 12.737 99.853 69.564 1.00 15.79 143 PRO C N 1
ATOM 6731 C CA . PRO C 1 143 ? 12.185 100.228 70.868 1.00 15.35 143 PRO C CA 1
ATOM 6732 C C . PRO C 1 143 ? 10.662 99.990 70.880 1.00 15.11 143 PRO C C 1
ATOM 6733 O O . PRO C 1 143 ? 9.985 100.274 69.893 1.00 13.91 143 PRO C O 1
ATOM 6737 N N . TRP C 1 144 ? 10.156 99.436 71.981 1.00 14.45 144 TRP C N 1
ATOM 6738 C CA . TRP C 1 144 ? 8.738 99.109 72.129 1.00 14.72 144 TRP C CA 1
ATOM 6739 C C . TRP C 1 144 ? 8.284 97.863 71.342 1.00 15.20 144 TRP C C 1
ATOM 6740 O O . TRP C 1 144 ? 7.092 97.575 71.303 1.00 15.77 144 TRP C O 1
ATOM 6751 N N . HIS C 1 145 ? 9.228 97.112 70.765 1.00 15.53 145 HIS C N 1
ATOM 6752 C CA . HIS C 1 145 ? 8.931 95.849 70.053 1.00 15.73 145 HIS C CA 1
ATOM 6753 C C . HIS C 1 145 ? 8.035 94.907 70.871 1.00 15.82 145 HIS C C 1
ATOM 6754 O O . HIS C 1 145 ? 7.151 94.232 70.334 1.00 16.16 145 HIS C O 1
ATOM 6761 N N . GLY C 1 146 ? 8.268 94.884 72.177 1.00 15.62 146 GLY C N 1
ATOM 6762 C CA . GLY C 1 146 ? 7.644 93.926 73.088 1.00 14.33 146 GLY C CA 1
ATOM 6763 C C . GLY C 1 146 ? 8.549 93.860 74.298 1.00 14.30 146 GLY C C 1
ATOM 6764 O O . GLY C 1 146 ? 9.512 94.628 74.393 1.00 14.86 146 GLY C O 1
ATOM 6765 N N . MET C 1 147 ? 8.252 92.971 75.235 1.00 13.41 147 MET C N 1
ATOM 6766 C CA . MET C 1 147 ? 9.130 92.793 76.378 1.00 12.53 147 MET C CA 1
ATOM 6767 C C . MET C 1 147 ? 10.201 91.744 76.078 1.00 12.51 147 MET C C 1
ATOM 6768 O O . MET C 1 147 ? 9.898 90.597 75.749 1.00 11.61 147 MET C O 1
ATOM 6773 N N . GLU C 1 148 ? 11.464 92.144 76.188 1.00 12.59 148 GLU C N 1
ATOM 6774 C CA . GLU C 1 148 ? 12.547 91.158 76.237 1.00 12.73 148 GLU C CA 1
ATOM 6775 C C . GLU C 1 148 ? 13.544 91.635 77.282 1.00 12.72 148 GLU C C 1
ATOM 6776 O O . GLU C 1 148 ? 14.077 92.741 77.177 1.00 12.49 148 GLU C O 1
ATOM 6782 N N . TYR C 1 149 ? 13.778 90.808 78.291 1.00 12.75 149 TYR C N 1
ATOM 6783 C CA . TYR C 1 149 ? 14.660 91.169 79.402 1.00 12.46 149 TYR C CA 1
ATOM 6784 C C . TYR C 1 149 ? 15.980 91.793 78.922 1.00 12.34 149 TYR C C 1
ATOM 6785 O O . TYR C 1 149 ? 16.711 91.174 78.148 1.00 12.17 149 TYR C O 1
ATOM 6794 N N . SER C 1 150 ? 16.291 93.000 79.398 1.00 12.23 150 SER C N 1
ATOM 6795 C CA . SER C 1 150 ? 17.467 93.735 78.915 1.00 12.34 150 SER C CA 1
ATOM 6796 C C . SER C 1 150 ? 18.400 94.160 80.035 1.00 12.66 150 SER C C 1
ATOM 6797 O O . SER C 1 150 ? 18.048 95.011 80.858 1.00 12.26 150 SER C O 1
ATOM 6800 N N . ASN C 1 151 ? 19.598 93.579 80.030 1.00 12.68 151 ASN C N 1
ATOM 6801 C CA . ASN C 1 151 ? 20.681 94.011 80.893 1.00 13.12 151 ASN C CA 1
ATOM 6802 C C . ASN C 1 151 ? 21.328 95.329 80.451 1.00 12.82 151 ASN C C 1
ATOM 6803 O O . ASN C 1 151 ? 21.630 96.177 81.277 1.00 13.71 151 ASN C O 1
ATOM 6808 N N . THR C 1 152 ? 21.558 95.487 79.148 1.00 12.47 152 THR C N 1
ATOM 6809 C CA . THR C 1 152 ? 22.155 96.713 78.582 1.00 11.55 152 THR C CA 1
ATOM 6810 C C . THR C 1 152 ? 21.370 97.996 78.963 1.00 11.26 152 THR C C 1
ATOM 6811 O O . THR C 1 152 ? 21.969 99.038 79.203 1.00 10.98 152 THR C O 1
ATOM 6815 N N . GLY C 1 153 ? 20.038 97.919 78.993 1.00 10.55 153 GLY C N 1
ATOM 6816 C CA . GLY C 1 153 ? 19.220 99.054 79.455 1.00 10.68 153 GLY C CA 1
ATOM 6817 C C . GLY C 1 153 ? 19.688 99.580 80.809 1.00 10.74 153 GLY C C 1
ATOM 6818 O O . GLY C 1 153 ? 19.805 100.799 81.026 1.00 10.57 153 GLY C O 1
ATOM 6819 N N . TYR C 1 154 ? 19.993 98.652 81.711 1.00 10.36 154 TYR C N 1
ATOM 6820 C CA . TYR C 1 154 ? 20.471 99.002 83.049 1.00 10.54 154 TYR C CA 1
ATOM 6821 C C . TYR C 1 154 ? 21.906 99.490 83.085 1.00 10.35 154 TYR C C 1
ATOM 6822 O O . TYR C 1 154 ? 22.237 100.345 83.903 1.00 10.36 154 TYR C O 1
ATOM 6831 N N . VAL C 1 155 ? 22.752 98.983 82.186 1.00 10.44 155 VAL C N 1
ATOM 6832 C CA . VAL C 1 155 ? 24.103 99.539 82.035 1.00 10.42 155 VAL C CA 1
ATOM 6833 C C . VAL C 1 155 ? 24.031 101.006 81.588 1.00 11.02 155 VAL C C 1
ATOM 6834 O O . VAL C 1 155 ? 24.709 101.854 82.164 1.00 12.19 155 VAL C O 1
ATOM 6838 N N . LEU C 1 156 ? 23.173 101.305 80.616 1.00 10.94 156 LEU C N 1
ATOM 6839 C CA . LEU C 1 156 ? 22.957 102.683 80.181 1.00 11.16 156 LEU C CA 1
ATOM 6840 C C . LEU C 1 156 ? 22.338 103.566 81.288 1.00 11.21 156 LEU C C 1
ATOM 6841 O O . LEU C 1 156 ? 22.641 104.751 81.366 1.00 10.56 156 LEU C O 1
ATOM 6846 N N . ALA C 1 157 ? 21.485 102.980 82.137 1.00 10.90 157 ALA C N 1
ATOM 6847 C CA . ALA C 1 157 ? 20.872 103.713 83.247 1.00 11.36 157 ALA C CA 1
ATOM 6848 C C . ALA C 1 157 ? 21.946 104.139 84.249 1.00 11.79 157 ALA C C 1
ATOM 6849 O O . ALA C 1 157 ? 21.906 105.252 84.762 1.00 11.60 157 ALA C O 1
ATOM 6851 N N . GLY C 1 158 ? 22.894 103.232 84.526 1.00 11.55 158 GLY C N 1
ATOM 6852 C CA . GLY C 1 158 ? 24.049 103.530 85.352 1.00 11.72 158 GLY C CA 1
ATOM 6853 C C . GLY C 1 158 ? 24.916 104.637 84.791 1.00 12.24 158 GLY C C 1
ATOM 6854 O O . GLY C 1 158 ? 25.398 105.474 85.528 1.00 11.49 158 GLY C O 1
ATOM 6855 N N . MET C 1 159 ? 25.110 104.637 83.474 1.00 13.14 159 MET C N 1
ATOM 6856 C CA . MET C 1 159 ? 25.841 105.705 82.794 1.00 13.32 159 MET C CA 1
ATOM 6857 C C . MET C 1 159 ? 25.144 107.059 82.875 1.00 13.49 159 MET C C 1
ATOM 6858 O O . MET C 1 159 ? 25.813 108.086 82.978 1.00 14.44 159 MET C O 1
ATOM 6863 N N . ILE C 1 160 ? 23.812 107.084 82.814 1.00 13.87 160 ILE C N 1
ATOM 6864 C CA . ILE C 1 160 ? 23.081 108.330 83.050 1.00 13.38 160 ILE C CA 1
ATOM 6865 C C . ILE C 1 160 ? 23.377 108.839 84.461 1.00 14.18 160 ILE C C 1
ATOM 6866 O O . ILE C 1 160 ? 23.706 110.014 84.645 1.00 13.35 160 ILE C O 1
ATOM 6871 N N . ILE C 1 161 ? 23.252 107.958 85.453 1.00 14.35 161 ILE C N 1
ATOM 6872 C CA . ILE C 1 161 ? 23.520 108.327 86.855 1.00 14.85 161 ILE C CA 1
ATOM 6873 C C . ILE C 1 161 ? 24.936 108.907 87.029 1.00 15.61 161 ILE C C 1
ATOM 6874 O O . ILE C 1 161 ? 25.111 109.952 87.657 1.00 15.56 161 ILE C O 1
ATOM 6879 N N . ALA C 1 162 ? 25.938 108.222 86.482 1.00 16.42 162 ALA C N 1
ATOM 6880 C CA . ALA C 1 162 ? 27.333 108.703 86.559 1.00 17.50 162 ALA C CA 1
ATOM 6881 C C . ALA C 1 162 ? 27.533 110.056 85.869 1.00 18.21 162 ALA C C 1
ATOM 6882 O O . ALA C 1 162 ? 28.178 110.967 86.415 1.00 18.27 162 ALA C O 1
ATOM 6884 N N . HIS C 1 163 ? 26.966 110.207 84.677 1.00 19.33 163 HIS C N 1
ATOM 6885 C CA . HIS C 1 163 ? 27.015 111.503 84.008 1.00 20.26 163 HIS C CA 1
ATOM 6886 C C . HIS C 1 163 ? 26.331 112.632 84.779 1.00 20.71 163 HIS C C 1
ATOM 6887 O O . HIS C 1 163 ? 26.910 113.710 84.925 1.00 20.93 163 HIS C O 1
ATOM 6894 N N . GLU C 1 164 ? 25.103 112.395 85.247 1.00 20.96 164 GLU C N 1
ATOM 6895 C CA . GLU C 1 164 ? 24.327 113.418 85.953 1.00 21.24 164 GLU C CA 1
ATOM 6896 C C . GLU C 1 164 ? 24.902 113.798 87.318 1.00 21.00 164 GLU C C 1
ATOM 6897 O O . GLU C 1 164 ? 24.709 114.925 87.786 1.00 22.16 164 GLU C O 1
ATOM 6903 N N . THR C 1 165 ? 25.616 112.878 87.956 1.00 20.76 165 THR C N 1
ATOM 6904 C CA . THR C 1 165 ? 26.140 113.137 89.297 1.00 19.89 165 THR C CA 1
ATOM 6905 C C . THR C 1 165 ? 27.633 113.429 89.310 1.00 20.44 165 THR C C 1
ATOM 6906 O O . THR C 1 165 ? 28.159 113.883 90.326 1.00 20.26 165 THR C O 1
ATOM 6910 N N . GLY C 1 166 ? 28.320 113.128 88.210 1.00 20.47 166 GLY C N 1
ATOM 6911 C CA . GLY C 1 166 ? 29.757 113.357 88.127 1.00 20.62 166 GLY C CA 1
ATOM 6912 C C . GLY C 1 166 ? 30.614 112.344 88.851 1.00 21.23 166 GLY C C 1
ATOM 6913 O O . GLY C 1 166 ? 31.811 112.564 89.031 1.00 22.04 166 GLY C O 1
ATOM 6914 N N . LYS C 1 167 ? 30.029 111.212 89.239 1.00 20.77 167 LYS C N 1
ATOM 6915 C CA . LYS C 1 167 ? 30.738 110.224 90.041 1.00 20.44 167 LYS C CA 1
ATOM 6916 C C . LYS C 1 167 ? 30.297 108.827 89.638 1.00 20.17 167 LYS C C 1
ATOM 6917 O O . LYS C 1 167 ? 29.244 108.685 89.011 1.00 20.16 167 LYS C O 1
ATOM 6923 N N . PRO C 1 168 ? 31.069 107.787 90.014 1.00 19.37 168 PRO C N 1
ATOM 6924 C CA . PRO C 1 168 ? 30.583 106.431 89.766 1.00 19.30 168 PRO C CA 1
ATOM 6925 C C . PRO C 1 168 ? 29.176 106.237 90.360 1.00 19.16 168 PRO C C 1
ATOM 6926 O O . PRO C 1 168 ? 28.835 106.891 91.366 1.00 19.11 168 PRO C O 1
ATOM 6930 N N . TYR C 1 169 ? 28.350 105.397 89.727 1.00 18.37 169 TYR C N 1
ATOM 6931 C CA . TYR C 1 169 ? 26.951 105.239 90.164 1.00 18.23 169 TYR C CA 1
ATOM 6932 C C . TYR C 1 169 ? 26.858 104.672 91.577 1.00 18.24 169 TYR C C 1
ATOM 6933 O O . TYR C 1 169 ? 25.834 104.826 92.245 1.00 18.56 169 TYR C O 1
ATOM 6942 N N . SER C 1 170 ? 27.936 104.030 92.023 1.00 18.67 170 SER C N 1
ATOM 6943 C CA . SER C 1 170 ? 28.034 103.485 93.374 1.00 18.71 170 SER C CA 1
ATOM 6944 C C . SER C 1 170 ? 27.921 104.552 94.458 1.00 19.32 170 SER C C 1
ATOM 6945 O O . SER C 1 170 ? 27.360 104.293 95.504 1.00 19.61 170 SER C O 1
ATOM 6948 N N . ASP C 1 171 ? 28.466 105.743 94.208 1.00 20.27 171 ASP C N 1
ATOM 6949 C CA . ASP C 1 171 ? 28.394 106.849 95.166 1.00 20.98 171 ASP C CA 1
ATOM 6950 C C . ASP C 1 171 ? 26.956 107.359 95.356 1.00 20.06 171 ASP C C 1
ATOM 6951 O O . ASP C 1 171 ? 26.569 107.763 96.459 1.00 20.00 171 ASP C O 1
ATOM 6956 N N . HIS C 1 172 ? 26.177 107.340 94.276 1.00 18.84 172 HIS C N 1
ATOM 6957 C CA . HIS C 1 172 ? 24.774 107.765 94.300 1.00 17.47 172 HIS C CA 1
ATOM 6958 C C . HIS C 1 172 ? 23.945 106.749 95.089 1.00 17.13 172 HIS C C 1
ATOM 6959 O O . HIS C 1 172 ? 23.149 107.127 95.951 1.00 16.40 172 HIS C O 1
ATOM 6966 N N . LEU C 1 173 ? 24.158 105.460 94.824 1.00 17.18 173 LEU C N 1
ATOM 6967 C CA . LEU C 1 173 ? 23.435 104.415 95.542 1.00 17.66 173 LEU C CA 1
ATOM 6968 C C . LEU C 1 173 ? 23.806 104.429 97.013 1.00 18.43 173 LEU C C 1
ATOM 6969 O O . LEU C 1 173 ? 22.945 104.257 97.859 1.00 18.33 173 LEU C O 1
ATOM 6974 N N . ARG C 1 174 ? 25.091 104.645 97.308 1.00 18.50 174 ARG C N 1
ATOM 6975 C CA . ARG C 1 174 ? 25.565 104.637 98.693 1.00 18.99 174 ARG C CA 1
ATOM 6976 C C . ARG C 1 174 ? 25.075 105.841 99.497 1.00 19.01 174 ARG C C 1
ATOM 6977 O O . ARG C 1 174 ? 24.517 105.669 100.580 1.00 18.64 174 ARG C O 1
ATOM 6985 N N . SER C 1 175 ? 25.259 107.054 98.969 1.00 18.73 175 SER C N 1
ATOM 6986 C CA . SER C 1 175 ? 24.870 108.252 99.719 1.00 19.30 175 SER C CA 1
ATOM 6987 C C . SER C 1 175 ? 23.360 108.432 99.822 1.00 19.26 175 SER C C 1
ATOM 6988 O O . SER C 1 175 ? 22.870 108.956 100.823 1.00 19.25 175 SER C O 1
ATOM 6991 N N . ARG C 1 176 ? 22.623 107.967 98.813 1.00 18.96 176 ARG C N 1
ATOM 6992 C CA . ARG C 1 176 ? 21.164 108.162 98.774 1.00 18.70 176 ARG C CA 1
ATOM 6993 C C . ARG C 1 176 ? 20.333 106.941 99.204 1.00 18.44 176 ARG C C 1
ATOM 6994 O O . ARG C 1 176 ? 19.143 107.086 99.488 1.00 18.21 176 ARG C O 1
ATOM 7002 N N . ILE C 1 177 ? 20.945 105.757 99.233 1.00 18.49 177 ILE C N 1
ATOM 7003 C CA . ILE C 1 177 ? 20.239 104.523 99.603 1.00 18.20 177 ILE C CA 1
ATOM 7004 C C . ILE C 1 177 ? 20.900 103.785 100.765 1.00 18.40 177 ILE C C 1
ATOM 7005 O O . ILE C 1 177 ? 20.305 103.701 101.832 1.00 18.68 177 ILE C O 1
ATOM 7010 N N . PHE C 1 178 ? 22.122 103.288 100.588 1.00 18.61 178 PHE C N 1
ATOM 7011 C CA . PHE C 1 178 ? 22.744 102.450 101.627 1.00 19.04 178 PHE C CA 1
ATOM 7012 C C . PHE C 1 178 ? 22.951 103.177 102.956 1.00 19.82 178 PHE C C 1
ATOM 7013 O O . PHE C 1 178 ? 22.562 102.674 104.013 1.00 20.02 178 PHE C O 1
ATOM 7021 N N . ALA C 1 179 ? 23.600 104.334 102.890 1.00 19.95 179 ALA C N 1
ATOM 7022 C CA . ALA C 1 179 ? 23.975 105.052 104.094 1.00 20.84 179 ALA C CA 1
ATOM 7023 C C . ALA C 1 179 ? 22.771 105.540 104.921 1.00 21.43 179 ALA C C 1
ATOM 7024 O O . ALA C 1 179 ? 22.723 105.249 106.118 1.00 21.77 179 ALA C O 1
ATOM 7026 N N . PRO C 1 180 ? 21.789 106.250 104.299 1.00 22.04 180 PRO C N 1
ATOM 7027 C CA . PRO C 1 180 ? 20.600 106.637 105.081 1.00 22.23 180 PRO C CA 1
ATOM 7028 C C . PRO C 1 180 ? 19.724 105.494 105.591 1.00 22.75 180 PRO C C 1
ATOM 7029 O O . PRO C 1 180 ? 18.895 105.711 106.477 1.00 23.65 180 PRO C O 1
ATOM 7033 N N . LEU C 1 181 ? 19.928 104.283 105.084 1.00 23.10 181 LEU C N 1
ATOM 7034 C CA . LEU C 1 181 ? 19.192 103.125 105.575 1.00 22.59 181 LEU C CA 1
ATOM 7035 C C . LEU C 1 181 ? 19.998 102.181 106.481 1.00 22.63 181 LEU C C 1
ATOM 7036 O O . LEU C 1 181 ? 19.481 101.159 106.913 1.00 21.76 181 LEU C O 1
ATOM 7041 N N . GLY C 1 182 ? 21.258 102.514 106.763 1.00 22.79 182 GLY C N 1
ATOM 7042 C CA . GLY C 1 182 ? 22.104 101.655 107.605 1.00 22.68 182 GLY C CA 1
ATOM 7043 C C . GLY C 1 182 ? 22.426 100.304 106.991 1.00 22.68 182 GLY C C 1
ATOM 7044 O O . GLY C 1 182 ? 22.552 99.305 107.695 1.00 23.09 182 GLY C O 1
ATOM 7045 N N . MET C 1 183 ? 22.557 100.272 105.667 1.00 22.19 183 MET C N 1
ATOM 7046 C CA . MET C 1 183 ? 22.951 99.059 104.966 1.00 21.16 183 MET C CA 1
ATOM 7047 C C . MET C 1 183 ? 24.475 98.945 104.986 1.00 21.25 183 MET C C 1
ATOM 7048 O O . MET C 1 183 ? 25.160 99.422 104.081 1.00 21.37 183 MET C O 1
ATOM 7053 N N . LYS C 1 184 ? 25.004 98.316 106.035 1.00 21.27 184 LYS C N 1
ATOM 7054 C CA . LYS C 1 184 ? 26.453 98.230 106.226 1.00 21.05 184 LYS C CA 1
ATOM 7055 C C . LYS C 1 184 ? 27.106 97.065 105.492 1.00 20.72 184 LYS C C 1
ATOM 7056 O O . LYS C 1 184 ? 28.333 97.019 105.370 1.00 20.85 184 LYS C O 1
ATOM 7062 N N . ASP C 1 185 ? 26.285 96.120 105.032 1.00 20.36 185 ASP C N 1
ATOM 7063 C CA . ASP C 1 185 ? 26.781 94.877 104.441 1.00 19.95 185 ASP C CA 1
ATOM 7064 C C . ASP C 1 185 ? 26.444 94.779 102.952 1.00 19.45 185 ASP C C 1
ATOM 7065 O O . ASP C 1 185 ? 26.229 93.687 102.429 1.00 18.39 185 ASP C O 1
ATOM 7070 N N . THR C 1 186 ? 26.405 95.933 102.290 1.00 19.20 186 THR C N 1
ATOM 7071 C CA . THR C 1 186 ? 26.015 96.013 100.886 1.00 19.28 186 THR C CA 1
ATOM 7072 C C . THR C 1 186 ? 27.076 96.769 100.105 1.00 19.27 186 THR C C 1
ATOM 7073 O O . THR C 1 186 ? 27.528 97.835 100.532 1.00 19.25 186 THR C O 1
ATOM 7077 N N . TRP C 1 187 ? 27.463 96.204 98.959 1.00 19.46 187 TRP C N 1
ATOM 7078 C CA . TRP C 1 187 ? 28.441 96.822 98.050 1.00 19.32 187 TRP C CA 1
ATOM 7079 C C . TRP C 1 187 ? 28.061 96.770 96.570 1.00 18.62 187 TRP C C 1
ATOM 7080 O O . TRP C 1 187 ? 27.317 95.906 96.129 1.00 18.12 187 TRP C O 1
ATOM 7091 N N . VAL C 1 188 ? 28.603 97.722 95.826 1.00 18.07 188 VAL C N 1
ATOM 7092 C CA . VAL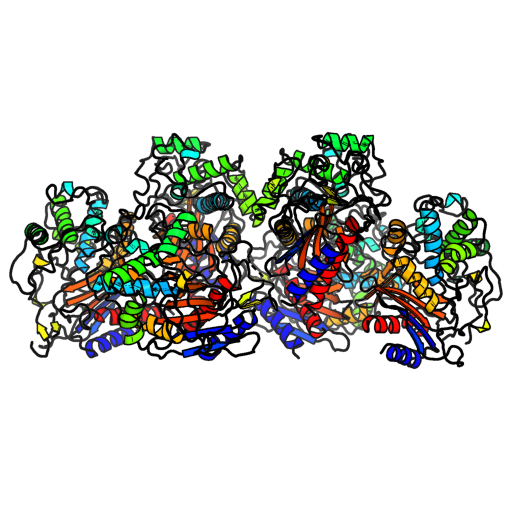 C 1 188 ? 28.466 97.810 94.384 1.00 17.55 188 VAL C CA 1
ATOM 7093 C C . VAL C 1 188 ? 29.794 97.359 93.786 1.00 17.71 188 VAL C C 1
ATOM 7094 O O . VAL C 1 188 ? 30.768 98.105 93.787 1.00 17.66 188 VAL C O 1
ATOM 7098 N N . GLY C 1 189 ? 29.816 96.128 93.294 1.00 18.23 189 GLY C N 1
ATOM 7099 C CA . GLY C 1 189 ? 31.052 95.418 92.935 1.00 18.71 189 GLY C CA 1
ATOM 7100 C C . GLY C 1 189 ? 31.934 95.943 91.816 1.00 19.52 189 GLY C C 1
ATOM 7101 O O . GLY C 1 189 ? 33.140 95.661 91.798 1.00 19.55 189 GLY C O 1
ATOM 7102 N N . THR C 1 190 ? 31.356 96.688 90.873 1.00 19.46 190 THR C N 1
ATOM 7103 C CA . THR C 1 190 ? 32.144 97.306 89.799 1.00 19.80 190 THR C CA 1
ATOM 7104 C C . THR C 1 190 ? 33.062 98.398 90.353 1.00 19.97 190 THR C C 1
ATOM 7105 O O . THR C 1 190 ? 34.192 98.571 89.885 1.00 19.60 190 THR C O 1
ATOM 7109 N N . HIS C 1 191 ? 32.571 99.122 91.356 1.00 20.11 191 HIS C N 1
ATOM 7110 C CA . HIS C 1 191 ? 33.261 100.305 91.842 1.00 20.84 191 HIS C CA 1
ATOM 7111 C C . HIS C 1 191 ? 33.748 100.232 93.300 1.00 21.32 191 HIS C C 1
ATOM 7112 O O . HIS C 1 191 ? 34.451 101.131 93.749 1.00 22.02 191 HIS C O 1
ATOM 7119 N N . GLU C 1 192 ? 33.375 99.182 94.027 1.00 21.72 192 GLU C N 1
ATOM 7120 C CA . GLU C 1 192 ? 33.738 99.044 95.438 1.00 22.71 192 GLU C CA 1
ATOM 7121 C C . GLU C 1 192 ? 34.300 97.664 95.735 1.00 23.65 192 GLU C C 1
ATOM 7122 O O . GLU C 1 192 ? 33.918 96.672 95.102 1.00 24.15 192 GLU C O 1
ATOM 7128 N N . THR C 1 193 ? 35.219 97.610 96.696 1.00 24.51 193 THR C N 1
ATOM 7129 C CA . THR C 1 193 ? 35.720 96.350 97.221 1.00 25.39 193 THR C CA 1
ATOM 7130 C C . THR C 1 193 ? 34.799 95.900 98.359 1.00 25.30 193 THR C C 1
ATOM 7131 O O . THR C 1 193 ? 34.366 96.710 99.168 1.00 25.28 193 THR C O 1
ATOM 7135 N N . PHE C 1 194 ? 34.467 94.613 98.373 1.00 25.56 194 PHE C N 1
ATOM 7136 C CA . PHE C 1 194 ? 33.695 93.995 99.457 1.00 25.91 194 PHE C CA 1
ATOM 7137 C C . PHE C 1 194 ? 34.583 92.911 100.076 1.00 26.57 194 PHE C C 1
ATOM 7138 O O . PHE C 1 194 ? 35.513 92.439 99.422 1.00 26.45 194 PHE C O 1
ATOM 7146 N N . PRO C 1 195 ? 34.321 92.531 101.337 1.00 27.52 195 PRO C N 1
ATOM 7147 C CA . PRO C 1 195 ? 35.133 91.487 101.989 1.00 27.91 195 PRO C CA 1
ATOM 7148 C C . PRO C 1 195 ? 34.817 90.081 101.483 1.00 28.61 195 PRO C C 1
ATOM 7149 O O . PRO C 1 195 ? 33.849 89.454 101.931 1.00 28.18 195 PRO C O 1
ATOM 7153 N N . ILE C 1 196 ? 35.642 89.591 100.558 1.00 29.01 196 ILE C N 1
ATOM 7154 C CA . ILE C 1 196 ? 35.440 88.269 99.959 1.00 29.53 196 ILE C CA 1
ATOM 7155 C C . ILE C 1 196 ? 35.315 87.165 101.010 1.00 29.42 196 ILE C C 1
ATOM 7156 O O . ILE C 1 196 ? 34.513 86.238 100.848 1.00 29.51 196 ILE C O 1
ATOM 7161 N N . GLU C 1 197 ? 36.092 87.272 102.087 1.00 29.41 197 GLU C N 1
ATOM 7162 C CA . GLU C 1 197 ? 36.076 86.258 103.150 1.00 29.61 197 GLU C CA 1
ATOM 7163 C C . GLU C 1 197 ? 34.671 86.048 103.757 1.00 28.96 197 GLU C C 1
ATOM 7164 O O . GLU C 1 197 ? 34.318 84.948 104.184 1.00 29.39 197 GLU C O 1
ATOM 7170 N N . ARG C 1 198 ? 33.867 87.103 103.743 1.00 28.50 198 ARG C N 1
ATOM 7171 C CA . ARG C 1 198 ? 32.510 87.077 104.281 1.00 28.69 198 ARG C CA 1
ATOM 7172 C C . ARG C 1 198 ? 31.473 86.434 103.355 1.00 28.70 198 ARG C C 1
ATOM 7173 O O . ARG C 1 198 ? 30.381 86.052 103.799 1.00 29.03 198 ARG C O 1
ATOM 7181 N N . GLU C 1 199 ? 31.812 86.309 102.072 1.00 28.74 199 GLU C N 1
ATOM 7182 C CA . GLU C 1 199 ? 30.863 85.838 101.064 1.00 28.54 199 GLU C CA 1
ATOM 7183 C C . GLU C 1 199 ? 30.664 84.319 101.107 1.00 28.37 199 GLU C C 1
ATOM 7184 O O . GLU C 1 199 ? 31.637 83.561 101.134 1.00 28.43 199 GLU C O 1
ATOM 7190 N N . ALA C 1 200 ? 29.404 83.884 101.120 1.00 28.09 200 ALA C N 1
ATOM 7191 C CA . ALA C 1 200 ? 29.073 82.475 100.924 1.00 28.28 200 ALA C CA 1
ATOM 7192 C C . ALA C 1 200 ? 29.589 82.040 99.560 1.00 28.55 200 ALA C C 1
ATOM 7193 O O . ALA C 1 200 ? 29.458 82.780 98.579 1.00 29.06 200 ALA C O 1
ATOM 7195 N N . ARG C 1 201 ? 30.176 80.851 99.477 1.00 28.24 201 ARG C N 1
ATOM 7196 C CA . ARG C 1 201 ? 30.660 80.368 98.192 1.00 27.57 201 ARG C CA 1
ATOM 7197 C C . ARG C 1 201 ? 29.481 80.044 97.282 1.00 27.32 201 ARG C C 1
ATOM 7198 O O . ARG C 1 201 ? 28.401 79.699 97.757 1.00 27.60 201 ARG C O 1
ATOM 7206 N N . GLY C 1 202 ? 29.677 80.191 95.977 1.00 26.80 202 GLY C N 1
ATOM 7207 C CA . GLY C 1 202 ? 28.628 79.867 95.019 1.00 26.21 202 GLY C CA 1
ATOM 7208 C C . GLY C 1 202 ? 28.959 78.575 94.308 1.00 25.81 202 GLY C C 1
ATOM 7209 O O . GLY C 1 202 ? 30.120 78.336 93.973 1.00 25.16 202 GLY C O 1
ATOM 7210 N N . TYR C 1 203 ? 27.942 77.746 94.078 1.00 25.86 203 TYR C N 1
ATOM 7211 C CA . TYR C 1 203 ? 28.145 76.457 93.428 1.00 26.27 203 TYR C CA 1
ATOM 7212 C C . TYR C 1 203 ? 27.291 76.264 92.181 1.00 26.53 203 TYR C C 1
ATOM 7213 O O . TYR C 1 203 ? 26.076 76.454 92.203 1.00 26.36 203 TYR C O 1
ATOM 7222 N N . MET C 1 204 ? 27.960 75.903 91.090 1.00 27.19 204 MET C N 1
ATOM 7223 C CA . MET C 1 204 ? 27.299 75.462 89.860 1.00 27.82 204 MET C CA 1
ATOM 7224 C C . MET C 1 204 ? 27.273 73.937 89.859 1.00 28.51 204 MET C C 1
ATOM 7225 O O . MET C 1 204 ? 28.287 73.306 90.125 1.00 28.05 204 MET C O 1
ATOM 7230 N N . HIS C 1 205 ? 26.119 73.361 89.550 1.00 29.73 205 HIS C N 1
ATOM 7231 C CA . HIS C 1 205 ? 25.884 71.934 89.713 1.00 31.13 205 HIS C CA 1
ATOM 7232 C C . HIS C 1 205 ? 25.940 71.138 88.419 1.00 32.14 205 HIS C C 1
ATOM 7233 O O . HIS C 1 205 ? 25.296 71.479 87.438 1.00 32.57 205 HIS C O 1
ATOM 7240 N N . ALA C 1 206 ? 26.704 70.055 88.439 1.00 33.59 206 ALA C N 1
ATOM 7241 C CA . ALA C 1 206 ? 26.744 69.133 87.315 1.00 34.22 206 ALA C CA 1
ATOM 7242 C C . ALA C 1 206 ? 25.487 68.263 87.301 1.00 34.78 206 ALA C C 1
ATOM 7243 O O . ALA C 1 206 ? 25.204 67.593 86.306 1.00 35.54 206 ALA C O 1
ATOM 7245 N N . ASP C 1 210 ? 21.452 71.254 81.648 1.00 35.32 210 ASP C N 1
ATOM 7246 C CA . ASP C 1 210 ? 21.972 72.466 80.989 1.00 35.69 210 ASP C CA 1
ATOM 7247 C C . ASP C 1 210 ? 21.982 72.344 79.455 1.00 35.69 210 ASP C C 1
ATOM 7248 O O . ASP C 1 210 ? 22.970 72.690 78.792 1.00 36.28 210 ASP C O 1
ATOM 7253 N N . GLU C 1 211 ? 20.873 71.861 78.903 1.00 35.54 211 GLU C N 1
ATOM 7254 C CA . GLU C 1 211 ? 20.694 71.748 77.452 1.00 35.48 211 GLU C CA 1
ATOM 7255 C C . GLU C 1 211 ? 20.840 73.098 76.765 1.00 34.93 211 GLU C C 1
ATOM 7256 O O . GLU C 1 211 ? 21.459 73.199 75.698 1.00 35.23 211 GLU C O 1
ATOM 7262 N N . ASN C 1 212 ? 20.272 74.128 77.398 1.00 34.46 212 ASN C N 1
ATOM 7263 C CA . ASN C 1 212 ? 20.257 75.485 76.868 1.00 33.79 212 ASN C CA 1
ATOM 7264 C C . ASN C 1 212 ? 20.982 76.453 77.803 1.00 33.08 212 ASN C C 1
ATOM 7265 O O . ASN C 1 212 ? 20.327 77.221 78.513 1.00 33.04 212 ASN C O 1
ATOM 7270 N N . PRO C 1 213 ? 22.333 76.444 77.792 1.00 32.33 213 PRO C N 1
ATOM 7271 C CA . PRO C 1 213 ? 23.063 77.212 78.805 1.00 31.54 213 PRO C CA 1
ATOM 7272 C C . PRO C 1 213 ? 23.018 78.716 78.515 1.00 30.64 213 PRO C C 1
ATOM 7273 O O . PRO C 1 213 ? 23.321 79.141 77.393 1.00 30.76 213 PRO C O 1
ATOM 7277 N N . GLN C 1 214 ? 22.643 79.511 79.513 1.00 28.97 214 GLN C N 1
ATOM 7278 C CA . GLN C 1 214 ? 22.542 80.950 79.320 1.00 27.58 214 GLN C CA 1
ATOM 7279 C C . GLN C 1 214 ? 23.902 81.668 79.304 1.00 27.34 214 GLN C C 1
ATOM 7280 O O . GLN C 1 214 ? 23.987 82.805 78.844 1.00 26.90 214 GLN C O 1
ATOM 7286 N N . TRP C 1 215 ? 24.950 81.016 79.810 1.00 26.98 215 TRP C N 1
ATOM 7287 C CA . TRP C 1 215 ? 26.267 81.645 79.879 1.00 27.24 215 TRP C CA 1
ATOM 7288 C C . TRP C 1 215 ? 27.336 80.841 79.176 1.00 28.09 215 TRP C C 1
ATOM 7289 O O . TRP C 1 215 ? 27.278 79.615 79.130 1.00 28.36 215 TRP C O 1
ATOM 7300 N N . ASP C 1 216 ? 28.324 81.552 78.644 1.00 29.42 216 ASP C N 1
ATOM 7301 C CA . ASP C 1 216 ? 29.583 80.946 78.235 1.00 30.68 216 ASP C CA 1
ATOM 7302 C C . ASP C 1 216 ? 30.437 80.692 79.489 1.00 31.18 216 ASP C C 1
ATOM 7303 O O . ASP C 1 216 ? 31.086 81.603 80.021 1.00 31.39 216 ASP C O 1
ATOM 7308 N N . VAL C 1 217 ? 30.415 79.445 79.956 1.00 32.20 217 VAL C N 1
ATOM 7309 C CA . VAL C 1 217 ? 31.151 79.040 81.153 1.00 32.88 217 VAL C CA 1
ATOM 7310 C C . VAL C 1 217 ? 32.297 78.073 80.821 1.00 34.15 217 VAL C C 1
ATOM 7311 O O . VAL C 1 217 ? 32.616 77.162 81.588 1.00 34.47 217 VAL C O 1
ATOM 7315 N N . SER C 1 218 ? 32.928 78.293 79.671 1.00 34.95 218 SER C N 1
ATOM 7316 C CA . SER C 1 218 ? 34.097 77.509 79.280 1.00 35.61 218 SER C CA 1
ATOM 7317 C C . SER C 1 218 ? 35.299 77.911 80.123 1.00 35.82 218 SER C C 1
ATOM 7318 O O . SER C 1 218 ? 35.363 79.026 80.626 1.00 35.81 218 SER C O 1
ATOM 7321 N N . GLY C 1 219 ? 36.244 76.993 80.283 1.00 36.64 219 GLY C N 1
ATOM 7322 C CA . GLY C 1 219 ? 37.382 77.205 81.178 1.00 37.73 219 GLY C CA 1
ATOM 7323 C C . GLY C 1 219 ? 37.067 76.840 82.620 1.00 38.34 219 GLY C C 1
ATOM 7324 O O . GLY C 1 219 ? 37.778 77.250 83.535 1.00 38.53 219 GLY C O 1
ATOM 7325 N N . ALA C 1 220 ? 36.002 76.062 82.810 1.00 39.27 220 ALA C N 1
ATOM 7326 C CA . ALA C 1 220 ? 35.510 75.690 84.142 1.00 39.99 220 ALA C CA 1
ATOM 7327 C C . ALA C 1 220 ? 36.258 74.497 84.736 1.00 40.62 220 ALA C C 1
ATOM 7328 O O . ALA C 1 220 ? 36.153 74.218 85.933 1.00 40.54 220 ALA C O 1
ATOM 7330 N N . GLY C 1 221 ? 36.994 73.788 83.882 1.00 41.47 221 GLY C N 1
ATOM 7331 C CA . GLY C 1 221 ? 37.731 72.599 84.291 1.00 42.03 221 GLY C CA 1
ATOM 7332 C C . GLY C 1 221 ? 36.780 71.487 84.666 1.00 42.35 221 GLY C C 1
ATOM 7333 O O . GLY C 1 221 ? 35.592 71.537 84.325 1.00 42.59 221 GLY C O 1
ATOM 7334 N N . ASP C 1 222 ? 37.302 70.478 85.361 1.00 42.73 222 ASP C N 1
ATOM 7335 C CA . ASP C 1 222 ? 36.482 69.363 85.835 1.00 42.79 222 ASP C CA 1
ATOM 7336 C C . ASP C 1 222 ? 35.755 69.797 87.106 1.00 42.45 222 ASP C C 1
ATOM 7337 O O . ASP C 1 222 ? 36.285 70.612 87.875 1.00 42.64 222 ASP C O 1
ATOM 7342 N N . PRO C 1 223 ? 34.535 69.276 87.327 1.00 42.07 223 PRO C N 1
ATOM 7343 C CA . PRO C 1 223 ? 33.876 69.537 88.602 1.00 41.84 223 PRO C CA 1
ATOM 7344 C C . PRO C 1 223 ? 34.447 68.639 89.698 1.00 41.79 223 PRO C C 1
ATOM 7345 O O . PRO C 1 223 ? 35.101 67.636 89.404 1.00 41.91 223 PRO C O 1
ATOM 7349 N N . VAL C 1 224 ? 34.224 69.020 90.949 1.00 41.53 224 VAL C N 1
ATOM 7350 C CA . VAL C 1 224 ? 34.574 68.178 92.088 1.00 41.35 224 VAL C CA 1
ATOM 7351 C C . VAL C 1 224 ? 33.301 67.864 92.878 1.00 40.79 224 VAL C C 1
ATOM 7352 O O . VAL C 1 224 ? 32.612 68.771 93.342 1.00 40.86 224 VAL C O 1
ATOM 7356 N N . ASP C 1 225 ? 33.002 66.571 93.004 1.00 40.28 225 ASP C N 1
ATOM 7357 C CA . ASP C 1 225 ? 31.791 66.069 93.672 1.00 39.64 225 ASP C CA 1
ATOM 7358 C C . ASP C 1 225 ? 30.505 66.632 93.053 1.00 38.99 225 ASP C C 1
ATOM 7359 O O . ASP C 1 225 ? 29.507 66.877 93.746 1.00 38.85 225 ASP C O 1
ATOM 7364 N N . GLY C 1 226 ? 30.541 66.808 91.733 1.00 38.13 226 GLY C N 1
ATOM 7365 C CA . GLY C 1 226 ? 29.378 67.238 90.962 1.00 37.07 226 GLY C CA 1
ATOM 7366 C C . GLY C 1 226 ? 29.070 68.711 91.084 1.00 36.11 226 GLY C C 1
ATOM 7367 O O . GLY C 1 226 ? 27.955 69.133 90.804 1.00 36.29 226 GLY C O 1
ATOM 7368 N N . VAL C 1 227 ? 30.082 69.483 91.465 1.00 35.41 227 VAL C N 1
ATOM 7369 C CA . VAL C 1 227 ? 29.948 70.894 91.788 1.00 34.58 227 VAL C CA 1
ATOM 7370 C C . VAL C 1 227 ? 31.200 71.661 91.351 1.00 33.98 227 VAL C C 1
ATOM 7371 O O . VAL C 1 227 ? 32.322 71.134 91.422 1.00 33.98 227 VAL C O 1
ATOM 7375 N N . TRP C 1 228 ? 31.000 72.884 90.863 1.00 32.60 228 TRP C N 1
ATOM 7376 C CA . TRP C 1 228 ? 32.094 73.827 90.654 1.00 31.66 228 TRP C CA 1
ATOM 7377 C C . TRP C 1 228 ? 31.930 74.952 91.653 1.00 31.37 228 TRP C C 1
ATOM 7378 O O . TRP C 1 228 ? 30.811 75.371 91.927 1.00 31.10 228 TRP C O 1
ATOM 7389 N N . ASP C 1 229 ? 33.036 75.448 92.194 1.00 30.80 229 ASP C N 1
ATOM 7390 C CA . ASP C 1 229 ? 32.994 76.668 92.986 1.00 30.60 229 ASP C CA 1
ATOM 7391 C C . ASP C 1 229 ? 33.074 77.849 92.023 1.00 29.99 229 ASP C C 1
ATOM 7392 O O . ASP C 1 229 ? 34.156 78.216 91.552 1.00 28.85 229 ASP C O 1
ATOM 7397 N N . SER C 1 230 ? 31.907 78.427 91.739 1.00 29.78 230 SER C N 1
ATOM 7398 C CA . SER C 1 230 ? 31.774 79.502 90.767 1.00 29.39 230 SER C CA 1
ATOM 7399 C C . SER C 1 230 ? 31.767 80.892 91.390 1.00 29.32 230 SER C C 1
ATOM 7400 O O . SER C 1 230 ? 31.376 81.865 90.723 1.00 29.07 230 SER C O 1
ATOM 7403 N N . THR C 1 231 ? 32.199 80.991 92.649 1.00 28.78 231 THR C N 1
ATOM 7404 C CA . THR C 1 231 ? 32.098 82.239 93.412 1.00 28.92 231 THR C CA 1
ATOM 7405 C C . THR C 1 231 ? 32.815 83.366 92.682 1.00 29.17 231 THR C C 1
ATOM 7406 O O . THR C 1 231 ? 32.284 84.468 92.537 1.00 28.84 231 THR C O 1
ATOM 7410 N N . GLU C 1 232 ? 34.035 83.077 92.245 1.00 29.21 232 GLU C N 1
ATOM 7411 C CA . GLU C 1 232 ? 34.924 84.090 91.701 1.00 29.77 232 GLU C CA 1
ATOM 7412 C C . GLU C 1 232 ? 35.225 83.789 90.252 1.00 29.66 232 GLU C C 1
ATOM 7413 O O . GLU C 1 232 ? 36.329 84.067 89.766 1.00 30.15 232 GLU C O 1
ATOM 7419 N N . TRP C 1 233 ? 34.239 83.204 89.578 1.00 29.37 233 TRP C N 1
ATOM 7420 C CA . TRP C 1 233 ? 34.311 82.916 88.155 1.00 28.88 233 TRP C CA 1
ATOM 7421 C C . TRP C 1 233 ? 34.349 84.240 87.417 1.00 29.20 233 TRP C C 1
ATOM 7422 O O . TRP C 1 233 ? 35.273 84.518 86.633 1.00 29.22 233 TRP C O 1
ATOM 7433 N N . PHE C 1 234 ? 33.374 85.078 87.762 1.00 29.25 234 PHE C N 1
ATOM 7434 C CA . PHE C 1 234 ? 32.931 86.206 86.955 1.00 28.72 234 PHE C CA 1
ATOM 7435 C C . PHE C 1 234 ? 33.216 87.550 87.651 1.00 28.43 234 PHE C C 1
ATOM 7436 O O . PHE C 1 234 ? 32.781 87.771 88.786 1.00 28.57 234 PHE C O 1
ATOM 7444 N N . PRO C 1 235 ? 33.984 88.441 86.984 1.00 27.93 235 PRO C N 1
ATOM 7445 C CA . PRO C 1 235 ? 34.163 89.790 87.520 1.00 27.15 235 PRO C CA 1
ATOM 7446 C C . PRO C 1 235 ? 32.840 90.551 87.535 1.00 25.75 235 PRO C C 1
ATOM 7447 O O . PRO C 1 235 ? 32.113 90.561 86.543 1.00 24.70 235 PRO C O 1
ATOM 7451 N N . LEU C 1 236 ? 32.535 91.173 88.671 1.00 24.61 236 LEU C N 1
ATOM 7452 C CA . LEU C 1 236 ? 31.264 91.879 88.840 1.00 23.40 236 LEU C CA 1
ATOM 7453 C C . LEU C 1 236 ? 31.162 93.089 87.909 1.00 22.04 236 LEU C C 1
ATOM 7454 O O . LEU C 1 236 ? 30.062 93.486 87.527 1.00 21.87 236 LEU C O 1
ATOM 7459 N N . SER C 1 237 ? 32.315 93.631 87.510 1.00 20.79 237 SER C N 1
ATOM 7460 C CA . SER C 1 237 ? 32.393 94.741 86.544 1.00 19.72 237 SER C CA 1
ATOM 7461 C C . SER C 1 237 ? 31.779 94.387 85.191 1.00 18.89 237 SER C C 1
ATOM 7462 O O . SER C 1 237 ? 31.364 95.271 84.442 1.00 19.24 237 SER C O 1
ATOM 7465 N N . GLY C 1 238 ? 31.726 93.092 84.893 1.00 18.16 238 GLY C N 1
ATOM 7466 C CA . GLY C 1 238 ? 31.108 92.590 83.668 1.00 17.43 238 GLY C CA 1
ATOM 7467 C C . GLY C 1 238 ? 29.592 92.617 83.726 1.00 17.30 238 GLY C C 1
ATOM 7468 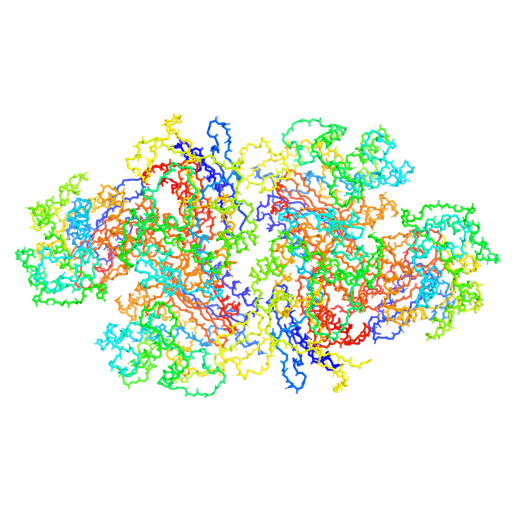O O . GLY C 1 238 ? 28.918 92.658 82.684 1.00 16.68 238 GLY C O 1
ATOM 7469 N N . ALA C 1 239 ? 29.048 92.605 84.941 1.00 16.16 239 ALA C N 1
ATOM 7470 C CA . ALA C 1 239 ? 27.611 92.768 85.118 1.00 15.73 239 ALA C CA 1
ATOM 7471 C C . ALA C 1 239 ? 27.245 94.249 85.226 1.00 15.30 239 ALA C C 1
ATOM 7472 O O . ALA C 1 239 ? 26.175 94.668 84.783 1.00 15.37 239 ALA C O 1
ATOM 7474 N N . ASN C 1 240 ? 28.143 95.047 85.809 1.00 15.17 240 ASN C N 1
ATOM 7475 C CA . ASN C 1 240 ? 27.954 96.497 85.917 1.00 14.57 240 ASN C CA 1
ATOM 7476 C C . ASN C 1 240 ? 26.577 96.792 86.569 1.00 14.17 240 ASN C C 1
ATOM 7477 O O . ASN C 1 240 ? 26.127 96.021 87.440 1.00 14.17 240 ASN C O 1
ATOM 7482 N N . ALA C 1 241 ? 25.901 97.852 86.126 1.00 13.16 241 ALA C N 1
ATOM 7483 C CA . ALA C 1 241 ? 24.642 98.305 86.721 1.00 12.62 241 ALA C CA 1
ATOM 7484 C C . ALA C 1 241 ? 23.493 97.329 86.496 1.00 12.43 241 ALA C C 1
ATOM 7485 O O . ALA C 1 241 ? 22.416 97.498 87.054 1.00 12.50 241 ALA C O 1
ATOM 7487 N N . ALA C 1 242 ? 23.727 96.309 85.670 1.00 12.30 242 ALA C N 1
ATOM 7488 C CA . ALA C 1 242 ? 22.747 95.237 85.455 1.00 12.09 242 ALA C CA 1
ATOM 7489 C C . ALA C 1 242 ? 22.749 94.160 86.569 1.00 12.25 242 ALA C C 1
ATOM 7490 O O . ALA C 1 242 ? 21.778 93.420 86.704 1.00 11.80 242 ALA C O 1
ATOM 7492 N N . GLY C 1 243 ? 23.819 94.082 87.365 1.00 12.28 243 GLY C N 1
ATOM 7493 C CA . GLY C 1 243 ? 23.960 92.965 88.303 1.00 12.38 243 GLY C CA 1
ATOM 7494 C C . GLY C 1 243 ? 25.176 92.868 89.215 1.00 12.38 243 GLY C C 1
ATOM 7495 O O . GLY C 1 243 ? 25.565 91.771 89.589 1.00 12.34 243 GLY C O 1
ATOM 7496 N N . ASP C 1 244 ? 25.771 93.986 89.623 1.00 12.71 244 ASP C N 1
ATOM 7497 C CA . ASP C 1 244 ? 27.070 93.887 90.310 1.00 12.75 244 ASP C CA 1
ATOM 7498 C C . ASP C 1 244 ? 27.060 93.878 91.848 1.00 13.70 244 ASP C C 1
ATOM 7499 O O . ASP C 1 244 ? 28.139 93.839 92.475 1.00 13.25 244 ASP C O 1
ATOM 7504 N N . MET C 1 245 ? 25.878 93.941 92.461 1.00 13.82 245 MET C N 1
ATOM 7505 C CA . MET C 1 245 ? 25.832 94.191 93.910 1.00 15.07 245 MET C CA 1
ATOM 7506 C C . MET C 1 245 ? 26.043 92.960 94.783 1.00 15.30 245 MET C C 1
ATOM 7507 O O . MET C 1 245 ? 25.734 91.837 94.394 1.00 14.94 245 MET C O 1
ATOM 7512 N N . VAL C 1 246 ? 26.612 93.196 95.958 1.00 16.41 246 VAL C N 1
ATOM 7513 C CA . VAL C 1 246 ? 26.810 92.162 96.963 1.00 16.97 246 VAL C CA 1
ATOM 7514 C C . VAL C 1 246 ? 26.086 92.641 98.226 1.00 17.46 246 VAL C C 1
ATOM 7515 O O . VAL C 1 246 ? 26.161 93.826 98.577 1.00 17.43 246 VAL C O 1
ATOM 7519 N N . SER C 1 247 ? 25.374 91.729 98.888 1.00 17.47 247 SER C N 1
ATOM 7520 C CA . SER C 1 247 ? 24.570 92.105 100.058 1.00 17.76 247 SER C CA 1
ATOM 7521 C C . SER C 1 247 ? 24.253 90.896 100.939 1.00 17.83 247 SER C C 1
ATOM 7522 O O . SER C 1 247 ? 24.681 89.781 100.670 1.00 18.00 247 SER C O 1
ATOM 7525 N N . THR C 1 248 ? 23.473 91.133 101.983 1.00 17.65 248 THR C N 1
ATOM 7526 C CA . THR C 1 248 ? 22.916 90.059 102.781 1.00 17.47 248 THR C CA 1
ATOM 7527 C C . THR C 1 248 ? 21.407 90.088 102.557 1.00 17.34 248 THR C C 1
ATOM 7528 O O . THR C 1 248 ? 20.847 91.146 102.248 1.00 17.87 248 THR C O 1
ATOM 7532 N N . PRO C 1 249 ? 20.726 88.945 102.737 1.00 16.86 249 PRO C N 1
ATOM 7533 C CA . PRO C 1 249 ? 19.276 89.061 102.747 1.00 16.58 249 PRO C CA 1
ATOM 7534 C C . PRO C 1 249 ? 18.733 90.119 103.740 1.00 16.38 249 PRO C C 1
ATOM 7535 O O . PRO C 1 249 ? 17.746 90.776 103.442 1.00 16.34 249 PRO C O 1
ATOM 7539 N N . ARG C 1 250 ? 19.369 90.302 104.895 1.00 16.67 250 ARG C N 1
ATOM 7540 C CA . ARG C 1 250 ? 18.870 91.298 105.863 1.00 16.70 250 ARG C CA 1
ATOM 7541 C C . ARG C 1 250 ? 18.897 92.747 105.353 1.00 16.29 250 ARG C C 1
ATOM 7542 O O . ARG C 1 250 ? 17.935 93.492 105.544 1.00 16.20 250 ARG C O 1
ATOM 7550 N N . ASP C 1 251 ? 20.006 93.137 104.728 1.00 16.18 251 ASP C N 1
ATOM 7551 C CA . ASP C 1 251 ? 20.152 94.458 104.122 1.00 16.05 251 ASP C CA 1
ATOM 7552 C C . ASP C 1 251 ? 19.157 94.674 102.994 1.00 15.53 251 ASP C C 1
ATOM 7553 O O . ASP C 1 251 ? 18.623 95.761 102.843 1.00 15.09 251 ASP C O 1
ATOM 7558 N N . ILE C 1 252 ? 18.898 93.626 102.211 1.00 15.41 252 ILE C N 1
ATOM 7559 C CA . ILE C 1 252 ? 17.907 93.701 101.131 1.00 14.87 252 ILE C CA 1
ATOM 7560 C C . ILE C 1 252 ? 16.504 94.037 101.681 1.00 14.59 252 ILE C C 1
ATOM 7561 O O . ILE C 1 252 ? 15.802 94.896 101.144 1.00 13.90 252 ILE C O 1
ATOM 7566 N N . VAL C 1 253 ? 16.128 93.394 102.785 1.00 15.01 253 VAL C N 1
ATOM 7567 C CA . VAL C 1 253 ? 14.825 93.643 103.391 1.00 15.27 253 VAL C CA 1
ATOM 7568 C C . VAL C 1 253 ? 14.710 95.053 103.967 1.00 15.47 253 VAL C C 1
ATOM 7569 O O . VAL C 1 253 ? 13.636 95.665 103.866 1.00 15.69 253 VAL C O 1
ATOM 7573 N N . LYS C 1 254 ? 15.816 95.586 104.496 1.00 15.22 254 LYS C N 1
ATOM 7574 C CA . LYS C 1 254 ? 15.876 96.996 104.922 1.00 15.98 254 LYS C CA 1
ATOM 7575 C C . LYS C 1 254 ? 15.504 97.885 103.753 1.00 15.46 254 LYS C C 1
ATOM 7576 O O . LYS C 1 254 ? 14.719 98.819 103.896 1.00 15.25 254 LYS C O 1
ATOM 7582 N N . PHE C 1 255 ? 16.120 97.610 102.602 1.00 14.70 255 PHE C N 1
ATOM 7583 C CA . PHE C 1 255 ? 15.811 98.350 101.369 1.00 14.32 255 PHE C CA 1
ATOM 7584 C C . PHE C 1 255 ? 14.345 98.198 100.942 1.00 13.71 255 PHE C C 1
ATOM 7585 O O . PHE C 1 255 ? 13.644 99.185 100.760 1.00 13.72 255 PHE C O 1
ATOM 7593 N N . LEU C 1 256 ? 13.886 96.958 100.791 1.00 14.40 256 LEU C N 1
ATOM 7594 C CA . LEU C 1 256 ? 12.500 96.720 100.350 1.00 14.66 256 LEU C CA 1
ATOM 7595 C C . LEU C 1 256 ? 11.503 97.403 101.260 1.00 15.15 256 LEU C C 1
ATOM 7596 O O . LEU C 1 256 ? 10.548 98.037 100.778 1.00 15.34 256 LEU C O 1
ATOM 7601 N N . ASN C 1 257 ? 11.720 97.277 102.571 1.00 15.16 257 ASN C N 1
ATOM 7602 C CA . ASN C 1 257 ? 10.820 97.908 103.530 1.00 15.98 257 ASN C CA 1
ATOM 7603 C C . ASN C 1 257 ? 10.745 99.417 103.371 1.00 16.07 257 ASN C C 1
ATOM 7604 O O . ASN C 1 257 ? 9.653 99.953 103.299 1.00 16.54 257 ASN C O 1
ATOM 7609 N N . ALA C 1 258 ? 11.898 100.086 103.289 1.00 16.23 258 ALA C N 1
ATOM 7610 C CA . ALA C 1 258 ? 11.938 101.541 103.100 1.00 16.12 258 ALA C CA 1
ATOM 7611 C C . ALA C 1 258 ? 11.333 101.957 101.767 1.00 16.32 258 ALA C C 1
ATOM 7612 O O . ALA C 1 258 ? 10.582 102.937 101.695 1.00 16.64 258 ALA C O 1
ATOM 7614 N N . LEU C 1 259 ? 11.666 101.218 100.708 1.00 16.67 259 LEU C N 1
ATOM 7615 C CA . LEU C 1 259 ? 11.112 101.514 99.381 1.00 16.36 259 LEU C CA 1
ATOM 7616 C C . LEU C 1 259 ? 9.577 101.532 99.412 1.00 16.41 259 LEU C C 1
ATOM 7617 O O . LEU C 1 259 ? 8.942 102.515 99.023 1.00 16.20 259 LEU C O 1
ATOM 7622 N N . PHE C 1 260 ? 8.985 100.455 99.901 1.00 16.79 260 PHE C N 1
ATOM 7623 C CA . PHE C 1 260 ? 7.535 100.322 99.860 1.00 17.77 260 PHE C CA 1
ATOM 7624 C C . PHE C 1 260 ? 6.817 101.132 100.950 1.00 18.74 260 PHE C C 1
ATOM 7625 O O . PHE C 1 260 ? 5.635 101.440 100.797 1.00 19.20 260 PHE C O 1
ATOM 7633 N N . ASP C 1 261 ? 7.525 101.478 102.031 1.00 19.83 261 ASP C N 1
ATOM 7634 C CA . ASP C 1 261 ? 6.954 102.344 103.074 1.00 21.09 261 ASP C CA 1
ATOM 7635 C C . ASP C 1 261 ? 6.981 103.804 102.683 1.00 21.29 261 ASP C C 1
ATOM 7636 O O . ASP C 1 261 ? 6.474 104.656 103.416 1.00 21.85 261 ASP C O 1
ATOM 7641 N N . GLY C 1 262 ? 7.585 104.101 101.535 1.00 20.84 262 GLY C N 1
ATOM 7642 C CA . GLY C 1 262 ? 7.594 105.468 101.016 1.00 20.22 262 GLY C CA 1
ATOM 7643 C C . GLY C 1 262 ? 8.744 106.316 101.527 1.00 20.03 262 GLY C C 1
ATOM 7644 O O . GLY C 1 262 ? 8.708 107.541 101.405 1.00 19.64 262 GLY C O 1
ATOM 7645 N N . ARG C 1 263 ? 9.778 105.671 102.064 1.00 19.74 263 ARG C N 1
ATOM 7646 C CA . ARG C 1 263 ? 10.909 106.391 102.657 1.00 20.59 263 ARG C CA 1
ATOM 7647 C C . ARG C 1 263 ? 12.126 106.623 101.738 1.00 20.44 263 ARG C C 1
ATOM 7648 O O . ARG C 1 263 ? 13.142 107.145 102.180 1.00 20.86 263 ARG C O 1
ATOM 7656 N N . ILE C 1 264 ? 12.045 106.220 100.472 1.00 20.26 264 ILE C N 1
ATOM 7657 C CA . ILE C 1 264 ? 13.166 106.468 99.551 1.00 19.35 264 ILE C CA 1
ATOM 7658 C C . ILE C 1 264 ? 12.681 107.369 98.443 1.00 18.74 264 ILE C C 1
ATOM 7659 O O . ILE C 1 264 ? 13.194 108.470 98.260 1.00 18.54 264 ILE C O 1
ATOM 7664 N N . LEU C 1 265 ? 11.683 106.881 97.715 1.00 18.38 265 LEU C N 1
ATOM 7665 C CA . LEU C 1 265 ? 11.117 107.557 96.562 1.00 17.83 265 LEU C CA 1
ATOM 7666 C C . LEU C 1 265 ? 9.794 108.184 96.947 1.00 17.78 265 LEU C C 1
ATOM 7667 O O . LEU C 1 265 ? 9.053 107.623 97.759 1.00 17.29 265 LEU C O 1
ATOM 7672 N N . ASP C 1 266 ? 9.484 109.329 96.342 1.00 17.07 266 ASP C N 1
ATOM 7673 C CA . ASP C 1 266 ? 8.174 109.933 96.495 1.00 17.51 266 ASP C CA 1
ATOM 7674 C C . ASP C 1 266 ? 7.101 109.040 95.860 1.00 17.77 266 ASP C C 1
ATOM 7675 O O . ASP C 1 266 ? 7.414 108.038 95.200 1.00 17.86 266 ASP C O 1
ATOM 7680 N N . GLN C 1 267 ? 5.838 109.379 96.082 1.00 18.42 267 GLN C N 1
ATOM 7681 C CA . GLN C 1 267 ? 4.730 108.514 95.658 1.00 18.72 267 GLN C CA 1
ATOM 7682 C C . GLN C 1 267 ? 4.706 108.252 94.161 1.00 17.63 267 GLN C C 1
ATOM 7683 O O . GLN C 1 267 ? 4.427 107.132 93.734 1.00 17.26 267 GLN C O 1
ATOM 7689 N N . LYS C 1 268 ? 4.980 109.294 93.375 1.00 17.16 268 LYS C N 1
ATOM 7690 C CA . LYS C 1 268 ? 4.936 109.219 91.910 1.00 16.31 268 LYS C CA 1
ATOM 7691 C C . LYS C 1 268 ? 6.017 108.312 91.344 1.00 15.84 268 LYS C C 1
ATOM 7692 O O . LYS C 1 268 ? 5.759 107.526 90.430 1.00 15.64 268 LYS C O 1
ATOM 7698 N N . ARG C 1 269 ? 7.230 108.418 91.877 1.00 15.42 269 ARG C N 1
ATOM 7699 C CA . ARG C 1 269 ? 8.314 107.548 91.418 1.00 15.67 269 ARG C CA 1
ATOM 7700 C C . ARG C 1 269 ? 8.159 106.127 91.914 1.00 14.51 269 ARG C C 1
ATOM 7701 O O . ARG C 1 269 ? 8.455 105.183 91.193 1.00 15.50 269 ARG C O 1
ATOM 7709 N N . LEU C 1 270 ? 7.677 105.965 93.137 1.00 13.72 270 LEU C N 1
ATOM 7710 C CA . LEU C 1 270 ? 7.340 104.636 93.608 1.00 12.71 270 LEU C CA 1
ATOM 7711 C C . LEU C 1 270 ? 6.211 103.996 92.767 1.00 12.48 270 LEU C C 1
ATOM 7712 O O . LEU C 1 270 ? 6.241 102.803 92.508 1.00 13.19 270 LEU C O 1
ATOM 7717 N N . TRP C 1 271 ? 5.241 104.792 92.334 1.00 12.94 271 TRP C N 1
ATOM 7718 C CA . TRP C 1 271 ? 4.193 104.342 91.403 1.00 13.07 271 TRP C CA 1
ATOM 7719 C C . TRP C 1 271 ? 4.789 103.943 90.041 1.00 13.23 271 TRP C C 1
ATOM 7720 O O . TRP C 1 271 ? 4.425 102.918 89.471 1.00 13.12 271 TRP C O 1
ATOM 7731 N N . GLU C 1 272 ? 5.731 104.740 89.540 1.00 14.05 272 GLU C N 1
ATOM 7732 C CA . GLU C 1 272 ? 6.416 104.427 88.289 1.00 13.80 272 GLU C CA 1
ATOM 7733 C C . GLU C 1 272 ? 7.149 103.081 88.391 1.00 14.29 272 GLU C C 1
ATOM 7734 O O . GLU C 1 272 ? 6.997 102.210 87.536 1.00 14.58 272 GLU C O 1
ATOM 7740 N N . MET C 1 273 ? 7.915 102.907 89.461 1.00 14.57 273 MET C N 1
ATOM 7741 C CA . MET C 1 273 ? 8.602 101.658 89.740 1.00 14.81 273 MET C CA 1
ATOM 7742 C C . MET C 1 273 ? 7.703 100.408 89.881 1.00 15.09 273 MET C C 1
ATOM 7743 O O . MET C 1 273 ? 7.994 99.362 89.289 1.00 15.56 273 MET C O 1
ATOM 7748 N N . LYS C 1 274 ? 6.622 100.509 90.650 1.00 14.88 274 LYS C N 1
ATOM 7749 C CA . LYS C 1 274 ? 5.852 99.311 91.033 1.00 14.74 274 LYS C CA 1
ATOM 7750 C C . LYS C 1 274 ? 4.487 99.132 90.386 1.00 13.99 274 LYS C C 1
ATOM 7751 O O . LYS C 1 274 ? 4.009 98.006 90.302 1.00 14.24 274 LYS C O 1
ATOM 7757 N N . ASP C 1 275 ? 3.846 100.222 89.976 1.00 13.92 275 ASP C N 1
ATOM 7758 C CA . ASP C 1 275 ? 2.458 100.160 89.494 1.00 14.03 275 ASP C CA 1
ATOM 7759 C C . ASP C 1 275 ? 2.262 100.467 88.017 1.00 13.88 275 ASP C C 1
ATOM 7760 O O . ASP C 1 275 ? 1.251 100.081 87.446 1.00 14.44 275 ASP C O 1
ATOM 7765 N N . ASN C 1 276 ? 3.194 101.193 87.412 1.00 13.33 276 ASN C N 1
ATOM 7766 C CA . ASN C 1 276 ? 3.099 101.509 85.997 1.00 14.19 276 ASN C CA 1
ATOM 7767 C C . ASN C 1 276 ? 3.675 100.314 85.250 1.00 14.02 276 ASN C C 1
ATOM 7768 O O . ASN C 1 276 ? 4.824 100.337 84.821 1.00 13.87 276 ASN C O 1
ATOM 7773 N N . ILE C 1 277 ? 2.860 99.268 85.118 1.00 13.70 277 ILE C N 1
ATOM 7774 C CA . ILE C 1 277 ? 3.359 97.958 84.688 1.00 14.36 277 ILE C CA 1
ATOM 7775 C C . ILE C 1 277 ? 2.844 97.531 83.314 1.00 14.01 277 ILE C C 1
ATOM 7776 O O . ILE C 1 277 ? 1.849 98.073 82.811 1.00 13.63 277 ILE C O 1
ATOM 7781 N N . LYS C 1 278 ? 3.548 96.558 82.730 1.00 14.14 278 LYS C N 1
ATOM 7782 C CA . LYS C 1 278 ? 3.158 95.886 81.480 1.00 14.30 278 LYS C CA 1
ATOM 7783 C C . LYS C 1 278 ? 3.596 94.434 81.629 1.00 13.79 278 LYS C C 1
ATOM 7784 O O . LYS C 1 278 ? 4.420 94.143 82.486 1.00 13.43 278 LYS C O 1
ATOM 7790 N N . PRO C 1 279 ? 3.028 93.510 80.824 1.00 13.43 279 PRO C N 1
ATOM 7791 C CA . PRO C 1 279 ? 3.438 92.102 80.912 1.00 13.22 279 PRO C CA 1
ATOM 7792 C C . PRO C 1 279 ? 4.951 91.865 80.780 1.00 13.24 279 PRO C C 1
ATOM 7793 O O . PRO C 1 279 ? 5.647 92.602 80.066 1.00 12.48 279 PRO C O 1
ATOM 7797 N N . ALA C 1 280 ? 5.451 90.851 81.491 1.00 12.62 280 ALA C N 1
ATOM 7798 C CA . ALA C 1 280 ? 6.868 90.486 81.413 1.00 13.03 280 ALA C CA 1
ATOM 7799 C C . ALA C 1 280 ? 7.070 88.991 81.496 1.00 12.75 280 ALA C C 1
ATOM 7800 O O . ALA C 1 280 ? 6.295 88.305 82.133 1.00 13.69 280 ALA C O 1
ATOM 7802 N N . PHE C 1 281 ? 8.146 88.508 80.877 1.00 13.17 281 PHE C N 1
ATOM 7803 C CA . PHE C 1 281 ? 8.535 87.104 80.902 1.00 12.71 281 PHE C CA 1
ATOM 7804 C C . PHE C 1 281 ? 9.988 87.011 81.311 1.00 13.19 281 PHE C C 1
ATOM 7805 O O . PHE C 1 281 ? 10.822 87.765 80.801 1.00 12.81 281 PHE C O 1
ATOM 7813 N N . PHE C 1 282 ? 10.317 86.080 82.200 1.00 12.76 282 PHE C N 1
ATOM 7814 C CA . PHE C 1 282 ? 11.724 85.718 82.392 1.00 13.59 282 PHE C CA 1
ATOM 7815 C C . PHE C 1 282 ? 11.762 84.207 82.496 1.00 14.15 282 PHE C C 1
ATOM 7816 O O . PHE C 1 282 ? 11.047 83.638 83.315 1.00 14.19 282 PHE C O 1
ATOM 7824 N N . PRO C 1 283 ? 12.573 83.551 81.642 1.00 15.51 283 PRO C N 1
ATOM 7825 C CA . PRO C 1 283 ? 12.496 82.089 81.533 1.00 16.11 283 PRO C CA 1
ATOM 7826 C C . PRO C 1 283 ? 12.790 81.350 82.833 1.00 16.98 283 PRO C C 1
ATOM 7827 O O . PRO C 1 283 ? 13.768 81.652 83.553 1.00 16.97 283 PRO C O 1
ATOM 7831 N N . GLY C 1 284 ? 11.946 80.363 83.104 1.00 17.07 284 GLY C N 1
ATOM 7832 C CA . GLY C 1 284 ? 12.069 79.543 84.302 1.00 18.28 284 GLY C CA 1
ATOM 7833 C C . GLY C 1 284 ? 11.518 80.205 85.552 1.00 18.39 284 GLY C C 1
ATOM 7834 O O . GLY C 1 284 ? 11.507 79.576 86.609 1.00 19.70 284 GLY C O 1
ATOM 7835 N N . SER C 1 285 ? 11.051 81.455 85.446 1.00 18.37 285 SER C N 1
ATOM 7836 C CA . SER C 1 285 ? 10.624 82.237 86.628 1.00 18.11 285 SER C CA 1
ATOM 7837 C C . SER C 1 285 ? 9.102 82.340 86.761 1.00 18.32 285 SER C C 1
ATOM 7838 O O . SER C 1 285 ? 8.360 81.894 85.871 1.00 18.10 285 SER C O 1
ATOM 7841 N N . ASN C 1 286 ? 8.656 82.955 87.865 1.00 17.76 286 ASN C N 1
ATOM 7842 C CA . ASN C 1 286 ? 7.240 83.256 88.122 1.00 17.44 286 ASN C CA 1
ATOM 7843 C C . ASN C 1 286 ? 6.810 84.676 87.701 1.00 17.07 286 ASN C C 1
ATOM 7844 O O . ASN C 1 286 ? 5.713 85.134 88.042 1.00 16.81 286 ASN C O 1
ATOM 7849 N N . THR C 1 287 ? 7.676 85.348 86.943 1.00 16.58 287 THR C N 1
ATOM 7850 C CA . THR C 1 287 ? 7.419 86.692 86.424 1.00 15.46 287 THR C CA 1
ATOM 7851 C C . THR C 1 287 ? 6.210 86.716 85.495 1.00 15.64 287 THR C C 1
ATOM 7852 O O . THR C 1 287 ? 6.043 85.838 84.643 1.00 16.03 287 THR C O 1
ATOM 7856 N N . VAL C 1 288 ? 5.376 87.730 85.665 1.00 15.20 288 VAL C N 1
ATOM 7857 C CA . VAL C 1 288 ? 4.214 87.958 84.815 1.00 14.65 288 VAL C CA 1
ATOM 7858 C C . VAL C 1 288 ? 4.145 89.404 84.320 1.00 14.30 288 VAL C C 1
ATOM 7859 O O . VAL C 1 288 ? 3.457 89.703 83.337 1.00 14.72 288 VAL C O 1
ATOM 7863 N N . ALA C 1 289 ? 4.847 90.303 85.007 1.00 14.07 289 ALA C N 1
ATOM 7864 C CA . ALA C 1 289 ? 4.807 91.738 84.708 1.00 13.22 289 ALA C CA 1
ATOM 7865 C C . ALA C 1 289 ? 6.053 92.453 85.240 1.00 13.02 289 ALA C C 1
ATOM 7866 O O . ALA C 1 289 ? 6.802 91.903 86.062 1.00 12.50 289 ALA C O 1
ATOM 7868 N N . ASN C 1 290 ? 6.294 93.666 84.745 1.00 12.83 290 ASN C N 1
ATOM 7869 C CA . ASN C 1 290 ? 7.320 94.548 85.330 1.00 12.74 290 ASN C CA 1
ATOM 7870 C C . ASN C 1 290 ? 6.889 96.017 85.329 1.00 12.99 290 ASN C C 1
ATOM 7871 O O . ASN C 1 290 ? 6.058 96.418 84.513 1.00 12.35 290 ASN C O 1
ATOM 7876 N N . GLY C 1 291 ? 7.421 96.808 86.261 1.00 12.83 291 GLY C N 1
ATOM 7877 C CA . GLY C 1 291 ? 7.197 98.250 86.220 1.00 12.63 291 GLY C CA 1
ATOM 7878 C C . GLY C 1 291 ? 8.460 98.880 85.661 1.00 13.22 291 GLY C C 1
ATOM 7879 O O . GLY C 1 291 ? 8.845 98.618 84.521 1.00 13.95 291 GLY C O 1
ATOM 7880 N N . HIS C 1 292 ? 9.110 99.714 86.466 1.00 12.98 292 HIS C N 1
ATOM 7881 C CA . HIS C 1 292 ? 10.374 100.307 86.071 1.00 12.51 292 HIS C CA 1
ATOM 7882 C C . HIS C 1 292 ? 11.381 100.095 87.196 1.00 12.59 292 HIS C C 1
ATOM 7883 O O . HIS C 1 292 ? 11.732 101.037 87.906 1.00 12.48 292 HIS C O 1
ATOM 7890 N N . GLY C 1 293 ? 11.829 98.848 87.356 1.00 12.11 293 GLY C N 1
ATOM 7891 C CA . GLY C 1 293 ? 12.769 98.497 88.415 1.00 12.11 293 GLY C CA 1
ATOM 7892 C C . GLY C 1 293 ? 12.306 97.325 89.259 1.00 12.46 293 GLY C C 1
ATOM 7893 O O . GLY C 1 293 ? 13.061 96.805 90.065 1.00 12.99 293 GLY C O 1
ATOM 7894 N N . LEU C 1 294 ? 11.066 96.896 89.067 1.00 12.48 294 LEU C N 1
ATOM 7895 C CA . LEU C 1 294 ? 10.521 95.792 89.853 1.00 12.87 294 LEU C CA 1
ATOM 7896 C C . LEU C 1 294 ? 9.804 94.822 88.967 1.00 13.31 294 LEU C C 1
ATOM 7897 O O . LEU C 1 294 ? 9.103 95.223 88.041 1.00 13.18 294 LEU C O 1
ATOM 7902 N N . LEU C 1 295 ? 9.980 93.538 89.276 1.00 13.68 295 LEU C N 1
ATOM 7903 C CA . LEU C 1 295 ? 9.227 92.470 88.622 1.00 14.30 295 LEU C CA 1
ATOM 7904 C C . LEU C 1 295 ? 8.017 92.100 89.481 1.00 14.50 295 LEU C C 1
ATOM 7905 O O . LEU C 1 295 ? 8.104 92.100 90.711 1.00 14.83 295 LEU C O 1
ATOM 7910 N N . LEU C 1 296 ? 6.887 91.834 88.830 1.00 14.58 296 LEU C N 1
ATOM 7911 C CA . LEU C 1 296 ? 5.754 91.182 89.479 1.00 14.72 296 LEU C CA 1
ATOM 7912 C C . LEU C 1 296 ? 5.885 89.684 89.221 1.00 15.12 296 LEU C C 1
ATOM 7913 O O . LEU C 1 296 ? 5.850 89.242 88.058 1.00 14.34 296 LEU C O 1
ATOM 7918 N N . MET C 1 297 ? 6.063 88.935 90.316 1.00 15.02 297 MET C N 1
ATOM 7919 C CA . MET C 1 297 ? 6.240 87.497 90.289 1.00 15.80 297 MET C CA 1
ATOM 7920 C C . MET C 1 297 ? 5.111 86.791 91.075 1.00 16.67 297 MET C C 1
ATOM 7921 O O . MET C 1 297 ? 4.862 87.101 92.238 1.00 16.06 297 MET C O 1
ATOM 7926 N N . ARG C 1 298 ? 4.428 85.868 90.408 1.00 17.29 298 ARG C N 1
ATOM 7927 C CA . ARG C 1 298 ? 3.227 85.226 90.958 1.00 18.84 298 ARG C CA 1
ATOM 7928 C C . ARG C 1 298 ? 3.522 83.868 91.586 1.00 18.87 298 ARG C C 1
ATOM 7929 O O . ARG C 1 298 ? 4.101 82.989 90.943 1.00 19.30 298 ARG C O 1
ATOM 7937 N N . TYR C 1 299 ? 3.129 83.721 92.851 1.00 19.24 299 TYR C N 1
ATOM 7938 C CA . TYR C 1 299 ? 3.276 82.479 93.600 1.00 19.61 299 TYR C CA 1
ATOM 7939 C C . TYR C 1 299 ? 1.902 81.982 94.064 1.00 20.71 299 TYR C C 1
ATOM 7940 O O . TYR C 1 299 ? 1.536 82.103 95.238 1.00 20.84 299 TYR C O 1
ATOM 7949 N N . GLY C 1 300 ? 1.129 81.450 93.124 1.00 21.76 300 GLY C N 1
ATOM 7950 C CA . GLY C 1 300 ? -0.200 80.929 93.424 1.00 23.03 300 GLY C CA 1
ATOM 7951 C C . GLY C 1 300 ? -1.126 82.065 93.776 1.00 23.65 300 GLY C C 1
ATOM 7952 O O . GLY C 1 300 ? -1.405 82.928 92.937 1.00 23.63 300 GLY C O 1
ATOM 7953 N N . SER C 1 301 ? -1.586 82.078 95.027 1.00 24.54 301 SER C N 1
ATOM 7954 C CA . SER C 1 301 ? -2.460 83.154 95.517 1.00 24.97 301 SER C CA 1
ATOM 7955 C C . SER C 1 301 ? -1.690 84.407 95.966 1.00 25.02 301 SER C C 1
ATOM 7956 O O . SER C 1 301 ? -2.297 85.451 96.208 1.00 25.00 301 SER C O 1
ATOM 7959 N N . SER C 1 302 ? -0.369 84.292 96.107 1.00 24.77 302 SER C N 1
ATOM 7960 C CA . SER C 1 302 ? 0.468 85.420 96.534 1.00 24.60 302 SER C CA 1
ATOM 7961 C C . SER C 1 302 ? 1.314 85.989 95.376 1.00 23.90 302 SER C C 1
ATOM 7962 O O . SER C 1 302 ? 1.595 85.287 94.412 1.00 23.36 302 SER C O 1
ATOM 7965 N N . GLU C 1 303 ? 1.662 87.274 95.463 1.00 23.12 303 GLU C N 1
ATOM 7966 C CA . GLU C 1 303 ? 2.506 87.941 94.465 1.00 22.69 303 GLU C CA 1
ATOM 7967 C C . GLU C 1 303 ? 3.590 88.774 95.147 1.00 21.37 303 GLU C C 1
ATOM 7968 O O . GLU C 1 303 ? 3.315 89.458 96.143 1.00 21.23 303 GLU C O 1
ATOM 7974 N N . LEU C 1 304 ? 4.809 88.713 94.606 1.00 19.57 304 LEU C N 1
ATOM 7975 C CA . LEU C 1 304 ? 5.898 89.587 95.041 1.00 18.51 304 LEU C CA 1
ATOM 7976 C C . LEU C 1 304 ? 6.198 90.664 93.999 1.00 18.24 304 LEU C C 1
ATOM 7977 O O . LEU C 1 304 ? 6.231 90.388 92.801 1.00 18.19 304 LEU C O 1
ATOM 7982 N N . LYS C 1 305 ? 6.405 91.886 94.476 1.00 17.47 305 LYS C N 1
ATOM 7983 C CA . LYS C 1 305 ? 6.951 92.971 93.674 1.00 17.71 305 LYS C CA 1
ATOM 7984 C C . LYS C 1 305 ? 8.400 93.075 94.090 1.00 16.83 305 LYS C C 1
ATOM 7985 O O . LYS C 1 305 ? 8.688 93.478 95.220 1.00 16.63 305 LYS C O 1
ATOM 7991 N N . GLY C 1 306 ? 9.309 92.702 93.200 1.00 16.02 306 GLY C N 1
ATOM 7992 C CA . GLY C 1 306 ? 10.725 92.678 93.538 1.00 14.80 306 GLY C CA 1
ATOM 7993 C C . GLY C 1 306 ? 11.601 92.299 92.374 1.00 14.60 306 GLY C C 1
ATOM 7994 O O . GLY C 1 306 ? 11.559 92.946 91.325 1.00 14.90 306 GLY C O 1
ATOM 7995 N N . HIS C 1 307 ? 12.408 91.263 92.551 1.00 13.74 307 HIS C N 1
ATOM 7996 C CA . HIS C 1 307 ? 13.324 90.849 91.494 1.00 14.28 307 HIS C CA 1
ATOM 7997 C C . HIS C 1 307 ? 13.864 89.471 91.752 1.00 14.50 307 HIS C C 1
ATOM 7998 O O . HIS C 1 307 ? 13.757 88.927 92.852 1.00 14.08 307 HIS C O 1
ATOM 8005 N N . LEU C 1 308 ? 14.408 88.895 90.687 1.00 14.58 308 LEU C N 1
ATOM 8006 C CA . LEU C 1 308 ? 15.154 87.675 90.749 1.00 14.36 308 LEU C CA 1
ATOM 8007 C C . LEU C 1 308 ? 16.588 87.993 90.342 1.00 14.70 308 LEU C C 1
ATOM 8008 O O . LEU C 1 308 ? 16.829 88.937 89.579 1.00 15.35 308 LEU C O 1
ATOM 8013 N N . GLY C 1 309 ? 17.526 87.181 90.821 1.00 14.42 309 GLY C N 1
ATOM 8014 C CA . GLY C 1 309 ? 18.935 87.316 90.479 1.00 14.15 309 GLY C CA 1
ATOM 8015 C C . GLY C 1 309 ? 19.539 85.983 90.118 1.00 14.83 309 GLY C C 1
ATOM 8016 O O . GLY C 1 309 ? 19.294 84.970 90.794 1.00 15.02 309 GLY C O 1
ATOM 8017 N N . GLN C 1 310 ? 20.314 85.971 89.038 1.00 14.89 310 GLN C N 1
ATOM 8018 C CA . GLN C 1 310 ? 21.042 84.775 88.629 1.00 15.91 310 GLN C CA 1
ATOM 8019 C C . GLN C 1 310 ? 22.453 85.141 88.195 1.00 16.51 310 GLN C C 1
ATOM 8020 O O . GLN C 1 310 ? 22.650 85.831 87.189 1.00 16.47 310 GLN C O 1
ATOM 8026 N N . ILE C 1 311 ? 23.425 84.676 88.968 1.00 16.95 311 ILE C N 1
ATOM 8027 C CA . ILE C 1 311 ? 24.842 84.844 88.646 1.00 18.20 311 ILE C CA 1
ATOM 8028 C C . ILE C 1 311 ? 25.490 83.524 89.092 1.00 18.97 311 ILE C C 1
ATOM 8029 O O . ILE C 1 311 ? 25.060 82.975 90.105 1.00 20.40 311 ILE C O 1
ATOM 8034 N N . PRO C 1 312 ? 26.494 82.996 88.344 1.00 18.89 312 PRO C N 1
ATOM 8035 C CA . PRO C 1 312 ? 26.869 81.592 88.563 1.00 18.94 312 PRO C CA 1
ATOM 8036 C C . PRO C 1 312 ? 27.040 81.244 90.046 1.00 19.16 312 PRO C C 1
ATOM 8037 O O . PRO C 1 312 ? 27.892 81.805 90.731 1.00 18.79 312 PRO C O 1
ATOM 8041 N N . GLY C 1 313 ? 26.176 80.370 90.548 1.00 19.35 313 GLY C N 1
ATOM 8042 C CA . GLY C 1 313 ? 26.306 79.909 91.928 1.00 19.55 313 GLY C CA 1
ATOM 8043 C C . GLY C 1 313 ? 25.488 80.620 92.989 1.00 19.96 313 GLY C C 1
ATOM 8044 O O . GLY C 1 313 ? 25.264 80.043 94.047 1.00 20.44 313 GLY C O 1
ATOM 8045 N N . HIS C 1 314 ? 25.056 81.861 92.729 1.00 19.27 314 HIS C N 1
ATOM 8046 C CA . HIS C 1 314 ? 24.162 82.567 93.650 1.00 18.93 314 HIS C CA 1
ATOM 8047 C C . HIS C 1 314 ? 22.813 82.893 93.009 1.00 18.98 314 HIS C C 1
ATOM 8048 O O . HIS C 1 314 ? 22.745 83.611 92.003 1.00 18.52 314 HIS C O 1
ATOM 8055 N N . THR C 1 315 ? 21.753 82.349 93.600 1.00 18.50 315 THR C N 1
ATOM 8056 C CA . THR C 1 315 ? 20.401 82.416 93.044 1.00 18.69 315 THR C CA 1
ATOM 8057 C C . THR C 1 315 ? 19.455 83.037 94.072 1.00 18.37 315 THR C C 1
ATOM 8058 O O . THR C 1 315 ? 19.301 82.522 95.184 1.00 18.14 315 THR C O 1
ATOM 8062 N N . SER C 1 316 ? 18.819 84.140 93.687 1.00 17.85 316 SER C N 1
ATOM 8063 C CA . SER C 1 316 ? 18.120 84.992 94.643 1.00 17.38 316 SER C CA 1
ATOM 8064 C C . SER C 1 316 ? 16.739 85.400 94.186 1.00 16.96 316 SER C C 1
ATOM 8065 O O . SER C 1 316 ? 16.509 85.606 92.991 1.00 16.69 316 SER C O 1
ATOM 8068 N N . ILE C 1 317 ? 15.830 85.530 95.156 1.00 15.98 317 ILE C N 1
ATOM 8069 C CA . ILE C 1 317 ? 14.513 86.098 94.937 1.00 15.20 317 ILE C CA 1
ATOM 8070 C C . ILE C 1 317 ? 14.255 87.134 96.034 1.00 15.53 317 ILE C C 1
ATOM 8071 O O . ILE C 1 317 ? 14.388 86.830 97.229 1.00 15.17 317 ILE C O 1
ATOM 8076 N N . MET C 1 318 ? 13.887 88.353 95.640 1.00 14.88 318 MET C N 1
ATOM 8077 C CA . MET C 1 318 ? 13.458 89.333 96.631 1.00 14.90 318 MET C CA 1
ATOM 8078 C C . MET C 1 318 ? 12.114 89.924 96.265 1.00 15.48 318 MET C C 1
ATOM 8079 O O . MET C 1 318 ? 11.683 89.880 95.095 1.00 14.66 318 MET C O 1
ATOM 8084 N N . GLY C 1 319 ? 11.432 90.461 97.270 1.00 15.51 319 GLY C N 1
ATOM 8085 C CA . GLY C 1 319 ? 10.216 91.173 96.993 1.00 16.76 319 GLY C CA 1
ATOM 8086 C C . GLY C 1 319 ? 9.338 91.456 98.179 1.00 17.42 319 GLY C C 1
ATOM 8087 O O . GLY C 1 319 ? 9.548 90.933 99.267 1.00 17.34 319 GLY C O 1
ATOM 8088 N N . ARG C 1 320 ? 8.338 92.287 97.931 1.00 18.42 320 ARG C N 1
ATOM 8089 C CA . ARG C 1 320 ? 7.361 92.659 98.928 1.00 19.53 320 ARG C CA 1
ATOM 8090 C C . ARG C 1 320 ? 5.993 92.176 98.450 1.00 19.87 320 ARG C C 1
ATOM 8091 O O . ARG C 1 320 ? 5.630 92.352 97.289 1.00 19.79 320 ARG C O 1
ATOM 8099 N N . ASP C 1 321 ? 5.244 91.549 99.344 1.00 20.49 321 ASP C N 1
ATOM 8100 C CA . ASP C 1 321 ? 3.867 91.201 99.049 1.00 21.08 321 ASP C CA 1
ATOM 8101 C C . ASP C 1 321 ? 3.032 92.399 99.464 1.00 21.38 321 ASP C C 1
ATOM 8102 O O . ASP C 1 321 ? 2.929 92.705 100.650 1.00 20.81 321 ASP C O 1
ATOM 8107 N N . GLU C 1 322 ? 2.445 93.083 98.489 1.00 21.98 322 GLU C N 1
ATOM 8108 C CA . GLU C 1 322 ? 1.722 94.327 98.771 1.00 23.24 322 GLU C CA 1
ATOM 8109 C C . GLU C 1 322 ? 0.411 94.099 99.525 1.00 24.01 322 GLU C C 1
ATOM 8110 O O . GLU C 1 322 ? -0.114 95.014 100.178 1.00 23.90 322 GLU C O 1
ATOM 8116 N N . GLU C 1 323 ? -0.114 92.882 99.415 1.00 24.09 323 GLU C N 1
ATOM 8117 C CA . GLU C 1 323 ? -1.330 92.494 100.125 1.00 25.17 323 GLU C CA 1
ATOM 8118 C C . GLU C 1 323 ? -1.113 92.236 101.612 1.00 25.06 323 GLU C C 1
ATOM 8119 O O . GLU C 1 323 ? -1.989 92.541 102.423 1.00 25.14 323 GLU C O 1
ATOM 8125 N N . THR C 1 324 ? 0.035 91.664 101.964 1.00 25.12 324 THR C N 1
ATOM 8126 C CA . THR C 1 324 ? 0.305 91.318 103.359 1.00 25.71 324 THR C CA 1
ATOM 8127 C C . THR C 1 324 ? 1.329 92.231 104.018 1.00 25.49 324 THR C C 1
ATOM 8128 O O . THR C 1 324 ? 1.443 92.240 105.243 1.00 25.98 324 THR C O 1
ATOM 8132 N N . GLY C 1 325 ? 2.071 92.988 103.209 1.00 24.50 325 GLY C N 1
ATOM 8133 C CA . GLY C 1 325 ? 3.150 93.831 103.715 1.00 23.02 325 GLY C CA 1
ATOM 8134 C C . GLY C 1 325 ? 4.437 93.085 104.001 1.00 22.29 325 GLY C C 1
ATOM 8135 O O . GLY C 1 325 ? 5.391 93.681 104.488 1.00 22.31 325 GLY C O 1
ATOM 8136 N N . ALA C 1 326 ? 4.482 91.782 103.708 1.00 21.52 326 ALA C N 1
ATOM 8137 C CA . ALA C 1 326 ? 5.702 91.007 103.952 1.00 21.26 326 ALA C CA 1
ATOM 8138 C C . ALA C 1 326 ? 6.792 91.378 102.952 1.00 21.05 326 ALA C C 1
ATOM 8139 O O . ALA C 1 326 ? 6.510 91.622 101.773 1.00 21.16 326 ALA C O 1
ATOM 8141 N N . ALA C 1 327 ? 8.030 91.413 103.432 1.00 20.42 327 ALA C N 1
ATOM 8142 C CA . ALA C 1 327 ? 9.178 91.558 102.569 1.00 19.60 327 ALA C CA 1
ATOM 8143 C C . ALA C 1 327 ? 10.152 90.425 102.839 1.00 19.30 327 ALA C C 1
ATOM 8144 O O . ALA C 1 327 ? 10.359 90.021 103.995 1.00 19.14 327 ALA C O 1
ATOM 8146 N N . LEU C 1 328 ? 10.759 89.915 101.774 1.00 18.39 328 LEU C N 1
ATOM 8147 C CA . LEU C 1 328 ? 11.668 88.777 101.885 1.00 17.75 328 LEU C CA 1
ATOM 8148 C C . LEU C 1 328 ? 12.820 88.887 100.892 1.00 17.84 328 LEU C C 1
ATOM 8149 O O . LEU C 1 328 ? 12.675 89.479 99.818 1.00 17.77 328 LEU C O 1
ATOM 8154 N N . MET C 1 329 ? 13.966 88.341 101.274 1.00 17.58 329 MET C N 1
ATOM 8155 C CA . MET C 1 329 ? 15.029 88.024 100.322 1.00 17.97 329 MET C CA 1
ATOM 8156 C C . MET C 1 329 ? 15.480 86.617 100.643 1.00 18.11 329 MET C C 1
ATOM 8157 O O . MET C 1 329 ? 15.851 86.325 101.783 1.00 17.73 329 MET C O 1
ATOM 8162 N N . LEU C 1 330 ? 15.419 85.746 99.641 1.00 18.28 330 LEU C N 1
ATOM 8163 C CA . LEU C 1 330 ? 15.902 84.377 99.783 1.00 18.67 330 LEU C CA 1
ATOM 8164 C C . LEU C 1 330 ? 16.996 84.124 98.762 1.00 18.29 330 LEU C C 1
ATOM 8165 O O . LEU C 1 330 ? 16.779 84.306 97.573 1.00 18.37 330 LEU C O 1
ATOM 8170 N N . ILE C 1 331 ? 18.177 83.723 99.230 1.00 18.21 331 ILE C N 1
ATOM 8171 C CA . ILE C 1 331 ? 19.294 83.420 98.329 1.00 18.04 331 ILE C CA 1
ATOM 8172 C C . ILE C 1 331 ? 19.871 82.043 98.625 1.00 18.66 331 ILE C C 1
ATOM 8173 O O . ILE C 1 331 ? 20.182 81.728 99.783 1.00 18.36 331 ILE C O 1
ATOM 8178 N N . GLN C 1 332 ? 19.979 81.222 97.582 1.00 18.35 332 GLN C N 1
ATOM 8179 C CA . GLN C 1 332 ? 20.716 79.958 97.664 1.00 19.31 332 GLN C CA 1
ATOM 8180 C C . GLN C 1 332 ? 22.066 80.064 96.980 1.00 19.54 332 GLN C C 1
ATOM 8181 O O . GLN C 1 332 ? 22.227 80.822 96.003 1.00 18.92 332 GLN C O 1
ATOM 8187 N N . ASN C 1 333 ? 23.032 79.311 97.497 1.00 19.80 333 ASN C N 1
ATOM 8188 C CA . ASN C 1 333 ? 24.359 79.243 96.884 1.00 20.49 333 ASN C CA 1
ATOM 8189 C C . ASN C 1 333 ? 24.519 78.010 95.983 1.00 20.94 333 ASN C C 1
ATOM 8190 O O . ASN C 1 333 ? 25.610 77.457 95.819 1.00 21.05 333 ASN C O 1
ATOM 8195 N N . SER C 1 334 ? 23.397 77.608 95.395 1.00 21.14 334 SER C N 1
ATOM 8196 C CA . SER C 1 334 ? 23.382 76.673 94.283 1.00 21.65 334 SER C CA 1
ATOM 8197 C C . SER C 1 334 ? 22.806 77.363 93.058 1.00 21.81 334 SER C C 1
ATOM 8198 O O . SER C 1 334 ? 21.901 78.203 93.167 1.00 21.85 334 SER C O 1
ATOM 8201 N N . GLY C 1 335 ? 23.350 76.999 91.905 1.00 22.27 335 GLY C N 1
ATOM 8202 C CA . GLY C 1 335 ? 22.833 77.428 90.621 1.00 23.11 335 GLY C CA 1
ATOM 8203 C C . GLY C 1 335 ? 23.202 76.442 89.525 1.00 23.50 335 GLY C C 1
ATOM 8204 O O . GLY C 1 335 ? 23.877 75.441 89.770 1.00 23.75 335 GLY C O 1
ATOM 8205 N N . ALA C 1 336 ? 22.716 76.731 88.324 1.00 23.63 336 ALA C N 1
ATOM 8206 C CA . ALA C 1 336 ? 23.090 76.045 87.101 1.00 24.06 336 ALA C CA 1
ATOM 8207 C C . ALA C 1 336 ? 23.075 77.084 85.974 1.00 24.27 336 ALA C C 1
ATOM 8208 O O . ALA C 1 336 ? 22.924 78.278 86.235 1.00 23.65 336 ALA C O 1
ATOM 8210 N N . GLY C 1 337 ? 23.218 76.634 84.729 1.00 24.94 337 GLY C N 1
ATOM 8211 C CA . GLY C 1 337 ? 23.187 77.530 83.571 1.00 25.79 337 GLY C CA 1
ATOM 8212 C C . GLY C 1 337 ? 21.871 77.579 82.809 1.00 26.51 337 GLY C C 1
ATOM 8213 O O . GLY C 1 337 ? 21.495 78.631 82.293 1.00 27.12 337 GLY C O 1
ATOM 8214 N N . ASP C 1 338 ? 21.184 76.440 82.709 1.00 26.82 338 ASP C N 1
ATOM 8215 C CA . ASP C 1 338 ? 19.864 76.364 82.074 1.00 27.03 338 ASP C CA 1
ATOM 8216 C C . ASP C 1 338 ? 18.799 76.965 82.989 1.00 26.95 338 ASP C C 1
ATOM 8217 O O . ASP C 1 338 ? 18.683 76.579 84.157 1.00 26.41 338 ASP C O 1
ATOM 8222 N N . PHE C 1 339 ? 18.024 77.903 82.434 1.00 27.12 339 PHE C N 1
ATOM 8223 C CA . PHE C 1 339 ? 16.918 78.575 83.129 1.00 27.12 339 PHE C CA 1
ATOM 8224 C C . PHE C 1 339 ? 15.897 77.596 83.723 1.00 27.58 339 PHE C C 1
ATOM 8225 O O . PHE C 1 339 ? 15.277 77.879 84.755 1.00 26.83 339 PHE C O 1
ATOM 8233 N N . GLU C 1 340 ? 15.708 76.463 83.044 1.00 28.32 340 GLU C N 1
ATOM 8234 C CA . GLU C 1 340 ? 14.688 75.467 83.412 1.00 29.20 340 GLU C CA 1
ATOM 8235 C C . GLU C 1 340 ? 15.145 74.421 84.437 1.00 28.80 340 GLU C C 1
ATOM 8236 O O . GLU C 1 340 ? 14.312 73.684 84.975 1.00 28.56 340 GLU C O 1
ATOM 8242 N N . SER C 1 341 ? 16.457 74.350 84.685 1.00 28.47 341 SER C N 1
ATOM 8243 C CA . SER C 1 341 ? 17.028 73.446 85.681 1.00 28.14 341 SER C CA 1
ATOM 8244 C C . SER C 1 341 ? 16.549 73.748 87.099 1.00 28.23 341 SER C C 1
ATOM 8245 O O . SER C 1 341 ? 16.401 74.910 87.485 1.00 28.05 341 SER C O 1
ATOM 8248 N N . PHE C 1 342 ? 16.343 72.689 87.879 1.00 27.96 342 PHE C N 1
ATOM 8249 C CA . PHE C 1 342 ? 15.989 72.809 89.293 1.00 27.24 342 PHE C CA 1
ATOM 8250 C C . PHE C 1 342 ? 16.853 73.806 90.064 1.00 26.90 342 PHE C C 1
ATOM 8251 O O . PHE C 1 342 ? 16.336 74.546 90.894 1.00 27.47 342 PHE C O 1
ATOM 8259 N N . TYR C 1 343 ? 18.159 73.818 89.815 1.00 26.71 343 TYR C N 1
ATOM 8260 C CA . TYR C 1 343 ? 19.076 74.652 90.602 1.00 26.88 343 TYR C CA 1
ATOM 8261 C C . TYR C 1 343 ? 18.929 76.152 90.314 1.00 25.55 343 TYR C C 1
ATOM 8262 O O . TYR C 1 343 ? 19.375 76.992 91.104 1.00 24.93 343 TYR C O 1
ATOM 8271 N N . LEU C 1 344 ? 18.298 76.466 89.186 1.00 24.17 344 LEU C N 1
ATOM 8272 C CA . LEU C 1 344 ? 17.864 77.821 88.882 1.00 23.14 344 LEU C CA 1
ATOM 8273 C C . LEU C 1 344 ? 16.388 78.005 89.222 1.00 22.28 344 LEU C C 1
ATOM 8274 O O . LEU C 1 344 ? 16.050 78.688 90.197 1.00 22.01 344 LEU C O 1
ATOM 8279 N N . LYS C 1 345 ? 15.523 77.381 88.423 1.00 21.57 345 LYS C N 1
ATOM 8280 C CA . LYS C 1 345 ? 14.068 77.461 88.564 1.00 21.29 345 LYS C CA 1
ATOM 8281 C C . LYS C 1 345 ? 13.531 77.105 89.946 1.00 21.09 345 LYS C C 1
ATOM 8282 O O . LYS C 1 345 ? 12.548 77.688 90.391 1.00 20.96 345 LYS C O 1
ATOM 8288 N N . GLY C 1 346 ? 14.180 76.151 90.617 1.00 21.05 346 GLY C N 1
ATOM 8289 C CA . GLY C 1 346 ? 13.664 75.599 91.867 1.00 20.65 346 GLY C CA 1
ATOM 8290 C C . GLY C 1 346 ? 13.780 76.541 93.048 1.00 20.51 346 GLY C C 1
ATOM 8291 O O . GLY C 1 346 ? 13.220 76.266 94.100 1.00 20.44 346 GLY C O 1
ATOM 8292 N N . VAL C 1 347 ? 14.504 77.650 92.878 1.00 20.02 347 VAL C N 1
ATOM 8293 C CA . VAL C 1 347 ? 14.591 78.671 93.923 1.00 19.69 347 VAL C CA 1
ATOM 8294 C C . VAL C 1 347 ? 13.199 79.214 94.214 1.00 19.56 347 VAL C C 1
ATOM 8295 O O . VAL C 1 347 ? 12.928 79.660 95.318 1.00 19.70 347 VAL C O 1
ATOM 8299 N N . ASN C 1 348 ? 12.310 79.156 93.224 1.00 19.49 348 ASN C N 1
ATOM 8300 C CA . ASN C 1 348 ? 10.947 79.662 93.389 1.00 19.55 348 ASN C CA 1
ATOM 8301 C C . ASN C 1 348 ? 10.068 78.783 94.277 1.00 20.17 348 ASN C C 1
ATOM 8302 O O . ASN C 1 348 ? 9.045 79.245 94.783 1.00 20.08 348 ASN C O 1
ATOM 8307 N N . GLU C 1 349 ? 10.459 77.519 94.445 1.00 20.89 349 GLU C N 1
ATOM 8308 C CA . GLU C 1 349 ? 9.681 76.568 95.261 1.00 21.81 349 GLU C CA 1
ATOM 8309 C C . GLU C 1 349 ? 9.653 76.929 96.751 1.00 21.30 349 GLU C C 1
ATOM 8310 O O . GLU C 1 349 ? 8.572 77.118 97.296 1.00 21.95 349 GLU C O 1
ATOM 8316 N N . PRO C 1 350 ? 10.824 77.049 97.415 1.00 21.17 350 PRO C N 1
ATOM 8317 C CA . PRO C 1 350 ? 10.741 77.483 98.831 1.00 21.21 350 PRO C CA 1
ATOM 8318 C C . PRO C 1 350 ? 10.067 78.847 99.041 1.00 21.46 350 PRO C C 1
ATOM 8319 O O . PRO C 1 350 ? 9.301 79.003 99.984 1.00 22.16 350 PRO C O 1
ATOM 8323 N N . VAL C 1 351 ? 10.334 79.822 98.174 1.00 21.55 351 VAL C N 1
ATOM 8324 C CA . VAL C 1 351 ? 9.591 81.088 98.218 1.00 21.42 351 VAL C CA 1
ATOM 8325 C C . VAL C 1 351 ? 8.068 80.886 98.187 1.00 21.59 351 VAL C C 1
ATOM 8326 O O . VAL C 1 351 ? 7.339 81.516 98.957 1.00 20.36 351 VAL C O 1
ATOM 8330 N N . ASP C 1 352 ? 7.599 80.018 97.289 1.00 22.90 352 ASP C N 1
ATOM 8331 C CA . ASP C 1 352 ? 6.178 79.684 97.197 1.00 23.97 352 ASP C CA 1
ATOM 8332 C C . ASP C 1 352 ? 5.661 79.125 98.544 1.00 24.44 352 ASP C C 1
ATOM 8333 O O . ASP C 1 352 ? 4.612 79.540 99.035 1.00 24.52 352 ASP C O 1
ATOM 8338 N N . ARG C 1 353 ? 6.419 78.215 99.154 1.00 25.20 353 ARG C N 1
ATOM 8339 C CA . ARG C 1 353 ? 5.999 77.592 100.422 1.00 26.15 353 ARG C CA 1
ATOM 8340 C C . ARG C 1 353 ? 6.008 78.590 101.571 1.00 26.02 353 ARG C C 1
ATOM 8341 O O . ARG C 1 353 ? 5.127 78.561 102.418 1.00 26.21 353 ARG C O 1
ATOM 8349 N N . VAL C 1 354 ? 6.999 79.485 101.584 1.00 26.66 354 VAL C N 1
ATOM 8350 C CA . VAL C 1 354 ? 7.076 80.516 102.614 1.00 26.83 354 VAL C CA 1
ATOM 8351 C C . VAL C 1 354 ? 5.854 81.420 102.545 1.00 27.37 354 VAL C C 1
ATOM 8352 O O . VAL C 1 354 ? 5.258 81.718 103.575 1.00 27.49 354 VAL C O 1
ATOM 8356 N N . LEU C 1 355 ? 5.463 81.835 101.341 1.00 27.65 355 LEU C N 1
ATOM 8357 C CA . LEU C 1 355 ? 4.287 82.693 101.190 1.00 28.44 355 LEU C CA 1
ATOM 8358 C C . LEU C 1 355 ? 2.981 81.989 101.599 1.00 29.50 355 LEU C C 1
ATOM 8359 O O . LEU C 1 355 ? 2.115 82.604 102.230 1.00 29.14 355 LEU C O 1
ATOM 8364 N N . GLU C 1 356 ? 2.851 80.709 101.229 1.00 30.95 356 GLU C N 1
ATOM 8365 C CA . GLU C 1 356 ? 1.728 79.865 101.659 1.00 32.61 356 GLU C CA 1
ATOM 8366 C C . GLU C 1 356 ? 1.670 79.821 103.181 1.00 33.21 356 GLU C C 1
ATOM 8367 O O . GLU C 1 356 ? 0.599 79.970 103.764 1.00 33.55 356 GLU C O 1
ATOM 8373 N N . ALA C 1 357 ? 2.833 79.626 103.807 1.00 34.52 357 ALA C N 1
ATOM 8374 C CA . ALA C 1 357 ? 2.952 79.528 105.262 1.00 35.53 357 ALA C CA 1
ATOM 8375 C C . ALA C 1 357 ? 2.498 80.795 105.991 1.00 36.53 357 ALA C C 1
ATOM 8376 O O . ALA C 1 357 ? 1.842 80.702 107.042 1.00 36.54 357 ALA C O 1
ATOM 8378 N N . ILE C 1 358 ? 2.843 81.964 105.434 1.00 37.13 358 ILE C N 1
ATOM 8379 C CA . ILE C 1 358 ? 2.398 83.268 105.964 1.00 37.85 358 ILE C CA 1
ATOM 8380 C C . ILE C 1 358 ? 0.890 83.453 105.769 1.00 38.96 358 ILE C C 1
ATOM 8381 O O . ILE C 1 358 ? 0.205 83.956 106.655 1.00 38.93 358 ILE C O 1
ATOM 8386 N N . LYS C 1 359 ? 0.387 83.044 104.607 1.00 40.25 359 LYS C N 1
ATOM 8387 C CA . LYS C 1 359 ? -1.042 83.100 104.306 1.00 41.97 359 LYS C CA 1
ATOM 8388 C C . LYS C 1 359 ? -1.870 82.262 105.288 1.00 43.20 359 LYS C C 1
ATOM 8389 O O . LYS C 1 359 ? -2.944 82.684 105.722 1.00 43.21 359 LYS C O 1
ATOM 8395 N N . ASN C 1 360 ? -1.354 81.083 105.632 1.00 44.80 360 ASN C N 1
ATOM 8396 C CA . ASN C 1 360 ? -2.040 80.150 106.532 1.00 46.38 360 ASN C CA 1
ATOM 8397 C C . ASN C 1 360 ? -1.879 80.491 108.014 1.00 47.32 360 ASN C C 1
ATOM 8398 O O . ASN C 1 360 ? -2.407 79.786 108.875 1.00 47.63 360 ASN C O 1
ATOM 8403 N N . SER C 1 361 ? -1.141 81.560 108.307 1.00 48.25 361 SER C N 1
ATOM 8404 C CA . SER C 1 361 ? -1.084 82.113 109.658 1.00 49.08 361 SER C CA 1
ATOM 8405 C C . SER C 1 361 ? -2.019 83.320 109.775 1.00 49.60 361 SER C C 1
ATOM 8406 O O . SER C 1 361 ? -2.005 84.029 110.779 1.00 49.78 361 SER C O 1
ATOM 8409 N N . ARG C 1 362 ? -2.838 83.533 108.745 1.00 50.30 362 ARG C N 1
ATOM 8410 C CA . ARG C 1 362 ? -3.669 84.730 108.632 1.00 50.96 362 ARG C CA 1
ATOM 8411 C C . ARG C 1 362 ? -5.131 84.427 108.277 1.00 51.41 362 ARG C C 1
ATOM 8412 O O . ARG C 1 362 ? -6.017 85.263 108.510 1.00 51.54 362 ARG C O 1
ATOM 8420 N N . SER C 1 363 ? -5.379 83.243 107.713 1.00 51.76 363 SER C N 1
ATOM 8421 C CA . SER C 1 363 ? -6.733 82.846 107.302 1.00 52.33 363 SER C CA 1
ATOM 8422 C C . SER C 1 363 ? -7.362 81.802 108.229 1.00 52.35 363 SER C C 1
ATOM 8423 O O . SER C 1 363 ? -6.776 80.745 108.488 1.00 52.50 363 SER C O 1
ATOM 8426 N N . SER D 1 2 ? -16.370 66.058 98.833 1.00 43.07 2 SER D N 1
ATOM 8427 C CA . SER D 1 2 ? -16.749 65.971 100.274 1.00 43.24 2 SER D CA 1
ATOM 8428 C C . SER D 1 2 ? -18.231 66.315 100.399 1.00 42.62 2 SER D C 1
ATOM 8429 O O . SER D 1 2 ? -19.065 65.681 99.748 1.00 43.01 2 SER D O 1
ATOM 8432 N N . ASP D 1 3 ? -18.551 67.310 101.232 1.00 41.58 3 ASP D N 1
ATOM 8433 C CA . ASP D 1 3 ? -19.825 68.034 101.137 1.00 40.33 3 ASP D CA 1
ATOM 8434 C C . ASP D 1 3 ? -19.726 69.031 99.977 1.00 38.97 3 ASP D C 1
ATOM 8435 O O . ASP D 1 3 ? -20.706 69.682 99.612 1.00 38.66 3 ASP D O 1
ATOM 8440 N N . LEU D 1 4 ? -18.524 69.151 99.414 1.00 37.36 4 LEU D N 1
ATOM 8441 C CA . LEU D 1 4 ? -18.298 69.967 98.226 1.00 35.87 4 LEU D CA 1
ATOM 8442 C C . LEU D 1 4 ? -18.916 69.311 96.994 1.00 34.91 4 LEU D C 1
ATOM 8443 O O . LEU D 1 4 ? -19.479 69.994 96.139 1.00 34.96 4 LEU D O 1
ATOM 8448 N N . ASN D 1 5 ? -18.817 67.988 96.918 1.00 33.76 5 ASN D N 1
ATOM 8449 C CA . ASN D 1 5 ? -19.469 67.229 95.870 1.00 32.80 5 ASN D CA 1
ATOM 8450 C C . ASN D 1 5 ? -20.986 67.498 95.883 1.00 31.41 5 ASN D C 1
ATOM 8451 O O . ASN D 1 5 ? -21.606 67.727 94.835 1.00 30.83 5 ASN D O 1
ATOM 8456 N N . ASN D 1 6 ? -21.577 67.492 97.078 1.00 29.52 6 ASN D N 1
ATOM 8457 C CA . ASN D 1 6 ? -23.014 67.690 97.208 1.00 28.04 6 ASN D CA 1
ATOM 8458 C C . ASN D 1 6 ? -23.436 69.117 96.901 1.00 26.39 6 ASN D C 1
ATOM 8459 O O . ASN D 1 6 ? -24.467 69.332 96.270 1.00 25.90 6 ASN D O 1
ATOM 8464 N N . ALA D 1 7 ? -22.613 70.080 97.328 1.00 24.27 7 ALA D N 1
ATOM 8465 C CA . ALA D 1 7 ? -22.839 71.494 97.037 1.00 22.74 7 ALA D CA 1
ATOM 8466 C C . ALA D 1 7 ? -22.804 71.736 95.527 1.00 21.34 7 ALA D C 1
ATOM 8467 O O . ALA D 1 7 ? -23.640 72.449 94.977 1.00 21.52 7 ALA D O 1
ATOM 8469 N N . ILE D 1 8 ? -21.843 71.113 94.861 1.00 19.77 8 ILE D N 1
ATOM 8470 C CA . ILE D 1 8 ? -21.720 71.235 93.410 1.00 18.31 8 ILE D CA 1
ATOM 8471 C C . ILE D 1 8 ? -22.932 70.660 92.691 1.00 17.63 8 ILE D C 1
ATOM 8472 O O . ILE D 1 8 ? -23.461 71.288 91.787 1.00 17.19 8 ILE D O 1
ATOM 8477 N N . GLN D 1 9 ? -23.355 69.466 93.096 1.00 16.97 9 GLN D N 1
ATOM 8478 C CA . GLN D 1 9 ? -24.554 68.848 92.530 1.00 17.33 9 GLN D CA 1
ATOM 8479 C C . GLN D 1 9 ? -25.734 69.777 92.707 1.00 16.80 9 GLN D C 1
ATOM 8480 O O . GLN D 1 9 ? -26.444 70.077 91.743 1.00 17.25 9 GLN D O 1
ATOM 8486 N N . GLY D 1 10 ? -25.924 70.240 93.942 1.00 16.85 10 GLY D N 1
ATOM 8487 C CA . GLY D 1 10 ? -26.933 71.244 94.271 1.00 16.54 10 GLY D CA 1
ATOM 8488 C C . GLY D 1 10 ? -26.945 72.461 93.365 1.00 16.59 10 GLY D C 1
ATOM 8489 O O . GLY D 1 10 ? -28.009 72.879 92.891 1.00 16.58 10 GLY D O 1
ATOM 8490 N N . ILE D 1 11 ? -25.763 73.022 93.108 1.00 16.60 11 ILE D N 1
ATOM 8491 C CA . ILE D 1 11 ? -25.627 74.193 92.223 1.00 16.23 11 ILE D CA 1
ATOM 8492 C C . ILE D 1 11 ? -26.138 73.924 90.798 1.00 15.94 11 ILE D C 1
ATOM 8493 O O . ILE D 1 11 ? -26.850 74.738 90.205 1.00 15.72 11 ILE D O 1
ATOM 8498 N N . LEU D 1 12 ? -25.790 72.767 90.257 1.00 16.26 12 LEU D N 1
ATOM 8499 C CA . LEU D 1 12 ? -26.274 72.405 88.935 1.00 16.32 12 LEU D CA 1
ATOM 8500 C C . LEU D 1 12 ? -27.770 72.121 88.929 1.00 16.58 12 LEU D C 1
ATOM 8501 O O . LEU D 1 12 ? -28.462 72.542 88.003 1.00 17.31 12 LEU D O 1
ATOM 8506 N N . ASP D 1 13 ? -28.267 71.409 89.943 1.00 16.56 13 ASP D N 1
ATOM 8507 C CA . ASP D 1 13 ? -29.703 71.125 90.035 1.00 17.52 13 ASP D CA 1
ATOM 8508 C C . ASP D 1 13 ? -30.494 72.414 90.095 1.00 17.55 13 ASP D C 1
ATOM 8509 O O . ASP D 1 13 ? -31.489 72.552 89.398 1.00 17.54 13 ASP D O 1
ATOM 8514 N N . ASP D 1 14 ? -30.027 73.355 90.924 1.00 18.52 14 ASP D N 1
ATOM 8515 C CA . ASP D 1 14 ? -30.620 74.688 91.052 1.00 19.27 14 ASP D CA 1
ATOM 8516 C C . ASP D 1 14 ? -30.687 75.438 89.730 1.00 19.22 14 ASP D C 1
ATOM 8517 O O . ASP D 1 14 ? -31.678 76.099 89.440 1.00 19.76 14 ASP D O 1
ATOM 8522 N N . HIS D 1 15 ? -29.620 75.337 88.943 1.00 18.68 15 HIS D N 1
ATOM 8523 C CA . HIS D 1 15 ? -29.536 76.001 87.645 1.00 17.81 15 HIS D CA 1
ATOM 8524 C C . HIS D 1 15 ? -30.533 75.396 86.647 1.00 17.25 15 HIS D C 1
ATOM 8525 O O . HIS D 1 15 ? -31.190 76.109 85.886 1.00 16.41 15 HIS D O 1
ATOM 8532 N N . VAL D 1 16 ? -30.651 74.074 86.670 1.00 17.87 16 VAL D N 1
ATOM 8533 C CA . VAL D 1 16 ? -31.628 73.368 85.841 1.00 18.02 16 VAL D CA 1
ATOM 8534 C C . VAL D 1 16 ? -33.077 73.740 86.224 1.00 18.98 16 VAL D C 1
ATOM 8535 O O . VAL D 1 16 ? -33.930 73.915 85.348 1.00 19.48 16 VAL D O 1
ATOM 8539 N N . ALA D 1 17 ? -33.330 73.879 87.527 1.00 19.18 17 ALA D N 1
ATOM 8540 C CA . ALA D 1 17 ? -34.634 74.310 88.058 1.00 19.69 17 ALA D CA 1
ATOM 8541 C C . ALA D 1 17 ? -35.028 75.672 87.537 1.00 20.20 17 ALA D C 1
ATOM 8542 O O . ALA D 1 17 ? -36.205 76.001 87.484 1.00 20.73 17 ALA D O 1
ATOM 8544 N N . ARG D 1 18 ? -34.040 76.462 87.129 1.00 20.64 18 ARG D N 1
ATOM 8545 C CA . ARG D 1 18 ? -34.302 77.785 86.566 1.00 20.50 18 ARG D CA 1
ATOM 8546 C C . ARG D 1 18 ? -34.655 77.806 85.086 1.00 19.87 18 ARG D C 1
ATOM 8547 O O . ARG D 1 18 ? -34.787 78.879 84.505 1.00 20.28 18 ARG D O 1
ATOM 8555 N N . GLY D 1 19 ? -34.813 76.636 84.479 1.00 18.92 19 GLY D N 1
ATOM 8556 C CA . GLY D 1 19 ? -35.258 76.553 83.096 1.00 17.87 19 GLY D CA 1
ATOM 8557 C C . GLY D 1 19 ? -34.191 76.071 82.144 1.00 17.36 19 GLY D C 1
ATOM 8558 O O . GLY D 1 19 ? -34.473 75.766 80.989 1.00 17.21 19 GLY D O 1
ATOM 8559 N N . VAL D 1 20 ? -32.953 76.003 82.619 1.00 17.08 20 VAL D N 1
ATOM 8560 C CA . VAL D 1 20 ? -31.881 75.400 81.829 1.00 16.20 20 VAL D CA 1
ATOM 8561 C C . VAL D 1 20 ? -32.186 73.911 81.593 1.00 15.51 20 VAL D C 1
ATOM 8562 O O . VAL D 1 20 ? -32.487 73.181 82.536 1.00 15.13 20 VAL D O 1
ATOM 8566 N N . VAL D 1 21 ? -32.145 73.473 80.333 1.00 14.38 21 VAL D N 1
ATOM 8567 C CA . VAL D 1 21 ? -32.514 72.089 80.022 1.00 14.27 21 VAL D CA 1
ATOM 8568 C C . VAL D 1 21 ? -31.618 71.048 80.711 1.00 14.23 21 VAL D C 1
ATOM 8569 O O . VAL D 1 21 ? -32.113 70.093 81.341 1.00 14.04 21 VAL D O 1
ATOM 8573 N N . GLY D 1 22 ? -30.306 71.227 80.593 1.00 13.18 22 GLY D N 1
ATOM 8574 C CA . GLY D 1 22 ? -29.371 70.316 81.228 1.00 12.59 22 GLY D CA 1
ATOM 8575 C C . GLY D 1 22 ? -27.968 70.903 81.228 1.00 12.18 22 GLY D C 1
ATOM 8576 O O . GLY D 1 22 ? -27.702 71.894 80.555 1.00 11.01 22 GLY D O 1
ATOM 8577 N N . VAL D 1 23 ? -27.083 70.276 81.988 1.00 11.98 23 VAL D N 1
ATOM 8578 C CA . VAL D 1 23 ? -25.736 70.790 82.194 1.00 12.83 23 VAL D CA 1
ATOM 8579 C C . VAL D 1 23 ? -24.797 69.640 82.508 1.00 12.85 23 VAL D C 1
ATOM 8580 O O . VAL D 1 23 ? -25.187 68.684 83.172 1.00 12.67 23 VAL D O 1
ATOM 8584 N N . SER D 1 24 ? -23.579 69.728 81.959 1.00 12.85 24 SER D N 1
ATOM 8585 C CA . SER D 1 24 ? -22.522 68.749 82.181 1.00 12.49 24 SER D CA 1
ATOM 8586 C C . SER D 1 24 ? -21.272 69.495 82.632 1.00 12.66 24 SER D C 1
ATOM 8587 O O . SER D 1 24 ? -20.870 70.487 82.006 1.00 12.61 24 SER D O 1
ATOM 8590 N N . LEU D 1 25 ? -20.668 69.020 83.717 1.00 12.15 25 LEU D N 1
ATOM 8591 C CA . LEU D 1 25 ? -19.485 69.675 84.306 1.00 12.77 25 LEU D CA 1
ATOM 8592 C C . LEU D 1 25 ? -18.352 68.656 84.478 1.00 12.85 25 LEU D C 1
ATOM 8593 O O . LEU D 1 25 ? -18.596 67.497 84.813 1.00 13.97 25 LEU D O 1
ATOM 8598 N N . ALA D 1 26 ? -17.129 69.066 84.172 1.00 13.45 26 ALA D N 1
ATOM 8599 C CA . ALA D 1 26 ? -15.944 68.327 84.595 1.00 13.78 26 ALA D CA 1
ATOM 8600 C C . ALA D 1 26 ? -15.146 69.268 85.484 1.00 14.25 26 ALA D C 1
ATOM 8601 O O . ALA D 1 26 ? -15.043 70.454 85.190 1.00 13.72 26 ALA D O 1
ATOM 8603 N N . LEU D 1 27 ? -14.600 68.753 86.579 1.00 14.80 27 LEU D N 1
ATOM 8604 C CA . LEU D 1 27 ? -13.868 69.612 87.511 1.00 15.66 27 LEU D CA 1
ATOM 8605 C C . LEU D 1 27 ? -12.676 68.876 88.086 1.00 16.84 27 LEU D C 1
ATOM 8606 O O . LEU D 1 27 ? -12.813 67.764 88.611 1.00 16.15 27 LEU D O 1
ATOM 8611 N N . CYS D 1 28 ? -11.503 69.490 87.960 1.00 17.76 28 CYS D N 1
ATOM 8612 C CA . CYS D 1 28 ? -10.304 68.943 88.556 1.00 19.88 28 CYS D CA 1
ATOM 8613 C C . CYS D 1 28 ? -9.802 69.908 89.619 1.00 20.86 28 CYS D C 1
ATOM 8614 O O . CYS D 1 28 ? -9.638 71.095 89.362 1.00 19.95 28 CYS D O 1
ATOM 8617 N N . LEU D 1 29 ? -9.586 69.381 90.815 1.00 22.79 29 LEU D N 1
ATOM 8618 C CA . LEU D 1 29 ? -9.021 70.132 91.927 1.00 25.39 29 LEU D CA 1
ATOM 8619 C C . LEU D 1 29 ? -7.700 69.449 92.299 1.00 26.39 29 LEU D C 1
ATOM 8620 O O . LEU D 1 29 ? -7.596 68.220 92.214 1.00 26.55 29 LEU D O 1
ATOM 8625 N N . PRO D 1 30 ? -6.672 70.234 92.672 1.00 27.46 30 PRO D N 1
ATOM 8626 C CA . PRO D 1 30 ? -5.391 69.615 93.050 1.00 28.02 30 PRO D CA 1
ATOM 8627 C C . PRO D 1 30 ? -5.477 68.744 94.302 1.00 28.35 30 PRO D C 1
ATOM 8628 O O . PRO D 1 30 ? -6.206 69.071 95.237 1.00 28.13 30 PRO D O 1
ATOM 8632 N N . GLY D 1 31 ? -4.750 67.625 94.281 1.00 29.22 31 GLY D N 1
ATOM 8633 C CA . GLY D 1 31 ? -4.775 66.640 95.368 1.00 29.97 31 GLY D CA 1
ATOM 8634 C C . GLY D 1 31 ? -6.032 65.791 95.345 1.00 30.46 31 GLY D C 1
ATOM 8635 O O . GLY D 1 31 ? -6.461 65.256 96.380 1.00 30.74 31 GLY D O 1
ATOM 8636 N N . GLU D 1 32 ? -6.625 65.666 94.156 1.00 30.08 32 GLU D N 1
ATOM 8637 C CA . GLU D 1 32 ? -7.939 65.067 94.022 1.00 29.46 32 GLU D CA 1
ATOM 8638 C C . GLU D 1 32 ? -8.167 64.589 92.593 1.00 27.88 32 GLU D C 1
ATOM 8639 O O . GLU D 1 32 ? -7.664 65.195 91.642 1.00 28.35 32 GLU D O 1
ATOM 8645 N N . GLU D 1 33 ? -8.913 63.494 92.445 1.00 25.76 33 GLU D N 1
ATOM 8646 C CA . GLU D 1 33 ? -9.229 62.958 91.119 1.00 23.62 33 GLU D CA 1
ATOM 8647 C C . GLU D 1 33 ? -10.288 63.812 90.436 1.00 21.94 33 GLU D C 1
ATOM 8648 O O . GLU D 1 33 ? -11.228 64.268 91.082 1.00 21.27 33 GLU D O 1
ATOM 8654 N N . THR D 1 34 ? -10.138 64.012 89.130 1.00 20.61 34 THR D N 1
ATOM 8655 C CA . THR D 1 34 ? -11.144 64.705 88.319 1.00 19.06 34 THR D CA 1
ATOM 8656 C C . THR D 1 34 ? -12.534 64.092 88.529 1.00 18.21 34 THR D C 1
ATOM 8657 O O . THR D 1 34 ? -12.692 62.863 88.510 1.00 17.51 34 THR D O 1
ATOM 8661 N N . SER D 1 35 ? -13.520 64.958 88.769 1.00 17.17 35 SER D N 1
ATOM 8662 C CA . SER D 1 35 ? -14.916 64.545 88.960 1.00 16.73 35 SER D CA 1
ATOM 8663 C C . SER D 1 35 ? -15.817 65.065 87.838 1.00 15.94 35 SER D C 1
ATOM 8664 O O . SER D 1 35 ? -15.544 66.117 87.251 1.00 15.47 35 SER D O 1
ATOM 8667 N N . LEU D 1 36 ? -16.895 64.332 87.569 1.00 14.76 36 LEU D N 1
ATOM 8668 C CA . LEU D 1 36 ? -17.912 64.749 86.613 1.00 14.52 36 LEU D CA 1
ATOM 8669 C C . LEU D 1 36 ? -19.253 64.935 87.319 1.00 13.97 36 LEU D C 1
ATOM 8670 O O . LEU D 1 36 ? -19.562 64.207 88.251 1.00 14.08 36 LEU D O 1
ATOM 8675 N N . TYR D 1 37 ? -20.028 65.918 86.879 1.00 13.39 37 TYR D N 1
ATOM 8676 C CA . TYR D 1 37 ? -21.366 66.154 87.409 1.00 14.14 37 TYR D CA 1
ATOM 8677 C C . TYR D 1 37 ? -22.296 66.511 86.260 1.00 14.00 37 TYR D C 1
ATOM 8678 O O . TYR D 1 37 ? -21.910 67.267 85.370 1.00 12.85 37 TYR D O 1
ATOM 8687 N N . GLN D 1 38 ? -23.519 65.978 86.290 1.00 13.74 38 GLN D N 1
ATOM 8688 C CA . GLN D 1 38 ? -24.532 66.374 85.323 1.00 13.25 38 GLN D CA 1
ATOM 8689 C C . GLN D 1 38 ? -25.864 66.633 86.023 1.00 13.57 38 GLN D C 1
ATOM 8690 O O . GLN D 1 38 ? -26.085 66.151 87.126 1.00 13.14 38 GLN D O 1
ATOM 8696 N N . SER D 1 39 ? -26.717 67.433 85.386 1.00 14.04 39 SER D N 1
ATOM 8697 C CA . SER D 1 39 ? -28.095 67.612 85.810 1.00 14.88 39 SER D CA 1
ATOM 8698 C C . SER D 1 39 ? -28.982 67.830 84.589 1.00 14.74 39 SER D C 1
ATOM 8699 O O . SER D 1 39 ? -28.527 68.351 83.582 1.00 14.59 39 SER D O 1
ATOM 8702 N N . GLY D 1 40 ? -30.255 67.460 84.686 1.00 14.54 40 GLY D N 1
ATOM 8703 C CA . GLY D 1 40 ? -31.182 67.780 83.624 1.00 14.20 40 GLY D CA 1
ATOM 8704 C C . GLY D 1 40 ? -31.007 66.809 82.479 1.00 14.27 40 GLY D C 1
ATOM 8705 O O . GLY D 1 40 ? -30.592 65.668 82.678 1.00 14.33 40 GLY D O 1
ATOM 8706 N N . TYR D 1 41 ? -31.311 67.271 81.274 1.00 14.08 41 TYR D N 1
ATOM 8707 C CA . TYR D 1 41 ? -31.529 66.356 80.164 1.00 14.45 41 TYR D CA 1
ATOM 8708 C C . TYR D 1 41 ? -30.644 66.656 78.979 1.00 13.71 41 TYR D C 1
ATOM 8709 O O . TYR D 1 41 ? -30.440 67.807 78.636 1.00 13.46 41 TYR D O 1
ATOM 8718 N N . ALA D 1 42 ? -30.155 65.601 78.340 1.00 13.68 42 ALA D N 1
ATOM 8719 C CA . ALA D 1 42 ? -29.468 65.740 77.057 1.00 14.18 42 ALA D CA 1
ATOM 8720 C C . ALA D 1 42 ? -30.483 65.923 75.943 1.00 14.40 42 ALA D C 1
ATOM 8721 O O . ALA D 1 42 ? -30.220 66.624 74.966 1.00 13.88 42 ALA D O 1
ATOM 8723 N N . ASP D 1 43 ? -31.641 65.276 76.092 1.00 15.07 43 ASP D N 1
ATOM 8724 C CA . ASP D 1 43 ? -32.751 65.439 75.139 1.00 15.83 43 ASP D CA 1
ATOM 8725 C C . ASP D 1 43 ? -33.998 65.784 75.942 1.00 16.03 43 ASP D C 1
ATOM 8726 O O . ASP D 1 43 ? -34.473 64.984 76.739 1.00 16.07 43 ASP D O 1
ATOM 8731 N N . LYS D 1 44 ? -34.489 66.998 75.747 1.00 16.03 44 LYS D N 1
ATOM 8732 C CA . LYS D 1 44 ? -35.592 67.542 76.523 1.00 17.16 44 LYS D CA 1
ATOM 8733 C C . LYS D 1 44 ? -36.869 66.695 76.334 1.00 17.98 44 LYS D C 1
ATOM 8734 O O . LYS D 1 44 ? -37.589 66.382 77.298 1.00 18.16 44 LYS D O 1
ATOM 8740 N N . PHE D 1 45 ? -37.133 66.289 75.100 1.00 18.24 45 PHE D N 1
ATOM 8741 C CA . PHE D 1 45 ? -38.433 65.670 74.834 1.00 19.23 45 PHE D CA 1
ATOM 8742 C C . PHE D 1 45 ? -38.512 64.153 75.063 1.00 18.83 45 PHE D C 1
ATOM 8743 O O . PHE D 1 45 ? -39.578 63.635 75.391 1.00 18.25 45 PHE D O 1
ATOM 8751 N N . ASN D 1 46 ? -37.357 63.485 74.978 1.00 19.34 46 ASN D N 1
ATOM 8752 C CA . ASN D 1 46 ? -37.190 62.094 75.408 1.00 19.49 46 ASN D CA 1
ATOM 8753 C C . ASN D 1 46 ? -37.027 62.002 76.904 1.00 19.65 46 ASN D C 1
ATOM 8754 O O . ASN D 1 46 ? -37.112 60.904 77.478 1.00 19.88 46 ASN D O 1
ATOM 8759 N N . LYS D 1 47 ? -36.748 63.152 77.525 1.00 19.43 47 LYS D N 1
ATOM 8760 C CA . LYS D 1 47 ? -36.260 63.229 78.901 1.00 19.40 47 LYS D CA 1
ATOM 8761 C C . LYS D 1 47 ? -35.079 62.278 79.165 1.00 19.00 47 LYS D C 1
ATOM 8762 O O . LYS D 1 47 ? -35.033 61.572 80.181 1.00 18.49 47 LYS D O 1
ATOM 8768 N N . MET D 1 48 ? -34.125 62.269 78.237 1.00 18.26 48 MET D N 1
ATOM 8769 C CA . MET D 1 48 ? -32.933 61.444 78.375 1.00 18.10 48 MET D CA 1
ATOM 8770 C C . MET D 1 48 ? -31.941 62.195 79.263 1.00 17.70 48 MET D C 1
ATOM 8771 O O . MET D 1 48 ? -31.536 63.302 78.938 1.00 16.98 48 MET D O 1
ATOM 8776 N N . PRO D 1 49 ? -31.547 61.587 80.388 1.00 17.68 49 PRO D N 1
ATOM 8777 C CA . PRO D 1 49 ? -30.708 62.308 81.343 1.00 17.44 49 PRO D CA 1
ATOM 8778 C C . PRO D 1 49 ? -29.347 62.642 80.760 1.00 16.24 49 PRO D C 1
ATOM 8779 O O . PRO D 1 49 ? -28.785 61.878 79.981 1.00 16.51 49 PRO D O 1
ATOM 8783 N N . MET D 1 50 ? -28.838 63.806 81.119 1.00 16.17 50 MET D N 1
ATOM 8784 C CA . MET D 1 50 ? -27.502 64.198 80.726 1.00 14.88 50 MET D CA 1
ATOM 8785 C C . MET D 1 50 ? -26.489 63.282 81.426 1.00 14.63 50 MET D C 1
ATOM 8786 O O . MET D 1 50 ? -26.621 63.049 82.619 1.00 14.66 50 MET D O 1
ATOM 8791 N N . THR D 1 51 ? -25.496 62.764 80.687 1.00 14.18 51 THR D N 1
ATOM 8792 C CA . THR D 1 51 ? -24.359 62.015 81.274 1.00 13.66 51 THR D CA 1
ATOM 8793 C C . THR D 1 51 ? -23.024 62.680 80.933 1.00 13.28 51 THR D C 1
ATOM 8794 O O . THR D 1 51 ? -22.981 63.621 80.146 1.00 12.86 51 THR D O 1
ATOM 8798 N N . GLY D 1 52 ? -21.929 62.141 81.480 1.00 13.35 52 GLY D N 1
ATOM 8799 C CA . GLY D 1 52 ? -20.579 62.662 81.219 1.00 13.59 52 GLY D CA 1
ATOM 8800 C C . GLY D 1 52 ? -20.041 62.326 79.834 1.00 13.31 52 GLY D C 1
ATOM 8801 O O . GLY D 1 52 ? -18.952 62.784 79.433 1.00 12.96 52 GLY D O 1
ATOM 8802 N N . ASP D 1 53 ? -20.809 61.529 79.096 1.00 13.40 53 ASP D N 1
ATOM 8803 C CA . ASP D 1 53 ? -20.400 61.072 77.766 1.00 13.02 53 ASP D CA 1
ATOM 8804 C C . ASP D 1 53 ? -21.047 61.850 76.641 1.00 12.64 53 ASP D C 1
ATOM 8805 O O . ASP D 1 53 ? -20.615 61.740 75.497 1.00 13.02 53 ASP D O 1
ATOM 8810 N N . HIS D 1 54 ? -22.103 62.605 76.943 1.00 12.08 54 HIS D N 1
ATOM 8811 C CA . HIS D 1 54 ? -22.718 63.461 75.932 1.00 11.17 54 HIS D CA 1
ATOM 8812 C C . HIS D 1 54 ? -21.731 64.486 75.368 1.00 10.96 54 HIS D C 1
ATOM 8813 O O . HIS D 1 54 ? -20.956 65.138 76.113 1.00 10.10 54 HIS D O 1
ATOM 8820 N N . LEU D 1 55 ? -21.770 64.616 74.047 1.00 10.59 55 LEU D N 1
ATOM 8821 C CA . LEU D 1 55 ? -20.938 65.553 73.304 1.00 10.51 55 LEU D CA 1
ATOM 8822 C C . LEU D 1 55 ? -21.605 66.913 73.164 1.00 10.06 55 LEU D C 1
ATOM 8823 O O . LEU D 1 55 ? -22.831 67.025 73.150 1.00 10.60 55 LEU D O 1
ATOM 8828 N N . PHE D 1 56 ? -20.790 67.956 73.079 1.00 9.97 56 PHE D N 1
ATOM 8829 C CA . PHE D 1 56 ? -21.269 69.313 72.835 1.00 9.67 56 PHE D CA 1
ATOM 8830 C C . PHE D 1 56 ? -20.401 70.013 71.811 1.00 10.01 56 PHE D C 1
ATOM 8831 O O . PHE D 1 56 ? -19.209 69.719 71.679 1.00 9.46 56 PHE D O 1
ATOM 8839 N N . ARG D 1 57 ? -20.993 70.996 71.139 1.00 10.68 57 ARG D N 1
ATOM 8840 C CA . ARG D 1 57 ? -20.250 71.938 70.322 1.00 11.14 57 ARG D CA 1
ATOM 8841 C C . ARG D 1 57 ? -19.692 73.011 71.271 1.00 11.77 57 ARG D C 1
ATOM 8842 O O . ARG D 1 57 ? -20.443 73.739 71.950 1.00 11.61 57 ARG D O 1
ATOM 8850 N N . ILE D 1 58 ? -18.369 73.080 71.349 1.00 11.27 58 ILE D N 1
ATOM 8851 C CA . ILE D 1 58 ? -17.710 73.963 72.321 1.00 10.73 58 ILE D CA 1
ATOM 8852 C C . ILE D 1 58 ? -17.454 75.342 71.753 1.00 11.42 58 ILE D C 1
ATOM 8853 O O . ILE D 1 58 ? -16.916 76.231 72.451 1.00 11.78 58 ILE D O 1
ATOM 8858 N N . ALA D 1 59 ? -17.831 75.525 70.484 1.00 11.37 59 ALA D N 1
ATOM 8859 C CA . ALA D 1 59 ? -17.875 76.858 69.878 1.00 11.50 59 ALA D CA 1
ATOM 8860 C C . ALA D 1 59 ? -16.526 77.563 70.031 1.00 11.93 59 ALA D C 1
ATOM 8861 O O . ALA D 1 59 ? -15.484 76.960 69.766 1.00 12.64 59 ALA D O 1
ATOM 8863 N N . SER D 1 60 ? -16.522 78.812 70.478 1.00 12.24 60 SER D N 1
ATOM 8864 C CA . SER D 1 60 ? -15.276 79.571 70.581 1.00 12.89 60 SER D CA 1
ATOM 8865 C C . SER D 1 60 ? -14.206 79.011 71.493 1.00 12.30 60 SER D C 1
ATOM 8866 O O . SER D 1 60 ? -13.092 79.514 71.489 1.00 12.61 60 SER D O 1
ATOM 8869 N N . CYS D 1 61 ? -14.533 77.986 72.280 1.00 12.06 61 CYS D N 1
ATOM 8870 C CA . CYS D 1 61 ? -13.511 77.297 73.061 1.00 11.19 61 CYS D CA 1
ATOM 8871 C C . CYS D 1 61 ? -12.462 76.634 72.128 1.00 10.67 61 CYS D C 1
ATOM 8872 O O . CYS D 1 61 ? -11.330 76.402 72.531 1.00 9.96 61 CYS D O 1
ATOM 8875 N N . THR D 1 62 ? -12.872 76.347 70.886 1.00 10.52 62 THR D N 1
ATOM 8876 C CA . THR D 1 62 ? -12.011 75.902 69.783 1.00 9.68 62 THR D CA 1
ATOM 8877 C C . THR D 1 62 ? -10.793 76.803 69.664 1.00 10.05 62 THR D C 1
ATOM 8878 O O . THR D 1 62 ? -9.680 76.328 69.462 1.00 9.66 62 THR D O 1
ATOM 8882 N N . LYS D 1 63 ? -11.015 78.109 69.818 1.00 9.55 63 LYS D N 1
ATOM 8883 C CA . LYS D 1 63 ? -9.966 79.104 69.690 1.00 9.38 63 LYS D CA 1
ATOM 8884 C C . LYS D 1 63 ? -8.720 78.790 70.539 1.00 9.10 63 LYS D C 1
ATOM 8885 O O . LYS D 1 63 ? -7.608 78.974 70.081 1.00 9.57 63 LYS D O 1
ATOM 8891 N N . SER D 1 64 ? -8.909 78.286 71.750 1.00 9.17 64 SER D N 1
ATOM 8892 C CA . SER D 1 64 ? -7.769 77.942 72.613 1.00 10.02 64 SER D CA 1
ATOM 8893 C C . SER D 1 64 ? -6.928 76.826 72.041 1.00 9.79 64 SER D C 1
ATOM 8894 O O . SER D 1 64 ? -5.695 76.866 72.129 1.00 9.85 64 SER D O 1
ATOM 8897 N N . PHE D 1 65 ? -7.600 75.829 71.460 1.00 9.12 65 PHE D N 1
ATOM 8898 C CA . PHE D 1 65 ? -6.934 74.766 70.717 1.00 9.93 65 PHE D CA 1
ATOM 8899 C C . PHE D 1 65 ? -6.189 75.217 69.476 1.00 10.07 65 PHE D C 1
ATOM 8900 O O . PHE D 1 65 ? -5.105 74.731 69.214 1.00 10.85 65 PHE D O 1
ATOM 8908 N N . ILE D 1 66 ? -6.797 76.101 68.692 1.00 10.41 66 ILE D N 1
ATOM 8909 C CA . ILE D 1 66 ? -6.182 76.627 67.479 1.00 11.31 66 ILE D CA 1
ATOM 8910 C C . ILE D 1 66 ? -4.938 77.476 67.814 1.00 11.20 66 ILE D C 1
ATOM 8911 O O . ILE D 1 66 ? -3.879 77.345 67.158 1.00 11.56 66 ILE D O 1
ATOM 8916 N N . ALA D 1 67 ? -5.082 78.329 68.832 1.00 11.25 67 ALA D N 1
ATOM 8917 C CA . ALA D 1 67 ? -3.953 79.105 69.388 1.00 11.05 67 ALA D CA 1
ATOM 8918 C C . ALA D 1 67 ? -2.840 78.181 69.814 1.00 11.34 67 ALA D C 1
ATOM 8919 O O . ALA D 1 67 ? -1.666 78.415 69.465 1.00 11.86 67 ALA D O 1
ATOM 8921 N N . THR D 1 68 ? -3.196 77.132 70.558 1.00 11.10 68 THR D N 1
ATOM 8922 C CA . THR D 1 68 ? -2.207 76.160 70.995 1.00 11.59 68 THR D CA 1
ATOM 8923 C C . THR D 1 68 ? -1.488 75.549 69.782 1.00 12.18 68 THR D C 1
ATOM 8924 O O . THR D 1 68 ? -0.257 75.491 69.756 1.00 12.03 68 THR D O 1
ATOM 8928 N N . GLY D 1 69 ? -2.255 75.102 68.788 1.00 12.68 69 GLY D N 1
ATOM 8929 C CA . GLY D 1 69 ? -1.673 74.582 67.533 1.00 13.21 69 GLY D CA 1
ATOM 8930 C C . GLY D 1 69 ? -0.677 75.530 66.862 1.00 13.42 69 GLY D C 1
ATOM 8931 O O . GLY D 1 69 ? 0.380 75.100 66.417 1.00 14.15 69 GLY D O 1
ATOM 8932 N N . LEU D 1 70 ? -1.018 76.816 66.795 1.00 13.86 70 LEU D N 1
ATOM 8933 C CA . LEU D 1 70 ? -0.164 77.840 66.182 1.00 13.88 70 LEU D CA 1
ATOM 8934 C C . LEU D 1 70 ? 1.090 78.101 67.035 1.00 13.31 70 LEU D C 1
ATOM 8935 O O . LEU D 1 70 ? 2.188 78.160 66.499 1.00 13.52 70 LEU D O 1
ATOM 8940 N N . HIS D 1 71 ? 0.921 78.222 68.351 1.00 12.80 71 HIS D N 1
ATOM 8941 C CA . HIS D 1 71 ? 2.053 78.322 69.286 1.00 12.81 71 HIS D CA 1
ATOM 8942 C C . HIS D 1 71 ? 3.015 77.121 69.193 1.00 13.07 71 HIS D C 1
ATOM 8943 O O . HIS D 1 71 ? 4.222 77.286 69.341 1.00 13.73 71 HIS D O 1
ATOM 8950 N N . LEU D 1 72 ? 2.491 75.923 68.930 1.00 12.37 72 LEU D N 1
ATOM 8951 C CA . LEU D 1 72 ? 3.358 74.754 68.673 1.00 12.57 72 LEU D CA 1
ATOM 8952 C C . LEU D 1 72 ? 4.290 74.916 67.475 1.00 12.39 72 LEU D C 1
ATOM 8953 O O . LEU D 1 72 ? 5.451 74.511 67.534 1.00 12.24 72 LEU D O 1
ATOM 8958 N N . LEU D 1 73 ? 3.774 75.490 66.388 1.00 13.09 73 LEU D N 1
ATOM 8959 C CA . LEU D 1 73 ? 4.580 75.830 65.218 1.00 14.32 73 LEU D CA 1
ATOM 8960 C C . LEU D 1 73 ? 5.590 76.940 65.518 1.00 15.71 73 LEU D C 1
ATOM 8961 O O . LEU D 1 73 ? 6.719 76.924 65.007 1.00 16.50 73 LEU D O 1
ATOM 8966 N N . VAL D 1 74 ? 5.182 77.914 66.319 1.00 16.30 74 VAL D N 1
ATOM 8967 C CA . VAL D 1 74 ? 6.108 78.953 66.773 1.00 17.34 74 VAL D CA 1
ATOM 8968 C C . VAL D 1 74 ? 7.294 78.294 67.491 1.00 18.65 74 VAL D C 1
ATOM 8969 O O . VAL D 1 74 ? 8.437 78.542 67.127 1.00 19.26 74 VAL D O 1
ATOM 8973 N N . GLN D 1 75 ? 7.017 77.413 68.451 1.00 19.94 75 GLN D N 1
ATOM 8974 C CA . GLN D 1 75 ? 8.086 76.766 69.213 1.00 21.76 75 GLN D CA 1
ATOM 8975 C C . GLN D 1 75 ? 8.865 75.672 68.458 1.00 22.93 75 GLN D C 1
ATOM 8976 O O . GLN D 1 75 ? 10.010 75.370 68.829 1.00 23.69 75 GLN D O 1
ATOM 8982 N N . ASP D 1 76 ? 8.243 75.093 67.422 1.00 23.70 76 ASP D N 1
ATOM 8983 C CA . ASP D 1 76 ? 8.907 74.190 66.464 1.00 24.61 76 ASP D CA 1
ATOM 8984 C C . ASP D 1 76 ? 9.872 74.970 65.571 1.00 24.92 76 ASP D C 1
ATOM 8985 O O . ASP D 1 76 ? 10.804 74.391 65.034 1.00 25.68 76 ASP D O 1
ATOM 8990 N N . GLY D 1 77 ? 9.593 76.257 65.363 1.00 24.86 77 GLY D N 1
ATOM 8991 C CA . GLY D 1 77 ? 10.520 77.182 64.715 1.00 24.96 77 GLY D CA 1
ATOM 8992 C C . GLY D 1 77 ? 10.166 77.678 63.325 1.00 25.08 77 GLY D C 1
ATOM 8993 O O . GLY D 1 77 ? 10.948 78.396 62.706 1.00 25.18 77 GLY D O 1
ATOM 8994 N N . THR D 1 78 ? 8.996 77.303 62.814 1.00 25.26 78 THR D N 1
ATOM 8995 C CA . THR D 1 78 ? 8.642 77.676 61.446 1.00 25.24 78 THR D CA 1
ATOM 8996 C C . THR D 1 78 ? 7.815 78.955 61.374 1.00 24.03 78 THR D C 1
ATOM 8997 O O . THR D 1 78 ? 7.701 79.568 60.308 1.00 24.64 78 THR D O 1
ATOM 9001 N N . VAL D 1 79 ? 7.257 79.363 62.514 1.00 22.70 79 VAL D N 1
ATOM 9002 C CA . VAL D 1 79 ? 6.426 80.564 62.604 1.00 21.11 79 VAL D CA 1
ATOM 9003 C C . VAL D 1 79 ? 6.938 81.484 63.725 1.00 21.16 79 VAL D C 1
ATOM 9004 O O . VAL D 1 79 ? 7.335 81.020 64.780 1.00 20.15 79 VAL D O 1
ATOM 9008 N N . ASP D 1 80 ? 6.907 82.791 63.485 1.00 21.30 80 ASP D N 1
ATOM 9009 C CA . ASP D 1 80 ? 7.308 83.785 64.475 1.00 21.38 80 ASP D CA 1
ATOM 9010 C C . ASP D 1 80 ? 6.074 84.641 64.782 1.00 20.56 80 ASP D C 1
ATOM 9011 O O . ASP D 1 80 ? 5.393 85.110 63.859 1.00 20.45 80 ASP D O 1
ATOM 9016 N N . LEU D 1 81 ? 5.771 84.843 66.063 1.00 19.72 81 LEU D N 1
ATOM 9017 C CA . LEU D 1 81 ? 4.563 85.601 66.464 1.00 19.59 81 LEU D CA 1
ATOM 9018 C C . LEU D 1 81 ? 4.555 87.044 65.960 1.00 19.96 81 LEU D C 1
ATOM 9019 O O . LEU D 1 81 ? 3.499 87.668 65.829 1.00 19.58 81 LEU D O 1
ATOM 9024 N N . ASP D 1 82 ? 5.746 87.565 65.661 1.00 20.92 82 ASP D N 1
ATOM 9025 C CA . ASP D 1 82 ? 5.894 88.963 65.269 1.00 21.67 82 ASP D CA 1
ATOM 9026 C C . ASP D 1 82 ? 6.130 89.221 63.804 1.00 22.08 82 ASP D C 1
ATOM 9027 O O . ASP D 1 82 ? 6.173 90.374 63.374 1.00 22.69 82 ASP D O 1
ATOM 9032 N N . GLU D 1 83 ? 6.263 88.153 63.032 1.00 22.80 83 GLU D N 1
ATOM 9033 C CA . GLU D 1 83 ? 6.431 88.277 61.591 1.00 23.07 83 GLU D CA 1
ATOM 9034 C C . GLU D 1 83 ? 5.084 88.624 60.942 1.00 23.47 83 GLU D C 1
ATOM 9035 O O . GLU D 1 83 ? 4.031 88.221 61.459 1.00 23.36 83 GLU D O 1
ATOM 9041 N N . PRO D 1 84 ? 5.106 89.396 59.829 1.00 23.77 84 PRO D N 1
ATOM 9042 C CA . PRO D 1 84 ? 3.863 89.813 59.178 1.00 23.87 84 PRO D CA 1
ATOM 9043 C C . PRO D 1 84 ? 3.197 88.658 58.434 1.00 24.12 84 PRO D C 1
ATOM 9044 O O . PRO D 1 84 ? 3.887 87.845 57.824 1.00 24.72 84 PRO D O 1
ATOM 9048 N N . ILE D 1 85 ? 1.867 88.608 58.475 1.00 24.34 85 ILE D N 1
ATOM 9049 C CA . ILE D 1 85 ? 1.097 87.505 57.879 1.00 24.43 85 ILE D CA 1
ATOM 9050 C C . ILE D 1 85 ? 1.051 87.551 56.337 1.00 24.39 85 ILE D C 1
ATOM 9051 O O . ILE D 1 85 ? 0.440 86.690 55.704 1.00 24.13 85 ILE D O 1
ATOM 9056 N N . THR D 1 86 ? 1.694 88.559 55.746 1.00 24.70 86 THR D N 1
ATOM 9057 C CA . THR D 1 86 ? 1.846 88.653 54.281 1.00 24.93 86 THR D CA 1
ATOM 9058 C C . THR D 1 86 ? 2.489 87.403 53.700 1.00 24.77 86 THR D C 1
ATOM 9059 O O . THR D 1 86 ? 2.221 87.041 52.539 1.00 25.37 86 THR D O 1
ATOM 9063 N N . ARG D 1 87 ? 3.335 86.749 54.504 1.00 23.97 87 ARG D N 1
ATOM 9064 C CA . ARG D 1 87 ? 3.947 85.454 54.144 1.00 23.81 87 ARG D CA 1
ATOM 9065 C C . ARG D 1 87 ? 2.930 84.429 53.618 1.00 23.80 87 ARG D C 1
ATOM 9066 O O . ARG D 1 87 ? 3.244 83.629 52.742 1.00 24.16 87 ARG D O 1
ATOM 9074 N N . TRP D 1 88 ? 1.718 84.457 54.169 1.00 23.50 88 TRP D N 1
ATOM 9075 C CA . TRP D 1 88 ? 0.689 83.499 53.816 1.00 22.84 88 TRP D CA 1
ATOM 9076 C C . TRP D 1 88 ? -0.446 84.157 53.039 1.00 23.40 88 TRP D C 1
ATOM 9077 O O . TRP D 1 88 ? -1.103 83.501 52.229 1.00 23.05 88 TRP D O 1
ATOM 9088 N N . PHE D 1 89 ? -0.682 85.439 53.324 1.00 23.96 89 PHE D N 1
ATOM 9089 C CA . PHE D 1 89 ? -1.808 86.196 52.771 1.00 24.93 89 PHE D CA 1
ATOM 9090 C C . PHE D 1 89 ? -1.355 87.561 52.182 1.00 25.78 89 PHE D C 1
ATOM 9091 O O . PHE D 1 89 ? -1.751 88.610 52.686 1.00 25.99 89 PHE D O 1
ATOM 9099 N N . PRO D 1 90 ? -0.542 87.549 51.094 1.00 27.04 90 PRO D N 1
ATOM 9100 C CA . PRO D 1 90 ? 0.025 88.799 50.540 1.00 27.84 90 PRO D CA 1
ATOM 9101 C C . PRO D 1 90 ? -1.012 89.841 50.105 1.00 28.35 90 PRO D C 1
ATOM 9102 O O . PRO D 1 90 ? -0.757 91.034 50.201 1.00 28.50 90 PRO D O 1
ATOM 9106 N N . ASP D 1 91 ? -2.170 89.376 49.650 1.00 29.57 91 ASP D N 1
ATOM 9107 C CA . ASP D 1 91 ? -3.239 90.231 49.125 1.00 30.71 91 ASP D CA 1
ATOM 9108 C C . ASP D 1 91 ? -4.325 90.637 50.139 1.00 31.19 91 ASP D C 1
ATOM 9109 O O . ASP D 1 91 ? -5.234 91.393 49.799 1.00 31.30 91 ASP D O 1
ATOM 9114 N N . LEU D 1 92 ? -4.240 90.135 51.370 1.00 31.49 92 LEU D N 1
ATOM 9115 C CA . LEU D 1 92 ? -5.203 90.491 52.419 1.00 31.32 92 LEU D CA 1
ATOM 9116 C C . LEU D 1 92 ? -4.987 91.956 52.819 1.00 31.11 92 LEU D C 1
ATOM 9117 O O . LEU D 1 92 ? -3.879 92.317 53.197 1.00 31.49 92 LEU D O 1
ATOM 9122 N N . PRO D 1 93 ? -6.025 92.814 52.696 1.00 30.83 93 PRO D N 1
ATOM 9123 C CA . PRO D 1 93 ? -5.824 94.222 53.046 1.00 30.82 93 PRO D CA 1
ATOM 9124 C C . PRO D 1 93 ? -5.219 94.419 54.440 1.00 30.74 93 PRO D C 1
ATOM 9125 O O . PRO D 1 93 ? -5.637 93.764 55.398 1.00 30.74 93 PRO D O 1
ATOM 9129 N N . LYS D 1 94 ? -4.207 95.285 54.501 1.00 30.70 94 LYS D N 1
ATOM 9130 C CA . LYS D 1 94 ? -3.490 95.686 55.725 1.00 30.39 94 LYS D CA 1
ATOM 9131 C C . LYS D 1 94 ? -2.611 94.606 56.355 1.00 30.08 94 LYS D C 1
ATOM 9132 O O . LYS D 1 94 ? -2.163 94.765 57.491 1.00 29.64 94 LYS D O 1
ATOM 9138 N N . ALA D 1 95 ? -2.344 93.531 55.605 1.00 29.49 95 ALA D N 1
ATOM 9139 C CA . ALA D 1 95 ? -1.611 92.366 56.113 1.00 28.81 95 ALA D CA 1
ATOM 9140 C C . ALA D 1 95 ? -0.168 92.664 56.541 1.00 28.56 95 ALA D C 1
ATOM 9141 O O . ALA D 1 95 ? 0.362 92.028 57.465 1.00 28.01 95 ALA D O 1
ATOM 9143 N N . ALA D 1 96 ? 0.464 93.631 55.880 1.00 28.07 96 ALA D N 1
ATOM 9144 C CA . ALA D 1 96 ? 1.833 94.025 56.230 1.00 27.97 96 ALA D CA 1
ATOM 9145 C C . ALA D 1 96 ? 1.906 94.678 57.614 1.00 28.12 96 ALA D C 1
ATOM 9146 O O . ALA D 1 96 ? 2.968 94.712 58.252 1.00 28.30 96 ALA D O 1
ATOM 9148 N N . GLN D 1 97 ? 0.767 95.173 58.083 1.00 27.92 97 GLN D N 1
ATOM 9149 C CA . GLN D 1 97 ? 0.670 95.770 59.409 1.00 28.35 97 GLN D CA 1
ATOM 9150 C C . GLN D 1 97 ? 0.128 94.766 60.448 1.00 27.51 97 GLN D C 1
ATOM 9151 O O . GLN D 1 97 ? -0.309 95.161 61.531 1.00 27.47 97 GLN D O 1
ATOM 9157 N N . MET D 1 98 ? 0.158 93.477 60.107 1.00 26.72 98 MET D N 1
ATOM 9158 C CA . MET D 1 98 ? -0.457 92.439 60.933 1.00 25.69 98 MET D CA 1
ATOM 9159 C C . MET D 1 98 ? 0.529 91.326 61.252 1.00 24.48 98 MET D C 1
ATOM 9160 O O . MET D 1 98 ? 0.740 90.433 60.424 1.00 25.36 98 MET D O 1
ATOM 9165 N N . PRO D 1 99 ? 1.137 91.370 62.456 1.00 22.66 99 PRO D N 1
ATOM 9166 C CA . PRO D 1 99 ? 1.971 90.258 62.890 1.00 21.27 99 PRO D CA 1
ATOM 9167 C C . PRO D 1 99 ? 1.103 89.036 63.210 1.00 20.15 99 PRO D C 1
ATOM 9168 O O . PRO D 1 99 ? -0.085 89.194 63.473 1.00 19.80 99 PRO D O 1
ATOM 9172 N N . VAL D 1 100 ? 1.705 87.844 63.190 1.00 19.33 100 VAL D N 1
ATOM 9173 C CA . VAL D 1 100 ? 1.001 86.572 63.466 1.00 18.77 100 VAL D CA 1
ATOM 9174 C C . VAL D 1 100 ? 0.163 86.644 64.761 1.00 18.78 100 VAL D C 1
ATOM 9175 O O . VAL D 1 100 ? -1.015 86.266 64.761 1.00 18.51 100 VAL D O 1
ATOM 9179 N N . ARG D 1 101 ? 0.763 87.179 65.830 1.00 17.94 101 ARG D N 1
ATOM 9180 C CA . ARG D 1 101 ? 0.109 87.302 67.142 1.00 17.90 101 ARG D CA 1
ATOM 9181 C C . ARG D 1 101 ? -1.241 88.023 67.082 1.00 17.81 101 ARG D C 1
ATOM 9182 O O . ARG D 1 101 ? -2.148 87.702 67.850 1.00 17.54 101 ARG D O 1
ATOM 9190 N N . ILE D 1 102 ? -1.370 88.979 66.157 1.00 17.64 102 ILE D N 1
ATOM 9191 C CA . ILE D 1 102 ? -2.572 89.824 66.062 1.00 16.93 102 ILE D CA 1
ATOM 9192 C C . ILE D 1 102 ? -3.793 89.026 65.601 1.00 16.60 102 ILE D C 1
ATOM 9193 O O . ILE D 1 102 ? -4.944 89.448 65.797 1.00 16.10 102 ILE D O 1
ATOM 9198 N N . LEU D 1 103 ? -3.539 87.845 65.039 1.00 16.11 103 LEU D N 1
ATOM 9199 C CA . LEU D 1 103 ? -4.613 86.922 64.670 1.00 16.18 103 LEU D CA 1
ATOM 9200 C C . LEU D 1 103 ? -5.321 86.279 65.877 1.00 15.77 103 LEU D C 1
ATOM 9201 O O . LEU D 1 103 ? -6.484 85.844 65.776 1.00 15.83 103 LEU D O 1
ATOM 9206 N N . LEU D 1 104 ? -4.622 86.237 67.009 1.00 15.51 104 LEU D N 1
ATOM 9207 C CA . LEU D 1 104 ? -5.070 85.515 68.209 1.00 15.51 104 LEU D CA 1
ATOM 9208 C C . LEU D 1 104 ? -5.545 86.417 69.334 1.00 15.56 104 LEU D C 1
ATOM 9209 O O . LEU D 1 104 ? -6.223 85.950 70.257 1.00 15.14 104 LEU D O 1
ATOM 9214 N N . ASN D 1 105 ? -5.182 87.698 69.252 1.00 16.04 105 ASN D N 1
ATOM 9215 C CA . ASN D 1 105 ? -5.373 88.640 70.355 1.00 16.42 105 ASN D CA 1
ATOM 9216 C C . ASN D 1 105 ? -6.591 89.560 70.234 1.00 16.86 105 ASN D C 1
ATOM 9217 O O . ASN D 1 105 ? -6.810 90.407 71.103 1.00 17.15 105 ASN D O 1
ATOM 9222 N N . HIS D 1 106 ? -7.373 89.375 69.168 1.00 16.95 106 HIS D N 1
ATOM 9223 C CA . HIS D 1 106 ? -8.585 90.162 68.891 1.00 17.83 106 HIS D CA 1
ATOM 9224 C C . HIS D 1 106 ? -8.328 91.668 68.700 1.00 18.05 106 HIS D C 1
ATOM 9225 O O . HIS D 1 106 ? -9.227 92.490 68.900 1.00 17.77 106 HIS D O 1
ATOM 9232 N N . ARG D 1 107 ? -7.100 92.015 68.316 1.00 19.12 107 ARG D N 1
ATOM 9233 C CA . ARG D 1 107 ? -6.748 93.423 68.057 1.00 19.72 107 ARG D CA 1
ATOM 9234 C C . ARG D 1 107 ? -6.373 93.722 66.591 1.00 20.47 107 ARG D C 1
ATOM 9235 O O . ARG D 1 107 ? -5.838 94.791 66.285 1.00 20.34 107 ARG D O 1
ATOM 9243 N N . SER D 1 108 ? -6.717 92.793 65.692 1.00 21.08 108 SER D N 1
ATOM 9244 C CA . SER D 1 108 ? -6.364 92.872 64.264 1.00 21.63 108 SER D CA 1
ATOM 9245 C C . SER D 1 108 ? -7.176 93.901 63.491 1.00 22.43 108 SER D C 1
ATOM 9246 O O . SER D 1 108 ? -6.696 94.445 62.491 1.00 22.93 108 SER D O 1
ATOM 9249 N N . GLY D 1 109 ? -8.416 94.120 63.916 1.00 22.62 109 GLY D N 1
ATOM 9250 C CA . GLY D 1 109 ? -9.335 94.998 63.189 1.00 23.07 109 GLY D CA 1
ATOM 9251 C C . GLY D 1 109 ? -9.953 94.346 61.966 1.00 23.32 109 GLY D C 1
ATOM 9252 O O . GLY D 1 109 ? -10.653 95.004 61.193 1.00 23.26 109 GLY D O 1
ATOM 9253 N N . LEU D 1 110 ? -9.701 93.046 61.796 1.00 22.88 110 LEU D N 1
ATOM 9254 C CA . LEU D 1 110 ? -10.261 92.277 60.686 1.00 22.36 110 LEU D CA 1
ATOM 9255 C C . LEU D 1 110 ? -11.775 92.351 60.657 1.00 22.23 110 LEU D C 1
ATOM 9256 O O . LEU D 1 110 ? -12.406 92.301 61.710 1.00 22.34 110 LEU D O 1
ATOM 9261 N N . PRO D 1 111 ? -12.366 92.463 59.447 1.00 22.34 111 PRO D N 1
ATOM 92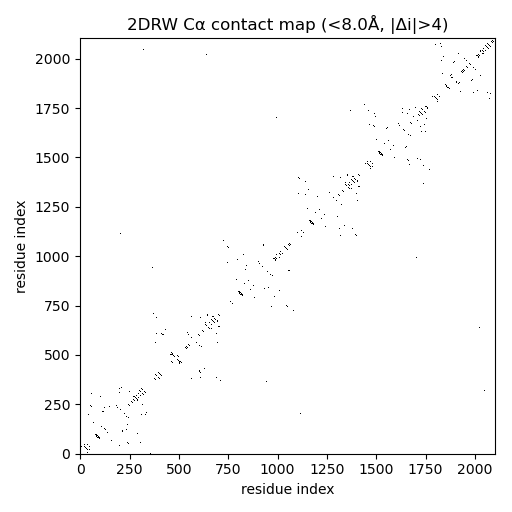62 C CA . PRO D 1 111 ? -13.822 92.437 59.358 1.00 22.62 111 PRO D CA 1
ATOM 9263 C C . PRO D 1 111 ? -14.303 91.045 59.750 1.00 22.82 111 PRO D C 1
ATOM 9264 O O . PRO D 1 111 ? -13.653 90.042 59.425 1.00 22.03 111 PRO D O 1
ATOM 9268 N N . ASP D 1 112 ? -15.406 90.989 60.485 1.00 23.88 112 ASP D N 1
ATOM 9269 C CA . ASP D 1 112 ? -15.909 89.724 61.002 1.00 24.50 112 ASP D CA 1
ATOM 9270 C C . ASP D 1 112 ? -17.071 89.193 60.186 1.00 25.69 112 ASP D C 1
ATOM 9271 O O . ASP D 1 112 ? -17.730 89.942 59.459 1.00 26.15 112 ASP D O 1
ATOM 9276 N N . PHE D 1 113 ? -17.322 87.898 60.322 1.00 26.70 113 PHE D N 1
ATOM 9277 C CA . PHE D 1 113 ? -18.340 87.224 59.528 1.00 27.87 113 PHE D CA 1
ATOM 9278 C C . PHE D 1 113 ? -19.557 86.801 60.340 1.00 29.03 113 PHE D C 1
ATOM 9279 O O . PHE D 1 113 ? -20.636 86.652 59.777 1.00 29.38 113 PHE D O 1
ATOM 9287 N N . GLU D 1 114 ? -19.379 86.606 61.647 1.00 30.88 114 GLU D N 1
ATOM 9288 C CA . GLU D 1 114 ? -20.409 85.965 62.477 1.00 33.15 114 GLU D CA 1
ATOM 9289 C C . GLU D 1 114 ? -21.796 86.609 62.438 1.00 33.79 114 GLU D C 1
ATOM 9290 O O . GLU D 1 114 ? -22.791 85.905 62.333 1.00 34.31 114 GLU D O 1
ATOM 9296 N N . THR D 1 115 ? -21.850 87.934 62.544 1.00 35.33 115 THR D N 1
ATOM 9297 C CA . THR D 1 115 ? -23.114 88.686 62.469 1.00 36.78 115 THR D CA 1
ATOM 9298 C C . THR D 1 115 ? -23.827 88.491 61.121 1.00 37.19 115 THR D C 1
ATOM 9299 O O . THR D 1 115 ? -25.032 88.247 61.090 1.00 37.73 115 THR D O 1
ATOM 9303 N N . SER D 1 116 ? -23.069 88.578 60.028 1.00 37.47 116 SER D N 1
ATOM 9304 C CA . SER D 1 116 ? -23.609 88.477 58.669 1.00 37.96 116 SER D CA 1
ATOM 9305 C C . SER D 1 116 ? -23.972 87.056 58.238 1.00 38.32 116 SER D C 1
ATOM 9306 O O . SER D 1 116 ? -24.887 86.864 57.435 1.00 38.36 116 SER D O 1
ATOM 9309 N N . MET D 1 117 ? -23.251 86.064 58.758 1.00 38.81 117 MET D N 1
ATOM 9310 C CA . MET D 1 117 ? -23.472 84.673 58.379 1.00 39.19 117 MET D CA 1
ATOM 9311 C C . MET D 1 117 ? -24.819 84.180 58.903 1.00 39.47 117 MET D C 1
ATOM 9312 O O . MET D 1 117 ? -25.115 84.366 60.077 1.00 39.83 117 MET D O 1
ATOM 9317 N N . PRO D 1 118 ? -25.646 83.559 58.035 1.00 39.93 118 PRO D N 1
ATOM 9318 C CA . PRO D 1 118 ? -26.963 83.075 58.471 1.00 40.42 118 PRO D CA 1
ATOM 9319 C C . PRO D 1 118 ? -26.890 81.938 59.500 1.00 40.86 118 PRO D C 1
ATOM 9320 O O . PRO D 1 118 ? -26.000 81.077 59.433 1.00 41.00 118 PRO D O 1
ATOM 9324 N N . MET D 1 119 ? -27.843 81.931 60.425 1.00 41.22 119 MET D N 1
ATOM 9325 C CA . MET D 1 119 ? -27.833 80.990 61.542 1.00 41.58 119 MET D CA 1
ATOM 9326 C C . MET D 1 119 ? -28.328 79.595 61.161 1.00 41.20 119 MET D C 1
ATOM 9327 O O . MET D 1 119 ? -27.666 78.601 61.459 1.00 41.08 119 MET D O 1
ATOM 9332 N N . ILE D 1 120 ? -29.497 79.526 60.526 1.00 40.68 120 ILE D N 1
ATOM 9333 C CA . ILE D 1 120 ? -30.020 78.262 60.008 1.00 40.51 120 ILE D CA 1
ATOM 9334 C C . ILE D 1 120 ? -29.690 78.189 58.529 1.00 40.61 120 ILE D C 1
ATOM 9335 O O . ILE D 1 120 ? -30.087 79.055 57.749 1.00 40.81 120 ILE D O 1
ATOM 9340 N N . SER D 1 121 ? -28.942 77.159 58.157 1.00 40.53 121 SER D N 1
ATOM 9341 C CA . SER D 1 121 ? -28.382 77.043 56.821 1.00 40.57 121 SER D CA 1
ATOM 9342 C C . SER D 1 121 ? -27.785 75.664 56.652 1.00 40.12 121 SER D C 1
ATOM 9343 O O . SER D 1 121 ? -27.277 75.083 57.609 1.00 40.07 121 SER D O 1
ATOM 9346 N N . ASP D 1 122 ? -27.870 75.141 55.435 1.00 39.65 122 ASP D N 1
ATOM 9347 C CA . ASP D 1 122 ? -27.266 73.858 55.089 1.00 39.20 122 ASP D CA 1
ATOM 9348 C C . ASP D 1 122 ? -25.928 74.048 54.383 1.00 37.97 122 ASP D C 1
ATOM 9349 O O . ASP D 1 122 ? -25.280 73.070 53.999 1.00 37.86 122 ASP D O 1
ATOM 9354 N N . LYS D 1 123 ? -25.525 75.306 54.213 1.00 36.49 123 LYS D N 1
ATOM 9355 C CA . LYS D 1 123 ? -24.351 75.634 53.414 1.00 35.14 123 LYS D CA 1
ATOM 9356 C C . LYS D 1 123 ? -23.050 75.102 54.010 1.00 34.23 123 LYS D C 1
ATOM 9357 O O . LYS D 1 123 ? -22.725 75.350 55.178 1.00 34.26 123 LYS D O 1
ATOM 9363 N N . SER D 1 124 ? -22.336 74.347 53.183 1.00 32.60 124 SER D N 1
ATOM 9364 C CA . SER D 1 124 ? -20.959 73.946 53.432 1.00 31.10 124 SER D CA 1
ATOM 9365 C C . SER D 1 124 ? -20.032 75.140 53.147 1.00 29.91 124 SER D C 1
ATOM 9366 O O . SER D 1 124 ? -20.247 75.880 52.177 1.00 29.58 124 SER D O 1
ATOM 9369 N N . TRP D 1 125 ? -19.011 75.320 53.990 1.00 28.06 125 TRP D N 1
ATOM 9370 C CA . TRP D 1 125 ? -18.116 76.477 53.904 1.00 25.92 125 TRP D CA 1
ATOM 9371 C C . TRP D 1 125 ? -16.632 76.112 53.822 1.00 25.28 125 TRP D C 1
ATOM 9372 O O . TRP D 1 125 ? -16.155 75.145 54.426 1.00 25.01 125 TRP D O 1
ATOM 9383 N N . THR D 1 126 ? -15.902 76.951 53.111 1.00 24.28 126 THR D N 1
ATOM 9384 C CA . THR D 1 126 ? -14.461 76.839 52.950 1.00 23.38 126 THR D CA 1
ATOM 9385 C C . THR D 1 126 ? -13.809 77.987 53.738 1.00 22.62 126 THR D C 1
ATOM 9386 O O . THR D 1 126 ? -14.444 79.028 53.939 1.00 21.90 126 THR D O 1
ATOM 9390 N N . ALA D 1 127 ? -12.567 77.798 54.207 1.00 21.71 127 ALA D N 1
ATOM 9391 C CA . ALA D 1 127 ? -11.876 78.836 54.981 1.00 21.18 127 ALA D CA 1
ATOM 9392 C C . ALA D 1 127 ? -11.717 80.145 54.202 1.00 21.19 127 ALA D C 1
ATOM 9393 O O . ALA D 1 127 ? -12.034 81.208 54.711 1.00 20.69 127 ALA D O 1
ATOM 9395 N N . GLN D 1 128 ? -11.240 80.061 52.961 1.00 21.96 128 GLN D N 1
ATOM 9396 C CA . GLN D 1 128 ? -11.112 81.236 52.096 1.00 22.71 128 GLN D CA 1
ATOM 9397 C C . GLN D 1 128 ? -12.470 81.900 51.800 1.00 23.02 128 GLN D C 1
ATOM 9398 O O . GLN D 1 128 ? -12.587 83.123 51.746 1.00 23.16 128 GLN D O 1
ATOM 9404 N N . GLU D 1 129 ? -13.492 81.079 51.615 1.00 23.72 129 GLU D N 1
ATOM 9405 C CA . GLU D 1 129 ? -14.856 81.558 51.434 1.00 24.42 129 GLU D CA 1
ATOM 9406 C C . GLU D 1 129 ? -15.311 82.422 52.635 1.00 24.06 129 GLU D C 1
ATOM 9407 O O . GLU D 1 129 ? -15.877 83.518 52.459 1.00 23.57 129 GLU D O 1
ATOM 9413 N N . ILE D 1 130 ? -15.035 81.933 53.847 1.00 23.15 130 ILE D N 1
ATOM 9414 C CA . ILE D 1 130 ? -15.360 82.653 55.078 1.00 21.92 130 ILE D CA 1
ATOM 9415 C C . ILE D 1 130 ? -14.651 83.990 55.133 1.00 21.87 130 ILE D C 1
ATOM 9416 O O . ILE D 1 130 ? -15.269 85.004 55.462 1.00 21.76 130 ILE D O 1
ATOM 9421 N N . VAL D 1 131 ? -13.355 83.987 54.808 1.00 21.92 131 VAL D N 1
ATOM 9422 C CA . VAL D 1 131 ? -12.546 85.207 54.772 1.00 22.05 131 VAL D CA 1
ATOM 9423 C C . VAL D 1 131 ? -13.094 86.209 53.753 1.00 22.74 131 VAL D C 1
ATOM 9424 O O . VAL D 1 131 ? -13.275 87.376 54.078 1.00 22.92 131 VAL D O 1
ATOM 9428 N N . ASP D 1 132 ? -13.358 85.744 52.532 1.00 23.42 132 ASP D N 1
ATOM 9429 C CA . ASP D 1 132 ? -13.999 86.572 51.498 1.00 24.46 132 ASP D CA 1
ATOM 9430 C C . ASP D 1 132 ? -15.344 87.155 51.966 1.00 24.39 132 ASP D C 1
ATOM 9431 O O . ASP D 1 132 ? -15.571 88.355 51.853 1.00 24.88 132 ASP D O 1
ATOM 9436 N N . PHE D 1 133 ? -16.213 86.300 52.497 1.00 24.56 133 PHE D N 1
ATOM 9437 C CA . PHE D 1 133 ? -17.485 86.706 53.104 1.00 25.13 133 PHE D CA 1
ATOM 9438 C C . PHE D 1 133 ? -17.314 87.791 54.181 1.00 25.52 133 PHE D C 1
ATOM 9439 O O . PHE D 1 133 ? -18.119 88.720 54.271 1.00 24.89 133 PHE D O 1
ATOM 9447 N N . SER D 1 134 ? -16.263 87.668 54.992 1.00 26.47 134 SER D N 1
ATOM 9448 C CA . SER D 1 134 ? -15.963 88.657 56.038 1.00 27.12 134 SER D CA 1
ATOM 9449 C C . SER D 1 134 ? -15.652 90.026 55.448 1.00 28.11 134 SER D C 1
ATOM 9450 O O . SER D 1 134 ? -16.175 91.045 55.918 1.00 28.01 134 SER D O 1
ATOM 9453 N N . PHE D 1 135 ? -14.797 90.051 54.425 1.00 28.86 135 PHE D N 1
ATOM 9454 C CA . PHE D 1 135 ? -14.403 91.319 53.820 1.00 30.36 135 PHE D CA 1
ATOM 9455 C C . PHE D 1 135 ? -15.534 91.989 53.045 1.00 30.98 135 PHE D C 1
ATOM 9456 O O . PHE D 1 135 ? -15.596 93.217 52.968 1.00 31.19 135 PHE D O 1
ATOM 9464 N N . ARG D 1 136 ? -16.438 91.166 52.520 1.00 32.20 136 ARG D N 1
ATOM 9465 C CA . ARG D 1 136 ? -17.623 91.627 51.805 1.00 33.57 136 ARG D CA 1
ATOM 9466 C C . ARG D 1 136 ? -18.616 92.293 52.756 1.00 34.02 136 ARG D C 1
ATOM 9467 O O . ARG D 1 136 ? -19.143 93.368 52.455 1.00 34.31 136 ARG D O 1
ATOM 9475 N N . HIS D 1 137 ? -18.849 91.660 53.908 1.00 34.12 137 HIS D N 1
ATOM 9476 C CA . HIS D 1 137 ? -19.957 92.024 54.776 1.00 33.81 137 HIS D CA 1
ATOM 9477 C C . HIS D 1 137 ? -19.567 92.715 56.071 1.00 33.73 137 HIS D C 1
ATOM 9478 O O . HIS D 1 137 ? -20.437 93.254 56.752 1.00 33.34 137 HIS D O 1
ATOM 9485 N N . GLY D 1 138 ? -18.278 92.697 56.419 1.00 33.91 138 GLY D N 1
ATOM 9486 C CA . GLY D 1 138 ? -17.812 93.260 57.691 1.00 33.80 138 GLY D CA 1
ATOM 9487 C C . GLY D 1 138 ? -16.975 94.524 57.578 1.00 34.11 138 GLY D C 1
ATOM 9488 O O . GLY D 1 138 ? -16.538 94.901 56.485 1.00 34.56 138 GLY D O 1
ATOM 9489 N N . VAL D 1 139 ? -16.724 95.166 58.715 1.00 33.82 139 VAL D N 1
ATOM 9490 C CA . VAL D 1 139 ? -15.983 96.429 58.741 1.00 33.72 139 VAL D CA 1
ATOM 9491 C C . VAL D 1 139 ? -14.546 96.220 59.221 1.00 33.30 139 VAL D C 1
ATOM 9492 O O . VAL D 1 139 ? -14.312 95.668 60.308 1.00 33.15 139 VAL D O 1
ATOM 9496 N N . GLN D 1 140 ? -13.589 96.661 58.408 1.00 32.70 140 GLN D N 1
ATOM 9497 C CA . GLN D 1 140 ? -12.190 96.561 58.774 1.00 32.25 140 GLN D CA 1
ATOM 9498 C C . GLN D 1 140 ? -11.715 97.828 59.472 1.00 32.67 140 GLN D C 1
ATOM 9499 O O . GLN D 1 140 ? -11.953 98.942 59.002 1.00 33.28 140 GLN D O 1
ATOM 9505 N N . LYS D 1 141 ? -11.043 97.647 60.604 1.00 32.54 141 LYS D N 1
ATOM 9506 C CA . LYS D 1 141 ? -10.423 98.749 61.314 1.00 32.33 141 LYS D CA 1
ATOM 9507 C C . LYS D 1 141 ? -8.910 98.652 61.177 1.00 31.87 141 LYS D C 1
ATOM 9508 O O . LYS D 1 141 ? -8.392 97.742 60.530 1.00 31.98 141 LYS D O 1
ATOM 9514 N N . GLU D 1 142 ? -8.206 99.608 61.766 1.00 31.22 142 GLU D N 1
ATOM 9515 C CA . GLU D 1 142 ? -6.758 99.575 61.793 1.00 30.52 142 GLU D CA 1
ATOM 9516 C C . GLU D 1 142 ? -6.274 98.522 62.789 1.00 29.55 142 GLU D C 1
ATOM 9517 O O . GLU D 1 142 ? -6.837 98.400 63.872 1.00 28.86 142 GLU D O 1
ATOM 9523 N N . PRO D 1 143 ? -5.239 97.747 62.412 1.00 28.89 143 PRO D N 1
ATOM 9524 C CA . PRO D 1 143 ? -4.528 96.892 63.370 1.00 28.25 143 PRO D CA 1
ATOM 9525 C C . PRO D 1 143 ? -4.183 97.657 64.644 1.00 27.96 143 PRO D C 1
ATOM 9526 O O . PRO D 1 143 ? -3.827 98.827 64.575 1.00 27.65 143 PRO D O 1
ATOM 9530 N N . TRP D 1 144 ? -4.320 96.997 65.792 1.00 27.07 144 TRP D N 1
ATOM 9531 C CA . TRP D 1 144 ? -4.054 97.588 67.102 1.00 26.26 144 TRP D CA 1
ATOM 9532 C C . TRP D 1 144 ? -4.974 98.744 67.484 1.00 26.15 144 TRP D C 1
ATOM 9533 O O . TRP D 1 144 ? -4.688 99.450 68.439 1.00 26.85 144 TRP D O 1
ATOM 9544 N N . HIS D 1 145 ? -6.084 98.924 66.771 1.00 25.97 145 HIS D N 1
ATOM 9545 C CA . HIS D 1 145 ? -7.060 99.977 67.082 1.00 25.96 145 HIS D CA 1
ATOM 9546 C C . HIS D 1 145 ? -7.608 99.884 68.495 1.00 25.92 145 HIS D C 1
ATOM 9547 O O . HIS D 1 145 ? -7.900 100.897 69.131 1.00 25.98 145 HIS D O 1
ATOM 9554 N N . GLY D 1 146 ? -7.776 98.647 68.961 1.00 25.72 146 GLY D N 1
ATOM 9555 C CA . GLY D 1 146 ? -8.450 98.347 70.220 1.00 24.69 146 GLY D CA 1
ATOM 9556 C C . GLY D 1 146 ? -8.856 96.887 70.163 1.00 24.46 146 GLY D C 1
ATOM 9557 O O . GLY D 1 146 ? -8.549 96.176 69.182 1.00 24.25 146 GLY D O 1
ATOM 9558 N N . MET D 1 147 ? -9.533 96.426 71.213 1.00 23.38 147 MET D N 1
ATOM 9559 C CA . MET D 1 147 ? -9.977 95.048 71.261 1.00 21.92 147 MET D CA 1
ATOM 9560 C C . MET D 1 147 ? -11.359 94.978 70.646 1.00 21.92 147 MET D C 1
ATOM 9561 O O . MET D 1 147 ? -12.269 95.725 71.021 1.00 22.10 147 MET D O 1
ATOM 9566 N N . GLU D 1 148 ? -11.506 94.094 69.670 1.00 21.44 148 GLU D N 1
ATOM 9567 C CA . GLU D 1 148 ? -12.832 93.721 69.185 1.00 21.65 148 GLU D CA 1
ATOM 9568 C C . GLU D 1 148 ? -12.797 92.267 68.732 1.00 20.52 148 GLU D C 1
ATOM 9569 O O . GLU D 1 148 ? -12.072 91.909 67.805 1.00 20.79 148 GLU D O 1
ATOM 9575 N N . TYR D 1 149 ? -13.588 91.447 69.407 1.00 19.97 149 TYR D N 1
ATOM 9576 C CA . TYR D 1 149 ? -13.583 90.003 69.236 1.00 19.18 149 TYR D CA 1
ATOM 9577 C C . TYR D 1 149 ? -13.631 89.620 67.756 1.00 18.38 149 TYR D C 1
ATOM 9578 O O . TYR D 1 149 ? -14.564 89.983 67.047 1.00 18.24 149 TYR D O 1
ATOM 9587 N N . SER D 1 150 ? -12.609 88.893 67.320 1.00 17.23 150 SER D N 1
ATOM 9588 C CA . SER D 1 150 ? -12.401 88.560 65.926 1.00 16.79 150 SER D CA 1
ATOM 9589 C C . SER D 1 150 ? -12.395 87.040 65.689 1.00 16.73 150 SER D C 1
ATOM 9590 O O . SER D 1 150 ? -11.492 86.304 66.112 1.00 16.33 150 SER D O 1
ATOM 9593 N N . ASN D 1 151 ? -13.432 86.588 65.008 1.00 16.11 151 ASN D N 1
ATOM 9594 C CA . ASN D 1 151 ? -13.505 85.229 64.532 1.00 15.85 151 ASN D CA 1
ATOM 9595 C C . ASN D 1 151 ? -12.593 85.022 63.320 1.00 15.63 151 ASN D C 1
ATOM 9596 O O . ASN D 1 151 ? -11.927 83.996 63.204 1.00 15.69 151 ASN D O 1
ATOM 9601 N N . THR D 1 152 ? -12.546 86.017 62.437 1.00 15.55 152 THR D N 1
ATOM 9602 C CA . THR D 1 152 ? -11.709 85.955 61.231 1.00 15.47 152 THR D CA 1
ATOM 9603 C C . THR D 1 152 ? -10.212 85.697 61.494 1.00 14.94 152 THR D C 1
ATOM 9604 O O . THR D 1 152 ? -9.573 84.969 60.739 1.00 14.71 152 THR D O 1
ATOM 9608 N N . GLY D 1 153 ? -9.648 86.294 62.544 1.00 14.82 153 GLY D N 1
ATOM 9609 C CA . GLY D 1 153 ? -8.238 86.057 62.870 1.00 14.24 153 GLY D CA 1
ATOM 9610 C C . GLY D 1 153 ? -7.926 84.585 63.127 1.00 14.52 153 GLY D C 1
ATOM 9611 O O . GLY D 1 153 ? -6.835 84.089 62.809 1.00 14.42 153 GLY D O 1
ATOM 9612 N N . TYR D 1 154 ? -8.886 83.887 63.719 1.00 14.09 154 TYR D N 1
ATOM 9613 C CA . TYR D 1 154 ? -8.724 82.473 63.986 1.00 14.72 154 TYR D CA 1
ATOM 9614 C C . TYR D 1 154 ? -8.884 81.604 62.739 1.00 14.71 154 TYR D C 1
ATOM 9615 O O . TYR D 1 154 ? -8.205 80.583 62.611 1.00 15.13 154 TYR D O 1
ATOM 9624 N N . VAL D 1 155 ? -9.749 82.010 61.811 1.00 15.39 155 VAL D N 1
ATOM 9625 C CA . VAL D 1 155 ? -9.823 81.324 60.511 1.00 15.88 155 VAL D CA 1
ATOM 9626 C C . VAL D 1 155 ? -8.463 81.431 59.800 1.00 16.45 155 VAL D C 1
ATOM 9627 O O . VAL D 1 155 ? -7.920 80.429 59.309 1.00 16.98 155 VAL D O 1
ATOM 9631 N N . LEU D 1 156 ? -7.876 82.626 59.835 1.00 16.29 156 LEU D N 1
ATOM 9632 C CA . LEU D 1 156 ? -6.551 82.840 59.248 1.00 16.42 156 LEU D CA 1
ATOM 9633 C C . LEU D 1 156 ? -5.457 82.069 59.973 1.00 16.31 156 LEU D C 1
ATOM 9634 O O . LEU D 1 156 ? -4.523 81.581 59.344 1.00 16.20 156 LEU D O 1
ATOM 9639 N N . ALA D 1 157 ? -5.586 81.938 61.295 1.00 15.63 157 ALA D N 1
ATOM 9640 C CA . ALA D 1 157 ? -4.631 81.152 62.070 1.00 15.21 157 ALA D CA 1
ATOM 9641 C C . ALA D 1 157 ? -4.698 79.676 61.674 1.00 14.84 157 ALA D C 1
ATOM 9642 O O . ALA D 1 157 ? -3.657 79.004 61.546 1.00 14.72 157 ALA D O 1
ATOM 9644 N N . GLY D 1 158 ? -5.914 79.181 61.452 1.00 14.23 158 GLY D N 1
ATOM 9645 C CA . GLY D 1 158 ? -6.105 77.827 60.949 1.00 14.32 158 GLY D CA 1
ATOM 9646 C C . GLY D 1 158 ? -5.497 77.621 59.569 1.00 14.64 158 GLY D C 1
ATOM 9647 O O . GLY D 1 158 ? -4.970 76.541 59.261 1.00 14.01 158 GLY D O 1
ATOM 9648 N N . MET D 1 159 ? -5.587 78.659 58.737 1.00 15.20 159 MET D N 1
ATOM 9649 C CA . MET D 1 159 ? -5.039 78.632 57.378 1.00 15.67 159 MET D CA 1
ATOM 9650 C C . MET D 1 159 ? -3.507 78.552 57.391 1.00 16.04 159 MET D C 1
ATOM 9651 O O . MET D 1 159 ? -2.899 77.880 56.538 1.00 16.18 159 MET D O 1
ATOM 9656 N N . ILE D 1 160 ? -2.889 79.222 58.365 1.00 16.21 160 ILE D N 1
ATOM 9657 C CA . ILE D 1 160 ? -1.439 79.114 58.580 1.00 15.88 160 ILE D CA 1
ATOM 9658 C C . ILE D 1 160 ? -1.059 77.690 59.006 1.00 15.65 160 ILE D C 1
ATOM 9659 O O . ILE D 1 160 ? -0.105 77.117 58.505 1.00 14.75 160 ILE D O 1
ATOM 9664 N N . ILE D 1 161 ? -1.809 77.118 59.944 1.00 15.77 161 ILE D N 1
ATOM 9665 C CA . ILE D 1 161 ? -1.562 75.726 60.345 1.00 15.44 161 ILE D CA 1
ATOM 9666 C C . ILE D 1 161 ? -1.621 74.798 59.112 1.00 16.13 161 ILE D C 1
ATOM 9667 O O . ILE D 1 161 ? -0.709 73.992 58.886 1.00 15.42 161 ILE D O 1
ATOM 9672 N N . ALA D 1 162 ? -2.684 74.944 58.324 1.00 16.06 162 ALA D N 1
ATOM 9673 C CA . ALA D 1 162 ? -2.916 74.100 57.143 1.00 17.51 162 ALA D CA 1
ATOM 9674 C C . ALA D 1 162 ? -1.799 74.226 56.101 1.00 17.28 162 ALA D C 1
ATOM 9675 O O . ALA D 1 162 ? -1.326 73.225 55.591 1.00 17.08 162 ALA D O 1
ATOM 9677 N N . HIS D 1 163 ? -1.375 75.453 55.806 1.00 18.42 163 HIS D N 1
ATOM 9678 C CA . HIS D 1 163 ? -0.280 75.665 54.855 1.00 19.23 163 HIS D CA 1
ATOM 9679 C C . HIS D 1 163 ? 1.064 75.071 55.342 1.00 19.34 163 HIS D C 1
ATOM 9680 O O . HIS D 1 163 ? 1.735 74.338 54.603 1.00 19.05 163 HIS D O 1
ATOM 9687 N N . GLU D 1 164 ? 1.427 75.361 56.592 1.00 18.68 164 GLU D N 1
ATOM 9688 C CA . GLU D 1 164 ? 2.712 74.924 57.145 1.00 18.67 164 GLU D CA 1
ATOM 9689 C C . GLU D 1 164 ? 2.841 73.423 57.279 1.00 18.28 164 GLU D C 1
ATOM 9690 O O . GLU D 1 164 ? 3.913 72.873 57.053 1.00 18.06 164 GLU D O 1
ATOM 9696 N N . THR D 1 165 ? 1.748 72.764 57.649 1.00 18.02 165 THR D N 1
ATOM 9697 C CA . THR D 1 165 ? 1.751 71.308 57.872 1.00 17.95 165 THR D CA 1
ATOM 9698 C C . THR D 1 165 ? 1.398 70.501 56.625 1.00 18.17 165 THR D C 1
ATOM 9699 O O . THR D 1 165 ? 1.549 69.272 56.619 1.00 17.84 165 THR D O 1
ATOM 9703 N N . GLY D 1 166 ? 0.880 71.186 55.604 1.00 18.08 166 GLY D N 1
ATOM 9704 C CA . GLY D 1 166 ? 0.354 70.535 54.389 1.00 18.16 166 GLY D CA 1
ATOM 9705 C C . GLY D 1 166 ? -0.886 69.663 54.596 1.00 18.39 166 GLY D C 1
ATOM 9706 O O . GLY D 1 166 ? -1.278 68.918 53.711 1.00 17.96 166 GLY D O 1
ATOM 9707 N N . LYS D 1 167 ? -1.499 69.729 55.775 1.00 17.85 167 LYS D N 1
ATOM 9708 C CA . LYS D 1 167 ? -2.686 68.933 56.049 1.00 17.10 167 LYS D CA 1
ATOM 9709 C C . LYS D 1 167 ? -3.774 69.849 56.638 1.00 16.61 167 LYS D C 1
ATOM 9710 O O . LYS D 1 167 ? -3.471 70.957 57.057 1.00 16.67 167 LYS D O 1
ATOM 9716 N N . PRO D 1 168 ? -5.040 69.387 56.685 1.00 15.56 168 PRO D N 1
ATOM 9717 C CA . PRO D 1 168 ? -6.033 70.238 57.358 1.00 15.21 168 PRO D CA 1
ATOM 9718 C C . PRO D 1 168 ? -5.658 70.510 58.824 1.00 14.06 168 PRO D C 1
ATOM 9719 O O . PRO D 1 168 ? -5.012 69.679 59.442 1.00 14.22 168 PRO D O 1
ATOM 9723 N N . TYR D 1 169 ? -6.034 71.664 59.375 1.00 14.31 169 TYR D N 1
ATOM 9724 C CA . TYR D 1 169 ? -5.589 72.012 60.746 1.00 13.90 169 TYR D CA 1
ATOM 9725 C C . TYR D 1 169 ? -6.043 70.985 61.781 1.00 14.07 169 TYR D C 1
ATOM 9726 O O . TYR D 1 169 ? -5.422 70.859 62.838 1.00 13.52 169 TYR D O 1
ATOM 9735 N N . SER D 1 170 ? -7.110 70.239 61.465 1.00 14.01 170 SER D N 1
ATOM 9736 C CA . SER D 1 170 ? -7.608 69.169 62.346 1.00 14.38 170 SER D CA 1
ATOM 9737 C C . SER D 1 170 ? -6.526 68.131 62.635 1.00 14.36 170 SER D C 1
ATOM 9738 O O . SER D 1 170 ? -6.430 67.645 63.754 1.00 14.60 170 SER D O 1
ATOM 9741 N N . ASP D 1 171 ? -5.718 67.801 61.620 1.00 14.15 171 ASP D N 1
ATOM 9742 C CA . ASP D 1 171 ? -4.669 66.798 61.750 1.00 14.00 171 ASP D CA 1
ATOM 9743 C C . ASP D 1 171 ? -3.609 67.213 62.784 1.00 13.08 171 ASP D C 1
ATOM 9744 O O . ASP D 1 171 ? -3.182 66.405 63.574 1.00 12.11 171 ASP D O 1
ATOM 9749 N N . HIS D 1 172 ? -3.185 68.474 62.720 1.00 12.66 172 HIS D N 1
ATOM 9750 C CA . HIS D 1 172 ? -2.226 69.070 63.662 1.00 12.49 172 HIS D CA 1
ATOM 9751 C C . HIS D 1 172 ? -2.754 68.986 65.097 1.00 12.21 172 HIS D C 1
ATOM 9752 O O . HIS D 1 172 ? -2.073 68.489 65.994 1.00 11.58 172 HIS D O 1
ATOM 9759 N N . LEU D 1 173 ? -3.991 69.449 65.288 1.00 11.89 173 LEU D N 1
ATOM 9760 C CA . LEU D 1 173 ? -4.694 69.362 66.564 1.00 11.90 173 LEU D CA 1
ATOM 9761 C C . LEU D 1 173 ? -4.757 67.947 67.100 1.00 11.80 173 LEU D C 1
ATOM 9762 O O . LEU D 1 173 ? -4.503 67.727 68.289 1.00 11.85 173 LEU D O 1
ATOM 9767 N N . ARG D 1 174 ? -5.074 66.983 66.220 1.00 10.83 174 ARG D N 1
ATOM 9768 C CA . ARG D 1 174 ? -5.236 65.601 66.628 1.00 10.65 174 ARG D CA 1
ATOM 9769 C C . ARG D 1 174 ? -3.909 64.944 67.049 1.00 10.95 174 ARG D C 1
ATOM 9770 O O . ARG D 1 174 ? -3.830 64.323 68.112 1.00 10.48 174 ARG D O 1
ATOM 9778 N N . SER D 1 175 ? -2.881 65.068 66.209 1.00 10.80 175 SER D N 1
ATOM 9779 C CA . SER D 1 175 ? -1.601 64.395 66.484 1.00 11.57 175 SER D CA 1
ATOM 9780 C C . SER D 1 175 ? -0.752 65.099 67.555 1.00 11.35 175 SER D C 1
ATOM 9781 O O . SER D 1 175 ? 0.038 64.460 68.254 1.00 11.80 175 SER D O 1
ATOM 9784 N N . ARG D 1 176 ? -0.939 66.404 67.697 1.00 11.75 176 ARG D N 1
ATOM 9785 C CA . ARG D 1 176 ? -0.171 67.196 68.655 1.00 11.81 176 ARG D CA 1
ATOM 9786 C C . ARG D 1 176 ? -0.864 67.419 70.007 1.00 12.32 176 ARG D C 1
ATOM 9787 O O . ARG D 1 176 ? -0.198 67.633 71.016 1.00 12.49 176 ARG D O 1
ATOM 9795 N N . ILE D 1 177 ? -2.194 67.366 70.022 1.00 12.05 177 ILE D N 1
ATOM 9796 C CA . ILE D 1 177 ? -2.953 67.623 71.236 1.00 11.72 177 ILE D CA 1
ATOM 9797 C C . ILE D 1 177 ? -3.836 66.441 71.630 1.00 12.37 177 ILE D C 1
ATOM 9798 O O . ILE D 1 177 ? -3.606 65.851 72.686 1.00 13.36 177 ILE D O 1
ATOM 9803 N N . PHE D 1 178 ? -4.834 66.088 70.807 1.00 11.18 178 PHE D N 1
ATOM 9804 C CA . PHE D 1 178 ? -5.846 65.099 71.234 1.00 10.63 178 PHE D CA 1
ATOM 9805 C C . PHE D 1 178 ? -5.254 63.724 71.545 1.00 11.05 178 PHE D C 1
ATOM 9806 O O . PHE D 1 178 ? -5.510 63.165 72.611 1.00 10.84 178 PHE D O 1
ATOM 9814 N N . ALA D 1 179 ? -4.503 63.169 70.586 1.00 11.42 179 ALA D N 1
ATOM 9815 C CA . ALA D 1 179 ? -3.961 61.818 70.706 1.00 11.19 179 ALA D CA 1
ATOM 9816 C C . ALA D 1 179 ? -2.970 61.698 71.871 1.00 10.88 179 ALA D C 1
ATOM 9817 O O . ALA D 1 179 ? -3.143 60.821 72.739 1.00 11.03 179 ALA D O 1
ATOM 9819 N N . PRO D 1 180 ? -1.957 62.596 71.946 1.00 11.11 180 PRO D N 1
ATOM 9820 C CA . PRO D 1 180 ? -1.072 62.512 73.124 1.00 10.71 180 PRO D CA 1
ATOM 9821 C C . PRO D 1 180 ? -1.786 62.562 74.473 1.00 11.32 180 PRO D C 1
ATOM 9822 O O . PRO D 1 180 ? -1.310 61.950 75.431 1.00 11.42 180 PRO D O 1
ATOM 9826 N N . LEU D 1 181 ? -2.926 63.250 74.550 1.00 11.99 181 LEU D N 1
ATOM 9827 C CA . LEU D 1 181 ? -3.646 63.428 75.829 1.00 12.41 181 LEU D CA 1
ATOM 9828 C C . LEU D 1 181 ? -4.795 62.446 76.000 1.00 13.02 181 LEU D C 1
ATOM 9829 O O . LEU D 1 181 ? -5.504 62.474 77.018 1.00 13.70 181 LEU D O 1
ATOM 9834 N N . GLY D 1 182 ? -4.974 61.566 75.013 1.00 12.97 182 GLY D N 1
ATOM 9835 C CA . GLY D 1 182 ? -6.028 60.548 75.061 1.00 12.64 182 GLY D CA 1
ATOM 9836 C C . GLY D 1 182 ? -7.428 61.133 75.094 1.00 12.54 182 GLY D C 1
ATOM 9837 O O . GLY D 1 182 ? -8.325 60.592 75.747 1.00 12.84 182 GLY D O 1
ATOM 9838 N N . MET D 1 183 ? -7.610 62.250 74.393 1.00 12.24 183 MET D N 1
ATOM 9839 C CA . MET D 1 183 ? -8.913 62.837 74.201 1.00 12.22 183 MET D CA 1
ATOM 9840 C C . MET D 1 183 ? -9.616 62.091 73.066 1.00 12.73 183 MET D C 1
ATOM 9841 O O . MET D 1 183 ? -9.427 62.413 71.899 1.00 13.45 183 MET D O 1
ATOM 9846 N N . LYS D 1 184 ? -10.434 61.103 73.391 1.00 13.15 184 LYS D N 1
ATOM 9847 C CA . LYS D 1 184 ? -11.049 60.329 72.304 1.00 14.46 184 LYS D CA 1
ATOM 9848 C C . LYS D 1 184 ? -12.495 60.670 71.974 1.00 13.77 184 LYS D C 1
ATOM 9849 O O . LYS D 1 184 ? -13.091 60.014 71.112 1.00 13.95 184 LYS D O 1
ATOM 9855 N N . ASP D 1 185 ? -13.037 61.691 72.646 1.00 12.24 185 ASP D N 1
ATOM 9856 C CA . ASP D 1 185 ? -14.397 62.192 72.398 1.00 12.05 185 ASP D CA 1
ATOM 9857 C C . ASP D 1 185 ? -14.376 63.619 71.845 1.00 11.11 185 ASP D C 1
ATOM 9858 O O . ASP D 1 185 ? -15.275 64.397 72.109 1.00 10.24 185 ASP D O 1
ATOM 9863 N N . THR D 1 186 ? -13.363 63.939 71.049 1.00 10.30 186 THR D N 1
ATOM 9864 C CA . THR D 1 186 ? -13.117 65.304 70.604 1.00 11.14 186 THR D CA 1
ATOM 9865 C C . THR D 1 186 ? -12.860 65.360 69.100 1.00 10.75 186 THR D C 1
ATOM 9866 O O . THR D 1 186 ? -11.991 64.650 68.585 1.00 11.98 186 THR D O 1
ATOM 9870 N N . TRP D 1 187 ? -13.593 66.224 68.414 1.00 10.81 187 TRP D N 1
ATOM 9871 C CA . TRP D 1 187 ? -13.538 66.314 66.948 1.00 11.15 187 TRP D CA 1
ATOM 9872 C C . TRP D 1 187 ? -13.511 67.747 66.487 1.00 11.15 187 TRP D C 1
ATOM 9873 O O . TRP D 1 187 ? -13.971 68.650 67.197 1.00 11.11 187 TRP D O 1
ATOM 9884 N N . VAL D 1 188 ? -12.940 67.943 65.302 1.00 11.44 188 VAL D N 1
ATOM 9885 C CA . VAL D 1 188 ? -12.909 69.218 64.612 1.00 11.91 188 VAL D CA 1
ATOM 9886 C C . VAL D 1 188 ? -13.948 69.162 63.462 1.00 12.97 188 VAL D C 1
ATOM 9887 O O . VAL D 1 188 ? -13.695 68.549 62.414 1.00 12.77 188 VAL D O 1
ATOM 9891 N N . GLY D 1 189 ? -15.093 69.819 63.672 1.00 12.99 189 GLY D N 1
ATOM 9892 C CA . GLY D 1 189 ? -16.279 69.725 62.800 1.00 13.99 189 GLY D CA 1
ATOM 9893 C C . GLY D 1 189 ? -16.136 70.050 61.315 1.00 14.34 189 GLY D C 1
ATOM 9894 O O . GLY D 1 189 ? -16.835 69.464 60.488 1.00 15.14 189 GLY D O 1
ATOM 9895 N N . THR D 1 190 ? -15.236 70.960 60.967 1.00 14.71 190 THR D N 1
ATOM 9896 C CA . THR D 1 190 ? -14.997 71.308 59.565 1.00 15.43 190 THR D CA 1
ATOM 9897 C C . THR D 1 190 ? -14.408 70.143 58.761 1.00 15.37 190 THR D C 1
ATOM 9898 O O . THR D 1 190 ? -14.751 69.963 57.590 1.00 14.40 190 THR D O 1
ATOM 9902 N N . HIS D 1 191 ? -13.547 69.345 59.400 1.00 15.04 191 HIS D N 1
ATOM 9903 C CA . HIS D 1 191 ? -12.747 68.357 58.671 1.00 15.14 191 HIS D CA 1
ATOM 9904 C C . HIS D 1 191 ? -12.948 66.938 59.127 1.00 14.55 191 HIS D C 1
ATOM 9905 O O . HIS D 1 191 ? -12.333 66.027 58.586 1.00 14.11 191 HIS D O 1
ATOM 9912 N N . GLU D 1 192 ? -13.774 66.750 60.150 1.00 14.83 192 GLU D N 1
ATOM 9913 C CA . GLU D 1 192 ? -13.930 65.438 60.752 1.00 15.21 192 GLU D CA 1
ATOM 9914 C C . GLU D 1 192 ? -15.389 65.130 61.022 1.00 16.03 192 GLU D C 1
ATOM 9915 O O . GLU D 1 192 ? -16.137 65.992 61.441 1.00 15.66 192 GLU D O 1
ATOM 9921 N N . THR D 1 193 ? -15.771 63.878 60.793 1.00 16.79 193 THR D N 1
ATOM 9922 C CA . THR D 1 193 ? -17.106 63.413 61.149 1.00 18.36 193 THR D CA 1
ATOM 9923 C C . THR D 1 193 ? -17.122 63.023 62.607 1.00 18.07 193 THR D C 1
ATOM 9924 O O . THR D 1 193 ? -16.192 62.387 63.088 1.00 19.00 193 THR D O 1
ATOM 9928 N N . PHE D 1 194 ? -18.170 63.428 63.307 1.00 18.67 194 PHE D N 1
ATOM 9929 C CA . PHE D 1 194 ? -18.366 63.066 64.703 1.00 18.67 194 PHE D CA 1
ATOM 9930 C C . PHE D 1 194 ? -19.730 62.378 64.828 1.00 19.41 194 PHE D C 1
ATOM 9931 O O . PHE D 1 194 ? -20.624 62.628 64.000 1.00 20.08 194 PHE D O 1
ATOM 9939 N N . PRO D 1 195 ? -19.888 61.475 65.819 1.00 19.31 195 PRO D N 1
ATOM 9940 C CA . PRO D 1 195 ? -21.162 60.761 65.983 1.00 19.47 195 PRO D CA 1
ATOM 9941 C C . PRO D 1 195 ? -22.288 61.609 66.581 1.00 19.58 195 PRO D C 1
ATOM 9942 O O . PRO D 1 195 ? -22.343 61.810 67.804 1.00 18.79 195 PRO D O 1
ATOM 9946 N N . ILE D 1 196 ? -23.173 62.096 65.698 1.00 20.05 196 ILE D N 1
ATOM 9947 C CA . ILE D 1 196 ? -24.289 62.993 66.047 1.00 20.38 196 ILE D CA 1
ATOM 9948 C C . ILE D 1 196 ? -25.229 62.392 67.099 1.00 20.02 196 ILE D C 1
ATOM 9949 O O . ILE D 1 196 ? -25.792 63.113 67.931 1.00 19.36 196 ILE D O 1
ATOM 9954 N N . GLU D 1 197 ? -25.358 61.072 67.094 1.00 19.95 197 GLU D N 1
ATOM 9955 C CA . GLU D 1 197 ? -26.284 60.418 68.001 1.00 20.62 197 GLU D CA 1
ATOM 9956 C C . GLU D 1 197 ? -25.832 60.519 69.458 1.00 19.72 197 GLU D C 1
ATOM 9957 O O . GLU D 1 197 ? -26.631 60.325 70.364 1.00 19.52 197 GLU D O 1
ATOM 9963 N N . ARG D 1 198 ? -24.562 60.863 69.669 1.00 18.48 198 ARG D N 1
ATOM 9964 C CA . ARG D 1 198 ? -24.026 61.023 71.019 1.00 17.67 198 ARG D CA 1
ATOM 9965 C C . ARG D 1 198 ? -24.014 62.471 71.499 1.00 16.50 198 ARG D C 1
ATOM 9966 O O . ARG D 1 198 ? -23.653 62.764 72.640 1.00 15.94 198 ARG D O 1
ATOM 9974 N N . GLU D 1 199 ? -24.382 63.388 70.625 1.00 15.87 199 GLU D N 1
ATOM 9975 C CA . GLU D 1 199 ? -24.362 64.793 70.991 1.00 15.40 199 GLU D CA 1
ATOM 9976 C C . GLU D 1 199 ? -25.626 65.137 71.775 1.00 15.39 199 GLU D C 1
ATOM 9977 O O . GLU D 1 199 ? -26.747 64.748 71.370 1.00 15.48 199 GLU D O 1
ATOM 9983 N N . ALA D 1 200 ? -25.455 65.835 72.900 1.00 14.09 200 ALA D N 1
ATOM 9984 C CA . ALA D 1 200 ? -26.587 66.442 73.591 1.00 13.82 200 ALA D CA 1
ATOM 9985 C C . ALA D 1 200 ? -27.265 67.405 72.630 1.00 13.83 200 ALA D C 1
ATOM 9986 O O . ALA D 1 200 ? -26.600 68.153 71.896 1.00 13.58 200 ALA D O 1
ATOM 9988 N N . ARG D 1 201 ? -28.590 67.399 72.633 1.00 13.77 201 ARG D N 1
ATOM 9989 C CA . ARG D 1 201 ? -29.333 68.344 71.797 1.00 13.85 201 ARG D CA 1
ATOM 9990 C C . ARG D 1 201 ? -29.090 69.742 72.335 1.00 14.01 201 ARG D C 1
ATOM 9991 O O . ARG D 1 201 ? -28.899 69.906 73.530 1.00 14.49 201 ARG D O 1
ATOM 9999 N N . GLY D 1 202 ? -29.104 70.741 71.458 1.00 14.31 202 GLY D N 1
ATOM 10000 C CA . GLY D 1 202 ? -29.008 72.130 71.874 1.00 15.00 202 GLY D CA 1
ATOM 10001 C C . GLY D 1 202 ? -30.377 72.787 71.821 1.00 15.78 202 GLY D C 1
ATOM 10002 O O . GLY D 1 202 ? -31.170 72.508 70.921 1.00 15.02 202 GLY D O 1
ATOM 10003 N N . TYR D 1 203 ? -30.666 73.638 72.798 1.00 16.08 203 TYR D N 1
ATOM 10004 C CA . TYR D 1 203 ? -31.951 74.340 72.846 1.00 17.20 203 TYR D CA 1
ATOM 10005 C C . TYR D 1 203 ? -31.781 75.835 72.864 1.00 18.05 203 TYR D C 1
ATOM 10006 O O . TYR D 1 203 ? -31.090 76.387 73.729 1.00 18.26 203 TYR D O 1
ATOM 10015 N N . MET D 1 204 ? -32.387 76.479 71.870 1.00 19.04 204 MET D N 1
ATOM 10016 C CA . MET D 1 204 ? -32.508 77.928 71.831 1.00 20.49 204 MET D CA 1
ATOM 10017 C C . MET D 1 204 ? -33.815 78.322 72.504 1.00 21.11 204 MET D C 1
ATOM 10018 O O . MET D 1 204 ? -34.873 77.851 72.104 1.00 20.97 204 MET D O 1
ATOM 10023 N N . HIS D 1 205 ? -33.738 79.194 73.506 1.00 22.53 205 HIS D N 1
ATOM 10024 C CA . HIS D 1 205 ? -34.921 79.620 74.250 1.00 24.22 205 HIS D CA 1
ATOM 10025 C C . HIS D 1 205 ? -35.497 80.877 73.606 1.00 25.96 205 HIS D C 1
ATOM 10026 O O . HIS D 1 205 ? -34.765 81.831 73.309 1.00 25.85 205 HIS D O 1
ATOM 10033 N N . ALA D 1 206 ? -36.807 80.857 73.375 1.00 28.24 206 ALA D N 1
ATOM 10034 C CA . ALA D 1 206 ? -37.489 81.912 72.613 1.00 30.72 206 ALA D CA 1
ATOM 10035 C C . ALA D 1 206 ? -37.786 83.151 73.449 1.00 32.03 206 ALA D C 1
ATOM 10036 O O . ALA D 1 206 ? -38.521 83.078 74.428 1.00 32.87 206 ALA D O 1
ATOM 10038 N N . ALA D 1 207 ? -37.212 84.289 73.056 1.00 33.82 207 ALA D N 1
ATOM 10039 C CA . ALA D 1 207 ? -37.476 85.573 73.720 1.00 34.83 207 ALA D CA 1
ATOM 10040 C C . ALA D 1 207 ? -37.194 86.750 72.791 1.00 35.66 207 ALA D C 1
ATOM 10041 O O . ALA D 1 207 ? -37.416 86.661 71.575 1.00 36.50 207 ALA D O 1
ATOM 10043 N N . ALA D 1 220 ? -37.059 78.854 61.482 1.00 45.76 220 ALA D N 1
ATOM 10044 C CA . ALA D 1 220 ? -37.002 78.167 62.774 1.00 45.56 220 ALA D CA 1
ATOM 10045 C C . ALA D 1 220 ? -38.326 77.502 63.160 1.00 45.37 220 ALA D C 1
ATOM 10046 O O . ALA D 1 220 ? -38.338 76.535 63.926 1.00 45.47 220 ALA D O 1
ATOM 10048 N N . GLY D 1 221 ? -39.433 78.018 62.624 1.00 44.97 221 GLY D N 1
ATOM 10049 C CA . GLY D 1 221 ? -40.769 77.544 62.986 1.00 44.32 221 GLY D CA 1
ATOM 10050 C C . GLY D 1 221 ? -41.206 78.060 64.349 1.00 43.60 221 GLY D C 1
ATOM 10051 O O . GLY D 1 221 ? -40.635 79.029 64.865 1.00 43.86 221 GLY D O 1
ATOM 10052 N N . ASP D 1 222 ? -42.211 77.411 64.935 1.00 42.58 222 ASP D N 1
ATOM 10053 C CA . ASP D 1 222 ? -42.703 77.776 66.271 1.00 41.64 222 ASP D CA 1
ATOM 10054 C C . ASP D 1 222 ? -42.054 76.944 67.393 1.00 40.12 222 ASP D C 1
ATOM 10055 O O . ASP D 1 222 ? -41.943 75.713 67.278 1.00 40.47 222 ASP D O 1
ATOM 10060 N N . PRO D 1 223 ? -41.642 77.608 68.493 1.00 38.25 223 PRO D N 1
ATOM 10061 C CA . PRO D 1 223 ? -41.044 76.868 69.607 1.00 36.44 223 PRO D CA 1
ATOM 10062 C C . PRO D 1 223 ? -42.078 75.998 70.327 1.00 34.61 223 PRO D C 1
ATOM 10063 O O . PRO D 1 223 ? -43.284 76.225 70.188 1.00 34.75 223 PRO D O 1
ATOM 10067 N N . VAL D 1 224 ? -41.605 74.990 71.054 1.00 32.14 224 VAL D N 1
ATOM 10068 C CA . VAL D 1 224 ? -42.456 74.164 71.888 1.00 29.78 224 VAL D CA 1
ATOM 10069 C C . VAL D 1 224 ? -41.897 74.271 73.289 1.00 29.05 224 VAL D C 1
ATOM 10070 O O . VAL D 1 224 ? -40.702 74.067 73.503 1.00 27.88 224 VAL D O 1
ATOM 10074 N N . ASP D 1 225 ? -42.767 74.609 74.233 1.00 27.96 225 ASP D N 1
ATOM 10075 C CA . ASP D 1 225 ? -42.378 74.824 75.625 1.00 27.41 225 ASP D CA 1
ATOM 10076 C C . ASP D 1 225 ? -41.207 75.811 75.751 1.00 26.74 225 ASP D C 1
ATOM 10077 O O . ASP D 1 225 ? -40.309 75.644 76.594 1.00 26.84 225 ASP D O 1
ATOM 10082 N N . GLY D 1 226 ? -41.234 76.837 74.904 1.00 25.35 226 GLY D N 1
ATOM 10083 C CA . GLY D 1 226 ? -40.267 77.921 74.957 1.00 24.48 226 GLY D CA 1
ATOM 10084 C C . GLY D 1 226 ? -38.926 77.675 74.268 1.00 23.70 226 GLY D C 1
ATOM 10085 O O . GLY D 1 226 ? -38.043 78.520 74.355 1.00 23.56 226 GLY D O 1
ATOM 10086 N N . VAL D 1 227 ? -38.766 76.539 73.581 1.00 22.89 227 VAL D N 1
ATOM 10087 C CA . VAL D 1 227 ? -37.471 76.196 72.961 1.00 22.30 227 VAL D CA 1
ATOM 10088 C C . VAL D 1 227 ? -37.588 75.637 71.544 1.00 22.67 227 VAL D C 1
ATOM 10089 O O . VAL D 1 227 ? -38.582 74.992 71.207 1.00 22.53 227 VAL D O 1
ATOM 10093 N N . TRP D 1 228 ? -36.560 75.897 70.731 1.00 22.34 228 TRP D N 1
ATOM 10094 C CA . TRP D 1 228 ? -36.309 75.153 69.500 1.00 22.43 228 TRP D CA 1
ATOM 10095 C C . TRP D 1 228 ? -35.110 74.222 69.708 1.00 21.60 228 TRP D C 1
ATOM 10096 O O . TRP D 1 228 ? -34.183 74.560 70.434 1.00 21.08 228 TRP D O 1
ATOM 10107 N N . ASP D 1 229 ? -35.122 73.063 69.055 1.00 20.63 229 ASP D N 1
ATOM 10108 C CA . ASP D 1 229 ? -33.929 72.239 68.978 1.00 19.82 229 ASP D CA 1
ATOM 10109 C C . ASP D 1 229 ? -33.033 72.812 67.881 1.00 19.43 229 ASP D C 1
ATOM 10110 O O . ASP D 1 229 ? -33.301 72.660 66.688 1.00 18.68 229 ASP D O 1
ATOM 10115 N N . SER D 1 230 ? -31.964 73.471 68.302 1.00 18.70 230 SER D N 1
ATOM 10116 C CA . SER D 1 230 ? -31.080 74.153 67.378 1.00 18.41 230 SER D CA 1
ATOM 10117 C C . SER D 1 230 ? -29.787 73.395 67.089 1.00 18.69 230 SER D C 1
ATOM 10118 O O . SER D 1 230 ? -28.888 73.948 66.443 1.00 18.58 230 SER D O 1
ATOM 10121 N N . THR D 1 231 ? -29.702 72.145 67.546 1.00 18.44 231 THR D N 1
ATOM 10122 C CA . THR D 1 231 ? -28.469 71.350 67.463 1.00 18.81 231 THR D CA 1
ATOM 10123 C C . THR D 1 231 ? -27.826 71.415 66.094 1.00 19.59 231 THR D C 1
ATOM 10124 O O . THR D 1 231 ? -26.625 71.597 65.984 1.00 19.22 231 THR D O 1
ATOM 10128 N N . GLU D 1 232 ? -28.649 71.298 65.056 1.00 21.04 232 GLU D N 1
ATOM 10129 C CA . GLU D 1 232 ? -28.166 71.189 63.695 1.00 22.40 232 GLU D CA 1
ATOM 10130 C C . GLU D 1 232 ? -28.581 72.390 62.844 1.00 23.44 232 GLU D C 1
ATOM 10131 O O . GLU D 1 232 ? -28.697 72.264 61.642 1.00 23.35 232 GLU D O 1
ATOM 10137 N N . TRP D 1 233 ? -28.795 73.555 63.460 1.00 24.23 233 TRP D N 1
ATOM 10138 C CA . TRP D 1 233 ? -29.090 74.770 62.685 1.00 25.04 233 TRP D CA 1
ATOM 10139 C C . TRP D 1 233 ? -27.893 75.256 61.875 1.00 25.52 233 TRP D C 1
ATOM 10140 O O . TRP D 1 233 ? -27.998 75.513 60.677 1.00 25.83 233 TRP D O 1
ATOM 10151 N N . PHE D 1 234 ? -26.759 75.383 62.553 1.00 25.55 234 PHE D N 1
ATOM 10152 C CA . PHE D 1 234 ? -25.576 76.033 61.997 1.00 25.60 234 PHE D CA 1
ATOM 10153 C C . PHE D 1 234 ? -24.510 74.993 61.640 1.00 24.79 234 PHE D C 1
ATOM 10154 O O . PHE D 1 234 ? -24.098 74.213 62.498 1.00 25.17 234 PHE D O 1
ATOM 10162 N N . PRO D 1 235 ? -24.063 74.968 60.370 1.00 24.10 235 PRO D N 1
ATOM 10163 C CA . PRO D 1 235 ? -23.034 74.015 59.953 1.00 22.82 235 PRO D CA 1
ATOM 10164 C C . PRO D 1 235 ? -21.713 74.376 60.605 1.00 21.00 235 PRO D C 1
ATOM 10165 O O . PRO D 1 235 ? -21.342 75.550 60.627 1.00 20.81 235 PRO D O 1
ATOM 10169 N N . LEU D 1 236 ? -21.003 73.383 61.127 1.00 19.30 236 LEU D N 1
ATOM 10170 C CA . LEU D 1 236 ? -19.787 73.665 61.882 1.00 17.89 236 LEU D CA 1
ATOM 10171 C C . LEU D 1 236 ? -18.696 74.260 61.014 1.00 17.76 236 LEU D C 1
ATOM 10172 O O . LEU D 1 236 ? -17.889 75.045 61.498 1.00 17.84 236 LEU D O 1
ATOM 10177 N N . SER D 1 237 ? -18.695 73.917 59.728 1.00 17.52 237 SER D N 1
ATOM 10178 C CA . SER D 1 237 ? -17.767 74.527 58.762 1.00 17.77 237 SER D CA 1
ATOM 10179 C C . SER D 1 237 ? -17.956 76.039 58.590 1.00 17.83 237 SER D C 1
ATOM 10180 O O . SER D 1 237 ? -17.056 76.719 58.112 1.00 18.17 237 SER D O 1
ATOM 10183 N N . GLY D 1 238 ? -19.124 76.561 58.969 1.00 17.69 238 GLY D N 1
ATOM 10184 C CA . GLY D 1 238 ? -19.350 78.011 59.001 1.00 16.86 238 GLY D CA 1
ATOM 10185 C C . GLY D 1 238 ? -18.568 78.691 60.126 1.00 16.64 238 GLY D C 1
ATOM 10186 O O . GLY D 1 238 ? -18.288 79.888 60.057 1.00 17.15 238 GLY D O 1
ATOM 10187 N N . ALA D 1 239 ? -18.207 77.933 61.162 1.00 15.77 239 ALA D N 1
ATOM 10188 C CA . ALA D 1 239 ? -17.378 78.475 62.251 1.00 15.09 239 ALA D CA 1
ATOM 10189 C C . ALA D 1 239 ? -15.885 78.254 61.968 1.00 14.59 239 ALA D C 1
ATOM 10190 O O . ALA D 1 239 ? -15.068 79.121 62.257 1.00 14.87 239 ALA D O 1
ATOM 10192 N N . ASN D 1 240 ? -15.548 77.124 61.354 1.00 13.60 240 ASN D N 1
ATOM 10193 C CA . ASN D 1 240 ? -14.163 76.841 60.962 1.00 13.88 240 ASN D CA 1
ATOM 10194 C C . ASN D 1 240 ? -13.248 76.886 62.210 1.00 13.03 240 ASN D C 1
ATOM 10195 O O . ASN D 1 240 ? -13.694 76.516 63.290 1.00 12.66 240 ASN D O 1
ATOM 10200 N N . ALA D 1 241 ? -11.998 77.326 62.058 1.00 12.64 241 ALA D N 1
ATOM 10201 C CA . ALA D 1 241 ? -11.039 77.436 63.171 1.00 12.08 241 ALA D CA 1
ATOM 10202 C C . ALA D 1 241 ? -11.465 78.403 64.276 1.00 11.89 241 ALA D C 1
ATOM 10203 O O . ALA D 1 241 ? -10.820 78.484 65.324 1.00 12.03 241 ALA D O 1
ATOM 10205 N N . ALA D 1 242 ? -12.529 79.164 64.048 1.00 11.73 242 ALA D N 1
ATOM 10206 C CA . ALA D 1 242 ? -13.044 80.029 65.113 1.00 11.90 242 ALA D CA 1
ATOM 10207 C C . ALA D 1 242 ? -13.980 79.285 66.078 1.00 11.05 242 ALA D C 1
ATOM 10208 O O . ALA D 1 242 ? -14.231 79.747 67.184 1.00 10.44 242 ALA D O 1
ATOM 10210 N N . GLY D 1 243 ? -14.520 78.145 65.673 1.00 11.68 243 GLY D N 1
ATOM 10211 C CA . GLY D 1 243 ? -15.480 77.492 66.583 1.00 11.82 243 GLY D CA 1
ATOM 10212 C C . GLY D 1 243 ? -16.145 76.197 66.189 1.00 12.00 243 GLY D C 1
ATOM 10213 O O . GLY D 1 243 ? -17.326 76.006 66.487 1.00 12.39 243 GLY D O 1
ATOM 10214 N N . ASP D 1 244 ? -15.394 75.276 65.589 1.00 11.68 244 ASP D N 1
ATOM 10215 C CA . ASP D 1 244 ? -16.008 74.063 65.021 1.00 11.78 244 ASP D CA 1
ATOM 10216 C C . ASP D 1 244 ? -15.858 72.770 65.842 1.00 11.89 244 ASP D C 1
ATOM 10217 O O . ASP D 1 244 ? -16.272 71.709 65.383 1.00 11.20 244 ASP D O 1
ATOM 10222 N N . MET D 1 245 ? -15.286 72.856 67.047 1.00 11.51 245 MET D N 1
ATOM 10223 C CA . MET D 1 245 ? -15.002 71.635 67.803 1.00 10.68 245 MET D CA 1
ATOM 10224 C C . MET D 1 245 ? -16.174 71.062 68.593 1.00 10.09 245 MET D C 1
ATOM 10225 O O . MET D 1 245 ? -17.049 71.780 69.089 1.00 9.89 245 MET D O 1
ATOM 10230 N N . VAL D 1 246 ? -16.158 69.748 68.704 1.00 9.87 246 VAL D N 1
ATOM 10231 C CA . VAL D 1 246 ? -17.126 68.992 69.464 1.00 9.54 246 VAL D CA 1
ATOM 10232 C C . VAL D 1 246 ? -16.339 68.229 70.517 1.00 9.23 246 VAL D C 1
ATOM 10233 O O . VAL D 1 246 ? -15.303 67.661 70.195 1.00 8.68 246 VAL D O 1
ATOM 10237 N N . SER D 1 247 ? -16.809 68.220 71.763 1.00 8.90 247 SER D N 1
ATOM 10238 C CA . SER D 1 247 ? -16.049 67.567 72.829 1.00 9.44 247 SER D CA 1
ATOM 10239 C C . SER D 1 247 ? -16.938 67.275 74.031 1.00 9.95 247 SER D C 1
ATOM 10240 O O . SER D 1 247 ? -18.168 67.464 73.974 1.00 10.37 247 SER D O 1
ATOM 10243 N N . THR D 1 248 ? -16.318 66.796 75.110 1.00 9.99 248 THR D N 1
ATOM 10244 C CA . THR D 1 248 ? -16.991 66.548 76.372 1.00 9.49 248 THR D CA 1
ATOM 10245 C C . THR D 1 248 ? -16.256 67.394 77.425 1.00 9.43 248 THR D C 1
ATOM 10246 O O . THR D 1 248 ? -15.052 67.646 77.295 1.00 9.30 248 THR D O 1
ATOM 10250 N N . PRO D 1 249 ? -16.965 67.820 78.484 1.00 9.33 249 PRO D N 1
ATOM 10251 C CA . PRO D 1 249 ? -16.236 68.460 79.584 1.00 8.81 249 PRO D CA 1
ATOM 10252 C C . PRO D 1 249 ? -15.061 67.599 80.085 1.00 9.11 249 PRO D C 1
ATOM 10253 O O . PRO D 1 249 ? -13.989 68.146 80.371 1.00 8.73 249 PRO D O 1
ATOM 10257 N N . ARG D 1 250 ? -15.253 66.283 80.190 1.00 9.16 250 ARG D N 1
ATOM 10258 C CA . ARG D 1 250 ? -14.138 65.370 80.503 1.00 10.27 250 ARG D CA 1
ATOM 10259 C C . ARG D 1 250 ? -12.876 65.607 79.622 1.00 10.96 250 ARG D C 1
ATOM 10260 O O . ARG D 1 250 ? -11.766 65.766 80.150 1.00 11.00 250 ARG D O 1
ATOM 10268 N N . ASP D 1 251 ? -13.035 65.604 78.298 1.00 10.78 251 ASP D N 1
ATOM 10269 C CA . ASP D 1 251 ? -11.879 65.742 77.407 1.00 11.11 251 ASP D CA 1
ATOM 10270 C C . ASP D 1 251 ? -11.255 67.127 77.528 1.00 11.51 251 ASP D C 1
ATOM 10271 O O . ASP D 1 251 ? -10.038 67.268 77.439 1.00 11.67 251 ASP D O 1
ATOM 10276 N N . ILE D 1 252 ? -12.097 68.148 77.695 1.00 11.25 252 ILE D N 1
ATOM 10277 C CA . ILE D 1 252 ? -11.632 69.535 77.808 1.00 10.81 252 ILE D CA 1
ATOM 10278 C C . ILE D 1 252 ? -10.720 69.718 79.022 1.00 11.15 252 ILE D C 1
ATOM 10279 O O . ILE D 1 252 ? -9.726 70.432 78.950 1.00 10.87 252 ILE D O 1
ATOM 10284 N N . VAL D 1 253 ? -11.054 69.054 80.129 1.00 11.58 253 VAL D N 1
ATOM 10285 C CA . VAL D 1 253 ? -10.257 69.143 81.346 1.00 11.86 253 VAL D CA 1
ATOM 10286 C C . VAL D 1 253 ? -8.923 68.410 81.186 1.00 12.33 253 VAL D C 1
ATOM 10287 O O . VAL D 1 253 ? -7.902 68.834 81.738 1.00 12.39 253 VAL D O 1
ATOM 10291 N N . LYS D 1 254 ? -8.917 67.330 80.405 1.00 11.78 254 LYS D N 1
ATOM 10292 C CA . LYS D 1 254 ? -7.643 66.708 80.022 1.00 11.12 254 LYS D CA 1
ATOM 10293 C C . LYS D 1 254 ? -6.728 67.712 79.317 1.00 10.78 254 LYS D C 1
ATOM 10294 O O . LYS D 1 254 ? -5.530 67.739 79.566 1.00 10.38 254 LYS D O 1
ATOM 10300 N N . PHE D 1 255 ? -7.296 68.513 78.416 1.00 10.05 255 PHE D N 1
ATOM 10301 C CA . PHE D 1 255 ? -6.548 69.559 77.731 1.00 9.81 255 PHE D CA 1
ATOM 10302 C C . PHE D 1 255 ? -6.062 70.679 78.656 1.00 9.96 255 PHE D C 1
ATOM 10303 O O . PHE D 1 255 ? -4.892 71.054 78.599 1.00 10.23 255 PHE D O 1
ATOM 10311 N N . LEU D 1 256 ? -6.951 71.195 79.501 1.00 9.94 256 LEU D N 1
ATOM 10312 C CA . LEU D 1 256 ? -6.615 72.283 80.414 1.00 11.30 256 LEU D CA 1
ATOM 10313 C C . LEU D 1 256 ? -5.496 71.913 81.366 1.00 12.27 256 LEU D C 1
ATOM 10314 O O . LEU D 1 256 ? -4.568 72.686 81.547 1.00 13.25 256 LEU D O 1
ATOM 10319 N N . ASN D 1 257 ? -5.587 70.729 81.964 1.00 13.05 257 ASN D N 1
ATOM 10320 C CA . ASN D 1 257 ? -4.554 70.249 82.873 1.00 13.33 257 ASN D CA 1
ATOM 10321 C C . ASN D 1 257 ? -3.180 70.182 82.201 1.00 13.14 257 ASN D C 1
ATOM 10322 O O . ASN D 1 257 ? -2.191 70.710 82.729 1.00 13.17 257 ASN D O 1
ATOM 10327 N N . ALA D 1 258 ? -3.131 69.567 81.022 1.00 12.82 258 ALA D N 1
ATOM 10328 C CA . ALA D 1 258 ? -1.890 69.456 80.250 1.00 12.46 258 ALA D CA 1
ATOM 10329 C C . ALA D 1 258 ? -1.336 70.810 79.836 1.00 12.38 258 ALA D C 1
ATOM 10330 O O . ALA D 1 258 ? -0.121 71.057 79.895 1.00 12.00 258 ALA D O 1
ATOM 10332 N N . LEU D 1 259 ? -2.222 71.683 79.399 1.00 11.98 259 LEU D N 1
ATOM 10333 C CA . LEU D 1 259 ? -1.789 72.988 78.954 1.00 12.44 259 LEU D CA 1
ATOM 10334 C C . LEU D 1 259 ? -1.147 73.739 80.112 1.00 12.59 259 LEU D C 1
ATOM 10335 O O . LEU D 1 259 ? -0.024 74.222 79.988 1.00 12.27 259 LEU D O 1
ATOM 10340 N N . PHE D 1 260 ? -1.862 73.854 81.233 1.00 13.74 260 PHE D N 1
ATOM 10341 C CA . PHE D 1 260 ? -1.378 74.714 82.317 1.00 14.36 260 PHE D CA 1
ATOM 10342 C C . PHE D 1 260 ? -0.257 74.072 83.131 1.00 15.23 260 PHE D C 1
ATOM 10343 O O . PHE D 1 260 ? 0.456 74.770 83.861 1.00 15.30 260 PHE D O 1
ATOM 10351 N N . ASP D 1 261 ? -0.104 72.752 82.980 1.00 15.99 261 ASP D N 1
ATOM 10352 C CA . ASP D 1 261 ? 0.963 71.978 83.631 1.00 17.67 261 ASP D CA 1
ATOM 10353 C C . ASP D 1 261 ? 2.272 71.970 82.834 1.00 16.98 261 ASP D C 1
ATOM 10354 O O . ASP D 1 261 ? 3.232 71.353 83.254 1.00 17.37 261 ASP D O 1
ATOM 10359 N N . GLY D 1 262 ? 2.302 72.656 81.694 1.00 17.20 262 GLY D N 1
ATOM 10360 C CA . GLY D 1 262 ? 3.497 72.704 80.847 1.00 16.66 262 GLY D CA 1
ATOM 10361 C C . GLY D 1 262 ? 3.749 71.485 79.972 1.00 16.75 262 GLY D C 1
ATOM 10362 O O . GLY D 1 262 ? 4.860 71.291 79.475 1.00 16.58 262 GLY D O 1
ATOM 10363 N N . ARG D 1 263 ? 2.725 70.664 79.762 1.00 15.97 263 ARG D N 1
ATOM 10364 C CA . ARG D 1 263 ? 2.895 69.442 78.967 1.00 15.80 263 ARG D CA 1
ATOM 10365 C C . ARG D 1 263 ? 2.604 69.591 77.467 1.00 15.05 263 ARG D C 1
ATOM 10366 O O . ARG D 1 263 ? 2.809 68.656 76.706 1.00 14.98 263 ARG D O 1
ATOM 10374 N N . ILE D 1 264 ? 2.149 70.765 77.038 1.00 15.02 264 ILE D N 1
ATOM 10375 C CA . ILE D 1 264 ? 1.894 71.008 75.617 1.00 14.72 264 ILE D CA 1
ATOM 10376 C C . ILE D 1 264 ? 2.827 72.081 75.063 1.00 15.03 264 ILE D C 1
ATOM 10377 O O . ILE D 1 264 ? 3.614 71.814 74.156 1.00 15.22 264 ILE D O 1
ATOM 10382 N N . LEU D 1 265 ? 2.725 73.290 75.616 1.00 14.71 265 LEU D N 1
ATOM 10383 C CA . LEU D 1 265 ? 3.530 74.416 75.174 1.00 14.76 265 LEU D CA 1
ATOM 10384 C C . LEU D 1 265 ? 4.654 74.697 76.171 1.00 14.81 265 LEU D C 1
ATOM 10385 O O . LEU D 1 265 ? 4.495 74.472 77.372 1.00 14.80 265 LEU D O 1
ATOM 10390 N N . ASP D 1 266 ? 5.787 75.182 75.670 1.00 15.54 266 ASP D N 1
ATOM 10391 C CA . ASP D 1 266 ? 6.875 75.620 76.554 1.00 15.40 266 ASP D CA 1
ATOM 10392 C C . ASP D 1 266 ? 6.479 76.891 77.312 1.00 15.79 266 ASP D C 1
ATOM 10393 O O . ASP D 1 266 ? 5.371 77.406 77.142 1.00 15.71 266 ASP D O 1
ATOM 10398 N N . GLN D 1 267 ? 7.368 77.370 78.172 1.00 16.02 267 GLN D N 1
ATOM 10399 C CA . GLN D 1 267 ? 7.022 78.452 79.094 1.00 16.19 267 GLN D CA 1
ATOM 10400 C C . GLN D 1 267 ? 6.714 79.735 78.344 1.00 15.77 267 GLN D C 1
ATOM 10401 O O . GLN D 1 267 ? 5.684 80.367 78.599 1.00 16.26 267 GLN D O 1
ATOM 10407 N N . LYS D 1 268 ? 7.593 80.107 77.409 1.00 15.05 268 LYS D N 1
ATOM 10408 C CA . LYS D 1 268 ? 7.373 81.288 76.592 1.00 15.39 268 LYS D CA 1
ATOM 10409 C C . LYS D 1 268 ? 6.018 81.279 75.887 1.00 15.11 268 LYS D C 1
ATOM 10410 O O . LYS D 1 268 ? 5.276 82.245 75.971 1.00 15.16 268 LYS D O 1
ATOM 10416 N N . ARG D 1 269 ? 5.708 80.195 75.184 1.00 14.84 269 ARG D N 1
ATOM 10417 C CA . ARG D 1 269 ? 4.454 80.124 74.435 1.00 14.87 269 ARG D CA 1
ATOM 10418 C C . ARG D 1 269 ? 3.250 80.112 75.348 1.00 14.25 269 ARG D C 1
ATOM 10419 O O . ARG D 1 269 ? 2.261 80.756 75.056 1.00 15.88 269 ARG D O 1
ATOM 10427 N N . LEU D 1 270 ? 3.345 79.404 76.463 1.00 14.22 270 LEU D N 1
ATOM 10428 C CA . LEU D 1 270 ? 2.287 79.422 77.471 1.00 14.20 270 LEU D CA 1
ATOM 10429 C C . LEU D 1 270 ? 2.110 80.832 78.040 1.00 13.96 270 LEU D C 1
ATOM 10430 O O . LEU D 1 270 ? 0.986 81.294 78.192 1.00 13.59 270 LEU D O 1
ATOM 10435 N N . TRP D 1 271 ? 3.222 81.519 78.312 1.00 14.20 271 TRP D N 1
ATOM 10436 C CA . TRP D 1 271 ? 3.183 82.938 78.702 1.00 14.10 271 TRP D CA 1
ATOM 10437 C C . TRP D 1 271 ? 2.502 83.825 77.656 1.00 14.78 271 TRP D C 1
ATOM 10438 O O . TRP D 1 271 ? 1.658 84.649 77.999 1.00 15.05 271 TRP D O 1
ATOM 10449 N N . GLU D 1 272 ? 2.865 83.663 76.384 1.00 15.08 272 GLU D N 1
ATOM 10450 C CA . GLU D 1 272 ? 2.186 84.394 75.303 1.00 15.87 272 GLU D CA 1
ATOM 10451 C C . GLU D 1 272 ? 0.686 84.174 75.349 1.00 15.74 272 GLU D C 1
ATOM 10452 O O . GLU D 1 272 ? -0.108 85.116 75.243 1.00 16.40 272 GLU D O 1
ATOM 10458 N N . MET D 1 273 ? 0.298 82.919 75.533 1.00 15.97 273 MET D N 1
ATOM 10459 C CA . MET D 1 273 ? -1.111 82.547 75.564 1.00 16.33 273 MET D CA 1
ATOM 10460 C C . MET D 1 273 ? -1.886 83.141 76.752 1.00 16.24 273 MET D C 1
ATOM 10461 O O . MET D 1 273 ? -2.966 83.711 76.571 1.00 15.82 273 MET D O 1
ATOM 10466 N N . LYS D 1 274 ? -1.320 83.018 77.957 1.00 16.42 274 LYS D N 1
ATOM 10467 C CA . LYS D 1 274 ? -2.040 83.328 79.186 1.00 16.77 274 LYS D CA 1
ATOM 10468 C C . LYS D 1 274 ? -1.641 84.601 79.943 1.00 17.34 274 LYS D C 1
ATOM 10469 O O . LYS D 1 274 ? -2.410 85.066 80.779 1.00 18.33 274 LYS D O 1
ATOM 10475 N N . ASP D 1 275 ? -0.451 85.145 79.696 1.00 17.19 275 ASP D N 1
ATOM 10476 C CA . ASP D 1 275 ? 0.052 86.277 80.513 1.00 16.74 275 ASP D CA 1
ATOM 10477 C C . ASP D 1 275 ? 0.376 87.548 79.714 1.00 16.49 275 ASP D C 1
ATOM 10478 O O . ASP D 1 275 ? 0.406 88.656 80.258 1.00 16.57 275 ASP D O 1
ATOM 10483 N N . ASN D 1 276 ? 0.633 87.394 78.424 1.00 16.47 276 ASN D N 1
ATOM 10484 C CA . ASN D 1 276 ? 0.793 88.547 77.564 1.00 15.96 276 ASN D CA 1
ATOM 10485 C C . ASN D 1 276 ? -0.577 89.111 77.157 1.00 15.98 276 ASN D C 1
ATOM 10486 O O . ASN D 1 276 ? -1.027 88.941 76.016 1.00 15.53 276 ASN D O 1
ATOM 10491 N N . ILE D 1 277 ? -1.207 89.802 78.117 1.00 16.02 277 ILE D N 1
ATOM 10492 C CA . ILE D 1 277 ? -2.615 90.182 78.057 1.00 16.14 277 ILE D CA 1
ATOM 10493 C C . ILE D 1 277 ? -2.856 91.689 77.907 1.00 16.58 277 ILE D C 1
ATOM 10494 O O . ILE D 1 277 ? -1.956 92.508 78.122 1.00 16.01 277 ILE D O 1
ATOM 10499 N N . LYS D 1 278 ? -4.079 92.011 77.487 1.00 16.66 278 LYS D N 1
ATOM 10500 C CA . LYS D 1 278 ? -4.592 93.357 77.356 1.00 17.20 278 LYS D CA 1
ATOM 10501 C C . LYS D 1 278 ? -6.076 93.208 77.652 1.00 16.99 278 LYS D C 1
ATOM 10502 O O . LYS D 1 278 ? -6.587 92.083 77.605 1.00 16.76 278 LYS D O 1
ATOM 10508 N N . PRO D 1 279 ? -6.764 94.318 78.007 1.00 16.29 279 PRO D N 1
ATOM 10509 C CA . PRO D 1 279 ? -8.208 94.283 78.251 1.00 16.19 279 PRO D CA 1
ATOM 10510 C C . PRO D 1 279 ? -9.030 93.738 77.083 1.00 16.22 279 PRO D C 1
ATOM 10511 O O . PRO D 1 279 ? -8.624 93.844 75.912 1.00 15.96 279 PRO D O 1
ATOM 10515 N N . ALA D 1 280 ? -10.164 93.130 77.415 1.00 15.89 280 ALA D N 1
ATOM 10516 C CA . ALA D 1 280 ? -11.010 92.489 76.418 1.00 16.66 280 ALA D CA 1
ATOM 10517 C C . ALA D 1 280 ? -12.464 92.466 76.834 1.00 16.82 280 ALA D C 1
ATOM 10518 O O . ALA D 1 280 ? -12.783 92.311 78.025 1.00 16.91 280 ALA D O 1
ATOM 10520 N N . PHE D 1 281 ? -13.327 92.579 75.826 1.00 17.59 281 PHE D N 1
ATOM 10521 C CA . PHE D 1 281 ? -14.774 92.557 75.982 1.00 18.06 281 PHE D CA 1
ATOM 10522 C C . PHE D 1 281 ? -15.369 91.423 75.173 1.00 18.96 281 PHE D C 1
ATOM 10523 O O . PHE D 1 281 ? -15.058 91.263 73.990 1.00 19.31 281 PHE D O 1
ATOM 10531 N N . PHE D 1 282 ? -16.223 90.637 75.818 1.00 20.28 282 PHE D N 1
ATOM 10532 C CA . PHE D 1 282 ? -17.168 89.776 75.100 1.00 21.48 282 PHE D CA 1
ATOM 10533 C C . PHE D 1 282 ? -18.529 89.841 75.783 1.00 21.66 282 PHE D C 1
ATOM 10534 O O . PHE D 1 282 ? -18.625 89.579 76.989 1.00 21.08 282 PHE D O 1
ATOM 10542 N N . PRO D 1 283 ? -19.587 90.184 75.020 1.00 22.40 283 PRO D N 1
ATOM 10543 C CA . PRO D 1 283 ? -20.903 90.320 75.648 1.00 23.49 283 PRO D CA 1
ATOM 10544 C C . PRO D 1 283 ? -21.561 88.955 75.881 1.00 24.33 283 PRO D C 1
ATOM 10545 O O . PRO D 1 283 ? -21.242 87.998 75.177 1.00 25.38 283 PRO D O 1
ATOM 10549 N N . GLY D 1 284 ? -22.380 88.805 76.914 1.00 25.12 284 GLY D N 1
ATOM 10550 C CA . GLY D 1 284 ? -22.304 89.589 78.135 1.00 25.24 284 GLY D CA 1
ATOM 10551 C C . GLY D 1 284 ? -21.702 88.633 79.161 1.00 25.23 284 GLY D C 1
ATOM 10552 O O . GLY D 1 284 ? -22.341 88.286 80.176 1.00 25.83 284 GLY D O 1
ATOM 10553 N N . SER D 1 285 ? -20.476 88.198 78.846 1.00 23.99 285 SER D N 1
ATOM 10554 C CA . SER D 1 285 ? -19.636 87.322 79.645 1.00 22.36 285 SER D CA 1
ATOM 10555 C C . SER D 1 285 ? -19.014 88.053 80.823 1.00 21.34 285 SER D C 1
ATOM 10556 O O . SER D 1 285 ? -19.328 89.210 81.051 1.00 21.32 285 SER D O 1
ATOM 10559 N N . ASN D 1 286 ? -18.141 87.349 81.553 1.00 19.73 286 ASN D N 1
ATOM 10560 C CA . ASN D 1 286 ? -17.336 87.894 82.653 1.00 18.60 286 ASN D CA 1
ATOM 10561 C C . ASN D 1 286 ? -15.905 88.225 82.215 1.00 17.53 286 ASN D C 1
ATOM 10562 O O . ASN D 1 286 ? -14.987 88.312 83.056 1.00 16.44 286 ASN D O 1
ATOM 10567 N N . THR D 1 287 ? -15.711 88.401 80.903 1.00 16.42 287 THR D N 1
ATOM 10568 C CA . THR D 1 287 ? -14.386 88.645 80.337 1.00 15.82 287 THR D CA 1
ATOM 10569 C C . THR D 1 287 ? -13.897 90.052 80.664 1.00 15.38 287 THR D C 1
ATOM 10570 O O . THR D 1 287 ? -14.651 91.030 80.544 1.00 15.36 287 THR D O 1
ATOM 10574 N N . VAL D 1 288 ? -12.632 90.141 81.067 1.00 14.19 288 VAL D N 1
ATOM 10575 C CA . VAL D 1 288 ? -11.980 91.419 81.349 1.00 13.51 288 VAL D CA 1
ATOM 10576 C C . VAL D 1 288 ? -10.692 91.602 80.561 1.00 13.07 288 VAL D C 1
ATOM 10577 O O . VAL D 1 288 ? -10.236 92.712 80.412 1.00 12.83 288 VAL D O 1
ATOM 10581 N N . ALA D 1 289 ? -10.135 90.510 80.037 1.00 13.02 289 ALA D N 1
ATOM 10582 C CA . ALA D 1 289 ? -8.812 90.530 79.395 1.00 13.32 289 ALA D CA 1
ATOM 10583 C C . ALA D 1 289 ? -8.588 89.292 78.520 1.00 13.80 289 ALA D C 1
ATOM 10584 O O . ALA D 1 289 ? -9.290 88.293 78.665 1.00 14.22 289 ALA D O 1
ATOM 10586 N N . ASN D 1 290 ? -7.634 89.380 77.594 1.00 14.35 290 ASN D N 1
ATOM 10587 C CA . ASN D 1 290 ? -7.222 88.234 76.776 1.00 14.74 290 ASN D CA 1
ATOM 10588 C C . ASN D 1 290 ? -5.734 88.224 76.478 1.00 15.07 290 ASN D C 1
ATOM 10589 O O . ASN D 1 290 ? -5.100 89.281 76.384 1.00 14.65 290 ASN D O 1
ATOM 10594 N N . GLY D 1 291 ? -5.196 87.013 76.363 1.00 15.07 291 GLY D N 1
ATOM 10595 C CA . GLY D 1 291 ? -3.826 86.785 75.905 1.00 15.87 291 GLY D CA 1
ATOM 10596 C C . GLY D 1 291 ? -3.803 86.447 74.427 1.00 15.23 291 GLY D C 1
ATOM 10597 O O . GLY D 1 291 ? -4.297 87.222 73.608 1.00 17.06 291 GLY D O 1
ATOM 10598 N N . HIS D 1 292 ? -3.208 85.312 74.082 1.00 14.32 292 HIS D N 1
ATOM 10599 C CA . HIS D 1 292 ? -3.127 84.850 72.681 1.00 14.25 292 HIS D CA 1
ATOM 10600 C C . HIS D 1 292 ? -3.681 83.419 72.580 1.00 13.61 292 HIS D C 1
ATOM 10601 O O . HIS D 1 292 ? -2.940 82.458 72.358 1.00 12.98 292 HIS D O 1
ATOM 10608 N N . GLY D 1 293 ? -4.987 83.301 72.804 1.00 13.23 293 GLY D N 1
ATOM 10609 C CA . GLY D 1 293 ? -5.660 82.005 72.849 1.00 13.30 293 GLY D CA 1
ATOM 10610 C C . GLY D 1 293 ? -6.495 81.755 74.104 1.00 13.11 293 GLY D C 1
ATOM 10611 O O . GLY D 1 293 ? -7.230 80.782 74.169 1.00 13.79 293 GLY D O 1
ATOM 10612 N N . LEU D 1 294 ? -6.372 82.616 75.109 1.00 13.57 294 LEU D N 1
ATOM 10613 C CA . LEU D 1 294 ? -7.160 82.487 76.337 1.00 13.50 294 LEU D CA 1
ATOM 10614 C C . LEU D 1 294 ? -7.791 83.794 76.752 1.00 14.39 294 LEU D C 1
ATOM 10615 O O . LEU D 1 294 ? -7.171 84.855 76.620 1.00 15.06 294 LEU D O 1
ATOM 10620 N N . LEU D 1 295 ? -9.007 83.708 77.284 1.00 14.82 295 LEU D N 1
ATOM 10621 C CA . LEU D 1 295 ? -9.672 84.850 77.897 1.00 15.49 295 LEU D CA 1
ATOM 10622 C C . LEU D 1 295 ? -9.470 84.816 79.404 1.00 16.04 295 LEU D C 1
ATOM 10623 O O . LEU D 1 295 ? -9.327 83.739 79.998 1.00 16.32 295 LEU D O 1
ATOM 10628 N N . LEU D 1 296 ? -9.447 85.998 80.018 1.00 15.58 296 LEU D N 1
ATOM 10629 C CA . LEU D 1 296 ? -9.421 86.095 81.465 1.00 16.07 296 LEU D CA 1
ATOM 10630 C C . LEU D 1 296 ? -10.821 86.483 81.937 1.00 15.53 296 LEU D C 1
ATOM 10631 O O . LEU D 1 296 ? -11.303 87.555 81.624 1.00 15.02 296 LEU D O 1
ATOM 10636 N N . MET D 1 297 ? -11.483 85.586 82.661 1.00 15.08 297 MET D N 1
ATOM 10637 C CA . MET D 1 297 ? -12.873 85.789 83.031 1.00 15.70 297 MET D CA 1
ATOM 10638 C C . MET D 1 297 ? -13.024 85.808 84.549 1.00 16.53 297 MET D C 1
ATOM 10639 O O . MET D 1 297 ? -12.539 84.897 85.222 1.00 16.43 297 MET D O 1
ATOM 10644 N N . ARG D 1 298 ? -13.694 86.834 85.082 1.00 16.75 298 ARG D N 1
ATOM 10645 C CA . ARG D 1 298 ? -13.745 87.033 86.546 1.00 18.13 298 ARG D CA 1
ATOM 10646 C C . ARG D 1 298 ? -14.981 86.455 87.205 1.00 18.12 298 ARG D C 1
ATOM 10647 O O . ARG D 1 298 ? -16.108 86.669 86.740 1.00 18.67 298 ARG D O 1
ATOM 10655 N N . TYR D 1 299 ? -14.764 85.744 88.304 1.00 18.24 299 TYR D N 1
ATOM 10656 C CA . TYR D 1 299 ? -15.859 85.176 89.086 1.00 18.74 299 TYR D CA 1
ATOM 10657 C C . TYR D 1 299 ? -15.730 85.549 90.559 1.00 18.90 299 TYR D C 1
ATOM 10658 O O . TYR D 1 299 ? -15.196 84.783 91.352 1.00 19.18 299 TYR D O 1
ATOM 10667 N N . GLY D 1 300 ? -16.224 86.730 90.919 1.00 20.10 300 GLY D N 1
ATOM 10668 C CA . GLY D 1 300 ? -16.060 87.241 92.295 1.00 21.78 300 GLY D CA 1
ATOM 10669 C C . GLY D 1 300 ? -14.578 87.360 92.624 1.00 22.49 300 GLY D C 1
ATOM 10670 O O . GLY D 1 300 ? -13.843 88.056 91.920 1.00 22.89 300 GLY D O 1
ATOM 10671 N N . SER D 1 301 ? -14.134 86.672 93.671 1.00 23.24 301 SER D N 1
ATOM 10672 C CA . SER D 1 301 ? -12.699 86.614 94.013 1.00 24.41 301 SER D CA 1
ATOM 10673 C C . SER D 1 301 ? -11.888 85.555 93.235 1.00 24.56 301 SER D C 1
ATOM 10674 O O . SER D 1 301 ? -10.687 85.402 93.464 1.00 24.85 301 SER D O 1
ATOM 10677 N N . SER D 1 302 ? -12.539 84.822 92.329 1.00 23.98 302 SER D N 1
ATOM 10678 C CA . SER D 1 302 ? -11.839 83.862 91.478 1.00 23.30 302 SER D CA 1
ATOM 10679 C C . SER D 1 302 ? -11.708 84.388 90.049 1.00 22.73 302 SER D C 1
ATOM 10680 O O . SER D 1 302 ? -12.473 85.260 89.628 1.00 22.29 302 SER D O 1
ATOM 10683 N N . GLU D 1 303 ? -10.728 83.850 89.321 1.00 21.96 303 GLU D N 1
ATOM 10684 C CA . GLU D 1 303 ? -10.524 84.173 87.915 1.00 22.04 303 GLU D CA 1
ATOM 10685 C C . GLU D 1 303 ? -10.263 82.921 87.102 1.00 20.44 303 GLU D C 1
ATOM 10686 O O . GLU D 1 303 ? -9.400 82.130 87.456 1.00 20.63 303 GLU D O 1
ATOM 10692 N N . LEU D 1 304 ? -10.964 82.769 85.989 1.00 18.51 304 LEU D N 1
ATOM 10693 C CA . LEU D 1 304 ? -10.658 81.675 85.061 1.00 17.73 304 LEU D CA 1
ATOM 10694 C C . LEU D 1 304 ? -9.880 82.186 83.847 1.00 17.41 304 LEU D C 1
ATOM 10695 O O . LEU D 1 304 ? -10.227 83.214 83.273 1.00 16.39 304 LEU D O 1
ATOM 10700 N N . LYS D 1 305 ? -8.831 81.457 83.472 1.00 17.45 305 LYS D N 1
ATOM 10701 C CA . LYS D 1 305 ? -8.172 81.653 82.180 1.00 17.40 305 LYS D CA 1
ATOM 10702 C C . LYS D 1 305 ? -8.563 80.496 81.278 1.00 16.91 305 LYS D C 1
ATOM 10703 O O . LYS D 1 305 ? -8.280 79.327 81.562 1.00 16.40 305 LYS D O 1
ATOM 10709 N N . GLY D 1 306 ? -9.261 80.827 80.208 1.00 16.74 306 GLY D N 1
ATOM 10710 C CA . GLY D 1 306 ? -9.871 79.808 79.381 1.00 16.33 306 GLY D CA 1
ATOM 10711 C C . GLY D 1 306 ? -10.634 80.450 78.258 1.00 16.03 306 GLY D C 1
ATOM 10712 O O . GLY D 1 306 ? -10.097 81.275 77.510 1.00 15.68 306 GLY D O 1
ATOM 10713 N N . HIS D 1 307 ? -11.898 80.070 78.140 1.00 15.30 307 HIS D N 1
ATOM 10714 C CA . HIS D 1 307 ? -12.702 80.600 77.077 1.00 15.61 307 HIS D CA 1
ATOM 10715 C C . HIS D 1 307 ? -14.172 80.349 77.348 1.00 15.54 307 HIS D C 1
ATOM 10716 O O . HIS D 1 307 ? -14.545 79.542 78.201 1.00 15.20 307 HIS D O 1
ATOM 10723 N N . LEU D 1 308 ? -15.000 81.090 76.637 1.00 16.02 308 LEU D N 1
ATOM 10724 C CA . LEU D 1 308 ? -16.420 80.853 76.621 1.00 16.32 308 LEU D CA 1
ATOM 10725 C C . LEU D 1 308 ? -16.803 80.407 75.212 1.00 16.14 308 LEU D C 1
ATOM 10726 O O . LEU D 1 308 ? -16.093 80.706 74.231 1.00 15.71 308 LEU D O 1
ATOM 10731 N N . GLY D 1 309 ? -17.921 79.700 75.106 1.00 15.44 309 GLY D N 1
ATOM 10732 C CA . GLY D 1 309 ? -18.435 79.316 73.808 1.00 15.57 309 GLY D CA 1
ATOM 10733 C C . GLY D 1 309 ? -19.930 79.536 73.704 1.00 16.36 309 GLY D C 1
ATOM 10734 O O . GLY D 1 309 ? -20.685 79.197 74.615 1.00 15.94 309 GLY D O 1
ATOM 10735 N N . GLN D 1 310 ? -20.343 80.108 72.581 1.00 16.65 310 GLN D N 1
ATOM 10736 C CA . GLN D 1 310 ? -21.737 80.260 72.242 1.00 17.53 310 GLN D CA 1
ATOM 10737 C C . GLN D 1 310 ? -21.922 79.819 70.815 1.00 17.70 310 GLN D C 1
ATOM 10738 O O . GLN D 1 310 ? -21.360 80.390 69.876 1.00 18.77 310 GLN D O 1
ATOM 10744 N N . ILE D 1 311 ? -22.674 78.750 70.662 1.00 17.69 311 ILE D N 1
ATOM 10745 C CA . ILE D 1 311 ? -23.159 78.336 69.369 1.00 17.96 311 ILE D CA 1
ATOM 10746 C C . ILE D 1 311 ? -24.608 77.924 69.694 1.00 17.84 311 ILE D C 1
ATOM 10747 O O . ILE D 1 311 ? -24.876 77.505 70.833 1.00 17.64 311 ILE D O 1
ATOM 10752 N N . PRO D 1 312 ? -25.548 78.111 68.746 1.00 17.91 312 PRO D N 1
ATOM 10753 C CA . PRO D 1 312 ? -26.986 77.936 69.074 1.00 17.79 312 PRO D CA 1
ATOM 10754 C C . PRO D 1 312 ? -27.316 76.703 69.906 1.00 17.08 312 PRO D C 1
ATOM 10755 O O . PRO D 1 312 ? -27.213 75.570 69.423 1.00 17.91 312 PRO D O 1
ATOM 10759 N N . GLY D 1 313 ? -27.675 76.932 71.168 1.00 16.06 313 GLY D N 1
ATOM 10760 C CA . GLY D 1 313 ? -28.135 75.858 72.029 1.00 15.19 313 GLY D CA 1
ATOM 10761 C C . GLY D 1 313 ? -27.119 75.237 72.976 1.00 14.44 313 GLY D C 1
ATOM 10762 O O . GLY D 1 313 ? -27.514 74.580 73.928 1.00 14.47 313 GLY D O 1
ATOM 10763 N N . HIS D 1 314 ? -25.828 75.389 72.682 1.00 13.54 314 HIS D N 1
ATOM 10764 C CA . HIS D 1 314 ? -24.743 74.924 73.565 1.00 12.93 314 HIS D CA 1
ATOM 10765 C C . HIS D 1 314 ? -23.899 76.092 74.032 1.00 12.98 314 HIS D C 1
ATOM 10766 O O . HIS D 1 314 ? -23.271 76.779 73.234 1.00 12.91 314 HIS D O 1
ATOM 10773 N N . THR D 1 315 ? -23.861 76.288 75.344 1.00 13.31 315 THR D N 1
ATOM 10774 C CA . THR D 1 315 ? -23.240 77.449 75.940 1.00 13.08 315 THR D CA 1
ATOM 10775 C C . THR D 1 315 ? -22.218 76.925 76.936 1.00 12.70 315 THR D C 1
ATOM 10776 O O . THR D 1 315 ? -22.589 76.216 77.867 1.00 11.74 315 THR D O 1
ATOM 10780 N N . SER D 1 316 ? -20.943 77.283 76.738 1.00 12.18 316 SER D N 1
ATOM 10781 C CA . SER D 1 316 ? -19.855 76.705 77.526 1.00 12.28 316 SER D CA 1
ATOM 10782 C C . SER D 1 316 ? -18.948 77.713 78.231 1.00 12.17 316 SER D C 1
ATOM 10783 O O . SER D 1 316 ? -18.764 78.835 77.772 1.00 11.08 316 SER D O 1
ATOM 10786 N N . ILE D 1 317 ? -18.383 77.270 79.351 1.00 12.29 317 ILE D N 1
ATOM 10787 C CA . ILE D 1 317 ? -17.304 77.983 80.031 1.00 12.43 317 ILE D CA 1
ATOM 10788 C C . ILE D 1 317 ? -16.197 76.985 80.357 1.00 12.09 317 ILE D C 1
ATOM 10789 O O . ILE D 1 317 ? -16.431 75.989 81.043 1.00 12.14 317 ILE D O 1
ATOM 10794 N N . MET D 1 318 ? -14.996 77.228 79.844 1.00 12.03 318 MET D N 1
ATOM 10795 C CA . MET D 1 318 ? -13.864 76.441 80.303 1.00 12.30 318 MET D CA 1
ATOM 10796 C C . MET D 1 318 ? -12.810 77.338 80.892 1.00 12.09 318 MET D C 1
ATOM 10797 O O . MET D 1 318 ? -12.683 78.492 80.497 1.00 12.39 318 MET D O 1
ATOM 10802 N N . GLY D 1 319 ? -12.033 76.805 81.826 1.00 12.58 319 GLY D N 1
ATOM 10803 C CA . GLY D 1 319 ? -10.871 77.544 82.287 1.00 12.59 319 GLY D CA 1
ATOM 10804 C C . GLY D 1 319 ? -10.189 76.914 83.476 1.00 13.39 319 GLY D C 1
ATOM 10805 O O . GLY D 1 319 ? -10.717 76.000 84.104 1.00 12.68 319 GLY D O 1
ATOM 10806 N N . ARG D 1 320 ? -9.014 77.442 83.765 1.00 13.93 320 ARG D N 1
ATOM 10807 C CA . ARG D 1 320 ? -8.187 77.063 84.876 1.00 15.32 320 ARG D CA 1
ATOM 10808 C C . ARG D 1 320 ? -8.107 78.270 85.816 1.00 16.07 320 ARG D C 1
ATOM 10809 O O . ARG D 1 320 ? -7.982 79.413 85.369 1.00 16.27 320 ARG D O 1
ATOM 10817 N N . ASP D 1 321 ? -8.229 78.009 87.111 1.00 17.16 321 ASP D N 1
ATOM 10818 C CA . ASP D 1 321 ? -8.022 79.021 88.139 1.00 19.24 321 ASP D CA 1
ATOM 10819 C C . ASP D 1 321 ? -6.561 78.887 88.559 1.00 19.73 321 ASP D C 1
ATOM 10820 O O . ASP D 1 321 ? -6.198 77.956 89.279 1.00 19.00 321 ASP D O 1
ATOM 10825 N N . GLU D 1 322 ? -5.717 79.793 88.075 1.00 21.37 322 GLU D N 1
ATOM 10826 C CA . GLU D 1 322 ? -4.264 79.683 88.294 1.00 23.57 322 GLU D CA 1
ATOM 10827 C C . GLU D 1 322 ? -3.860 79.749 89.769 1.00 24.38 322 GLU D C 1
ATOM 10828 O O . GLU D 1 322 ? -2.802 79.250 90.144 1.00 24.66 322 GLU D O 1
ATOM 10834 N N . GLU D 1 323 ? -4.710 80.349 90.596 1.00 25.41 323 GLU D N 1
ATOM 10835 C CA . GLU D 1 323 ? -4.428 80.465 92.020 1.00 27.07 323 GLU D CA 1
ATOM 10836 C C . GLU D 1 323 ? -4.499 79.126 92.727 1.00 27.62 323 GLU D C 1
ATOM 10837 O O . GLU D 1 323 ? -3.571 78.763 93.456 1.00 27.76 323 GLU D O 1
ATOM 10843 N N . THR D 1 324 ? -5.583 78.383 92.481 1.00 27.91 324 THR D N 1
ATOM 10844 C CA . THR D 1 324 ? -5.830 77.104 93.175 1.00 28.34 324 THR D CA 1
ATOM 10845 C C . THR D 1 324 ? -5.357 75.907 92.371 1.00 27.75 324 THR D C 1
ATOM 10846 O O . THR D 1 324 ? -5.093 74.833 92.941 1.00 27.82 324 THR D O 1
ATOM 10850 N N . GLY D 1 325 ? -5.256 76.100 91.053 1.00 26.71 325 GLY D N 1
ATOM 10851 C CA . GLY D 1 325 ? -4.905 75.017 90.127 1.00 25.30 325 GLY D CA 1
ATOM 10852 C C . GLY D 1 325 ? -6.111 74.234 89.633 1.00 23.73 325 GLY D C 1
ATOM 10853 O O . GLY D 1 325 ? -5.956 73.232 88.922 1.00 24.22 325 GLY D O 1
ATOM 10854 N N . ALA D 1 326 ? -7.305 74.683 90.008 1.00 22.07 326 ALA D N 1
ATOM 10855 C CA . ALA D 1 326 ? -8.557 74.045 89.575 1.00 20.88 326 ALA D CA 1
ATOM 10856 C C . ALA D 1 326 ? -8.824 74.284 88.087 1.00 19.94 326 ALA D C 1
ATOM 10857 O O . ALA D 1 326 ? -8.554 75.361 87.571 1.00 20.58 326 ALA D O 1
ATOM 10859 N N . ALA D 1 327 ? -9.328 73.272 87.397 1.00 18.29 327 ALA D N 1
ATOM 10860 C CA . ALA D 1 327 ? -9.673 73.418 85.987 1.00 16.66 327 ALA D CA 1
ATOM 10861 C C . ALA D 1 327 ? -11.089 72.923 85.785 1.00 15.45 327 ALA D C 1
ATOM 10862 O O . ALA D 1 327 ? -11.502 71.939 86.387 1.00 13.93 327 ALA D O 1
ATOM 10864 N N . LEU D 1 328 ? -11.849 73.610 84.944 1.00 14.11 328 LEU D N 1
ATOM 10865 C CA . LEU D 1 328 ? -13.210 73.156 84.706 1.00 13.37 328 LEU D CA 1
ATOM 10866 C C . LEU D 1 328 ? -13.680 73.358 83.276 1.00 13.11 328 LEU D C 1
ATOM 10867 O O . LEU D 1 328 ? -13.121 74.150 82.497 1.00 12.75 328 LEU D O 1
ATOM 10872 N N . MET D 1 329 ? -14.719 72.609 82.947 1.00 12.76 329 MET D N 1
ATOM 10873 C CA . MET D 1 329 ? -15.508 72.847 81.753 1.00 12.07 329 MET D CA 1
ATOM 10874 C C . MET D 1 329 ? -16.947 72.582 82.155 1.00 12.00 329 MET D C 1
ATOM 10875 O O . MET D 1 329 ? -17.285 71.479 82.602 1.00 12.15 329 MET D O 1
ATOM 10880 N N . LEU D 1 330 ? -17.769 73.613 82.019 1.00 11.49 330 LEU D N 1
ATOM 10881 C CA . LEU D 1 330 ? -19.207 73.503 82.222 1.00 11.70 330 LEU D CA 1
ATOM 10882 C C . LEU D 1 330 ? -19.888 73.862 80.920 1.00 11.49 330 LEU D C 1
ATOM 10883 O O . LEU D 1 330 ? -19.592 74.893 80.319 1.00 12.29 330 LEU D O 1
ATOM 10888 N N . ILE D 1 331 ? -20.782 72.991 80.471 1.00 11.64 331 ILE D N 1
ATOM 10889 C CA . ILE D 1 331 ? -21.544 73.249 79.266 1.00 10.83 331 ILE D CA 1
ATOM 10890 C C . ILE D 1 331 ? -22.995 72.948 79.579 1.00 11.29 331 ILE D C 1
ATOM 10891 O O . ILE D 1 331 ? -23.317 71.904 80.098 1.00 10.19 331 ILE D O 1
ATOM 10896 N N . GLN D 1 332 ? -23.856 73.903 79.263 1.00 12.24 332 GLN D N 1
ATOM 10897 C CA . GLN D 1 332 ? -25.287 73.678 79.295 1.00 12.73 332 GLN D CA 1
ATOM 10898 C C . GLN D 1 332 ? -25.847 73.585 77.890 1.00 12.35 332 GLN D C 1
ATOM 10899 O O . GLN D 1 332 ? -25.333 74.227 76.959 1.00 12.56 332 GLN D O 1
ATOM 10905 N N . ASN D 1 333 ? -26.901 72.788 77.734 1.00 12.47 333 ASN D N 1
ATOM 10906 C CA . ASN D 1 333 ? -27.589 72.693 76.436 1.00 12.95 333 ASN D CA 1
ATOM 10907 C C . ASN D 1 333 ? -28.793 73.650 76.293 1.00 13.60 333 ASN D C 1
ATOM 10908 O O . ASN D 1 333 ? -29.801 73.338 75.619 1.00 12.51 333 ASN D O 1
ATOM 10913 N N . SER D 1 334 ? -28.645 74.825 76.917 1.00 14.08 334 SER D N 1
ATOM 10914 C CA . SER D 1 334 ? -29.547 75.958 76.728 1.00 15.23 334 SER D CA 1
ATOM 10915 C C . SER D 1 334 ? -28.728 77.126 76.221 1.00 15.27 334 SER D C 1
ATOM 10916 O O . SER D 1 334 ? -27.613 77.384 76.715 1.00 13.62 334 SER D O 1
ATOM 10919 N N . GLY D 1 335 ? -29.275 77.802 75.212 1.00 16.19 335 GLY D N 1
ATOM 10920 C CA . GLY D 1 335 ? -28.787 79.098 74.757 1.00 17.85 335 GLY D CA 1
ATOM 10921 C C . GLY D 1 335 ? -29.929 80.053 74.420 1.00 19.64 335 GLY D C 1
ATOM 10922 O O . GLY D 1 335 ? -31.096 79.713 74.578 1.00 20.13 335 GLY D O 1
ATOM 10923 N N . ALA D 1 336 ? -29.591 81.256 73.963 1.00 21.01 336 ALA D N 1
ATOM 10924 C CA . ALA D 1 336 ? -30.581 82.220 73.473 1.00 22.45 336 ALA D CA 1
ATOM 10925 C C . ALA D 1 336 ? -29.942 83.116 72.423 1.00 23.63 336 ALA D C 1
ATOM 10926 O O . ALA D 1 336 ? -28.720 83.085 72.229 1.00 24.65 336 ALA D O 1
ATOM 10928 N N . GLY D 1 337 ? -30.764 83.910 71.744 1.00 24.92 337 GLY D N 1
ATOM 10929 C CA . GLY D 1 337 ? -30.293 84.754 70.664 1.00 26.03 337 GLY D CA 1
ATOM 10930 C C . GLY D 1 337 ? -29.697 86.053 71.159 1.00 27.08 337 GLY D C 1
ATOM 10931 O O . GLY D 1 337 ? -28.937 86.690 70.443 1.00 27.46 337 GLY D O 1
ATOM 10932 N N . ASP D 1 338 ? -30.043 86.441 72.384 1.00 28.05 338 ASP D N 1
ATOM 10933 C CA . ASP D 1 338 ? -29.640 87.722 72.961 1.00 29.32 338 ASP D CA 1
ATOM 10934 C C . ASP D 1 338 ? -28.562 87.552 74.039 1.00 29.73 338 ASP D C 1
ATOM 10935 O O . ASP D 1 338 ? -28.711 86.730 74.950 1.00 29.85 338 ASP D O 1
ATOM 10940 N N . PHE D 1 339 ? -27.491 88.344 73.935 1.00 30.04 339 PHE D N 1
ATOM 10941 C CA . PHE D 1 339 ? -26.348 88.294 74.862 1.00 30.24 339 PHE D CA 1
ATOM 10942 C C . PHE D 1 339 ? -26.704 88.521 76.318 1.00 30.29 339 PHE D C 1
ATOM 10943 O O . PHE D 1 339 ? -25.954 88.119 77.207 1.00 30.35 339 PHE D O 1
ATOM 10951 N N . GLU D 1 340 ? -27.833 89.175 76.568 1.00 30.35 340 GLU D N 1
ATOM 10952 C CA . GLU D 1 340 ? -28.262 89.437 77.942 1.00 30.71 340 GLU D CA 1
ATOM 10953 C C . GLU D 1 340 ? -29.361 88.520 78.455 1.00 29.44 340 GLU D C 1
ATOM 10954 O O . GLU D 1 340 ? -29.849 88.680 79.585 1.00 29.09 340 GLU D O 1
ATOM 10960 N N . SER D 1 341 ? -29.732 87.542 77.637 1.00 28.28 341 SER D N 1
ATOM 10961 C CA . SER D 1 341 ? -30.681 86.530 78.077 1.00 27.25 341 SER D CA 1
ATOM 10962 C C . SER D 1 341 ? -30.068 85.706 79.202 1.00 26.27 341 SER D C 1
ATOM 10963 O O . SER D 1 341 ? -28.855 85.478 79.225 1.00 26.05 341 SER D O 1
ATOM 10966 N N . PHE D 1 342 ? -30.902 85.260 80.136 1.00 25.47 342 PHE D N 1
ATOM 10967 C CA . PHE D 1 342 ? -30.448 84.342 81.178 1.00 24.52 342 PHE D CA 1
ATOM 10968 C C . PHE D 1 342 ? -29.874 83.065 80.579 1.00 24.15 342 PHE D C 1
ATOM 10969 O O . PHE D 1 342 ? -28.944 82.476 81.136 1.00 24.92 342 PHE D O 1
ATOM 10977 N N . TYR D 1 343 ? -30.416 82.647 79.442 1.00 23.75 343 TYR D N 1
ATOM 10978 C CA . TYR D 1 343 ? -30.030 81.367 78.838 1.00 23.84 343 TYR D CA 1
ATOM 10979 C C . TYR D 1 343 ? -28.713 81.448 78.097 1.00 23.66 343 TYR D C 1
ATOM 10980 O O . TYR D 1 343 ? -28.148 80.419 77.730 1.00 23.82 343 TYR D O 1
ATOM 10989 N N . LEU D 1 344 ? -28.219 82.668 77.909 1.00 23.01 344 LEU D N 1
ATOM 10990 C CA . LEU D 1 344 ? -26.871 82.857 77.403 1.00 23.18 344 LEU D CA 1
ATOM 10991 C C . LEU D 1 344 ? -25.888 83.222 78.526 1.00 22.60 344 LEU D C 1
ATOM 10992 O O . LEU D 1 344 ? -25.036 82.417 78.900 1.00 22.29 344 LEU D O 1
ATOM 10997 N N . LYS D 1 345 ? -26.020 84.417 79.087 1.00 22.16 345 LYS D N 1
ATOM 10998 C CA . LYS D 1 345 ? -25.024 84.899 80.045 1.00 21.55 345 LYS D CA 1
ATOM 10999 C C . LYS D 1 345 ? -25.085 84.228 81.417 1.00 20.69 345 LYS D C 1
ATOM 11000 O O . LYS D 1 345 ? -24.114 84.267 82.177 1.00 20.90 345 LYS D O 1
ATOM 11006 N N . GLY D 1 346 ? -26.210 83.583 81.716 1.00 19.57 346 GLY D N 1
ATOM 11007 C CA . GLY D 1 346 ? -26.430 82.952 83.024 1.00 18.51 346 GLY D CA 1
ATOM 11008 C C . GLY D 1 346 ? -25.645 81.671 83.227 1.00 17.63 346 GLY D C 1
ATOM 11009 O O . GLY D 1 346 ? -25.625 81.121 84.335 1.00 17.58 346 GLY D O 1
ATOM 11010 N N . VAL D 1 347 ? -24.992 81.191 82.160 1.00 16.83 347 VAL D N 1
ATOM 11011 C CA . VAL D 1 347 ? -24.047 80.069 82.263 1.00 15.18 347 VAL D CA 1
ATOM 11012 C C . VAL D 1 347 ? -22.924 80.390 83.268 1.00 15.68 347 VAL D C 1
ATOM 11013 O O . VAL D 1 347 ? -22.349 79.489 83.879 1.00 14.53 347 VAL D O 1
ATOM 11017 N N . ASN D 1 348 ? -22.628 81.684 83.423 1.00 15.95 348 ASN D N 1
ATOM 11018 C CA . ASN D 1 348 ? -21.612 82.172 84.361 1.00 16.11 348 ASN D CA 1
ATOM 11019 C C . ASN D 1 348 ? -21.983 82.037 85.833 1.00 16.46 348 ASN D C 1
ATOM 11020 O O . ASN D 1 348 ? -21.110 82.036 86.697 1.00 16.39 348 ASN D O 1
ATOM 11025 N N . GLU D 1 349 ? -23.277 81.939 86.118 1.00 17.32 349 GLU D N 1
ATOM 11026 C CA . GLU D 1 349 ? -23.745 81.826 87.500 1.00 17.81 349 GLU D CA 1
ATOM 11027 C C . GLU D 1 349 ? -23.341 80.538 88.215 1.00 17.30 349 GLU D C 1
ATOM 11028 O O . GLU D 1 349 ? -22.763 80.624 89.293 1.00 17.50 349 GLU D O 1
ATOM 11034 N N . PRO D 1 350 ? -23.639 79.339 87.631 1.00 16.74 350 PRO D N 1
ATOM 11035 C CA . PRO D 1 350 ? -23.162 78.128 88.307 1.00 16.16 350 PRO D CA 1
ATOM 11036 C C . PRO D 1 350 ? -21.646 78.055 88.350 1.00 15.64 350 PRO D C 1
ATOM 11037 O O . PRO D 1 350 ? -21.093 77.521 89.306 1.00 15.63 350 PRO D O 1
ATOM 11041 N N . VAL D 1 351 ? -20.976 78.588 87.330 1.00 15.35 351 VAL D N 1
ATOM 11042 C CA . VAL D 1 351 ? -19.521 78.647 87.374 1.00 15.12 351 VAL D CA 1
ATOM 11043 C C . VAL D 1 351 ? -19.062 79.463 88.599 1.00 15.58 351 VAL D C 1
ATOM 11044 O O . VAL D 1 351 ? -18.206 79.027 89.350 1.00 14.73 351 VAL D O 1
ATOM 11048 N N . ASP D 1 352 ? -19.677 80.621 88.814 1.00 16.77 352 ASP D N 1
ATOM 11049 C CA . ASP D 1 352 ? -19.339 81.466 89.973 1.00 18.03 352 ASP D CA 1
ATOM 11050 C C . ASP D 1 352 ? -19.573 80.777 91.333 1.00 18.09 352 ASP D C 1
ATOM 11051 O O . ASP D 1 352 ? -18.701 80.812 92.198 1.00 17.14 352 ASP D O 1
ATOM 11056 N N . ARG D 1 353 ? -20.745 80.154 91.498 1.00 18.46 353 ARG D N 1
ATOM 11057 C CA . ARG D 1 353 ? -21.092 79.360 92.697 1.00 19.15 353 ARG D CA 1
ATOM 11058 C C . ARG D 1 353 ? -20.177 78.164 92.923 1.00 18.78 353 ARG D C 1
ATOM 11059 O O . ARG D 1 353 ? -19.880 77.820 94.062 1.00 19.57 353 ARG D O 1
ATOM 11067 N N . VAL D 1 354 ? -19.749 77.502 91.853 1.00 17.78 354 VAL D N 1
ATOM 11068 C CA . VAL D 1 354 ? -18.782 76.421 92.008 1.00 17.00 354 VAL D CA 1
ATOM 11069 C C . VAL D 1 354 ? -17.432 76.919 92.548 1.00 17.03 354 VAL D C 1
ATOM 11070 O O . VAL D 1 354 ? -16.895 76.353 93.503 1.00 15.76 354 VAL D O 1
ATOM 11074 N N . LEU D 1 355 ? -16.882 77.960 91.927 1.00 17.36 355 LEU D N 1
ATOM 11075 C CA . LEU D 1 355 ? -15.603 78.513 92.376 1.00 18.76 355 LEU D CA 1
ATOM 11076 C C . LEU D 1 355 ? -15.645 79.015 93.825 1.00 19.83 355 LEU D C 1
ATOM 11077 O O . LEU D 1 355 ? -14.668 78.837 94.550 1.00 20.07 355 LEU D O 1
ATOM 11082 N N . GLU D 1 356 ? -16.766 79.632 94.219 1.00 21.25 356 GLU D N 1
ATOM 11083 C CA . GLU D 1 356 ? -17.058 80.020 95.618 1.00 23.13 356 GLU D CA 1
ATOM 11084 C C . GLU D 1 356 ? -17.053 78.826 96.563 1.00 23.82 356 GLU D C 1
ATOM 11085 O O . GLU D 1 356 ? -16.499 78.897 97.670 1.00 24.12 356 GLU D O 1
ATOM 11091 N N . ALA D 1 357 ? -17.733 77.755 96.154 1.00 23.95 357 ALA D N 1
ATOM 11092 C CA . ALA D 1 357 ? -17.843 76.563 96.976 1.00 24.68 357 ALA D CA 1
ATOM 11093 C C . ALA D 1 357 ? -16.474 75.921 97.146 1.00 25.27 357 ALA D C 1
ATOM 11094 O O . ALA D 1 357 ? -16.158 75.446 98.230 1.00 25.33 357 ALA D O 1
ATOM 11096 N N . ILE D 1 358 ? -15.671 75.906 96.079 1.00 25.98 358 ILE D N 1
ATOM 11097 C CA . ILE D 1 358 ? -14.273 75.470 96.161 1.00 27.32 358 ILE D CA 1
ATOM 11098 C C . ILE D 1 358 ? -13.511 76.320 97.202 1.00 29.06 358 ILE D C 1
ATOM 11099 O O . ILE D 1 358 ? -12.857 75.780 98.092 1.00 29.15 358 ILE D O 1
ATOM 11104 N N . LYS D 1 359 ? -13.617 77.641 97.087 1.00 31.02 359 LYS D N 1
ATOM 11105 C CA . LYS D 1 359 ? -12.981 78.560 98.027 1.00 33.79 359 LYS D CA 1
ATOM 11106 C C . LYS D 1 359 ? -13.455 78.298 99.458 1.00 35.22 359 LYS D C 1
ATOM 11107 O O . LYS D 1 359 ? -12.643 78.101 100.361 1.00 35.40 359 LYS D O 1
ATOM 11113 N N . ASN D 1 360 ? -14.773 78.258 99.643 1.00 37.22 360 ASN D N 1
ATOM 11114 C CA . ASN D 1 360 ? -15.357 78.067 100.964 1.00 39.41 360 ASN D CA 1
ATOM 11115 C C . ASN D 1 360 ? -14.956 76.769 101.649 1.00 40.63 360 ASN D C 1
ATOM 11116 O O . ASN D 1 360 ? -14.839 76.731 102.867 1.00 40.71 360 ASN D O 1
ATOM 11121 N N . SER D 1 361 ? -14.698 75.724 100.868 1.00 42.34 361 SER D N 1
ATOM 11122 C CA . SER D 1 361 ? -14.276 74.436 101.421 1.00 44.33 361 SER D CA 1
ATOM 11123 C C . SER D 1 361 ? -12.774 74.357 101.727 1.00 45.95 361 SER D C 1
ATOM 11124 O O . SER D 1 361 ? -12.341 73.481 102.481 1.00 46.23 361 SER D O 1
ATOM 11127 N N . ARG D 1 362 ? -11.988 75.259 101.141 1.00 47.69 362 ARG D N 1
ATOM 11128 C CA . ARG D 1 362 ? -10.522 75.177 101.212 1.00 49.50 362 ARG D CA 1
ATOM 11129 C C . ARG D 1 362 ? -9.908 75.574 102.563 1.00 50.24 362 ARG D C 1
ATOM 11130 O O . ARG D 1 362 ? -8.716 75.339 102.804 1.00 50.46 362 ARG D O 1
ATOM 11138 N N . SER D 1 363 ? -10.726 76.160 103.435 1.00 51.14 363 SER D N 1
ATOM 11139 C CA . SER D 1 363 ? -10.308 76.494 104.801 1.00 51.91 363 SER D CA 1
ATOM 11140 C C . SER D 1 363 ? -11.279 75.935 105.844 1.00 52.11 363 SER D C 1
ATOM 11141 O O . SER D 1 363 ? -12.485 75.810 105.589 1.00 52.51 363 SER D O 1
ATOM 11144 N N . SER E 1 2 ? -26.304 93.514 113.947 1.00 60.13 2 SER E N 1
ATOM 11145 C CA . SER E 1 2 ? -25.617 92.205 113.736 1.00 60.25 2 SER E CA 1
ATOM 11146 C C . SER E 1 2 ? -24.149 92.255 114.169 1.00 59.98 2 SER E C 1
ATOM 11147 O O . SER E 1 2 ? -23.681 93.274 114.673 1.00 59.99 2 SER E O 1
ATOM 11150 N N . ASP E 1 3 ? -23.431 91.151 113.971 1.00 59.82 3 ASP E N 1
ATOM 11151 C CA . ASP E 1 3 ? -22.003 91.082 114.299 1.00 59.74 3 ASP E CA 1
ATOM 11152 C C . ASP E 1 3 ? -21.140 91.952 113.370 1.00 59.40 3 ASP E C 1
ATOM 11153 O O . ASP E 1 3 ? -20.176 92.579 113.822 1.00 59.27 3 ASP E O 1
ATOM 11158 N N . LEU E 1 4 ? -21.492 91.979 112.083 1.00 58.91 4 LEU E N 1
ATOM 11159 C CA . LEU E 1 4 ? -20.845 92.858 111.102 1.00 58.50 4 LEU E CA 1
ATOM 11160 C C . LEU E 1 4 ? -21.306 94.321 111.238 1.00 58.18 4 LEU E C 1
ATOM 11161 O O . LEU E 1 4 ? -20.495 95.245 111.114 1.00 58.07 4 LEU E O 1
ATOM 11166 N N . ASN E 1 5 ? -22.602 94.524 111.490 1.00 57.78 5 ASN E N 1
ATOM 11167 C CA . ASN E 1 5 ? -23.155 95.856 111.741 1.00 57.30 5 ASN E CA 1
ATOM 11168 C C . ASN E 1 5 ? -22.375 96.596 112.830 1.00 57.08 5 ASN E C 1
ATOM 11169 O O . ASN E 1 5 ? -22.133 97.800 112.728 1.00 57.03 5 ASN E O 1
ATOM 11174 N N . ASN E 1 6 ? -21.972 95.852 113.861 1.00 56.58 6 ASN E N 1
ATOM 11175 C CA . ASN E 1 6 ? -21.275 96.406 115.016 1.00 55.94 6 ASN E CA 1
ATOM 11176 C C . ASN E 1 6 ? -19.749 96.428 114.882 1.00 55.47 6 ASN E C 1
ATOM 11177 O O . ASN E 1 6 ? -19.072 97.186 115.588 1.00 55.43 6 ASN E O 1
ATOM 11182 N N . ALA E 1 7 ? -19.210 95.593 113.991 1.00 54.44 7 ALA E N 1
ATOM 11183 C CA . ALA E 1 7 ? -17.777 95.632 113.667 1.00 53.49 7 ALA E CA 1
ATOM 11184 C C . ALA E 1 7 ? -17.418 96.909 112.893 1.00 52.67 7 ALA E C 1
ATOM 11185 O O . ALA E 1 7 ? -16.357 97.506 113.104 1.00 52.67 7 ALA E O 1
ATOM 11187 N N . ILE E 1 8 ? -18.322 97.323 112.013 1.00 51.70 8 ILE E N 1
ATOM 11188 C CA . ILE E 1 8 ? -18.160 98.545 111.234 1.00 50.77 8 ILE E CA 1
ATOM 11189 C C . ILE E 1 8 ? -18.217 99.761 112.158 1.00 50.48 8 ILE E C 1
ATOM 11190 O O . ILE E 1 8 ? -17.346 100.638 112.092 1.00 50.44 8 ILE E O 1
ATOM 11195 N N . GLN E 1 9 ? -19.223 99.799 113.036 1.00 49.89 9 GLN E N 1
ATOM 11196 C CA . GLN E 1 9 ? -19.360 100.896 113.986 1.00 49.18 9 GLN E CA 1
ATOM 11197 C C . GLN E 1 9 ? -18.047 101.125 114.729 1.00 48.81 9 GLN E C 1
ATOM 11198 O O . GLN E 1 9 ? -17.560 102.252 114.793 1.00 48.75 9 GLN E O 1
ATOM 11204 N N . GLY E 1 10 ? -17.471 100.047 115.259 1.00 48.38 10 GLY E N 1
ATOM 11205 C CA . GLY E 1 10 ? -16.177 100.094 115.945 1.00 47.96 10 GLY E CA 1
ATOM 11206 C C . GLY E 1 10 ? -15.030 100.657 115.121 1.00 47.54 10 GLY E C 1
ATOM 11207 O O . GLY E 1 10 ? -14.174 101.361 115.652 1.00 47.39 10 GLY E O 1
ATOM 11208 N N . ILE E 1 11 ? -15.007 100.335 113.827 1.00 47.40 11 ILE E N 1
ATOM 11209 C CA . ILE E 1 11 ? -14.001 100.874 112.898 1.00 46.96 11 ILE E CA 1
ATOM 11210 C C . ILE E 1 11 ? -14.172 102.393 112.731 1.00 46.82 11 ILE E C 1
ATOM 11211 O O . ILE E 1 11 ? -13.197 103.146 112.816 1.00 46.59 11 ILE E O 1
ATOM 11216 N N . LEU E 1 12 ? -15.417 102.823 112.531 1.00 46.68 12 LEU E N 1
ATOM 11217 C CA . LEU E 1 12 ? -15.759 104.236 112.386 1.00 46.81 12 LEU E CA 1
ATOM 11218 C C . LEU E 1 12 ? -15.537 105.050 113.664 1.00 47.20 12 LEU E C 1
ATOM 11219 O O . LEU E 1 12 ? -15.192 106.233 113.590 1.00 47.01 12 LEU E O 1
ATOM 11224 N N . ASP E 1 13 ? -15.752 104.419 114.823 1.00 47.37 13 ASP E N 1
ATOM 11225 C CA . ASP E 1 13 ? -15.518 105.063 116.111 1.00 47.78 13 ASP E CA 1
ATOM 11226 C C . ASP E 1 13 ? -14.026 105.187 116.395 1.00 47.98 13 ASP E C 1
ATOM 11227 O O . ASP E 1 13 ? -13.581 106.199 116.933 1.00 47.97 13 ASP E O 1
ATOM 11232 N N . ASP E 1 14 ? -13.257 104.158 116.030 1.00 48.12 14 ASP E N 1
ATOM 11233 C CA . ASP E 1 14 ? -11.793 104.216 116.106 1.00 48.39 14 ASP E CA 1
ATOM 11234 C C . ASP E 1 14 ? -11.233 105.339 115.235 1.00 48.30 14 ASP E C 1
ATOM 11235 O O . ASP E 1 14 ? -10.187 105.913 115.551 1.00 48.55 14 ASP E O 1
ATOM 11240 N N . HIS E 1 15 ? -11.937 105.651 114.146 1.00 48.10 15 HIS E N 1
ATOM 11241 C CA . HIS E 1 15 ? -11.444 106.614 113.170 1.00 47.89 15 HIS E CA 1
ATOM 11242 C C . HIS E 1 15 ? -11.573 108.045 113.669 1.00 48.07 15 HIS E C 1
ATOM 11243 O O . HIS E 1 15 ? -10.599 108.794 113.620 1.00 48.38 15 HIS E O 1
ATOM 11250 N N . VAL E 1 16 ? -12.751 108.423 114.166 1.00 48.38 16 VAL E N 1
ATOM 11251 C CA . VAL E 1 16 ? -12.926 109.777 114.721 1.00 48.33 16 VAL E CA 1
ATOM 11252 C C . VAL E 1 16 ? -12.058 110.004 115.965 1.00 48.31 16 VAL E C 1
ATOM 11253 O O . VAL E 1 16 ? -11.672 111.135 116.257 1.00 48.25 16 VAL E O 1
ATOM 11257 N N . ALA E 1 17 ? -11.732 108.909 116.656 1.00 48.49 17 ALA E N 1
ATOM 11258 C CA . ALA E 1 17 ? -10.880 108.919 117.848 1.00 48.57 17 ALA E CA 1
ATOM 11259 C C . ALA E 1 17 ? -9.410 109.178 117.513 1.00 48.71 17 ALA E C 1
ATOM 11260 O O . ALA E 1 17 ? -8.620 109.522 118.397 1.00 48.49 17 ALA E O 1
ATOM 11262 N N . ARG E 1 18 ? -9.049 108.993 116.243 1.00 48.59 18 ARG E N 1
ATOM 11263 C CA . ARG E 1 18 ? -7.713 109.339 115.764 1.00 48.46 18 ARG E CA 1
ATOM 11264 C C . ARG E 1 18 ? -7.615 110.836 115.467 1.00 48.03 18 ARG E C 1
ATOM 11265 O O . ARG E 1 18 ? -6.520 111.404 115.466 1.00 48.13 18 ARG E O 1
ATOM 11273 N N . GLY E 1 19 ? -8.763 111.468 115.233 1.00 47.33 19 GLY E N 1
ATOM 11274 C CA . GLY E 1 19 ? -8.816 112.916 115.043 1.00 46.79 19 GLY E CA 1
ATOM 11275 C C . GLY E 1 19 ? -9.943 113.409 114.154 1.00 46.05 19 GLY E C 1
ATOM 11276 O O . GLY E 1 19 ? -10.340 114.567 114.238 1.00 45.81 19 GLY E O 1
ATOM 11277 N N . VAL E 1 20 ? -10.448 112.520 113.305 1.00 45.52 20 VAL E N 1
ATOM 11278 C CA . VAL E 1 20 ? -11.466 112.848 112.307 1.00 45.03 20 VAL E CA 1
ATOM 11279 C C . VAL E 1 20 ? -12.767 113.329 112.957 1.00 44.68 20 VAL E C 1
ATOM 11280 O O . VAL E 1 20 ? -13.273 112.710 113.892 1.00 44.49 20 VAL E O 1
ATOM 11284 N N . VAL E 1 21 ? -13.300 114.438 112.455 1.00 44.19 21 VAL E N 1
ATOM 11285 C CA . VAL E 1 21 ? -14.452 115.074 113.076 1.00 43.65 21 VAL E CA 1
ATOM 11286 C C . VAL E 1 21 ? -15.642 114.127 113.075 1.00 43.42 21 VAL E C 1
ATOM 11287 O O . VAL E 1 21 ? -16.156 113.775 114.141 1.00 43.43 21 VAL E O 1
ATOM 11291 N N . GLY E 1 22 ? -16.056 113.710 111.880 1.00 42.91 22 GLY E N 1
ATOM 11292 C CA . GLY E 1 22 ? -17.198 112.821 111.707 1.00 42.21 22 GLY E CA 1
ATOM 11293 C C . GLY E 1 22 ? -17.148 112.044 110.405 1.00 41.82 22 GLY E C 1
ATOM 11294 O O . GLY E 1 22 ? -16.717 112.563 109.370 1.00 41.75 22 GLY E O 1
ATOM 11295 N N . VAL E 1 23 ? -17.611 110.799 110.457 1.00 41.10 23 VAL E N 1
ATOM 11296 C CA . VAL E 1 23 ? -17.598 109.909 109.295 1.00 40.23 23 VAL E CA 1
ATOM 11297 C C . VAL E 1 23 ? -19.000 109.343 109.024 1.00 39.93 23 VAL E C 1
ATOM 11298 O O . VAL E 1 23 ? -19.728 109.018 109.957 1.00 39.40 23 VAL E O 1
ATOM 11302 N N . SER E 1 24 ? -19.371 109.269 107.744 1.00 39.65 24 SER E N 1
ATOM 11303 C CA . SER E 1 24 ? -20.659 108.719 107.309 1.00 39.37 24 SER E CA 1
ATOM 11304 C C . SER E 1 24 ? -20.514 107.673 106.191 1.00 39.34 24 SER E C 1
ATOM 11305 O O . SER E 1 24 ? -19.959 107.966 105.128 1.00 39.16 24 SER E O 1
ATOM 11308 N N . LEU E 1 25 ? -21.041 106.471 106.429 1.00 39.18 25 LEU E N 1
ATOM 11309 C CA . LEU E 1 25 ? -20.918 105.354 105.486 1.00 39.11 25 LEU E CA 1
ATOM 11310 C C . LEU E 1 25 ? -22.259 104.754 105.098 1.00 39.33 25 LEU E C 1
ATOM 11311 O O . LEU E 1 25 ? -23.141 104.589 105.948 1.00 39.76 25 LEU E O 1
ATOM 11316 N N . ALA E 1 26 ? -22.409 104.440 103.811 1.00 39.44 26 ALA E N 1
ATOM 11317 C CA . ALA E 1 26 ? -23.491 103.581 103.312 1.00 39.53 26 ALA E CA 1
ATOM 11318 C C . ALA E 1 26 ? -22.887 102.347 102.640 1.00 39.87 26 ALA E C 1
ATOM 11319 O O . ALA E 1 26 ? -22.009 102.466 101.782 1.00 39.63 26 ALA E O 1
ATOM 11321 N N . LEU E 1 27 ? -23.359 101.172 103.041 1.00 40.16 27 LEU E N 1
ATOM 11322 C CA . LEU E 1 27 ? -22.809 99.902 102.584 1.00 40.61 27 LEU E CA 1
ATOM 11323 C C . LEU E 1 27 ? -23.918 98.922 102.213 1.00 41.42 27 LEU E C 1
ATOM 11324 O O . LEU E 1 27 ? -24.886 98.748 102.961 1.00 41.62 27 LEU E O 1
ATOM 11329 N N . CYS E 1 28 ? -23.776 98.292 101.052 1.00 41.86 28 CYS E N 1
ATOM 11330 C CA . CYS E 1 28 ? -24.758 97.334 100.580 1.00 42.63 28 CYS E CA 1
ATOM 11331 C C . CYS E 1 28 ? -24.071 96.046 100.152 1.00 43.16 28 CYS E C 1
ATOM 11332 O O . CYS E 1 28 ? -23.253 96.051 99.232 1.00 43.16 28 CYS E O 1
ATOM 11335 N N . LEU E 1 29 ? -24.392 94.950 100.839 1.00 43.74 29 LEU E N 1
ATOM 11336 C CA . LEU E 1 29 ? -23.960 93.618 100.417 1.00 44.15 29 LEU E CA 1
ATOM 11337 C C . LEU E 1 29 ? -24.900 93.145 99.315 1.00 44.49 29 LEU E C 1
ATOM 11338 O O . LEU E 1 29 ? -26.025 93.645 99.209 1.00 44.13 29 LEU E O 1
ATOM 11343 N N . PRO E 1 30 ? -24.442 92.198 98.468 1.00 45.23 30 PRO E N 1
ATOM 11344 C CA . PRO E 1 30 ? -25.314 91.785 97.362 1.00 45.74 30 PRO E CA 1
ATOM 11345 C C . PRO E 1 30 ? -26.472 90.933 97.880 1.00 46.51 30 PRO E C 1
ATOM 11346 O O . PRO E 1 30 ? -26.305 90.172 98.847 1.00 46.42 30 PRO E O 1
ATOM 11350 N N . GLY E 1 31 ? -27.642 91.091 97.264 1.00 47.13 31 GLY E N 1
ATOM 11351 C CA . GLY E 1 31 ? -28.851 90.421 97.740 1.00 47.94 31 GLY E CA 1
ATOM 11352 C C . GLY E 1 31 ? -29.293 90.956 99.092 1.00 48.37 31 GLY E C 1
ATOM 11353 O O . GLY E 1 31 ? -30.222 90.426 99.713 1.00 48.56 31 GLY E O 1
ATOM 11354 N N . GLU E 1 32 ? -28.611 92.006 99.546 1.00 48.45 32 GLU E N 1
ATOM 11355 C CA . GLU E 1 32 ? -28.989 92.711 100.762 1.00 48.46 32 GLU E CA 1
ATOM 11356 C C . GLU E 1 32 ? -29.432 94.140 100.458 1.00 48.45 32 GLU E C 1
ATOM 11357 O O . GLU E 1 32 ? -29.422 94.588 99.302 1.00 48.53 32 GLU E O 1
ATOM 11363 N N . GLU E 1 33 ? -29.837 94.838 101.511 1.00 48.48 33 GLU E N 1
ATOM 11364 C CA . GLU E 1 33 ? -30.283 96.215 101.421 1.00 48.51 33 GLU E CA 1
ATOM 11365 C C . GLU E 1 33 ? -29.193 97.100 101.990 1.00 48.22 33 GLU E C 1
ATOM 11366 O O . GLU E 1 33 ? -28.311 96.621 102.713 1.00 48.22 33 GLU E O 1
ATOM 11372 N N . THR E 1 34 ? -29.257 98.387 101.666 1.00 47.99 34 THR E N 1
ATOM 11373 C CA . THR E 1 34 ? -28.240 99.346 102.091 1.00 47.69 34 THR E CA 1
ATOM 11374 C C . THR E 1 34 ? -28.331 99.654 103.585 1.00 47.54 34 THR E C 1
ATOM 11375 O O . THR E 1 34 ? -29.358 100.136 104.074 1.00 47.40 34 THR E O 1
ATOM 11379 N N . SER E 1 35 ? -27.248 99.354 104.295 1.00 47.31 35 SER E N 1
ATOM 11380 C CA . SER E 1 35 ? -27.097 99.724 105.691 1.00 47.36 35 SER E CA 1
ATOM 11381 C C . SER E 1 35 ? -26.310 101.025 105.813 1.00 47.40 35 SER E C 1
ATOM 11382 O O . SER E 1 35 ? -25.379 101.265 105.041 1.00 47.31 35 SER E O 1
ATOM 11385 N N . LEU E 1 36 ? -26.694 101.859 106.779 1.00 47.42 36 LEU E N 1
ATOM 11386 C CA . LEU E 1 36 ? -26.033 103.144 107.005 1.00 47.56 36 LEU E CA 1
ATOM 11387 C C . LEU E 1 36 ? -25.388 103.165 108.377 1.00 47.90 36 LEU E C 1
ATOM 11388 O O . LEU E 1 36 ? -25.924 102.590 109.323 1.00 47.90 36 LEU E O 1
ATOM 11393 N N . TYR E 1 37 ? -24.230 103.817 108.466 1.00 48.14 37 TYR E N 1
ATOM 11394 C CA . TYR E 1 37 ? -23.471 103.940 109.708 1.00 48.62 37 TYR E CA 1
ATOM 11395 C C . TYR E 1 37 ? -22.870 105.346 109.795 1.00 48.57 37 TYR E C 1
ATOM 11396 O O . TYR E 1 37 ? -22.420 105.895 108.783 1.00 48.56 37 TYR E O 1
ATOM 11405 N N . GLN E 1 38 ? -22.864 105.925 110.996 1.00 48.29 38 GLN E N 1
ATOM 11406 C CA . GLN E 1 38 ? -22.213 107.221 111.231 1.00 47.99 38 GLN E CA 1
ATOM 11407 C C . GLN E 1 38 ? -21.468 107.266 112.569 1.00 47.90 38 GLN E C 1
ATOM 11408 O O . GLN E 1 38 ? -21.722 106.459 113.466 1.00 47.75 38 GLN E O 1
ATOM 11414 N N . SER E 1 39 ? -20.534 108.208 112.672 1.00 47.84 39 SER E N 1
ATOM 11415 C CA . SER E 1 39 ? -19.783 108.468 113.895 1.00 48.12 39 SER E CA 1
ATOM 11416 C C . SER E 1 39 ? -19.323 109.930 113.878 1.00 48.64 39 SER E C 1
ATOM 11417 O O . SER E 1 39 ? -19.462 110.615 112.861 1.00 48.47 39 SER E O 1
ATOM 11420 N N . GLY E 1 40 ? -18.793 110.408 115.006 1.00 49.10 40 GLY E N 1
ATOM 11421 C CA . GLY E 1 40 ? -18.356 111.803 115.136 1.00 49.18 40 GLY E CA 1
ATOM 11422 C C . GLY E 1 40 ? -19.464 112.808 114.871 1.00 49.31 40 GLY E C 1
ATOM 11423 O O . GLY E 1 40 ? -20.648 112.462 114.934 1.00 49.23 40 GLY E O 1
ATOM 11424 N N . TYR E 1 41 ? -19.078 114.043 114.546 1.00 49.76 41 TYR E N 1
ATOM 11425 C CA . TYR E 1 41 ? -20.027 115.161 114.426 1.00 50.13 41 TYR E CA 1
ATOM 11426 C C . TYR E 1 41 ? -20.141 115.739 113.018 1.00 50.03 41 TYR E C 1
ATOM 11427 O O . TYR E 1 41 ? -19.145 115.861 112.310 1.00 49.89 41 TYR E O 1
ATOM 11436 N N . ALA E 1 42 ? -21.363 116.106 112.636 1.00 50.22 42 ALA E N 1
ATOM 11437 C CA . ALA E 1 42 ? -21.613 116.883 111.419 1.00 50.52 42 ALA E CA 1
ATOM 11438 C C . ALA E 1 42 ? -21.284 118.357 111.652 1.00 50.80 42 ALA E C 1
ATOM 11439 O O . ALA E 1 42 ? -20.920 119.080 110.720 1.00 50.93 42 ALA E O 1
ATOM 11441 N N . ASP E 1 43 ? -21.425 118.787 112.905 1.00 51.17 43 ASP E N 1
ATOM 11442 C CA . ASP E 1 43 ? -21.063 120.136 113.340 1.00 51.43 43 ASP E CA 1
ATOM 11443 C C . ASP E 1 43 ? -20.211 120.048 114.615 1.00 51.61 43 ASP E C 1
ATOM 11444 O O . ASP E 1 43 ? -20.705 119.670 115.680 1.00 51.39 43 ASP E O 1
ATOM 11449 N N . LYS E 1 44 ? -18.933 120.398 114.492 1.00 51.84 44 LYS E N 1
ATOM 11450 C CA . LYS E 1 44 ? -17.986 120.307 115.601 1.00 52.32 44 LYS E CA 1
ATOM 11451 C C . LYS E 1 44 ? -18.331 121.282 116.730 1.00 52.54 44 LYS E C 1
ATOM 11452 O O . LYS E 1 44 ? -18.726 120.868 117.824 1.00 52.65 44 LYS E O 1
ATOM 11458 N N . ASN E 1 46 ? -21.017 122.439 117.703 1.00 59.99 46 ASN E N 1
ATOM 11459 C CA . ASN E 1 46 ? -22.219 123.255 117.809 1.00 59.94 46 ASN E CA 1
ATOM 11460 C C . ASN E 1 46 ? -23.596 122.526 117.785 1.00 59.92 46 ASN E C 1
ATOM 11461 O O . ASN E 1 46 ? -24.595 123.145 117.426 1.00 60.15 46 ASN E O 1
ATOM 11466 N N . LYS E 1 47 ? -23.700 121.239 118.129 1.00 59.62 47 LYS E N 1
ATOM 11467 C CA . LYS E 1 47 ? -22.632 120.252 118.236 1.00 59.53 47 LYS E CA 1
ATOM 11468 C C . LYS E 1 47 ? -23.274 118.978 117.671 1.00 59.41 47 LYS E C 1
ATOM 11469 O O . LYS E 1 47 ? -23.345 117.943 118.344 1.00 59.51 47 LYS E O 1
ATOM 11475 N N . MET E 1 48 ? -23.763 119.087 116.432 1.00 59.01 48 MET E N 1
ATOM 11476 C CA . MET E 1 48 ? -24.613 118.070 115.798 1.00 58.59 48 MET E CA 1
ATOM 11477 C C . MET E 1 48 ? -23.883 116.748 115.545 1.00 57.75 48 MET E C 1
ATOM 11478 O O . MET E 1 48 ? -22.762 116.748 115.036 1.00 57.61 48 MET E O 1
ATOM 11483 N N . PRO E 1 49 ? -24.514 115.615 115.903 1.00 56.87 49 PRO E N 1
ATOM 11484 C CA . PRO E 1 49 ? -23.889 114.354 115.521 1.00 56.13 49 PRO E CA 1
ATOM 11485 C C . PRO E 1 49 ? -24.189 114.041 114.052 1.00 55.24 49 PRO E C 1
ATOM 11486 O O . PRO E 1 49 ? -25.197 114.515 113.509 1.00 55.21 49 PRO E O 1
ATOM 11490 N N . MET E 1 50 ? -23.311 113.266 113.417 1.00 53.97 50 MET E N 1
ATOM 11491 C CA . MET E 1 50 ? -23.532 112.811 112.048 1.00 52.69 50 MET E CA 1
ATOM 11492 C C . MET E 1 50 ? -24.748 111.893 111.971 1.00 52.06 50 MET E C 1
ATOM 11493 O O . MET E 1 50 ? -24.912 111.011 112.820 1.00 51.91 50 MET E O 1
ATOM 11498 N N . THR E 1 51 ? -25.597 112.121 110.966 1.00 51.17 51 THR E N 1
ATOM 11499 C CA . THR E 1 51 ? -26.709 111.216 110.632 1.00 50.55 51 THR E CA 1
ATOM 11500 C C . THR E 1 51 ? -26.622 110.747 109.166 1.00 49.93 51 THR E C 1
ATOM 11501 O O . THR E 1 51 ? -25.897 111.331 108.361 1.00 50.04 51 THR E O 1
ATOM 11505 N N . GLY E 1 52 ? -27.378 109.706 108.826 1.00 48.86 52 GLY E N 1
ATOM 11506 C CA . GLY E 1 52 ? -27.431 109.199 107.459 1.00 47.81 52 GLY E CA 1
ATOM 11507 C C . GLY E 1 52 ? -28.080 110.141 106.459 1.00 46.92 52 GLY E C 1
ATOM 11508 O O . GLY E 1 52 ? -28.160 109.829 105.266 1.00 46.68 52 GLY E O 1
ATOM 11509 N N . ASP E 1 53 ? -28.531 111.300 106.939 1.00 46.11 53 ASP E N 1
ATOM 11510 C CA . ASP E 1 53 ? -29.238 112.273 106.094 1.00 45.18 53 ASP E CA 1
ATOM 11511 C C . ASP E 1 53 ? -28.429 113.545 105.808 1.00 44.09 53 ASP E C 1
ATOM 11512 O O . ASP E 1 53 ? -28.881 114.430 105.065 1.00 43.70 53 ASP E O 1
ATOM 11517 N N . HIS E 1 54 ? -27.239 113.640 106.399 1.00 42.95 54 HIS E N 1
ATOM 11518 C CA . HIS E 1 54 ? -26.357 114.767 106.127 1.00 41.70 54 HIS E CA 1
ATOM 11519 C C . HIS E 1 54 ? -25.779 114.658 104.720 1.00 40.75 54 HIS E C 1
ATOM 11520 O O . HIS E 1 54 ? -25.285 113.603 104.309 1.00 40.54 54 HIS E O 1
ATOM 11527 N N . LEU E 1 55 ? -25.887 115.755 103.980 1.00 39.54 55 LEU E N 1
ATOM 11528 C CA . LEU E 1 55 ? -25.354 115.851 102.630 1.00 37.86 55 LEU E CA 1
ATOM 11529 C C . LEU E 1 55 ? -23.856 116.148 102.690 1.00 36.86 55 LEU E C 1
ATOM 11530 O O . LEU E 1 55 ? -23.365 116.745 103.659 1.00 36.18 55 LEU E O 1
ATOM 11535 N N . PHE E 1 56 ? -23.137 115.699 101.660 1.00 35.19 56 PHE E N 1
ATOM 11536 C CA . PHE E 1 56 ? -21.731 116.003 101.500 1.00 33.49 56 PHE E CA 1
ATOM 11537 C C . PHE E 1 56 ? -21.481 116.440 100.063 1.00 32.78 56 PHE E C 1
ATOM 11538 O O . PHE E 1 56 ? -22.185 116.012 99.154 1.00 32.28 56 PHE E O 1
ATOM 11546 N N . ARG E 1 57 ? -20.475 117.293 99.862 1.00 31.69 57 ARG E N 1
ATOM 11547 C CA . ARG E 1 57 ? -19.937 117.533 98.525 1.00 30.85 57 ARG E CA 1
ATOM 11548 C C . ARG E 1 57 ? -19.066 116.317 98.172 1.00 29.81 57 ARG E C 1
ATOM 11549 O O . ARG E 1 57 ? -18.061 116.051 98.850 1.00 30.13 57 ARG E O 1
ATOM 11557 N N . ILE E 1 58 ? -19.464 115.568 97.139 1.00 28.71 58 ILE E N 1
ATOM 11558 C CA . ILE E 1 58 ? -18.738 114.342 96.731 1.00 27.21 58 ILE E CA 1
ATOM 11559 C C . ILE E 1 58 ? -17.479 114.584 95.879 1.00 26.91 58 ILE E C 1
ATOM 11560 O O . ILE E 1 58 ? -16.688 113.650 95.644 1.00 26.91 58 ILE E O 1
ATOM 11565 N N . ALA E 1 59 ? -17.293 115.828 95.424 1.00 26.05 59 ALA E N 1
ATOM 11566 C CA . ALA E 1 59 ? -16.097 116.221 94.651 1.00 24.95 59 ALA E CA 1
ATOM 11567 C C . ALA E 1 59 ? -15.912 115.319 93.420 1.00 24.49 59 ALA E C 1
ATOM 11568 O O . ALA E 1 59 ? -16.875 115.058 92.703 1.00 24.40 59 ALA E O 1
ATOM 11570 N N . SER E 1 60 ? -14.696 114.835 93.185 1.00 23.82 60 SER E N 1
ATOM 11571 C CA . SER E 1 60 ? -14.400 114.051 91.976 1.00 23.35 60 SER E CA 1
ATOM 11572 C C . SER E 1 60 ? -15.200 112.770 91.779 1.00 22.92 60 SER E C 1
ATOM 11573 O O . SER E 1 60 ? -15.192 112.216 90.689 1.00 22.82 60 SER E O 1
ATOM 11576 N N . CYS E 1 61 ? -15.883 112.282 92.815 1.00 22.43 61 CYS E N 1
ATOM 11577 C CA . CYS E 1 61 ? -16.816 111.166 92.608 1.00 21.98 61 CYS E CA 1
ATOM 11578 C C . CYS E 1 61 ? -17.876 111.573 91.578 1.00 21.79 61 CYS E C 1
ATOM 11579 O O . CYS E 1 61 ? -18.496 110.725 90.929 1.00 22.07 61 CYS E O 1
ATOM 11582 N N . THR E 1 62 ? -18.067 112.886 91.427 1.00 20.88 62 THR E N 1
ATOM 11583 C CA . THR E 1 62 ? -18.871 113.468 90.352 1.00 20.22 62 THR E CA 1
ATOM 11584 C C . THR E 1 62 ? -18.444 112.949 88.975 1.00 20.28 62 THR E C 1
ATOM 11585 O O . THR E 1 62 ? -19.276 112.786 88.079 1.00 20.01 62 THR E O 1
ATOM 11589 N N . LYS E 1 63 ? -17.143 112.725 88.803 1.00 19.69 63 LYS E N 1
ATOM 11590 C CA . LYS E 1 63 ? -16.612 112.256 87.525 1.00 19.95 63 LYS E CA 1
ATOM 11591 C C . LYS E 1 63 ? -17.270 110.959 87.032 1.00 19.32 63 LYS E C 1
ATOM 11592 O O . LYS E 1 63 ? -17.549 110.832 85.852 1.00 19.87 63 LYS E O 1
ATOM 11598 N N . SER E 1 64 ? -17.539 110.021 87.938 1.00 19.69 64 SER E N 1
ATOM 11599 C CA . SER E 1 64 ? -18.244 108.776 87.586 1.00 19.86 64 SER E CA 1
ATOM 11600 C C . SER E 1 64 ? -19.611 109.037 86.959 1.00 20.27 64 SER E C 1
ATOM 11601 O O . SER E 1 64 ? -19.965 108.398 85.969 1.00 19.79 64 SER E O 1
ATOM 11604 N N . PHE E 1 65 ? -20.355 109.998 87.527 1.00 20.39 65 PHE E N 1
ATOM 11605 C CA . PHE E 1 65 ? -21.671 110.404 87.009 1.00 20.60 65 PHE E CA 1
ATOM 11606 C C . PHE E 1 65 ? -21.585 111.075 85.652 1.00 20.12 65 PHE E C 1
ATOM 11607 O O . PHE E 1 65 ? -22.382 110.798 84.777 1.00 19.86 65 PHE E O 1
ATOM 11615 N N . ILE E 1 66 ? -20.625 111.975 85.488 1.00 20.37 66 ILE E N 1
ATOM 11616 C CA . ILE E 1 66 ? -20.419 112.663 84.201 1.00 20.35 66 ILE E CA 1
ATOM 11617 C C . ILE E 1 66 ? -20.026 111.689 83.067 1.00 20.48 66 ILE E C 1
ATOM 11618 O O . ILE E 1 66 ? -20.525 111.795 81.943 1.00 20.35 66 ILE E O 1
ATOM 11623 N N . ALA E 1 67 ? -19.127 110.756 83.378 1.00 20.14 67 ALA E N 1
ATOM 11624 C CA . ALA E 1 67 ? -18.723 109.722 82.438 1.00 21.15 67 ALA E CA 1
ATOM 11625 C C . ALA E 1 67 ? -19.924 108.850 82.048 1.00 21.08 67 ALA E C 1
ATOM 11626 O O . ALA E 1 67 ? -20.179 108.631 80.859 1.00 20.99 67 ALA E O 1
ATOM 11628 N N . THR E 1 68 ? -20.673 108.389 83.056 1.00 21.86 68 THR E N 1
ATOM 11629 C CA . THR E 1 68 ? -21.925 107.654 82.827 1.00 22.63 68 THR E CA 1
ATOM 11630 C C . THR E 1 68 ? -22.833 108.431 81.874 1.00 22.87 68 THR E C 1
ATOM 11631 O O . THR E 1 68 ? -23.315 107.883 80.888 1.00 23.32 68 THR E O 1
ATOM 11635 N N . GLY E 1 69 ? -23.039 109.715 82.154 1.00 23.18 69 GLY E N 1
ATOM 11636 C CA . GLY E 1 69 ? -23.812 110.572 81.252 1.00 23.79 69 GLY E CA 1
ATOM 11637 C C . GLY E 1 69 ? -23.283 110.610 79.832 1.00 24.22 69 GLY E C 1
ATOM 11638 O O . GLY E 1 69 ? -24.059 110.567 78.874 1.00 24.66 69 GLY E O 1
ATOM 11639 N N . LEU E 1 70 ? -21.961 110.677 79.679 1.00 24.34 70 LEU E N 1
ATOM 11640 C CA . LEU E 1 70 ? -21.368 110.715 78.343 1.00 24.34 70 LEU E CA 1
ATOM 11641 C C . LEU E 1 70 ? -21.541 109.364 77.629 1.00 24.86 70 LEU E C 1
AT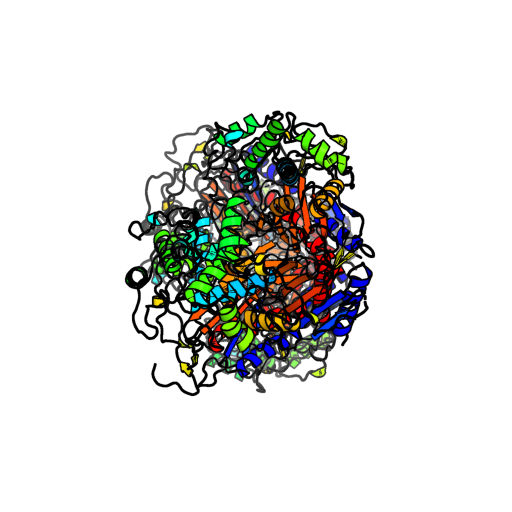OM 11642 O O . LEU E 1 70 ? -21.857 109.309 76.432 1.00 24.88 70 LEU E O 1
ATOM 11647 N N . HIS E 1 71 ? -21.327 108.287 78.383 1.00 25.22 71 HIS E N 1
ATOM 11648 C CA . HIS E 1 71 ? -21.536 106.927 77.909 1.00 25.18 71 HIS E CA 1
ATOM 11649 C C . HIS E 1 71 ? -22.983 106.654 77.511 1.00 25.98 71 HIS E C 1
ATOM 11650 O O . HIS E 1 71 ? -23.228 105.899 76.557 1.00 26.12 71 HIS E O 1
ATOM 11657 N N . LEU E 1 72 ? -23.933 107.244 78.243 1.00 26.14 72 LEU E N 1
ATOM 11658 C CA . LEU E 1 72 ? -25.353 107.135 77.879 1.00 26.98 72 LEU E CA 1
ATOM 11659 C C . LEU E 1 72 ? -25.612 107.695 76.491 1.00 27.35 72 LEU E C 1
ATOM 11660 O O . LEU E 1 72 ? -26.341 107.093 75.688 1.00 27.78 72 LEU E O 1
ATOM 11665 N N . LEU E 1 73 ? -25.002 108.842 76.206 1.00 27.76 73 LEU E N 1
ATOM 11666 C CA . LEU E 1 73 ? -25.092 109.449 74.893 1.00 27.88 73 LEU E CA 1
ATOM 11667 C C . LEU E 1 73 ? -24.454 108.574 73.824 1.00 28.50 73 LEU E C 1
ATOM 11668 O O . LEU E 1 73 ? -24.912 108.580 72.690 1.00 28.14 73 LEU E O 1
ATOM 11673 N N . VAL E 1 74 ? -23.396 107.839 74.188 1.00 29.49 74 VAL E N 1
ATOM 11674 C CA . VAL E 1 74 ? -22.712 106.919 73.258 1.00 30.30 74 VAL E CA 1
ATOM 11675 C C . VAL E 1 74 ? -23.662 105.780 72.863 1.00 31.04 74 VAL E C 1
ATOM 11676 O O . VAL E 1 74 ? -23.753 105.421 71.686 1.00 31.10 74 VAL E O 1
ATOM 11680 N N . GLN E 1 75 ? -24.372 105.243 73.858 1.00 31.97 75 GLN E N 1
ATOM 11681 C CA . GLN E 1 75 ? -25.427 104.245 73.658 1.00 33.02 75 GLN E CA 1
ATOM 11682 C C . GLN E 1 75 ? -26.550 104.727 72.746 1.00 33.71 75 GLN E C 1
ATOM 11683 O O . GLN E 1 75 ? -27.007 103.970 71.886 1.00 34.19 75 GLN E O 1
ATOM 11689 N N . ASP E 1 76 ? -26.994 105.970 72.938 1.00 34.41 76 ASP E N 1
ATOM 11690 C CA . ASP E 1 76 ? -27.984 106.602 72.042 1.00 35.01 76 ASP E CA 1
ATOM 11691 C C . ASP E 1 76 ? -27.440 106.810 70.630 1.00 34.78 76 ASP E C 1
ATOM 11692 O O . ASP E 1 76 ? -28.190 107.141 69.713 1.00 35.49 76 ASP E O 1
ATOM 11697 N N . GLY E 1 77 ? -26.132 106.666 70.460 1.00 34.72 77 GLY E N 1
ATOM 11698 C CA . GLY E 1 77 ? -25.536 106.703 69.129 1.00 33.86 77 GLY E CA 1
ATOM 11699 C C . GLY E 1 77 ? -25.253 108.092 68.603 1.00 33.61 77 GLY E C 1
ATOM 11700 O O . GLY E 1 77 ? -24.898 108.252 67.435 1.00 33.65 77 GLY E O 1
ATOM 11701 N N . THR E 1 78 ? -25.395 109.104 69.456 1.00 33.13 78 THR E N 1
ATOM 11702 C CA . THR E 1 78 ? -25.039 110.473 69.063 1.00 32.44 78 THR E CA 1
ATOM 11703 C C . THR E 1 78 ? -23.562 110.834 69.324 1.00 31.64 78 THR E C 1
ATOM 11704 O O . THR E 1 78 ? -23.081 111.853 68.829 1.00 31.40 78 THR E O 1
ATOM 11708 N N . VAL E 1 79 ? -22.856 110.008 70.105 1.00 30.88 79 VAL E N 1
ATOM 11709 C CA . VAL E 1 79 ? -21.423 110.197 70.372 1.00 30.06 79 VAL E CA 1
ATOM 11710 C C . VAL E 1 79 ? -20.663 108.872 70.186 1.00 29.97 79 VAL E C 1
ATOM 11711 O O . VAL E 1 79 ? -21.114 107.820 70.649 1.00 30.01 79 VAL E O 1
ATOM 11715 N N . ASP E 1 80 ? -19.530 108.930 69.486 1.00 29.53 80 ASP E N 1
ATOM 11716 C CA . ASP E 1 80 ? -18.588 107.807 69.385 1.00 29.28 80 ASP E CA 1
ATOM 11717 C C . ASP E 1 80 ? -17.318 108.029 70.228 1.00 28.81 80 ASP E C 1
ATOM 11718 O O . ASP E 1 80 ? -16.627 109.051 70.091 1.00 28.59 80 ASP E O 1
ATOM 11723 N N . LEU E 1 81 ? -16.994 107.049 71.071 1.00 27.95 81 LEU E N 1
ATOM 11724 C CA . LEU E 1 81 ? -15.845 107.162 71.982 1.00 27.30 81 LEU E CA 1
ATOM 11725 C C . LEU E 1 81 ? -14.518 107.396 71.266 1.00 27.17 81 LEU E C 1
ATOM 11726 O O . LEU E 1 81 ? -13.600 107.972 71.838 1.00 27.20 81 LEU E O 1
ATOM 11731 N N . ASP E 1 82 ? -14.436 106.981 70.006 1.00 27.56 82 ASP E N 1
ATOM 11732 C CA . ASP E 1 82 ? -13.212 107.131 69.221 1.00 27.84 82 ASP E CA 1
ATOM 11733 C C . ASP E 1 82 ? -13.218 108.275 68.202 1.00 27.73 82 ASP E C 1
ATOM 11734 O O . ASP E 1 82 ? -12.254 108.435 67.465 1.00 28.45 82 ASP E O 1
ATOM 11739 N N . GLU E 1 83 ? -14.273 109.085 68.168 1.00 27.56 83 GLU E N 1
ATOM 11740 C CA . GLU E 1 83 ? -14.302 110.236 67.257 1.00 27.64 83 GLU E CA 1
ATOM 11741 C C . GLU E 1 83 ? -13.599 111.436 67.883 1.00 27.60 83 GLU E C 1
ATOM 11742 O O . GLU E 1 83 ? -13.624 111.594 69.113 1.00 27.52 83 GLU E O 1
ATOM 11748 N N . PRO E 1 84 ? -12.950 112.275 67.049 1.00 27.66 84 PRO E N 1
ATOM 11749 C CA . PRO E 1 84 ? -12.236 113.459 67.560 1.00 27.45 84 PRO E CA 1
ATOM 11750 C C . PRO E 1 84 ? -13.175 114.480 68.211 1.00 27.33 84 PRO E C 1
ATOM 11751 O O . PRO E 1 84 ? -14.328 114.619 67.801 1.00 27.19 84 PRO E O 1
ATOM 11755 N N . ILE E 1 85 ? -12.688 115.171 69.236 1.00 27.30 85 ILE E N 1
ATOM 11756 C CA . ILE E 1 85 ? -13.509 116.139 69.962 1.00 27.16 85 ILE E CA 1
ATOM 11757 C C . ILE E 1 85 ? -13.581 117.493 69.235 1.00 27.73 85 ILE E C 1
ATOM 11758 O O . ILE E 1 85 ? -14.188 118.443 69.736 1.00 27.39 85 ILE E O 1
ATOM 11763 N N . THR E 1 86 ? -12.959 117.556 68.054 1.00 28.31 86 THR E N 1
ATOM 11764 C CA . THR E 1 86 ? -13.021 118.719 67.147 1.00 28.68 86 THR E CA 1
ATOM 11765 C C . THR E 1 86 ? -14.452 119.023 66.695 1.00 28.77 86 THR E C 1
ATOM 11766 O O . THR E 1 86 ? -14.760 120.153 66.321 1.00 28.52 86 THR E O 1
ATOM 11770 N N . ARG E 1 87 ? -15.315 118.006 66.737 1.00 29.09 87 ARG E N 1
ATOM 11771 C CA . ARG E 1 87 ? -16.745 118.169 66.475 1.00 29.08 87 ARG E CA 1
ATOM 11772 C C . ARG E 1 87 ? -17.402 119.207 67.415 1.00 29.45 87 ARG E C 1
ATOM 11773 O O . ARG E 1 87 ? -18.346 119.911 67.018 1.00 29.42 87 ARG E O 1
ATOM 11781 N N . TRP E 1 88 ? -16.893 119.307 68.644 1.00 29.38 88 TRP E N 1
ATOM 11782 C CA . TRP E 1 88 ? -17.440 120.232 69.639 1.00 29.69 88 TRP E CA 1
ATOM 11783 C C . TRP E 1 88 ? -16.494 121.378 69.993 1.00 29.87 88 TRP E C 1
ATOM 11784 O O . TRP E 1 88 ? -16.935 122.468 70.382 1.00 29.92 88 TRP E O 1
ATOM 11795 N N . PHE E 1 89 ? -15.196 121.116 69.899 1.00 29.79 89 PHE E N 1
ATOM 11796 C CA . PHE E 1 89 ? -14.209 122.107 70.245 1.00 30.29 89 PHE E CA 1
ATOM 11797 C C . PHE E 1 89 ? -13.174 122.195 69.123 1.00 30.68 89 PHE E C 1
ATOM 11798 O O . PHE E 1 89 ? -12.049 121.737 69.296 1.00 30.77 89 PHE E O 1
ATOM 11806 N N . PRO E 1 90 ? -13.559 122.789 67.966 1.00 31.02 90 PRO E N 1
ATOM 11807 C CA . PRO E 1 90 ? -12.679 122.826 66.796 1.00 31.33 90 PRO E CA 1
ATOM 11808 C C . PRO E 1 90 ? -11.360 123.553 67.010 1.00 31.78 90 PRO E C 1
ATOM 11809 O O . PRO E 1 90 ? -10.359 123.145 66.433 1.00 32.21 90 PRO E O 1
ATOM 11813 N N . ASP E 1 91 ? -11.350 124.611 67.826 1.00 32.13 91 ASP E N 1
ATOM 11814 C CA . ASP E 1 91 ? -10.155 125.466 67.949 1.00 32.13 91 ASP E CA 1
ATOM 11815 C C . ASP E 1 91 ? -9.309 125.141 69.163 1.00 31.77 91 ASP E C 1
ATOM 11816 O O . ASP E 1 91 ? -8.299 125.790 69.407 1.00 31.55 91 ASP E O 1
ATOM 11821 N N . LEU E 1 92 ? -9.718 124.127 69.918 1.00 31.51 92 LEU E N 1
ATOM 11822 C CA . LEU E 1 92 ? -8.959 123.696 71.086 1.00 30.86 92 LEU E CA 1
ATOM 11823 C C . LEU E 1 92 ? -7.650 123.049 70.616 1.00 30.23 92 LEU E C 1
ATOM 11824 O O . LEU E 1 92 ? -7.680 122.132 69.807 1.00 30.40 92 LEU E O 1
ATOM 11829 N N . PRO E 1 93 ? -6.494 123.556 71.078 1.00 29.84 93 PRO E N 1
ATOM 11830 C CA . PRO E 1 93 ? -5.222 122.961 70.672 1.00 29.57 93 PRO E CA 1
ATOM 11831 C C . PRO E 1 93 ? -5.166 121.430 70.827 1.00 29.54 93 PRO E C 1
ATOM 11832 O O . PRO E 1 93 ? -5.593 120.879 71.851 1.00 28.69 93 PRO E O 1
ATOM 11836 N N . LYS E 1 94 ? -4.658 120.775 69.782 1.00 29.49 94 LYS E N 1
ATOM 11837 C CA . LYS E 1 94 ? -4.435 119.323 69.733 1.00 29.66 94 LYS E CA 1
ATOM 11838 C C . LYS E 1 94 ? -5.732 118.500 69.767 1.00 29.61 94 LYS E C 1
ATOM 11839 O O . LYS E 1 94 ? -5.692 117.278 69.931 1.00 30.17 94 LYS E O 1
ATOM 11845 N N . ALA E 1 95 ? -6.874 119.167 69.588 1.00 29.13 95 ALA E N 1
ATOM 11846 C CA . ALA E 1 95 ? -8.177 118.503 69.621 1.00 28.58 95 ALA E CA 1
ATOM 11847 C C . ALA E 1 95 ? -8.315 117.386 68.574 1.00 28.41 95 ALA E C 1
ATOM 11848 O O . ALA E 1 95 ? -9.043 116.415 68.792 1.00 27.77 95 ALA E O 1
ATOM 11850 N N . ALA E 1 96 ? -7.603 117.524 67.457 1.00 28.08 96 ALA E N 1
ATOM 11851 C CA . ALA E 1 96 ? -7.609 116.514 66.394 1.00 28.49 96 ALA E CA 1
ATOM 11852 C C . ALA E 1 96 ? -7.018 115.185 66.842 1.00 28.38 96 ALA E C 1
ATOM 11853 O O . ALA E 1 96 ? -7.341 114.139 66.285 1.00 29.55 96 ALA E O 1
ATOM 11855 N N . GLN E 1 97 ? -6.143 115.225 67.841 1.00 28.15 97 GLN E N 1
ATOM 11856 C CA . GLN E 1 97 ? -5.526 114.012 68.358 1.00 27.70 97 GLN E CA 1
ATOM 11857 C C . GLN E 1 97 ? -6.214 113.525 69.635 1.00 26.70 97 GLN E C 1
ATOM 11858 O O . GLN E 1 97 ? -5.674 112.684 70.346 1.00 26.95 97 GLN E O 1
ATOM 11864 N N . MET E 1 98 ? -7.396 114.061 69.916 1.00 25.51 98 MET E N 1
ATOM 11865 C CA . MET E 1 98 ? -8.157 113.713 71.117 1.00 24.95 98 MET E CA 1
ATOM 11866 C C . MET E 1 98 ? -9.469 113.024 70.769 1.00 24.11 98 MET E C 1
ATOM 11867 O O . MET E 1 98 ? -10.451 113.691 70.441 1.00 24.63 98 MET E O 1
ATOM 11872 N N . PRO E 1 99 ? -9.496 111.685 70.856 1.00 23.21 99 PRO E N 1
ATOM 11873 C CA . PRO E 1 99 ? -10.781 110.981 70.769 1.00 22.41 99 PRO E CA 1
ATOM 11874 C C . PRO E 1 99 ? -11.633 111.252 72.007 1.00 21.53 99 PRO E C 1
ATOM 11875 O O . PRO E 1 99 ? -11.084 111.524 73.074 1.00 21.50 99 PRO E O 1
ATOM 11879 N N . VAL E 1 100 ? -12.956 111.194 71.869 1.00 20.61 100 VAL E N 1
ATOM 11880 C CA . VAL E 1 100 ? -13.863 111.442 72.995 1.00 20.13 100 VAL E CA 1
ATOM 11881 C C . VAL E 1 100 ? -13.442 110.692 74.270 1.00 19.88 100 VAL E C 1
ATOM 11882 O O . VAL E 1 100 ? -13.469 111.253 75.374 1.00 19.69 100 VAL E O 1
ATOM 11886 N N . ARG E 1 101 ? -13.027 109.434 74.113 1.00 19.20 101 ARG E N 1
ATOM 11887 C CA . ARG E 1 101 ? -12.600 108.609 75.267 1.00 18.72 101 ARG E CA 1
ATOM 11888 C C . ARG E 1 101 ? -11.497 109.220 76.119 1.00 18.12 101 ARG E C 1
ATOM 11889 O O . ARG E 1 101 ? -11.463 108.986 77.323 1.00 17.93 101 ARG E O 1
ATOM 11897 N N . ILE E 1 102 ? -10.622 110.014 75.497 1.00 18.09 102 ILE E N 1
ATOM 11898 C CA . ILE E 1 102 ? -9.425 110.565 76.164 1.00 17.89 102 ILE E CA 1
ATOM 11899 C C . ILE E 1 102 ? -9.770 111.645 77.214 1.00 17.91 102 ILE E C 1
ATOM 11900 O O . ILE E 1 102 ? -8.947 112.001 78.076 1.00 16.68 102 ILE E O 1
ATOM 11905 N N . LEU E 1 103 ? -10.994 112.159 77.120 1.00 18.06 103 LEU E N 1
ATOM 11906 C CA . LEU E 1 103 ? -11.516 113.109 78.091 1.00 18.26 103 LEU E CA 1
ATOM 11907 C C . LEU E 1 103 ? -11.783 112.418 79.420 1.00 18.22 103 LEU E C 1
ATOM 11908 O O . LEU E 1 103 ? -11.789 113.067 80.476 1.00 17.82 103 LEU E O 1
ATOM 11913 N N . LEU E 1 104 ? -11.998 111.101 79.354 1.00 18.06 104 LEU E N 1
ATOM 11914 C CA . LEU E 1 104 ? -12.442 110.312 80.511 1.00 17.65 104 LEU E CA 1
ATOM 11915 C C . LEU E 1 104 ? -11.345 109.488 81.171 1.00 17.81 104 LEU E C 1
ATOM 11916 O O . LEU E 1 104 ? -11.469 109.095 82.343 1.00 17.64 104 LEU E O 1
ATOM 11921 N N . ASN E 1 105 ? -10.270 109.235 80.433 1.00 17.91 105 ASN E N 1
ATOM 11922 C CA . ASN E 1 105 ? -9.246 108.281 80.881 1.00 17.88 105 ASN E CA 1
ATOM 11923 C C . ASN E 1 105 ? -7.975 108.896 81.484 1.00 17.39 105 ASN E C 1
ATOM 11924 O O . ASN E 1 105 ? -7.022 108.174 81.778 1.00 17.24 105 ASN E O 1
ATOM 11929 N N . HIS E 1 106 ? -7.956 110.224 81.645 1.00 17.68 106 HIS E N 1
ATOM 11930 C CA . HIS E 1 106 ? -6.831 110.937 82.274 1.00 17.23 106 HIS E CA 1
ATOM 11931 C C . HIS E 1 106 ? -5.507 110.838 81.492 1.00 16.97 106 HIS E C 1
ATOM 11932 O O . HIS E 1 106 ? -4.425 110.911 82.072 1.00 17.24 106 HIS E O 1
ATOM 11939 N N . ARG E 1 107 ? -5.597 110.695 80.173 1.00 16.87 107 ARG E N 1
ATOM 11940 C CA . ARG E 1 107 ? -4.409 110.579 79.314 1.00 17.08 107 ARG E CA 1
ATOM 11941 C C . ARG E 1 107 ? -4.393 111.624 78.191 1.00 17.63 107 ARG E C 1
ATOM 11942 O O . ARG E 1 107 ? -3.607 111.529 77.242 1.00 17.80 107 ARG E O 1
ATOM 11950 N N . SER E 1 108 ? -5.246 112.634 78.332 1.00 17.92 108 SER E N 1
ATOM 11951 C CA . SER E 1 108 ? -5.489 113.626 77.287 1.00 18.03 108 SER E CA 1
ATOM 11952 C C . SER E 1 108 ? -4.329 114.593 77.117 1.00 18.76 108 SER E C 1
ATOM 11953 O O . SER E 1 108 ? -4.112 115.122 76.023 1.00 19.00 108 SER E O 1
ATOM 11956 N N . GLY E 1 109 ? -3.608 114.844 78.207 1.00 19.18 109 GLY E N 1
ATOM 11957 C CA . GLY E 1 109 ? -2.561 115.860 78.208 1.00 20.25 109 GLY E CA 1
ATOM 11958 C C . GLY E 1 109 ? -3.101 117.282 78.337 1.00 20.52 109 GLY E C 1
ATOM 11959 O O . GLY E 1 109 ? -2.347 118.248 78.241 1.00 20.41 109 GLY E O 1
ATOM 11960 N N . LEU E 1 110 ? -4.406 117.413 78.560 1.00 20.79 110 LEU E N 1
ATOM 11961 C CA . LEU E 1 110 ? -5.021 118.724 78.734 1.00 21.36 110 LEU E CA 1
ATOM 11962 C C . LEU E 1 110 ? -4.429 119.511 79.913 1.00 22.11 110 LEU E C 1
ATOM 11963 O O . LEU E 1 110 ? -4.146 118.929 80.979 1.00 22.39 110 LEU E O 1
ATOM 11968 N N . PRO E 1 111 ? -4.246 120.840 79.738 1.00 22.69 111 PRO E N 1
ATOM 11969 C CA . PRO E 1 111 ? -3.725 121.629 80.860 1.00 22.98 111 PRO E CA 1
ATOM 11970 C C . PRO E 1 111 ? -4.796 121.699 81.952 1.00 23.46 111 PRO E C 1
ATOM 11971 O O . PRO E 1 111 ? -5.987 121.728 81.624 1.00 23.64 111 PRO E O 1
ATOM 11975 N N . ASP E 1 112 ? -4.386 121.677 83.225 1.00 24.46 112 ASP E N 1
ATOM 11976 C CA . ASP E 1 112 ? -5.328 121.625 84.352 1.00 25.50 112 ASP E CA 1
ATOM 11977 C C . ASP E 1 112 ? -5.498 122.976 85.065 1.00 26.96 112 ASP E C 1
ATOM 11978 O O . ASP E 1 112 ? -4.590 123.825 85.054 1.00 26.81 112 ASP E O 1
ATOM 11983 N N . PHE E 1 113 ? -6.656 123.146 85.701 1.00 27.97 113 PHE E N 1
ATOM 11984 C CA . PHE E 1 113 ? -7.032 124.416 86.337 1.00 29.51 113 PHE E CA 1
ATOM 11985 C C . PHE E 1 113 ? -6.954 124.384 87.852 1.00 30.65 113 PHE E C 1
ATOM 11986 O O . PHE E 1 113 ? -6.822 125.424 88.498 1.00 30.65 113 PHE E O 1
ATOM 11994 N N . GLU E 1 114 ? -7.050 123.185 88.413 1.00 32.49 114 GLU E N 1
ATOM 11995 C CA . GLU E 1 114 ? -7.245 123.017 89.847 1.00 34.29 114 GLU E CA 1
ATOM 11996 C C . GLU E 1 114 ? -6.092 123.555 90.705 1.00 34.83 114 GLU E C 1
ATOM 11997 O O . GLU E 1 114 ? -6.328 124.147 91.760 1.00 35.36 114 GLU E O 1
ATOM 12003 N N . THR E 1 115 ? -4.861 123.364 90.241 1.00 35.53 115 THR E N 1
ATOM 12004 C CA . THR E 1 115 ? -3.673 123.900 90.912 1.00 36.12 115 THR E CA 1
ATOM 12005 C C . THR E 1 115 ? -3.623 125.443 90.886 1.00 36.25 115 THR E C 1
ATOM 12006 O O . THR E 1 115 ? -3.064 126.068 91.792 1.00 36.22 115 THR E O 1
ATOM 12010 N N . SER E 1 116 ? -4.229 126.049 89.869 1.00 35.99 116 SER E N 1
ATOM 12011 C CA . SER E 1 116 ? -4.198 127.501 89.714 1.00 36.56 116 SER E CA 1
ATOM 12012 C C . SER E 1 116 ? -5.381 128.210 90.376 1.00 36.91 116 SER E C 1
ATOM 12013 O O . SER E 1 116 ? -5.265 129.365 90.794 1.00 37.17 116 SER E O 1
ATOM 12016 N N . MET E 1 117 ? -6.513 127.517 90.447 1.00 36.96 117 MET E N 1
ATOM 12017 C CA . MET E 1 117 ? -7.759 128.078 90.943 1.00 37.44 117 MET E CA 1
ATOM 12018 C C . MET E 1 117 ? -7.692 128.313 92.453 1.00 37.97 117 MET E C 1
ATOM 12019 O O . MET E 1 117 ? -7.328 127.401 93.205 1.00 38.35 117 MET E O 1
ATOM 12024 N N . PRO E 1 118 ? -8.019 129.543 92.905 1.00 38.28 118 PRO E N 1
ATOM 12025 C CA . PRO E 1 118 ? -7.990 129.800 94.352 1.00 38.63 118 PRO E CA 1
ATOM 12026 C C . PRO E 1 118 ? -8.966 128.904 95.129 1.00 39.06 118 PRO E C 1
ATOM 12027 O O . PRO E 1 118 ? -10.024 128.531 94.612 1.00 38.96 118 PRO E O 1
ATOM 12031 N N . MET E 1 119 ? -8.592 128.550 96.354 1.00 39.55 119 MET E N 1
ATOM 12032 C CA . MET E 1 119 ? -9.380 127.638 97.165 1.00 40.27 119 MET E CA 1
ATOM 12033 C C . MET E 1 119 ? -10.560 128.335 97.814 1.00 40.15 119 MET E C 1
ATOM 12034 O O . MET E 1 119 ? -11.640 127.756 97.890 1.00 40.57 119 MET E O 1
ATOM 12039 N N . ILE E 1 120 ? -10.352 129.570 98.279 1.00 39.86 120 ILE E N 1
ATOM 12040 C CA . ILE E 1 120 ? -11.411 130.361 98.928 1.00 39.39 120 ILE E CA 1
ATOM 12041 C C . ILE E 1 120 ? -11.911 131.464 97.982 1.00 39.07 120 ILE E C 1
ATOM 12042 O O . ILE E 1 120 ? -11.192 132.427 97.713 1.00 39.24 120 ILE E O 1
ATOM 12047 N N . SER E 1 121 ? -13.138 131.310 97.483 1.00 38.52 121 SER E N 1
ATOM 12048 C CA . SER E 1 121 ? -13.723 132.247 96.518 1.00 37.96 121 SER E CA 1
ATOM 12049 C C . SER E 1 121 ? -15.246 132.146 96.432 1.00 37.91 121 SER E C 1
ATOM 12050 O O . SER E 1 121 ? -15.816 131.042 96.482 1.00 37.67 121 SER E O 1
ATOM 12053 N N . ASP E 1 122 ? -15.885 133.308 96.279 1.00 37.55 122 ASP E N 1
ATOM 12054 C CA . ASP E 1 122 ? -17.337 133.422 96.083 1.00 37.19 122 ASP E CA 1
ATOM 12055 C C . ASP E 1 122 ? -17.716 133.641 94.619 1.00 36.41 122 ASP E C 1
ATOM 12056 O O . ASP E 1 122 ? -18.879 133.910 94.298 1.00 36.42 122 ASP E O 1
ATOM 12061 N N . LYS E 1 123 ? -16.723 133.519 93.742 1.00 35.34 123 LYS E N 1
ATOM 12062 C CA . LYS E 1 123 ? -16.905 133.639 92.301 1.00 34.11 123 LYS E CA 1
ATOM 12063 C C . LYS E 1 123 ? -17.838 132.553 91.748 1.00 33.73 123 LYS E C 1
ATOM 12064 O O . LYS E 1 123 ? -17.849 131.414 92.243 1.00 33.44 123 LYS E O 1
ATOM 12070 N N . SER E 1 124 ? -18.627 132.921 90.738 1.00 32.52 124 SER E N 1
ATOM 12071 C CA . SER E 1 124 ? -19.346 131.950 89.927 1.00 31.81 124 SER E CA 1
ATOM 12072 C C . SER E 1 124 ? -18.587 131.733 88.619 1.00 31.00 124 SER E C 1
ATOM 12073 O O . SER E 1 124 ? -18.290 132.689 87.905 1.00 31.11 124 SER E O 1
ATOM 12076 N N . TRP E 1 125 ? -18.261 130.478 88.322 1.00 30.11 125 TRP E N 1
ATOM 12077 C CA . TRP E 1 125 ? -17.542 130.121 87.093 1.00 29.32 125 TRP E CA 1
ATOM 12078 C C . TRP E 1 125 ? -18.466 129.531 86.024 1.00 29.34 125 TRP E C 1
ATOM 12079 O O . TRP E 1 125 ? -19.462 128.882 86.349 1.00 29.04 125 TRP E O 1
ATOM 12090 N N . THR E 1 126 ? -18.123 129.756 84.754 1.00 29.27 126 THR E N 1
ATOM 12091 C CA . THR E 1 126 ? -18.743 129.030 83.641 1.00 29.18 126 THR E CA 1
ATOM 12092 C C . THR E 1 126 ? -17.747 128.014 83.063 1.00 29.34 126 THR E C 1
ATOM 12093 O O . THR E 1 126 ? -16.537 128.162 83.236 1.00 29.23 126 THR E O 1
ATOM 12097 N N . ALA E 1 127 ? -18.274 126.984 82.396 1.00 29.24 127 ALA E N 1
ATOM 12098 C CA . ALA E 1 127 ? -17.470 125.899 81.836 1.00 29.07 127 ALA E CA 1
ATOM 12099 C C . ALA E 1 127 ? -16.354 126.421 80.937 1.00 29.17 127 ALA E C 1
ATOM 12100 O O . ALA E 1 127 ? -15.171 126.122 81.170 1.00 29.23 127 ALA E O 1
ATOM 12102 N N . GLN E 1 128 ? -16.726 127.215 79.927 1.00 29.17 128 GLN E N 1
ATOM 12103 C CA . GLN E 1 128 ? -15.755 127.732 78.958 1.00 29.43 128 GLN E CA 1
ATOM 12104 C C . GLN E 1 128 ? -14.698 128.603 79.629 1.00 29.04 128 GLN E C 1
ATOM 12105 O O . GLN E 1 128 ? -13.546 128.608 79.208 1.00 29.32 128 GLN E O 1
ATOM 12111 N N . GLU E 1 129 ? -15.102 129.324 80.674 1.00 28.60 129 GLU E N 1
ATOM 12112 C CA . GLU E 1 129 ? -14.189 130.139 81.475 1.00 27.93 129 GLU E CA 1
ATOM 12113 C C . GLU E 1 129 ? -13.112 129.297 82.161 1.00 27.31 129 GLU E C 1
ATOM 12114 O O . GLU E 1 129 ? -11.938 129.681 82.195 1.00 27.20 129 GLU E O 1
ATOM 12120 N N . ILE E 1 130 ? -13.520 128.161 82.720 1.00 26.51 130 ILE E N 1
ATOM 12121 C CA . ILE E 1 130 ? -12.591 127.213 83.343 1.00 25.31 130 ILE E CA 1
ATOM 12122 C C . ILE E 1 130 ? -11.597 126.664 82.312 1.00 25.18 130 ILE E C 1
ATOM 12123 O O . ILE E 1 130 ? -10.393 126.545 82.600 1.00 25.13 130 ILE E O 1
ATOM 12128 N N . VAL E 1 131 ? -12.102 126.357 81.118 1.00 24.64 131 VAL E N 1
ATOM 12129 C CA . VAL E 1 131 ? -11.290 125.838 80.024 1.00 24.81 131 VAL E CA 1
ATOM 12130 C C . VAL E 1 131 ? -10.235 126.852 79.584 1.00 24.87 131 VAL E C 1
ATOM 12131 O O . VAL E 1 131 ? -9.056 126.506 79.515 1.00 25.08 131 VAL E O 1
ATOM 12135 N N . ASP E 1 132 ? -10.660 128.090 79.297 1.00 25.12 132 ASP E N 1
ATOM 12136 C CA . ASP E 1 132 ? -9.743 129.186 78.924 1.00 25.43 132 ASP E CA 1
ATOM 12137 C C . ASP E 1 132 ? -8.703 129.421 80.025 1.00 25.54 132 ASP E C 1
ATOM 12138 O O . ASP E 1 132 ? -7.517 129.598 79.744 1.00 25.80 132 ASP E O 1
ATOM 12143 N N . PHE E 1 133 ? -9.157 129.408 81.278 1.00 25.55 133 PHE E N 1
ATOM 12144 C CA . PHE E 1 133 ? -8.285 129.534 82.454 1.00 25.70 133 PHE E CA 1
ATOM 12145 C C . PHE E 1 133 ? -7.223 128.415 82.513 1.00 25.89 133 PHE E C 1
ATOM 12146 O O . PHE E 1 133 ? -6.043 128.674 82.783 1.00 26.16 133 PHE E O 1
ATOM 12154 N N . SER E 1 134 ? -7.658 127.175 82.277 1.00 26.18 134 SER E N 1
ATOM 12155 C CA . SER E 1 134 ? -6.768 126.014 82.195 1.00 26.22 134 SER E CA 1
ATOM 12156 C C . SER E 1 134 ? -5.626 126.208 81.194 1.00 26.54 134 SER E C 1
ATOM 12157 O O . SER E 1 134 ? -4.455 126.072 81.566 1.00 26.93 134 SER E O 1
ATOM 12160 N N . PHE E 1 135 ? -5.955 126.536 79.940 1.00 26.49 135 PHE E N 1
ATOM 12161 C CA . PHE E 1 135 ? -4.927 126.728 78.904 1.00 27.19 135 PHE E CA 1
ATOM 12162 C C . PHE E 1 135 ? -3.990 127.908 79.200 1.00 27.53 135 PHE E C 1
ATOM 12163 O O . PHE E 1 135 ? -2.841 127.930 78.754 1.00 27.61 135 PHE E O 1
ATOM 12171 N N . ARG E 1 136 ? -4.486 128.885 79.951 1.00 27.93 136 ARG E N 1
ATOM 12172 C CA . ARG E 1 136 ? -3.669 130.025 80.356 1.00 28.45 136 ARG E CA 1
ATOM 12173 C C . ARG E 1 136 ? -2.663 129.682 81.463 1.00 28.40 136 ARG E C 1
ATOM 12174 O O . ARG E 1 136 ? -1.533 130.188 81.471 1.00 29.01 136 ARG E O 1
ATOM 12182 N N . HIS E 1 137 ? -3.060 128.811 82.385 1.00 28.10 137 HIS E N 1
ATOM 12183 C CA . HIS E 1 137 ? -2.280 128.592 83.600 1.00 27.96 137 HIS E CA 1
ATOM 12184 C C . HIS E 1 137 ? -1.688 127.197 83.703 1.00 27.42 137 HIS E C 1
ATOM 12185 O O . HIS E 1 137 ? -0.634 127.011 84.315 1.00 27.43 137 HIS E O 1
ATOM 12192 N N . GLY E 1 138 ? -2.360 126.221 83.095 1.00 27.00 138 GLY E N 1
ATOM 12193 C CA . GLY E 1 138 ? -1.901 124.836 83.124 1.00 26.40 138 GLY E CA 1
ATOM 12194 C C . GLY E 1 138 ? -0.822 124.571 82.081 1.00 26.32 138 GLY E C 1
ATOM 12195 O O . GLY E 1 138 ? -0.414 125.485 81.355 1.00 25.63 138 GLY E O 1
ATOM 12196 N N . VAL E 1 139 ? -0.374 123.314 82.008 1.00 25.83 139 VAL E N 1
ATOM 12197 C CA . VAL E 1 139 ? 0.634 122.880 81.035 1.00 25.53 139 VAL E CA 1
ATOM 12198 C C . VAL E 1 139 ? 0.025 121.787 80.157 1.00 25.40 139 VAL E C 1
ATOM 12199 O O . VAL E 1 139 ? -0.461 120.777 80.673 1.00 25.14 139 VAL E O 1
ATOM 12203 N N . GLN E 1 140 ? 0.047 121.984 78.839 1.00 24.94 140 GLN E N 1
ATOM 12204 C CA . GLN E 1 140 ? -0.505 120.990 77.937 1.00 24.94 140 GLN E CA 1
ATOM 12205 C C . GLN E 1 140 ? 0.570 120.031 77.456 1.00 24.82 140 GLN E C 1
ATOM 12206 O O . GLN E 1 140 ? 1.647 120.455 77.041 1.00 25.06 140 GLN E O 1
ATOM 12212 N N . LYS E 1 141 ? 0.264 118.740 77.535 1.00 23.99 141 LYS E N 1
ATOM 12213 C CA . LYS E 1 141 ? 1.111 117.692 76.987 1.00 23.82 141 LYS E CA 1
ATOM 12214 C C . LYS E 1 141 ? 0.409 117.038 75.796 1.00 23.15 141 LYS E C 1
ATOM 12215 O O . LYS E 1 141 ? -0.749 117.347 75.506 1.00 22.84 141 LYS E O 1
ATOM 12221 N N . GLU E 1 142 ? 1.111 116.136 75.114 1.00 22.76 142 GLU E N 1
ATOM 12222 C CA . GLU E 1 142 ? 0.563 115.425 73.957 1.00 22.74 142 GLU E CA 1
ATOM 12223 C C . GLU E 1 142 ? -0.511 114.448 74.377 1.00 21.88 142 GLU E C 1
ATOM 12224 O O . GLU E 1 142 ? -0.358 113.786 75.393 1.00 21.82 142 GLU E O 1
ATOM 12230 N N . PRO E 1 143 ? -1.593 114.336 73.583 1.00 21.70 143 PRO E N 1
ATOM 12231 C CA . PRO E 1 143 ? -2.556 113.264 73.832 1.00 21.14 143 PRO E CA 1
ATOM 12232 C C . PRO E 1 143 ? -1.826 111.926 73.914 1.00 20.88 143 PRO E C 1
ATOM 12233 O O . PRO E 1 143 ? -0.895 111.695 73.131 1.00 20.22 143 PRO E O 1
ATOM 12237 N N . TRP E 1 144 ? -2.214 111.106 74.900 1.00 20.08 144 TRP E N 1
ATOM 12238 C CA . TRP E 1 144 ? -1.660 109.762 75.138 1.00 19.46 144 TRP E CA 1
ATOM 12239 C C . TRP E 1 144 ? -0.226 109.731 75.722 1.00 19.53 144 TRP E C 1
ATOM 12240 O O . TRP E 1 144 ? 0.444 108.689 75.694 1.00 19.59 144 TRP E O 1
ATOM 12251 N N . HIS E 1 145 ? 0.237 110.843 76.293 1.00 18.68 145 HIS E N 1
ATOM 12252 C CA . HIS E 1 145 ? 1.614 110.908 76.812 1.00 18.13 145 HIS E CA 1
ATOM 12253 C C . HIS E 1 145 ? 1.860 109.916 77.961 1.00 17.91 145 HIS E C 1
ATOM 12254 O O . HIS E 1 145 ? 2.966 109.412 78.151 1.00 17.89 145 HIS E O 1
ATOM 12261 N N . GLY E 1 146 ? 0.825 109.691 78.759 1.00 17.15 146 GLY E N 1
ATOM 12262 C CA . GLY E 1 146 ? 0.921 108.914 79.981 1.00 16.60 146 GLY E CA 1
ATOM 12263 C C . GLY E 1 146 ? -0.307 109.297 80.782 1.00 16.10 146 GLY E C 1
ATOM 12264 O O . GLY E 1 146 ? -1.165 110.038 80.290 1.00 16.30 146 GLY E O 1
ATOM 12265 N N . MET E 1 147 ? -0.410 108.806 82.001 1.00 15.49 147 MET E N 1
ATOM 12266 C CA . MET E 1 147 ? -1.592 109.136 82.794 1.00 15.69 147 MET E CA 1
ATOM 12267 C C . MET E 1 147 ? -1.271 110.303 83.693 1.00 15.88 147 MET E C 1
ATOM 12268 O O . MET E 1 147 ? -0.313 110.247 84.477 1.00 16.09 147 MET E O 1
ATOM 12273 N N . GLU E 1 148 ? -2.076 111.351 83.568 1.00 16.78 148 GLU E N 1
ATOM 12274 C CA . GLU E 1 148 ? -2.031 112.486 84.487 1.00 17.98 148 GLU E CA 1
ATOM 12275 C C . GLU E 1 148 ? -3.447 112.969 84.730 1.00 18.04 148 GLU E C 1
ATOM 12276 O O . GLU E 1 148 ? -4.159 113.391 83.799 1.00 18.32 148 GLU E O 1
ATOM 12282 N N . TYR E 1 149 ? -3.854 112.864 85.992 1.00 18.50 149 TYR E N 1
ATOM 12283 C CA . TYR E 1 149 ? -5.209 113.161 86.418 1.00 18.90 149 TYR E CA 1
ATOM 12284 C C . TYR E 1 149 ? -5.646 114.483 85.811 1.00 18.63 149 TYR E C 1
ATOM 12285 O O . TYR E 1 149 ? -4.953 115.500 85.972 1.00 18.53 149 TYR E O 1
ATOM 12294 N N . SER E 1 150 ? -6.770 114.450 85.090 1.00 18.51 150 SER E N 1
ATOM 12295 C CA . SER E 1 150 ? -7.289 115.613 84.365 1.00 18.60 150 SER E CA 1
ATOM 12296 C C . SER E 1 150 ? -8.732 115.984 84.735 1.00 18.39 150 SER E C 1
ATOM 12297 O O . SER E 1 150 ? -9.680 115.260 84.415 1.00 17.51 150 SER E O 1
ATOM 12300 N N . ASN E 1 151 ? -8.871 117.139 85.384 1.00 18.48 151 ASN E N 1
ATOM 12301 C CA . ASN E 1 151 ? -10.165 117.741 85.662 1.00 18.43 151 ASN E CA 1
ATOM 12302 C C . ASN E 1 151 ? -10.747 118.398 84.409 1.00 18.37 151 ASN E C 1
ATOM 12303 O O . ASN E 1 151 ? -11.951 118.345 84.186 1.00 18.71 151 ASN E O 1
ATOM 12308 N N . THR E 1 152 ? -9.885 119.003 83.593 1.00 18.48 152 THR E N 1
ATOM 12309 C CA . THR E 1 152 ? -10.301 119.701 82.362 1.00 18.71 152 THR E CA 1
ATOM 12310 C C . THR E 1 152 ? -11.066 118.804 81.364 1.00 19.15 152 THR E C 1
ATOM 12311 O O . THR E 1 152 ? -12.029 119.247 80.722 1.00 18.93 152 THR E O 1
ATOM 12315 N N . GLY E 1 153 ? -10.628 117.550 81.220 1.00 19.51 153 GLY E N 1
ATOM 12316 C CA . GLY E 1 153 ? -11.305 116.607 80.321 1.00 19.35 153 GLY E CA 1
ATOM 12317 C C . GLY E 1 153 ? -12.757 116.398 80.716 1.00 19.40 153 GLY E C 1
ATOM 12318 O O . GLY E 1 153 ? -13.611 116.264 79.862 1.00 19.85 153 GLY E O 1
ATOM 12319 N N . TYR E 1 154 ? -13.034 116.371 82.019 1.00 19.92 154 TYR E N 1
ATOM 12320 C CA . TYR E 1 154 ? -14.405 116.189 82.517 1.00 20.33 154 TYR E CA 1
ATOM 12321 C C . TYR E 1 154 ? -15.318 117.397 82.335 1.00 20.91 154 TYR E C 1
ATOM 12322 O O . TYR E 1 154 ? -16.519 117.239 82.093 1.00 21.41 154 TYR E O 1
ATOM 12331 N N . VAL E 1 155 ? -14.735 118.588 82.441 1.00 21.25 155 VAL E N 1
ATOM 12332 C CA . VAL E 1 155 ? -15.406 119.841 82.112 1.00 21.12 155 VAL E CA 1
ATOM 12333 C C . VAL E 1 155 ? -15.779 119.836 80.623 1.00 21.73 155 VAL E C 1
ATOM 12334 O O . VAL E 1 155 ? -16.900 120.197 80.252 1.00 21.99 155 VAL E O 1
ATOM 12338 N N . LEU E 1 156 ? -14.842 119.420 79.774 1.00 21.98 156 LEU E N 1
ATOM 12339 C CA . LEU E 1 156 ? -15.134 119.259 78.353 1.00 22.31 156 LEU E CA 1
ATOM 12340 C C . LEU E 1 156 ? -16.212 118.201 78.106 1.00 22.88 156 LEU E C 1
ATOM 12341 O O . LEU E 1 156 ? -17.079 118.380 77.242 1.00 23.66 156 LEU E O 1
ATOM 12346 N N . ALA E 1 157 ? -16.186 117.114 78.876 1.00 23.17 157 ALA E N 1
ATOM 12347 C CA . ALA E 1 157 ? -17.216 116.079 78.771 1.00 22.99 157 ALA E CA 1
ATOM 12348 C C . ALA E 1 157 ? -18.612 116.639 79.090 1.00 23.17 157 ALA E C 1
ATOM 12349 O O . ALA E 1 157 ? -19.568 116.394 78.355 1.00 22.49 157 ALA E O 1
ATOM 12351 N N . GLY E 1 158 ? -18.726 117.370 80.196 1.00 23.54 158 GLY E N 1
ATOM 12352 C CA . GLY E 1 158 ? -19.970 118.071 80.534 1.00 24.04 158 GLY E CA 1
ATOM 12353 C C . GLY E 1 158 ? -20.437 119.004 79.422 1.00 24.56 158 GLY E C 1
ATOM 12354 O O . GLY E 1 158 ? -21.640 119.079 79.130 1.00 24.92 158 GLY E O 1
ATOM 12355 N N . MET E 1 159 ? -19.483 119.701 78.799 1.00 25.11 159 MET E N 1
ATOM 12356 C CA . MET E 1 159 ? -19.749 120.559 77.633 1.00 25.70 159 MET E CA 1
ATOM 12357 C C . MET E 1 159 ? -20.289 119.824 76.401 1.00 26.16 159 MET E C 1
ATOM 12358 O O . MET E 1 159 ? -21.171 120.353 75.715 1.00 25.89 159 MET E O 1
ATOM 12363 N N . ILE E 1 160 ? -19.777 118.621 76.119 1.00 26.84 160 ILE E N 1
ATOM 12364 C CA . ILE E 1 160 ? -20.340 117.776 75.051 1.00 27.67 160 ILE E CA 1
ATOM 12365 C C . ILE E 1 160 ? -21.760 117.320 75.398 1.00 28.68 160 ILE E C 1
ATOM 12366 O O . ILE E 1 160 ? -22.617 117.226 74.514 1.00 29.25 160 ILE E O 1
ATOM 12371 N N . ILE E 1 161 ? -21.994 117.025 76.677 1.00 29.47 161 ILE E N 1
ATOM 12372 C CA . ILE E 1 161 ? -23.322 116.651 77.168 1.00 30.96 161 ILE E CA 1
ATOM 12373 C C . ILE E 1 161 ? -24.302 117.822 76.987 1.00 31.96 161 ILE E C 1
ATOM 12374 O O . ILE E 1 161 ? -25.405 117.642 76.446 1.00 32.12 161 ILE E O 1
ATOM 12379 N N . ALA E 1 162 ? -23.872 119.011 77.423 1.00 32.64 162 ALA E N 1
ATOM 12380 C CA . ALA E 1 162 ? -24.650 120.246 77.310 1.00 33.20 162 ALA E CA 1
ATOM 12381 C C . ALA E 1 162 ? -25.077 120.538 75.880 1.00 33.53 162 ALA E C 1
ATOM 12382 O O . ALA E 1 162 ? -26.247 120.814 75.631 1.00 33.54 162 ALA E O 1
ATOM 12384 N N . HIS E 1 163 ? -24.135 120.467 74.945 1.00 34.26 163 HIS E N 1
ATOM 12385 C CA . HIS E 1 163 ? -24.427 120.740 73.534 1.00 35.12 163 HIS E CA 1
ATOM 12386 C C . HIS E 1 163 ? -25.349 119.702 72.894 1.00 35.65 163 HIS E C 1
ATOM 12387 O O . HIS E 1 163 ? -26.230 120.054 72.108 1.00 35.59 163 HIS E O 1
ATOM 12394 N N . GLU E 1 164 ? -25.142 118.430 73.228 1.00 36.26 164 GLU E N 1
ATOM 12395 C CA . GLU E 1 164 ? -25.969 117.345 72.687 1.00 36.93 164 GLU E CA 1
ATOM 12396 C C . GLU E 1 164 ? -27.411 117.345 73.218 1.00 37.15 164 GLU E C 1
ATOM 12397 O O . GLU E 1 164 ? -28.343 117.086 72.463 1.00 37.29 164 GLU E O 1
ATOM 12403 N N . THR E 1 165 ? -27.589 117.635 74.506 1.00 37.51 165 THR E N 1
ATOM 12404 C CA . THR E 1 165 ? -28.918 117.656 75.105 1.00 37.69 165 THR E CA 1
ATOM 12405 C C . THR E 1 165 ? -29.612 119.015 74.978 1.00 37.72 165 THR E C 1
ATOM 12406 O O . THR E 1 165 ? -30.831 119.104 75.126 1.00 37.72 165 THR E O 1
ATOM 12410 N N . GLY E 1 166 ? -28.834 120.065 74.723 1.00 37.79 166 GLY E N 1
ATOM 12411 C CA . GLY E 1 166 ? -29.360 121.429 74.661 1.00 37.70 166 GLY E CA 1
ATOM 12412 C C . GLY E 1 166 ? -29.745 122.002 76.017 1.00 37.57 166 GLY E C 1
ATOM 12413 O O . GLY E 1 166 ? -30.499 122.974 76.096 1.00 37.78 166 GLY E O 1
ATOM 12414 N N . LYS E 1 167 ? -29.223 121.404 77.086 1.00 37.23 167 LYS E N 1
ATOM 12415 C CA . LYS E 1 167 ? -29.522 121.819 78.457 1.00 36.74 167 LYS E CA 1
ATOM 12416 C C . LYS E 1 167 ? -28.279 121.633 79.337 1.00 36.32 167 LYS E C 1
ATOM 12417 O O . LYS E 1 167 ? -27.391 120.867 78.973 1.00 36.57 167 LYS E O 1
ATOM 12423 N N . PRO E 1 168 ? -28.209 122.322 80.496 1.00 35.74 168 PRO E N 1
ATOM 12424 C CA . PRO E 1 168 ? -27.097 122.072 81.422 1.00 35.10 168 PRO E CA 1
ATOM 12425 C C . PRO E 1 168 ? -26.916 120.571 81.673 1.00 34.64 168 PRO E C 1
ATOM 12426 O O . PRO E 1 168 ? -27.913 119.834 81.696 1.00 34.79 168 PRO E O 1
ATOM 12430 N N . TYR E 1 169 ? -25.673 120.123 81.866 1.00 33.74 169 TYR E N 1
ATOM 12431 C CA . TYR E 1 169 ? -25.402 118.686 82.061 1.00 32.96 169 TYR E CA 1
ATOM 12432 C C . TYR E 1 169 ? -26.166 118.093 83.242 1.00 33.13 169 TYR E C 1
ATOM 12433 O O . TYR E 1 169 ? -26.364 116.883 83.303 1.00 32.73 169 TYR E O 1
ATOM 12442 N N . SER E 1 170 ? -26.596 118.954 84.166 1.00 33.49 170 SER E N 1
ATOM 12443 C CA . SER E 1 170 ? -27.382 118.530 85.330 1.00 33.73 170 SER E CA 1
ATOM 12444 C C . SER E 1 170 ? -28.687 117.852 84.922 1.00 34.36 170 SER E C 1
ATOM 12445 O O . SER E 1 170 ? -29.095 116.863 85.552 1.00 34.32 170 SER E O 1
ATOM 12448 N N . ASP E 1 171 ? -29.323 118.377 83.869 1.00 34.74 171 ASP E N 1
ATOM 12449 C CA . ASP E 1 171 ? -30.599 117.849 83.369 1.00 35.54 171 ASP E CA 1
ATOM 12450 C C . ASP E 1 171 ? -30.448 116.406 82.875 1.00 35.31 171 ASP E C 1
ATOM 12451 O O . ASP E 1 171 ? -31.320 115.568 83.125 1.00 35.20 171 ASP E O 1
ATOM 12456 N N . HIS E 1 172 ? -29.346 116.140 82.165 1.00 34.90 172 HIS E N 1
ATOM 12457 C CA . HIS E 1 172 ? -29.038 114.806 81.629 1.00 34.27 172 HIS E CA 1
ATOM 12458 C C . HIS E 1 172 ? -28.774 113.823 82.757 1.00 33.88 172 HIS E C 1
ATOM 12459 O O . HIS E 1 172 ? -29.301 112.710 82.745 1.00 33.92 172 HIS E O 1
ATOM 12466 N N . LEU E 1 173 ? -27.975 114.250 83.737 1.00 33.24 173 LEU E N 1
ATOM 12467 C CA . LEU E 1 173 ? -27.720 113.472 84.950 1.00 32.98 173 LEU E CA 1
ATOM 12468 C C . LEU E 1 173 ? -28.966 113.202 85.800 1.00 33.16 173 LEU E C 1
ATOM 12469 O O . LEU E 1 173 ? -29.112 112.109 86.339 1.00 32.78 173 LEU E O 1
ATOM 12474 N N . ARG E 1 174 ? -29.855 114.191 85.918 1.00 33.66 174 ARG E N 1
ATOM 12475 C CA . ARG E 1 174 ? -31.077 114.033 86.727 1.00 34.21 174 ARG E CA 1
ATOM 12476 C C . ARG E 1 174 ? -32.109 113.121 86.077 1.00 34.58 174 ARG E C 1
ATOM 12477 O O . ARG E 1 174 ? -32.654 112.233 86.737 1.00 35.19 174 ARG E O 1
ATOM 12485 N N . SER E 1 175 ? -32.364 113.333 84.791 1.00 35.07 175 SER E N 1
ATOM 12486 C CA . SER E 1 175 ? -33.382 112.569 84.081 1.00 35.73 175 SER E CA 1
ATOM 12487 C C . SER E 1 175 ? -32.971 111.123 83.800 1.00 35.72 175 SER E C 1
ATOM 12488 O O . SER E 1 175 ? -33.801 110.223 83.892 1.00 35.25 175 SER E O 1
ATOM 12491 N N . ARG E 1 176 ? -31.697 110.906 83.457 1.00 35.91 176 ARG E N 1
ATOM 12492 C CA . ARG E 1 176 ? -31.223 109.570 83.063 1.00 35.48 176 ARG E CA 1
ATOM 12493 C C . ARG E 1 176 ? -30.632 108.773 84.227 1.00 35.67 176 ARG E C 1
ATOM 12494 O O . ARG E 1 176 ? -30.526 107.544 84.142 1.00 35.62 176 ARG E O 1
ATOM 12502 N N . ILE E 1 177 ? -30.248 109.459 85.307 1.00 35.60 177 ILE E N 1
ATOM 12503 C CA . ILE E 1 177 ? -29.649 108.784 86.457 1.00 35.79 177 ILE E CA 1
ATOM 12504 C C . ILE E 1 177 ? -30.392 109.006 87.777 1.00 36.24 177 ILE E C 1
ATOM 12505 O O . ILE E 1 177 ? -30.824 108.034 88.399 1.00 36.14 177 ILE E O 1
ATOM 12510 N N . PHE E 1 178 ? -30.512 110.263 88.223 1.00 36.67 178 PHE E N 1
ATOM 12511 C CA . PHE E 1 178 ? -31.042 110.524 89.573 1.00 37.24 178 PHE E CA 1
ATOM 12512 C C . PHE E 1 178 ? -32.498 110.102 89.706 1.00 37.43 178 PHE E C 1
ATOM 12513 O O . PHE E 1 178 ? -32.859 109.386 90.650 1.00 37.60 178 PHE E O 1
ATOM 12521 N N . ALA E 1 179 ? -33.316 110.546 88.753 1.00 37.81 179 ALA E N 1
ATOM 12522 C CA . ALA E 1 179 ? -34.762 110.316 88.780 1.00 38.35 179 ALA E CA 1
ATOM 12523 C C . ALA E 1 179 ? -35.147 108.834 88.629 1.00 38.46 179 ALA E C 1
ATOM 12524 O O . ALA E 1 179 ? -35.878 108.321 89.477 1.00 38.76 179 ALA E O 1
ATOM 12526 N N . PRO E 1 180 ? -34.646 108.137 87.573 1.00 38.73 180 PRO E N 1
ATOM 12527 C CA . PRO E 1 180 ? -34.999 106.715 87.395 1.00 38.44 180 PRO E CA 1
ATOM 12528 C C . PRO E 1 180 ? -34.634 105.833 88.583 1.00 38.29 180 PRO E C 1
ATOM 12529 O O . PRO E 1 180 ? -35.264 104.803 88.788 1.00 38.51 180 PRO E O 1
ATOM 12533 N N . LEU E 1 181 ? -33.636 106.250 89.358 1.00 38.11 181 LEU E N 1
ATOM 12534 C CA . LEU E 1 181 ? -33.166 105.491 90.516 1.00 38.16 181 LEU E CA 1
ATOM 12535 C C . LEU E 1 181 ? -33.713 105.996 91.852 1.00 38.08 181 LEU E C 1
ATOM 12536 O O . LEU E 1 181 ? -33.410 105.421 92.897 1.00 38.24 181 LEU E O 1
ATOM 12541 N N . GLY E 1 182 ? -34.489 107.076 91.823 1.00 38.25 182 GLY E N 1
ATOM 12542 C CA . GLY E 1 182 ? -35.061 107.646 93.050 1.00 38.37 182 GLY E CA 1
ATOM 12543 C C . GLY E 1 182 ? -34.021 108.285 93.957 1.00 38.67 182 GLY E C 1
ATOM 12544 O O . GLY E 1 182 ? -34.086 108.156 95.187 1.00 38.71 182 GLY E O 1
ATOM 12545 N N . MET E 1 183 ? -33.052 108.965 93.346 1.00 38.74 183 MET E N 1
ATOM 12546 C CA . MET E 1 183 ? -32.023 109.681 94.088 1.00 38.71 183 MET E CA 1
ATOM 12547 C C . MET E 1 183 ? -32.555 111.084 94.363 1.00 38.82 183 MET E C 1
ATOM 12548 O O . MET E 1 183 ? -32.600 111.933 93.465 1.00 38.85 183 MET E O 1
ATOM 12553 N N . LYS E 1 184 ? -32.976 111.308 95.607 1.00 38.78 184 LYS E N 1
ATOM 12554 C CA . LYS E 1 184 ? -33.739 112.501 95.955 1.00 38.64 184 LYS E CA 1
ATOM 12555 C C . LYS E 1 184 ? -32.945 113.477 96.823 1.00 38.05 184 LYS E C 1
ATOM 12556 O O . LYS E 1 184 ? -33.374 114.605 97.053 1.00 38.26 184 LYS E O 1
ATOM 12562 N N . ASP E 1 185 ? -31.783 113.038 97.294 1.00 37.05 185 ASP E N 1
ATOM 12563 C CA . ASP E 1 185 ? -30.886 113.893 98.057 1.00 36.06 185 ASP E CA 1
ATOM 12564 C C . ASP E 1 185 ? -29.590 114.177 97.285 1.00 35.56 185 ASP E C 1
ATOM 12565 O O . ASP E 1 185 ? -28.518 114.359 97.883 1.00 35.19 185 ASP E O 1
ATOM 12570 N N . THR E 1 186 ? -29.701 114.229 95.958 1.00 34.89 186 THR E N 1
ATOM 12571 C CA . THR E 1 186 ? -28.540 114.402 95.077 1.00 34.27 186 THR E CA 1
ATOM 12572 C C . THR E 1 186 ? -28.695 115.615 94.170 1.00 34.07 186 THR E C 1
ATOM 12573 O O . THR E 1 186 ? -29.655 115.707 93.399 1.00 33.76 186 THR E O 1
ATOM 12577 N N . TRP E 1 187 ? -27.729 116.530 94.247 1.00 33.66 187 TRP E N 1
ATOM 12578 C CA . TRP E 1 187 ? -27.748 117.721 93.399 1.00 33.66 187 TRP E CA 1
ATOM 12579 C C . TRP E 1 187 ? -26.424 117.961 92.682 1.00 33.06 187 TRP E C 1
ATOM 12580 O O . TRP E 1 187 ? -25.360 117.534 93.140 1.00 32.72 187 TRP E O 1
ATOM 12591 N N . VAL E 1 188 ? -26.522 118.671 91.563 1.00 32.58 188 VAL E N 1
ATOM 12592 C CA . VAL E 1 188 ? -25.387 119.067 90.744 1.00 32.33 188 VAL E CA 1
ATOM 12593 C C . VAL E 1 188 ? -25.103 120.555 90.998 1.00 32.41 188 VAL E C 1
ATOM 12594 O O . VAL E 1 188 ? -25.783 121.429 90.466 1.00 32.55 188 VAL E O 1
ATOM 12598 N N . GLY E 1 189 ? -24.079 120.818 91.807 1.00 32.62 189 GLY E N 1
ATOM 12599 C CA . GLY E 1 189 ? -23.832 122.138 92.400 1.00 32.67 189 GLY E CA 1
ATOM 12600 C C . GLY E 1 189 ? -23.640 123.340 91.496 1.00 32.80 189 GLY E C 1
ATOM 12601 O O . GLY E 1 189 ? -23.874 124.478 91.932 1.00 32.63 189 GLY E O 1
ATOM 12602 N N . THR E 1 190 ? -23.209 123.108 90.253 1.00 32.62 190 THR E N 1
ATOM 12603 C CA . THR E 1 190 ? -23.025 124.204 89.292 1.00 33.00 190 THR E CA 1
ATOM 12604 C C . THR E 1 190 ? -24.351 124.747 88.771 1.00 33.44 190 THR E C 1
ATOM 12605 O O . THR E 1 190 ? -24.496 125.953 88.576 1.00 33.23 190 THR E O 1
ATOM 12609 N N . HIS E 1 191 ? -25.316 123.861 88.550 1.00 34.27 191 HIS E N 1
ATOM 12610 C CA . HIS E 1 191 ? -26.553 124.260 87.875 1.00 35.37 191 HIS E CA 1
ATOM 12611 C C . HIS E 1 191 ? -27.810 124.075 88.720 1.00 36.18 191 HIS E C 1
ATOM 12612 O O . HIS E 1 191 ? -28.925 124.246 88.218 1.00 36.83 191 HIS E O 1
ATOM 12619 N N . GLU E 1 192 ? -27.628 123.719 89.992 1.00 37.03 192 GLU E N 1
ATOM 12620 C CA . GLU E 1 192 ? -28.735 123.403 90.886 1.00 37.75 192 GLU E CA 1
ATOM 12621 C C . GLU E 1 192 ? -28.443 123.883 92.305 1.00 38.54 192 GLU E C 1
ATOM 12622 O O . GLU E 1 192 ? -27.288 123.883 92.752 1.00 38.35 192 GLU E O 1
ATOM 12628 N N . THR E 1 193 ? -29.506 124.288 93.002 1.00 39.36 193 THR E N 1
ATOM 12629 C CA . THR E 1 193 ? -29.424 124.760 94.381 1.00 40.04 193 THR E CA 1
ATOM 12630 C C . THR E 1 193 ? -29.787 123.609 95.313 1.00 40.53 193 THR E C 1
ATOM 12631 O O . THR E 1 193 ? -30.798 122.931 95.114 1.00 40.91 193 THR E O 1
ATOM 12635 N N . PHE E 1 194 ? -28.948 123.386 96.319 1.00 41.27 194 PHE E N 1
ATOM 12636 C CA . PHE E 1 194 ? -29.205 122.373 97.341 1.00 41.72 194 PHE E CA 1
ATOM 12637 C C . PHE E 1 194 ? -29.425 123.024 98.711 1.00 42.65 194 PHE E C 1
ATOM 12638 O O . PHE E 1 194 ? -28.882 124.103 98.974 1.00 42.46 194 PHE E O 1
ATOM 12646 N N . PRO E 1 195 ? -30.259 122.385 99.563 1.00 43.50 195 PRO E N 1
ATOM 12647 C CA . PRO E 1 195 ? -30.466 122.660 100.994 1.00 44.05 195 PRO E CA 1
ATOM 12648 C C . PRO E 1 195 ? -29.182 122.783 101.831 1.00 44.57 195 PRO E C 1
ATOM 12649 O O . PRO E 1 195 ? -28.743 121.805 102.449 1.00 44.45 195 PRO E O 1
ATOM 12653 N N . ILE E 1 196 ? -28.620 123.991 101.880 1.00 45.10 196 ILE E N 1
ATOM 12654 C CA . ILE E 1 196 ? -27.341 124.253 102.553 1.00 45.75 196 ILE E CA 1
ATOM 12655 C C . ILE E 1 196 ? -27.306 123.789 104.025 1.00 45.98 196 ILE E C 1
ATOM 12656 O O . ILE E 1 196 ? -26.282 123.285 104.499 1.00 45.78 196 ILE E O 1
ATOM 12661 N N . GLU E 1 197 ? -28.423 123.941 104.736 1.00 46.34 197 GLU E N 1
ATOM 12662 C CA . GLU E 1 197 ? -28.467 123.621 106.174 1.00 46.71 197 GLU E CA 1
ATOM 12663 C C . GLU E 1 197 ? -28.507 122.111 106.482 1.00 46.68 197 GLU E C 1
ATOM 12664 O O . GLU E 1 197 ? -28.340 121.696 107.639 1.00 46.79 197 GLU E O 1
ATOM 12670 N N . ARG E 1 198 ? -28.715 121.298 105.443 1.00 46.60 198 ARG E N 1
ATOM 12671 C CA . ARG E 1 198 ? -28.692 119.834 105.576 1.00 46.18 198 ARG E CA 1
ATOM 12672 C C . ARG E 1 198 ? -27.272 119.252 105.486 1.00 45.62 198 ARG E C 1
ATOM 12673 O O . ARG E 1 198 ? -27.017 118.130 105.947 1.00 45.75 198 ARG E O 1
ATOM 12681 N N . GLU E 1 199 ? -26.355 120.029 104.914 1.00 44.84 199 GLU E N 1
ATOM 12682 C CA . GLU E 1 199 ? -24.981 119.590 104.666 1.00 43.82 199 GLU E CA 1
ATOM 12683 C C . GLU E 1 199 ? -24.129 119.544 105.935 1.00 43.55 199 GLU E C 1
ATOM 12684 O O . GLU E 1 199 ? -24.069 120.521 106.687 1.00 43.39 199 GLU E O 1
ATOM 12690 N N . ALA E 1 200 ? -23.469 118.410 106.170 1.00 42.91 200 ALA E N 1
ATOM 12691 C CA . ALA E 1 200 ? -22.447 118.334 107.207 1.00 42.67 200 ALA E CA 1
ATOM 12692 C C . ALA E 1 200 ? -21.364 119.360 106.902 1.00 42.57 200 ALA E C 1
ATOM 12693 O O . ALA E 1 200 ? -20.955 119.520 105.751 1.00 42.63 200 ALA E O 1
ATOM 12695 N N . ARG E 1 201 ? -20.918 120.072 107.931 1.00 42.37 201 ARG E N 1
ATOM 12696 C CA . ARG E 1 201 ? -19.831 121.028 107.776 1.00 41.91 201 ARG E CA 1
ATOM 12697 C C . ARG E 1 201 ? -18.565 120.288 107.344 1.00 41.69 201 ARG E C 1
ATOM 12698 O O . ARG E 1 201 ? -18.436 119.084 107.585 1.00 41.25 201 ARG E O 1
ATOM 12706 N N . GLY E 1 202 ? -17.650 121.006 106.691 1.00 41.21 202 GLY E N 1
ATOM 12707 C CA . GLY E 1 202 ? -16.352 120.456 106.315 1.00 40.98 202 GLY E CA 1
ATOM 12708 C C . GLY E 1 202 ? -15.249 121.080 107.139 1.00 40.79 202 GLY E C 1
ATOM 12709 O O . GLY E 1 202 ? -15.254 122.284 107.370 1.00 40.70 202 GLY E O 1
ATOM 12710 N N . TYR E 1 203 ? -14.307 120.261 107.595 1.00 41.01 203 TYR E N 1
ATOM 12711 C CA . TYR E 1 203 ? -13.214 120.755 108.438 1.00 41.11 203 TYR E CA 1
ATOM 12712 C C . TYR E 1 203 ? -11.818 120.483 107.880 1.00 41.31 203 TYR E C 1
ATOM 12713 O O . TYR E 1 203 ? -11.418 119.333 107.677 1.00 40.88 203 TYR E O 1
ATOM 12722 N N . MET E 1 204 ? -11.089 121.570 107.642 1.00 41.65 204 MET E N 1
ATOM 12723 C CA . MET E 1 204 ? -9.708 121.500 107.204 1.00 42.18 204 MET E CA 1
ATOM 12724 C C . MET E 1 204 ? -8.784 121.558 108.413 1.00 42.70 204 MET E C 1
ATOM 12725 O O . MET E 1 204 ? -8.874 122.478 109.226 1.00 42.90 204 MET E O 1
ATOM 12730 N N . HIS E 1 205 ? -7.914 120.561 108.534 1.00 43.39 205 HIS E N 1
ATOM 12731 C CA . HIS E 1 205 ? -7.013 120.450 109.678 1.00 44.35 205 HIS E CA 1
ATOM 12732 C C . HIS E 1 205 ? -5.646 121.053 109.405 1.00 44.85 205 HIS E C 1
ATOM 12733 O O . HIS E 1 205 ? -5.050 120.816 108.350 1.00 45.08 205 HIS E O 1
ATOM 12740 N N . ALA E 1 206 ? -5.155 121.827 110.371 1.00 45.54 206 ALA E N 1
ATOM 12741 C CA . ALA E 1 206 ? -3.812 122.408 110.320 1.00 45.86 206 ALA E CA 1
ATOM 12742 C C . ALA E 1 206 ? -2.787 121.413 110.847 1.00 46.08 206 ALA E C 1
ATOM 12743 O O . ALA E 1 206 ? -3.068 120.670 111.791 1.00 46.18 206 ALA E O 1
ATOM 12745 N N . PRO E 1 223 ? -7.363 129.386 112.582 1.00 58.37 223 PRO E N 1
ATOM 12746 C CA . PRO E 1 223 ? -7.730 128.009 112.926 1.00 58.51 223 PRO E CA 1
ATOM 12747 C C . PRO E 1 223 ? -8.336 127.895 114.327 1.00 58.46 223 PRO E C 1
ATOM 12748 O O . PRO E 1 223 ? -7.644 128.124 115.324 1.00 58.59 223 PRO E O 1
ATOM 12752 N N . VAL E 1 224 ? -9.620 127.548 114.392 1.00 58.21 224 VAL E N 1
ATOM 12753 C CA . VAL E 1 224 ? -10.316 127.360 115.665 1.00 58.08 224 VAL E CA 1
ATOM 12754 C C . VAL E 1 224 ? -10.249 125.893 116.114 1.00 57.80 224 VAL E C 1
ATOM 12755 O O . VAL E 1 224 ? -10.914 125.034 115.540 1.00 57.76 224 VAL E O 1
ATOM 12759 N N . ASP E 1 225 ? -9.442 125.626 117.143 1.00 57.50 225 ASP E N 1
ATOM 12760 C CA . ASP E 1 225 ? -9.242 124.272 117.689 1.00 57.12 225 ASP E CA 1
ATOM 12761 C C . ASP E 1 225 ? -8.451 123.379 116.715 1.00 56.52 225 ASP E C 1
ATOM 12762 O O . ASP E 1 225 ? -8.664 122.159 116.641 1.00 56.66 225 ASP E O 1
ATOM 12767 N N . GLY E 1 226 ? -7.534 124.004 115.977 1.00 55.65 226 GLY E N 1
ATOM 12768 C CA . GLY E 1 226 ? -6.741 123.327 114.951 1.00 54.59 226 GLY E CA 1
ATOM 12769 C C . GLY E 1 226 ? -7.459 123.107 113.626 1.00 53.79 226 GLY E C 1
ATOM 12770 O O . GLY E 1 226 ? -6.909 122.476 112.721 1.00 53.92 226 GLY E O 1
ATOM 12771 N N . VAL E 1 227 ? -8.684 123.622 113.508 1.00 52.76 227 VAL E N 1
ATOM 12772 C CA . VAL E 1 227 ? -9.505 123.421 112.309 1.00 51.83 227 VAL E CA 1
ATOM 12773 C C . VAL E 1 227 ? -10.180 124.706 111.793 1.00 51.17 227 VAL E C 1
ATOM 12774 O O . VAL E 1 227 ? -10.512 125.613 112.574 1.00 51.32 227 VAL E O 1
ATOM 12778 N N . TRP E 1 228 ? -10.362 124.782 110.476 1.00 49.78 228 TRP E N 1
ATOM 12779 C CA . TRP E 1 228 ? -11.224 125.795 109.885 1.00 48.66 228 TRP E CA 1
ATOM 12780 C C . TRP E 1 228 ? -12.515 125.131 109.445 1.00 47.77 228 TRP E C 1
ATOM 12781 O O . TRP E 1 228 ? -12.520 123.949 109.086 1.00 47.69 228 TRP E O 1
ATOM 12792 N N . ASP E 1 229 ? -13.608 125.888 109.477 1.00 46.48 229 ASP E N 1
ATOM 12793 C CA . ASP E 1 229 ? -14.828 125.481 108.801 1.00 45.21 229 ASP E CA 1
ATOM 12794 C C . ASP E 1 229 ? -14.697 125.929 107.341 1.00 44.48 229 ASP E C 1
ATOM 12795 O O . ASP E 1 229 ? -14.735 127.132 107.028 1.00 44.20 229 ASP E O 1
ATOM 12800 N N . SER E 1 230 ? -14.513 124.945 106.462 1.00 43.25 230 SER E N 1
ATOM 12801 C CA . SER E 1 230 ? -14.227 125.182 105.049 1.00 41.92 230 SER E CA 1
ATOM 12802 C C . SER E 1 230 ? -15.397 124.761 104.176 1.00 41.20 230 SER E C 1
ATOM 12803 O O . SER E 1 230 ? -15.264 124.661 102.956 1.00 40.71 230 SER E O 1
ATOM 12806 N N . THR E 1 231 ? -16.540 124.514 104.814 1.00 40.49 231 THR E N 1
ATOM 12807 C CA . THR E 1 231 ? -17.753 124.052 104.133 1.00 40.17 231 THR E CA 1
ATOM 12808 C C . THR E 1 231 ? -18.077 124.906 102.916 1.00 39.91 231 THR E C 1
ATOM 12809 O O . THR E 1 231 ? -18.567 124.406 101.903 1.00 39.97 231 THR E O 1
ATOM 12813 N N . GLU E 1 232 ? -17.773 126.193 103.022 1.00 39.80 232 GLU E N 1
ATOM 12814 C CA . GLU E 1 232 ? -18.232 127.182 102.057 1.00 39.49 232 GLU E CA 1
ATOM 12815 C C . GLU E 1 232 ? -17.099 127.980 101.409 1.00 38.55 232 GLU E C 1
ATOM 12816 O O . GLU E 1 232 ? -17.353 128.968 100.727 1.00 38.89 232 GLU E O 1
ATOM 12822 N N . TRP E 1 233 ? -15.859 127.550 101.625 1.00 37.58 233 TRP E N 1
ATOM 12823 C CA . TRP E 1 233 ? -14.683 128.153 100.989 1.00 36.35 233 TRP E CA 1
ATOM 12824 C C . TRP E 1 233 ? -14.766 128.134 99.466 1.00 35.59 233 TRP E C 1
ATOM 12825 O O . TRP E 1 233 ? -14.771 129.183 98.819 1.00 35.12 233 TRP E O 1
ATOM 12836 N N . PHE E 1 234 ? -14.833 126.926 98.908 1.00 34.84 234 PHE E N 1
ATOM 12837 C CA . PHE E 1 234 ? -14.688 126.707 97.468 1.00 34.08 234 PHE E CA 1
ATOM 12838 C C . PHE E 1 234 ? -16.043 126.743 96.778 1.00 33.41 234 PHE E C 1
ATOM 12839 O O . PHE E 1 234 ? -17.006 126.146 97.279 1.00 33.62 234 PHE E O 1
ATOM 12847 N N . PRO E 1 235 ? -16.132 127.462 95.640 1.00 32.22 235 PRO E N 1
ATOM 12848 C CA . PRO E 1 235 ? -17.385 127.495 94.890 1.00 31.64 235 PRO E CA 1
ATOM 12849 C C . PRO E 1 235 ? -17.559 126.251 94.020 1.00 31.21 235 PRO E C 1
ATOM 12850 O O . PRO E 1 235 ? -16.652 125.900 93.264 1.00 30.89 235 PRO E O 1
ATOM 12854 N N . LEU E 1 236 ? -18.722 125.605 94.107 1.00 30.80 236 LEU E N 1
ATOM 12855 C CA . LEU E 1 236 ? -18.961 124.359 93.358 1.00 30.15 236 LEU E CA 1
ATOM 12856 C C . LEU E 1 236 ? -18.823 124.518 91.837 1.00 29.44 236 LEU E C 1
ATOM 12857 O O . LEU E 1 236 ? -18.309 123.630 91.173 1.00 29.81 236 LEU E O 1
ATOM 12862 N N . SER E 1 237 ? -19.250 125.659 91.303 1.00 28.67 237 SER E N 1
ATOM 12863 C CA . SER E 1 237 ? -19.063 125.967 89.877 1.00 27.69 237 SER E CA 1
ATOM 12864 C C . SER E 1 237 ? -17.585 125.994 89.452 1.00 26.83 237 SER E C 1
ATOM 12865 O O . SER E 1 237 ? -17.272 125.911 88.258 1.00 26.45 237 SER E O 1
ATOM 12868 N N . GLY E 1 238 ? -16.687 126.118 90.425 1.00 25.80 238 GLY E N 1
ATOM 12869 C CA . GLY E 1 238 ? -15.251 126.091 90.154 1.00 25.21 238 GLY E CA 1
ATOM 12870 C C . GLY E 1 238 ? -14.752 124.695 89.804 1.00 24.85 238 GLY E C 1
ATOM 12871 O O . GLY E 1 238 ? -13.760 124.546 89.078 1.00 24.48 238 GLY E O 1
ATOM 12872 N N . ALA E 1 239 ? -15.442 123.673 90.327 1.00 24.27 239 ALA E N 1
ATOM 12873 C CA . ALA E 1 239 ? -15.124 122.274 90.027 1.00 23.43 239 ALA E CA 1
ATOM 12874 C C . ALA E 1 239 ? -15.907 121.836 88.797 1.00 23.27 239 ALA E C 1
ATOM 12875 O O . ALA E 1 239 ? -15.403 121.068 87.975 1.00 23.67 239 ALA E O 1
ATOM 12877 N N . ASN E 1 240 ? -17.133 122.350 88.662 1.00 22.92 240 ASN E N 1
ATOM 12878 C CA . ASN E 1 240 ? -17.964 122.102 87.497 1.00 22.38 240 ASN E CA 1
ATOM 12879 C C . ASN E 1 240 ? -18.167 120.585 87.364 1.00 22.39 240 ASN E C 1
ATOM 12880 O O . ASN E 1 240 ? -18.314 119.885 88.380 1.00 22.69 240 ASN E O 1
ATOM 12885 N N . ALA E 1 241 ? -18.138 120.081 86.131 1.00 21.81 241 ALA E N 1
ATOM 12886 C CA . ALA E 1 241 ? -18.308 118.661 85.837 1.00 21.26 241 ALA E CA 1
ATOM 12887 C C . ALA E 1 241 ? -17.173 117.770 86.372 1.00 20.94 241 ALA E C 1
ATOM 12888 O O . ALA E 1 241 ? -17.277 116.549 86.351 1.00 20.91 241 ALA E O 1
ATOM 12890 N N . ALA E 1 242 ? -16.098 118.372 86.866 1.00 20.88 242 ALA E N 1
ATOM 12891 C CA . ALA E 1 242 ? -15.045 117.587 87.507 1.00 21.48 242 ALA E CA 1
ATOM 12892 C C . ALA E 1 242 ? -15.316 117.291 88.988 1.00 21.76 242 ALA E C 1
ATOM 12893 O O . ALA E 1 242 ? -14.650 116.439 89.578 1.00 21.88 242 ALA E O 1
ATOM 12895 N N . GLY E 1 243 ? -16.276 117.989 89.598 1.00 22.45 243 GLY E N 1
ATOM 12896 C CA . GLY E 1 243 ? -16.466 117.864 91.056 1.00 22.84 243 GLY E CA 1
ATOM 12897 C C . GLY E 1 243 ? -17.534 118.681 91.768 1.00 23.20 243 GLY E C 1
ATOM 12898 O O . GLY E 1 243 ? -17.347 119.047 92.926 1.00 23.59 243 GLY E O 1
ATOM 12899 N N . ASP E 1 244 ? -18.663 118.930 91.115 1.00 24.01 244 ASP E N 1
ATOM 12900 C CA . ASP E 1 244 ? -19.690 119.834 91.674 1.00 24.78 244 ASP E CA 1
ATOM 12901 C C . ASP E 1 244 ? -20.906 119.184 92.364 1.00 25.36 244 ASP E C 1
ATOM 12902 O O . ASP E 1 244 ? -21.827 119.893 92.764 1.00 25.84 244 ASP E O 1
ATOM 12907 N N . MET E 1 245 ? -20.913 117.862 92.523 1.00 25.51 245 MET E N 1
ATOM 12908 C CA . MET E 1 245 ? -22.096 117.195 93.064 1.00 25.45 245 MET E CA 1
ATOM 12909 C C . MET E 1 245 ? -22.141 117.133 94.593 1.00 26.03 245 MET E C 1
ATOM 12910 O O . MET E 1 245 ? -21.106 117.005 95.278 1.00 26.30 245 MET E O 1
ATOM 12915 N N . VAL E 1 246 ? -23.362 117.224 95.113 1.00 26.62 246 VAL E N 1
ATOM 12916 C CA . VAL E 1 246 ? -23.653 117.050 96.541 1.00 27.00 246 VAL E CA 1
ATOM 12917 C C . VAL E 1 246 ? -24.580 115.838 96.666 1.00 27.49 246 VAL E C 1
ATOM 12918 O O . VAL E 1 246 ? -25.490 115.660 95.847 1.00 27.44 246 VAL E O 1
ATOM 12922 N N . SER E 1 247 ? -24.353 114.999 97.671 1.00 27.99 247 SER E N 1
ATOM 12923 C CA . SER E 1 247 ? -25.185 113.812 97.837 1.00 28.67 247 SER E CA 1
ATOM 12924 C C . SER E 1 247 ? -25.084 113.240 99.249 1.00 28.73 247 SER E C 1
ATOM 12925 O O . SER E 1 247 ? -24.534 113.868 100.156 1.00 28.77 247 SER E O 1
ATOM 12928 N N . THR E 1 248 ? -25.633 112.048 99.423 1.00 28.88 248 THR E N 1
ATOM 12929 C CA . THR E 1 248 ? -25.534 111.312 100.678 1.00 29.33 248 THR E CA 1
ATOM 12930 C C . THR E 1 248 ? -24.920 109.966 100.329 1.00 29.51 248 THR E C 1
ATOM 12931 O O . THR E 1 248 ? -25.149 109.469 99.223 1.00 29.67 248 THR E O 1
ATOM 12935 N N . PRO E 1 249 ? -24.141 109.368 101.251 1.00 29.75 249 PRO E N 1
ATOM 12936 C CA . PRO 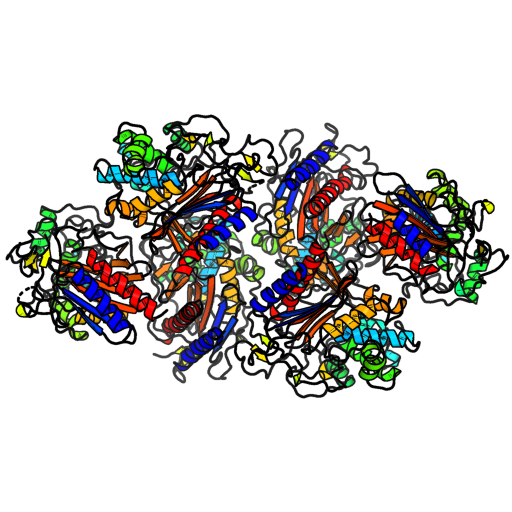E 1 249 ? -23.697 108.006 100.977 1.00 30.09 249 PRO E CA 1
ATOM 12937 C C . PRO E 1 249 ? -24.825 107.103 100.469 1.00 30.64 249 PRO E C 1
ATOM 12938 O O . PRO E 1 249 ? -24.584 106.301 99.570 1.00 31.16 249 PRO E O 1
ATOM 12942 N N . ARG E 1 250 ? -26.039 107.263 101.010 1.00 30.69 250 ARG E N 1
ATOM 12943 C CA . ARG E 1 250 ? -27.215 106.460 100.623 1.00 30.56 250 ARG E CA 1
ATOM 12944 C C . ARG E 1 250 ? -27.563 106.520 99.136 1.00 30.31 250 ARG E C 1
ATOM 12945 O O . ARG E 1 250 ? -27.715 105.481 98.481 1.00 29.95 250 ARG E O 1
ATOM 12953 N N . ASP E 1 251 ? -27.717 107.736 98.620 1.00 30.20 251 ASP E N 1
ATOM 12954 C CA . ASP E 1 251 ? -27.985 107.967 97.199 1.00 30.10 251 ASP E CA 1
ATOM 12955 C C . ASP E 1 251 ? -26.869 107.459 96.287 1.00 30.09 251 ASP E C 1
ATOM 12956 O O . ASP E 1 251 ? -27.138 107.014 95.165 1.00 29.87 251 ASP E O 1
ATOM 12961 N N . ILE E 1 252 ? -25.625 107.560 96.763 1.00 29.87 252 ILE E N 1
ATOM 12962 C CA . ILE E 1 252 ? -24.460 107.139 95.986 1.00 29.80 252 ILE E CA 1
ATOM 12963 C C . ILE E 1 252 ? -24.515 105.626 95.774 1.00 29.83 252 ILE E C 1
ATOM 12964 O O . ILE E 1 252 ? -24.448 105.171 94.637 1.00 30.03 252 ILE E O 1
ATOM 12969 N N . VAL E 1 253 ? -24.675 104.866 96.864 1.00 29.86 253 VAL E N 1
ATOM 12970 C CA . VAL E 1 253 ? -24.828 103.403 96.791 1.00 29.43 253 VAL E CA 1
ATOM 12971 C C . VAL E 1 253 ? -26.010 102.966 95.899 1.00 29.24 253 VAL E C 1
ATOM 12972 O O . VAL E 1 253 ? -25.964 101.893 95.293 1.00 29.65 253 VAL E O 1
ATOM 12976 N N . LYS E 1 254 ? -27.041 103.807 95.786 1.00 28.71 254 LYS E N 1
ATOM 12977 C CA . LYS E 1 254 ? -28.110 103.595 94.798 1.00 27.88 254 LYS E CA 1
ATOM 12978 C C . LYS E 1 254 ? -27.570 103.610 93.368 1.00 27.57 254 LYS E C 1
ATOM 12979 O O . LYS E 1 254 ? -27.892 102.729 92.572 1.00 28.03 254 LYS E O 1
ATOM 12985 N N . PHE E 1 255 ? -26.755 104.614 93.038 1.00 26.54 255 PHE E N 1
ATOM 12986 C CA . PHE E 1 255 ? -26.127 104.697 91.718 1.00 25.77 255 PHE E CA 1
ATOM 12987 C C . PHE E 1 255 ? -25.124 103.547 91.455 1.00 25.47 255 PHE E C 1
ATOM 12988 O O . PHE E 1 255 ? -25.167 102.927 90.396 1.00 25.51 255 PHE E O 1
ATOM 12996 N N . LEU E 1 256 ? -24.246 103.270 92.416 1.00 25.19 256 LEU E N 1
ATOM 12997 C CA . LEU E 1 256 ? -23.276 102.174 92.316 1.00 25.62 256 LEU E CA 1
ATOM 12998 C C . LEU E 1 256 ? -23.931 100.801 92.062 1.00 26.28 256 LEU E C 1
ATOM 12999 O O . LEU E 1 256 ? -23.531 100.066 91.150 1.00 26.41 256 LEU E O 1
ATOM 13004 N N . ASN E 1 257 ? -24.939 100.465 92.871 1.00 26.37 257 ASN E N 1
ATOM 13005 C CA . ASN E 1 257 ? -25.720 99.242 92.675 1.00 26.59 257 ASN E CA 1
ATOM 13006 C C . ASN E 1 257 ? -26.282 99.114 91.251 1.00 26.39 257 ASN E C 1
ATOM 13007 O O . ASN E 1 257 ? -26.079 98.098 90.599 1.00 26.65 257 ASN E O 1
ATOM 13012 N N . ALA E 1 258 ? -26.939 100.162 90.768 1.00 26.23 258 ALA E N 1
ATOM 13013 C CA . ALA E 1 258 ? -27.543 100.168 89.432 1.00 26.07 258 ALA E CA 1
ATOM 13014 C C . ALA E 1 258 ? -26.520 100.118 88.281 1.00 25.97 258 ALA E C 1
ATOM 13015 O O . ALA E 1 258 ? -26.730 99.436 87.255 1.00 25.29 258 ALA E O 1
ATOM 13017 N N . LEU E 1 259 ? -25.427 100.856 88.444 1.00 25.39 259 LEU E N 1
ATOM 13018 C CA . LEU E 1 259 ? -24.349 100.841 87.459 1.00 24.79 259 LEU E CA 1
ATOM 13019 C C . LEU E 1 259 ? -23.778 99.427 87.297 1.00 25.00 259 LEU E C 1
ATOM 13020 O O . LEU E 1 259 ? -23.771 98.878 86.196 1.00 24.02 259 LEU E O 1
ATOM 13025 N N . PHE E 1 260 ? -23.332 98.836 88.402 1.00 25.86 260 PHE E N 1
ATOM 13026 C CA . PHE E 1 260 ? -22.676 97.528 88.349 1.00 27.12 260 PHE E CA 1
ATOM 13027 C C . PHE E 1 260 ? -23.628 96.361 88.125 1.00 27.87 260 PHE E C 1
ATOM 13028 O O . PHE E 1 260 ? -23.235 95.359 87.523 1.00 27.30 260 PHE E O 1
ATOM 13036 N N . ASP E 1 261 ? -24.878 96.513 88.573 1.00 28.90 261 ASP E N 1
ATOM 13037 C CA . ASP E 1 261 ? -25.934 95.534 88.281 1.00 30.14 261 ASP E CA 1
ATOM 13038 C C . ASP E 1 261 ? -26.530 95.676 86.874 1.00 30.00 261 ASP E C 1
ATOM 13039 O O . ASP E 1 261 ? -27.526 95.030 86.558 1.00 30.47 261 ASP E O 1
ATOM 13044 N N . GLY E 1 262 ? -25.927 96.524 86.041 1.00 29.49 262 GLY E N 1
ATOM 13045 C CA . GLY E 1 262 ? -26.244 96.574 84.617 1.00 29.50 262 GLY E CA 1
ATOM 13046 C C . GLY E 1 262 ? -27.469 97.378 84.217 1.00 29.70 262 GLY E C 1
ATOM 13047 O O . GLY E 1 262 ? -27.951 97.265 83.088 1.00 30.04 262 GLY E O 1
ATOM 13048 N N . ARG E 1 263 ? -27.953 98.221 85.119 1.00 29.76 263 ARG E N 1
ATOM 13049 C CA . ARG E 1 263 ? -29.213 98.938 84.898 1.00 29.84 263 ARG E CA 1
ATOM 13050 C C . ARG E 1 263 ? -29.112 100.366 84.334 1.00 29.61 263 ARG E C 1
ATOM 13051 O O . ARG E 1 263 ? -30.135 100.979 84.016 1.00 29.55 263 ARG E O 1
ATOM 13059 N N . ILE E 1 264 ? -27.896 100.895 84.201 1.00 29.24 264 ILE E N 1
ATOM 13060 C CA . ILE E 1 264 ? -27.716 102.223 83.599 1.00 28.44 264 ILE E CA 1
ATOM 13061 C C . ILE E 1 264 ? -27.033 102.107 82.246 1.00 28.47 264 ILE E C 1
ATOM 13062 O O . ILE E 1 264 ? -27.559 102.561 81.227 1.00 28.03 264 ILE E O 1
ATOM 13067 N N . LEU E 1 265 ? -25.841 101.512 82.254 1.00 28.46 265 LEU E N 1
ATOM 13068 C CA . LEU E 1 265 ? -25.057 101.337 81.037 1.00 28.39 265 LEU E CA 1
ATOM 13069 C C . LEU E 1 265 ? -25.202 99.919 80.494 1.00 28.12 265 LEU E C 1
ATOM 13070 O O . LEU E 1 265 ? -25.195 98.959 81.260 1.00 27.54 265 LEU E O 1
ATOM 13075 N N . ASP E 1 266 ? -25.338 99.808 79.167 1.00 28.34 266 ASP E N 1
ATOM 13076 C CA . ASP E 1 266 ? -25.292 98.517 78.490 1.00 28.24 266 ASP E CA 1
ATOM 13077 C C . ASP E 1 266 ? -23.911 97.873 78.687 1.00 27.88 266 ASP E C 1
ATOM 13078 O O . ASP E 1 266 ? -23.001 98.488 79.243 1.00 28.39 266 ASP E O 1
ATOM 13083 N N . GLN E 1 267 ? -23.751 96.635 78.252 1.00 27.19 267 GLN E N 1
ATOM 13084 C CA . GLN E 1 267 ? -22.549 95.892 78.608 1.00 26.77 267 GLN E CA 1
ATOM 13085 C C . GLN E 1 267 ? -21.239 96.432 78.014 1.00 25.32 267 GLN E C 1
ATOM 13086 O O . GLN E 1 267 ? -20.203 96.374 78.669 1.00 24.95 267 GLN E O 1
ATOM 13092 N N . LYS E 1 268 ? -21.297 96.977 76.805 1.00 24.06 268 LYS E N 1
ATOM 13093 C CA . LYS E 1 268 ? -20.110 97.568 76.190 1.00 23.67 268 LYS E CA 1
ATOM 13094 C C . LYS E 1 268 ? -19.671 98.850 76.902 1.00 23.17 268 LYS E C 1
ATOM 13095 O O . LYS E 1 268 ? -18.478 99.066 77.110 1.00 22.62 268 LYS E O 1
ATOM 13101 N N . ARG E 1 269 ? -20.633 99.684 77.285 1.00 22.31 269 ARG E N 1
ATOM 13102 C CA . ARG E 1 269 ? -20.307 100.960 77.906 1.00 21.69 269 ARG E CA 1
ATOM 13103 C C . ARG E 1 269 ? -19.840 100.808 79.345 1.00 21.32 269 ARG E C 1
ATOM 13104 O O . ARG E 1 269 ? -18.957 101.533 79.784 1.00 21.82 269 ARG E O 1
ATOM 13112 N N . LEU E 1 270 ? -20.425 99.852 80.067 1.00 20.65 270 LEU E N 1
ATOM 13113 C CA . LEU E 1 270 ? -19.975 99.506 81.404 1.00 19.92 270 LEU E CA 1
ATOM 13114 C C . LEU E 1 270 ? -18.558 98.948 81.347 1.00 19.35 270 LEU E C 1
ATOM 13115 O O . LEU E 1 270 ? -17.737 99.243 82.227 1.00 18.85 270 LEU E O 1
ATOM 13120 N N . TRP E 1 271 ? -18.280 98.131 80.326 1.00 18.68 271 TRP E N 1
ATOM 13121 C CA . TRP E 1 271 ? -16.938 97.573 80.139 1.00 17.45 271 TRP E CA 1
ATOM 13122 C C . TRP E 1 271 ? -15.936 98.696 79.895 1.00 16.96 271 TRP E C 1
ATOM 13123 O O . TRP E 1 271 ? -14.877 98.736 80.507 1.00 16.04 271 TRP E O 1
ATOM 13134 N N . GLU E 1 272 ? -16.285 99.595 78.980 1.00 17.24 272 GLU E N 1
ATOM 13135 C CA . GLU E 1 272 ? -15.458 100.775 78.684 1.00 17.58 272 GLU E CA 1
ATOM 13136 C C . GLU E 1 272 ? -15.134 101.558 79.955 1.00 17.56 272 GLU E C 1
ATOM 13137 O O . GLU E 1 272 ? -13.987 101.936 80.196 1.00 17.52 272 GLU E O 1
ATOM 13143 N N . MET E 1 273 ? -16.155 101.764 80.783 1.00 17.50 273 MET E N 1
ATOM 13144 C CA . MET E 1 273 ? -16.015 102.536 82.008 1.00 17.22 273 MET E CA 1
ATOM 13145 C C . MET E 1 273 ? -15.194 101.816 83.096 1.00 16.82 273 MET E C 1
ATOM 13146 O O . MET E 1 273 ? -14.357 102.436 83.758 1.00 16.11 273 MET E O 1
ATOM 13151 N N . LYS E 1 274 ? -15.430 100.515 83.291 1.00 16.02 274 LYS E N 1
ATOM 13152 C CA . LYS E 1 274 ? -14.807 99.820 84.426 1.00 16.19 274 LYS E CA 1
ATOM 13153 C C . LYS E 1 274 ? -13.651 98.871 84.083 1.00 15.79 274 LYS E C 1
ATOM 13154 O O . LYS E 1 274 ? -12.817 98.586 84.948 1.00 15.97 274 LYS E O 1
ATOM 13160 N N . ASP E 1 275 ? -13.612 98.364 82.855 1.00 15.08 275 ASP E N 1
ATOM 13161 C CA . ASP E 1 275 ? -12.646 97.299 82.517 1.00 15.33 275 ASP E CA 1
ATOM 13162 C C . ASP E 1 275 ? -11.619 97.613 81.441 1.00 15.42 275 ASP E C 1
ATOM 13163 O O . ASP E 1 275 ? -10.558 96.975 81.395 1.00 15.28 275 ASP E O 1
ATOM 13168 N N . ASN E 1 276 ? -11.937 98.554 80.560 1.00 15.12 276 ASN E N 1
ATOM 13169 C CA . ASN E 1 276 ? -10.955 99.001 79.586 1.00 15.53 276 ASN E CA 1
ATOM 13170 C C . ASN E 1 276 ? -9.963 99.954 80.262 1.00 15.50 276 ASN E C 1
ATOM 13171 O O . ASN E 1 276 ? -10.048 101.167 80.115 1.00 14.75 276 ASN E O 1
ATOM 13176 N N . ILE E 1 277 ? -9.029 99.374 81.011 1.00 15.83 277 ILE E N 1
ATOM 13177 C CA . ILE E 1 277 ? -8.192 100.126 81.938 1.00 15.36 277 ILE E CA 1
ATOM 13178 C C . ILE E 1 277 ? -6.713 100.219 81.547 1.00 15.96 277 ILE E C 1
ATOM 13179 O O . ILE E 1 277 ? -6.216 99.435 80.736 1.00 15.75 277 ILE E O 1
ATOM 13184 N N . LYS E 1 278 ? -6.029 101.200 82.137 1.00 16.19 278 LYS E N 1
ATOM 13185 C CA . LYS E 1 278 ? -4.575 101.349 82.047 1.00 16.57 278 LYS E CA 1
ATOM 13186 C C . LYS E 1 278 ? -4.099 101.828 83.414 1.00 16.23 278 LYS E C 1
ATOM 13187 O O . LYS E 1 278 ? -4.921 102.272 84.221 1.00 16.00 278 LYS E O 1
ATOM 13193 N N . PRO E 1 279 ? -2.789 101.730 83.700 1.00 15.78 279 PRO E N 1
ATOM 13194 C CA . PRO E 1 279 ? -2.350 102.244 85.018 1.00 16.05 279 PRO E CA 1
ATOM 13195 C C . PRO E 1 279 ? -2.652 103.735 85.287 1.00 15.84 279 PRO E C 1
ATOM 13196 O O . PRO E 1 279 ? -2.653 104.549 84.367 1.00 16.13 279 PRO E O 1
ATOM 13200 N N . ALA E 1 280 ? -2.932 104.060 86.551 1.00 15.96 280 ALA E N 1
ATOM 13201 C CA . ALA E 1 280 ? -3.275 105.432 86.992 1.00 15.81 280 ALA E CA 1
ATOM 13202 C C . ALA E 1 280 ? -2.671 105.703 88.348 1.00 16.14 280 ALA E C 1
ATOM 13203 O O . ALA E 1 280 ? -2.541 104.787 89.170 1.00 16.07 280 ALA E O 1
ATOM 13205 N N . PHE E 1 281 ? -2.338 106.974 88.572 1.00 17.19 281 PHE E N 1
ATOM 13206 C CA . PHE E 1 281 ? -1.756 107.474 89.817 1.00 18.00 281 PHE E CA 1
ATOM 13207 C C . PHE E 1 281 ? -2.620 108.617 90.359 1.00 18.57 281 PHE E C 1
ATOM 13208 O O . PHE E 1 281 ? -3.059 109.492 89.589 1.00 18.49 281 PHE E O 1
ATOM 13216 N N . PHE E 1 282 ? -2.846 108.620 91.673 1.00 19.06 282 PHE E N 1
ATOM 13217 C CA . PHE E 1 282 ? -3.373 109.812 92.341 1.00 19.83 282 PHE E CA 1
ATOM 13218 C C . PHE E 1 282 ? -2.687 109.958 93.686 1.00 20.47 282 PHE E C 1
ATOM 13219 O O . PHE E 1 282 ? -2.683 109.017 94.482 1.00 20.13 282 PHE E O 1
ATOM 13227 N N . PRO E 1 283 ? -2.080 111.136 93.941 1.00 21.23 283 PRO E N 1
ATOM 13228 C CA . PRO E 1 283 ? -1.229 111.282 95.133 1.00 21.90 283 PRO E CA 1
ATOM 13229 C C . PRO E 1 283 ? -2.026 111.095 96.415 1.00 22.08 283 PRO E C 1
ATOM 13230 O O . PRO E 1 283 ? -3.146 111.568 96.506 1.00 22.36 283 PRO E O 1
ATOM 13234 N N . GLY E 1 284 ? -1.456 110.381 97.374 1.00 22.66 284 GLY E N 1
ATOM 13235 C CA . GLY E 1 284 ? -2.128 110.111 98.642 1.00 23.26 284 GLY E CA 1
ATOM 13236 C C . GLY E 1 284 ? -3.378 109.251 98.517 1.00 23.37 284 GLY E C 1
ATOM 13237 O O . GLY E 1 284 ? -4.380 109.468 99.228 1.00 24.21 284 GLY E O 1
ATOM 13238 N N . SER E 1 285 ? -3.337 108.293 97.602 1.00 22.47 285 SER E N 1
ATOM 13239 C CA . SER E 1 285 ? -4.441 107.361 97.430 1.00 22.04 285 SER E CA 1
ATOM 13240 C C . SER E 1 285 ? -3.948 105.933 97.238 1.00 21.98 285 SER E C 1
ATOM 13241 O O . SER E 1 285 ? -2.730 105.662 97.280 1.00 21.65 285 SER E O 1
ATOM 13244 N N . ASN E 1 286 ? -4.908 105.031 97.058 1.00 21.82 286 ASN E N 1
ATOM 13245 C CA . ASN E 1 286 ? -4.656 103.627 96.763 1.00 22.24 286 ASN E CA 1
ATOM 13246 C C . ASN E 1 286 ? -4.877 103.309 95.268 1.00 21.75 286 ASN E C 1
ATOM 13247 O O . ASN E 1 286 ? -4.869 102.143 94.875 1.00 21.49 286 ASN E O 1
ATOM 13252 N N . THR E 1 287 ? -5.070 104.352 94.458 1.00 21.47 287 THR E N 1
ATOM 13253 C CA . THR E 1 287 ? -5.287 104.226 93.002 1.00 21.23 287 THR E CA 1
ATOM 13254 C C . THR E 1 287 ? -4.136 103.490 92.285 1.00 20.76 287 THR E C 1
ATOM 13255 O O . THR E 1 287 ? -2.966 103.802 92.523 1.00 21.16 287 THR E O 1
ATOM 13259 N N . VAL E 1 288 ? -4.478 102.523 91.424 1.00 19.86 288 VAL E N 1
ATOM 13260 C CA . VAL E 1 288 ? -3.489 101.798 90.600 1.00 19.10 288 VAL E CA 1
ATOM 13261 C C . VAL E 1 288 ? -3.822 101.786 89.091 1.00 18.57 288 VAL E C 1
ATOM 13262 O O . VAL E 1 288 ? -2.939 101.553 88.256 1.00 18.41 288 VAL E O 1
ATOM 13266 N N . ALA E 1 289 ? -5.092 102.028 88.757 1.00 18.33 289 ALA E N 1
ATOM 13267 C CA . ALA E 1 289 ? -5.576 102.029 87.372 1.00 17.61 289 ALA E CA 1
ATOM 13268 C C . ALA E 1 289 ? -6.849 102.842 87.238 1.00 17.89 289 ALA E C 1
ATOM 13269 O O . ALA E 1 289 ? -7.514 103.138 88.234 1.00 18.22 289 ALA E O 1
ATOM 13271 N N . ASN E 1 290 ? -7.178 103.232 86.010 1.00 17.57 290 ASN E N 1
ATOM 13272 C CA . ASN E 1 290 ? -8.493 103.800 85.722 1.00 17.37 290 ASN E CA 1
ATOM 13273 C C . ASN E 1 290 ? -9.014 103.334 84.366 1.00 16.99 290 ASN E C 1
ATOM 13274 O O . ASN E 1 290 ? -8.225 103.052 83.463 1.00 16.79 290 ASN E O 1
ATOM 13279 N N . GLY E 1 291 ? -10.339 103.256 84.238 1.00 16.78 291 GLY E N 1
ATOM 13280 C CA . GLY E 1 291 ? -10.995 103.007 82.955 1.00 16.59 291 GLY E CA 1
ATOM 13281 C C . GLY E 1 291 ? -11.450 104.321 82.342 1.00 16.60 291 GLY E C 1
ATOM 13282 O O . GLY E 1 291 ? -10.632 105.217 82.113 1.00 17.52 291 GLY E O 1
ATOM 13283 N N . HIS E 1 292 ? -12.748 104.435 82.078 1.00 15.95 292 HIS E N 1
ATOM 13284 C CA . HIS E 1 292 ? -13.345 105.640 81.512 1.00 15.38 292 HIS E CA 1
ATOM 13285 C C . HIS E 1 292 ? -14.478 106.158 82.421 1.00 15.35 292 HIS E C 1
ATOM 13286 O O . HIS E 1 292 ? -15.657 106.171 82.040 1.00 15.05 292 HIS E O 1
ATOM 13293 N N . GLY E 1 293 ? -14.099 106.592 83.623 1.00 15.19 293 GLY E N 1
ATOM 13294 C CA . GLY E 1 293 ? -15.049 107.081 84.616 1.00 15.41 293 GLY E CA 1
ATOM 13295 C C . GLY E 1 293 ? -14.934 106.432 85.984 1.00 15.58 293 GLY E C 1
ATOM 13296 O O . GLY E 1 293 ? -15.603 106.853 86.935 1.00 15.87 293 GLY E O 1
ATOM 13297 N N . LEU E 1 294 ? -14.088 105.409 86.092 1.00 16.30 294 LEU E N 1
ATOM 13298 C CA . LEU E 1 294 ? -13.826 104.742 87.372 1.00 15.80 294 LEU E CA 1
ATOM 13299 C C . LEU E 1 294 ? -12.343 104.532 87.590 1.00 17.03 294 LEU E C 1
ATOM 13300 O O . LEU E 1 294 ? -11.598 104.263 86.637 1.00 17.13 294 LEU E O 1
ATOM 13305 N N . LEU E 1 295 ? -11.932 104.635 88.854 1.00 17.10 295 LEU E N 1
ATOM 13306 C CA . LEU E 1 295 ? -10.583 104.326 89.283 1.00 17.90 295 LEU E CA 1
ATOM 13307 C C . LEU E 1 295 ? -10.585 102.939 89.892 1.00 18.27 295 LEU E C 1
ATOM 13308 O O . LEU E 1 295 ? -11.589 102.506 90.472 1.00 18.30 295 LEU E O 1
ATOM 13313 N N . LEU E 1 296 ? -9.466 102.245 89.765 1.00 18.67 296 LEU E N 1
ATOM 13314 C CA . LEU E 1 296 ? -9.251 101.020 90.528 1.00 19.87 296 LEU E CA 1
ATOM 13315 C C . LEU E 1 296 ? -8.365 101.368 91.715 1.00 20.12 296 LEU E C 1
ATOM 13316 O O . LEU E 1 296 ? -7.244 101.863 91.540 1.00 20.25 296 LEU E O 1
ATOM 13321 N N . MET E 1 297 ? -8.880 101.118 92.915 1.00 20.94 297 MET E N 1
ATOM 13322 C CA . MET E 1 297 ? -8.177 101.431 94.156 1.00 22.21 297 MET E CA 1
ATOM 13323 C C . MET E 1 297 ? -7.992 100.177 94.990 1.00 23.16 297 MET E C 1
ATOM 13324 O O . MET E 1 297 ? -8.957 99.456 95.247 1.00 22.76 297 MET E O 1
ATOM 13329 N N . ARG E 1 298 ? -6.752 99.918 95.403 1.00 24.47 298 ARG E N 1
ATOM 13330 C CA . ARG E 1 298 ? -6.415 98.673 96.088 1.00 26.54 298 ARG E CA 1
ATOM 13331 C C . ARG E 1 298 ? -6.403 98.822 97.597 1.00 26.64 298 ARG E C 1
ATOM 13332 O O . ARG E 1 298 ? -5.778 99.744 98.125 1.00 26.77 298 ARG E O 1
ATOM 13340 N N . TYR E 1 299 ? -7.045 97.873 98.279 1.00 26.65 299 TYR E N 1
ATOM 13341 C CA . TYR E 1 299 ? -7.096 97.848 99.744 1.00 26.94 299 TYR E CA 1
ATOM 13342 C C . TYR E 1 299 ? -6.650 96.476 100.261 1.00 27.82 299 TYR E C 1
ATOM 13343 O O . TYR E 1 299 ? -7.472 95.567 100.444 1.00 27.99 299 TYR E O 1
ATOM 13352 N N . GLY E 1 300 ? -5.342 96.332 100.489 1.00 28.32 300 GLY E N 1
ATOM 13353 C CA . GLY E 1 300 ? -4.746 95.043 100.842 1.00 28.61 300 GLY E CA 1
ATOM 13354 C C . GLY E 1 300 ? -5.105 93.989 99.810 1.00 29.11 300 GLY E C 1
ATOM 13355 O O . GLY E 1 300 ? -4.798 94.133 98.615 1.00 28.96 300 GLY E O 1
ATOM 13356 N N . SER E 1 301 ? -5.796 92.947 100.260 1.00 29.43 301 SER E N 1
ATOM 13357 C CA . SER E 1 301 ? -6.233 91.874 99.363 1.00 29.67 301 SER E CA 1
ATOM 13358 C C . SER E 1 301 ? -7.481 92.240 98.560 1.00 29.32 301 SER E C 1
ATOM 13359 O O . SER E 1 301 ? -7.776 91.583 97.562 1.00 29.56 301 SER E O 1
ATOM 13362 N N . SER E 1 302 ? -8.192 93.288 98.978 1.00 28.60 302 SER E N 1
ATOM 13363 C CA . SER E 1 302 ? -9.401 93.745 98.283 1.00 28.21 302 SER E CA 1
ATOM 13364 C C . SER E 1 302 ? -9.159 94.970 97.402 1.00 28.12 302 SER E C 1
ATOM 13365 O O . SER E 1 302 ? -8.156 95.660 97.553 1.00 28.57 302 SER E O 1
ATOM 13368 N N . GLU E 1 303 ? -10.090 95.242 96.489 1.00 27.71 303 GLU E N 1
ATOM 13369 C CA . GLU E 1 303 ? -10.031 96.430 95.634 1.00 27.32 303 GLU E CA 1
ATOM 13370 C C . GLU E 1 303 ? -11.421 96.962 95.296 1.00 26.64 303 GLU E C 1
ATOM 13371 O O . GLU E 1 303 ? -12.380 96.193 95.202 1.00 27.27 303 GLU E O 1
ATOM 13377 N N . LEU E 1 304 ? -11.517 98.282 95.140 1.00 25.21 304 LEU E N 1
ATOM 13378 C CA . LEU E 1 304 ? -12.751 98.963 94.755 1.00 24.30 304 LEU E CA 1
ATOM 13379 C C . LEU E 1 304 ? -12.636 99.555 93.360 1.00 23.89 304 LEU E C 1
ATOM 13380 O O . LEU E 1 304 ? -11.635 100.204 93.023 1.00 23.37 304 LEU E O 1
ATOM 13385 N N . LYS E 1 305 ? -13.664 99.321 92.557 1.00 23.48 305 LYS E N 1
ATOM 13386 C CA . LYS E 1 305 ? -13.828 100.023 91.301 1.00 23.97 305 LYS E CA 1
ATOM 13387 C C . LYS E 1 305 ? -14.733 101.218 91.609 1.00 23.76 305 LYS E C 1
ATOM 13388 O O . LYS E 1 305 ? -15.897 101.042 91.957 1.00 23.33 305 LYS E O 1
ATOM 13394 N N . GLY E 1 306 ? -14.195 102.432 91.518 1.00 23.81 306 GLY E N 1
ATOM 13395 C CA . GLY E 1 306 ? -14.970 103.614 91.902 1.00 23.37 306 GLY E CA 1
ATOM 13396 C C . GLY E 1 306 ? -14.284 104.950 91.725 1.00 23.14 306 GLY E C 1
ATOM 13397 O O . GLY E 1 306 ? -13.928 105.329 90.610 1.00 22.83 306 GLY E O 1
ATOM 13398 N N . HIS E 1 307 ? -14.143 105.689 92.826 1.00 22.90 307 HIS E N 1
ATOM 13399 C CA . HIS E 1 307 ? -13.549 107.024 92.788 1.00 22.08 307 HIS E CA 1
ATOM 13400 C C . HIS E 1 307 ? -13.317 107.595 94.183 1.00 22.57 307 HIS E C 1
ATOM 13401 O O . HIS E 1 307 ? -13.963 107.183 95.163 1.00 22.07 307 HIS E O 1
ATOM 13408 N N . LEU E 1 308 ? -12.377 108.533 94.254 1.00 22.77 308 LEU E N 1
ATOM 13409 C CA . LEU E 1 308 ? -12.118 109.327 95.451 1.00 23.18 308 LEU E CA 1
ATOM 13410 C C . LEU E 1 308 ? -12.545 110.765 95.192 1.00 23.44 308 LEU E C 1
ATOM 13411 O O . LEU E 1 308 ? -12.501 111.244 94.051 1.00 23.85 308 LEU E O 1
ATOM 13416 N N . GLY E 1 309 ? -12.969 111.441 96.251 1.00 23.84 309 GLY E N 1
ATOM 13417 C CA . GLY E 1 309 ? -13.310 112.860 96.194 1.00 24.78 309 GLY E CA 1
ATOM 13418 C C . GLY E 1 309 ? -12.547 113.588 97.280 1.00 25.65 309 GLY E C 1
ATOM 13419 O O . GLY E 1 309 ? -12.390 113.068 98.400 1.00 25.91 309 GLY E O 1
ATOM 13420 N N . GLN E 1 310 ? -12.021 114.760 96.938 1.00 26.21 310 GLN E N 1
ATOM 13421 C CA . GLN E 1 310 ? -11.356 115.639 97.905 1.00 26.82 310 GLN E CA 1
ATOM 13422 C C . GLN E 1 310 ? -11.761 117.071 97.604 1.00 27.16 310 GLN E C 1
ATOM 13423 O O . GLN E 1 310 ? -11.430 117.616 96.544 1.00 27.35 310 GLN E O 1
ATOM 13429 N N . ILE E 1 311 ? -12.513 117.665 98.524 1.00 27.26 311 ILE E N 1
ATOM 13430 C CA . ILE E 1 311 ? -12.935 119.052 98.407 1.00 27.26 311 ILE E CA 1
ATOM 13431 C C . ILE E 1 311 ? -12.885 119.613 99.838 1.00 27.99 311 ILE E C 1
ATOM 13432 O O . ILE E 1 311 ? -13.236 118.891 100.786 1.00 27.57 311 ILE E O 1
ATOM 13437 N N . PRO E 1 312 ? -12.399 120.873 100.002 1.00 28.05 312 PRO E N 1
ATOM 13438 C CA . PRO E 1 312 ? -12.142 121.450 101.311 1.00 28.22 312 PRO E CA 1
ATOM 13439 C C . PRO E 1 312 ? -13.043 120.903 102.410 1.00 27.97 312 PRO E C 1
ATOM 13440 O O . PRO E 1 312 ? -14.239 121.191 102.445 1.00 27.54 312 PRO E O 1
ATOM 13444 N N . GLY E 1 313 ? -12.462 120.055 103.252 1.00 28.16 313 GLY E N 1
ATOM 13445 C CA . GLY E 1 313 ? -13.151 119.537 104.424 1.00 28.76 313 GLY E CA 1
ATOM 13446 C C . GLY E 1 313 ? -14.098 118.366 104.229 1.00 28.87 313 GLY E C 1
ATOM 13447 O O . GLY E 1 313 ? -14.596 117.825 105.215 1.00 28.86 313 GLY E O 1
ATOM 13448 N N . HIS E 1 314 ? -14.362 117.979 102.980 1.00 28.97 314 HIS E N 1
ATOM 13449 C CA . HIS E 1 314 ? -15.118 116.751 102.686 1.00 29.31 314 HIS E CA 1
ATOM 13450 C C . HIS E 1 314 ? -14.273 115.754 101.896 1.00 29.50 314 HIS E C 1
ATOM 13451 O O . HIS E 1 314 ? -13.947 116.001 100.728 1.00 30.17 314 HIS E O 1
ATOM 13458 N N . THR E 1 315 ? -13.913 114.642 102.541 1.00 29.07 315 THR E N 1
ATOM 13459 C CA . THR E 1 315 ? -13.096 113.598 101.921 1.00 28.81 315 THR E CA 1
ATOM 13460 C C . THR E 1 315 ? -13.881 112.279 101.750 1.00 28.87 315 THR E C 1
ATOM 13461 O O . THR E 1 315 ? -14.425 111.740 102.717 1.00 28.71 315 THR E O 1
ATOM 13465 N N . SER E 1 316 ? -13.926 111.770 100.519 1.00 28.25 316 SER E N 1
ATOM 13466 C CA . SER E 1 316 ? -14.843 110.682 100.164 1.00 27.90 316 SER E CA 1
ATOM 13467 C C . SER E 1 316 ? -14.214 109.547 99.360 1.00 27.94 316 SER E C 1
ATOM 13468 O O . SER E 1 316 ? -13.355 109.777 98.508 1.00 27.49 316 SER E O 1
ATOM 13471 N N . ILE E 1 317 ? -14.651 108.324 99.652 1.00 27.73 317 ILE E N 1
ATOM 13472 C CA . ILE E 1 317 ? -14.292 107.134 98.874 1.00 27.62 317 ILE E CA 1
ATOM 13473 C C . ILE E 1 317 ? -15.569 106.382 98.512 1.00 27.75 317 ILE E C 1
ATOM 13474 O O . ILE E 1 317 ? -16.346 106.008 99.406 1.00 27.47 317 ILE E O 1
ATOM 13479 N N . MET E 1 318 ? -15.795 106.186 97.214 1.00 27.49 318 MET E N 1
ATOM 13480 C CA . MET E 1 318 ? -16.877 105.315 96.738 1.00 27.54 318 MET E CA 1
ATOM 13481 C C . MET E 1 318 ? -16.365 104.193 95.837 1.00 27.57 318 MET E C 1
ATOM 13482 O O . MET E 1 318 ? -15.389 104.364 95.097 1.00 27.37 318 MET E O 1
ATOM 13487 N N . GLY E 1 319 ? -17.017 103.037 95.921 1.00 27.44 319 GLY E N 1
ATOM 13488 C CA . GLY E 1 319 ? -16.676 101.931 95.050 1.00 27.62 319 GLY E CA 1
ATOM 13489 C C . GLY E 1 319 ? -17.538 100.704 95.202 1.00 27.74 319 GLY E C 1
ATOM 13490 O O . GLY E 1 319 ? -18.269 100.557 96.179 1.00 26.79 319 GLY E O 1
ATOM 13491 N N . ARG E 1 320 ? -17.457 99.843 94.194 1.00 28.22 320 ARG E N 1
ATOM 13492 C CA . ARG E 1 320 ? -17.951 98.478 94.283 1.00 28.91 320 ARG E CA 1
ATOM 13493 C C . ARG E 1 320 ? -16.750 97.563 94.508 1.00 29.06 320 ARG E C 1
ATOM 13494 O O . ARG E 1 320 ? -15.716 97.721 93.862 1.00 29.06 320 ARG E O 1
ATOM 13502 N N . ASP E 1 321 ? -16.860 96.634 95.448 1.00 29.74 321 ASP E N 1
ATOM 13503 C CA . ASP E 1 321 ? -15.888 95.555 95.539 1.00 30.53 321 ASP E CA 1
ATOM 13504 C C . ASP E 1 321 ? -16.377 94.495 94.564 1.00 31.10 321 ASP E C 1
ATOM 13505 O O . ASP E 1 321 ? -17.320 93.764 94.860 1.00 30.96 321 ASP E O 1
ATOM 13510 N N . GLU E 1 322 ? -15.757 94.438 93.387 1.00 31.27 322 GLU E N 1
ATOM 13511 C CA . GLU E 1 322 ? -16.224 93.544 92.328 1.00 31.71 322 GLU E CA 1
ATOM 13512 C C . GLU E 1 322 ? -16.066 92.051 92.674 1.00 31.84 322 GLU E C 1
ATOM 13513 O O . GLU E 1 322 ? -16.644 91.189 92.020 1.00 31.74 322 GLU E O 1
ATOM 13519 N N . GLU E 1 323 ? -15.304 91.764 93.721 1.00 32.18 323 GLU E N 1
ATOM 13520 C CA . GLU E 1 323 ? -15.189 90.413 94.253 1.00 32.84 323 GLU E CA 1
ATOM 13521 C C . GLU E 1 323 ? -16.385 89.959 95.109 1.00 33.20 323 GLU E C 1
ATOM 13522 O O . GLU E 1 323 ? -16.892 88.844 94.947 1.00 33.17 323 GLU E O 1
ATOM 13528 N N . THR E 1 324 ? -16.827 90.827 96.019 1.00 33.30 324 THR E N 1
ATOM 13529 C CA . THR E 1 324 ? -17.905 90.504 96.943 1.00 32.99 324 THR E CA 1
ATOM 13530 C C . THR E 1 324 ? -19.245 90.999 96.417 1.00 32.75 324 THR E C 1
ATOM 13531 O O . THR E 1 324 ? -20.289 90.462 96.769 1.00 33.40 324 THR E O 1
ATOM 13535 N N . GLY E 1 325 ? -19.215 92.014 95.561 1.00 32.03 325 GLY E N 1
ATOM 13536 C CA . GLY E 1 325 ? -20.436 92.665 95.113 1.00 31.16 325 GLY E CA 1
ATOM 13537 C C . GLY E 1 325 ? -20.888 93.732 96.096 1.00 30.88 325 GLY E C 1
ATOM 13538 O O . GLY E 1 325 ? -21.972 94.291 95.952 1.00 30.83 325 GLY E O 1
ATOM 13539 N N . ALA E 1 326 ? -20.063 94.014 97.103 1.00 30.66 326 ALA E N 1
ATOM 13540 C CA . ALA E 1 326 ? -20.390 95.059 98.075 1.00 30.56 326 ALA E CA 1
ATOM 13541 C C . ALA E 1 326 ? -20.151 96.417 97.436 1.00 30.63 326 ALA E C 1
ATOM 13542 O O . ALA E 1 326 ? -19.151 96.608 96.744 1.00 30.75 326 ALA E O 1
ATOM 13544 N N . ALA E 1 327 ? -21.095 97.337 97.633 1.00 30.65 327 ALA E N 1
ATOM 13545 C CA . ALA E 1 327 ? -20.982 98.710 97.151 1.00 30.23 327 ALA E CA 1
ATOM 13546 C C . ALA E 1 327 ? -21.003 99.623 98.362 1.00 30.64 327 ALA E C 1
ATOM 13547 O O . ALA E 1 327 ? -21.805 99.409 99.295 1.00 30.38 327 ALA E O 1
ATOM 13549 N N . LEU E 1 328 ? -20.108 100.613 98.368 1.00 30.14 328 LEU E N 1
ATOM 13550 C CA . LEU E 1 328 ? -19.995 101.537 99.502 1.00 30.15 328 LEU E CA 1
ATOM 13551 C C . LEU E 1 328 ? -19.717 102.992 99.118 1.00 30.31 328 LEU E C 1
ATOM 13552 O O . LEU E 1 328 ? -19.266 103.301 98.008 1.00 29.93 328 LEU E O 1
ATOM 13557 N N . MET E 1 329 ? -20.007 103.881 100.060 1.00 30.45 329 MET E N 1
ATOM 13558 C CA . MET E 1 329 ? -19.594 105.272 99.990 1.00 30.50 329 MET E CA 1
ATOM 13559 C C . MET E 1 329 ? -19.293 105.681 101.415 1.00 30.63 329 MET E C 1
ATOM 13560 O O . MET E 1 329 ? -20.165 105.603 102.279 1.00 31.34 329 MET E O 1
ATOM 13565 N N . LEU E 1 330 ? -18.045 106.063 101.664 1.00 30.81 330 LEU E N 1
ATOM 13566 C CA . LEU E 1 330 ? -17.617 106.568 102.965 1.00 31.22 330 LEU E CA 1
ATOM 13567 C C . LEU E 1 330 ? -17.147 108.009 102.817 1.00 31.74 330 LEU E C 1
ATOM 13568 O O . LEU E 1 330 ? -16.174 108.271 102.111 1.00 31.65 330 LEU E O 1
ATOM 13573 N N . ILE E 1 331 ? -17.839 108.934 103.478 1.00 32.18 331 ILE E N 1
ATOM 13574 C CA . ILE E 1 331 ? -17.447 110.345 103.451 1.00 32.79 331 ILE E CA 1
ATOM 13575 C C . ILE E 1 331 ? -17.188 110.846 104.874 1.00 33.61 331 ILE E C 1
ATOM 13576 O O . ILE E 1 331 ? -18.054 110.755 105.754 1.00 33.66 331 ILE E O 1
ATOM 13581 N N . GLN E 1 332 ? -15.981 111.344 105.103 1.00 34.46 332 GLN E N 1
ATOM 13582 C CA . GLN E 1 332 ? -15.650 112.001 106.362 1.00 35.31 332 GLN E CA 1
ATOM 13583 C C . GLN E 1 332 ? -15.599 113.508 106.151 1.00 36.00 332 GLN E C 1
ATOM 13584 O O . GLN E 1 332 ? -15.244 113.977 105.061 1.00 35.80 332 GLN E O 1
ATOM 13590 N N . ASN E 1 333 ? -15.971 114.263 107.187 1.00 36.39 333 ASN E N 1
ATOM 13591 C CA . ASN E 1 333 ? -15.934 115.722 107.103 1.00 36.71 333 ASN E CA 1
ATOM 13592 C C . ASN E 1 333 ? -14.675 116.336 107.734 1.00 37.26 333 ASN E C 1
ATOM 13593 O O . ASN E 1 333 ? -14.716 117.440 108.292 1.00 37.44 333 ASN E O 1
ATOM 13598 N N . SER E 1 334 ? -13.568 115.592 107.637 1.00 37.52 334 SER E N 1
ATOM 13599 C CA . SER E 1 334 ? -12.219 116.096 107.893 1.00 38.24 334 SER E CA 1
ATOM 13600 C C . SER E 1 334 ? -11.373 116.027 106.615 1.00 38.73 334 SER E C 1
ATOM 13601 O O . SER E 1 334 ? -11.444 115.053 105.843 1.00 38.08 334 SER E O 1
ATOM 13604 N N . GLY E 1 335 ? -10.576 117.068 106.406 1.00 39.14 335 GLY E N 1
ATOM 13605 C CA . GLY E 1 335 ? -9.632 117.127 105.296 1.00 39.66 335 GLY E CA 1
ATOM 13606 C C . GLY E 1 335 ? -8.373 117.856 105.727 1.00 40.15 335 GLY E C 1
ATOM 13607 O O . GLY E 1 335 ? -8.259 118.278 106.880 1.00 40.13 335 GLY E O 1
ATOM 13608 N N . ALA E 1 336 ? -7.429 117.983 104.795 1.00 40.40 336 ALA E N 1
ATOM 13609 C CA . ALA E 1 336 ? -6.199 118.753 104.972 1.00 40.89 336 ALA E CA 1
ATOM 13610 C C . ALA E 1 336 ? -5.654 119.110 103.591 1.00 41.38 336 ALA E C 1
ATOM 13611 O O . ALA E 1 336 ? -6.019 118.477 102.601 1.00 41.41 336 ALA E O 1
ATOM 13613 N N . GLY E 1 337 ? -4.795 120.125 103.518 1.00 42.04 337 GLY E N 1
ATOM 13614 C CA . GLY E 1 337 ? -4.295 120.615 102.228 1.00 42.82 337 GLY E CA 1
ATOM 13615 C C . GLY E 1 337 ? -3.132 119.814 101.675 1.00 43.48 337 GLY E C 1
ATOM 13616 O O . GLY E 1 337 ? -2.708 120.014 100.534 1.00 43.51 337 GLY E O 1
ATOM 13617 N N . ASP E 1 338 ? -2.617 118.910 102.500 1.00 44.13 338 ASP E N 1
ATOM 13618 C CA . ASP E 1 338 ? -1.482 118.073 102.154 1.00 44.81 338 ASP E CA 1
ATOM 13619 C C . ASP E 1 338 ? -1.970 116.677 101.744 1.00 45.18 338 ASP E C 1
ATOM 13620 O O . ASP E 1 338 ? -2.800 116.074 102.436 1.00 44.96 338 ASP E O 1
ATOM 13625 N N . PHE E 1 339 ? -1.451 116.183 100.616 1.00 45.74 339 PHE E N 1
ATOM 13626 C CA . PHE E 1 339 ? -1.815 114.869 100.063 1.00 46.30 339 PHE E CA 1
ATOM 13627 C C . PHE E 1 339 ? -1.536 113.714 101.031 1.00 46.72 339 PHE E C 1
ATOM 13628 O O . PHE E 1 339 ? -2.322 112.770 101.121 1.00 46.35 339 PHE E O 1
ATOM 13636 N N . GLU E 1 340 ? -0.414 113.795 101.745 1.00 47.41 340 GLU E N 1
ATOM 13637 C CA . GLU E 1 340 ? 0.017 112.711 102.637 1.00 48.26 340 GLU E CA 1
ATOM 13638 C C . GLU E 1 340 ? -0.351 112.967 104.101 1.00 48.15 340 GLU E C 1
ATOM 13639 O O . GLU E 1 340 ? 0.200 112.339 105.009 1.00 48.33 340 GLU E O 1
ATOM 13645 N N . SER E 1 341 ? -1.288 113.889 104.321 1.00 47.97 341 SER E N 1
ATOM 13646 C CA . SER E 1 341 ? -1.815 114.154 105.654 1.00 47.56 341 SER E CA 1
ATOM 13647 C C . SER E 1 341 ? -2.785 113.049 106.043 1.00 47.32 341 SER E C 1
ATOM 13648 O O . SER E 1 341 ? -3.560 112.578 105.208 1.00 47.61 341 SER E O 1
ATOM 13651 N N . PHE E 1 342 ? -2.750 112.648 107.312 1.00 46.84 342 PHE E N 1
ATOM 13652 C CA . PHE E 1 342 ? -3.693 111.666 107.833 1.00 46.22 342 PHE E CA 1
ATOM 13653 C C . PHE E 1 342 ? -5.126 112.058 107.497 1.00 45.84 342 PHE E C 1
ATOM 13654 O O . PHE E 1 342 ? -5.962 111.199 107.208 1.00 45.72 342 PHE E O 1
ATOM 13662 N N . TYR E 1 343 ? -5.397 113.358 107.515 1.00 45.20 343 TYR E N 1
ATOM 13663 C CA . TYR E 1 343 ? -6.757 113.861 107.343 1.00 44.89 343 TYR E CA 1
ATOM 13664 C C . TYR E 1 343 ? -7.311 113.769 105.912 1.00 44.13 343 TYR E C 1
ATOM 13665 O O . TYR E 1 343 ? -8.512 113.932 105.697 1.00 44.06 343 TYR E O 1
ATOM 13674 N N . LEU E 1 344 ? -6.442 113.482 104.947 1.00 43.19 344 LEU E N 1
ATOM 13675 C CA . LEU E 1 344 ? -6.879 113.265 103.569 1.00 42.31 344 LEU E CA 1
ATOM 13676 C C . LEU E 1 344 ? -6.642 111.813 103.127 1.00 41.54 344 LEU E C 1
ATOM 13677 O O . LEU E 1 344 ? -7.540 111.155 102.601 1.00 41.40 344 LEU E O 1
ATOM 13682 N N . LYS E 1 345 ? -5.432 111.327 103.382 1.00 40.74 345 LYS E N 1
ATOM 13683 C CA . LYS E 1 345 ? -4.985 109.995 102.994 1.00 39.96 345 LYS E CA 1
ATOM 13684 C C . LYS E 1 345 ? -5.571 108.888 103.879 1.00 39.01 345 LYS E C 1
ATOM 13685 O O . LYS E 1 345 ? -5.697 107.738 103.447 1.00 38.71 345 LYS E O 1
ATOM 13691 N N . GLY E 1 346 ? -5.928 109.245 105.111 1.00 37.92 346 GLY E N 1
ATOM 13692 C CA . GLY E 1 346 ? -6.394 108.284 106.108 1.00 36.58 346 GLY E CA 1
ATOM 13693 C C . GLY E 1 346 ? -7.837 107.853 105.939 1.00 35.99 346 GLY E C 1
ATOM 13694 O O . GLY E 1 346 ? -8.280 106.905 106.591 1.00 36.14 346 GLY E O 1
ATOM 13695 N N . VAL E 1 347 ? -8.573 108.546 105.074 1.00 34.83 347 VAL E N 1
ATOM 13696 C CA . VAL E 1 347 ? -9.908 108.111 104.663 1.00 34.17 347 VAL E CA 1
ATOM 13697 C C . VAL E 1 347 ? -9.907 106.657 104.134 1.00 33.96 347 VAL E C 1
ATOM 13698 O O . VAL E 1 347 ? -10.920 105.963 104.207 1.00 33.59 347 VAL E O 1
ATOM 13702 N N . ASN E 1 348 ? -8.758 106.213 103.625 1.00 33.52 348 ASN E N 1
ATOM 13703 C CA . ASN E 1 348 ? -8.608 104.870 103.079 1.00 33.60 348 ASN E CA 1
ATOM 13704 C C . ASN E 1 348 ? -8.524 103.783 104.149 1.00 33.96 348 ASN E C 1
ATOM 13705 O O . ASN E 1 348 ? -8.808 102.619 103.874 1.00 33.18 348 ASN E O 1
ATOM 13710 N N . GLU E 1 349 ? -8.145 104.183 105.363 1.00 34.82 349 GLU E N 1
ATOM 13711 C CA . GLU E 1 349 ? -8.011 103.257 106.493 1.00 35.80 349 GLU E CA 1
ATOM 13712 C C . GLU E 1 349 ? -9.346 102.603 106.900 1.00 35.85 349 GLU E C 1
ATOM 13713 O O . GLU E 1 349 ? -9.442 101.378 106.879 1.00 36.03 349 GLU E O 1
ATOM 13719 N N . PRO E 1 350 ? -10.378 103.406 107.254 1.00 36.06 350 PRO E N 1
ATOM 13720 C CA . PRO E 1 350 ? -11.664 102.768 107.567 1.00 36.13 350 PRO E CA 1
ATOM 13721 C C . PRO E 1 350 ? -12.188 101.881 106.435 1.00 36.27 350 PRO E C 1
ATOM 13722 O O . PRO E 1 350 ? -12.722 100.808 106.710 1.00 36.13 350 PRO E O 1
ATOM 13726 N N . VAL E 1 351 ? -12.026 102.331 105.186 1.00 36.31 351 VAL E N 1
ATOM 13727 C CA . VAL E 1 351 ? -12.406 101.556 103.999 1.00 36.05 351 VAL E CA 1
ATOM 13728 C C . VAL E 1 351 ? -11.683 100.207 103.950 1.00 36.53 351 VAL E C 1
ATOM 13729 O O . VAL E 1 351 ? -12.297 99.187 103.634 1.00 36.45 351 VAL E O 1
ATOM 13733 N N . ASP E 1 352 ? -10.389 100.207 104.270 1.00 37.00 352 ASP E N 1
ATOM 13734 C CA . ASP E 1 352 ? -9.583 98.987 104.261 1.00 37.83 352 ASP E CA 1
ATOM 13735 C C . ASP E 1 352 ? -10.085 97.994 105.305 1.00 38.55 352 ASP E C 1
ATOM 13736 O O . ASP E 1 352 ? -10.227 96.797 105.027 1.00 38.35 352 ASP E O 1
ATOM 13741 N N . ARG E 1 353 ? -10.367 98.515 106.497 1.00 39.20 353 ARG E N 1
ATOM 13742 C CA . ARG E 1 353 ? -10.790 97.714 107.639 1.00 39.99 353 ARG E CA 1
ATOM 13743 C C . ARG E 1 353 ? -12.221 97.210 107.481 1.00 40.23 353 ARG E C 1
ATOM 13744 O O . ARG E 1 353 ? -12.525 96.096 107.911 1.00 40.21 353 ARG E O 1
ATOM 13752 N N . VAL E 1 354 ? -13.078 98.025 106.855 1.00 40.68 354 VAL E N 1
ATOM 13753 C CA . VAL E 1 354 ? -14.473 97.656 106.570 1.00 41.38 354 VAL E CA 1
ATOM 13754 C C . VAL E 1 354 ? -14.555 96.496 105.571 1.00 42.22 354 VAL E C 1
ATOM 13755 O O . VAL E 1 354 ? -15.298 95.531 105.793 1.00 42.57 354 VAL E O 1
ATOM 13759 N N . LEU E 1 355 ? -13.781 96.586 104.488 1.00 42.73 355 LEU E N 1
ATOM 13760 C CA . LEU E 1 355 ? -13.723 95.527 103.482 1.00 43.39 355 LEU E CA 1
ATOM 13761 C C . LEU E 1 355 ? -13.144 94.237 104.060 1.00 44.37 355 LEU E C 1
ATOM 13762 O O . LEU E 1 355 ? -13.559 93.138 103.669 1.00 44.15 355 LEU E O 1
ATOM 13767 N N . GLU E 1 356 ? -12.171 94.390 104.966 1.00 45.40 356 GLU E N 1
ATOM 13768 C CA . GLU E 1 356 ? -11.577 93.279 105.714 1.00 46.73 356 GLU E CA 1
ATOM 13769 C C . GLU E 1 356 ? -12.601 92.635 106.640 1.00 47.35 356 GLU E C 1
ATOM 13770 O O . GLU E 1 356 ? -12.571 91.422 106.856 1.00 47.45 356 GLU E O 1
ATOM 13776 N N . ALA E 1 357 ? -13.497 93.455 107.184 1.00 48.24 357 ALA E N 1
ATOM 13777 C CA . ALA E 1 357 ? -14.533 92.981 108.088 1.00 49.09 357 ALA E CA 1
ATOM 13778 C C . ALA E 1 357 ? -15.626 92.240 107.331 1.00 49.73 357 ALA E C 1
ATOM 13779 O O . ALA E 1 357 ? -16.170 91.257 107.834 1.00 49.72 357 ALA E O 1
ATOM 13781 N N . ILE E 1 358 ? -15.947 92.719 106.129 1.00 50.71 358 ILE E N 1
ATOM 13782 C CA . ILE E 1 358 ? -16.915 92.048 105.255 1.00 51.64 358 ILE E CA 1
ATOM 13783 C C . ILE E 1 358 ? -16.369 90.687 104.833 1.00 52.62 358 ILE E C 1
ATOM 13784 O O . ILE E 1 358 ? -17.092 89.689 104.854 1.00 52.84 358 ILE E O 1
ATOM 13789 N N . LYS E 1 359 ? -15.084 90.662 104.477 1.00 53.87 359 LYS E N 1
ATOM 13790 C CA . LYS E 1 359 ? -14.381 89.448 104.059 1.00 55.20 359 LYS E CA 1
ATOM 13791 C C . LYS E 1 359 ? -14.355 88.386 105.156 1.00 56.09 359 LYS E C 1
ATOM 13792 O O . LYS E 1 359 ? -14.640 87.212 104.893 1.00 56.26 359 LYS E O 1
ATOM 13798 N N . ASN E 1 360 ? -14.006 88.805 106.374 1.00 57.20 360 ASN E N 1
ATOM 13799 C CA . ASN E 1 360 ? -14.001 87.919 107.544 1.00 58.24 360 ASN E CA 1
ATOM 13800 C C . ASN E 1 360 ? -15.390 87.387 107.893 1.00 58.87 360 ASN E C 1
ATOM 13801 O O . ASN E 1 360 ? -15.527 86.239 108.326 1.00 59.07 360 ASN E O 1
ATOM 13806 N N . SER E 1 361 ? -16.408 88.228 107.707 1.00 59.58 361 SER E N 1
ATOM 13807 C CA . SER E 1 361 ? -17.804 87.855 107.933 1.00 60.48 361 SER E CA 1
ATOM 13808 C C . SER E 1 361 ? -18.223 86.678 107.050 1.00 61.04 361 SER E C 1
ATOM 13809 O O . SER E 1 361 ? -19.089 85.886 107.428 1.00 61.38 361 SER E O 1
ATOM 13812 N N . ARG E 1 362 ? -17.590 86.568 105.884 1.00 61.70 362 ARG E N 1
ATOM 13813 C CA . ARG E 1 362 ? -17.889 85.523 104.905 1.00 62.35 362 ARG E CA 1
ATOM 13814 C C . ARG E 1 362 ? -16.886 84.356 104.925 1.00 62.51 362 ARG E C 1
ATOM 13815 O O . ARG E 1 362 ? -17.025 83.409 104.146 1.00 62.54 362 ARG E O 1
ATOM 13823 N N . SER E 1 363 ? -15.889 84.426 105.812 1.00 62.79 363 SER E N 1
ATOM 13824 C CA . SER E 1 363 ? -14.806 83.425 105.882 1.00 62.94 363 SER E CA 1
ATOM 13825 C C . SER E 1 363 ? -15.311 82.004 106.125 1.00 63.11 363 SER E C 1
ATOM 13826 O O . SER E 1 363 ? -14.974 81.081 105.378 1.00 63.28 363 SER E O 1
ATOM 13829 N N . ALA F 1 7 ? 32.314 32.693 107.515 1.00 49.28 7 ALA F N 1
ATOM 13830 C CA . ALA F 1 7 ? 31.227 33.123 106.588 1.00 49.49 7 ALA F CA 1
ATOM 13831 C C . ALA F 1 7 ? 30.773 31.934 105.731 1.00 49.52 7 ALA F C 1
ATOM 13832 O O . ALA F 1 7 ? 29.790 31.265 106.061 1.00 49.34 7 ALA F O 1
ATOM 13834 N N . ILE F 1 8 ? 31.507 31.670 104.650 1.00 49.71 8 ILE F N 1
ATOM 13835 C CA . ILE F 1 8 ? 31.327 30.460 103.834 1.00 49.90 8 ILE F CA 1
ATOM 13836 C C . ILE F 1 8 ? 31.558 29.193 104.669 1.00 50.10 8 ILE F C 1
ATOM 13837 O O . ILE F 1 8 ? 30.827 28.199 104.535 1.00 50.11 8 ILE F O 1
ATOM 13842 N N . GLN F 1 9 ? 32.573 29.247 105.532 1.00 50.25 9 GLN F N 1
ATOM 13843 C CA . GLN F 1 9 ? 32.881 28.160 106.450 1.00 50.23 9 GLN F CA 1
ATOM 13844 C C . GLN F 1 9 ? 31.714 27.944 107.409 1.00 50.32 9 GLN F C 1
ATOM 13845 O O . GLN F 1 9 ? 31.292 26.808 107.637 1.00 50.12 9 GLN F O 1
ATOM 13851 N N . GLY F 1 10 ? 31.184 29.043 107.946 1.00 50.39 10 GLY F N 1
ATOM 13852 C CA . GLY F 1 10 ? 30.040 28.988 108.851 1.00 50.78 10 GLY F CA 1
ATOM 13853 C C . GLY F 1 10 ? 28.872 28.245 108.235 1.00 50.85 10 GLY F C 1
ATOM 13854 O O . GLY F 1 10 ? 28.222 27.430 108.899 1.00 50.82 10 GLY F O 1
ATOM 13855 N N . ILE F 1 11 ? 28.631 28.519 106.951 1.00 50.97 11 ILE F N 1
ATOM 13856 C CA . ILE F 1 11 ? 27.539 27.909 106.184 1.00 50.98 11 ILE F CA 1
ATOM 13857 C C . ILE F 1 11 ? 27.690 26.385 106.080 1.00 51.02 11 ILE F C 1
ATOM 13858 O O . ILE F 1 11 ? 26.733 25.645 106.320 1.00 51.00 11 ILE F O 1
ATOM 13863 N N . LEU F 1 12 ? 28.893 25.929 105.735 1.00 51.21 12 LEU F N 1
ATOM 13864 C CA . LEU F 1 12 ? 29.159 24.495 105.566 1.00 51.49 12 LEU F CA 1
ATOM 13865 C C . LEU F 1 12 ? 29.166 23.745 106.896 1.00 51.59 12 LEU F C 1
ATOM 13866 O O . LEU F 1 12 ? 28.729 22.595 106.970 1.00 51.52 12 LEU F O 1
ATOM 13871 N N . ASP F 1 13 ? 29.652 24.411 107.943 1.00 51.90 13 ASP F N 1
ATOM 13872 C CA . ASP F 1 13 ? 29.670 23.834 109.286 1.00 52.23 13 ASP F CA 1
ATOM 13873 C C . ASP F 1 13 ? 28.253 23.650 109.824 1.00 52.36 13 ASP F C 1
ATOM 13874 O O . ASP F 1 13 ? 27.914 22.569 110.303 1.00 52.32 13 ASP F O 1
ATOM 13879 N N . ASP F 1 14 ? 27.428 24.696 109.719 1.00 52.59 14 ASP F N 1
ATOM 13880 C CA . ASP F 1 14 ? 26.018 24.622 110.127 1.00 52.73 14 ASP F CA 1
ATOM 13881 C C . ASP F 1 14 ? 25.288 23.516 109.367 1.00 52.71 14 ASP F C 1
ATOM 13882 O O . ASP F 1 14 ? 24.413 22.838 109.921 1.00 52.83 14 ASP F O 1
ATOM 13887 N N . HIS F 1 15 ? 25.665 23.346 108.099 1.00 52.47 15 HIS F N 1
ATOM 13888 C CA . HIS F 1 15 ? 25.121 22.297 107.243 1.00 52.28 15 HIS F CA 1
ATOM 13889 C C . HIS F 1 15 ? 25.498 20.900 107.749 1.00 52.17 15 HIS F C 1
ATOM 13890 O O . HIS F 1 15 ? 24.618 20.049 107.938 1.00 52.27 15 HIS F O 1
ATOM 13897 N N . VAL F 1 16 ? 26.795 20.676 107.970 1.00 51.83 16 VAL F N 1
ATOM 13898 C CA . VAL F 1 16 ? 27.274 19.412 108.527 1.00 51.72 16 VAL F CA 1
ATOM 13899 C C . VAL F 1 16 ? 26.643 19.164 109.908 1.00 51.63 16 VAL F C 1
ATOM 13900 O O . VAL F 1 16 ? 26.163 18.061 110.184 1.00 51.57 16 VAL F O 1
ATOM 13904 N N . ALA F 1 17 ? 26.614 20.204 110.743 1.00 51.47 17 ALA F N 1
ATOM 13905 C CA . ALA F 1 17 ? 25.988 20.144 112.071 1.00 51.46 17 ALA F CA 1
ATOM 13906 C C . ALA F 1 17 ? 24.551 19.624 112.026 1.00 51.45 17 ALA F C 1
ATOM 13907 O O . ALA F 1 17 ? 24.103 18.954 112.961 1.00 51.24 17 ALA F O 1
ATOM 13909 N N . ARG F 1 18 ? 23.843 19.922 110.935 1.00 51.32 18 ARG F N 1
ATOM 13910 C CA . ARG F 1 18 ? 22.459 19.470 110.753 1.00 51.29 18 ARG F CA 1
ATOM 13911 C C . ARG F 1 18 ? 22.318 17.976 110.403 1.00 51.08 18 ARG F C 1
ATOM 13912 O O . ARG F 1 18 ? 21.207 17.436 110.419 1.00 51.21 18 ARG F O 1
ATOM 13920 N N . GLY F 1 19 ? 23.434 17.309 110.112 1.00 50.73 19 GLY F N 1
ATOM 13921 C CA . GLY F 1 19 ? 23.418 15.856 109.921 1.00 50.35 19 GLY F CA 1
ATOM 13922 C C . GLY F 1 19 ? 24.146 15.348 108.690 1.00 50.28 19 GLY F C 1
ATOM 13923 O O . GLY F 1 19 ? 24.398 14.142 108.564 1.00 50.44 19 GLY F O 1
ATOM 13924 N N . VAL F 1 20 ? 24.472 16.263 107.777 1.00 49.87 20 VAL F N 1
ATOM 13925 C CA . VAL F 1 20 ? 25.248 15.941 106.577 1.00 49.33 20 VAL F CA 1
ATOM 13926 C C . VAL F 1 20 ? 26.649 15.497 106.997 1.00 48.85 20 VAL F C 1
ATOM 13927 O O . VAL F 1 20 ? 27.302 16.170 107.794 1.00 48.50 20 VAL F O 1
ATOM 13931 N N . VAL F 1 21 ? 27.087 14.351 106.469 1.00 48.44 21 VAL F N 1
ATOM 13932 C CA . VAL F 1 21 ? 28.390 13.764 106.818 1.00 47.98 21 VAL F CA 1
ATOM 13933 C C . VAL F 1 21 ? 29.577 14.697 106.529 1.00 47.65 21 VAL F C 1
ATOM 13934 O O . VAL F 1 21 ? 30.424 14.925 107.394 1.00 47.55 21 VAL F O 1
ATOM 13938 N N . GLY F 1 22 ? 29.624 15.226 105.311 1.00 47.38 22 GLY F N 1
ATOM 13939 C CA . GLY F 1 22 ? 30.706 16.107 104.876 1.00 47.01 22 GLY F CA 1
ATOM 13940 C C . GLY F 1 22 ? 30.346 16.847 103.601 1.00 46.66 22 GLY F C 1
ATOM 13941 O O . GLY F 1 22 ? 29.452 16.421 102.851 1.00 46.43 22 GLY F O 1
ATOM 13942 N N . VAL F 1 23 ? 31.038 17.962 103.370 1.00 46.46 23 VAL F N 1
ATOM 13943 C CA . VAL F 1 23 ? 30.827 18.803 102.190 1.00 46.00 23 VAL F CA 1
ATOM 13944 C C . VAL F 1 23 ? 32.159 19.313 101.643 1.00 45.78 23 VAL F C 1
ATOM 13945 O O . VAL F 1 23 ? 33.065 19.650 102.404 1.00 45.76 23 VAL F O 1
ATOM 13949 N N . SER F 1 24 ? 32.260 19.370 100.319 1.00 45.33 24 SER F N 1
ATOM 13950 C CA . SER F 1 24 ? 33.383 19.996 99.633 1.00 45.03 24 SER F CA 1
ATOM 13951 C C . SER F 1 24 ? 32.848 21.027 98.630 1.00 44.95 24 SER F C 1
ATOM 13952 O O . SER F 1 24 ? 31.926 20.736 97.854 1.00 44.40 24 SER F O 1
ATOM 13955 N N . LEU F 1 25 ? 33.437 22.224 98.655 1.00 44.76 25 LEU F N 1
ATOM 13956 C CA . LEU F 1 25 ? 33.001 23.336 97.807 1.00 44.74 25 LEU F CA 1
ATOM 13957 C C . LEU F 1 25 ? 34.168 24.014 97.094 1.00 44.69 25 LEU F C 1
ATOM 13958 O O . LEU F 1 25 ? 35.195 24.282 97.701 1.00 44.63 25 LEU F O 1
ATOM 13963 N N . ALA F 1 26 ? 34.000 24.282 95.804 1.00 44.74 26 ALA F N 1
ATOM 13964 C CA . ALA F 1 26 ? 34.901 25.177 95.070 1.00 45.00 26 ALA F CA 1
ATOM 13965 C C . ALA F 1 26 ? 34.113 26.378 94.549 1.00 45.13 26 ALA F C 1
ATOM 13966 O O . ALA F 1 26 ? 33.031 26.221 93.964 1.00 44.74 26 ALA F O 1
ATOM 13968 N N . LEU F 1 27 ? 34.655 27.569 94.776 1.00 45.17 27 LEU F N 1
ATOM 13969 C CA . LEU F 1 27 ? 33.978 28.807 94.405 1.00 45.62 27 LEU F CA 1
ATOM 13970 C C . LEU F 1 27 ? 34.951 29.789 93.773 1.00 45.80 27 LEU F C 1
ATOM 13971 O O . LEU F 1 27 ? 35.970 30.131 94.364 1.00 45.84 27 LEU F O 1
ATOM 13976 N N . CYS F 1 28 ? 34.633 30.228 92.563 1.00 46.11 28 CYS F N 1
ATOM 13977 C CA . CYS F 1 28 ? 35.407 31.263 91.906 1.00 46.30 28 CYS F CA 1
ATOM 13978 C C . CYS F 1 28 ? 34.538 32.473 91.616 1.00 47.33 28 CYS F C 1
ATOM 13979 O O . CYS F 1 28 ? 33.491 32.361 90.967 1.00 47.24 28 CYS F O 1
ATOM 13982 N N . LEU F 1 29 ? 34.977 33.624 92.113 1.00 48.31 29 LEU F N 1
ATOM 13983 C CA . LEU F 1 29 ? 34.344 34.901 91.808 1.00 49.63 29 LEU F CA 1
ATOM 13984 C C . LEU F 1 29 ? 35.027 35.489 90.564 1.00 50.27 29 LEU F C 1
ATOM 13985 O O . LEU F 1 29 ? 36.133 35.079 90.228 1.00 50.42 29 LEU F O 1
ATOM 13990 N N . PRO F 1 30 ? 34.364 36.418 89.850 1.00 51.15 30 PRO F N 1
ATOM 13991 C CA . PRO F 1 30 ? 34.989 36.876 88.602 1.00 51.82 30 PRO F CA 1
ATOM 13992 C C . PRO F 1 30 ? 36.190 37.768 88.892 1.00 52.43 30 PRO F C 1
ATOM 13993 O O . PRO F 1 30 ? 36.205 38.468 89.915 1.00 52.37 30 PRO F O 1
ATOM 13997 N N . GLY F 1 31 ? 37.185 37.725 88.005 1.00 53.00 31 GLY F N 1
ATOM 13998 C CA . GLY F 1 31 ? 38.453 38.450 88.205 1.00 53.67 31 GLY F CA 1
ATOM 13999 C C . GLY F 1 31 ? 39.221 37.945 89.422 1.00 54.02 31 GLY F C 1
ATOM 14000 O O . GLY F 1 31 ? 39.863 38.726 90.139 1.00 54.06 31 GLY F O 1
ATOM 14001 N N . GLU F 1 32 ? 39.133 36.634 89.651 1.00 53.94 32 GLU F N 1
ATOM 14002 C CA . GLU F 1 32 ? 39.736 35.970 90.798 1.00 54.08 32 GLU F CA 1
ATOM 14003 C C . GLU F 1 32 ? 40.142 34.550 90.430 1.00 53.76 32 GLU F C 1
ATOM 14004 O O . GLU F 1 32 ? 40.120 34.159 89.260 1.00 53.77 32 GLU F O 1
ATOM 14010 N N . GLU F 1 33 ? 40.523 33.781 91.442 1.00 53.48 33 GLU F N 1
ATOM 14011 C CA . GLU F 1 33 ? 40.820 32.367 91.262 1.00 52.96 33 GLU F CA 1
ATOM 14012 C C . GLU F 1 33 ? 40.057 31.560 92.287 1.00 52.77 33 GLU F C 1
ATOM 14013 O O . GLU F 1 33 ? 39.719 32.064 93.366 1.00 52.70 33 GLU F O 1
ATOM 14019 N N . THR F 1 34 ? 39.785 30.308 91.932 1.00 52.51 34 THR F N 1
ATOM 14020 C CA . THR F 1 34 ? 38.939 29.434 92.725 1.00 52.30 34 THR F CA 1
ATOM 14021 C C . THR F 1 34 ? 39.475 29.269 94.147 1.00 52.43 34 THR F C 1
ATOM 14022 O O . THR F 1 34 ? 40.667 29.038 94.365 1.00 52.48 34 THR F O 1
ATOM 14026 N N . SER F 1 35 ? 38.574 29.435 95.107 1.00 52.67 35 SER F N 1
ATOM 14027 C CA . SER F 1 35 ? 38.834 29.102 96.498 1.00 52.80 35 SER F CA 1
ATOM 14028 C C . SER F 1 35 ? 38.082 27.813 96.824 1.00 52.99 35 SER F C 1
ATOM 14029 O O . SER F 1 35 ? 36.989 27.567 96.292 1.00 52.82 35 SER F O 1
ATOM 14032 N N . LEU F 1 36 ? 38.673 26.989 97.686 1.00 53.17 36 LEU F N 1
ATOM 14033 C CA . LEU F 1 36 ? 38.064 25.717 98.059 1.00 53.22 36 LEU F CA 1
ATOM 14034 C C . LEU F 1 36 ? 37.682 25.711 99.532 1.00 53.53 36 LEU F C 1
ATOM 14035 O O . LEU F 1 36 ? 38.298 26.409 100.341 1.00 53.74 36 LEU F O 1
ATOM 14040 N N . TYR F 1 37 ? 36.650 24.938 99.865 1.00 53.73 37 TYR F N 1
ATOM 14041 C CA . TYR F 1 37 ? 36.103 24.876 101.222 1.00 54.04 37 TYR F CA 1
ATOM 14042 C C . TYR F 1 37 ? 35.593 23.469 101.536 1.00 53.88 37 TYR F C 1
ATOM 14043 O O . TYR F 1 37 ? 34.927 22.843 100.708 1.00 53.65 37 TYR F O 1
ATOM 14052 N N . GLN F 1 38 ? 35.924 22.976 102.729 1.00 53.87 38 GLN F N 1
ATOM 14053 C CA . GLN F 1 38 ? 35.388 21.701 103.224 1.00 53.81 38 GLN F CA 1
ATOM 14054 C C . GLN F 1 38 ? 34.897 21.791 104.663 1.00 53.94 38 GLN F C 1
ATOM 14055 O O . GLN F 1 38 ? 35.399 22.584 105.462 1.00 53.87 38 GLN F O 1
ATOM 14061 N N . SER F 1 39 ? 33.899 20.972 104.972 1.00 54.35 39 SER F N 1
ATOM 14062 C CA . SER F 1 39 ? 33.469 20.726 106.340 1.00 54.58 39 SER F CA 1
ATOM 14063 C C . SER F 1 39 ? 33.069 19.254 106.457 1.00 55.02 39 SER F C 1
ATOM 14064 O O . SER F 1 39 ? 32.648 18.636 105.473 1.00 54.69 39 SER F O 1
ATOM 14067 N N . GLY F 1 40 ? 33.227 18.697 107.656 1.00 55.69 40 GLY F N 1
ATOM 14068 C CA . GLY F 1 40 ? 32.838 17.318 107.932 1.00 56.41 40 GLY F CA 1
ATOM 14069 C C . GLY F 1 40 ? 33.824 16.281 107.415 1.00 57.10 40 GLY F C 1
ATOM 14070 O O . GLY F 1 40 ? 35.023 16.567 107.256 1.00 56.81 40 GLY F O 1
ATOM 14071 N N . TYR F 1 41 ? 33.304 15.082 107.139 1.00 57.63 41 TYR F N 1
ATOM 14072 C CA . TYR F 1 41 ? 34.133 13.919 106.809 1.00 58.45 41 TYR F CA 1
ATOM 14073 C C . TYR F 1 41 ? 33.864 13.309 105.428 1.00 58.71 41 TYR F C 1
ATOM 14074 O O . TYR F 1 41 ? 32.709 13.139 105.019 1.00 58.65 41 TYR F O 1
ATOM 14083 N N . ALA F 1 42 ? 34.950 12.978 104.730 1.00 59.12 42 ALA F N 1
ATOM 14084 C CA . ALA F 1 42 ? 34.908 12.107 103.552 1.00 59.45 42 ALA F CA 1
ATOM 14085 C C . ALA F 1 42 ? 34.665 10.649 103.966 1.00 59.86 42 ALA F C 1
ATOM 14086 O O . ALA F 1 42 ? 34.044 9.874 103.228 1.00 59.58 42 ALA F O 1
ATOM 14088 N N . ASP F 1 43 ? 35.162 10.289 105.149 1.00 60.40 43 ASP F N 1
ATOM 14089 C CA . ASP F 1 43 ? 34.975 8.953 105.710 1.00 61.07 43 ASP F CA 1
ATOM 14090 C C . ASP F 1 43 ? 34.514 9.039 107.169 1.00 61.40 43 ASP F C 1
ATOM 14091 O O . ASP F 1 43 ? 35.292 9.383 108.065 1.00 61.37 43 ASP F O 1
ATOM 14096 N N . LYS F 1 44 ? 33.234 8.727 107.381 1.00 61.83 44 LYS F N 1
ATOM 14097 C CA . LYS F 1 44 ? 32.601 8.726 108.698 1.00 62.11 44 LYS F CA 1
ATOM 14098 C C . LYS F 1 44 ? 33.148 7.596 109.575 1.00 62.17 44 LYS F C 1
ATOM 14099 O O . LYS F 1 44 ? 33.584 7.828 110.704 1.00 62.19 44 LYS F O 1
ATOM 14105 N N . MET F 1 48 ? 38.248 9.921 107.632 1.00 56.53 48 MET F N 1
ATOM 14106 C CA . MET F 1 48 ? 39.151 11.042 107.374 1.00 56.51 48 MET F CA 1
ATOM 14107 C C . MET F 1 48 ? 38.373 12.353 107.188 1.00 56.01 48 MET F C 1
ATOM 14108 O O . MET F 1 48 ? 37.189 12.323 106.817 1.00 55.88 48 MET F O 1
ATOM 14113 N N . PRO F 1 49 ? 39.019 13.505 107.481 1.00 55.40 49 PRO F N 1
ATOM 14114 C CA . PRO F 1 49 ? 38.366 14.791 107.195 1.00 54.71 49 PRO F CA 1
ATOM 14115 C C . PRO F 1 49 ? 38.321 15.098 105.693 1.00 53.89 49 PRO F C 1
ATOM 14116 O O . PRO F 1 49 ? 39.262 14.771 104.957 1.00 53.67 49 PRO F O 1
ATOM 14120 N N . MET F 1 50 ? 37.227 15.724 105.262 1.00 52.88 50 MET F N 1
ATOM 14121 C CA . MET F 1 50 ? 37.025 16.098 103.865 1.00 51.82 50 MET F CA 1
ATOM 14122 C C . MET F 1 50 ? 38.103 17.078 103.387 1.00 51.25 50 MET F C 1
ATOM 14123 O O . MET F 1 50 ? 38.448 18.030 104.102 1.00 51.15 50 MET F O 1
ATOM 14128 N N . THR F 1 51 ? 38.631 16.829 102.186 1.00 50.32 51 THR F N 1
ATOM 14129 C CA . THR F 1 51 ? 39.609 17.722 101.536 1.00 49.56 51 THR F CA 1
ATOM 14130 C C . THR F 1 51 ? 39.192 18.138 100.104 1.00 48.99 51 THR F C 1
ATOM 14131 O O . THR F 1 51 ? 38.279 17.550 99.500 1.00 48.57 51 THR F O 1
ATOM 14135 N N . GLY F 1 52 ? 39.875 19.150 99.568 1.00 48.25 52 GLY F N 1
ATOM 14136 C CA . GLY F 1 52 ? 39.622 19.628 98.209 1.00 47.25 52 GLY F CA 1
ATOM 14137 C C . GLY F 1 52 ? 40.082 18.680 97.112 1.00 46.55 52 GLY F C 1
ATOM 14138 O O . GLY F 1 52 ? 39.978 19.006 95.923 1.00 46.65 52 GLY F O 1
ATOM 14139 N N . ASP F 1 53 ? 40.577 17.504 97.508 1.00 45.63 53 ASP F N 1
ATOM 14140 C CA . ASP F 1 53 ? 41.167 16.533 96.576 1.00 44.72 53 ASP F CA 1
ATOM 14141 C C . ASP F 1 53 ? 40.349 15.253 96.449 1.00 43.93 53 ASP F C 1
ATOM 14142 O O . ASP F 1 53 ? 40.580 14.452 95.535 1.00 43.56 53 ASP F O 1
ATOM 14147 N N . HIS F 1 54 ? 39.420 15.052 97.385 1.00 42.95 54 HIS F N 1
ATOM 14148 C CA . HIS F 1 54 ? 38.496 13.925 97.330 1.00 42.24 54 HIS F CA 1
ATOM 14149 C C . HIS F 1 54 ? 37.681 13.977 96.042 1.00 41.63 54 HIS F C 1
ATOM 14150 O O . HIS F 1 54 ? 37.294 15.057 95.571 1.00 41.19 54 HIS F O 1
ATOM 14157 N N . LEU F 1 55 ? 37.449 12.800 95.469 1.00 40.97 55 LEU F N 1
ATOM 14158 C CA . LEU F 1 55 ? 36.683 12.675 94.237 1.00 39.87 55 LEU F CA 1
ATOM 14159 C C . LEU F 1 55 ? 35.211 12.461 94.574 1.00 39.00 55 LEU F C 1
ATOM 14160 O O . LEU F 1 55 ? 34.866 11.917 95.626 1.00 38.70 55 LEU F O 1
ATOM 14165 N N . PHE F 1 56 ? 34.338 12.925 93.693 1.00 37.84 56 PHE F N 1
ATOM 14166 C CA . PHE F 1 56 ? 32.923 12.680 93.861 1.00 36.90 56 PHE F CA 1
ATOM 14167 C C . PHE F 1 56 ? 32.352 12.180 92.552 1.00 36.33 56 PHE F C 1
ATOM 14168 O O . PHE F 1 56 ? 32.875 12.460 91.469 1.00 36.15 56 PHE F O 1
ATOM 14176 N N . ARG F 1 57 ? 31.275 11.423 92.684 1.00 35.53 57 ARG F N 1
ATOM 14177 C CA . ARG F 1 57 ? 30.451 11.033 91.567 1.00 34.92 57 ARG F CA 1
ATOM 14178 C C . ARG F 1 57 ? 29.492 12.196 91.355 1.00 34.03 57 ARG F C 1
ATOM 14179 O O . ARG F 1 57 ? 28.614 12.457 92.191 1.00 34.18 57 ARG F O 1
ATOM 14187 N N . ILE F 1 58 ? 29.703 12.923 90.258 1.00 32.86 58 ILE F N 1
ATOM 14188 C CA . ILE F 1 58 ? 28.936 14.145 89.964 1.00 31.28 58 ILE F CA 1
ATOM 14189 C C . ILE F 1 58 ? 27.588 13.850 89.296 1.00 30.71 58 ILE F C 1
ATOM 14190 O O . ILE F 1 58 ? 26.841 14.760 88.962 1.00 30.57 58 ILE F O 1
ATOM 14195 N N . ALA F 1 59 ? 27.287 12.567 89.108 1.00 30.39 59 ALA F N 1
ATOM 14196 C CA . ALA F 1 59 ? 25.972 12.130 88.621 1.00 30.10 59 ALA F CA 1
ATOM 14197 C C . ALA F 1 59 ? 25.483 12.979 87.436 1.00 29.65 59 ALA F C 1
ATOM 14198 O O . ALA F 1 59 ? 26.227 13.198 86.479 1.00 29.51 59 ALA F O 1
ATOM 14200 N N . SER F 1 60 ? 24.262 13.492 87.520 1.00 29.35 60 SER F N 1
ATOM 14201 C CA . SER F 1 60 ? 23.645 14.193 86.383 1.00 29.01 60 SER F CA 1
ATOM 14202 C C . SER F 1 60 ? 24.393 15.420 85.885 1.00 28.08 60 SER F C 1
ATOM 14203 O O . SER F 1 60 ? 24.157 15.858 84.777 1.00 27.60 60 SER F O 1
ATOM 14206 N N . CYS F 1 61 ? 25.296 15.974 86.697 1.00 28.26 61 CYS F N 1
ATOM 14207 C CA . CYS F 1 61 ? 26.165 17.071 86.243 1.00 27.83 61 CYS F CA 1
ATOM 14208 C C . CYS F 1 61 ? 27.027 16.634 85.052 1.00 27.67 61 CYS F C 1
ATOM 14209 O O . CYS F 1 61 ? 27.639 17.469 84.378 1.00 27.65 61 CYS F O 1
ATOM 14212 N N . THR F 1 62 ? 27.087 15.314 84.827 1.00 27.31 62 THR F N 1
ATOM 14213 C CA . THR F 1 62 ? 27.680 14.726 83.615 1.00 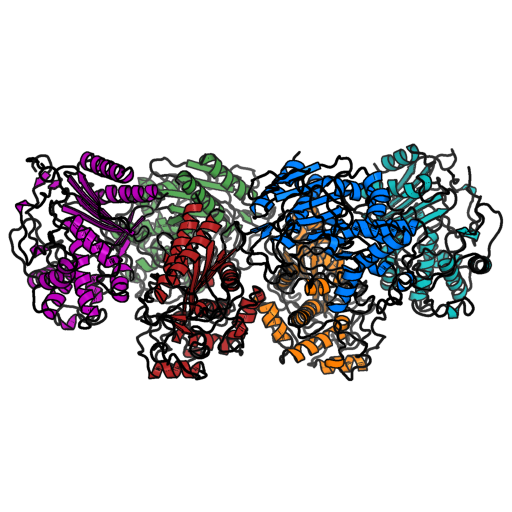26.53 62 THR F CA 1
ATOM 14214 C C . THR F 1 62 ? 26.957 15.239 82.357 1.00 26.30 62 THR F C 1
ATOM 14215 O O . THR F 1 62 ? 27.594 15.562 81.342 1.00 26.06 62 THR F O 1
ATOM 14219 N N . LYS F 1 63 ? 25.627 15.331 82.440 1.00 26.01 63 LYS F N 1
ATOM 14220 C CA . LYS F 1 63 ? 24.798 15.794 81.313 1.00 25.43 63 LYS F CA 1
ATOM 14221 C C . LYS F 1 63 ? 25.327 17.069 80.637 1.00 25.47 63 LYS F C 1
ATOM 14222 O O . LYS F 1 63 ? 25.316 17.164 79.414 1.00 25.16 63 LYS F O 1
ATOM 14228 N N . SER F 1 64 ? 25.825 18.028 81.425 1.00 25.77 64 SER F N 1
ATOM 14229 C CA . SER F 1 64 ? 26.361 19.286 80.865 1.00 26.04 64 SER F CA 1
ATOM 14230 C C . SER F 1 64 ? 27.583 19.065 79.989 1.00 25.85 64 SER F C 1
ATOM 14231 O O . SER F 1 64 ? 27.838 19.838 79.072 1.00 25.71 64 SER F O 1
ATOM 14234 N N . PHE F 1 65 ? 28.359 18.028 80.301 1.00 26.12 65 PHE F N 1
ATOM 14235 C CA . PHE F 1 65 ? 29.520 17.671 79.480 1.00 25.84 65 PHE F CA 1
ATOM 14236 C C . PHE F 1 65 ? 29.138 16.970 78.175 1.00 25.56 65 PHE F C 1
ATOM 14237 O O . PHE F 1 65 ? 29.698 17.258 77.101 1.00 24.55 65 PHE F O 1
ATOM 14245 N N . ILE F 1 66 ? 28.177 16.054 78.264 1.00 25.85 66 ILE F N 1
ATOM 14246 C CA . ILE F 1 66 ? 27.687 15.377 77.066 1.00 26.23 66 ILE F CA 1
ATOM 14247 C C . ILE F 1 66 ? 27.080 16.406 76.103 1.00 26.81 66 ILE F C 1
ATOM 14248 O O . ILE F 1 66 ? 27.380 16.386 74.897 1.00 27.27 66 ILE F O 1
ATOM 14253 N N . ALA F 1 67 ? 26.285 17.333 76.651 1.00 26.58 67 ALA F N 1
ATOM 14254 C CA . ALA F 1 67 ? 25.677 18.418 75.862 1.00 26.85 67 ALA F CA 1
ATOM 14255 C C . ALA F 1 67 ? 26.722 19.280 75.182 1.00 26.83 67 ALA F C 1
ATOM 14256 O O . ALA F 1 67 ? 26.609 19.577 73.994 1.00 26.33 67 ALA F O 1
ATOM 14258 N N . THR F 1 68 ? 27.730 19.694 75.950 1.00 27.28 68 THR F N 1
ATOM 14259 C CA . THR F 1 68 ? 28.833 20.475 75.391 1.00 27.95 68 THR F CA 1
ATOM 14260 C C . THR F 1 68 ? 29.524 19.650 74.297 1.00 28.49 68 THR F C 1
ATOM 14261 O O . THR F 1 68 ? 29.783 20.149 73.191 1.00 28.46 68 THR F O 1
ATOM 14265 N N . GLY F 1 69 ? 29.805 18.381 74.616 1.00 28.76 69 GLY F N 1
ATOM 14266 C CA . GLY F 1 69 ? 30.328 17.430 73.630 1.00 29.19 69 GLY F CA 1
ATOM 14267 C C . GLY F 1 69 ? 29.546 17.429 72.326 1.00 29.21 69 GLY F C 1
ATOM 14268 O O . GLY F 1 69 ? 30.129 17.586 71.262 1.00 29.61 69 GLY F O 1
ATOM 14269 N N . LEU F 1 70 ? 28.226 17.261 72.399 1.00 29.57 70 LEU F N 1
ATOM 14270 C CA . LEU F 1 70 ? 27.390 17.264 71.182 1.00 29.90 70 LEU F CA 1
ATOM 14271 C C . LEU F 1 70 ? 27.388 18.610 70.450 1.00 30.03 70 LEU F C 1
ATOM 14272 O O . LEU F 1 70 ? 27.416 18.639 69.212 1.00 30.06 70 LEU F O 1
ATOM 14277 N N . HIS F 1 71 ? 27.329 19.714 71.204 1.00 30.03 71 HIS F N 1
ATOM 14278 C CA . HIS F 1 71 ? 27.358 21.060 70.599 1.00 30.37 71 HIS F CA 1
ATOM 14279 C C . HIS F 1 71 ? 28.646 21.301 69.806 1.00 30.61 71 HIS F C 1
ATOM 14280 O O . HIS F 1 71 ? 28.627 21.948 68.736 1.00 30.74 71 HIS F O 1
ATOM 14287 N N . LEU F 1 72 ? 29.762 20.786 70.335 1.00 30.28 72 LEU F N 1
ATOM 14288 C CA . LEU F 1 72 ? 31.039 20.819 69.612 1.00 30.50 72 LEU F CA 1
ATOM 14289 C C . LEU F 1 72 ? 30.935 20.187 68.213 1.00 30.40 72 LEU F C 1
ATOM 14290 O O . LEU F 1 72 ? 31.487 20.727 67.251 1.00 29.89 72 LEU F O 1
ATOM 14295 N N . LEU F 1 73 ? 30.209 19.066 68.112 1.00 30.27 73 LEU F N 1
ATOM 14296 C CA . LEU F 1 73 ? 29.923 18.421 66.814 1.00 30.80 73 LEU F CA 1
ATOM 14297 C C . LEU F 1 73 ? 28.990 19.223 65.891 1.00 31.00 73 LEU F C 1
ATOM 14298 O O . LEU F 1 73 ? 29.043 19.067 64.670 1.00 31.07 73 LEU F O 1
ATOM 14303 N N . VAL F 1 74 ? 28.113 20.042 66.476 1.00 31.14 74 VAL F N 1
ATOM 14304 C CA . VAL F 1 74 ? 27.269 20.971 65.693 1.00 31.26 74 VAL F CA 1
ATOM 14305 C C . VAL F 1 74 ? 28.108 22.113 65.098 1.00 31.78 74 VAL F C 1
ATOM 14306 O O . VAL F 1 74 ? 27.986 22.427 63.916 1.00 31.32 74 VAL F O 1
ATOM 14310 N N . GLN F 1 75 ? 28.943 22.728 65.936 1.00 32.76 75 GLN F N 1
ATOM 14311 C CA . GLN F 1 75 ? 29.935 23.711 65.485 1.00 34.05 75 GLN F CA 1
ATOM 14312 C C . GLN F 1 75 ? 30.767 23.161 64.332 1.00 34.92 75 GLN F C 1
ATOM 14313 O O . GLN F 1 75 ? 30.911 23.832 63.301 1.00 35.45 75 GLN F O 1
ATOM 14319 N N . ASP F 1 76 ? 31.295 21.940 64.508 1.00 35.36 76 ASP F N 1
ATOM 14320 C CA . ASP F 1 76 ? 32.108 21.261 63.481 1.00 35.75 76 ASP F CA 1
ATOM 14321 C C . ASP F 1 76 ? 31.357 21.042 62.166 1.00 35.60 76 ASP F C 1
ATOM 14322 O O . ASP F 1 76 ? 31.967 20.709 61.156 1.00 35.76 76 ASP F O 1
ATOM 14327 N N . GLY F 1 77 ? 30.035 21.199 62.192 1.00 35.67 77 GLY F N 1
ATOM 14328 C CA . GLY F 1 77 ? 29.196 20.999 60.999 1.00 35.31 77 GLY F CA 1
ATOM 14329 C C . GLY F 1 77 ? 28.728 19.572 60.764 1.00 35.01 77 GLY F C 1
ATOM 14330 O O . GLY F 1 77 ? 28.050 19.295 59.770 1.00 35.16 77 GLY F O 1
ATOM 14331 N N . THR F 1 78 ? 29.076 18.671 61.684 1.00 34.60 78 THR F N 1
ATOM 14332 C CA . THR F 1 78 ? 28.749 17.238 61.585 1.00 34.24 78 THR F CA 1
ATOM 14333 C C . THR F 1 78 ? 27.296 16.944 61.975 1.00 33.42 78 THR F C 1
ATOM 14334 O O . THR F 1 78 ? 26.652 16.055 61.406 1.00 33.44 78 THR F O 1
ATOM 14338 N N . VAL F 1 79 ? 26.809 17.681 62.972 1.00 31.92 79 VAL F N 1
ATOM 14339 C CA . VAL F 1 79 ? 25.481 17.483 63.531 1.00 30.42 79 VAL F CA 1
ATOM 14340 C C . VAL F 1 79 ? 24.698 18.803 63.446 1.00 29.86 79 VAL F C 1
ATOM 14341 O O . VAL F 1 79 ? 25.252 19.882 63.664 1.00 29.45 79 VAL F O 1
ATOM 14345 N N . ASP F 1 80 ? 23.417 18.686 63.103 1.00 28.98 80 ASP F N 1
ATOM 14346 C CA . ASP F 1 80 ? 22.471 19.799 63.022 1.00 28.48 80 ASP F CA 1
ATOM 14347 C C . ASP F 1 80 ? 21.440 19.586 64.136 1.00 27.61 80 ASP F C 1
ATOM 14348 O O . ASP F 1 80 ? 20.888 18.486 64.272 1.00 27.23 80 ASP F O 1
ATOM 14353 N N . LEU F 1 81 ? 21.199 20.622 64.946 1.00 26.43 81 LEU F N 1
ATOM 14354 C CA . LEU F 1 81 ? 20.336 20.488 66.127 1.00 24.96 81 LEU F CA 1
ATOM 14355 C C . LEU F 1 81 ? 18.887 20.157 65.801 1.00 24.37 81 LEU F C 1
ATOM 14356 O O . LEU F 1 81 ? 18.164 19.651 66.655 1.00 24.16 81 LEU F O 1
ATOM 14361 N N . ASP F 1 82 ? 18.481 20.425 64.563 1.00 23.49 82 ASP F N 1
ATOM 14362 C CA . ASP F 1 82 ? 17.096 20.275 64.137 1.00 23.65 82 ASP F CA 1
ATOM 14363 C C . ASP F 1 82 ? 16.806 19.057 63.239 1.00 23.30 82 ASP F C 1
ATOM 14364 O O . ASP F 1 82 ? 15.650 18.782 62.918 1.00 22.57 82 ASP F O 1
ATOM 14369 N N . GLU F 1 83 ? 17.850 18.318 62.865 1.00 23.17 83 GLU F N 1
ATOM 14370 C CA . GLU F 1 83 ? 17.682 17.135 62.019 1.00 23.33 83 GLU F CA 1
ATOM 14371 C C . GLU F 1 83 ? 17.161 15.951 62.838 1.00 23.22 83 GLU F C 1
ATOM 14372 O O . GLU F 1 83 ? 17.401 15.891 64.040 1.00 22.90 83 GLU F O 1
ATOM 14378 N N . PRO F 1 84 ? 16.447 15.003 62.197 1.00 22.96 84 PRO F N 1
ATOM 14379 C CA . PRO F 1 84 ? 15.901 13.921 63.013 1.00 22.81 84 PRO F CA 1
ATOM 14380 C C . PRO F 1 84 ? 16.949 12.875 63.412 1.00 22.39 84 PRO F C 1
ATOM 14381 O O . PRO F 1 84 ? 17.928 12.659 62.694 1.00 21.81 84 PRO F O 1
ATOM 14385 N N . ILE F 1 85 ? 16.729 12.248 64.564 1.00 22.30 85 ILE F N 1
ATOM 14386 C CA . ILE F 1 85 ? 17.666 11.266 65.116 1.00 22.69 85 ILE F CA 1
ATOM 14387 C C . ILE F 1 85 ? 17.554 9.867 64.468 1.00 22.54 85 ILE F C 1
ATOM 14388 O O . ILE F 1 85 ? 18.295 8.954 64.821 1.00 22.41 85 ILE F O 1
ATOM 14393 N N . THR F 1 86 ? 16.654 9.722 63.502 1.00 23.25 86 THR F N 1
ATOM 14394 C CA . THR F 1 86 ? 16.563 8.496 62.702 1.00 23.84 86 THR F CA 1
ATOM 14395 C C . THR F 1 86 ? 17.874 8.196 61.966 1.00 24.54 86 THR F C 1
ATOM 14396 O O . THR F 1 86 ? 18.186 7.037 61.696 1.00 24.56 86 THR F O 1
ATOM 14400 N N . ARG F 1 87 ? 18.642 9.244 61.668 1.00 24.89 87 ARG F N 1
ATOM 14401 C CA . ARG F 1 87 ? 19.986 9.117 61.104 1.00 25.38 87 ARG F CA 1
ATOM 14402 C C . ARG F 1 87 ? 20.870 8.136 61.902 1.00 25.60 87 ARG F C 1
ATOM 14403 O O . ARG F 1 87 ? 21.680 7.410 61.318 1.00 25.53 87 ARG F O 1
ATOM 14411 N N . TRP F 1 88 ? 20.705 8.113 63.225 1.00 25.32 88 TRP F N 1
ATOM 14412 C CA . TRP F 1 88 ? 21.500 7.219 64.077 1.00 25.46 88 TRP F CA 1
ATOM 14413 C C . TRP F 1 88 ? 20.674 6.071 64.639 1.00 25.42 88 TRP F C 1
ATOM 14414 O O . TRP F 1 88 ? 21.194 4.976 64.827 1.00 25.88 88 TRP F O 1
ATOM 14425 N N . PHE F 1 89 ? 19.386 6.321 64.882 1.00 25.00 89 PHE F N 1
ATOM 14426 C CA . PHE F 1 89 ? 18.502 5.336 65.502 1.00 24.56 89 PHE F CA 1
ATOM 14427 C C . PHE F 1 89 ? 17.194 5.131 64.719 1.00 24.79 89 PHE F C 1
ATOM 14428 O O . PHE F 1 89 ? 16.115 5.434 65.231 1.00 23.63 89 PHE F O 1
ATOM 14436 N N . PRO F 1 90 ? 17.280 4.585 63.482 1.00 25.23 90 PRO F N 1
ATOM 14437 C CA . PRO F 1 90 ? 16.075 4.482 62.631 1.00 25.87 90 PRO F CA 1
ATOM 14438 C C . PRO F 1 90 ? 14.903 3.713 63.247 1.00 26.60 90 PRO F C 1
ATOM 14439 O O . PRO F 1 90 ? 13.750 4.006 62.931 1.00 26.77 90 PRO F O 1
ATOM 14443 N N . ASP F 1 91 ? 15.187 2.756 64.127 1.00 27.63 91 ASP F N 1
ATOM 14444 C CA . ASP F 1 91 ? 14.138 1.889 64.685 1.00 29.09 91 ASP F CA 1
ATOM 14445 C C . ASP F 1 91 ? 13.699 2.273 66.085 1.00 29.52 91 ASP F C 1
ATOM 14446 O O . ASP F 1 91 ? 12.844 1.600 66.664 1.00 30.03 91 ASP F O 1
ATOM 14451 N N . LEU F 1 92 ? 14.308 3.322 66.641 1.00 29.49 92 LEU F N 1
ATOM 14452 C CA . LEU F 1 92 ? 13.862 3.869 67.912 1.00 29.29 92 LEU F CA 1
ATOM 14453 C C . LEU F 1 92 ? 12.467 4.458 67.720 1.00 29.04 92 LEU F C 1
ATOM 14454 O O . LEU F 1 92 ? 12.248 5.255 66.811 1.00 28.90 92 LEU F O 1
ATOM 14459 N N . PRO F 1 93 ? 11.502 4.021 68.542 1.00 29.03 93 PRO F N 1
ATOM 14460 C CA . PRO F 1 93 ? 10.126 4.469 68.373 1.00 29.10 93 PRO F CA 1
ATOM 14461 C C . PRO F 1 93 ? 10.006 5.981 68.502 1.00 29.17 93 PRO F C 1
ATOM 14462 O O . PRO F 1 93 ? 10.643 6.576 69.366 1.00 29.80 93 PRO F O 1
ATOM 14466 N N . LYS F 1 94 ? 9.217 6.591 67.616 1.00 28.96 94 LYS F N 1
ATOM 14467 C CA . LYS F 1 94 ? 9.006 8.052 67.586 1.00 28.59 94 LYS F CA 1
ATOM 14468 C C . LYS F 1 94 ? 10.258 8.880 67.229 1.00 27.62 94 LYS F C 1
ATOM 14469 O O . LYS F 1 94 ? 10.222 10.105 67.330 1.00 27.35 94 LYS F O 1
ATOM 14475 N N . ALA F 1 95 ? 11.336 8.220 66.791 1.00 26.66 95 ALA F N 1
ATOM 14476 C CA . ALA F 1 95 ? 12.593 8.907 66.438 1.00 26.07 95 ALA F CA 1
ATOM 14477 C C . ALA F 1 95 ? 12.437 9.924 65.305 1.00 25.67 95 ALA F C 1
ATOM 14478 O O . ALA F 1 95 ? 13.174 10.913 65.261 1.00 25.16 95 ALA F O 1
ATOM 14480 N N . ALA F 1 96 ? 11.490 9.674 64.395 1.00 25.29 96 ALA F N 1
ATOM 14481 C CA . ALA F 1 96 ? 11.175 10.628 63.309 1.00 25.05 96 ALA F CA 1
ATOM 14482 C C . ALA F 1 96 ? 10.715 11.984 63.861 1.00 24.70 96 ALA F C 1
ATOM 14483 O O . ALA F 1 96 ? 10.914 13.020 63.226 1.00 24.62 96 ALA F O 1
ATOM 14485 N N . GLN F 1 97 ? 10.115 11.963 65.050 1.00 24.53 97 GLN F N 1
ATOM 14486 C CA . GLN F 1 97 ? 9.614 13.180 65.705 1.00 24.20 97 GLN F CA 1
ATOM 14487 C C . GLN F 1 97 ? 10.594 13.753 66.725 1.00 23.31 97 GLN F C 1
ATOM 14488 O O . GLN F 1 97 ? 10.231 14.636 67.525 1.00 23.54 97 GLN F O 1
ATOM 14494 N N . MET F 1 98 ? 11.825 13.250 66.708 1.00 21.59 98 MET F N 1
ATOM 14495 C CA . MET F 1 98 ? 12.853 13.724 67.618 1.00 20.34 98 MET F CA 1
ATOM 14496 C C . MET F 1 98 ? 14.017 14.403 66.884 1.00 19.97 98 MET F C 1
ATOM 14497 O O . MET F 1 98 ? 14.887 13.711 66.334 1.00 20.24 98 MET F O 1
ATOM 14502 N N . PRO F 1 99 ? 14.044 15.757 66.883 1.00 18.83 99 PRO F N 1
ATOM 14503 C CA . PRO F 1 99 ? 15.248 16.497 66.459 1.00 18.28 99 PRO F CA 1
ATOM 14504 C C . PRO F 1 99 ? 16.401 16.273 67.447 1.00 18.06 99 PRO F C 1
ATOM 14505 O O . PRO F 1 99 ? 16.153 15.982 68.618 1.00 17.98 99 PRO F O 1
ATOM 14509 N N . VAL F 1 100 ? 17.643 16.365 66.976 1.00 17.80 100 VAL F N 1
ATOM 14510 C CA . VAL F 1 100 ? 18.817 16.230 67.851 1.00 17.55 100 VAL F CA 1
ATOM 14511 C C . VAL F 1 100 ? 18.661 17.045 69.155 1.00 17.78 100 VAL F C 1
ATOM 14512 O O . VAL F 1 100 ? 18.926 16.527 70.260 1.00 17.99 100 VAL F O 1
ATOM 14516 N N . ARG F 1 101 ? 18.226 18.306 69.040 1.00 17.00 101 ARG F N 1
ATOM 14517 C CA . ARG F 1 101 ? 18.072 19.175 70.225 1.00 16.83 101 ARG F CA 1
ATOM 14518 C C . ARG F 1 101 ? 17.211 18.568 71.347 1.00 16.73 101 ARG F C 1
ATOM 14519 O O . ARG F 1 101 ? 17.471 18.793 72.539 1.00 16.59 101 ARG F O 1
ATOM 14527 N N . ILE F 1 102 ? 16.200 17.783 70.964 1.00 16.92 102 ILE F N 1
ATOM 14528 C CA . ILE F 1 102 ? 15.266 17.182 71.936 1.00 16.85 102 ILE F CA 1
ATOM 14529 C C . ILE F 1 102 ? 15.945 16.184 72.889 1.00 17.45 102 ILE F C 1
ATOM 14530 O O . ILE F 1 102 ? 15.414 15.867 73.963 1.00 17.63 102 ILE F O 1
ATOM 14535 N N . LEU F 1 103 ? 17.127 15.708 72.505 1.00 17.89 103 LEU F N 1
ATOM 14536 C CA . LEU F 1 103 ? 17.905 14.808 73.354 1.00 18.70 103 LEU F CA 1
ATOM 14537 C C . LEU F 1 103 ? 18.526 15.530 74.538 1.00 19.04 103 LEU F C 1
ATOM 14538 O O . LEU F 1 103 ? 18.814 14.918 75.564 1.00 19.24 103 LEU F O 1
ATOM 14543 N N . LEU F 1 104 ? 18.700 16.834 74.384 1.00 19.80 104 LEU F N 1
ATOM 14544 C CA . LEU F 1 104 ? 19.392 17.676 75.358 1.00 20.56 104 LEU F CA 1
ATOM 14545 C C . LEU F 1 104 ? 18.477 18.553 76.223 1.00 21.02 104 LEU F C 1
ATOM 14546 O O . LEU F 1 104 ? 18.922 19.087 77.239 1.00 21.68 104 LEU F O 1
ATOM 14551 N N . ASN F 1 105 ? 17.213 18.705 75.822 1.00 21.26 105 ASN F N 1
ATOM 14552 C CA . ASN F 1 105 ? 16.312 19.680 76.448 1.00 20.80 105 ASN F CA 1
ATOM 14553 C C . ASN F 1 105 ? 15.217 19.083 77.337 1.00 21.27 105 ASN F C 1
ATOM 14554 O O . ASN F 1 105 ? 14.286 19.799 77.742 1.00 21.50 105 ASN F O 1
ATOM 14559 N N . HIS F 1 106 ? 15.318 17.781 77.634 1.00 21.19 106 HIS F N 1
ATOM 14560 C CA . HIS F 1 106 ? 14.343 17.081 78.496 1.00 21.17 106 HIS F CA 1
ATOM 14561 C C . HIS F 1 106 ? 12.879 17.161 78.031 1.00 21.11 106 HIS F C 1
ATOM 14562 O O . HIS F 1 106 ? 11.947 17.072 78.840 1.00 20.83 106 HIS F O 1
ATOM 14569 N N . ARG F 1 107 ? 12.683 17.288 76.725 1.00 20.70 107 ARG F N 1
ATOM 14570 C CA . ARG F 1 107 ? 11.339 17.306 76.178 1.00 20.97 107 ARG F CA 1
ATOM 14571 C C . ARG F 1 107 ? 11.082 16.164 75.182 1.00 21.14 107 ARG F C 1
ATOM 14572 O O . ARG F 1 107 ? 10.094 16.189 74.443 1.00 20.13 107 ARG F O 1
ATOM 14580 N N . SER F 1 108 ? 11.957 15.154 75.192 1.00 21.40 108 SER F N 1
ATOM 14581 C CA . SER F 1 108 ? 11.819 13.983 74.288 1.00 21.99 108 SER F CA 1
ATOM 14582 C C . SER F 1 108 ? 10.649 13.026 74.556 1.00 22.42 108 SER F C 1
ATOM 14583 O O . SER F 1 108 ? 10.150 12.383 73.625 1.00 23.01 108 SER F O 1
ATOM 14586 N N . GLY F 1 109 ? 10.209 12.915 75.804 1.00 22.84 109 GLY F N 1
ATOM 14587 C CA . GLY F 1 109 ? 9.195 11.901 76.172 1.00 23.72 109 GLY F CA 1
ATOM 14588 C C . GLY F 1 109 ? 9.762 10.480 76.218 1.00 24.54 109 GLY F C 1
ATOM 14589 O O . GLY F 1 109 ? 9.025 9.515 76.407 1.00 24.99 109 GLY F O 1
ATOM 14590 N N . LEU F 1 110 ? 11.071 10.367 76.033 1.00 24.78 110 LEU F N 1
ATOM 14591 C CA . LEU F 1 110 ? 11.777 9.090 75.988 1.00 25.84 110 LEU F CA 1
ATOM 14592 C C . LEU F 1 110 ? 11.577 8.277 77.260 1.00 26.73 110 LEU F C 1
ATOM 14593 O O . LEU F 1 110 ? 11.638 8.831 78.367 1.00 26.99 110 LEU F O 1
ATOM 14598 N N . PRO F 1 111 ? 11.379 6.952 77.112 1.00 27.65 111 PRO F N 1
ATOM 14599 C CA . PRO F 1 111 ? 11.139 6.173 78.319 1.00 28.07 111 PRO F CA 1
ATOM 14600 C C . PRO F 1 111 ? 12.423 6.113 79.118 1.00 28.73 111 PRO F C 1
ATOM 14601 O O . PRO F 1 111 ? 13.492 5.955 78.539 1.00 28.75 111 PRO F O 1
ATOM 14605 N N . ASP F 1 112 ? 12.317 6.310 80.432 1.00 29.61 112 ASP F N 1
ATOM 14606 C CA . ASP F 1 112 ? 13.499 6.371 81.294 1.00 30.25 112 ASP F CA 1
ATOM 14607 C C . ASP F 1 112 ? 13.783 5.028 81.979 1.00 31.20 112 ASP F C 1
ATOM 14608 O O . ASP F 1 112 ? 12.907 4.137 82.016 1.00 30.94 112 ASP F O 1
ATOM 14613 N N . PHE F 1 113 ? 14.989 4.912 82.536 1.00 31.96 113 PHE F N 1
ATOM 14614 C CA . PHE F 1 113 ? 15.479 3.658 83.102 1.00 33.68 113 PHE F CA 1
ATOM 14615 C C . PHE F 1 113 ? 15.771 3.701 84.603 1.00 35.36 113 PHE F C 1
ATOM 14616 O O . PHE F 1 113 ? 15.748 2.658 85.277 1.00 35.40 113 PHE F O 1
ATOM 14624 N N . GLU F 1 114 ? 16.059 4.897 85.109 1.00 37.29 114 GLU F N 1
ATOM 14625 C CA . GLU F 1 114 ? 16.645 5.065 86.443 1.00 39.61 114 GLU F CA 1
ATOM 14626 C C . GLU F 1 114 ? 15.758 4.509 87.562 1.00 40.56 114 GLU F C 1
ATOM 14627 O O . GLU F 1 114 ? 16.240 3.780 88.428 1.00 40.76 114 GLU F O 1
ATOM 14633 N N . THR F 1 115 ? 14.469 4.847 87.526 1.00 41.85 115 THR F N 1
ATOM 14634 C CA . THR F 1 115 ? 13.491 4.297 88.474 1.00 43.21 115 THR F CA 1
ATOM 14635 C C . THR F 1 115 ? 13.382 2.751 88.431 1.00 43.72 115 THR F C 1
ATOM 14636 O O . THR F 1 115 ? 13.163 2.113 89.467 1.00 43.93 115 THR F O 1
ATOM 14640 N N . SER F 1 116 ? 13.556 2.163 87.243 1.00 44.01 116 SER F N 1
ATOM 14641 C CA . SER F 1 116 ? 13.519 0.712 87.080 1.00 44.34 116 SER F CA 1
ATOM 14642 C C . SER F 1 116 ? 14.847 0.054 87.457 1.00 44.57 116 SER F C 1
ATOM 14643 O O . SER F 1 116 ? 14.887 -1.156 87.733 1.00 44.27 116 SER F O 1
ATOM 14646 N N . MET F 1 117 ? 15.920 0.850 87.484 1.00 44.56 117 MET F N 1
ATOM 14647 C CA . MET F 1 117 ? 17.265 0.317 87.672 1.00 44.88 117 MET F CA 1
ATOM 14648 C C . MET F 1 117 ? 17.573 -0.027 89.121 1.00 45.19 117 MET F C 1
ATOM 14649 O O . MET F 1 117 ? 17.330 0.789 90.007 1.00 45.23 117 MET F O 1
ATOM 14654 N N . PRO F 1 118 ? 18.072 -1.260 89.372 1.00 45.88 118 PRO F N 1
ATOM 14655 C CA . PRO F 1 118 ? 18.632 -1.639 90.675 1.00 46.13 118 PRO F CA 1
ATOM 14656 C C . PRO F 1 118 ? 19.629 -0.620 91.225 1.00 46.54 118 PRO F C 1
ATOM 14657 O O . PRO F 1 118 ? 20.600 -0.258 90.543 1.00 46.34 118 PRO F O 1
ATOM 14661 N N . MET F 1 119 ? 19.368 -0.166 92.454 1.00 46.80 119 MET F N 1
ATOM 14662 C CA . MET F 1 119 ? 20.203 0.834 93.118 1.00 47.21 119 MET F CA 1
ATOM 14663 C C . MET F 1 119 ? 21.542 0.255 93.571 1.00 46.95 119 MET F C 1
ATOM 14664 O O . MET F 1 119 ? 22.549 0.969 93.617 1.00 46.87 119 MET F O 1
ATOM 14669 N N . ILE F 1 120 ? 21.532 -1.039 93.909 1.00 46.72 120 ILE F N 1
ATOM 14670 C CA . ILE F 1 120 ? 22.721 -1.761 94.381 1.00 46.38 120 ILE F CA 1
ATOM 14671 C C . ILE F 1 120 ? 23.040 -2.948 93.458 1.00 45.86 120 ILE F C 1
ATOM 14672 O O . ILE F 1 120 ? 22.227 -3.875 93.329 1.00 45.71 120 ILE F O 1
ATOM 14677 N N . SER F 1 121 ? 24.221 -2.919 92.831 1.00 45.34 121 SER F N 1
ATOM 14678 C CA . SER F 1 121 ? 24.606 -3.931 91.828 1.00 44.74 121 SER F CA 1
ATOM 14679 C C . SER F 1 121 ? 26.064 -3.849 91.372 1.00 44.55 121 SER F C 1
ATOM 14680 O O . SER F 1 121 ? 26.671 -2.766 91.368 1.00 44.51 121 SER F O 1
ATOM 14683 N N . ASP F 1 122 ? 26.604 -5.007 90.974 1.00 43.95 122 ASP F N 1
ATOM 14684 C CA . ASP F 1 122 ? 27.946 -5.116 90.393 1.00 43.15 122 ASP F CA 1
ATOM 14685 C C . ASP F 1 122 ? 27.918 -5.359 88.866 1.00 42.39 122 ASP F C 1
ATOM 14686 O O . ASP F 1 122 ? 28.963 -5.573 88.245 1.00 42.53 122 ASP F O 1
ATOM 14691 N N . LYS F 1 123 ? 26.724 -5.313 88.271 1.00 41.36 123 LYS F N 1
ATOM 14692 C CA . LYS F 1 123 ? 26.546 -5.409 86.805 1.00 40.06 123 LYS F CA 1
ATOM 14693 C C . LYS F 1 123 ? 27.247 -4.285 86.042 1.00 39.66 123 LYS F C 1
ATOM 14694 O O . LYS F 1 123 ? 27.342 -3.159 86.531 1.00 40.07 123 LYS F O 1
ATOM 14700 N N . SER F 1 124 ? 27.724 -4.591 84.839 1.00 38.88 124 SER F N 1
ATOM 14701 C CA . SER F 1 124 ? 28.287 -3.571 83.950 1.00 38.14 124 SER F CA 1
ATOM 14702 C C . SER F 1 124 ? 27.407 -3.413 82.695 1.00 37.11 124 SER F C 1
ATOM 14703 O O . SER F 1 124 ? 27.196 -4.379 81.950 1.00 37.36 124 SER F O 1
ATOM 14706 N N . TRP F 1 125 ? 26.890 -2.201 82.476 1.00 35.63 125 TRP F N 1
ATOM 14707 C CA . TRP F 1 125 ? 25.948 -1.923 81.373 1.00 33.75 125 TRP F CA 1
ATOM 14708 C C . TRP F 1 125 ? 26.621 -1.419 80.097 1.00 33.36 125 TRP F C 1
ATOM 14709 O O . TRP F 1 125 ? 27.664 -0.739 80.140 1.00 32.63 125 TRP F O 1
ATOM 14720 N N . THR F 1 126 ? 25.990 -1.757 78.972 1.00 32.68 126 THR F N 1
ATOM 14721 C CA . THR F 1 126 ? 26.305 -1.196 77.661 1.00 32.38 126 THR F CA 1
ATOM 14722 C C . THR F 1 126 ? 25.258 -0.118 77.329 1.00 31.62 126 THR F C 1
ATOM 14723 O O . THR F 1 126 ? 24.090 -0.262 77.692 1.00 31.21 126 THR F O 1
ATOM 14727 N N . ALA F 1 127 ? 25.673 0.941 76.631 1.00 30.96 127 ALA F N 1
ATOM 14728 C CA . ALA F 1 127 ? 24.760 2.016 76.203 1.00 30.70 127 ALA F CA 1
ATOM 14729 C C . ALA F 1 127 ? 23.490 1.499 75.506 1.00 30.70 127 ALA F C 1
ATOM 14730 O O . ALA F 1 127 ? 22.391 1.986 75.781 1.00 30.60 127 ALA F O 1
ATOM 14732 N N . GLN F 1 128 ? 23.636 0.521 74.612 1.00 30.22 128 GLN F N 1
ATOM 14733 C CA . GLN F 1 128 ? 22.474 -0.034 73.916 1.00 30.08 128 GLN F CA 1
ATOM 14734 C C . GLN F 1 128 ? 21.609 -0.835 74.883 1.00 29.55 128 GLN F C 1
ATOM 14735 O O . GLN F 1 128 ? 20.384 -0.805 74.793 1.00 29.17 128 GLN F O 1
ATOM 14741 N N . GLU F 1 129 ? 22.253 -1.541 75.814 1.00 29.60 129 GLU F N 1
ATOM 14742 C CA . GLU F 1 129 ? 21.537 -2.321 76.833 1.00 29.53 129 GLU F CA 1
ATOM 14743 C C . GLU F 1 129 ? 20.630 -1.428 77.709 1.00 29.17 129 GLU F C 1
ATOM 14744 O O . GLU F 1 129 ? 19.480 -1.786 78.006 1.00 29.00 129 GLU F O 1
ATOM 14750 N N . ILE F 1 130 ? 21.156 -0.273 78.108 1.00 28.67 130 ILE F N 1
ATOM 14751 C CA . ILE F 1 130 ? 20.370 0.761 78.810 1.00 29.20 130 ILE F CA 1
ATOM 14752 C C . ILE F 1 130 ? 19.137 1.231 78.009 1.00 28.84 130 ILE F C 1
ATOM 14753 O O . ILE F 1 130 ? 18.023 1.334 78.559 1.00 29.15 130 ILE F O 1
ATOM 14758 N N . VAL F 1 131 ? 19.338 1.500 76.720 1.00 28.14 131 VAL F N 1
ATOM 14759 C CA . VAL F 1 131 ? 18.264 1.961 75.849 1.00 27.79 131 VAL F CA 1
ATOM 14760 C C . VAL F 1 131 ? 17.212 0.868 75.691 1.00 28.13 131 VAL F C 1
ATOM 14761 O O . VAL F 1 131 ? 16.006 1.142 75.756 1.00 28.18 131 VAL F O 1
ATOM 14765 N N . ASP F 1 132 ? 17.660 -0.373 75.500 1.00 27.92 132 ASP F N 1
ATOM 14766 C CA . ASP F 1 132 ? 16.723 -1.484 75.391 1.00 28.04 132 ASP F CA 1
ATOM 14767 C C . ASP F 1 132 ? 15.906 -1.611 76.669 1.00 27.46 132 ASP F C 1
ATOM 14768 O O . ASP F 1 132 ? 14.696 -1.793 76.608 1.00 26.98 132 ASP F O 1
ATOM 14773 N N . PHE F 1 133 ? 16.583 -1.506 77.812 1.00 26.93 133 PHE F N 1
ATOM 14774 C CA . PHE F 1 133 ? 15.958 -1.619 79.131 1.00 27.38 133 PHE F CA 1
ATOM 14775 C C . PHE F 1 133 ? 14.925 -0.504 79.324 1.00 27.52 133 PHE F C 1
ATOM 14776 O O . PHE F 1 133 ? 13.754 -0.772 79.642 1.00 26.61 133 PHE F O 1
ATOM 14784 N N . SER F 1 134 ? 15.377 0.738 79.106 1.00 28.10 134 SER F N 1
ATOM 14785 C CA . SER F 1 134 ? 14.519 1.921 79.138 1.00 28.10 134 SER F CA 1
ATOM 14786 C C . SER F 1 134 ? 13.203 1.654 78.427 1.00 28.91 134 SER F C 1
ATOM 14787 O O . SER F 1 134 ? 12.133 1.924 78.979 1.00 29.31 134 SER F O 1
ATOM 14790 N N . PHE F 1 135 ? 13.277 1.095 77.224 1.00 29.10 135 PHE F N 1
ATOM 14791 C CA . PHE F 1 135 ? 12.081 0.894 76.420 1.00 30.09 135 PHE F CA 1
ATOM 14792 C C . PHE F 1 135 ? 11.177 -0.254 76.847 1.00 31.35 135 PHE F C 1
ATOM 14793 O O . PHE F 1 135 ? 9.958 -0.169 76.688 1.00 31.16 135 PHE F O 1
ATOM 14801 N N . ARG F 1 136 ? 11.771 -1.323 77.379 1.00 32.59 136 ARG F N 1
ATOM 14802 C CA . ARG F 1 136 ? 10.989 -2.437 77.919 1.00 33.67 136 ARG F CA 1
ATOM 14803 C C . ARG F 1 136 ? 10.223 -1.979 79.171 1.00 34.18 136 ARG F C 1
ATOM 14804 O O . ARG F 1 136 ? 9.015 -2.203 79.278 1.00 33.95 136 ARG F O 1
ATOM 14812 N N . HIS F 1 137 ? 10.927 -1.279 80.065 1.00 34.71 137 HIS F N 1
ATOM 14813 C CA . HIS F 1 137 ? 10.421 -0.944 81.391 1.00 35.61 137 HIS F CA 1
ATOM 14814 C C . HIS F 1 137 ? 9.849 0.465 81.640 1.00 35.65 137 HIS F C 1
ATOM 14815 O O . HIS F 1 137 ? 8.998 0.631 82.523 1.00 35.94 137 HIS F O 1
ATOM 14822 N N . GLY F 1 138 ? 10.310 1.470 80.891 1.00 35.40 138 GLY F N 1
ATOM 14823 C CA . GLY F 1 138 ? 9.938 2.863 81.164 1.00 35.14 138 GLY F CA 1
ATOM 14824 C C . GLY F 1 138 ? 8.686 3.281 80.420 1.00 35.25 138 GLY F C 1
ATOM 14825 O O . GLY F 1 138 ? 8.112 2.492 79.656 1.00 35.23 138 GLY F O 1
ATOM 14826 N N . VAL F 1 139 ? 8.258 4.524 80.629 1.00 34.66 139 VAL F N 1
ATOM 14827 C CA . VAL F 1 139 ? 7.071 5.031 79.935 1.00 34.16 139 VAL F CA 1
ATOM 14828 C C . VAL F 1 139 ? 7.506 6.044 78.881 1.00 33.61 139 VAL F C 1
ATOM 14829 O O . VAL F 1 139 ? 8.258 6.978 79.181 1.00 33.20 139 VAL F O 1
ATOM 14833 N N . GLN F 1 140 ? 7.056 5.831 77.645 1.00 32.89 140 GLN F N 1
ATOM 14834 C CA . GLN F 1 140 ? 7.335 6.768 76.566 1.00 32.14 140 GLN F CA 1
ATOM 14835 C C . GLN F 1 140 ? 6.163 7.702 76.345 1.00 31.62 140 GLN F C 1
ATOM 14836 O O . GLN F 1 140 ? 5.030 7.260 76.133 1.00 31.60 140 GLN F O 1
ATOM 14842 N N . LYS F 1 141 ? 6.448 8.999 76.398 1.00 30.91 141 LYS F N 1
ATOM 14843 C CA . LYS F 1 141 ? 5.469 10.023 76.055 1.00 30.30 141 LYS F CA 1
ATOM 14844 C C . LYS F 1 141 ? 5.771 10.551 74.651 1.00 29.43 141 LYS F C 1
ATOM 14845 O O . LYS F 1 141 ? 6.765 10.158 74.030 1.00 29.33 141 LYS F O 1
ATOM 14851 N N . GLU F 1 142 ? 4.910 11.428 74.148 1.00 28.40 142 GLU F N 1
ATOM 14852 C CA . GLU F 1 142 ? 5.139 12.060 72.858 1.00 27.91 142 GLU F CA 1
ATOM 14853 C C . GLU F 1 142 ? 6.260 13.094 72.968 1.00 26.61 142 GLU F C 1
ATOM 14854 O O . GLU F 1 142 ? 6.336 13.824 73.962 1.00 26.67 142 GLU F O 1
ATOM 14860 N N . PRO F 1 143 ? 7.163 13.130 71.967 1.00 25.20 143 PRO F N 1
ATOM 14861 C CA . PRO F 1 143 ? 8.153 14.205 71.882 1.00 24.15 143 PRO F CA 1
ATOM 14862 C C . PRO F 1 143 ? 7.475 15.571 71.992 1.00 22.97 143 PRO F C 1
ATOM 14863 O O . PRO F 1 143 ? 6.430 15.795 71.379 1.00 22.87 143 PRO F O 1
ATOM 14867 N N . TRP F 1 144 ? 8.057 16.454 72.790 1.00 21.90 144 TRP F N 1
ATOM 14868 C CA . TRP F 1 144 ? 7.514 17.793 73.055 1.00 21.26 144 TRP F CA 1
ATOM 14869 C C . TRP F 1 144 ? 6.261 17.781 73.953 1.00 21.52 144 TRP F C 1
ATOM 14870 O O . TRP F 1 144 ? 5.559 18.794 74.038 1.00 21.38 144 TRP F O 1
ATOM 14881 N N . HIS F 1 145 ? 5.999 16.653 74.630 1.00 21.62 145 HIS F N 1
ATOM 14882 C CA . HIS F 1 145 ? 4.871 16.522 75.590 1.00 21.92 145 HIS F CA 1
ATOM 14883 C C . HIS F 1 145 ? 4.857 17.645 76.635 1.00 22.14 145 HIS F C 1
ATOM 14884 O O . HIS F 1 145 ? 3.794 18.067 77.138 1.00 21.81 145 HIS F O 1
ATOM 14891 N N . GLY F 1 146 ? 6.059 18.111 76.946 1.00 22.34 146 GLY F N 1
ATOM 14892 C CA . GLY F 1 146 ? 6.322 19.014 78.052 1.00 23.28 146 GLY F CA 1
ATOM 14893 C C . GLY F 1 146 ? 7.716 18.665 78.516 1.00 23.67 146 GLY F C 1
ATOM 14894 O O . GLY F 1 146 ? 8.408 17.892 77.846 1.00 24.26 146 GLY F O 1
ATOM 14895 N N . MET F 1 147 ? 8.137 19.223 79.644 1.00 23.95 147 MET F N 1
ATOM 14896 C CA . MET F 1 147 ? 9.439 18.898 80.216 1.00 24.96 147 MET F CA 1
ATOM 14897 C C . MET F 1 147 ? 9.309 17.708 81.194 1.00 25.49 147 MET F C 1
ATOM 14898 O O . MET F 1 147 ? 8.466 17.710 82.086 1.00 24.92 147 MET F O 1
ATOM 14903 N N . GLU F 1 148 ? 10.105 16.667 80.962 1.00 26.23 148 GLU F N 1
ATOM 14904 C CA . GLU F 1 148 ? 10.310 15.600 81.936 1.00 26.93 148 GLU F CA 1
ATOM 14905 C C . GLU F 1 148 ? 11.758 15.183 81.808 1.00 27.28 148 GLU F C 1
ATOM 14906 O O . GLU F 1 148 ? 12.200 14.713 80.752 1.00 26.78 148 GLU F O 1
ATOM 14912 N N . TYR F 1 149 ? 12.504 15.418 82.882 1.00 27.67 149 TYR F N 1
ATOM 14913 C CA . TYR F 1 149 ? 13.914 15.077 82.962 1.00 27.76 149 TYR F CA 1
ATOM 14914 C C . TYR F 1 149 ? 14.181 13.677 82.389 1.00 27.48 149 TYR F C 1
ATOM 14915 O O . TYR F 1 149 ? 13.518 12.700 82.752 1.00 26.90 149 TYR F O 1
ATOM 14924 N N . SER F 1 150 ? 15.134 13.605 81.467 1.00 27.16 150 SER F N 1
ATOM 14925 C CA . SER F 1 150 ? 15.360 12.384 80.705 1.00 26.56 150 SER F CA 1
ATOM 14926 C C . SER F 1 150 ? 16.818 11.998 80.711 1.00 25.82 150 SER F C 1
ATOM 14927 O O . SER F 1 150 ? 17.660 12.733 80.200 1.00 25.93 150 SER F O 1
ATOM 14930 N N . ASN F 1 151 ? 17.088 10.827 81.288 1.00 24.77 151 ASN F N 1
ATOM 14931 C CA . ASN F 1 151 ? 18.404 10.194 81.235 1.00 23.65 151 ASN F CA 1
ATOM 14932 C C . ASN F 1 151 ? 18.646 9.509 79.888 1.00 22.89 151 ASN F C 1
ATOM 14933 O O . ASN F 1 151 ? 19.681 9.716 79.273 1.00 22.10 151 ASN F O 1
ATOM 14938 N N . THR F 1 152 ? 17.671 8.713 79.437 1.00 22.52 152 THR F N 1
ATOM 14939 C CA . THR F 1 152 ? 17.739 8.035 78.143 1.00 22.45 152 THR F CA 1
ATOM 14940 C C . THR F 1 152 ? 18.206 8.993 77.029 1.00 23.02 152 THR F C 1
ATOM 14941 O O . THR F 1 152 ? 19.094 8.658 76.241 1.00 23.16 152 THR F O 1
ATOM 14945 N N . GLY F 1 153 ? 17.623 10.195 76.980 1.00 23.20 153 GLY F N 1
ATOM 14946 C CA . GLY F 1 153 ? 18.017 11.222 76.002 1.00 23.46 153 GLY F CA 1
ATOM 14947 C C . GLY F 1 153 ? 19.505 11.538 76.004 1.00 23.61 153 GLY F C 1
ATOM 14948 O O . GLY F 1 153 ? 20.113 11.769 74.953 1.00 23.35 153 GLY F O 1
ATOM 14949 N N . TYR F 1 154 ? 20.113 11.527 77.179 1.00 24.12 154 TYR F N 1
ATOM 14950 C CA . TYR F 1 154 ? 21.559 11.733 77.230 1.00 24.64 154 TYR F CA 1
ATOM 14951 C C . TYR F 1 154 ? 22.396 10.506 76.831 1.00 24.73 154 TYR F C 1
ATOM 14952 O O . TYR F 1 154 ? 23.462 10.660 76.237 1.00 24.31 154 TYR F O 1
ATOM 14961 N N . VAL F 1 155 ? 21.908 9.301 77.131 1.00 25.30 155 VAL F N 1
ATOM 14962 C CA . VAL F 1 155 ? 22.572 8.080 76.640 1.00 25.63 155 VAL F CA 1
ATOM 14963 C C . VAL F 1 155 ? 22.614 8.137 75.091 1.00 25.83 155 VAL F C 1
ATOM 14964 O O . VAL F 1 155 ? 23.671 7.947 74.475 1.00 25.86 155 VAL F O 1
ATOM 14968 N N . LEU F 1 156 ? 21.482 8.473 74.474 1.00 25.55 156 LEU F N 1
ATOM 14969 C CA . LEU F 1 156 ? 21.431 8.637 73.014 1.00 25.44 156 LEU F CA 1
ATOM 14970 C C . LEU F 1 156 ? 22.444 9.671 72.473 1.00 25.60 156 LEU F C 1
ATOM 14971 O O . LEU F 1 156 ? 23.101 9.443 71.449 1.00 25.80 156 LEU F O 1
ATOM 14976 N N . ALA F 1 157 ? 22.588 10.798 73.168 1.00 25.97 157 ALA F N 1
ATOM 14977 C CA . ALA F 1 157 ? 23.583 11.816 72.787 1.00 25.97 157 ALA F CA 1
ATOM 14978 C C . ALA F 1 157 ? 25.032 11.302 72.813 1.00 26.24 157 ALA F C 1
ATOM 14979 O O . ALA F 1 157 ? 25.834 11.660 71.940 1.00 26.10 157 ALA F O 1
ATOM 14981 N N . GLY F 1 158 ? 25.369 10.493 73.821 1.00 26.46 158 GLY F N 1
ATOM 14982 C CA . GLY F 1 158 ? 26.694 9.858 73.902 1.00 27.15 158 GLY F CA 1
ATOM 14983 C C . GLY F 1 158 ? 26.896 8.876 72.752 1.00 27.46 158 GLY F C 1
ATOM 14984 O O . GLY F 1 158 ? 27.977 8.779 72.183 1.00 28.08 158 GLY F O 1
ATOM 14985 N N . MET F 1 159 ? 25.834 8.164 72.388 1.00 27.46 159 MET F N 1
ATOM 14986 C CA . MET F 1 159 ? 25.876 7.271 71.240 1.00 27.47 159 MET F CA 1
ATOM 14987 C C . MET F 1 159 ? 26.108 8.006 69.917 1.00 27.95 159 MET F C 1
ATOM 14988 O O . MET F 1 159 ? 26.879 7.526 69.082 1.00 28.07 159 MET F O 1
ATOM 14993 N N . ILE F 1 160 ? 25.470 9.168 69.730 1.00 28.38 160 ILE F N 1
ATOM 14994 C CA . ILE F 1 160 ? 25.736 10.016 68.553 1.00 28.39 160 ILE F CA 1
ATOM 14995 C C . ILE F 1 160 ? 27.201 10.477 68.554 1.00 29.34 160 ILE F C 1
ATOM 14996 O O . ILE F 1 160 ? 27.861 10.464 67.499 1.00 28.73 160 ILE F O 1
ATOM 15001 N N . ILE F 1 161 ? 27.697 10.895 69.729 1.00 29.97 161 ILE F N 1
ATOM 15002 C CA . ILE F 1 161 ? 29.115 11.260 69.876 1.00 30.96 161 ILE F CA 1
ATOM 15003 C C . ILE F 1 161 ? 30.017 10.057 69.535 1.00 31.77 161 ILE F C 1
ATOM 15004 O O . ILE F 1 161 ? 30.869 10.154 68.649 1.00 32.02 161 ILE F O 1
ATOM 15009 N N . ALA F 1 162 ? 29.798 8.930 70.216 1.00 32.32 162 ALA F N 1
ATOM 15010 C CA . ALA F 1 162 ? 30.570 7.700 69.974 1.00 32.97 162 ALA F CA 1
ATOM 15011 C C . ALA F 1 162 ? 30.586 7.290 68.499 1.00 33.57 162 ALA F C 1
ATOM 15012 O O . ALA F 1 162 ? 31.632 6.909 67.975 1.00 33.72 162 ALA F O 1
ATOM 15014 N N . HIS F 1 163 ? 29.436 7.395 67.834 1.00 34.28 163 HIS F N 1
ATOM 15015 C CA . HIS F 1 163 ? 29.323 7.053 66.418 1.00 35.05 163 HIS F CA 1
ATOM 15016 C C . HIS F 1 163 ? 30.107 7.993 65.507 1.00 35.40 163 HIS F C 1
ATOM 15017 O O . HIS F 1 163 ? 30.913 7.546 64.686 1.00 35.81 163 HIS F O 1
ATOM 15024 N N . GLU F 1 164 ? 29.865 9.293 65.655 1.00 35.68 164 GLU F N 1
ATOM 15025 C CA . GLU F 1 164 ? 30.453 10.302 64.773 1.00 35.72 164 GLU F CA 1
ATOM 15026 C C . GLU F 1 164 ? 31.977 10.400 64.893 1.00 36.11 164 GLU F C 1
ATOM 15027 O O . GLU F 1 164 ? 32.652 10.730 63.915 1.00 36.03 164 GLU F O 1
ATOM 15033 N N . THR F 1 165 ? 32.505 10.113 66.087 1.00 36.49 165 THR F N 1
ATOM 15034 C CA . THR F 1 165 ? 33.951 10.188 66.353 1.00 36.63 165 THR F CA 1
ATOM 15035 C C . THR F 1 165 ? 34.670 8.828 66.242 1.00 37.06 165 THR F C 1
ATOM 15036 O O . THR F 1 165 ? 35.898 8.772 66.202 1.00 37.25 165 THR F O 1
ATOM 15040 N N . GLY F 1 166 ? 33.903 7.742 66.191 1.00 37.20 166 GLY F N 1
ATOM 15041 C CA . GLY F 1 166 ? 34.458 6.394 66.087 1.00 37.74 166 GLY F CA 1
ATOM 15042 C C . GLY F 1 166 ? 35.088 5.830 67.354 1.00 38.01 166 GLY F C 1
ATOM 15043 O O . GLY F 1 166 ? 35.616 4.708 67.339 1.00 38.01 166 GLY F O 1
ATOM 15044 N N . LYS F 1 167 ? 35.034 6.598 68.447 1.00 37.88 167 LYS F N 1
ATOM 15045 C CA . LYS F 1 167 ? 35.611 6.183 69.732 1.00 38.07 167 LYS F CA 1
ATOM 15046 C C . LYS F 1 167 ? 34.573 6.346 70.849 1.00 37.72 167 LYS F C 1
ATOM 15047 O O . LYS F 1 167 ? 33.529 6.948 70.619 1.00 37.89 167 LYS F O 1
ATOM 15053 N N . PRO F 1 168 ? 34.840 5.799 72.057 1.00 37.46 168 PRO F N 1
ATOM 15054 C CA . PRO F 1 168 ? 33.907 6.047 73.162 1.00 37.10 168 PRO F CA 1
ATOM 15055 C C . PRO F 1 168 ? 33.780 7.541 73.474 1.00 36.60 168 PRO F C 1
ATOM 15056 O O . PRO F 1 168 ? 34.760 8.279 73.349 1.00 36.70 168 PRO F O 1
ATOM 15060 N N . TYR F 1 169 ? 32.585 7.985 73.871 1.00 36.06 169 TYR F N 1
ATOM 15061 C CA . TYR F 1 169 ? 32.353 9.427 74.124 1.00 35.21 169 TYR F CA 1
ATOM 15062 C C . TYR F 1 169 ? 33.308 10.005 75.170 1.00 35.32 169 TYR F C 1
ATOM 15063 O O . TYR F 1 169 ? 33.539 11.214 75.202 1.00 35.36 169 TYR F O 1
ATOM 15072 N N . SER F 1 170 ? 33.857 9.132 76.017 1.00 35.44 170 SER F N 1
ATOM 15073 C CA . SER F 1 170 ? 34.901 9.526 76.963 1.00 35.92 170 SER F CA 1
ATOM 15074 C C . SER F 1 170 ? 36.044 10.251 76.251 1.00 36.17 170 SER F C 1
ATOM 15075 O O . SER F 1 170 ? 36.464 11.323 76.696 1.00 36.20 170 SER F O 1
ATOM 15078 N N . ASP F 1 171 ? 36.512 9.687 75.133 1.00 36.32 171 ASP F N 1
ATOM 15079 C CA . ASP F 1 171 ? 37.626 10.266 74.381 1.00 36.84 171 ASP F CA 1
ATOM 15080 C C . ASP F 1 171 ? 37.327 11.698 73.939 1.00 36.29 171 ASP F C 1
ATOM 15081 O O . ASP F 1 171 ? 38.161 12.583 74.115 1.00 36.39 171 ASP F O 1
ATOM 15086 N N . HIS F 1 172 ? 36.138 11.910 73.379 1.00 36.04 172 HIS F N 1
ATOM 15087 C CA . HIS F 1 172 ? 35.661 13.241 72.948 1.00 35.53 172 HIS F CA 1
ATOM 15088 C C . HIS F 1 172 ? 35.707 14.301 74.076 1.00 35.26 172 HIS F C 1
ATOM 15089 O O . HIS F 1 172 ? 36.201 15.419 73.879 1.00 34.35 172 HIS F O 1
ATOM 15096 N N . LEU F 1 173 ? 35.194 13.930 75.251 1.00 35.26 173 LEU F N 1
ATOM 15097 C CA . LEU F 1 173 ? 35.137 14.834 76.409 1.00 35.93 173 LEU F CA 1
ATOM 15098 C C . LEU F 1 173 ? 36.516 15.046 77.047 1.00 36.46 173 LEU F C 1
ATOM 15099 O O . LEU F 1 173 ? 36.778 16.086 77.662 1.00 36.32 173 LEU F O 1
ATOM 15104 N N . ARG F 1 174 ? 37.387 14.048 76.917 1.00 37.05 174 ARG F N 1
ATOM 15105 C CA . ARG F 1 174 ? 38.760 14.181 77.378 1.00 37.69 174 ARG F CA 1
ATOM 15106 C C . ARG F 1 174 ? 39.498 15.111 76.422 1.00 37.90 174 ARG F C 1
ATOM 15107 O O . ARG F 1 174 ? 40.011 16.151 76.838 1.00 38.09 174 ARG F O 1
ATOM 15115 N N . SER F 1 175 ? 39.503 14.745 75.137 1.00 38.30 175 SER F N 1
ATOM 15116 C CA . SER F 1 175 ? 40.337 15.414 74.142 1.00 38.75 175 SER F CA 1
ATOM 15117 C C . SER F 1 175 ? 39.884 16.833 73.834 1.00 38.86 175 SER F C 1
ATOM 15118 O O . SER F 1 175 ? 40.699 17.659 73.443 1.00 38.95 175 SER F O 1
ATOM 15121 N N . ARG F 1 176 ? 38.597 17.127 74.024 1.00 39.10 176 ARG F N 1
ATOM 15122 C CA . ARG F 1 176 ? 38.095 18.449 73.649 1.00 39.17 176 ARG F CA 1
ATOM 15123 C C . ARG F 1 176 ? 37.617 19.303 74.824 1.00 39.23 176 ARG F C 1
ATOM 15124 O O . ARG F 1 176 ? 37.312 20.486 74.652 1.00 39.13 176 ARG F O 1
ATOM 15132 N N . ILE F 1 177 ? 37.587 18.709 76.018 1.00 39.49 177 ILE F N 1
ATOM 15133 C CA . ILE F 1 177 ? 37.203 19.442 77.232 1.00 39.66 177 ILE F CA 1
ATOM 15134 C C . ILE F 1 177 ? 38.202 19.282 78.383 1.00 40.02 177 ILE F C 1
ATOM 15135 O O . ILE F 1 177 ? 38.758 20.277 78.840 1.00 40.00 177 ILE F O 1
ATOM 15140 N N . PHE F 1 178 ? 38.432 18.051 78.853 1.00 40.38 178 PHE F N 1
ATOM 15141 C CA . PHE F 1 178 ? 39.298 17.846 80.037 1.00 40.75 178 PHE F CA 1
ATOM 15142 C C . PHE F 1 178 ? 40.732 18.353 79.812 1.00 41.15 178 PHE F C 1
ATOM 15143 O O . PHE F 1 178 ? 41.208 19.230 80.540 1.00 41.17 178 PHE F O 1
ATOM 15151 N N . ALA F 1 179 ? 41.392 17.815 78.787 1.00 41.84 179 ALA F N 1
ATOM 15152 C CA . ALA F 1 179 ? 42.807 18.105 78.506 1.00 42.44 179 ALA F CA 1
ATOM 15153 C C . ALA F 1 179 ? 43.164 19.592 78.268 1.00 42.91 179 ALA F C 1
ATOM 15154 O O . ALA F 1 179 ? 44.015 20.127 78.991 1.00 43.23 179 ALA F O 1
ATOM 15156 N N . PRO F 1 180 ? 42.509 20.269 77.291 1.00 43.22 180 PRO F N 1
ATOM 15157 C CA . PRO F 1 180 ? 42.946 21.642 76.990 1.00 43.72 180 PRO F CA 1
ATOM 15158 C C . PRO F 1 180 ? 42.693 22.597 78.157 1.00 44.29 180 PRO F C 1
ATOM 15159 O O . PRO F 1 180 ? 43.214 23.717 78.173 1.00 44.84 180 PRO F O 1
ATOM 15163 N N . LEU F 1 181 ? 41.912 22.132 79.132 1.00 44.33 181 LEU F N 1
ATOM 15164 C CA . LEU F 1 181 ? 41.504 22.941 80.271 1.00 44.47 181 LEU F CA 1
ATOM 15165 C C . LEU F 1 181 ? 42.261 22.575 81.550 1.00 44.52 181 LEU F C 1
ATOM 15166 O O . LEU F 1 181 ? 42.177 23.293 82.543 1.00 44.69 181 LEU F O 1
ATOM 15171 N N . GLY F 1 182 ? 42.996 21.463 81.514 1.00 44.61 182 GLY F N 1
ATOM 15172 C CA . GLY F 1 182 ? 43.785 21.000 82.658 1.00 44.39 182 GLY F CA 1
ATOM 15173 C C . GLY F 1 182 ? 42.953 20.387 83.770 1.00 44.29 182 GLY F C 1
ATOM 15174 O O . GLY F 1 182 ? 43.165 20.690 84.947 1.00 44.42 182 GLY F O 1
ATOM 15175 N N . MET F 1 183 ? 42.006 19.528 83.394 1.00 43.94 183 MET F N 1
ATOM 15176 C CA . MET F 1 183 ? 41.165 18.802 84.355 1.00 43.84 183 MET F CA 1
ATOM 15177 C C . MET F 1 183 ? 41.693 17.383 84.634 1.00 44.12 183 MET F C 1
ATOM 15178 O O . MET F 1 183 ? 41.120 16.374 84.181 1.00 43.79 183 MET F O 1
ATOM 15183 N N . LYS F 1 184 ? 42.781 17.328 85.402 1.00 44.38 184 LYS F N 1
ATOM 15184 C CA . LYS F 1 184 ? 43.480 16.075 85.698 1.00 44.78 184 LYS F CA 1
ATOM 15185 C C . LYS F 1 184 ? 42.847 15.223 86.820 1.00 44.76 184 LYS F C 1
ATOM 15186 O O . LYS F 1 184 ? 43.349 14.138 87.145 1.00 44.75 184 LYS F O 1
ATOM 15192 N N . ASP F 1 185 ? 41.742 15.694 87.391 1.00 44.53 185 ASP F N 1
ATOM 15193 C CA . ASP F 1 185 ? 41.026 14.907 88.399 1.00 44.53 185 ASP F CA 1
ATOM 15194 C C . ASP F 1 185 ? 39.601 14.554 87.942 1.00 44.06 185 ASP F C 1
ATOM 15195 O O . ASP F 1 185 ? 38.682 14.457 88.763 1.00 43.80 185 ASP F O 1
ATOM 15200 N N . THR F 1 186 ? 39.443 14.331 86.634 1.00 43.59 186 THR F N 1
ATOM 15201 C CA . THR F 1 186 ? 38.128 14.102 86.023 1.00 43.18 186 THR F CA 1
ATOM 15202 C C . THR F 1 186 ? 38.092 12.856 85.125 1.00 42.81 186 THR F C 1
ATOM 15203 O O . THR F 1 186 ? 38.883 12.741 84.188 1.00 42.72 186 THR F O 1
ATOM 15207 N N . TRP F 1 187 ? 37.162 11.942 85.417 1.00 42.20 187 TRP F N 1
ATOM 15208 C CA . TRP F 1 187 ? 37.069 10.658 84.705 1.00 41.94 187 TRP F CA 1
ATOM 15209 C C . TRP F 1 187 ? 35.639 10.304 84.255 1.00 41.51 187 TRP F C 1
ATOM 15210 O O . TRP F 1 187 ? 34.655 10.730 84.871 1.00 41.06 187 TRP F O 1
ATOM 15221 N N . VAL F 1 188 ? 35.553 9.516 83.182 1.00 40.81 188 VAL F N 1
ATOM 15222 C CA . VAL F 1 188 ? 34.287 9.025 82.658 1.00 40.47 188 VAL F CA 1
ATOM 15223 C C . VAL F 1 188 ? 34.087 7.551 83.044 1.00 40.59 188 VAL F C 1
ATOM 15224 O O . VAL F 1 188 ? 34.566 6.634 82.356 1.00 40.13 188 VAL F O 1
ATOM 15228 N N . GLY F 1 189 ? 33.349 7.357 84.139 1.00 40.77 189 GLY F N 1
ATOM 15229 C CA . GLY F 1 189 ? 33.181 6.069 84.820 1.00 41.18 189 GLY F CA 1
ATOM 15230 C C . GLY F 1 189 ? 32.905 4.822 83.997 1.00 41.69 189 GLY F C 1
ATOM 15231 O O . GLY F 1 189 ? 33.471 3.761 84.289 1.00 41.91 189 GLY F O 1
ATOM 15232 N N . THR F 1 190 ? 32.036 4.931 82.986 1.00 41.82 190 THR F N 1
ATOM 15233 C CA . THR F 1 190 ? 31.720 3.799 82.090 1.00 42.09 190 THR F CA 1
ATOM 15234 C C . THR F 1 190 ? 32.928 3.318 81.273 1.00 42.16 190 THR F C 1
ATOM 15235 O O . THR F 1 190 ? 33.052 2.119 80.992 1.00 42.06 190 THR F O 1
ATOM 15239 N N . HIS F 1 191 ? 33.808 4.249 80.894 1.00 42.31 191 HIS F N 1
ATOM 15240 C CA . HIS F 1 191 ? 34.881 3.946 79.936 1.00 42.46 191 HIS F CA 1
ATOM 15241 C C . HIS F 1 191 ? 36.312 4.091 80.468 1.00 43.00 191 HIS F C 1
ATOM 15242 O O . HIS F 1 191 ? 37.257 3.546 79.873 1.00 42.86 191 HIS F O 1
ATOM 15249 N N . GLU F 1 192 ? 36.470 4.818 81.577 1.00 43.24 192 GLU F N 1
ATOM 15250 C CA . GLU F 1 192 ? 37.798 5.025 82.181 1.00 43.53 192 GLU F CA 1
ATOM 15251 C C . GLU F 1 192 ? 37.836 4.625 83.652 1.00 43.97 192 GLU F C 1
ATOM 15252 O O . GLU F 1 192 ? 36.862 4.817 84.385 1.00 43.81 192 GLU F O 1
ATOM 15258 N N . THR F 1 193 ? 38.976 4.081 84.073 1.00 44.74 193 THR F N 1
ATOM 15259 C CA . THR F 1 193 ? 39.200 3.712 85.469 1.00 45.53 193 THR F CA 1
ATOM 15260 C C . THR F 1 193 ? 39.801 4.892 86.243 1.00 45.72 193 THR F C 1
ATOM 15261 O O . THR F 1 193 ? 40.733 5.550 85.776 1.00 45.81 193 THR F O 1
ATOM 15265 N N . PHE F 1 194 ? 39.237 5.152 87.418 1.00 46.36 194 PHE F N 1
ATOM 15266 C CA . PHE F 1 194 ? 39.652 6.255 88.276 1.00 47.20 194 PHE F CA 1
ATOM 15267 C C . PHE F 1 194 ? 40.154 5.696 89.613 1.00 47.71 194 PHE F C 1
ATOM 15268 O O . PHE F 1 194 ? 39.709 4.625 90.036 1.00 47.75 194 PHE F O 1
ATOM 15276 N N . PRO F 1 195 ? 41.085 6.411 90.281 1.00 48.39 195 PRO F N 1
ATOM 15277 C CA . PRO F 1 195 ? 41.626 5.915 91.553 1.00 48.70 195 PRO F CA 1
ATOM 15278 C C . PRO F 1 195 ? 40.572 5.919 92.654 1.00 49.15 195 PRO F C 1
ATOM 15279 O O . PRO F 1 195 ? 40.359 6.946 93.301 1.00 49.23 195 PRO F O 1
ATOM 15283 N N . ILE F 1 196 ? 39.926 4.767 92.846 1.00 49.87 196 ILE F N 1
ATOM 15284 C CA . ILE F 1 196 ? 38.822 4.590 93.809 1.00 50.60 196 ILE F CA 1
ATOM 15285 C C . ILE F 1 196 ? 39.125 5.107 95.227 1.00 50.85 196 ILE F C 1
ATOM 15286 O O . ILE F 1 196 ? 38.266 5.719 95.861 1.00 51.02 196 ILE F O 1
ATOM 15291 N N . GLU F 1 197 ? 40.344 4.875 95.711 1.00 51.15 197 GLU F N 1
ATOM 15292 C CA . GLU F 1 197 ? 40.713 5.231 97.090 1.00 51.34 197 GLU F CA 1
ATOM 15293 C C . GLU F 1 197 ? 40.730 6.748 97.343 1.00 51.09 197 GLU F C 1
ATOM 15294 O O . GLU F 1 197 ? 40.651 7.193 98.492 1.00 51.18 197 GLU F O 1
ATOM 15300 N N . ARG F 1 198 ? 40.818 7.529 96.266 1.00 50.81 198 ARG F N 1
ATOM 15301 C CA . ARG F 1 198 ? 40.818 8.991 96.353 1.00 50.63 198 ARG F CA 1
ATOM 15302 C C . ARG F 1 198 ? 39.407 9.592 96.492 1.00 50.69 198 ARG F C 1
ATOM 15303 O O . ARG F 1 198 ? 39.247 10.818 96.560 1.00 50.69 198 ARG F O 1
ATOM 15311 N N . GLU F 1 199 ? 38.399 8.722 96.551 1.00 50.46 199 GLU F N 1
ATOM 15312 C CA . GLU F 1 199 ? 36.995 9.124 96.514 1.00 50.46 199 GLU F CA 1
ATOM 15313 C C . GLU F 1 199 ? 36.417 9.292 97.922 1.00 50.34 199 GLU F C 1
ATOM 15314 O O . GLU F 1 199 ? 36.649 8.459 98.797 1.00 50.16 199 GLU F O 1
ATOM 15320 N N . ALA F 1 200 ? 35.668 10.371 98.139 1.00 50.18 200 ALA F N 1
ATOM 15321 C CA . ALA F 1 200 ? 34.879 10.495 99.354 1.00 50.34 200 ALA F CA 1
ATOM 15322 C C . ALA F 1 200 ? 33.810 9.399 99.352 1.00 50.49 200 ALA F C 1
ATOM 15323 O O . ALA F 1 200 ? 33.200 9.118 98.317 1.00 50.20 200 ALA F O 1
ATOM 15325 N N . ARG F 1 201 ? 33.623 8.749 100.496 1.00 50.69 201 ARG F N 1
ATOM 15326 C CA . ARG F 1 201 ? 32.587 7.732 100.634 1.00 50.92 201 ARG F CA 1
ATOM 15327 C C . ARG F 1 201 ? 31.212 8.409 100.595 1.00 51.42 201 ARG F C 1
ATOM 15328 O O . ARG F 1 201 ? 31.080 9.581 100.965 1.00 51.28 201 ARG F O 1
ATOM 15336 N N . GLY F 1 202 ? 30.202 7.681 100.126 1.00 51.85 202 GLY F N 1
ATOM 15337 C CA . GLY F 1 202 ? 28.841 8.212 100.047 1.00 52.71 202 GLY F CA 1
ATOM 15338 C C . GLY F 1 202 ? 27.979 7.661 101.163 1.00 53.28 202 GLY F C 1
ATOM 15339 O O . GLY F 1 202 ? 28.219 6.543 101.635 1.00 53.25 202 GLY F O 1
ATOM 15340 N N . TYR F 1 203 ? 26.976 8.430 101.593 1.00 53.83 203 TYR F N 1
ATOM 15341 C CA . TYR F 1 203 ? 26.134 8.002 102.715 1.00 54.62 203 TYR F CA 1
ATOM 15342 C C . TYR F 1 203 ? 24.627 8.222 102.564 1.00 55.37 203 TYR F C 1
ATOM 15343 O O . TYR F 1 203 ? 24.190 9.228 102.012 1.00 55.59 203 TYR F O 1
ATOM 15352 N N . MET F 1 204 ? 23.859 7.241 103.050 1.00 56.44 204 MET F N 1
ATOM 15353 C CA . MET F 1 204 ? 22.397 7.309 103.247 1.00 57.58 204 MET F CA 1
ATOM 15354 C C . MET F 1 204 ? 22.118 6.716 104.652 1.00 58.25 204 MET F C 1
ATOM 15355 O O . MET F 1 204 ? 22.740 5.701 104.997 1.00 58.50 204 MET F O 1
ATOM 15360 N N . HIS F 1 205 ? 21.214 7.269 105.480 1.00 58.91 205 HIS F N 1
ATOM 15361 C CA . HIS F 1 205 ? 20.260 8.365 105.212 1.00 59.20 205 HIS F CA 1
ATOM 15362 C C . HIS F 1 205 ? 19.145 7.954 104.251 1.00 59.39 205 HIS F C 1
ATOM 15363 O O . HIS F 1 205 ? 17.961 8.139 104.539 1.00 59.31 205 HIS F O 1
ATOM 15370 N N . TRP F 1 228 ? 24.613 3.953 106.179 1.00 56.98 228 TRP F N 1
ATOM 15371 C CA . TRP F 1 228 ? 25.185 3.070 105.166 1.00 56.95 228 TRP F CA 1
ATOM 15372 C C . TRP F 1 228 ? 26.294 3.738 104.360 1.00 56.59 228 TRP F C 1
ATOM 15373 O O . TRP F 1 228 ? 26.159 4.888 103.944 1.00 56.70 228 TRP F O 1
ATOM 15384 N N . ASP F 1 229 ? 27.382 3.004 104.137 1.00 56.18 229 ASP F N 1
ATOM 15385 C CA . ASP F 1 229 ? 28.407 3.397 103.175 1.00 55.71 229 ASP F CA 1
ATOM 15386 C C . ASP F 1 229 ? 27.976 2.862 101.805 1.00 55.36 229 ASP F C 1
ATOM 15387 O O . ASP F 1 229 ? 28.122 1.666 101.520 1.00 55.30 229 ASP F O 1
ATOM 15392 N N . SER F 1 230 ? 27.440 3.755 100.970 1.00 54.65 230 SER F N 1
ATOM 15393 C CA . SER F 1 230 ? 26.861 3.383 99.676 1.00 53.91 230 SER F CA 1
ATOM 15394 C C . SER F 1 230 ? 27.766 3.640 98.466 1.00 53.61 230 SER F C 1
ATOM 15395 O O . SER F 1 230 ? 27.325 3.476 97.328 1.00 53.43 230 SER F O 1
ATOM 15398 N N . THR F 1 231 ? 29.020 4.029 98.718 1.00 53.37 231 THR F N 1
ATOM 15399 C CA . THR F 1 231 ? 29.954 4.500 97.669 1.00 53.27 231 THR F CA 1
ATOM 15400 C C . THR F 1 231 ? 29.943 3.631 96.405 1.00 53.15 231 THR F C 1
ATOM 15401 O O . THR F 1 231 ? 29.917 4.152 95.284 1.00 53.31 231 THR F O 1
ATOM 15405 N N . GLU F 1 232 ? 29.958 2.315 96.595 1.00 52.74 232 GLU F N 1
ATOM 15406 C CA . GLU F 1 232 ? 29.934 1.385 95.474 1.00 52.52 232 GLU F CA 1
ATOM 15407 C C . GLU F 1 232 ? 28.747 0.426 95.537 1.00 51.81 232 GLU F C 1
ATOM 15408 O O . GLU F 1 232 ? 28.897 -0.776 95.302 1.00 51.70 232 GLU F O 1
ATOM 15414 N N . TRP F 1 233 ? 27.571 0.968 95.861 1.00 50.80 233 TRP F N 1
ATOM 15415 C CA . TRP F 1 233 ? 26.304 0.258 95.663 1.00 49.72 233 TRP F CA 1
ATOM 15416 C C . TRP F 1 233 ? 26.033 0.177 94.161 1.00 48.65 233 TRP F C 1
ATOM 15417 O O . TRP F 1 233 ? 25.834 -0.910 93.610 1.00 48.16 233 TRP F O 1
ATOM 15428 N N . PHE F 1 234 ? 26.078 1.348 93.516 1.00 47.14 234 PHE F N 1
ATOM 15429 C CA . PHE F 1 234 ? 25.621 1.545 92.138 1.00 45.94 234 PHE F CA 1
ATOM 15430 C C . PHE F 1 234 ? 26.766 1.622 91.113 1.00 44.77 234 PHE F C 1
ATOM 15431 O O . PHE F 1 234 ? 27.722 2.386 91.305 1.00 44.49 234 PHE F O 1
ATOM 15439 N N . PRO F 1 235 ? 26.659 0.839 90.012 1.00 43.49 235 PRO F N 1
ATOM 15440 C CA . PRO F 1 235 ? 27.677 0.850 88.952 1.00 42.39 235 PRO F CA 1
ATOM 15441 C C . PRO F 1 235 ? 27.591 2.112 88.092 1.00 41.25 235 PRO F C 1
ATOM 15442 O O . PRO F 1 235 ? 26.502 2.472 87.648 1.00 40.90 235 PRO F O 1
ATOM 15446 N N . LEU F 1 236 ? 28.731 2.765 87.858 1.00 39.99 236 LEU F N 1
ATOM 15447 C CA . LEU F 1 236 ? 28.771 4.002 87.074 1.00 38.75 236 LEU F CA 1
ATOM 15448 C C . LEU F 1 236 ? 28.225 3.846 85.648 1.00 37.84 236 LEU F C 1
ATOM 15449 O O . LEU F 1 236 ? 27.516 4.722 85.144 1.00 37.65 236 LEU F O 1
ATOM 15454 N N . SER F 1 237 ? 28.532 2.708 85.028 1.00 37.06 237 SER F N 1
ATOM 15455 C CA . SER F 1 237 ? 28.022 2.360 83.700 1.00 35.68 237 SER F CA 1
ATOM 15456 C C . SER F 1 237 ? 26.493 2.196 83.692 1.00 34.85 237 SER F C 1
ATOM 15457 O O . SER F 1 237 ? 25.879 2.179 82.628 1.00 34.81 237 SER F O 1
ATOM 15460 N N . GLY F 1 238 ? 25.888 2.061 84.872 1.00 33.86 238 GLY F N 1
ATOM 15461 C CA . GLY F 1 238 ? 24.427 2.075 84.999 1.00 32.87 238 GLY F CA 1
ATOM 15462 C C . GLY F 1 238 ? 23.860 3.443 84.640 1.00 32.48 238 GLY F C 1
ATOM 15463 O O . GLY F 1 238 ? 22.730 3.554 84.150 1.00 32.24 238 GLY F O 1
ATOM 15464 N N . ALA F 1 239 ? 24.657 4.487 84.871 1.00 31.51 239 ALA F N 1
ATOM 15465 C CA . ALA F 1 239 ? 24.252 5.839 84.519 1.00 31.09 239 ALA F CA 1
ATOM 15466 C C . ALA F 1 239 ? 24.682 6.209 83.098 1.00 30.83 239 ALA F C 1
ATOM 15467 O O . ALA F 1 239 ? 23.984 6.983 82.417 1.00 30.69 239 ALA F O 1
ATOM 15469 N N . ASN F 1 240 ? 25.816 5.660 82.648 1.00 29.94 240 ASN F N 1
ATOM 15470 C CA . ASN F 1 240 ? 26.312 5.965 81.303 1.00 29.57 240 ASN F CA 1
ATOM 15471 C C . ASN F 1 240 ? 26.367 7.507 81.112 1.00 29.13 240 ASN F C 1
ATOM 15472 O O . ASN F 1 240 ? 26.619 8.230 82.074 1.00 28.58 240 ASN F O 1
ATOM 15477 N N . ALA F 1 241 ? 26.120 8.002 79.898 1.00 29.02 241 ALA F N 1
ATOM 15478 C CA . ALA F 1 241 ? 26.249 9.437 79.580 1.00 29.17 241 ALA F CA 1
ATOM 15479 C C . ALA F 1 241 ? 25.244 10.361 80.306 1.00 28.72 241 ALA F C 1
ATOM 15480 O O . ALA F 1 241 ? 25.351 11.578 80.235 1.00 28.34 241 ALA F O 1
ATOM 15482 N N . ALA F 1 242 ? 24.301 9.766 81.027 1.00 29.26 242 ALA F N 1
ATOM 15483 C CA . ALA F 1 242 ? 23.387 10.506 81.895 1.00 29.42 242 ALA F CA 1
ATOM 15484 C C . ALA F 1 242 ? 23.941 10.847 83.299 1.00 29.89 242 ALA F C 1
ATOM 15485 O O . ALA F 1 242 ? 23.381 11.718 83.983 1.00 29.72 242 ALA F O 1
ATOM 15487 N N . GLY F 1 243 ? 25.004 10.158 83.744 1.00 29.93 243 GLY F N 1
ATOM 15488 C CA . GLY F 1 243 ? 25.625 10.470 85.049 1.00 29.91 243 GLY F CA 1
ATOM 15489 C C . GLY F 1 243 ? 26.777 9.621 85.583 1.00 30.23 243 GLY F C 1
ATOM 15490 O O . GLY F 1 243 ? 26.815 9.307 86.781 1.00 29.88 243 GLY F O 1
ATOM 15491 N N . ASP F 1 244 ? 27.735 9.284 84.714 1.00 30.51 244 ASP F N 1
ATOM 15492 C CA . ASP F 1 244 ? 28.868 8.422 85.083 1.00 30.82 244 ASP F CA 1
ATOM 15493 C C . ASP F 1 244 ? 30.179 9.144 85.439 1.00 31.33 244 ASP F C 1
ATOM 15494 O O . ASP F 1 244 ? 31.187 8.480 85.717 1.00 31.65 244 ASP F O 1
ATOM 15499 N N . MET F 1 245 ? 30.185 10.479 85.408 1.00 31.40 245 MET F N 1
ATOM 15500 C CA . MET F 1 245 ? 31.433 11.229 85.618 1.00 31.95 245 MET F CA 1
ATOM 15501 C C . MET F 1 245 ? 31.856 11.387 87.069 1.00 31.93 245 MET F C 1
ATOM 15502 O O . MET F 1 245 ? 31.016 11.512 87.971 1.00 31.64 245 MET F O 1
ATOM 15507 N N . VAL F 1 246 ? 33.175 11.388 87.262 1.00 32.47 246 VAL F N 1
ATOM 15508 C CA . VAL F 1 246 ? 33.810 11.525 88.576 1.00 33.57 246 VAL F CA 1
ATOM 15509 C C . VAL F 1 246 ? 34.810 12.695 88.542 1.00 34.31 246 VAL F C 1
ATOM 15510 O O . VAL F 1 246 ? 35.613 12.808 87.611 1.00 34.72 246 VAL F O 1
ATOM 15514 N N . SER F 1 247 ? 34.751 13.572 89.538 1.00 34.69 247 SER F N 1
ATOM 15515 C CA . SER F 1 247 ? 35.577 14.763 89.509 1.00 35.38 247 SER F CA 1
ATOM 15516 C C . SER F 1 247 ? 35.675 15.387 90.898 1.00 35.92 247 SER F C 1
ATOM 15517 O O . SER F 1 247 ? 35.129 14.855 91.875 1.00 35.39 247 SER F O 1
ATOM 15520 N N . THR F 1 248 ? 36.384 16.515 90.962 1.00 36.37 248 THR F N 1
ATOM 15521 C CA . THR F 1 248 ? 36.449 17.357 92.155 1.00 36.81 248 THR F CA 1
ATOM 15522 C C . THR F 1 248 ? 35.711 18.678 91.881 1.00 37.12 248 THR F C 1
ATOM 15523 O O . THR F 1 248 ? 35.631 19.116 90.723 1.00 36.90 248 THR F O 1
ATOM 15527 N N . PRO F 1 249 ? 35.172 19.325 92.938 1.00 37.37 249 PRO F N 1
ATOM 15528 C CA . PRO F 1 249 ? 34.665 20.697 92.777 1.00 37.44 249 PRO F CA 1
ATOM 15529 C C . PRO F 1 249 ? 35.647 21.658 92.087 1.00 37.15 249 PRO F C 1
ATOM 15530 O O . PRO F 1 249 ? 35.210 22.579 91.406 1.00 37.52 249 PRO F O 1
ATOM 15534 N N . ARG F 1 250 ? 36.949 21.434 92.253 1.00 36.78 250 ARG F N 1
ATOM 15535 C CA . ARG F 1 250 ? 37.980 22.242 91.599 1.00 36.67 250 ARG F CA 1
ATOM 15536 C C . ARG F 1 250 ? 37.926 22.165 90.068 1.00 36.23 250 ARG F C 1
ATOM 15537 O O . ARG F 1 250 ? 37.934 23.195 89.384 1.00 36.43 250 ARG F O 1
ATOM 15545 N N . ASP F 1 251 ? 37.908 20.945 89.543 1.00 35.68 251 ASP F N 1
ATOM 15546 C CA . ASP F 1 251 ? 37.853 20.696 88.099 1.00 35.28 251 ASP F CA 1
ATOM 15547 C C . ASP F 1 251 ? 36.544 21.155 87.458 1.00 35.26 251 ASP F C 1
ATOM 15548 O O . ASP F 1 251 ? 36.525 21.624 86.314 1.00 35.10 251 ASP F O 1
ATOM 15553 N N . ILE F 1 252 ? 35.446 20.987 88.192 1.00 35.32 252 ILE F N 1
ATOM 15554 C CA . ILE F 1 252 ? 34.121 21.349 87.703 1.00 35.37 252 ILE F CA 1
ATOM 15555 C C . ILE F 1 252 ? 34.036 22.856 87.432 1.00 35.74 252 ILE F C 1
ATOM 15556 O O . ILE F 1 252 ? 33.566 23.271 86.359 1.00 35.64 252 ILE F O 1
ATOM 15561 N N . VAL F 1 253 ? 34.512 23.654 88.397 1.00 35.73 253 VAL F N 1
ATOM 15562 C CA . VAL F 1 253 ? 34.580 25.117 88.251 1.00 35.95 253 VAL F CA 1
ATOM 15563 C C . VAL F 1 253 ? 35.528 25.521 87.115 1.00 35.64 253 VAL F C 1
ATOM 15564 O O . VAL F 1 253 ? 35.318 26.552 86.483 1.00 35.89 253 VAL F O 1
ATOM 15568 N N . LYS F 1 254 ? 36.551 24.703 86.854 1.00 35.27 254 LYS F N 1
ATOM 15569 C CA . LYS F 1 254 ? 37.400 24.889 85.675 1.00 34.94 254 LYS F CA 1
ATOM 15570 C C . LYS F 1 254 ? 36.573 24.834 84.389 1.00 34.92 254 LYS F C 1
ATOM 15571 O O . LYS F 1 254 ? 36.759 25.648 83.481 1.00 34.53 254 LYS F O 1
ATOM 15577 N N . PHE F 1 255 ? 35.666 23.861 84.313 1.00 34.77 255 PHE F N 1
ATOM 15578 C CA . PHE F 1 255 ? 34.831 23.686 83.128 1.00 34.82 255 PHE F CA 1
ATOM 15579 C C . PHE F 1 255 ? 33.869 24.864 82.969 1.00 34.53 255 PHE F C 1
ATOM 15580 O O . PHE F 1 255 ? 33.822 25.490 81.901 1.00 34.78 255 PHE F O 1
ATOM 15588 N N . LEU F 1 256 ? 33.127 25.163 84.039 1.00 34.43 256 LEU F N 1
ATOM 15589 C CA . LEU F 1 256 ? 32.153 26.274 84.068 1.00 34.20 256 LEU F CA 1
ATOM 15590 C C . LEU F 1 256 ? 32.764 27.586 83.588 1.00 34.29 256 LEU F C 1
ATOM 15591 O O . LEU F 1 256 ? 32.246 28.202 82.659 1.00 34.45 256 LEU F O 1
ATOM 15596 N N . ASN F 1 257 ? 33.875 28.002 84.197 1.00 34.47 257 ASN F N 1
ATOM 15597 C CA . ASN F 1 257 ? 34.578 29.211 83.749 1.00 34.90 257 ASN F CA 1
ATOM 15598 C C . ASN F 1 257 ? 34.850 29.230 82.243 1.00 35.07 257 ASN F C 1
ATOM 15599 O O . ASN F 1 257 ? 34.723 30.266 81.605 1.00 35.08 257 ASN F O 1
ATOM 15604 N N . ALA F 1 258 ? 35.233 28.087 81.678 1.00 35.03 258 ALA F N 1
ATOM 15605 C CA . ALA F 1 258 ? 35.644 28.042 80.280 1.00 35.28 258 ALA F CA 1
ATOM 15606 C C . ALA F 1 258 ? 34.441 28.176 79.346 1.00 35.30 258 ALA F C 1
ATOM 15607 O O . ALA F 1 258 ? 34.495 28.889 78.330 1.00 35.04 258 ALA F O 1
ATOM 15609 N N . LEU F 1 259 ? 33.361 27.490 79.711 1.00 35.18 259 LEU F N 1
ATOM 15610 C CA . LEU F 1 259 ? 32.141 27.466 78.914 1.00 35.18 259 LEU F CA 1
ATOM 15611 C C . LEU F 1 259 ? 31.545 28.860 78.819 1.00 35.50 259 LEU F C 1
ATOM 15612 O O . LEU F 1 259 ? 31.495 29.460 77.743 1.00 35.23 259 LEU F O 1
ATOM 15617 N N . PHE F 1 260 ? 31.143 29.382 79.974 1.00 36.20 260 PHE F N 1
ATOM 15618 C CA . PHE F 1 260 ? 30.482 30.676 80.062 1.00 36.55 260 PHE F CA 1
ATOM 15619 C C . PHE F 1 260 ? 31.363 31.838 79.606 1.00 37.11 260 PHE F C 1
ATOM 15620 O O . PHE F 1 260 ? 30.859 32.923 79.315 1.00 36.85 260 PHE F O 1
ATOM 15628 N N . ASP F 1 261 ? 32.673 31.603 79.538 1.00 37.69 261 ASP F N 1
ATOM 15629 C CA . ASP F 1 261 ? 33.606 32.603 79.020 1.00 38.43 261 ASP F CA 1
ATOM 15630 C C . ASP F 1 261 ? 33.829 32.477 77.510 1.00 38.36 261 ASP F C 1
ATOM 15631 O O . ASP F 1 261 ? 34.516 33.300 76.905 1.00 38.47 261 ASP F O 1
ATOM 15636 N N . GLY F 1 262 ? 33.223 31.455 76.909 1.00 38.58 262 GLY F N 1
ATOM 15637 C CA . GLY F 1 262 ? 33.301 31.235 75.460 1.00 38.40 262 GLY F CA 1
ATOM 15638 C C . GLY F 1 262 ? 34.600 30.590 75.000 1.00 38.16 262 GLY F C 1
ATOM 15639 O O . GLY F 1 262 ? 35.056 30.838 73.883 1.00 38.15 262 GLY F O 1
ATOM 15640 N N . ARG F 1 263 ? 35.191 29.759 75.857 1.00 38.04 263 ARG F N 1
ATOM 15641 C CA . ARG F 1 263 ? 36.442 29.074 75.528 1.00 38.16 263 ARG F CA 1
ATOM 15642 C C . ARG F 1 263 ? 36.274 27.627 75.020 1.00 37.87 263 ARG F C 1
ATOM 15643 O O . ARG F 1 263 ? 37.197 27.064 74.410 1.00 38.27 263 ARG F O 1
ATOM 15651 N N . ILE F 1 264 ? 35.104 27.033 75.253 1.00 37.06 264 ILE F N 1
ATOM 15652 C CA . ILE F 1 264 ? 34.800 25.714 74.695 1.00 35.91 264 ILE F CA 1
ATOM 15653 C C . ILE F 1 264 ? 33.880 25.873 73.487 1.00 35.33 264 ILE F C 1
ATOM 15654 O O . ILE F 1 264 ? 34.263 25.562 72.364 1.00 34.97 264 ILE F O 1
ATOM 15659 N N . LEU F 1 265 ? 32.669 26.369 73.735 1.00 34.74 265 LEU F N 1
ATOM 15660 C CA . LEU F 1 265 ? 31.677 26.573 72.679 1.00 34.04 265 LEU F CA 1
ATOM 15661 C C . LEU F 1 265 ? 31.677 27.992 72.130 1.00 33.35 265 LEU F C 1
ATOM 15662 O O . LEU F 1 265 ? 31.981 28.949 72.854 1.00 32.63 265 LEU F O 1
ATOM 15667 N N . ASP F 1 266 ? 31.336 28.115 70.848 1.00 32.91 266 ASP F N 1
ATOM 15668 C CA . ASP F 1 266 ? 31.106 29.414 70.224 1.00 32.54 266 ASP F CA 1
ATOM 15669 C C . ASP F 1 266 ? 29.750 30.024 70.675 1.00 32.43 266 ASP F C 1
ATOM 15670 O O . ASP F 1 266 ? 28.936 29.360 71.344 1.00 32.54 266 ASP F O 1
ATOM 15675 N N . GLN F 1 267 ? 29.516 31.273 70.299 1.00 31.51 267 GLN F N 1
ATOM 15676 C CA . GLN F 1 267 ? 28.446 32.077 70.887 1.00 31.28 267 GLN F CA 1
ATOM 15677 C C . GLN F 1 267 ? 27.029 31.497 70.656 1.00 30.18 267 GLN F C 1
ATOM 15678 O O . GLN F 1 267 ? 26.236 31.421 71.595 1.00 29.70 267 GLN F O 1
ATOM 15684 N N . LYS F 1 268 ? 26.747 31.051 69.430 1.00 29.08 268 LYS F N 1
ATOM 15685 C CA . LYS F 1 268 ? 25.456 30.436 69.078 1.00 28.46 268 LYS F CA 1
ATOM 15686 C C . LYS F 1 268 ? 25.128 29.116 69.804 1.00 27.80 268 LYS F C 1
ATOM 15687 O O . LYS F 1 268 ? 23.990 28.918 70.264 1.00 27.33 268 LYS F O 1
ATOM 15693 N N . ARG F 1 269 ? 26.109 28.223 69.908 1.00 26.14 269 ARG F N 1
ATOM 15694 C CA . ARG F 1 269 ? 25.893 26.959 70.602 1.00 25.62 269 ARG F CA 1
ATOM 15695 C C . ARG F 1 269 ? 25.836 27.167 72.105 1.00 25.26 269 ARG F C 1
ATOM 15696 O O . ARG F 1 269 ? 25.164 26.421 72.818 1.00 25.26 269 ARG F O 1
ATOM 15704 N N . LEU F 1 270 ? 26.549 28.189 72.577 1.00 24.49 270 LEU F N 1
ATOM 15705 C CA . LEU F 1 270 ? 26.424 28.641 73.961 1.00 24.06 270 LEU F CA 1
ATOM 15706 C C . LEU F 1 270 ? 25.042 29.244 74.213 1.00 23.20 270 LEU F C 1
ATOM 15707 O O . LEU F 1 270 ? 24.452 29.015 75.270 1.00 24.09 270 LEU F O 1
ATOM 15712 N N . TRP F 1 271 ? 24.538 30.010 73.248 1.00 22.81 271 TRP F N 1
ATOM 15713 C CA . TRP F 1 271 ? 23.184 30.574 73.319 1.00 22.32 271 TRP F CA 1
ATOM 15714 C C . TRP F 1 271 ? 22.147 29.444 73.355 1.00 21.90 271 TRP F C 1
ATOM 15715 O O . TRP F 1 271 ? 21.268 29.420 74.222 1.00 21.13 271 TRP F O 1
ATOM 15726 N N . GLU F 1 272 ? 22.272 28.491 72.422 1.00 22.39 272 GLU F N 1
ATOM 15727 C CA . GLU F 1 272 ? 21.440 27.264 72.443 1.00 22.07 272 GLU F CA 1
ATOM 15728 C C . GLU F 1 272 ? 21.486 26.559 73.796 1.00 22.56 272 GLU F C 1
ATOM 15729 O O . GLU F 1 272 ? 20.434 26.176 74.333 1.00 22.33 272 GLU F O 1
ATOM 15735 N N . MET F 1 273 ? 22.703 26.402 74.342 1.00 22.98 273 MET F N 1
ATOM 15736 C CA . MET F 1 273 ? 22.914 25.676 75.599 1.00 23.24 273 MET F CA 1
ATOM 15737 C C . MET F 1 273 ? 22.301 26.377 76.814 1.00 22.84 273 MET F C 1
ATOM 15738 O O . MET F 1 273 ? 21.589 25.746 77.591 1.00 23.09 273 MET F O 1
ATOM 15743 N N . LYS F 1 274 ? 22.562 27.674 76.964 1.00 23.11 274 LYS F N 1
ATOM 15744 C CA . LYS F 1 274 ? 22.166 28.427 78.182 1.00 22.92 274 LYS F CA 1
ATOM 15745 C C . LYS F 1 274 ? 21.000 29.416 78.030 1.00 22.55 274 LYS F C 1
ATOM 15746 O O . LYS F 1 274 ? 20.321 29.715 79.021 1.00 23.12 274 LYS F O 1
ATOM 15752 N N . ASP F 1 275 ? 20.779 29.935 76.825 1.00 22.06 275 ASP F N 1
ATOM 15753 C CA . ASP F 1 275 ? 19.769 30.992 76.625 1.00 21.96 275 ASP F CA 1
ATOM 15754 C C . ASP F 1 275 ? 18.485 30.625 75.869 1.00 21.40 275 ASP F C 1
ATOM 15755 O O . ASP F 1 275 ? 17.450 31.283 76.034 1.00 21.39 275 ASP F O 1
ATOM 15760 N N . ASN F 1 276 ? 18.548 29.587 75.046 1.00 20.42 276 ASN F N 1
ATOM 15761 C CA . ASN F 1 276 ? 17.361 29.099 74.362 1.00 19.97 276 ASN F CA 1
ATOM 15762 C C . ASN F 1 276 ? 16.609 28.172 75.278 1.00 19.92 276 ASN F C 1
ATOM 15763 O O . ASN F 1 276 ? 16.678 26.948 75.147 1.00 20.17 276 ASN F O 1
ATOM 15768 N N . ILE F 1 277 ? 15.879 28.771 76.211 1.00 19.97 277 ILE F N 1
ATOM 15769 C CA . ILE F 1 277 ? 15.316 28.056 77.334 1.00 20.28 277 ILE F CA 1
ATOM 15770 C C . ILE F 1 277 ? 13.799 27.919 77.283 1.00 20.78 277 ILE F C 1
ATOM 15771 O O . ILE F 1 277 ? 13.120 28.644 76.552 1.00 20.53 277 ILE F O 1
ATOM 15776 N N . LYS F 1 278 ? 13.299 26.949 78.044 1.00 21.03 278 LYS F N 1
ATOM 15777 C CA . LYS F 1 278 ? 11.884 26.768 78.331 1.00 21.63 278 LYS F CA 1
ATOM 15778 C C . LYS F 1 278 ? 11.830 26.393 79.807 1.00 21.85 278 LYS F C 1
ATOM 15779 O O . LYS F 1 278 ? 12.885 26.117 80.383 1.00 21.64 278 LYS F O 1
ATOM 15785 N N . PRO F 1 279 ? 10.632 26.427 80.440 1.00 21.78 279 PRO F N 1
ATOM 15786 C CA . PRO F 1 279 ? 10.539 25.992 81.846 1.00 22.51 279 PRO F CA 1
ATOM 15787 C C . PRO F 1 279 ? 10.879 24.513 82.107 1.00 23.37 279 PRO F C 1
ATOM 15788 O O . PRO F 1 279 ? 10.700 23.660 81.229 1.00 22.93 279 PRO F O 1
ATOM 15792 N N . ALA F 1 280 ? 11.342 24.239 83.331 1.00 23.85 280 ALA F N 1
ATOM 15793 C CA . ALA F 1 280 ? 11.866 22.930 83.727 1.00 24.80 280 ALA F CA 1
ATOM 15794 C C . ALA F 1 280 ? 11.689 22.642 85.214 1.00 25.69 280 ALA F C 1
ATOM 15795 O O . ALA F 1 280 ? 11.816 23.544 86.053 1.00 25.54 280 ALA F O 1
ATOM 15797 N N . PHE F 1 281 ? 11.424 21.373 85.514 1.00 26.52 281 PHE F N 1
ATOM 15798 C CA . PHE F 1 281 ? 11.255 20.878 86.871 1.00 27.61 281 PHE F CA 1
ATOM 15799 C C . PHE F 1 281 ? 12.169 19.680 87.158 1.00 28.80 281 PHE F C 1
ATOM 15800 O O . PHE F 1 281 ? 12.266 18.743 86.350 1.00 28.72 281 PHE F O 1
ATOM 15808 N N . PHE F 1 282 ? 12.833 19.713 88.311 1.00 30.01 282 PHE F N 1
ATOM 15809 C CA . PHE F 1 282 ? 13.460 18.510 88.855 1.00 31.39 282 PHE F CA 1
ATOM 15810 C C . PHE F 1 282 ? 13.142 18.356 90.341 1.00 31.69 282 PHE F C 1
ATOM 15811 O O . PHE F 1 282 ? 13.476 19.241 91.133 1.00 31.37 282 PHE F O 1
ATOM 15819 N N . PRO F 1 283 ? 12.531 17.217 90.724 1.00 32.23 283 PRO F N 1
ATOM 15820 C CA . PRO F 1 283 ? 12.015 17.010 92.083 1.00 32.74 283 PRO F CA 1
ATOM 15821 C C . PRO F 1 283 ? 13.100 17.158 93.132 1.00 33.04 283 PRO F C 1
ATOM 15822 O O . PRO F 1 283 ? 14.178 16.591 92.984 1.00 33.51 283 PRO F O 1
ATOM 15826 N N . GLY F 1 284 ? 12.817 17.936 94.172 1.00 33.53 284 GLY F N 1
ATOM 15827 C CA . GLY F 1 284 ? 13.784 18.183 95.249 1.00 33.49 284 GLY F CA 1
ATOM 15828 C C . GLY F 1 284 ? 14.841 19.216 94.907 1.00 33.39 284 GLY F C 1
ATOM 15829 O O . GLY F 1 284 ? 15.810 19.387 95.643 1.00 33.93 284 GLY F O 1
ATOM 15830 N N . SER F 1 285 ? 14.665 19.912 93.792 1.00 33.13 285 SER F N 1
ATOM 15831 C CA . SER F 1 285 ? 15.625 20.939 93.373 1.00 32.69 285 SER F CA 1
ATOM 15832 C C . SER F 1 285 ? 15.019 22.345 93.290 1.00 32.51 285 SER F C 1
ATOM 15833 O O . SER F 1 285 ? 13.808 22.528 93.430 1.00 32.52 285 SER F O 1
ATOM 15836 N N . ASN F 1 286 ? 15.885 23.323 93.032 1.00 31.89 286 ASN F N 1
ATOM 15837 C CA . ASN F 1 286 ? 15.489 24.710 92.814 1.00 31.60 286 ASN F CA 1
ATOM 15838 C C . ASN F 1 286 ? 15.384 25.077 91.326 1.00 31.03 286 ASN F C 1
ATOM 15839 O O . ASN F 1 286 ? 15.469 26.264 90.956 1.00 30.71 286 ASN F O 1
ATOM 15844 N N . THR F 1 287 ? 15.203 24.052 90.488 1.00 29.95 287 THR F N 1
ATOM 15845 C CA . THR F 1 287 ? 15.177 24.206 89.030 1.00 28.73 287 THR F CA 1
ATOM 15846 C C . THR F 1 287 ? 13.905 24.928 88.580 1.00 27.92 287 THR F C 1
ATOM 15847 O O . THR F 1 287 ? 12.784 24.587 89.009 1.00 27.34 287 THR F O 1
ATOM 15851 N N . VAL F 1 288 ? 14.089 25.915 87.711 1.00 27.12 288 VAL F N 1
ATOM 15852 C CA . VAL F 1 288 ? 12.957 26.657 87.141 1.00 26.26 288 VAL F CA 1
ATOM 15853 C C . VAL F 1 288 ? 12.896 26.626 85.596 1.00 26.03 288 VAL F C 1
ATOM 15854 O O . VAL F 1 288 ? 11.808 26.757 85.024 1.00 25.12 288 VAL F O 1
ATOM 15858 N N . ALA F 1 289 ? 14.050 26.437 84.945 1.00 25.17 289 ALA F N 1
ATOM 15859 C CA . ALA F 1 289 ? 14.133 26.370 83.479 1.00 25.44 289 ALA F CA 1
ATOM 15860 C C . ALA F 1 289 ? 15.355 25.564 83.001 1.00 25.54 289 ALA F C 1
ATOM 15861 O O . ALA F 1 289 ? 16.156 25.113 83.821 1.00 25.56 289 ALA F O 1
ATOM 15863 N N . ASN F 1 290 ? 15.475 25.370 81.682 1.00 25.07 290 ASN F N 1
ATOM 15864 C CA . ASN F 1 290 ? 16.652 24.726 81.080 1.00 24.60 290 ASN F CA 1
ATOM 15865 C C . ASN F 1 290 ? 16.850 25.061 79.597 1.00 24.41 290 ASN F C 1
ATOM 15866 O O . ASN F 1 290 ? 15.895 25.391 78.895 1.00 24.32 290 ASN F O 1
ATOM 15871 N N . GLY F 1 291 ? 18.093 24.969 79.134 1.00 23.81 291 GLY F N 1
ATOM 15872 C CA . GLY F 1 291 ? 18.403 25.157 77.729 1.00 23.62 291 GLY F CA 1
ATOM 15873 C C . GLY F 1 291 ? 18.653 23.824 77.051 1.00 23.68 291 GLY F C 1
ATOM 15874 O O . GLY F 1 291 ? 17.751 22.979 76.939 1.00 24.14 291 GLY F O 1
ATOM 15875 N N . HIS F 1 292 ? 19.879 23.640 76.587 1.00 23.58 292 HIS F N 1
ATOM 15876 C CA . HIS F 1 292 ? 20.276 22.398 75.952 1.00 24.10 292 HIS F CA 1
ATOM 15877 C C . HIS F 1 292 ? 21.586 21.939 76.595 1.00 24.48 292 HIS F C 1
ATOM 15878 O O . HIS F 1 292 ? 22.609 21.850 75.942 1.00 24.67 292 HIS F O 1
ATOM 15885 N N . GLY F 1 293 ? 21.536 21.685 77.900 1.00 25.31 293 GLY F N 1
ATOM 15886 C CA . GLY F 1 293 ? 22.706 21.194 78.645 1.00 26.42 293 GLY F CA 1
ATOM 15887 C C . GLY F 1 293 ? 22.889 21.842 80.010 1.00 26.99 293 GLY F C 1
ATOM 15888 O O . GLY F 1 293 ? 23.777 21.448 80.789 1.00 26.77 293 GLY F O 1
ATOM 15889 N N . LEU F 1 294 ? 22.044 22.833 80.294 1.00 27.22 294 LEU F N 1
ATOM 15890 C CA . LEU F 1 294 ? 22.115 23.620 81.530 1.00 27.65 294 LEU F CA 1
ATOM 15891 C C . LEU F 1 294 ? 20.739 23.802 82.152 1.00 28.50 294 LEU F C 1
ATOM 15892 O O . LEU F 1 294 ? 19.745 23.988 81.442 1.00 27.90 294 LEU F O 1
ATOM 15897 N N . LEU F 1 295 ? 20.679 23.722 83.477 1.00 29.07 295 LEU F N 1
ATOM 15898 C CA . LEU F 1 295 ? 19.452 24.033 84.197 1.00 30.16 295 LEU F CA 1
ATOM 15899 C C . LEU F 1 295 ? 19.539 25.451 84.750 1.00 31.04 295 LEU F C 1
ATOM 15900 O O . LEU F 1 295 ? 20.626 25.910 85.105 1.00 31.82 295 LEU F O 1
ATOM 15905 N N . LEU F 1 296 ? 18.413 26.161 84.769 1.00 31.60 296 LEU F N 1
ATOM 15906 C CA . LEU F 1 296 ? 18.316 27.415 85.511 1.00 32.26 296 LEU F CA 1
ATOM 15907 C C . LEU F 1 296 ? 17.740 27.074 86.879 1.00 32.55 296 LEU F C 1
ATOM 15908 O O . LEU F 1 296 ? 16.636 26.521 86.992 1.00 32.27 296 LEU F O 1
ATOM 15913 N N . MET F 1 297 ? 18.514 27.384 87.913 1.00 33.06 297 MET F N 1
ATOM 15914 C CA . MET F 1 297 ? 18.153 27.048 89.289 1.00 33.92 297 MET F CA 1
ATOM 15915 C C . MET F 1 297 ? 18.063 28.345 90.093 1.00 34.54 297 MET F C 1
ATOM 15916 O O . MET F 1 297 ? 19.002 29.145 90.084 1.00 34.02 297 MET F O 1
ATOM 15921 N N . ARG F 1 298 ? 16.913 28.570 90.737 1.00 35.67 298 ARG F N 1
ATOM 15922 C CA . ARG F 1 298 ? 16.657 29.836 91.444 1.00 36.80 298 ARG F CA 1
ATOM 15923 C C . ARG F 1 298 ? 16.924 29.778 92.946 1.00 37.20 298 ARG F C 1
ATOM 15924 O O . ARG F 1 298 ? 16.345 28.957 93.666 1.00 37.21 298 ARG F O 1
ATOM 15932 N N . TYR F 1 299 ? 17.809 30.656 93.405 1.00 37.86 299 TYR F N 1
ATOM 15933 C CA . TYR F 1 299 ? 18.123 30.785 94.832 1.00 38.62 299 TYR F CA 1
ATOM 15934 C C . TYR F 1 299 ? 17.828 32.211 95.292 1.00 38.62 299 TYR F C 1
ATOM 15935 O O . TYR F 1 299 ? 18.704 33.086 95.245 1.00 38.37 299 TYR F O 1
ATOM 15944 N N . GLY F 1 300 ? 16.582 32.437 95.712 1.00 38.93 300 GLY F N 1
ATOM 15945 C CA . GLY F 1 300 ? 16.116 33.768 96.116 1.00 39.33 300 GLY F CA 1
ATOM 15946 C C . GLY F 1 300 ? 16.255 34.777 94.986 1.00 39.53 300 GLY F C 1
ATOM 15947 O O . GLY F 1 300 ? 15.586 34.664 93.947 1.00 39.58 300 GLY F O 1
ATOM 15948 N N . SER F 1 301 ? 17.136 35.754 95.188 1.00 39.82 301 SER F N 1
ATOM 15949 C CA . SER F 1 301 ? 17.400 36.800 94.196 1.00 40.22 301 SER F CA 1
ATOM 15950 C C . SER F 1 301 ? 18.540 36.437 93.236 1.00 40.28 301 SER F C 1
ATOM 15951 O O . SER F 1 301 ? 18.866 37.206 92.323 1.00 40.12 301 SER F O 1
ATOM 15954 N N . SER F 1 302 ? 19.146 35.271 93.453 1.00 40.84 302 SER F N 1
ATOM 15955 C CA . SER F 1 302 ? 20.241 34.790 92.612 1.00 41.10 302 SER F CA 1
ATOM 15956 C C . SER F 1 302 ? 19.831 33.527 91.866 1.00 41.57 302 SER F C 1
ATOM 15957 O O . SER F 1 302 ? 18.957 32.776 92.312 1.00 41.78 302 SER F O 1
ATOM 15960 N N . GLU F 1 303 ? 20.465 33.298 90.723 1.00 41.60 303 GLU F N 1
ATOM 15961 C CA . GLU F 1 303 ? 20.160 32.140 89.895 1.00 41.62 303 GLU F CA 1
ATOM 15962 C C . GLU F 1 303 ? 21.434 31.444 89.440 1.00 40.82 303 GLU F C 1
ATOM 15963 O O . GLU F 1 303 ? 22.493 32.058 89.360 1.00 40.77 303 GLU F O 1
ATOM 15969 N N . LEU F 1 304 ? 21.320 30.155 89.149 1.00 40.20 304 LEU F N 1
ATOM 15970 C CA . LEU F 1 304 ? 22.447 29.395 88.626 1.00 39.67 304 LEU F CA 1
ATOM 15971 C C . LEU F 1 304 ? 22.117 28.726 87.293 1.00 39.38 304 LEU F C 1
ATOM 15972 O O . LEU F 1 304 ? 21.067 28.086 87.160 1.00 39.11 304 LEU F O 1
ATOM 15977 N N . LYS F 1 305 ? 23.014 28.904 86.320 1.00 39.03 305 LYS F N 1
ATOM 15978 C CA . LYS F 1 305 ? 23.031 28.117 85.089 1.00 39.16 305 LYS F CA 1
ATOM 15979 C C . LYS F 1 305 ? 24.048 26.982 85.219 1.00 39.17 305 LYS F C 1
ATOM 15980 O O . LYS F 1 305 ? 25.237 27.177 84.962 1.00 39.25 305 LYS F O 1
ATOM 15986 N N . GLY F 1 306 ? 23.581 25.800 85.617 1.00 39.16 306 GLY F N 1
ATOM 15987 C CA . GLY F 1 306 ? 24.472 24.663 85.856 1.00 39.15 306 GLY F CA 1
ATOM 15988 C C . GLY F 1 306 ? 23.744 23.338 85.889 1.00 39.40 306 GLY F C 1
ATOM 15989 O O . GLY F 1 306 ? 22.901 23.071 85.030 1.00 39.19 306 GLY F O 1
ATOM 15990 N N . HIS F 1 307 ? 24.071 22.506 86.877 1.00 39.20 307 HIS F N 1
ATOM 15991 C CA . HIS F 1 307 ? 23.382 21.226 87.051 1.00 39.36 307 HIS F CA 1
ATOM 15992 C C . HIS F 1 307 ? 23.355 20.709 88.496 1.00 39.70 307 HIS F C 1
ATOM 15993 O O . HIS F 1 307 ? 24.089 21.192 89.358 1.00 39.37 307 HIS F O 1
ATOM 16000 N N . LEU F 1 308 ? 22.491 19.728 88.740 1.00 40.21 308 LEU F N 1
ATOM 16001 C CA . LEU F 1 308 ? 22.418 19.044 90.026 1.00 41.19 308 LEU F CA 1
ATOM 16002 C C . LEU F 1 308 ? 22.703 17.550 89.850 1.00 41.41 308 LEU F C 1
ATOM 16003 O O . LEU F 1 308 ? 22.310 16.953 88.845 1.00 41.60 308 LEU F O 1
ATOM 16008 N N . GLY F 1 309 ? 23.382 16.955 90.828 1.00 41.85 309 GLY F N 1
ATOM 16009 C CA . GLY F 1 309 ? 23.706 15.525 90.799 1.00 42.01 309 GLY F CA 1
ATOM 16010 C C . GLY F 1 309 ? 23.187 14.777 92.014 1.00 42.35 309 GLY F C 1
ATOM 16011 O O . GLY F 1 309 ? 23.326 15.241 93.143 1.00 42.01 309 GLY F O 1
ATOM 16012 N N . GLN F 1 310 ? 22.565 13.626 91.764 1.00 42.63 310 GLN F N 1
ATOM 16013 C CA . GLN F 1 310 ? 22.068 12.729 92.812 1.00 42.84 310 GLN F CA 1
ATOM 16014 C C . GLN F 1 310 ? 22.384 11.274 92.431 1.00 42.54 310 GLN F C 1
ATOM 16015 O O . GLN F 1 310 ? 21.810 10.726 91.490 1.00 42.33 310 GLN F O 1
ATOM 16021 N N . ILE F 1 311 ? 23.328 10.676 93.148 1.00 42.23 311 ILE F N 1
ATOM 16022 C CA . ILE F 1 311 ? 23.696 9.274 92.972 1.00 41.92 311 ILE F CA 1
ATOM 16023 C C . ILE F 1 311 ? 24.053 8.778 94.373 1.00 41.87 311 ILE F C 1
ATOM 16024 O O . ILE F 1 311 ? 24.731 9.506 95.113 1.00 41.91 311 ILE F O 1
ATOM 16029 N N . PRO F 1 312 ? 23.590 7.562 94.756 1.00 41.52 312 PRO F N 1
ATOM 16030 C CA . PRO F 1 312 ? 23.721 7.103 96.142 1.00 41.18 312 PRO F CA 1
ATOM 16031 C C . PRO F 1 312 ? 24.865 7.739 96.946 1.00 40.50 312 PRO F C 1
ATOM 16032 O O . PRO F 1 312 ? 26.047 7.457 96.704 1.00 40.55 312 PRO F O 1
ATOM 16036 N N . GLY F 1 313 ? 24.495 8.630 97.865 1.00 39.70 313 GLY F N 1
ATOM 16037 C CA . GLY F 1 313 ? 25.428 9.168 98.845 1.00 39.11 313 GLY F CA 1
ATOM 16038 C C . GLY F 1 313 ? 26.256 10.373 98.439 1.00 39.00 313 GLY F C 1
ATOM 16039 O O . GLY F 1 313 ? 26.977 10.926 99.261 1.00 38.79 313 GLY F O 1
ATOM 16040 N N . HIS F 1 314 ? 26.164 10.778 97.175 1.00 38.87 314 HIS F N 1
ATOM 16041 C CA . HIS F 1 314 ? 26.885 11.945 96.662 1.00 38.53 314 HIS F CA 1
ATOM 16042 C C . HIS F 1 314 ? 25.914 12.921 96.022 1.00 38.19 314 HIS F C 1
ATOM 16043 O O . HIS F 1 314 ? 25.328 12.628 94.975 1.00 38.27 314 HIS F O 1
ATOM 16050 N N . THR F 1 315 ? 25.729 14.072 96.665 1.00 37.81 315 THR F N 1
ATOM 16051 C CA . THR F 1 315 ? 24.801 15.099 96.176 1.00 37.04 315 THR F CA 1
ATOM 16052 C C . THR F 1 315 ? 25.559 16.385 95.803 1.00 36.76 315 THR F C 1
ATOM 16053 O O . THR F 1 315 ? 26.414 16.862 96.561 1.00 36.34 315 THR F O 1
ATOM 16057 N N . SER F 1 316 ? 25.239 16.928 94.628 1.00 36.12 316 SER F N 1
ATOM 16058 C CA . SER F 1 316 ? 26.019 18.014 94.023 1.00 35.79 316 SER F CA 1
ATOM 16059 C C . SER F 1 316 ? 25.163 19.142 93.434 1.00 35.59 316 SER F C 1
ATOM 16060 O O . SER F 1 316 ? 24.028 18.915 92.994 1.00 34.88 316 SER F O 1
ATOM 16063 N N . ILE F 1 317 ? 25.729 20.352 93.448 1.00 35.56 317 ILE F N 1
ATOM 16064 C CA . ILE F 1 317 ? 25.196 21.507 92.721 1.00 35.95 317 ILE F CA 1
ATOM 16065 C C . ILE F 1 317 ? 26.347 22.259 92.064 1.00 36.32 317 ILE F C 1
ATOM 16066 O O . ILE F 1 317 ? 27.197 22.817 92.760 1.00 36.01 317 ILE F O 1
ATOM 16071 N N . MET F 1 318 ? 26.394 22.244 90.732 1.00 36.79 318 MET F N 1
ATOM 16072 C CA . MET F 1 318 ? 27.273 23.157 89.988 1.00 37.11 318 MET F CA 1
ATOM 16073 C C . MET F 1 318 ? 26.447 24.224 89.283 1.00 37.52 318 MET F C 1
ATOM 16074 O O . MET F 1 318 ? 25.257 24.024 89.007 1.00 37.27 318 MET F O 1
ATOM 16079 N N . GLY F 1 319 ? 27.084 25.353 88.992 1.00 38.07 319 GLY F N 1
ATOM 16080 C CA . GLY F 1 319 ? 26.433 26.426 88.265 1.00 38.78 319 GLY F CA 1
ATOM 16081 C C . GLY F 1 319 ? 27.276 27.676 88.156 1.00 39.46 319 GLY F C 1
ATOM 16082 O O . GLY F 1 319 ? 28.220 27.876 88.926 1.00 39.05 319 GLY F O 1
ATOM 16083 N N . ARG F 1 320 ? 26.947 28.497 87.165 1.00 40.06 320 ARG F N 1
ATOM 16084 C CA . ARG F 1 320 ? 27.436 29.860 87.104 1.00 40.93 320 ARG F CA 1
ATOM 16085 C C . ARG F 1 320 ? 26.295 30.824 87.423 1.00 41.45 320 ARG F C 1
ATOM 16086 O O . ARG F 1 320 ? 25.154 30.643 86.965 1.00 41.86 320 ARG F O 1
ATOM 16094 N N . ASP F 1 321 ? 26.610 31.829 88.233 1.00 41.75 321 ASP F N 1
ATOM 16095 C CA . ASP F 1 321 ? 25.758 32.997 88.389 1.00 41.95 321 ASP F CA 1
ATOM 16096 C C . ASP F 1 321 ? 26.099 33.954 87.271 1.00 41.87 321 ASP F C 1
ATOM 16097 O O . ASP F 1 321 ? 27.219 34.458 87.203 1.00 41.98 321 ASP F O 1
ATOM 16102 N N . GLU F 1 322 ? 25.142 34.211 86.388 1.00 42.04 322 GLU F N 1
ATOM 16103 C CA . GLU F 1 322 ? 25.406 35.089 85.255 1.00 42.16 322 GLU F CA 1
ATOM 16104 C C . GLU F 1 322 ? 25.331 36.575 85.606 1.00 42.07 322 GLU F C 1
ATOM 16105 O O . GLU F 1 322 ? 25.781 37.425 84.828 1.00 41.93 322 GLU F O 1
ATOM 16111 N N . GLU F 1 323 ? 24.793 36.882 86.786 1.00 41.85 323 GLU F N 1
ATOM 16112 C CA . GLU F 1 323 ? 24.671 38.267 87.238 1.00 41.93 323 GLU F CA 1
ATOM 16113 C C . GLU F 1 323 ? 25.981 38.864 87.728 1.00 41.85 323 GLU F C 1
ATOM 16114 O O . GLU F 1 323 ? 26.258 40.046 87.497 1.00 41.89 323 GLU F O 1
ATOM 16120 N N . THR F 1 324 ? 26.782 38.040 88.401 1.00 41.53 324 THR F N 1
ATOM 16121 C CA . THR F 1 324 ? 28.058 38.483 88.970 1.00 41.28 324 THR F CA 1
ATOM 16122 C C . THR F 1 324 ? 29.235 37.945 88.159 1.00 40.93 324 THR F C 1
ATOM 16123 O O . THR F 1 324 ? 30.159 38.690 87.843 1.00 41.22 324 THR F O 1
ATOM 16127 N N . GLY F 1 325 ? 29.169 36.661 87.800 1.00 40.54 325 GLY F N 1
ATOM 16128 C CA . GLY F 1 325 ? 30.258 35.959 87.120 1.00 39.88 325 GLY F CA 1
ATOM 16129 C C . GLY F 1 325 ? 30.789 34.802 87.959 1.00 39.72 325 GLY F C 1
ATOM 16130 O O . GLY F 1 325 ? 31.751 34.138 87.573 1.00 39.35 325 GLY F O 1
ATOM 16131 N N . ALA F 1 326 ? 30.149 34.552 89.102 1.00 39.53 326 ALA F N 1
ATOM 16132 C CA . ALA F 1 326 ? 30.619 33.533 90.053 1.00 39.63 326 ALA F CA 1
ATOM 16133 C C . ALA F 1 326 ? 30.245 32.091 89.660 1.00 39.74 326 ALA F C 1
ATOM 16134 O O . ALA F 1 326 ? 29.073 31.801 89.378 1.00 39.83 326 ALA F O 1
ATOM 16136 N N . ALA F 1 327 ? 31.247 31.204 89.645 1.00 39.18 327 ALA F N 1
ATOM 16137 C CA . ALA F 1 327 ? 31.059 29.787 89.315 1.00 39.01 327 ALA F CA 1
ATOM 16138 C C . ALA F 1 327 ? 31.312 28.905 90.535 1.00 38.87 327 ALA F C 1
ATOM 16139 O O . ALA F 1 327 ? 32.248 29.148 91.301 1.00 38.79 327 ALA F O 1
ATOM 16141 N N . LEU F 1 328 ? 30.485 27.882 90.720 1.00 38.79 328 LEU F N 1
ATOM 16142 C CA . LEU F 1 328 ? 30.610 27.029 91.908 1.00 38.98 328 LEU F CA 1
ATOM 16143 C C . LEU F 1 328 ? 30.345 25.536 91.671 1.00 39.09 328 LEU F C 1
ATOM 16144 O O . LEU F 1 328 ? 29.642 25.159 90.727 1.00 38.48 328 LEU F O 1
ATOM 16149 N N . MET F 1 329 ? 30.926 24.702 92.537 1.00 39.05 329 MET F N 1
ATOM 16150 C CA . MET F 1 329 ? 30.568 23.283 92.633 1.00 39.42 329 MET F CA 1
ATOM 16151 C C . MET F 1 329 ? 30.648 22.833 94.086 1.00 39.83 329 MET F C 1
ATOM 16152 O O . MET F 1 329 ? 31.734 22.697 94.655 1.00 40.25 329 MET F O 1
ATOM 16157 N N . LEU F 1 330 ? 29.476 22.645 94.681 1.00 39.90 330 LEU F N 1
ATOM 16158 C CA . LEU F 1 330 ? 29.338 22.211 96.059 1.00 40.41 330 LEU F CA 1
ATOM 16159 C C . LEU F 1 330 ? 28.855 20.758 96.060 1.00 40.70 330 LEU F C 1
ATOM 16160 O O . LEU F 1 330 ? 27.825 20.441 95.455 1.00 40.57 330 LEU F O 1
ATOM 16165 N N . ILE F 1 331 ? 29.603 19.882 96.726 1.00 40.99 331 ILE F N 1
ATOM 16166 C CA . ILE F 1 331 ? 29.232 18.472 96.800 1.00 41.22 331 ILE F CA 1
ATOM 16167 C C . ILE F 1 331 ? 29.238 17.982 98.245 1.00 41.83 331 ILE F C 1
ATOM 16168 O O . ILE F 1 331 ? 30.201 18.188 98.982 1.00 41.52 331 ILE F O 1
ATOM 16173 N N . GLN F 1 332 ? 28.130 17.359 98.638 1.00 42.78 332 GLN F N 1
ATOM 16174 C CA . GLN F 1 332 ? 28.008 16.707 99.930 1.00 43.90 332 GLN F CA 1
ATOM 16175 C C . GLN F 1 332 ? 27.992 15.187 99.746 1.00 44.80 332 GLN F C 1
ATOM 16176 O O . GLN F 1 332 ? 27.420 14.683 98.775 1.00 44.76 332 GLN F O 1
ATOM 16182 N N . ASN F 1 333 ? 28.633 14.468 100.667 1.00 46.00 333 ASN F N 1
ATOM 16183 C CA . ASN F 1 333 ? 28.582 13.004 100.667 1.00 47.37 333 ASN F CA 1
ATOM 16184 C C . ASN F 1 333 ? 27.504 12.403 101.595 1.00 48.09 333 ASN F C 1
ATOM 16185 O O . ASN F 1 333 ? 27.680 11.324 102.178 1.00 48.09 333 ASN F O 1
ATOM 16190 N N . SER F 1 334 ? 26.385 13.117 101.700 1.00 49.07 334 SER F N 1
ATOM 16191 C CA . SER F 1 334 ? 25.148 12.583 102.261 1.00 50.09 334 SER F CA 1
ATOM 16192 C C . SER F 1 334 ? 24.097 12.568 101.158 1.00 50.72 334 SER F C 1
ATOM 16193 O O . SER F 1 334 ? 24.052 13.479 100.332 1.00 50.64 334 SER F O 1
ATOM 16196 N N . GLY F 1 335 ? 23.264 11.531 101.151 1.00 51.43 335 GLY F N 1
ATOM 16197 C CA . GLY F 1 335 ? 22.181 11.396 100.178 1.00 52.64 335 GLY F CA 1
ATOM 16198 C C . GLY F 1 335 ? 20.928 10.837 100.823 1.00 53.43 335 GLY F C 1
ATOM 16199 O O . GLY F 1 335 ? 20.903 10.594 102.025 1.00 53.42 335 GLY F O 1
ATOM 16200 N N . ALA F 1 336 ? 19.884 10.636 100.023 1.00 54.44 336 ALA F N 1
ATOM 16201 C CA . ALA F 1 336 ? 18.608 10.123 100.524 1.00 55.26 336 ALA F CA 1
ATOM 16202 C C . ALA F 1 336 ? 17.845 9.394 99.432 1.00 55.94 336 ALA F C 1
ATOM 16203 O O . ALA F 1 336 ? 18.075 9.628 98.244 1.00 56.01 336 ALA F O 1
ATOM 16205 N N . GLY F 1 337 ? 16.942 8.505 99.842 1.00 56.78 337 GLY F N 1
ATOM 16206 C CA . GLY F 1 337 ? 16.044 7.829 98.905 1.00 57.85 337 GLY F CA 1
ATOM 16207 C C . GLY F 1 337 ? 14.846 8.693 98.546 1.00 58.53 337 GLY F C 1
ATOM 16208 O O . GLY F 1 337 ? 14.199 8.480 97.518 1.00 58.53 337 GLY F O 1
ATOM 16209 N N . ASP F 1 338 ? 14.567 9.680 99.397 1.00 59.17 338 ASP F N 1
ATOM 16210 C CA . ASP F 1 338 ? 13.390 10.534 99.272 1.00 59.80 338 ASP F CA 1
ATOM 16211 C C . ASP F 1 338 ? 13.754 11.931 98.751 1.00 60.13 338 ASP F C 1
ATOM 16212 O O . ASP F 1 338 ? 14.626 12.606 99.316 1.00 59.97 338 ASP F O 1
ATOM 16217 N N . PHE F 1 339 ? 13.077 12.344 97.671 1.00 60.59 339 PHE F N 1
ATOM 16218 C CA . PHE F 1 339 ? 13.241 13.678 97.059 1.00 60.96 339 PHE F CA 1
ATOM 16219 C C . PHE F 1 339 ? 12.882 14.812 98.016 1.00 61.18 339 PHE F C 1
ATOM 16220 O O . PHE F 1 339 ? 13.424 15.916 97.904 1.00 61.39 339 PHE F O 1
ATOM 16228 N N . GLU F 1 340 ? 11.953 14.535 98.935 1.00 61.19 340 GLU F N 1
ATOM 16229 C CA . GLU F 1 340 ? 11.513 15.504 99.948 1.00 61.07 340 GLU F CA 1
ATOM 16230 C C . GLU F 1 340 ? 12.405 15.571 101.192 1.00 60.73 340 GLU F C 1
ATOM 16231 O O . GLU F 1 340 ? 12.204 16.429 102.057 1.00 60.86 340 GLU F O 1
ATOM 16237 N N . SER F 1 341 ? 13.383 14.672 101.278 1.00 60.16 341 SER F N 1
ATOM 16238 C CA . SER F 1 341 ? 14.283 14.611 102.433 1.00 59.64 341 SER F CA 1
ATOM 16239 C C . SER F 1 341 ? 15.279 15.773 102.458 1.00 59.30 341 SER F C 1
ATOM 16240 O O . SER F 1 341 ? 15.553 16.394 101.427 1.00 59.31 341 SER F O 1
ATOM 16243 N N . PHE F 1 342 ? 15.809 16.053 103.648 1.00 58.76 342 PHE F N 1
ATOM 16244 C CA . PHE F 1 342 ? 16.840 17.075 103.832 1.00 58.26 342 PHE F CA 1
ATOM 16245 C C . PHE F 1 342 ? 18.166 16.663 103.186 1.00 57.82 342 PHE F C 1
ATOM 16246 O O . PHE F 1 342 ? 18.843 17.491 102.579 1.00 57.47 342 PHE F O 1
ATOM 16254 N N . TYR F 1 343 ? 18.521 15.384 103.312 1.00 57.50 343 TYR F N 1
ATOM 16255 C CA . TYR F 1 343 ? 19.824 14.878 102.846 1.00 57.15 343 TYR F CA 1
ATOM 16256 C C . TYR F 1 343 ? 19.987 14.898 101.325 1.00 56.73 343 TYR F C 1
ATOM 16257 O O . TYR F 1 343 ? 21.103 14.751 100.819 1.00 56.71 343 TYR F O 1
ATOM 16266 N N . LEU F 1 344 ? 18.871 15.075 100.613 1.00 56.19 344 LEU F N 1
ATOM 16267 C CA . LEU F 1 344 ? 18.880 15.341 99.170 1.00 55.67 344 LEU F CA 1
ATOM 16268 C C . LEU F 1 344 ? 18.653 16.828 98.901 1.00 55.03 344 LEU F C 1
ATOM 16269 O O . LEU F 1 344 ? 19.592 17.551 98.555 1.00 54.83 344 LEU F O 1
ATOM 16274 N N . LYS F 1 345 ? 17.406 17.270 99.094 1.00 54.35 345 LYS F N 1
ATOM 16275 C CA . LYS F 1 345 ? 16.965 18.644 98.800 1.00 53.81 345 LYS F CA 1
ATOM 16276 C C . LYS F 1 345 ? 17.757 19.736 99.549 1.00 53.04 345 LYS F C 1
ATOM 16277 O O . LYS F 1 345 ? 17.890 20.863 99.068 1.00 52.64 345 LYS F O 1
ATOM 16283 N N . GLY F 1 346 ? 18.296 19.380 100.712 1.00 52.37 346 GLY F N 1
ATOM 16284 C CA . GLY F 1 346 ? 19.030 20.319 101.557 1.00 51.53 346 GLY F CA 1
ATOM 16285 C C . GLY F 1 346 ? 20.405 20.695 101.049 1.00 50.93 346 GLY F C 1
ATOM 16286 O O . GLY F 1 346 ? 21.081 21.522 101.656 1.00 51.00 346 GLY F O 1
ATOM 16287 N N . VAL F 1 347 ? 20.824 20.089 99.939 1.00 50.25 347 VAL F N 1
ATOM 16288 C CA . VAL F 1 347 ? 22.058 20.491 99.273 1.00 49.41 347 VAL F CA 1
ATOM 16289 C C . VAL F 1 347 ? 21.894 21.932 98.762 1.00 49.00 347 VAL F C 1
ATOM 16290 O O . VAL F 1 347 ? 22.871 22.663 98.588 1.00 48.76 347 VAL F O 1
ATOM 16294 N N . ASN F 1 348 ? 20.638 22.321 98.556 1.00 48.45 348 ASN F N 1
ATOM 16295 C CA . ASN F 1 348 ? 20.279 23.633 98.032 1.00 48.54 348 ASN F CA 1
ATOM 16296 C C . ASN F 1 348 ? 20.312 24.756 99.073 1.00 48.44 348 ASN F C 1
ATOM 16297 O O . ASN F 1 348 ? 20.347 25.937 98.710 1.00 48.46 348 ASN F O 1
ATOM 16302 N N . GLU F 1 349 ? 20.310 24.381 100.354 1.00 48.35 349 GLU F N 1
ATOM 16303 C CA . GLU F 1 349 ? 20.390 25.339 101.468 1.00 48.23 349 GLU F CA 1
ATOM 16304 C C . GLU F 1 349 ? 21.741 26.079 101.550 1.00 47.84 349 GLU F C 1
ATOM 16305 O O . GLU F 1 349 ? 21.757 27.313 101.548 1.00 47.85 349 GLU F O 1
ATOM 16311 N N . PRO F 1 350 ? 22.875 25.339 101.617 1.00 47.51 350 PRO F N 1
ATOM 16312 C CA . PRO F 1 350 ? 24.173 26.019 101.657 1.00 47.41 350 PRO F CA 1
ATOM 16313 C C . PRO F 1 350 ? 24.484 26.835 100.400 1.00 47.61 350 PRO F C 1
ATOM 16314 O O . PRO F 1 350 ? 25.150 27.873 100.493 1.00 47.18 350 PRO F O 1
ATOM 16318 N N . VAL F 1 351 ? 24.004 26.367 99.244 1.00 47.71 351 VAL F N 1
ATOM 16319 C CA . VAL F 1 351 ? 24.208 27.069 97.974 1.00 48.00 351 VAL F CA 1
ATOM 16320 C C . VAL F 1 351 ? 23.511 28.434 98.013 1.00 48.43 351 VAL F C 1
ATOM 16321 O O . VAL F 1 351 ? 24.085 29.447 97.589 1.00 48.38 351 VAL F O 1
ATOM 16325 N N . ASP F 1 352 ? 22.287 28.447 98.543 1.00 49.12 352 ASP F N 1
ATOM 16326 C CA . ASP F 1 352 ? 21.520 29.682 98.736 1.00 49.92 352 ASP F CA 1
ATOM 16327 C C . ASP F 1 352 ? 22.243 30.644 99.682 1.00 50.40 352 ASP F C 1
ATOM 16328 O O . ASP F 1 352 ? 22.400 31.826 99.362 1.00 50.54 352 ASP F O 1
ATOM 16333 N N . ARG F 1 353 ? 22.693 30.130 100.830 1.00 50.87 353 ARG F N 1
ATOM 16334 C CA . ARG F 1 353 ? 23.464 30.925 101.799 1.00 51.61 353 ARG F CA 1
ATOM 16335 C C . ARG F 1 353 ? 24.767 31.486 101.209 1.00 51.66 353 ARG F C 1
ATOM 16336 O O . ARG F 1 353 ? 25.080 32.663 101.406 1.00 51.50 353 ARG F O 1
ATOM 16344 N N . VAL F 1 354 ? 25.511 30.636 100.491 1.00 51.87 354 VAL F N 1
ATOM 16345 C CA . VAL F 1 354 ? 26.771 31.021 99.835 1.00 51.96 354 VAL F CA 1
ATOM 16346 C C . VAL F 1 354 ? 26.570 32.180 98.844 1.00 52.29 354 VAL F C 1
ATOM 16347 O O . VAL F 1 354 ? 27.315 33.172 98.873 1.00 52.23 354 VAL F O 1
ATOM 16351 N N . LEU F 1 355 ? 25.560 32.046 97.980 1.00 52.47 355 LEU F N 1
ATOM 16352 C CA . LEU F 1 355 ? 25.236 33.071 96.991 1.00 52.66 355 LEU F CA 1
ATOM 16353 C C . LEU F 1 355 ? 24.751 34.370 97.634 1.00 52.87 355 LEU F C 1
ATOM 16354 O O . LEU F 1 355 ? 25.084 35.458 97.156 1.00 52.92 355 LEU F O 1
ATOM 16359 N N . GLU F 1 356 ? 23.982 34.254 98.718 1.00 53.19 356 GLU F N 1
ATOM 16360 C CA . GLU F 1 356 ? 23.577 35.426 99.514 1.00 53.70 356 GLU F CA 1
ATOM 16361 C C . GLU F 1 356 ? 24.774 36.158 100.139 1.00 53.61 356 GLU F C 1
ATOM 16362 O O . GLU F 1 356 ? 24.789 37.392 100.194 1.00 53.65 356 GLU F O 1
ATOM 16368 N N . ALA F 1 357 ? 25.772 35.393 100.585 1.00 53.60 357 ALA F N 1
ATOM 16369 C CA . ALA F 1 357 ? 27.022 35.957 101.100 1.00 53.68 357 ALA F CA 1
ATOM 16370 C C . ALA F 1 357 ? 27.807 36.701 100.017 1.00 53.65 357 ALA F C 1
ATOM 16371 O O . ALA F 1 357 ? 28.450 37.720 100.301 1.00 53.64 357 ALA F O 1
ATOM 16373 N N . ILE F 1 358 ? 27.764 36.183 98.787 1.00 53.50 358 ILE F N 1
ATOM 16374 C CA . ILE F 1 358 ? 28.333 36.885 97.628 1.00 53.42 358 ILE F CA 1
ATOM 16375 C C . ILE F 1 358 ? 27.522 38.151 97.357 1.00 53.23 358 ILE F C 1
ATOM 16376 O O . ILE F 1 358 ? 27.823 39.213 97.893 1.00 52.99 358 ILE F O 1
#

Solvent-accessible surface area: 73890 Å² total; per-residue (Å²): 96,134,25,56,107,45,0,57,28,21,0,61,102,7,28,78,88,35,4,16,0,0,0,1,0,3,15,17,64,92,101,154,45,40,57,19,46,13,29,80,2,29,55,99,110,136,104,82,11,60,9,79,35,0,0,3,0,3,15,0,0,0,0,0,0,0,0,0,0,0,4,5,16,55,80,66,47,7,79,9,76,35,64,0,44,122,29,21,94,132,18,69,71,3,70,96,0,23,0,29,1,1,0,9,3,28,0,7,12,1,37,4,44,100,36,0,58,0,50,38,147,82,96,18,74,22,83,56,0,6,65,24,0,58,156,92,23,120,45,90,101,16,107,66,22,15,93,32,4,7,0,0,1,0,0,0,1,37,0,0,33,130,38,40,67,120,61,6,2,63,10,0,78,72,88,0,0,68,87,32,33,4,174,25,0,37,0,16,31,81,37,123,28,29,79,142,95,9,0,52,0,0,7,19,34,12,6,50,35,38,101,75,18,12,55,44,84,69,29,59,124,63,96,33,25,4,56,58,0,3,116,25,17,22,18,15,0,12,2,0,4,3,0,0,0,0,0,2,67,1,0,0,76,0,0,28,0,0,29,88,44,149,24,2,56,37,63,54,16,13,8,0,33,7,29,41,101,27,0,26,16,36,4,19,41,8,14,8,5,0,7,2,2,2,13,0,73,5,27,38,6,57,0,10,0,0,6,0,25,8,0,1,0,2,1,3,0,0,28,1,53,74,21,20,0,0,1,0,0,0,0,0,0,0,0,1,9,58,78,0,17,16,3,78,0,4,13,58,0,0,44,114,0,4,97,18,2,98,108,70,130,112,58,112,28,34,105,39,0,63,26,24,0,59,98,4,34,94,127,33,2,12,0,0,1,1,0,3,10,22,73,93,101,156,54,38,57,20,44,15,19,75,2,26,54,92,108,120,106,72,11,56,11,80,33,0,0,3,0,4,15,0,0,0,0,0,0,0,0,0,0,0,7,8,14,62,76,66,46,6,79,10,85,35,63,0,42,121,31,24,94,136,19,70,72,2,70,101,0,21,0,26,1,1,0,6,3,30,0,7,12,1,28,6,53,97,53,11,58,4,58,24,154,80,93,21,70,26,86,64,0,10,65,15,0,60,157,90,20,114,45,90,97,18,109,73,19,16,87,35,4,10,0,0,0,0,1,0,0,38,0,0,34,130,52,48,67,90,66,6,8,43,6,0,75,24,70,0,0,27,39,31,24,4,116,28,1,41,0,16,31,81,37,134,41,35,72,141,69,8,0,57,0,1,4,14,39,73,93,60,21,139,110,71,22,27,101,53,89,76,26,60,123,59,95,98,34,2,48,58,0,4,113,24,30,23,19,14,0,11,2,0,4,4,0,0,0,0,0,1,23,2,0,1,64,0,0,28,0,0,24,90,44,134,21,2,56,47,55,56,14,13,9,0,31,10,30,53,94,30,0,28,16,38,2,17,38,9,17,9,4,0,8,2,1,2,10,0,101,5,25,44,13,54,0,11,0,0,7,0,31,9,3,1,0,2,1,2,0,0,25,5,44,84,22,13,0,0,1,0,0,0,0,0,0,1,0,1,11,49,89,0,32,45,3,78,2,4,12,54,0,0,54,111,0,3,112,18,2,101,96,65,128,105,164,37,90,112,46,0,59,28,30,0,62,97,7,30,86,143,34,3,18,0,0,1,1,0,5,10,29,74,88,101,145,27,41,64,16,43,12,29,76,2,21,45,98,103,117,96,82,12,58,10,94,29,0,0,2,0,4,13,0,0,0,0,0,0,0,0,0,0,0,7,7,16,55,80,64,62,6,77,8,78,34,62,0,43,121,29,18,106,132,15,70,76,1,64,109,0,23,0,26,1,1,0,6,2,28,0,7,12,1,32,3,41,87,36,1,52,2,48,33,144,84,94,21,71,23,87,61,0,8,56,33,0,64,182,97,23,119,43,92,105,16,110,64,21,19,94,33,4,7,0,0,1,0,2,0,0,41,0,0,32,129,40,43,66,124,62,7,4,61,10,0,70,74,90,0,0,68,87,33,38,3,170,34,0,38,0,18,30,82,38,129,32,38,70,140,69,7,0,53,0,1,7,25,66,98,100,97,76,18,9,56,41,84,73,28,62,132,46,93,72,7,5,59,57,0,4,116,23,14,30,18,15,0,10,3,0,4,4,0,0,0,0,3,2,95,1,0,0,67,0,0,27,0,0,23,81,44,146,24,3,58,48,57,59,16,12,10,0,32,11,25,47,97,26,0,25,15,36,4,13,42,8,16,8,4,2,7,2,2,1,14,0,74,4,29,40,12,62,0,11,0,1,6,0,25,7,0,1,0,2,1,3,0,0,35,4,64,80,24,15,0,0,1,0,0,0,0,0,0,0,2,2,14,49,89,25,48,56,3,91,1,5,12,62,3,0,27,94,0,5,66,20,4,74,102,71,140,111,91,116,18,28,73,44,0,59,28,28,0,62,97,8,34,90,128,35,2,12,0,0,1,1,0,3,20,16,71,72,76,40,32,24,26,19,48,15,20,79,0,23,32,111,115,134,70,86,10,58,10,70,18,0,0,4,0,3,15,0,0,0,0,0,0,0,0,0,0,0,6,11,17,38,57,62,71,6,78,9,85,38,61,0,41,116,29,24,97,136,20,68,73,3,79,94,1,22,0,26,1,1,0,6,3,29,0,7,10,0,39,6,98,142,47,12,66,87,91,26,152,82,90,17,76,25,85,62,0,5,83,37,0,56,197,82,23,122,46,91,88,14,109,72,19,17,91,29,4,8,0,0,1,0,1,0,0,37,0,0,33,130,51,44,64,45,59,6,1,58,10,0,76,24,27,0,0,62,53,32,24,4,129,15,1,37,0,18,32,81,37,129,33,33,72,136,88,5,0,48,0,2,10,19,41,145,83,64,134,50,96,112,37,4,59,60,0,4,116,32,30,29,20,17,0,10,2,0,3,3,0,0,0,0,0,1,13,0,0,2,52,0,0,27,0,0,22,85,46,150,20,2,55,54,63,51,15,13,9,0,35,12,20,52,83,29,0,31,18,29,6,23,45,8,16,7,6,1,4,3,4,3,13,0,96,3,23,48,9,64,0,15,0,1,5,0,42,12,16,0,0,1,1,1,0,0,31,6,50,87,34,18,1,0,1,0,0,0,0,0,0,1,9,62,90,88,87,18,40,54,11,68,1,5,12,70,3,0,26,104,0,4,80,18,5,83,92,63,133,117,90,138,26,60,105,44,0,56,35,34,0,62,101,6,39,86,148,30,2,10,0,0,1,1,0,5,6,32,66,94,103,153,48,38,60,18,45,14,19,83,2,29,85,135,132,107,84,12,58,10,71,28,0,0,4,0,4,16,0,0,0,0,0,0,0,0,0,0,0,9,10,16,51,77,63,64,5,80,8,88,38,64,0,43,120,30,20,94,136,20,69,76,2,71,94,0,22,0,27,0,1,1,7,2,29,1,8,12,1,35,4,101,134,43,14,72,88,116,27,145,83,95,16,91,26,90,61,0,5,74,44,0,58,185,92,23,115,48,89,92,16,109,60,21,12,92,33,4,11,0,0,1,0,0,0,0,36,0,0,34,135,51,45,64,119,60,7,2,62,8,0,74,66,84,0,0,66,89,36,23,4,171,31,0,42,0,18,29,80,42,125,29,47,94,148,71,10,1,55,0,12,15,26,96,105,127,118,37,9,91,66,0,4,110,49,29,20,22,15,0,13,1,0,3,2,0,0,0,0,0,3,64,3,0,0,75,0,0,28,0,0,25,82,41,148,20,2,53,48,67,51,13,13,9,0,34,12,25,47,93,29,0,30,24,30,2,24,43,9,14,7,5,0,7,2,2,2,20,0,87,2,28,54,3,48,0,9,0,1,6,0,46,12,17,1,0,1,1,2,0,0,26,3,65,54,21,14,1,0,1,0,0,0,0,0,0,0,7,68,90,93,97,22,55,49,16,98,2,4,11,55,3,0,24,117,0,4,69,16,2,72,102,72,116,109,109,29,77,30,10,0,61,62,0,35,88,115,31,2,16,0,0,1,0,0,6,11,55,73,90,105,153,45,47,63,56,47,14,22,123,1,65,180,122,89,10,57,10,80,9,0,0,4,0,5,11,0,0,0,0,0,0,0,0,0,0,0,7,8,14,53,78,65,51,4,80,11,91,35,64,0,44,120,31,24,92,134,19,66,73,2,67,109,0,23,0,28,0,2,1,7,4,28,1,6,10,1,31,2,92,131,45,13,67,79,111,30,149,86,93,20,88,21,88,60,0,8,75,46,0,54,192,91,21,118,47,95,106,18,103,52,20,14,88,29,4,7,0,0,0,0,0,0,0,36,0,0,31,129,51,47,68,114,66,5,7,58,8,0,78,62,90,0,1,68,94,34,22,4,150,25,2,36,0,20,32,82,38,134,32,43,78,122,89,6,0,47,0,15,15,91,210,82,0,7,120,51,23,21,21,10,0,11,1,0,3,3,0,0,0,0,0,2,61,1,0,0,64,0,0,27,0,0,24,87,42,155,22,1,63,52,60,58,11,12,9,0,34,12,35,50,99,30,0,22,21,39,1,12,35,7,11,9,6,2,7,2,2,1,18,0,74,2,27,70,22,60,0,13,0,1,4,0,39,14,16,1,0,1,1,1,0,0,24,3,64,77,71,13,0,0,0,0,0,0,0,0,0,1,9,66,82,90,116,28,57,57,12,66,2,4,9,76,2,0,39,79,0,8,129,60,77

Radius of gyration: 42.38 Å; Cα contacts (8 Å, |Δi|>4): 5000; chains: 6; bounding box: 88×139×73 Å

B-factor: mean 26.86, std 11.78, range [3.97, 79.12]

Foldseek 3Di:
DVLVVLLQVLQQVLVVVVFQKKKKWKDFPPDDIDIYMDHALENPVRHGDDLQAKEQQAQLLLLLLLLLLLVVVVVVNFDQAQFCCVPVVPPPQRRVDGLLLLQFQQAQFQAQFLPDAQADPDQDDLVNRSVNRVVPGGGDHRRPDGDHHLNSQSSSQSVSCVSVVHGNQVSSCVQPCVVLVQPQKGQQNPDDHDPVRHRWFKAFQDPPLPPFSYNHPPQPDADPRIGRSRPRGRLSNSHSSTNMMGGFSSVLSRQLCLVVCNRHHPVSSCQFFPQKDAHDDFLFQFGIGGRSWTWGDQPPWIFTGDWRDDHQKTKDWGAGPVRRMTMIMITRYAHRDSNDCSHSVSVVSVSSSVVSVVVVVD/DLLVVLLQVLQQVLVVVPFAKKWKWKDFPPGDIDIYMAHPLDNPVRHGDDLQAKEFQFQLLLLLLLLLLLLCVVVVNFPQAQFPCVPVVPPPPSNVDGLLLLQFQQQQFQAQQQPDAQQDPDQDDLVNRSVNRVVPGGGDHRRPDHDDHLNSQSSSQVVSCVVVVHRSQCSSCVQPCPVLVQPFKGQQNPDDHPPVRHRFFKAFDDDVLPDFSHDPPPQPADDVHIGRSRNRGRLSSSHSSTNMMGGFSSLLSRQLCLLVCNRHHPVSSCQFFPQKDAHDDFLFQFGIGGRRWTWGDQPVFIFTGDWRDRHRKTKDWGARNVRRMTMIMITRYAYGHSNDCRHNVSSVSVSSSVVSVVVVVD/DLVVLLQVLQQVLVVVPFQKKKKWKDFPPGAIDIYMDHALENPVRHGDDLQAKEQQFQLLLLLLLLLLLVVVVVPNFDQAQFCCVPVVPDPQSNVDRLLLLQFQQQQFQAQAQEPEAADDDQDDLVNRSVNSVVPGGGDHRRPDHDHHLNSQSVSQSVSCVVVVHRSQVSSCVQPCPVLVQPQKGQQSPDDHPPVRHRWFKAFQCPPFSYNHPPQPDADPRIGRSRPRHRLSSSHSSTNMMGGFNSVQSRQLCLVVCNRHHPVSSCQFFPQKDAHDDFLFQFGIGGRSWTWGDQDVWIFTGDWRDRHQKTWDWGATPVRRMTMIMITRYAYGDSNDCSHNVSVVSVSSSVVSVVVVPD/DVLVVLLQVLQQVLVVVVFQKKKKWKDFPPDDIDIYMAHALENVVRHGDDQQAKDFQFQLLLLLLLLLLLLCVVVPNFPQAQFLCVQVVPDPPRNVHGLLLLQFQQQQFQAQVVVDDQADPDQDDLVRRSVNRVVPGGGDHRNPDHDDHLNSQSSSQSVSCVVVVHRSQVSSCVQPCVVLVFPQKGQQNPDDHDPVRHRFFWAAPCCPDDDPRTHRSRNRHRLNSSHSSTNMMGGFVSVQSRQLCLVVCNRHHPVSSCQFFPQKDAHDDFPFQFGMGGRSWTWGDQPPFIFTGDWRDRHQKTKDWGAGVVRRMTMIMITRFDYPDSPDCRHHVSVVSVNSSVVSVVVVPD/DVLLVLLQVLQQVLVVVPFQKKKKWKAFPVGDIDIYMAHALPVVPHGDDLQAKEQQFQLLLLLLLLLLLLVVVVVVFDQAQFLCVQVVPPPQSRVDGLLLLQFQQQQFFAQPVPDDQADPDQDDLVRRSVNRVVPGGGDHRRPDHDHHLNSQSSSQSVSCVVVVHRSQVSSCVQPCPVLVFDFKGQQNPDDHDLVRHRFFWAAPPDVRTDRSRRGHRLNSSHSSTNMMGGFNSVLSRQLCLVVCNRHHPVSSCQFQPQKDAYDDFLFQFGIGGRRWTWGDQPVWIFTGDWRDGHQKTKDWGAGVVRRMTMIMITRFAYPDSNDCRHSVSVVSVSSSVVSVVVVVD/DLQVLQQVVVVVPFQKKKKWKDFPPGAIDIDMDHPLPCPGDDLQAKFQQFQLLLLLLLLLLLLCVVVVNFDQAQFPCVPVVPPPLSNVDGLLLLQFQQQQQQACPVVDQQADPDADDLVRRSVNSVVPGGGDHRRPDHDDHLNSQSSSQSVSCVVVVHGSQCSSCVQPCPVLPFPFKGQQNPDDHDLVSHRFFDPCPRCRRRDRLNNSHSSTNMMGGFNSLLSRQLCLVVCNRHHDVSSCQFQPQKDFYDDQLFQFGMGGRSWTWGDQPVWIFTGDWRARGQKTWDWGATPVRGMTMIMITRFHNPDSPDCSHSVSSVSVSVVVVVD

Secondary structure (DSSP, 8-state):
-HHHHHHHHHHHHHHTTT--EEEEEEE-TTSPEEEEEEEEEETTTTEEP-TT-BEE-GGGHHHHHHHHHHHHHHTTS--TTSBGGGT-TTSTTGGG-BGGGGTTT-S-----TTTSBSS------HHHHHHHHHHHS----TTSS----SHHHHHHHHHHHHHHTS-HHHHHIIIIIHHHT--S-EETTT----GGGBPP-EEE-BTT--S-SSB-TT--PPBTTEEE-TTTS-HHHHGGGT-EEE-HHHHHHHHHHHHTTSSS-HHHHHHHHTS-EE---TTS-EEEE-SS-EEEEETTEEEEEEEEEETTEEEEEEE-TTT--EEEEEESEE-SSTTSHHHHTTHHHHHHHHHHHHHHT-/-HHHHHHHHHHHHHHHTT--EEEEEEE-TTS--EEEEEEEEETTTTEEP-TT-BEE-GGGHHHHHHHHHHHHHHHTS--TTSBGGGT-TTSTTGGG-BGGGGTTT-S----STTTS-SS------HHHHHHHHHHHS----TTSS----HHHHHHHHHHHHHHHSS-HHHHHIIIIIHHHT--S-EETTT----GGGBPP-EEEPSSS--S-SS--TT----BTTEEE-TTTS-GGGTGGGT-EEE-HHHHHHHHHHHHTTSSS-HHHHHHHHTS-EE---TTS-EEEE-SS-EEEEETTEEEEEEEEEETTEEEEEEEETTTTEEEEEEESEE-SSTTSHHHHTTHHHHHHHHHHHHHHT-/-HHHHHHHHHHHHHHTT--EEEEEEE-TTS--EEEEEEEEETTTTEEP-TT-BEE-GGGHHHHHHHHHHHHHHHTS--TTSBGGGT-TTSTTGGG-BGGGGTTT-S-PPP-TTTSBSS------HHHHHHHHHHHS----TTS-----HHHHHHHHHHHHHHHTS-HHHHHIIIIITTTT-TT-EETTT----GGGBPP-EEE---SBSSB-TT----BTTEEE-TTSS-GGGTGGGT-EEE-HHHHHHHHHHHHHTSSS-HHHHHHHHTS-EE---TTS-EEEE-SS-EEEEETTEEEEEEEEEETTEEEEEEE-TTT--EEEEEESEE-SBTTSHHHHTTHHHHHHHHHHHHTTT-/-HHHHHHHHHHHHHHHTT--EEEEEEE-TTS--EEEEEEEEETTTTEEP-TT-BEE-GGGHHHHHHHHHHHHHHHTS--TTSBGGGT-TTSTTGGG-BGGGGTTT-S-PPP-TTTS-SS------HHHHHHHHHHHS----TTS-----SHHHHHHHHHHHHHHSS-HHHHHIIIIITTTT--S-EETTT----GGGBPPPEEEP-----BTTEEE-TTTS-GGGTGGGT-EEE-HHHHHHHHHHHHTTSSS-HHHHHHHHTS-EE---TTSSEEEE-SS-EEEEETTEEEEEEEEEETTEEEEEEEETTTTEEEEEEESEEESSTTSHHHHTTHHHHHHHHHHHHHH--/-HHHHHHHHHHHHHHTTT-SEEEEEEE-TTS-EEEEEEEBS----PBP-TT-BEE-GGGHHHHHHHHHHHHHHTTS--TTSBGGGT-TTSTTGGG-BGGGGTTT-S-PPPSTTTS-SS--PPP-HHHHHHHHHHHS----TTSS----SHHHHHHHHHHHHHHTS-HHHHHIIIIITTTT--S-EETTT----GGGBPP-EEE--BTTEEE-TTTS-GGGTGGGT-EEE-HHHHHHHHHHHHTTSSS-HHHHHHHHTS-EE---TTS-EEEE-SS-EEEEETTEEEEEEEEEETTEEEEEEEETTTTEEEEEEESEE-SSTTSHHHHTTHHHHHHHHHHHHHHT-/-HHHHHHHHHHTT--EEEEEEE-TTS--EEEEEEBS---B--TT-BEE-GGGGHHHHHHHHHHHHHTTS--TTSBGGGT-TTSTTGGG-BGGGGTTT-S-PPP-TTTS-SS------HHHHHHHHHHHS----TTSS----SHHHHHHHHHHHHHHSS-HHHHHIIIIIHHHT-TT-EETTTS---GGGBPPPB---B-TTTS-GGGTGGGT-EEE-HHHHHHHHHHHHTTSSS-HHHHHHHHTS-EE---TTS-EEEE-SS-EEEEETTEEEEEEEEEETTEEEEEEE-TTT--EEEEEESB--S-TTSHHHHTTHHHHHHHHHH-

Sequence (2104 aa):
SDLNNAIQGILDDHVARGVVGVSLALCLPGEETSLYQSGYADKFNKMPMTGDHLFRIASCTKSFIATGLHLLVQDGTVDLDEPITRWFPDLPKAAQMPVRILLNHRSGLPDFETSMPMISDKSWTAQEIVDFSFRHGVQKEPWHGMEYSNTGYVLAGMIIAHETGKPYSDHLRSRIFAPLGMKDTWVGTHETFPIEREARGYMHAAADDENPQWDVSGAGDPVDGVWDSTEWFPLSGANAAGDMVSTPRDIVKFLNALFDGRILDQKRLWEMKDNIKPAFFPGSNTVANGHGLLLMRYGSSELKGHLGQIPGHTSIMGRDEETGAALMLIQNSGAGDFESFYLKGVNEPVDRVLEAIKNSRSSDLNNAIQGILDDHVARGVVGVSLALCLPGEETSLYQSGYADKFNKMPMTGDHLFRIASCTKSFIATGLHLLVQDGTVDLDEPITRWFPDLPKAAQMPVRILLNHRSGLPDFETSMPMMISDKSWTAQEIVDFSFRHGVQKEPWHGMEYSNTGYVLAGMIIAHETGKPYSDHLRSRIFAPLGMKDTWVGTHETFPIEREARGYMHAAADDENPQWDDVSGAGDPVDGVWDSTEWFPLSGANAAGDMVSTPRDIVKFLNALFDGRILDQKRLWEMKDNIKPAFFPGSNTVANGHGLLLMRYGSSELKGHLGQIPGHTSIMGRDEETGAALMLIQNSGAGDFESFYLKGVNEPVDRVLEAIKNSRSDLNNAIQGILDDHVARGVVGVSLALCLPGEETSLYQSGYADKFNKMPMTGDHLFRIASCTKSFIATGLHLLVQDGTVDLDEPITRWFPDLPKAAQMPVRILLNHRSGLPDFETSMPMISDKSWTAQEIVDFSFRHGVQKEPWHGMEYSNTGYVLAGMIIAHETGKPYSDHLRSRIFAPLGMKDTWVGTHETFPIEREARGYMHADENPQWDVSGAGDPVDGVWDSTEWFPLSGANAAGDMVSTPRDIVKFLNALFDGRILDQKRLWEMKDNIKPAFFPGSNTVANGHGLLLMRYGSSELKGHLGQIPGHTSIMGRDEETGAALMLIQNSGAGDFESFYLKGVNEPVDRVLEAIKNSRSSDLNNAIQGILDDHVARGVVGVSLALCLPGEETSLYQSGYADKFNKMPMTGDHLFRIASCTKSFIATGLHLLVQDGTVDLDEPITRWFPDLPKAAQMPVRILLNHRSGLPDFETSMPMISDKSWTAQEIVDFSFRHGVQKEPWHGMEYSNTGYVLAGMIIAHETGKPYSDHLRSRIFAPLGMKDTWVGTHETFPIEREARGYMHAAAGDPVDGVWDSTEWFPLSGANAAGDMVSTPRDIVKFLNALFDGRILDQKRLWEMKDNIKPAFFPGSNTVANGHGLLLMRYGSSELKGHLGQIPGHTSIMGRDEETGAALMLIQNSGAGDFESFYLKGVNEPVDRVLEAIKNSRSSDLNNAIQGILDDHVARGVVGVSLALCLPGEETSLYQSGYADKNKMPMTGDHLFRIASCTKSFIATGLHLLVQDGTVDLDEPITRWFPDLPKAAQMPVRILLNHRSGLPDFETSMPMISDKSWTAQEIVDFSFRHGVQKEPWHGMEYSNTGYVLAGMIIAHETGKPYSDHLRSRIFAPLGMKDTWVGTHETFPIEREARGYMHAPVDGVWDSTEWFPLSGANAAGDMVSTPRDIVKFLNALFDGRILDQKRLWEMKDNIKPAFFPGSNTVANGHGLLLMRYGSSELKGHLGQIPGHTSIMGRDEETGAALMLIQNSGAGDFESFYLKGVNEPVDRVLEAIKNSRSAIQGILDDHVARGVVGVSLALCLPGEETSLYQSGYADKMPMTGDHLFRIASCTKSFIATGLHLLVQDGTVDLDEPITRWFPDLPKAAQMPVRILLNHRSGLPDFETSMPMISDKSWTAQEIVDFSFRHGVQKEPWHGMEYSNTGYVLAGMIIAHETGKPYSDHLRSRIFAPLGMKDTWVGTHETFPIEREARGYMHWDSTEWFPLSGANAAGDMVSTPRDIVKFLNALFDGRILDQKRLWEMKDNIKPAFFPGSNTVANGHGLLLMRYGSSELKGHLGQIPGHTSIMGRDEETGAALMLIQNSGAGDFESFYLKGVNEPVDRVLEAI